Protein 1UHU (pdb70)

Sequence (105 aa):
GSSGSSGTPLSLTLDHWSEIRSRAHNLSVEIKKGPWRTFCASEWPTFDVGWPPEGTFDLTVIFEVKAIVFQDGPGSHPDQQPYITVWQDLVQNSPPWIKSGPSSGGSSGSSGTPLSLTLDHWSEIRSRAHNLSVEIKKGPWRTFCASEWPTFDVGWPPEGTFDLTVIFEVKAIVFQDGPGSHPDQQPYITVWQDLVQNSPPWIKSGPSSGGSSGSSGTPLSLTLDHWSEIRSRAHNLSVEIKKGPWRTFCASEWPTFDVGWPPEGTFDLTVIFEVKAIVFQDGPGSHPDQQPYITVWQDLVQNSPPWIKSGPSSGGSSGSSGTPLSLTLDHWSEIRSRAHNLSVEIKKGPWRTFCASEWPTFDVGWPPEGTFDLTVIFEVKAIVFQDGPGSHPDQQPYITVWQDLVQNSPPWIKSGPSSGGSSGSSGTPLSLTLDHWSEIRSRAHNLSVEIKKGPWRTFCASEWPTFDVGWPPEGTFDLTVIFEVKAIVFQDGPGSHPDQQPYITVWQDLVQNSPPWIKSGPSSGGSSGSSGTPLSLTLDHWSEIRSRAHNLSVEIKKGPWRTFCASEWPTFDVGWPPEGTFDLTVIFEVKAIVFQDGPGSHPDQQPYITVWQDLVQNSPPWIKSGPSSGGSSGSSGTPLSLTLDHWSEIRSRAHNLSVEIKKGPWRTFCASEWPTFDVGWPPEGTFDLTVIFEVKAIVFQDGPGSHPDQQPYITVWQDLVQNSPPWIKSGPSSGGSSGSSGTPLSLTLDHWSEIRSRAHNLSVEIKKGPWRTFCASEWPTFDVGWPPEGTFDLTVIFEVKAIVFQDGPGSHPDQQPYITVWQDLVQNSPPWIKSGPSSGGSSGSSGTPLSLTLDHWSEIRSRAHNLSVEIKKGPWRTFCASEWPTFDVGWPPEGTFDLTVIFEVKAIVFQDGPGSHPDQQPYITVWQDLVQNSPPWIKSGPSSGGSSGSSGTPLSLTLDHWSEIRSRAHNLSVEIKKGPWRTFCASEWPTFDVGWPPEGTFDLTVIFEVKAIVFQDGPGSHPDQQPYITVWQDLVQNSPPWIKSGPSSGGSSGSSGTPLSLTLDHWSEIRSRAHNLSVEIKKGPWRTFCASEWPTFDVGWPPEGTFDLTVIFEVKAIVFQDGPGSHPDQQPYITVWQDLVQNSPPWIKSGPSSGGSSGSSGTPLSLTLDHWSEIRSRAHNLSVEIKKGPWRTFCASEWPTFDVGWPPEGTFDLTVIFEVKAIVFQDGPGSHPDQQPYITVWQDLVQNSPPWIKSGPSSGGSSGSSGTPLSLTLDHWSEIRSRAHNLSVEIKKGPWRTFCASEWPTFDVGWPPEGTFDLTVIFEVKAIVFQDGPGSHPDQQPYITVWQDLVQNSPPWIKSGPSSGGSSGSSGTPLSLTLDHWSEIRSRAHNLSVEIKKGPWRTFCASEWPTFDVGWPPEGTFDLTVIFEVKAIVFQDGPGSHPDQQPYITVWQDLVQNSPPWIKSGPSSGGSSGSSGTPLSLTLDHWSEIRSRAHNLSVEIKKGPWRTFCASEWPTFDVGWPPEGTFDLTVIFEVKAIVFQDGPGSHPDQQPYITVWQDLVQNSPPWIKSGPSSGGSSGSSGTPLSLTLDHWSEIRSRAHNLSVEIKKGPWRTFCASEWPTFDVGWPPEGTFDLTVIFEVKAIVFQDGPGSHPDQQPYITVWQDLVQNSPPWIKSGPSSGGSSGSSGTPLSLTLDHWSEIRSRAHNLSVEIKKGPWRTFCASEWPTFDVGWPPEGTFDLTVIFEVKAIVFQDGPGSHPDQQPYITVWQDLVQNSPPWIKSGPSSGGSSGSSGTPLSLTLDHWSEIRSRAHNLSVEIKKGPWRTFCASEWPTFDVGWPPEGTFDLTVIFEVKAIVFQDGPGSHPDQQPYITVWQDLVQNSPPWIKSGPSSGGSSGSSGTPLSLTLDHWSEIRSRAHNLSVEIKKGPWRTFCASEWPTFDVGWPPEGTFDLTVIFEVKAIVFQDGPGSHPDQQPYITVWQDLVQNSPPWIKSGPSSGGSSGSSGTPLSLTLDHWSEIRSRAHNLSVEIKKGPWRTFCASEWPTFDVGWPPEGTFDLTVIFEVKAIVFQDGPGSHPDQQPYITVWQDLVQNSPPWIKSGPSSG

Foldseek 3Di:
DPPDDDAFPLVVCLVPVVLLCVLLVVVVHDADNVVLLVCLQCNLVVPPDDADRSGDLDLVSLVVSLCQCVDPDPSHNPRCNSVSVSSPVCSVVVDVSGDDDDDDD

Secondary structure (DSSP, 8-state):
--------HHHHHHHTHHHHHHHHHHHT----HHHHHHHHHHTSTTSSSS--SS----HHHHHHHHHHHT-SSTTS-TTTHHHHHHHHHHHHT--TTTS------

Nearest PDB structures (foldseek):
  1uhu-assembly1_A  TM=8.949E-01  e=1.521E-15  Mus musculus
  1mn8-assembly1_A  TM=9.460E-01  e=3.682E-09  Moloney murine leukemia virus
  6sh9-assembly1_B  TM=3.140E-01  e=6.322E+00  Bifidobacterium longum subsp. longum JCM 1217
  1uhu-assembly1_A  TM=9.032E-01  e=6.722E-16  Mus musculus
  1mn8-assembly1_A  TM=9.317E-01  e=3.708E-09  Moloney murine leukemia virus

Radius of gyration: 13.65 Å; Cα contacts (8 Å, |Δi|>4): 108; chains: 1; bounding box: 39×36×33 Å

Structure (mmCIF, N/CA/C/O backbone):
data_1UHU
#
_entry.id   1UHU
#
_cell.length_a   1.000
_cell.length_b   1.000
_cell.length_c   1.000
_cell.angle_alpha   90.00
_cell.angle_beta   90.00
_cell.angle_gamma   90.00
#
_symmetry.space_group_name_H-M   'P 1'
#
loop_
_atom_site.group_PDB
_atom_site.id
_atom_site.type_symbol
_atom_site.label_atom_id
_atom_site.label_alt_id
_atom_site.label_comp_id
_atom_site.label_asym_id
_atom_site.label_entity_id
_atom_site.label_seq_id
_atom_site.pdbx_PDB_ins_code
_atom_site.Cartn_x
_atom_site.Cartn_y
_atom_site.Cartn_z
_atom_site.occupancy
_atom_site.B_iso_or_equiv
_atom_site.auth_seq_id
_atom_site.auth_comp_id
_atom_site.auth_asym_id
_atom_site.auth_atom_id
_atom_site.pdbx_PDB_model_num
ATOM 1 N N . GLY A 1 1 ? -6.467 -18.594 -11.492 1.00 0.00 0 GLY A N 1
ATOM 2 C CA . GLY A 1 1 ? -5.388 -17.650 -11.255 1.00 0.00 0 GLY A CA 1
ATOM 3 C C . GLY A 1 1 ? -5.851 -16.214 -11.510 1.00 0.00 0 GLY A C 1
ATOM 4 O O . GLY A 1 1 ? -6.773 -15.985 -12.292 1.00 0.00 0 GLY A O 1
ATOM 8 N N . SER A 1 2 ? -5.191 -15.285 -10.835 1.00 0.00 1 SER A N 1
ATOM 9 C CA . SER A 1 2 ? -5.523 -13.877 -10.978 1.00 0.00 1 SER A CA 1
ATOM 10 C C . SER A 1 2 ? -5.005 -13.351 -12.319 1.00 0.00 1 SER A C 1
ATOM 11 O O . SER A 1 2 ? -3.814 -13.447 -12.608 1.00 0.00 1 SER A O 1
ATOM 19 N N . SER A 1 3 ? -5.927 -12.808 -13.100 1.00 0.00 2 SER A N 1
ATOM 20 C CA . SER A 1 3 ? -5.578 -12.267 -14.403 1.00 0.00 2 SER A CA 1
ATOM 21 C C . SER A 1 3 ? -6.725 -11.406 -14.936 1.00 0.00 2 SER A C 1
ATOM 22 O O . SER A 1 3 ? -7.805 -11.916 -15.227 1.00 0.00 2 SER A O 1
ATOM 30 N N . GLY A 1 4 ? -6.450 -10.114 -15.047 1.00 0.00 3 GLY A N 1
ATOM 31 C CA . GLY A 1 4 ? -7.446 -9.177 -15.540 1.00 0.00 3 GLY A CA 1
ATOM 32 C C . GLY A 1 4 ? -6.818 -7.812 -15.828 1.00 0.00 3 GLY A C 1
ATOM 33 O O . GLY A 1 4 ? -5.729 -7.510 -15.342 1.00 0.00 3 GLY A O 1
ATOM 37 N N . SER A 1 5 ? -7.532 -7.024 -16.619 1.00 0.00 4 SER A N 1
ATOM 38 C CA . SER A 1 5 ? -7.058 -5.698 -16.978 1.00 0.00 4 SER A CA 1
ATOM 39 C C . SER A 1 5 ? -8.156 -4.663 -16.722 1.00 0.00 4 SER A C 1
ATOM 40 O O . SER A 1 5 ? -8.782 -4.172 -17.659 1.00 0.00 4 SER A O 1
ATOM 48 N N . SER A 1 6 ? -8.355 -4.362 -15.447 1.00 0.00 5 SER A N 1
ATOM 49 C CA . SER A 1 6 ? -9.366 -3.395 -15.055 1.00 0.00 5 SER A CA 1
ATOM 50 C C . SER A 1 6 ? -9.235 -3.075 -13.565 1.00 0.00 5 SER A C 1
ATOM 51 O O . SER A 1 6 ? -8.838 -3.931 -12.775 1.00 0.00 5 SER A O 1
ATOM 59 N N . GLY A 1 7 ? -9.576 -1.841 -13.225 1.00 0.00 6 GLY A N 1
ATOM 60 C CA . GLY A 1 7 ? -9.501 -1.397 -11.843 1.00 0.00 6 GLY A CA 1
ATOM 61 C C . GLY A 1 7 ? -8.063 -1.461 -11.324 1.00 0.00 6 GLY A C 1
ATOM 62 O O . GLY A 1 7 ? -7.371 -2.458 -11.521 1.00 0.00 6 GLY A O 1
ATOM 66 N N . THR A 1 8 ? -7.656 -0.382 -10.670 1.00 0.00 7 THR A N 1
ATOM 67 C CA . THR A 1 8 ? -6.313 -0.303 -10.121 1.00 0.00 7 THR A CA 1
ATOM 68 C C . THR A 1 8 ? -6.358 -0.362 -8.593 1.00 0.00 7 THR A C 1
ATOM 69 O O . THR A 1 8 ? -7.401 -0.120 -7.988 1.00 0.00 7 THR A O 1
ATOM 80 N N . PRO A 1 9 ? -5.182 -0.695 -7.996 1.00 0.00 8 PRO A N 1
ATOM 81 C CA . PRO A 1 9 ? -5.076 -0.790 -6.550 1.00 0.00 8 PRO A CA 1
ATOM 82 C C . PRO A 1 9 ? -5.048 0.600 -5.910 1.00 0.00 8 PRO A C 1
ATOM 83 O O . PRO A 1 9 ? -5.747 0.850 -4.930 1.00 0.00 8 PRO A O 1
ATOM 94 N N . LEU A 1 10 ? -4.231 1.467 -6.491 1.00 0.00 9 LEU A N 1
ATOM 95 C CA . LEU A 1 10 ? -4.102 2.825 -5.990 1.00 0.00 9 LEU A CA 1
ATOM 96 C C . LEU A 1 10 ? -5.486 3.475 -5.930 1.00 0.00 9 LEU A C 1
ATOM 97 O O . LEU A 1 10 ? -5.806 4.174 -4.970 1.00 0.00 9 LEU A O 1
ATOM 113 N N . SER A 1 11 ? -6.269 3.223 -6.969 1.00 0.00 10 SER A N 1
ATOM 114 C CA . SER A 1 11 ? -7.610 3.775 -7.046 1.00 0.00 10 SER A CA 1
ATOM 115 C C . SER A 1 11 ? -8.533 3.049 -6.065 1.00 0.00 10 SER A C 1
ATOM 116 O O . SER A 1 11 ? -9.352 3.678 -5.397 1.00 0.00 10 SER A O 1
ATOM 124 N N . LEU A 1 12 ? -8.368 1.736 -6.009 1.00 0.00 11 LEU A N 1
ATOM 125 C CA . LEU A 1 12 ? -9.176 0.918 -5.120 1.00 0.00 11 LEU A CA 1
ATOM 126 C C . LEU A 1 12 ? -8.901 1.322 -3.671 1.00 0.00 11 LEU A C 1
ATOM 127 O O . LEU A 1 12 ? -9.816 1.363 -2.850 1.00 0.00 11 LEU A O 1
ATOM 143 N N . THR A 1 13 ? -7.637 1.612 -3.401 1.00 0.00 12 THR A N 1
ATOM 144 C CA . THR A 1 13 ? -7.230 2.013 -2.064 1.00 0.00 12 THR A CA 1
ATOM 145 C C . THR A 1 13 ? -7.719 3.430 -1.760 1.00 0.00 12 THR A C 1
ATOM 146 O O . THR A 1 13 ? -8.391 3.657 -0.755 1.00 0.00 12 THR A O 1
ATOM 157 N N . LEU A 1 14 ? -7.362 4.348 -2.647 1.00 0.00 13 LEU A N 1
ATOM 158 C CA . LEU A 1 14 ? -7.756 5.737 -2.486 1.00 0.00 13 LEU A CA 1
ATOM 159 C C . LEU A 1 14 ? -9.279 5.820 -2.366 1.00 0.00 13 LEU A C 1
ATOM 160 O O . LEU A 1 14 ? -9.801 6.643 -1.615 1.00 0.00 13 LEU A O 1
ATOM 176 N N . ASP A 1 15 ? -9.948 4.957 -3.115 1.00 0.00 14 ASP A N 1
ATOM 177 C CA . ASP A 1 15 ? -11.400 4.923 -3.102 1.00 0.00 14 ASP A CA 1
ATOM 178 C C . ASP A 1 15 ? -11.884 4.545 -1.700 1.00 0.00 14 ASP A C 1
ATOM 179 O O . ASP A 1 15 ? -12.881 5.081 -1.218 1.00 0.00 14 ASP A O 1
ATOM 188 N N . HIS A 1 16 ? -11.155 3.626 -1.085 1.00 0.00 15 HIS A N 1
ATOM 189 C CA . HIS A 1 16 ? -11.497 3.171 0.252 1.00 0.00 15 HIS A CA 1
ATOM 190 C C . HIS A 1 16 ? -10.494 3.736 1.259 1.00 0.00 15 HIS A C 1
ATOM 191 O O . HIS A 1 16 ? -10.095 3.047 2.197 1.00 0.00 15 HIS A O 1
ATOM 205 N N . TRP A 1 17 ? -10.114 4.984 1.031 1.00 0.00 16 TRP A N 1
ATOM 206 C CA . TRP A 1 17 ? -9.164 5.650 1.906 1.00 0.00 16 TRP A CA 1
ATOM 207 C C . TRP A 1 17 ? -9.610 5.417 3.351 1.00 0.00 16 TRP A C 1
ATOM 208 O O . TRP A 1 17 ? -8.779 5.233 4.239 1.00 0.00 16 TRP A O 1
ATOM 229 N N . SER A 1 18 ? -10.921 5.432 3.542 1.00 0.00 17 SER A N 1
ATOM 230 C CA . SER A 1 18 ? -11.488 5.225 4.864 1.00 0.00 17 SER A CA 1
ATOM 231 C C . SER A 1 18 ? -10.958 3.920 5.462 1.00 0.00 17 SER A C 1
ATOM 232 O O . SER A 1 18 ? -10.625 3.865 6.645 1.00 0.00 17 SER A O 1
ATOM 240 N N . GLU A 1 19 ? -10.897 2.902 4.617 1.00 0.00 18 GLU A N 1
ATOM 241 C CA . GLU A 1 19 ? -10.413 1.601 5.047 1.00 0.00 18 GLU A CA 1
ATOM 242 C C . GLU A 1 19 ? -8.914 1.664 5.346 1.00 0.00 18 GLU A C 1
ATOM 243 O O . GLU A 1 19 ? -8.451 1.102 6.337 1.00 0.00 18 GLU A O 1
ATOM 255 N N . ILE A 1 20 ? -8.197 2.353 4.471 1.00 0.00 19 ILE A N 1
ATOM 256 C CA . ILE A 1 20 ? -6.760 2.497 4.629 1.00 0.00 19 ILE A CA 1
ATOM 257 C C . ILE A 1 20 ? -6.466 3.236 5.936 1.00 0.00 19 ILE A C 1
ATOM 258 O O . ILE A 1 20 ? -5.495 2.926 6.624 1.00 0.00 19 ILE A O 1
ATOM 274 N N . ARG A 1 21 ? -7.323 4.200 6.239 1.00 0.00 20 ARG A N 1
ATOM 275 C CA . ARG A 1 21 ? -7.168 4.986 7.451 1.00 0.00 20 ARG A CA 1
ATOM 276 C C . ARG A 1 21 ? -7.500 4.137 8.680 1.00 0.00 20 ARG A C 1
ATOM 277 O O . ARG A 1 21 ? -6.927 4.336 9.750 1.00 0.00 20 ARG A O 1
ATOM 298 N N . SER A 1 22 ? -8.425 3.208 8.486 1.00 0.00 21 SER A N 1
ATOM 299 C CA . SER A 1 22 ? -8.841 2.328 9.565 1.00 0.00 21 SER A CA 1
ATOM 300 C C . SER A 1 22 ? -7.692 1.394 9.950 1.00 0.00 21 SER A C 1
ATOM 301 O O . SER A 1 22 ? -7.406 1.210 11.132 1.00 0.00 21 SER A O 1
ATOM 309 N N . ARG A 1 23 ? -7.064 0.828 8.929 1.00 0.00 22 ARG A N 1
ATOM 310 C CA . ARG A 1 23 ? -5.953 -0.082 9.145 1.00 0.00 22 ARG A CA 1
ATOM 311 C C . ARG A 1 23 ? -4.816 0.632 9.879 1.00 0.00 22 ARG A C 1
ATOM 312 O O . ARG A 1 23 ? -4.065 0.007 10.626 1.00 0.00 22 ARG A O 1
ATOM 333 N N . ALA A 1 24 ? -4.726 1.932 9.641 1.00 0.00 23 ALA A N 1
ATOM 334 C CA . ALA A 1 24 ? -3.694 2.738 10.270 1.00 0.00 23 ALA A CA 1
ATOM 335 C C . ALA A 1 24 ? -4.024 2.915 11.754 1.00 0.00 23 ALA A C 1
ATOM 336 O O . ALA A 1 24 ? -3.135 2.857 12.602 1.00 0.00 23 ALA A O 1
ATOM 343 N N . HIS A 1 25 ? -5.304 3.128 12.021 1.00 0.00 24 HIS A N 1
ATOM 344 C CA . HIS A 1 25 ? -5.762 3.313 13.387 1.00 0.00 24 HIS A CA 1
ATOM 345 C C . HIS A 1 25 ? -5.523 2.031 14.187 1.00 0.00 24 HIS A C 1
ATOM 346 O O . HIS A 1 25 ? -5.019 2.080 15.308 1.00 0.00 24 HIS A O 1
ATOM 360 N N . ASN A 1 26 ? -5.897 0.915 13.580 1.00 0.00 25 ASN A N 1
ATOM 361 C CA . ASN A 1 26 ? -5.729 -0.378 14.222 1.00 0.00 25 ASN A CA 1
ATOM 362 C C . ASN A 1 26 ? -4.237 -0.667 14.395 1.00 0.00 25 ASN A C 1
ATOM 363 O O . ASN A 1 26 ? -3.842 -1.386 15.312 1.00 0.00 25 ASN A O 1
ATOM 374 N N . LEU A 1 27 ? -3.448 -0.093 13.498 1.00 0.00 26 LEU A N 1
ATOM 375 C CA . LEU A 1 27 ? -2.008 -0.280 13.540 1.00 0.00 26 LEU A CA 1
ATOM 376 C C . LEU A 1 27 ? -1.383 0.797 14.429 1.00 0.00 26 LEU A C 1
ATOM 377 O O . LEU A 1 27 ? -0.213 0.702 14.796 1.00 0.00 26 LEU A O 1
ATOM 393 N N . SER A 1 28 ? -2.191 1.797 14.749 1.00 0.00 27 SER A N 1
ATOM 394 C CA . SER A 1 28 ? -1.732 2.891 15.587 1.00 0.00 27 SER A CA 1
ATOM 395 C C . SER A 1 28 ? -0.779 3.791 14.798 1.00 0.00 27 SER A C 1
ATOM 396 O O . SER A 1 28 ? 0.264 4.195 15.309 1.00 0.00 27 SER A O 1
ATOM 404 N N . VAL A 1 29 ? -1.173 4.079 13.566 1.00 0.00 28 VAL A N 1
ATOM 405 C CA . VAL A 1 29 ? -0.367 4.924 12.702 1.00 0.00 28 VAL A CA 1
ATOM 406 C C . VAL A 1 29 ? -1.278 5.903 11.959 1.00 0.00 28 VAL A C 1
ATOM 407 O O . VAL A 1 29 ? -2.481 5.674 11.848 1.00 0.00 28 VAL A O 1
ATOM 420 N N . GLU A 1 30 ? -0.669 6.974 11.470 1.00 0.00 29 GLU A N 1
ATOM 421 C CA . GLU A 1 30 ? -1.411 7.988 10.740 1.00 0.00 29 GLU A CA 1
ATOM 422 C C . GLU A 1 30 ? -0.803 8.194 9.351 1.00 0.00 29 GLU A C 1
ATOM 423 O O . GLU A 1 30 ? 0.417 8.176 9.195 1.00 0.00 29 GLU A O 1
ATOM 435 N N . ILE A 1 31 ? -1.682 8.386 8.379 1.00 0.00 30 ILE A N 1
ATOM 436 C CA . ILE A 1 31 ? -1.247 8.595 7.008 1.00 0.00 30 ILE A CA 1
ATOM 437 C C . ILE A 1 31 ? -2.184 9.596 6.328 1.00 0.00 30 ILE A C 1
ATOM 438 O O . ILE A 1 31 ? -3.288 9.844 6.809 1.00 0.00 30 ILE A O 1
ATOM 454 N N . LYS A 1 32 ? -1.708 10.144 5.219 1.00 0.00 31 LYS A N 1
ATOM 455 C CA . LYS A 1 32 ? -2.489 11.112 4.468 1.00 0.00 31 LYS A CA 1
ATOM 456 C C . LYS A 1 32 ? -2.874 10.511 3.115 1.00 0.00 31 LYS A C 1
ATOM 457 O O . LYS A 1 32 ? -2.321 9.491 2.705 1.00 0.00 31 LYS A O 1
ATOM 476 N N . LYS A 1 33 ? -3.818 11.168 2.458 1.00 0.00 32 LYS A N 1
ATOM 477 C CA . LYS A 1 33 ? -4.283 10.711 1.160 1.00 0.00 32 LYS A CA 1
ATOM 478 C C . LYS A 1 33 ? -3.480 11.408 0.061 1.00 0.00 32 LYS A C 1
ATOM 479 O O . LYS A 1 33 ? -3.530 11.006 -1.101 1.00 0.00 32 LYS A O 1
ATOM 498 N N . GLY A 1 34 ? -2.756 12.442 0.466 1.00 0.00 33 GLY A N 1
ATOM 499 C CA . GLY A 1 34 ? -1.943 13.199 -0.470 1.00 0.00 33 GLY A CA 1
ATOM 500 C C . GLY A 1 34 ? -0.616 12.487 -0.744 1.00 0.00 33 GLY A C 1
ATOM 501 O O . GLY A 1 34 ? -0.236 12.298 -1.898 1.00 0.00 33 GLY A O 1
ATOM 505 N N . PRO A 1 35 ? 0.070 12.103 0.366 1.00 0.00 34 PRO A N 1
ATOM 506 C CA . PRO A 1 35 ? 1.345 11.416 0.256 1.00 0.00 34 PRO A CA 1
ATOM 507 C C . PRO A 1 35 ? 1.150 9.960 -0.170 1.00 0.00 34 PRO A C 1
ATOM 508 O O . PRO A 1 35 ? 1.937 9.426 -0.950 1.00 0.00 34 PRO A O 1
ATOM 519 N N . TRP A 1 36 ? 0.095 9.358 0.361 1.00 0.00 35 TRP A N 1
ATOM 520 C CA . TRP A 1 36 ? -0.214 7.974 0.046 1.00 0.00 35 TRP A CA 1
ATOM 521 C C . TRP A 1 36 ? -0.171 7.814 -1.475 1.00 0.00 35 TRP A C 1
ATOM 522 O O . TRP A 1 36 ? 0.301 6.799 -1.984 1.00 0.00 35 TRP A O 1
ATOM 543 N N . ARG A 1 37 ? -0.671 8.833 -2.159 1.00 0.00 36 ARG A N 1
ATOM 544 C CA . ARG A 1 37 ? -0.696 8.819 -3.612 1.00 0.00 36 ARG A CA 1
ATOM 545 C C . ARG A 1 37 ? 0.696 9.125 -4.169 1.00 0.00 36 ARG A C 1
ATOM 546 O O . ARG A 1 37 ? 1.180 8.426 -5.059 1.00 0.00 36 ARG A O 1
ATOM 567 N N . THR A 1 38 ? 1.301 10.170 -3.624 1.00 0.00 37 THR A N 1
ATOM 568 C CA . THR A 1 38 ? 2.627 10.577 -4.056 1.00 0.00 37 THR A CA 1
ATOM 569 C C . THR A 1 38 ? 3.605 9.405 -3.949 1.00 0.00 37 THR A C 1
ATOM 570 O O . THR A 1 38 ? 4.296 9.079 -4.913 1.00 0.00 37 THR A O 1
ATOM 581 N N . PHE A 1 39 ? 3.633 8.804 -2.769 1.00 0.00 38 PHE A N 1
ATOM 582 C CA . PHE A 1 39 ? 4.515 7.676 -2.524 1.00 0.00 38 PHE A CA 1
ATOM 583 C C . PHE A 1 39 ? 4.230 6.535 -3.502 1.00 0.00 38 PHE A C 1
ATOM 584 O O . PHE A 1 39 ? 5.126 5.763 -3.839 1.00 0.00 38 PHE A O 1
ATOM 601 N N . CYS A 1 40 ? 2.978 6.464 -3.931 1.00 0.00 39 CYS A N 1
ATOM 602 C CA . CYS A 1 40 ? 2.564 5.430 -4.864 1.00 0.00 39 CYS A CA 1
ATOM 603 C C . CYS A 1 40 ? 2.448 6.056 -6.255 1.00 0.00 39 CYS A C 1
ATOM 604 O O . CYS A 1 40 ? 1.865 5.463 -7.160 1.00 0.00 39 CYS A O 1
ATOM 612 N N . ALA A 1 41 ? 3.014 7.248 -6.381 1.00 0.00 40 ALA A N 1
ATOM 613 C CA . ALA A 1 41 ? 2.982 7.961 -7.647 1.00 0.00 40 ALA A CA 1
ATOM 614 C C . ALA A 1 41 ? 4.297 7.726 -8.393 1.00 0.00 40 ALA A C 1
ATOM 615 O O . ALA A 1 41 ? 4.300 7.187 -9.498 1.00 0.00 40 ALA A O 1
ATOM 622 N N . SER A 1 42 ? 5.383 8.144 -7.759 1.00 0.00 41 SER A N 1
ATOM 623 C CA . SER A 1 42 ? 6.701 7.986 -8.349 1.00 0.00 41 SER A CA 1
ATOM 624 C C . SER A 1 42 ? 7.758 7.882 -7.248 1.00 0.00 41 SER A C 1
ATOM 625 O O . SER A 1 42 ? 8.871 8.385 -7.401 1.00 0.00 41 SER A O 1
ATOM 633 N N . GLU A 1 43 ? 7.374 7.227 -6.162 1.00 0.00 42 GLU A N 1
ATOM 634 C CA . GLU A 1 43 ? 8.275 7.051 -5.036 1.00 0.00 42 GLU A CA 1
ATOM 635 C C . GLU A 1 43 ? 8.589 5.567 -4.835 1.00 0.00 42 GLU A C 1
ATOM 636 O O . GLU A 1 43 ? 9.754 5.184 -4.733 1.00 0.00 42 GLU A O 1
ATOM 648 N N . TRP A 1 44 ? 7.530 4.772 -4.783 1.00 0.00 43 TRP A N 1
ATOM 649 C CA . TRP A 1 44 ? 7.679 3.339 -4.596 1.00 0.00 43 TRP A CA 1
ATOM 650 C C . TRP A 1 44 ? 8.143 2.734 -5.923 1.00 0.00 43 TRP A C 1
ATOM 651 O O . TRP A 1 44 ? 9.038 1.891 -5.945 1.00 0.00 43 TRP A O 1
ATOM 672 N N . PRO A 1 45 ? 7.496 3.201 -7.024 1.00 0.00 44 PRO A N 1
ATOM 673 C CA . PRO A 1 45 ? 7.833 2.715 -8.352 1.00 0.00 44 PRO A CA 1
ATOM 674 C C . PRO A 1 45 ? 9.157 3.311 -8.834 1.00 0.00 44 PRO A C 1
ATOM 675 O O . PRO A 1 45 ? 9.592 3.042 -9.953 1.00 0.00 44 PRO A O 1
ATOM 686 N N . THR A 1 46 ? 9.760 4.110 -7.966 1.00 0.00 45 THR A N 1
ATOM 687 C CA . THR A 1 46 ? 11.026 4.746 -8.290 1.00 0.00 45 THR A CA 1
ATOM 688 C C . THR A 1 46 ? 12.112 4.301 -7.309 1.00 0.00 45 THR A C 1
ATOM 689 O O . THR A 1 46 ? 13.166 4.929 -7.218 1.00 0.00 45 THR A O 1
ATOM 700 N N . PHE A 1 47 ? 11.819 3.221 -6.601 1.00 0.00 46 PHE A N 1
ATOM 701 C CA . PHE A 1 47 ? 12.758 2.684 -5.630 1.00 0.00 46 PHE A CA 1
ATOM 702 C C . PHE A 1 47 ? 13.663 1.629 -6.269 1.00 0.00 46 PHE A C 1
ATOM 703 O O . PHE A 1 47 ? 14.724 1.311 -5.735 1.00 0.00 46 PHE A O 1
ATOM 720 N N . ASP A 1 48 ? 13.210 1.115 -7.403 1.00 0.00 47 ASP A N 1
ATOM 721 C CA . ASP A 1 48 ? 13.966 0.102 -8.120 1.00 0.00 47 ASP A CA 1
ATOM 722 C C . ASP A 1 48 ? 13.770 -1.253 -7.438 1.00 0.00 47 ASP A C 1
ATOM 723 O O . ASP A 1 48 ? 14.587 -1.660 -6.613 1.00 0.00 47 ASP A O 1
ATOM 732 N N . VAL A 1 49 ? 12.683 -1.914 -7.807 1.00 0.00 48 VAL A N 1
ATOM 733 C CA . VAL A 1 49 ? 12.369 -3.215 -7.240 1.00 0.00 48 VAL A CA 1
ATOM 734 C C . VAL A 1 49 ? 11.394 -3.947 -8.164 1.00 0.00 48 VAL A C 1
ATOM 735 O O . VAL A 1 49 ? 11.571 -5.132 -8.444 1.00 0.00 48 VAL A O 1
ATOM 748 N N . GLY A 1 50 ? 10.387 -3.212 -8.612 1.00 0.00 49 GLY A N 1
ATOM 749 C CA . GLY A 1 50 ? 9.384 -3.777 -9.499 1.00 0.00 49 GLY A CA 1
ATOM 750 C C . GLY A 1 50 ? 7.976 -3.362 -9.068 1.00 0.00 49 GLY A C 1
ATOM 751 O O . GLY A 1 50 ? 7.051 -4.172 -9.096 1.00 0.00 49 GLY A O 1
ATOM 755 N N . TRP A 1 51 ? 7.858 -2.101 -8.680 1.00 0.00 50 TRP A N 1
ATOM 756 C CA . TRP A 1 51 ? 6.578 -1.569 -8.245 1.00 0.00 50 TRP A CA 1
ATOM 757 C C . TRP A 1 51 ? 6.023 -0.692 -9.369 1.00 0.00 50 TRP A C 1
ATOM 758 O O . TRP A 1 51 ? 6.694 0.229 -9.832 1.00 0.00 50 TRP A O 1
ATOM 779 N N . PRO A 1 52 ? 4.770 -1.018 -9.788 1.00 0.00 51 PRO A N 1
ATOM 780 C CA . PRO A 1 52 ? 4.118 -0.271 -10.849 1.00 0.00 51 PRO A CA 1
ATOM 781 C C . PRO A 1 52 ? 3.632 1.089 -10.344 1.00 0.00 51 PRO A C 1
ATOM 782 O O . PRO A 1 52 ? 3.529 1.306 -9.138 1.00 0.00 51 PRO A O 1
ATOM 793 N N . PRO A 1 53 ? 3.339 1.992 -11.317 1.00 0.00 52 PRO A N 1
ATOM 794 C CA . PRO A 1 53 ? 2.866 3.325 -10.983 1.00 0.00 52 PRO A CA 1
ATOM 795 C C . PRO A 1 53 ? 1.406 3.291 -10.527 1.00 0.00 52 PRO A C 1
ATOM 796 O O . PRO A 1 53 ? 0.940 4.211 -9.857 1.00 0.00 52 PRO A O 1
ATOM 807 N N . GLU A 1 54 ? 0.725 2.221 -10.908 1.00 0.00 53 GLU A N 1
ATOM 808 C CA . GLU A 1 54 ? -0.672 2.055 -10.546 1.00 0.00 53 GLU A CA 1
ATOM 809 C C . GLU A 1 54 ? -0.790 1.367 -9.185 1.00 0.00 53 GLU A C 1
ATOM 810 O O . GLU A 1 54 ? -1.785 1.539 -8.482 1.00 0.00 53 GLU A O 1
ATOM 822 N N . GLY A 1 55 ? 0.240 0.602 -8.853 1.00 0.00 54 GLY A N 1
ATOM 823 C CA . GLY A 1 55 ? 0.264 -0.113 -7.588 1.00 0.00 54 GLY A CA 1
ATOM 824 C C . GLY A 1 55 ? 0.073 -1.616 -7.803 1.00 0.00 54 GLY A C 1
ATOM 825 O O . GLY A 1 55 ? -0.208 -2.056 -8.917 1.00 0.00 54 GLY A O 1
ATOM 829 N N . THR A 1 56 ? 0.233 -2.361 -6.720 1.00 0.00 55 THR A N 1
ATOM 830 C CA . THR A 1 56 ? 0.081 -3.805 -6.776 1.00 0.00 55 THR A CA 1
ATOM 831 C C . THR A 1 56 ? -0.100 -4.378 -5.369 1.00 0.00 55 THR A C 1
ATOM 832 O O . THR A 1 56 ? 0.522 -3.906 -4.418 1.00 0.00 55 THR A O 1
ATOM 843 N N . PHE A 1 57 ? -0.956 -5.386 -5.281 1.00 0.00 56 PHE A N 1
ATOM 844 C CA . PHE A 1 57 ? -1.227 -6.027 -4.006 1.00 0.00 56 PHE A CA 1
ATOM 845 C C . PHE A 1 57 ? -0.427 -7.324 -3.863 1.00 0.00 56 PHE A C 1
ATOM 846 O O . PHE A 1 57 ? -0.930 -8.313 -3.333 1.00 0.00 56 PHE A O 1
ATOM 863 N N . ASP A 1 58 ? 0.806 -7.277 -4.345 1.00 0.00 57 ASP A N 1
ATOM 864 C CA . ASP A 1 58 ? 1.681 -8.435 -4.278 1.00 0.00 57 ASP A CA 1
ATOM 865 C C . ASP A 1 58 ? 2.643 -8.275 -3.099 1.00 0.00 57 ASP A C 1
ATOM 866 O O . ASP A 1 58 ? 3.543 -7.438 -3.137 1.00 0.00 57 ASP A O 1
ATOM 875 N N . LEU A 1 59 ? 2.419 -9.091 -2.079 1.00 0.00 58 LEU A N 1
ATOM 876 C CA . LEU A 1 59 ? 3.254 -9.050 -0.891 1.00 0.00 58 LEU A CA 1
ATOM 877 C C . LEU A 1 59 ? 4.726 -9.020 -1.309 1.00 0.00 58 LEU A C 1
ATOM 878 O O . LEU A 1 59 ? 5.540 -8.347 -0.677 1.00 0.00 58 LEU A O 1
ATOM 894 N N . THR A 1 60 ? 5.022 -9.756 -2.369 1.00 0.00 59 THR A N 1
ATOM 895 C CA . THR A 1 60 ? 6.382 -9.822 -2.878 1.00 0.00 59 THR A CA 1
ATOM 896 C C . THR A 1 60 ? 6.877 -8.425 -3.259 1.00 0.00 59 THR A C 1
ATOM 897 O O . THR A 1 60 ? 7.951 -8.005 -2.831 1.00 0.00 59 THR A O 1
ATOM 908 N N . VAL A 1 61 ? 6.070 -7.744 -4.060 1.00 0.00 60 VAL A N 1
ATOM 909 C CA . VAL A 1 61 ? 6.412 -6.404 -4.503 1.00 0.00 60 VAL A CA 1
ATOM 910 C C . VAL A 1 61 ? 6.346 -5.445 -3.313 1.00 0.00 60 VAL A C 1
ATOM 911 O O . VAL A 1 61 ? 7.114 -4.487 -3.239 1.00 0.00 60 VAL A O 1
ATOM 924 N N . ILE A 1 62 ? 5.421 -5.736 -2.410 1.00 0.00 61 ILE A N 1
ATOM 925 C CA . ILE A 1 62 ? 5.244 -4.912 -1.227 1.00 0.00 61 ILE A CA 1
ATOM 926 C C . ILE A 1 62 ? 6.482 -5.034 -0.336 1.00 0.00 61 ILE A C 1
ATOM 927 O O . ILE A 1 62 ? 7.084 -4.028 0.037 1.00 0.00 61 ILE A O 1
ATOM 943 N N . PHE A 1 63 ? 6.824 -6.274 -0.020 1.00 0.00 62 PHE A N 1
ATOM 944 C CA . PHE A 1 63 ? 7.980 -6.541 0.820 1.00 0.00 62 PHE A CA 1
ATOM 945 C C . PHE A 1 63 ? 9.242 -5.903 0.235 1.00 0.00 62 PHE A C 1
ATOM 946 O O . PHE A 1 63 ? 10.182 -5.595 0.966 1.00 0.00 62 PHE A O 1
ATOM 963 N N . GLU A 1 64 ? 9.222 -5.724 -1.077 1.00 0.00 63 GLU A N 1
ATOM 964 C CA . GLU A 1 64 ? 10.353 -5.129 -1.769 1.00 0.00 63 GLU A CA 1
ATOM 965 C C . GLU A 1 64 ? 10.507 -3.661 -1.367 1.00 0.00 63 GLU A C 1
ATOM 966 O O . GLU A 1 64 ? 11.589 -3.233 -0.967 1.00 0.00 63 GLU A O 1
ATOM 978 N N . VAL A 1 65 ? 9.409 -2.928 -1.489 1.00 0.00 64 VAL A N 1
ATOM 979 C CA . VAL A 1 65 ? 9.409 -1.517 -1.144 1.00 0.00 64 VAL A CA 1
ATOM 980 C C . VAL A 1 65 ? 9.594 -1.366 0.368 1.00 0.00 64 VAL A C 1
ATOM 981 O O . VAL A 1 65 ? 10.316 -0.480 0.823 1.00 0.00 64 VAL A O 1
ATOM 994 N N . LYS A 1 66 ? 8.930 -2.245 1.104 1.00 0.00 65 LYS A N 1
ATOM 995 C CA . LYS A 1 66 ? 9.012 -2.220 2.554 1.00 0.00 65 LYS A CA 1
ATOM 996 C C . LYS A 1 66 ? 10.459 -2.472 2.983 1.00 0.00 65 LYS A C 1
ATOM 997 O O . LYS A 1 66 ? 10.924 -1.907 3.971 1.00 0.00 65 LYS A O 1
ATOM 1016 N N . ALA A 1 67 ? 11.129 -3.322 2.219 1.00 0.00 66 ALA A N 1
ATOM 1017 C CA . ALA A 1 67 ? 12.513 -3.656 2.508 1.00 0.00 66 ALA A CA 1
ATOM 1018 C C . ALA A 1 67 ? 13.356 -2.379 2.492 1.00 0.00 66 ALA A C 1
ATOM 1019 O O . ALA A 1 67 ? 14.063 -2.086 3.454 1.00 0.00 66 ALA A O 1
ATOM 1026 N N . ILE A 1 68 ? 13.252 -1.653 1.388 1.00 0.00 67 ILE A N 1
ATOM 1027 C CA . ILE A 1 68 ? 13.995 -0.415 1.234 1.00 0.00 67 ILE A CA 1
ATOM 1028 C C . ILE A 1 68 ? 13.491 0.608 2.255 1.00 0.00 67 ILE A C 1
ATOM 1029 O O . ILE A 1 68 ? 14.284 1.325 2.863 1.00 0.00 67 ILE A O 1
ATOM 1045 N N . VAL A 1 69 ? 12.176 0.642 2.411 1.00 0.00 68 VAL A N 1
ATOM 1046 C CA . VAL A 1 69 ? 11.557 1.564 3.347 1.00 0.00 68 VAL A CA 1
ATOM 1047 C C . VAL A 1 69 ? 12.074 1.275 4.758 1.00 0.00 68 VAL A C 1
ATOM 1048 O O . VAL A 1 69 ? 12.512 2.184 5.461 1.00 0.00 68 VAL A O 1
ATOM 1061 N N . PHE A 1 70 ? 12.006 0.005 5.130 1.00 0.00 69 PHE A N 1
ATOM 1062 C CA . PHE A 1 70 ? 12.462 -0.415 6.444 1.00 0.00 69 PHE A CA 1
ATOM 1063 C C . PHE A 1 70 ? 13.941 -0.805 6.413 1.00 0.00 69 PHE A C 1
ATOM 1064 O O . PHE A 1 70 ? 14.338 -1.796 7.024 1.00 0.00 69 PHE A O 1
ATOM 1081 N N . GLN A 1 71 ? 14.716 -0.005 5.695 1.00 0.00 70 GLN A N 1
ATOM 1082 C CA . GLN A 1 71 ? 16.142 -0.254 5.576 1.00 0.00 70 GLN A CA 1
ATOM 1083 C C . GLN A 1 71 ? 16.891 0.381 6.750 1.00 0.00 70 GLN A C 1
ATOM 1084 O O . GLN A 1 71 ? 16.273 0.903 7.676 1.00 0.00 70 GLN A O 1
ATOM 1098 N N . ASP A 1 72 ? 18.212 0.316 6.672 1.00 0.00 71 ASP A N 1
ATOM 1099 C CA . ASP A 1 72 ? 19.052 0.878 7.716 1.00 0.00 71 ASP A CA 1
ATOM 1100 C C . ASP A 1 72 ? 19.677 2.181 7.216 1.00 0.00 71 ASP A C 1
ATOM 1101 O O . ASP A 1 72 ? 20.089 2.273 6.060 1.00 0.00 71 ASP A O 1
ATOM 1110 N N . GLY A 1 73 ? 19.728 3.157 8.110 1.00 0.00 72 GLY A N 1
ATOM 1111 C CA . GLY A 1 73 ? 20.296 4.452 7.774 1.00 0.00 72 GLY A CA 1
ATOM 1112 C C . GLY A 1 73 ? 19.197 5.494 7.558 1.00 0.00 72 GLY A C 1
ATOM 1113 O O . GLY A 1 73 ? 18.035 5.251 7.880 1.00 0.00 72 GLY A O 1
ATOM 1117 N N . PRO A 1 74 ? 19.613 6.662 7.000 1.00 0.00 73 PRO A N 1
ATOM 1118 C CA . PRO A 1 74 ? 18.677 7.742 6.738 1.00 0.00 73 PRO A CA 1
ATOM 1119 C C . PRO A 1 74 ? 17.807 7.429 5.518 1.00 0.00 73 PRO A C 1
ATOM 1120 O O . PRO A 1 74 ? 16.910 8.198 5.178 1.00 0.00 73 PRO A O 1
ATOM 1131 N N . GLY A 1 75 ? 18.104 6.299 4.894 1.00 0.00 74 GLY A N 1
ATOM 1132 C CA . GLY A 1 75 ? 17.361 5.875 3.719 1.00 0.00 74 GLY A CA 1
ATOM 1133 C C . GLY A 1 75 ? 15.965 5.380 4.103 1.00 0.00 74 GLY A C 1
ATOM 1134 O O . GLY A 1 75 ? 15.006 5.577 3.358 1.00 0.00 74 GLY A O 1
ATOM 1138 N N . SER A 1 76 ? 15.895 4.747 5.265 1.00 0.00 75 SER A N 1
ATOM 1139 C CA . SER A 1 76 ? 14.633 4.222 5.757 1.00 0.00 75 SER A CA 1
ATOM 1140 C C . SER A 1 76 ? 13.540 5.285 5.631 1.00 0.00 75 SER A C 1
ATOM 1141 O O . SER A 1 76 ? 13.815 6.480 5.736 1.00 0.00 75 SER A O 1
ATOM 1149 N N . HIS A 1 77 ? 12.322 4.813 5.407 1.00 0.00 76 HIS A N 1
ATOM 1150 C CA . HIS A 1 77 ? 11.186 5.708 5.266 1.00 0.00 76 HIS A CA 1
ATOM 1151 C C . HIS A 1 77 ? 10.220 5.499 6.433 1.00 0.00 76 HIS A C 1
ATOM 1152 O O . HIS A 1 77 ? 9.363 4.618 6.384 1.00 0.00 76 HIS A O 1
ATOM 1166 N N . PRO A 1 78 ? 10.395 6.346 7.483 1.00 0.00 77 PRO A N 1
ATOM 1167 C CA . PRO A 1 78 ? 9.548 6.263 8.661 1.00 0.00 77 PRO A CA 1
ATOM 1168 C C . PRO A 1 78 ? 8.160 6.842 8.380 1.00 0.00 77 PRO A C 1
ATOM 1169 O O . PRO A 1 78 ? 7.228 6.633 9.155 1.00 0.00 77 PRO A O 1
ATOM 1180 N N . ASP A 1 79 ? 8.066 7.558 7.270 1.00 0.00 78 ASP A N 1
ATOM 1181 C CA . ASP A 1 79 ? 6.807 8.169 6.877 1.00 0.00 78 ASP A CA 1
ATOM 1182 C C . ASP A 1 79 ? 6.014 7.184 6.016 1.00 0.00 78 ASP A C 1
ATOM 1183 O O . ASP A 1 79 ? 4.791 7.112 6.116 1.00 0.00 78 ASP A O 1
ATOM 1192 N N . GLN A 1 80 ? 6.744 6.450 5.188 1.00 0.00 79 GLN A N 1
ATOM 1193 C CA . GLN A 1 80 ? 6.125 5.473 4.310 1.00 0.00 79 GLN A CA 1
ATOM 1194 C C . GLN A 1 80 ? 5.999 4.124 5.021 1.00 0.00 79 GLN A C 1
ATOM 1195 O O . GLN A 1 80 ? 5.235 3.261 4.592 1.00 0.00 79 GLN A O 1
ATOM 1209 N N . GLN A 1 81 ? 6.762 3.984 6.095 1.00 0.00 80 GLN A N 1
ATOM 1210 C CA . GLN A 1 81 ? 6.746 2.755 6.870 1.00 0.00 80 GLN A CA 1
ATOM 1211 C C . GLN A 1 81 ? 5.306 2.345 7.185 1.00 0.00 80 GLN A C 1
ATOM 1212 O O . GLN A 1 81 ? 4.928 1.191 6.988 1.00 0.00 80 GLN A O 1
ATOM 1226 N N . PRO A 1 82 ? 4.521 3.338 7.682 1.00 0.00 81 PRO A N 1
ATOM 1227 C CA . PRO A 1 82 ? 3.131 3.093 8.026 1.00 0.00 81 PRO A CA 1
ATOM 1228 C C . PRO A 1 82 ? 2.265 2.990 6.769 1.00 0.00 81 PRO A C 1
ATOM 1229 O O . PRO A 1 82 ? 1.193 2.386 6.797 1.00 0.00 81 PRO A O 1
ATOM 1240 N N . TYR A 1 83 ? 2.761 3.588 5.696 1.00 0.00 82 TYR A N 1
ATOM 1241 C CA . TYR A 1 83 ? 2.046 3.572 4.431 1.00 0.00 82 TYR A CA 1
ATOM 1242 C C . TYR A 1 83 ? 2.197 2.218 3.734 1.00 0.00 82 TYR A C 1
ATOM 1243 O O . TYR A 1 83 ? 1.208 1.621 3.310 1.00 0.00 82 TYR A O 1
ATOM 1261 N N . ILE A 1 84 ? 3.441 1.774 3.637 1.00 0.00 83 ILE A N 1
ATOM 1262 C CA . ILE A 1 84 ? 3.734 0.502 2.999 1.00 0.00 83 ILE A CA 1
ATOM 1263 C C . ILE A 1 84 ? 3.189 -0.636 3.865 1.00 0.00 83 ILE A C 1
ATOM 1264 O O . ILE A 1 84 ? 2.820 -1.690 3.350 1.00 0.00 83 ILE A O 1
ATOM 1280 N N . THR A 1 85 ? 3.156 -0.384 5.165 1.00 0.00 84 THR A N 1
ATOM 1281 C CA . THR A 1 85 ? 2.662 -1.374 6.107 1.00 0.00 84 THR A CA 1
ATOM 1282 C C . THR A 1 85 ? 1.211 -1.737 5.787 1.00 0.00 84 THR A C 1
ATOM 1283 O O . THR A 1 85 ? 0.879 -2.913 5.643 1.00 0.00 84 THR A O 1
ATOM 1294 N N . VAL A 1 86 ? 0.385 -0.706 5.686 1.00 0.00 85 VAL A N 1
ATOM 1295 C CA . VAL A 1 86 ? -1.024 -0.902 5.387 1.00 0.00 85 VAL A CA 1
ATOM 1296 C C . VAL A 1 86 ? -1.158 -1.720 4.100 1.00 0.00 85 VAL A C 1
ATOM 1297 O O . VAL A 1 86 ? -1.953 -2.655 4.036 1.00 0.00 85 VAL A O 1
ATOM 1310 N N . TRP A 1 87 ? -0.367 -1.336 3.108 1.00 0.00 86 TRP A N 1
ATOM 1311 C CA . TRP A 1 87 ? -0.388 -2.022 1.828 1.00 0.00 86 TRP A CA 1
ATOM 1312 C C . TRP A 1 87 ? -0.181 -3.516 2.088 1.00 0.00 86 TRP A C 1
ATOM 1313 O O . TRP A 1 87 ? -0.789 -4.355 1.425 1.00 0.00 86 TRP A O 1
ATOM 1334 N N . GLN A 1 88 ? 0.679 -3.802 3.054 1.00 0.00 87 GLN A N 1
ATOM 1335 C CA . GLN A 1 88 ? 0.974 -5.180 3.410 1.00 0.00 87 GLN A CA 1
ATOM 1336 C C . GLN A 1 88 ? -0.237 -5.823 4.088 1.00 0.00 87 GLN A C 1
ATOM 1337 O O . GLN A 1 88 ? -0.566 -6.976 3.814 1.00 0.00 87 GLN A O 1
ATOM 1351 N N . ASP A 1 89 ? -0.868 -5.050 4.960 1.00 0.00 88 ASP A N 1
ATOM 1352 C CA . ASP A 1 89 ? -2.036 -5.531 5.679 1.00 0.00 88 ASP A CA 1
ATOM 1353 C C . ASP A 1 89 ? -3.165 -5.806 4.683 1.00 0.00 88 ASP A C 1
ATOM 1354 O O . ASP A 1 89 ? -3.919 -6.764 4.844 1.00 0.00 88 ASP A O 1
ATOM 1363 N N . LEU A 1 90 ? -3.245 -4.948 3.676 1.00 0.00 89 LEU A N 1
ATOM 1364 C CA . LEU A 1 90 ? -4.269 -5.087 2.655 1.00 0.00 89 LEU A CA 1
ATOM 1365 C C . LEU A 1 90 ? -4.166 -6.476 2.021 1.00 0.00 89 LEU A C 1
ATOM 1366 O O . LEU A 1 90 ? -5.145 -7.219 1.984 1.00 0.00 89 LEU A O 1
ATOM 1382 N N . VAL A 1 91 ? -2.971 -6.783 1.538 1.00 0.00 90 VAL A N 1
ATOM 1383 C CA . VAL A 1 91 ? -2.727 -8.069 0.907 1.00 0.00 90 VAL A CA 1
ATOM 1384 C C . VAL A 1 91 ? -3.223 -9.186 1.828 1.00 0.00 90 VAL A C 1
ATOM 1385 O O . VAL A 1 91 ? -4.161 -9.905 1.488 1.00 0.00 90 VAL A O 1
ATOM 1398 N N . GLN A 1 92 ? -2.570 -9.297 2.975 1.00 0.00 91 GLN A N 1
ATOM 1399 C CA . GLN A 1 92 ? -2.933 -10.314 3.948 1.00 0.00 91 GLN A CA 1
ATOM 1400 C C . GLN A 1 92 ? -4.454 -10.453 4.028 1.00 0.00 91 GLN A C 1
ATOM 1401 O O . GLN A 1 92 ? -5.010 -11.477 3.634 1.00 0.00 91 GLN A O 1
ATOM 1415 N N . ASN A 1 93 ? -5.085 -9.407 4.542 1.00 0.00 92 ASN A N 1
ATOM 1416 C CA . ASN A 1 93 ? -6.532 -9.399 4.680 1.00 0.00 92 ASN A CA 1
ATOM 1417 C C . ASN A 1 93 ? -7.158 -8.820 3.409 1.00 0.00 92 ASN A C 1
ATOM 1418 O O . ASN A 1 93 ? -7.672 -7.703 3.420 1.00 0.00 92 ASN A O 1
ATOM 1429 N N . SER A 1 94 ? -7.093 -9.607 2.345 1.00 0.00 93 SER A N 1
ATOM 1430 C CA . SER A 1 94 ? -7.647 -9.186 1.069 1.00 0.00 93 SER A CA 1
ATOM 1431 C C . SER A 1 94 ? -9.119 -8.804 1.238 1.00 0.00 93 SER A C 1
ATOM 1432 O O . SER A 1 94 ? -9.953 -9.654 1.548 1.00 0.00 93 SER A O 1
ATOM 1440 N N . PRO A 1 95 ? -9.401 -7.492 1.020 1.00 0.00 94 PRO A N 1
ATOM 1441 C CA . PRO A 1 95 ? -10.758 -6.987 1.145 1.00 0.00 94 PRO A CA 1
ATOM 1442 C C . PRO A 1 95 ? -11.611 -7.406 -0.055 1.00 0.00 94 PRO A C 1
ATOM 1443 O O . PRO A 1 95 ? -11.081 -7.826 -1.082 1.00 0.00 94 PRO A O 1
ATOM 1454 N N . PRO A 1 96 ? -12.953 -7.272 0.120 1.00 0.00 95 PRO A N 1
ATOM 1455 C CA . PRO A 1 96 ? -13.885 -7.631 -0.936 1.00 0.00 95 PRO A CA 1
ATOM 1456 C C . PRO A 1 96 ? -13.889 -6.577 -2.045 1.00 0.00 95 PRO A C 1
ATOM 1457 O O . PRO A 1 96 ? -14.251 -6.870 -3.183 1.00 0.00 95 PRO A O 1
ATOM 1468 N N . TRP A 1 97 ? -13.483 -5.372 -1.674 1.00 0.00 96 TRP A N 1
ATOM 1469 C CA . TRP A 1 97 ? -13.436 -4.273 -2.623 1.00 0.00 96 TRP A CA 1
ATOM 1470 C C . TRP A 1 97 ? -12.154 -4.415 -3.447 1.00 0.00 96 TRP A C 1
ATOM 1471 O O . TRP A 1 97 ? -11.975 -3.720 -4.446 1.00 0.00 96 TRP A O 1
ATOM 1492 N N . ILE A 1 98 ? -11.296 -5.319 -2.997 1.00 0.00 97 ILE A N 1
ATOM 1493 C CA . ILE A 1 98 ? -10.037 -5.561 -3.681 1.00 0.00 97 ILE A CA 1
ATOM 1494 C C . ILE A 1 98 ? -10.161 -6.822 -4.537 1.00 0.00 97 ILE A C 1
ATOM 1495 O O . ILE A 1 98 ? -10.021 -6.764 -5.758 1.00 0.00 97 ILE A O 1
ATOM 1511 N N . LYS A 1 99 ? -10.421 -7.933 -3.863 1.00 0.00 98 LYS A N 1
ATOM 1512 C CA . LYS A 1 99 ? -10.564 -9.207 -4.548 1.00 0.00 98 LYS A CA 1
ATOM 1513 C C . LYS A 1 99 ? -12.025 -9.658 -4.475 1.00 0.00 98 LYS A C 1
ATOM 1514 O O . LYS A 1 99 ? -12.553 -9.891 -3.389 1.00 0.00 98 LYS A O 1
ATOM 1533 N N . SER A 1 100 ? -12.635 -9.768 -5.646 1.00 0.00 99 SER A N 1
ATOM 1534 C CA . SER A 1 100 ? -14.024 -10.186 -5.729 1.00 0.00 99 SER A CA 1
ATOM 1535 C C . SER A 1 100 ? -14.111 -11.595 -6.319 1.00 0.00 99 SER A C 1
ATOM 1536 O O . SER A 1 100 ? -13.443 -11.901 -7.306 1.00 0.00 99 SER A O 1
ATOM 1544 N N . GLY A 1 101 ? -14.940 -12.416 -5.690 1.00 0.00 100 GLY A N 1
ATOM 1545 C CA . GLY A 1 101 ? -15.123 -13.785 -6.141 1.00 0.00 100 GLY A CA 1
ATOM 1546 C C . GLY A 1 101 ? -16.345 -14.422 -5.475 1.00 0.00 100 GLY A C 1
ATOM 1547 O O . GLY A 1 101 ? -16.827 -13.932 -4.455 1.00 0.00 100 GLY A O 1
ATOM 1551 N N . PRO A 1 102 ? -16.823 -15.534 -6.096 1.00 0.00 101 PRO A N 1
ATOM 1552 C CA . PRO A 1 102 ? -17.978 -16.244 -5.574 1.00 0.00 101 PRO A CA 1
ATOM 1553 C C . PRO A 1 102 ? -17.609 -17.055 -4.330 1.00 0.00 101 PRO A C 1
ATOM 1554 O O . PRO A 1 102 ? -18.303 -16.995 -3.317 1.00 0.00 101 PRO A O 1
ATOM 1565 N N . SER A 1 103 ? -16.515 -17.794 -4.448 1.00 0.00 102 SER A N 1
ATOM 1566 C CA . SER A 1 103 ? -16.045 -18.615 -3.346 1.00 0.00 102 SER A CA 1
ATOM 1567 C C . SER A 1 103 ? -17.080 -19.694 -3.019 1.00 0.00 102 SER A C 1
ATOM 1568 O O . SER A 1 103 ? -17.882 -19.531 -2.101 1.00 0.00 102 SER A O 1
ATOM 1576 N N . SER A 1 104 ? -17.027 -20.772 -3.787 1.00 0.00 103 SER A N 1
ATOM 1577 C CA . SER A 1 104 ? -17.949 -21.877 -3.590 1.00 0.00 103 SER A CA 1
ATOM 1578 C C . SER A 1 104 ? -17.751 -22.484 -2.200 1.00 0.00 103 SER A C 1
ATOM 1579 O O . SER A 1 104 ? -16.733 -23.123 -1.937 1.00 0.00 103 SER A O 1
ATOM 1587 N N . GLY A 1 105 ? -18.739 -22.262 -1.346 1.00 0.00 104 GLY A N 1
ATOM 1588 C CA . GLY A 1 105 ? -18.685 -22.778 0.011 1.00 0.00 104 GLY A CA 1
ATOM 1589 C C . GLY A 1 105 ? -18.233 -21.695 0.993 1.00 0.00 104 GLY A C 1
ATOM 1590 O O . GLY A 1 105 ? -19.041 -21.167 1.756 1.00 0.00 104 GLY A O 1
ATOM 1594 N N . GLY A 1 1 ? -4.656 -8.649 -7.636 1.00 0.00 0 GLY A N 2
ATOM 1595 C CA . GLY A 1 1 ? -3.733 -9.570 -6.994 1.00 0.00 0 GLY A CA 2
ATOM 1596 C C . GLY A 1 1 ? -2.878 -10.301 -8.031 1.00 0.00 0 GLY A C 2
ATOM 1597 O O . GLY A 1 1 ? -3.248 -11.377 -8.497 1.00 0.00 0 GLY A O 2
ATOM 1601 N N . SER A 1 2 ? -1.751 -9.687 -8.361 1.00 0.00 1 SER A N 2
ATOM 1602 C CA . SER A 1 2 ? -0.841 -10.266 -9.334 1.00 0.00 1 SER A CA 2
ATOM 1603 C C . SER A 1 2 ? -1.546 -10.418 -10.684 1.00 0.00 1 SER A C 2
ATOM 1604 O O . SER A 1 2 ? -2.326 -11.349 -10.880 1.00 0.00 1 SER A O 2
ATOM 1612 N N . SER A 1 3 ? -1.246 -9.490 -11.580 1.00 0.00 2 SER A N 2
ATOM 1613 C CA . SER A 1 3 ? -1.840 -9.509 -12.906 1.00 0.00 2 SER A CA 2
ATOM 1614 C C . SER A 1 3 ? -3.355 -9.319 -12.802 1.00 0.00 2 SER A C 2
ATOM 1615 O O . SER A 1 3 ? -4.055 -10.170 -12.256 1.00 0.00 2 SER A O 2
ATOM 1623 N N . GLY A 1 4 ? -3.816 -8.198 -13.336 1.00 0.00 3 GLY A N 2
ATOM 1624 C CA . GLY A 1 4 ? -5.235 -7.885 -13.311 1.00 0.00 3 GLY A CA 2
ATOM 1625 C C . GLY A 1 4 ? -5.739 -7.509 -14.706 1.00 0.00 3 GLY A C 2
ATOM 1626 O O . GLY A 1 4 ? -5.035 -7.701 -15.696 1.00 0.00 3 GLY A O 2
ATOM 1630 N N . SER A 1 5 ? -6.953 -6.981 -14.739 1.00 0.00 4 SER A N 2
ATOM 1631 C CA . SER A 1 5 ? -7.559 -6.576 -15.996 1.00 0.00 4 SER A CA 2
ATOM 1632 C C . SER A 1 5 ? -7.992 -5.111 -15.921 1.00 0.00 4 SER A C 2
ATOM 1633 O O . SER A 1 5 ? -7.523 -4.281 -16.699 1.00 0.00 4 SER A O 2
ATOM 1641 N N . SER A 1 6 ? -8.881 -4.837 -14.978 1.00 0.00 5 SER A N 2
ATOM 1642 C CA . SER A 1 6 ? -9.382 -3.485 -14.791 1.00 0.00 5 SER A CA 2
ATOM 1643 C C . SER A 1 6 ? -9.324 -3.106 -13.310 1.00 0.00 5 SER A C 2
ATOM 1644 O O . SER A 1 6 ? -9.144 -3.968 -12.452 1.00 0.00 5 SER A O 2
ATOM 1652 N N . GLY A 1 7 ? -9.481 -1.815 -13.056 1.00 0.00 6 GLY A N 2
ATOM 1653 C CA . GLY A 1 7 ? -9.450 -1.311 -11.694 1.00 0.00 6 GLY A CA 2
ATOM 1654 C C . GLY A 1 7 ? -8.021 -1.296 -11.148 1.00 0.00 6 GLY A C 2
ATOM 1655 O O . GLY A 1 7 ? -7.333 -2.316 -11.171 1.00 0.00 6 GLY A O 2
ATOM 1659 N N . THR A 1 8 ? -7.616 -0.129 -10.670 1.00 0.00 7 THR A N 2
ATOM 1660 C CA . THR A 1 8 ? -6.282 0.033 -10.118 1.00 0.00 7 THR A CA 2
ATOM 1661 C C . THR A 1 8 ? -6.316 -0.087 -8.594 1.00 0.00 7 THR A C 2
ATOM 1662 O O . THR A 1 8 ? -7.352 0.146 -7.972 1.00 0.00 7 THR A O 2
ATOM 1673 N N . PRO A 1 9 ? -5.141 -0.461 -8.020 1.00 0.00 8 PRO A N 2
ATOM 1674 C CA . PRO A 1 9 ? -5.027 -0.615 -6.579 1.00 0.00 8 PRO A CA 2
ATOM 1675 C C . PRO A 1 9 ? -4.973 0.748 -5.885 1.00 0.00 8 PRO A C 2
ATOM 1676 O O . PRO A 1 9 ? -5.665 0.971 -4.893 1.00 0.00 8 PRO A O 2
ATOM 1687 N N . LEU A 1 10 ? -4.145 1.624 -6.434 1.00 0.00 9 LEU A N 2
ATOM 1688 C CA . LEU A 1 10 ? -3.991 2.958 -5.880 1.00 0.00 9 LEU A CA 2
ATOM 1689 C C . LEU A 1 10 ? -5.367 3.616 -5.759 1.00 0.00 9 LEU A C 2
ATOM 1690 O O . LEU A 1 10 ? -5.707 4.162 -4.710 1.00 0.00 9 LEU A O 2
ATOM 1706 N N . SER A 1 11 ? -6.121 3.543 -6.846 1.00 0.00 10 SER A N 2
ATOM 1707 C CA . SER A 1 11 ? -7.452 4.124 -6.874 1.00 0.00 10 SER A CA 2
ATOM 1708 C C . SER A 1 11 ? -8.361 3.400 -5.879 1.00 0.00 10 SER A C 2
ATOM 1709 O O . SER A 1 11 ? -9.087 4.038 -5.118 1.00 0.00 10 SER A O 2
ATOM 1717 N N . LEU A 1 12 ? -8.292 2.078 -5.917 1.00 0.00 11 LEU A N 2
ATOM 1718 C CA . LEU A 1 12 ? -9.099 1.260 -5.028 1.00 0.00 11 LEU A CA 2
ATOM 1719 C C . LEU A 1 12 ? -8.829 1.670 -3.579 1.00 0.00 11 LEU A C 2
ATOM 1720 O O . LEU A 1 12 ? -9.761 1.932 -2.820 1.00 0.00 11 LEU A O 2
ATOM 1736 N N . THR A 1 13 ? -7.550 1.712 -3.238 1.00 0.00 12 THR A N 2
ATOM 1737 C CA . THR A 1 13 ? -7.145 2.086 -1.893 1.00 0.00 12 THR A CA 2
ATOM 1738 C C . THR A 1 13 ? -7.552 3.531 -1.596 1.00 0.00 12 THR A C 2
ATOM 1739 O O . THR A 1 13 ? -7.851 3.873 -0.453 1.00 0.00 12 THR A O 2
ATOM 1750 N N . LEU A 1 14 ? -7.552 4.340 -2.645 1.00 0.00 13 LEU A N 2
ATOM 1751 C CA . LEU A 1 14 ? -7.917 5.739 -2.511 1.00 0.00 13 LEU A CA 2
ATOM 1752 C C . LEU A 1 14 ? -9.431 5.851 -2.319 1.00 0.00 13 LEU A C 2
ATOM 1753 O O . LEU A 1 14 ? -9.900 6.625 -1.486 1.00 0.00 13 LEU A O 2
ATOM 1769 N N . ASP A 1 15 ? -10.154 5.065 -3.104 1.00 0.00 14 ASP A N 2
ATOM 1770 C CA . ASP A 1 15 ? -11.605 5.066 -3.030 1.00 0.00 14 ASP A CA 2
ATOM 1771 C C . ASP A 1 15 ? -12.041 4.650 -1.624 1.00 0.00 14 ASP A C 2
ATOM 1772 O O . ASP A 1 15 ? -13.028 5.163 -1.099 1.00 0.00 14 ASP A O 2
ATOM 1781 N N . HIS A 1 16 ? -11.283 3.725 -1.053 1.00 0.00 15 HIS A N 2
ATOM 1782 C CA . HIS A 1 16 ? -11.578 3.235 0.282 1.00 0.00 15 HIS A CA 2
ATOM 1783 C C . HIS A 1 16 ? -10.542 3.777 1.269 1.00 0.00 15 HIS A C 2
ATOM 1784 O O . HIS A 1 16 ? -10.142 3.080 2.200 1.00 0.00 15 HIS A O 2
ATOM 1798 N N . TRP A 1 17 ? -10.137 5.016 1.030 1.00 0.00 16 TRP A N 2
ATOM 1799 C CA . TRP A 1 17 ? -9.154 5.659 1.886 1.00 0.00 16 TRP A CA 2
ATOM 1800 C C . TRP A 1 17 ? -9.582 5.446 3.340 1.00 0.00 16 TRP A C 2
ATOM 1801 O O . TRP A 1 17 ? -8.740 5.260 4.217 1.00 0.00 16 TRP A O 2
ATOM 1822 N N . SER A 1 18 ? -10.889 5.479 3.550 1.00 0.00 17 SER A N 2
ATOM 1823 C CA . SER A 1 18 ? -11.438 5.291 4.882 1.00 0.00 17 SER A CA 2
ATOM 1824 C C . SER A 1 18 ? -10.930 3.977 5.477 1.00 0.00 17 SER A C 2
ATOM 1825 O O . SER A 1 18 ? -10.521 3.933 6.636 1.00 0.00 17 SER A O 2
ATOM 1833 N N . GLU A 1 19 ? -10.972 2.937 4.657 1.00 0.00 18 GLU A N 2
ATOM 1834 C CA . GLU A 1 19 ? -10.521 1.625 5.088 1.00 0.00 18 GLU A CA 2
ATOM 1835 C C . GLU A 1 19 ? -9.023 1.655 5.401 1.00 0.00 18 GLU A C 2
ATOM 1836 O O . GLU A 1 19 ? -8.578 1.060 6.381 1.00 0.00 18 GLU A O 2
ATOM 1848 N N . ILE A 1 20 ? -8.287 2.354 4.549 1.00 0.00 19 ILE A N 2
ATOM 1849 C CA . ILE A 1 20 ? -6.849 2.469 4.722 1.00 0.00 19 ILE A CA 2
ATOM 1850 C C . ILE A 1 20 ? -6.556 3.266 5.995 1.00 0.00 19 ILE A C 2
ATOM 1851 O O . ILE A 1 20 ? -5.590 2.980 6.702 1.00 0.00 19 ILE A O 2
ATOM 1867 N N . ARG A 1 21 ? -7.407 4.249 6.250 1.00 0.00 20 ARG A N 2
ATOM 1868 C CA . ARG A 1 21 ? -7.251 5.088 7.425 1.00 0.00 20 ARG A CA 2
ATOM 1869 C C . ARG A 1 21 ? -7.602 4.302 8.690 1.00 0.00 20 ARG A C 2
ATOM 1870 O O . ARG A 1 21 ? -7.104 4.606 9.773 1.00 0.00 20 ARG A O 2
ATOM 1891 N N . SER A 1 22 ? -8.457 3.306 8.510 1.00 0.00 21 SER A N 2
ATOM 1892 C CA . SER A 1 22 ? -8.881 2.474 9.623 1.00 0.00 21 SER A CA 2
ATOM 1893 C C . SER A 1 22 ? -7.752 1.523 10.026 1.00 0.00 21 SER A C 2
ATOM 1894 O O . SER A 1 22 ? -7.431 1.400 11.207 1.00 0.00 21 SER A O 2
ATOM 1902 N N . ARG A 1 23 ? -7.179 0.877 9.021 1.00 0.00 22 ARG A N 2
ATOM 1903 C CA . ARG A 1 23 ? -6.092 -0.059 9.256 1.00 0.00 22 ARG A CA 2
ATOM 1904 C C . ARG A 1 23 ? -4.954 0.629 10.013 1.00 0.00 22 ARG A C 2
ATOM 1905 O O . ARG A 1 23 ? -4.247 -0.009 10.791 1.00 0.00 22 ARG A O 2
ATOM 1926 N N . ALA A 1 24 ? -4.814 1.922 9.760 1.00 0.00 23 ALA A N 2
ATOM 1927 C CA . ALA A 1 24 ? -3.774 2.703 10.408 1.00 0.00 23 ALA A CA 2
ATOM 1928 C C . ALA A 1 24 ? -4.125 2.884 11.886 1.00 0.00 23 ALA A C 2
ATOM 1929 O O . ALA A 1 24 ? -3.245 2.849 12.745 1.00 0.00 23 ALA A O 2
ATOM 1936 N N . HIS A 1 25 ? -5.412 3.072 12.137 1.00 0.00 24 HIS A N 2
ATOM 1937 C CA . HIS A 1 25 ? -5.890 3.258 13.497 1.00 0.00 24 HIS A CA 2
ATOM 1938 C C . HIS A 1 25 ? -5.674 1.972 14.297 1.00 0.00 24 HIS A C 2
ATOM 1939 O O . HIS A 1 25 ? -5.255 2.019 15.453 1.00 0.00 24 HIS A O 2
ATOM 1953 N N . ASN A 1 26 ? -5.970 0.854 13.651 1.00 0.00 25 ASN A N 2
ATOM 1954 C CA . ASN A 1 26 ? -5.814 -0.442 14.288 1.00 0.00 25 ASN A CA 2
ATOM 1955 C C . ASN A 1 26 ? -4.328 -0.706 14.539 1.00 0.00 25 ASN A C 2
ATOM 1956 O O . ASN A 1 26 ? -3.962 -1.298 15.553 1.00 0.00 25 ASN A O 2
ATOM 1967 N N . LEU A 1 27 ? -3.512 -0.255 13.598 1.00 0.00 26 LEU A N 2
ATOM 1968 C CA . LEU A 1 27 ? -2.074 -0.435 13.705 1.00 0.00 26 LEU A CA 2
ATOM 1969 C C . LEU A 1 27 ? -1.492 0.663 14.596 1.00 0.00 26 LEU A C 2
ATOM 1970 O O . LEU A 1 27 ? -0.380 0.530 15.106 1.00 0.00 26 LEU A O 2
ATOM 1986 N N . SER A 1 28 ? -2.269 1.724 14.758 1.00 0.00 27 SER A N 2
ATOM 1987 C CA . SER A 1 28 ? -1.844 2.845 15.579 1.00 0.00 27 SER A CA 2
ATOM 1988 C C . SER A 1 28 ? -0.846 3.711 14.807 1.00 0.00 27 SER A C 2
ATOM 1989 O O . SER A 1 28 ? 0.231 4.022 15.312 1.00 0.00 27 SER A O 2
ATOM 1997 N N . VAL A 1 29 ? -1.241 4.075 13.596 1.00 0.00 28 VAL A N 2
ATOM 1998 C CA . VAL A 1 29 ? -0.394 4.899 12.750 1.00 0.00 28 VAL A CA 2
ATOM 1999 C C . VAL A 1 29 ? -1.266 5.884 11.968 1.00 0.00 28 VAL A C 2
ATOM 2000 O O . VAL A 1 29 ? -2.446 5.625 11.736 1.00 0.00 28 VAL A O 2
ATOM 2013 N N . GLU A 1 30 ? -0.652 6.993 11.584 1.00 0.00 29 GLU A N 2
ATOM 2014 C CA . GLU A 1 30 ? -1.358 8.018 10.834 1.00 0.00 29 GLU A CA 2
ATOM 2015 C C . GLU A 1 30 ? -0.750 8.167 9.438 1.00 0.00 29 GLU A C 2
ATOM 2016 O O . GLU A 1 30 ? 0.469 8.122 9.280 1.00 0.00 29 GLU A O 2
ATOM 2028 N N . ILE A 1 31 ? -1.627 8.341 8.460 1.00 0.00 30 ILE A N 2
ATOM 2029 C CA . ILE A 1 31 ? -1.192 8.496 7.083 1.00 0.00 30 ILE A CA 2
ATOM 2030 C C . ILE A 1 31 ? -2.098 9.508 6.378 1.00 0.00 30 ILE A C 2
ATOM 2031 O O . ILE A 1 31 ? -3.230 9.735 6.802 1.00 0.00 30 ILE A O 2
ATOM 2047 N N . LYS A 1 32 ? -1.565 10.090 5.313 1.00 0.00 31 LYS A N 2
ATOM 2048 C CA . LYS A 1 32 ? -2.311 11.072 4.545 1.00 0.00 31 LYS A CA 2
ATOM 2049 C C . LYS A 1 32 ? -2.677 10.478 3.184 1.00 0.00 31 LYS A C 2
ATOM 2050 O O . LYS A 1 32 ? -2.130 9.452 2.783 1.00 0.00 31 LYS A O 2
ATOM 2069 N N . LYS A 1 33 ? -3.601 11.148 2.511 1.00 0.00 32 LYS A N 2
ATOM 2070 C CA . LYS A 1 33 ? -4.047 10.699 1.203 1.00 0.00 32 LYS A CA 2
ATOM 2071 C C . LYS A 1 33 ? -3.216 11.391 0.120 1.00 0.00 32 LYS A C 2
ATOM 2072 O O . LYS A 1 33 ? -3.272 11.010 -1.048 1.00 0.00 32 LYS A O 2
ATOM 2091 N N . GLY A 1 34 ? -2.465 12.395 0.547 1.00 0.00 33 GLY A N 2
ATOM 2092 C CA . GLY A 1 34 ? -1.624 13.144 -0.372 1.00 0.00 33 GLY A CA 2
ATOM 2093 C C . GLY A 1 34 ? -0.318 12.397 -0.652 1.00 0.00 33 GLY A C 2
ATOM 2094 O O . GLY A 1 34 ? 0.056 12.206 -1.808 1.00 0.00 33 GLY A O 2
ATOM 2098 N N . PRO A 1 35 ? 0.357 11.985 0.455 1.00 0.00 34 PRO A N 2
ATOM 2099 C CA . PRO A 1 35 ? 1.613 11.263 0.339 1.00 0.00 34 PRO A CA 2
ATOM 2100 C C . PRO A 1 35 ? 1.376 9.816 -0.098 1.00 0.00 34 PRO A C 2
ATOM 2101 O O . PRO A 1 35 ? 2.114 9.286 -0.927 1.00 0.00 34 PRO A O 2
ATOM 2112 N N . TRP A 1 36 ? 0.344 9.219 0.479 1.00 0.00 35 TRP A N 2
ATOM 2113 C CA . TRP A 1 36 ? 0.001 7.844 0.160 1.00 0.00 35 TRP A CA 2
ATOM 2114 C C . TRP A 1 36 ? -0.050 7.711 -1.364 1.00 0.00 35 TRP A C 2
ATOM 2115 O O . TRP A 1 36 ? 0.379 6.700 -1.917 1.00 0.00 35 TRP A O 2
ATOM 2136 N N . ARG A 1 37 ? -0.580 8.746 -1.999 1.00 0.00 36 ARG A N 2
ATOM 2137 C CA . ARG A 1 37 ? -0.693 8.758 -3.447 1.00 0.00 36 ARG A CA 2
ATOM 2138 C C . ARG A 1 37 ? 0.664 9.067 -4.083 1.00 0.00 36 ARG A C 2
ATOM 2139 O O . ARG A 1 37 ? 1.105 8.362 -4.989 1.00 0.00 36 ARG A O 2
ATOM 2160 N N . THR A 1 38 ? 1.289 10.123 -3.582 1.00 0.00 37 THR A N 2
ATOM 2161 C CA . THR A 1 38 ? 2.587 10.534 -4.090 1.00 0.00 37 THR A CA 2
ATOM 2162 C C . THR A 1 38 ? 3.583 9.376 -4.009 1.00 0.00 37 THR A C 2
ATOM 2163 O O . THR A 1 38 ? 4.279 9.082 -4.979 1.00 0.00 37 THR A O 2
ATOM 2174 N N . PHE A 1 39 ? 3.620 8.749 -2.842 1.00 0.00 38 PHE A N 2
ATOM 2175 C CA . PHE A 1 39 ? 4.519 7.630 -2.621 1.00 0.00 38 PHE A CA 2
ATOM 2176 C C . PHE A 1 39 ? 4.281 6.524 -3.652 1.00 0.00 38 PHE A C 2
ATOM 2177 O O . PHE A 1 39 ? 5.230 5.924 -4.155 1.00 0.00 38 PHE A O 2
ATOM 2194 N N . CYS A 1 40 ? 3.009 6.289 -3.937 1.00 0.00 39 CYS A N 2
ATOM 2195 C CA . CYS A 1 40 ? 2.634 5.266 -4.899 1.00 0.00 39 CYS A CA 2
ATOM 2196 C C . CYS A 1 40 ? 2.592 5.906 -6.288 1.00 0.00 39 CYS A C 2
ATOM 2197 O O . CYS A 1 40 ? 2.140 5.284 -7.248 1.00 0.00 39 CYS A O 2
ATOM 2205 N N . ALA A 1 41 ? 3.068 7.140 -6.351 1.00 0.00 40 ALA A N 2
ATOM 2206 C CA . ALA A 1 41 ? 3.091 7.871 -7.607 1.00 0.00 40 ALA A CA 2
ATOM 2207 C C . ALA A 1 41 ? 4.415 7.603 -8.324 1.00 0.00 40 ALA A C 2
ATOM 2208 O O . ALA A 1 41 ? 4.433 6.998 -9.395 1.00 0.00 40 ALA A O 2
ATOM 2215 N N . SER A 1 42 ? 5.491 8.066 -7.705 1.00 0.00 41 SER A N 2
ATOM 2216 C CA . SER A 1 42 ? 6.817 7.883 -8.272 1.00 0.00 41 SER A CA 2
ATOM 2217 C C . SER A 1 42 ? 7.861 7.833 -7.154 1.00 0.00 41 SER A C 2
ATOM 2218 O O . SER A 1 42 ? 8.948 8.393 -7.290 1.00 0.00 41 SER A O 2
ATOM 2226 N N . GLU A 1 43 ? 7.495 7.157 -6.075 1.00 0.00 42 GLU A N 2
ATOM 2227 C CA . GLU A 1 43 ? 8.386 7.027 -4.936 1.00 0.00 42 GLU A CA 2
ATOM 2228 C C . GLU A 1 43 ? 8.732 5.556 -4.698 1.00 0.00 42 GLU A C 2
ATOM 2229 O O . GLU A 1 43 ? 9.903 5.205 -4.552 1.00 0.00 42 GLU A O 2
ATOM 2241 N N . TRP A 1 44 ? 7.694 4.734 -4.666 1.00 0.00 43 TRP A N 2
ATOM 2242 C CA . TRP A 1 44 ? 7.873 3.308 -4.449 1.00 0.00 43 TRP A CA 2
ATOM 2243 C C . TRP A 1 44 ? 8.404 2.695 -5.746 1.00 0.00 43 TRP A C 2
ATOM 2244 O O . TRP A 1 44 ? 9.328 1.884 -5.722 1.00 0.00 43 TRP A O 2
ATOM 2265 N N . PRO A 1 45 ? 7.780 3.118 -6.879 1.00 0.00 44 PRO A N 2
ATOM 2266 C CA . PRO A 1 45 ? 8.179 2.619 -8.184 1.00 0.00 44 PRO A CA 2
ATOM 2267 C C . PRO A 1 45 ? 9.498 3.253 -8.633 1.00 0.00 44 PRO A C 2
ATOM 2268 O O . PRO A 1 45 ? 9.984 2.973 -9.728 1.00 0.00 44 PRO A O 2
ATOM 2279 N N . THR A 1 46 ? 10.039 4.094 -7.764 1.00 0.00 45 THR A N 2
ATOM 2280 C CA . THR A 1 46 ? 11.291 4.770 -8.057 1.00 0.00 45 THR A CA 2
ATOM 2281 C C . THR A 1 46 ? 12.399 4.264 -7.131 1.00 0.00 45 THR A C 2
ATOM 2282 O O . THR A 1 46 ? 13.414 4.935 -6.949 1.00 0.00 45 THR A O 2
ATOM 2293 N N . PHE A 1 47 ? 12.167 3.086 -6.572 1.00 0.00 46 PHE A N 2
ATOM 2294 C CA . PHE A 1 47 ? 13.133 2.483 -5.669 1.00 0.00 46 PHE A CA 2
ATOM 2295 C C . PHE A 1 47 ? 13.944 1.398 -6.380 1.00 0.00 46 PHE A C 2
ATOM 2296 O O . PHE A 1 47 ? 15.008 1.001 -5.905 1.00 0.00 46 PHE A O 2
ATOM 2313 N N . ASP A 1 48 ? 13.411 0.947 -7.506 1.00 0.00 47 ASP A N 2
ATOM 2314 C CA . ASP A 1 48 ? 14.072 -0.085 -8.287 1.00 0.00 47 ASP A CA 2
ATOM 2315 C C . ASP A 1 48 ? 13.903 -1.435 -7.587 1.00 0.00 47 ASP A C 2
ATOM 2316 O O . ASP A 1 48 ? 14.739 -1.825 -6.774 1.00 0.00 47 ASP A O 2
ATOM 2325 N N . VAL A 1 49 ? 12.815 -2.110 -7.929 1.00 0.00 48 VAL A N 2
ATOM 2326 C CA . VAL A 1 49 ? 12.526 -3.408 -7.344 1.00 0.00 48 VAL A CA 2
ATOM 2327 C C . VAL A 1 49 ? 11.523 -4.150 -8.230 1.00 0.00 48 VAL A C 2
ATOM 2328 O O . VAL A 1 49 ? 11.688 -5.339 -8.498 1.00 0.00 48 VAL A O 2
ATOM 2341 N N . GLY A 1 50 ? 10.507 -3.417 -8.661 1.00 0.00 49 GLY A N 2
ATOM 2342 C CA . GLY A 1 50 ? 9.478 -3.991 -9.511 1.00 0.00 49 GLY A CA 2
ATOM 2343 C C . GLY A 1 50 ? 8.083 -3.567 -9.046 1.00 0.00 49 GLY A C 2
ATOM 2344 O O . GLY A 1 50 ? 7.156 -4.376 -9.036 1.00 0.00 49 GLY A O 2
ATOM 2348 N N . TRP A 1 51 ? 7.978 -2.300 -8.673 1.00 0.00 50 TRP A N 2
ATOM 2349 C CA . TRP A 1 51 ? 6.712 -1.760 -8.209 1.00 0.00 50 TRP A CA 2
ATOM 2350 C C . TRP A 1 51 ? 6.126 -0.899 -9.329 1.00 0.00 50 TRP A C 2
ATOM 2351 O O . TRP A 1 51 ? 6.791 0.003 -9.837 1.00 0.00 50 TRP A O 2
ATOM 2372 N N . PRO A 1 52 ? 4.854 -1.215 -9.692 1.00 0.00 51 PRO A N 2
ATOM 2373 C CA . PRO A 1 52 ? 4.171 -0.481 -10.743 1.00 0.00 51 PRO A CA 2
ATOM 2374 C C . PRO A 1 52 ? 3.724 0.896 -10.249 1.00 0.00 51 PRO A C 2
ATOM 2375 O O . PRO A 1 52 ? 3.675 1.142 -9.044 1.00 0.00 51 PRO A O 2
ATOM 2386 N N . PRO A 1 53 ? 3.400 1.782 -11.229 1.00 0.00 52 PRO A N 2
ATOM 2387 C CA . PRO A 1 53 ? 2.958 3.128 -10.905 1.00 0.00 52 PRO A CA 2
ATOM 2388 C C . PRO A 1 53 ? 1.519 3.122 -10.386 1.00 0.00 52 PRO A C 2
ATOM 2389 O O . PRO A 1 53 ? 1.170 3.907 -9.505 1.00 0.00 52 PRO A O 2
ATOM 2400 N N . GLU A 1 54 ? 0.722 2.230 -10.954 1.00 0.00 53 GLU A N 2
ATOM 2401 C CA . GLU A 1 54 ? -0.672 2.112 -10.560 1.00 0.00 53 GLU A CA 2
ATOM 2402 C C . GLU A 1 54 ? -0.783 1.396 -9.212 1.00 0.00 53 GLU A C 2
ATOM 2403 O O . GLU A 1 54 ? -1.824 1.455 -8.558 1.00 0.00 53 GLU A O 2
ATOM 2415 N N . GLY A 1 55 ? 0.303 0.737 -8.837 1.00 0.00 54 GLY A N 2
ATOM 2416 C CA . GLY A 1 55 ? 0.340 0.011 -7.579 1.00 0.00 54 GLY A CA 2
ATOM 2417 C C . GLY A 1 55 ? 0.098 -1.484 -7.801 1.00 0.00 54 GLY A C 2
ATOM 2418 O O . GLY A 1 55 ? -0.194 -1.910 -8.917 1.00 0.00 54 GLY A O 2
ATOM 2422 N N . THR A 1 56 ? 0.229 -2.239 -6.720 1.00 0.00 55 THR A N 2
ATOM 2423 C CA . THR A 1 56 ? 0.029 -3.677 -6.783 1.00 0.00 55 THR A CA 2
ATOM 2424 C C . THR A 1 56 ? -0.234 -4.240 -5.385 1.00 0.00 55 THR A C 2
ATOM 2425 O O . THR A 1 56 ? 0.203 -3.666 -4.389 1.00 0.00 55 THR A O 2
ATOM 2436 N N . PHE A 1 57 ? -0.947 -5.357 -5.357 1.00 0.00 56 PHE A N 2
ATOM 2437 C CA . PHE A 1 57 ? -1.273 -6.004 -4.097 1.00 0.00 56 PHE A CA 2
ATOM 2438 C C . PHE A 1 57 ? -0.513 -7.323 -3.946 1.00 0.00 56 PHE A C 2
ATOM 2439 O O . PHE A 1 57 ? -1.072 -8.317 -3.485 1.00 0.00 56 PHE A O 2
ATOM 2456 N N . ASP A 1 58 ? 0.751 -7.290 -4.342 1.00 0.00 57 ASP A N 2
ATOM 2457 C CA . ASP A 1 58 ? 1.594 -8.470 -4.256 1.00 0.00 57 ASP A CA 2
ATOM 2458 C C . ASP A 1 58 ? 2.555 -8.321 -3.076 1.00 0.00 57 ASP A C 2
ATOM 2459 O O . ASP A 1 58 ? 3.468 -7.496 -3.114 1.00 0.00 57 ASP A O 2
ATOM 2468 N N . LEU A 1 59 ? 2.318 -9.130 -2.054 1.00 0.00 58 LEU A N 2
ATOM 2469 C CA . LEU A 1 59 ? 3.152 -9.098 -0.865 1.00 0.00 58 LEU A CA 2
ATOM 2470 C C . LEU A 1 59 ? 4.624 -9.058 -1.280 1.00 0.00 58 LEU A C 2
ATOM 2471 O O . LEU A 1 59 ? 5.413 -8.305 -0.711 1.00 0.00 58 LEU A O 2
ATOM 2487 N N . THR A 1 60 ? 4.949 -9.879 -2.268 1.00 0.00 59 THR A N 2
ATOM 2488 C CA . THR A 1 60 ? 6.313 -9.947 -2.766 1.00 0.00 59 THR A CA 2
ATOM 2489 C C . THR A 1 60 ? 6.796 -8.558 -3.189 1.00 0.00 59 THR A C 2
ATOM 2490 O O . THR A 1 60 ? 7.875 -8.124 -2.790 1.00 0.00 59 THR A O 2
ATOM 2501 N N . VAL A 1 61 ? 5.973 -7.901 -3.993 1.00 0.00 60 VAL A N 2
ATOM 2502 C CA . VAL A 1 61 ? 6.303 -6.570 -4.476 1.00 0.00 60 VAL A CA 2
ATOM 2503 C C . VAL A 1 61 ? 6.270 -5.585 -3.305 1.00 0.00 60 VAL A C 2
ATOM 2504 O O . VAL A 1 61 ? 7.025 -4.615 -3.284 1.00 0.00 60 VAL A O 2
ATOM 2517 N N . ILE A 1 62 ? 5.386 -5.869 -2.360 1.00 0.00 61 ILE A N 2
ATOM 2518 C CA . ILE A 1 62 ? 5.244 -5.020 -1.189 1.00 0.00 61 ILE A CA 2
ATOM 2519 C C . ILE A 1 62 ? 6.494 -5.149 -0.316 1.00 0.00 61 ILE A C 2
ATOM 2520 O O . ILE A 1 62 ? 7.110 -4.148 0.044 1.00 0.00 61 ILE A O 2
ATOM 2536 N N . PHE A 1 63 ? 6.831 -6.392 -0.001 1.00 0.00 62 PHE A N 2
ATOM 2537 C CA . PHE A 1 63 ? 7.996 -6.665 0.822 1.00 0.00 62 PHE A CA 2
ATOM 2538 C C . PHE A 1 63 ? 9.247 -6.002 0.240 1.00 0.00 62 PHE A C 2
ATOM 2539 O O . PHE A 1 63 ? 10.176 -5.671 0.974 1.00 0.00 62 PHE A O 2
ATOM 2556 N N . GLU A 1 64 ? 9.229 -5.830 -1.073 1.00 0.00 63 GLU A N 2
ATOM 2557 C CA . GLU A 1 64 ? 10.350 -5.213 -1.762 1.00 0.00 63 GLU A CA 2
ATOM 2558 C C . GLU A 1 64 ? 10.515 -3.760 -1.311 1.00 0.00 63 GLU A C 2
ATOM 2559 O O . GLU A 1 64 ? 11.601 -3.354 -0.900 1.00 0.00 63 GLU A O 2
ATOM 2571 N N . VAL A 1 65 ? 9.422 -3.017 -1.404 1.00 0.00 64 VAL A N 2
ATOM 2572 C CA . VAL A 1 65 ? 9.432 -1.618 -1.011 1.00 0.00 64 VAL A CA 2
ATOM 2573 C C . VAL A 1 65 ? 9.650 -1.519 0.500 1.00 0.00 64 VAL A C 2
ATOM 2574 O O . VAL A 1 65 ? 10.364 -0.635 0.971 1.00 0.00 64 VAL A O 2
ATOM 2587 N N . LYS A 1 66 ? 9.022 -2.438 1.218 1.00 0.00 65 LYS A N 2
ATOM 2588 C CA . LYS A 1 66 ? 9.138 -2.465 2.666 1.00 0.00 65 LYS A CA 2
ATOM 2589 C C . LYS A 1 66 ? 10.611 -2.603 3.052 1.00 0.00 65 LYS A C 2
ATOM 2590 O O . LYS A 1 66 ? 11.058 -2.010 4.033 1.00 0.00 65 LYS A O 2
ATOM 2609 N N . ALA A 1 67 ? 11.326 -3.390 2.261 1.00 0.00 66 ALA A N 2
ATOM 2610 C CA . ALA A 1 67 ? 12.741 -3.613 2.509 1.00 0.00 66 ALA A CA 2
ATOM 2611 C C . ALA A 1 67 ? 13.477 -2.273 2.479 1.00 0.00 66 ALA A C 2
ATOM 2612 O O . ALA A 1 67 ? 14.185 -1.928 3.424 1.00 0.00 66 ALA A O 2
ATOM 2619 N N . ILE A 1 68 ? 13.286 -1.553 1.383 1.00 0.00 67 ILE A N 2
ATOM 2620 C CA . ILE A 1 68 ? 13.924 -0.258 1.217 1.00 0.00 67 ILE A CA 2
ATOM 2621 C C . ILE A 1 68 ? 13.363 0.718 2.253 1.00 0.00 67 ILE A C 2
ATOM 2622 O O . ILE A 1 68 ? 14.111 1.485 2.857 1.00 0.00 67 ILE A O 2
ATOM 2638 N N . VAL A 1 69 ? 12.051 0.657 2.427 1.00 0.00 68 VAL A N 2
ATOM 2639 C CA . VAL A 1 69 ? 11.381 1.526 3.380 1.00 0.00 68 VAL A CA 2
ATOM 2640 C C . VAL A 1 69 ? 11.955 1.282 4.777 1.00 0.00 68 VAL A C 2
ATOM 2641 O O . VAL A 1 69 ? 12.346 2.224 5.464 1.00 0.00 68 VAL A O 2
ATOM 2654 N N . PHE A 1 70 ? 11.986 0.013 5.155 1.00 0.00 69 PHE A N 2
ATOM 2655 C CA . PHE A 1 70 ? 12.505 -0.367 6.458 1.00 0.00 69 PHE A CA 2
ATOM 2656 C C . PHE A 1 70 ? 14.000 -0.682 6.382 1.00 0.00 69 PHE A C 2
ATOM 2657 O O . PHE A 1 70 ? 14.464 -1.656 6.973 1.00 0.00 69 PHE A O 2
ATOM 2674 N N . GLN A 1 71 ? 14.714 0.161 5.650 1.00 0.00 70 GLN A N 2
ATOM 2675 C CA . GLN A 1 71 ? 16.147 -0.015 5.489 1.00 0.00 70 GLN A CA 2
ATOM 2676 C C . GLN A 1 71 ? 16.903 0.791 6.547 1.00 0.00 70 GLN A C 2
ATOM 2677 O O . GLN A 1 71 ? 16.295 1.351 7.458 1.00 0.00 70 GLN A O 2
ATOM 2691 N N . ASP A 1 72 ? 18.218 0.824 6.392 1.00 0.00 71 ASP A N 2
ATOM 2692 C CA . ASP A 1 72 ? 19.064 1.552 7.323 1.00 0.00 71 ASP A CA 2
ATOM 2693 C C . ASP A 1 72 ? 19.556 2.840 6.658 1.00 0.00 71 ASP A C 2
ATOM 2694 O O . ASP A 1 72 ? 19.653 2.913 5.434 1.00 0.00 71 ASP A O 2
ATOM 2703 N N . GLY A 1 73 ? 19.853 3.823 7.494 1.00 0.00 72 GLY A N 2
ATOM 2704 C CA . GLY A 1 73 ? 20.332 5.104 7.003 1.00 0.00 72 GLY A CA 2
ATOM 2705 C C . GLY A 1 73 ? 19.196 6.127 6.940 1.00 0.00 72 GLY A C 2
ATOM 2706 O O . GLY A 1 73 ? 18.063 5.826 7.313 1.00 0.00 72 GLY A O 2
ATOM 2710 N N . PRO A 1 74 ? 19.548 7.347 6.453 1.00 0.00 73 PRO A N 2
ATOM 2711 C CA . PRO A 1 74 ? 18.571 8.416 6.336 1.00 0.00 73 PRO A CA 2
ATOM 2712 C C . PRO A 1 74 ? 17.633 8.175 5.151 1.00 0.00 73 PRO A C 2
ATOM 2713 O O . PRO A 1 74 ? 16.690 8.935 4.937 1.00 0.00 73 PRO A O 2
ATOM 2724 N N . GLY A 1 75 ? 17.925 7.114 4.413 1.00 0.00 74 GLY A N 2
ATOM 2725 C CA . GLY A 1 75 ? 17.119 6.763 3.256 1.00 0.00 74 GLY A CA 2
ATOM 2726 C C . GLY A 1 75 ? 15.814 6.087 3.681 1.00 0.00 74 GLY A C 2
ATOM 2727 O O . GLY A 1 75 ? 14.809 6.173 2.977 1.00 0.00 74 GLY A O 2
ATOM 2731 N N . SER A 1 76 ? 15.872 5.430 4.830 1.00 0.00 75 SER A N 2
ATOM 2732 C CA . SER A 1 76 ? 14.707 4.740 5.357 1.00 0.00 75 SER A CA 2
ATOM 2733 C C . SER A 1 76 ? 13.469 5.630 5.228 1.00 0.00 75 SER A C 2
ATOM 2734 O O . SER A 1 76 ? 13.577 6.855 5.238 1.00 0.00 75 SER A O 2
ATOM 2742 N N . HIS A 1 77 ? 12.321 4.978 5.109 1.00 0.00 76 HIS A N 2
ATOM 2743 C CA . HIS A 1 77 ? 11.064 5.695 4.977 1.00 0.00 76 HIS A CA 2
ATOM 2744 C C . HIS A 1 77 ? 10.177 5.401 6.189 1.00 0.00 76 HIS A C 2
ATOM 2745 O O . HIS A 1 77 ? 9.370 4.473 6.161 1.00 0.00 76 HIS A O 2
ATOM 2759 N N . PRO A 1 78 ? 10.361 6.231 7.250 1.00 0.00 77 PRO A N 2
ATOM 2760 C CA . PRO A 1 78 ? 9.587 6.069 8.469 1.00 0.00 77 PRO A CA 2
ATOM 2761 C C . PRO A 1 78 ? 8.154 6.573 8.280 1.00 0.00 77 PRO A C 2
ATOM 2762 O O . PRO A 1 78 ? 7.255 6.191 9.027 1.00 0.00 77 PRO A O 2
ATOM 2773 N N . ASP A 1 79 ? 7.987 7.422 7.277 1.00 0.00 78 ASP A N 2
ATOM 2774 C CA . ASP A 1 79 ? 6.680 7.982 6.980 1.00 0.00 78 ASP A CA 2
ATOM 2775 C C . ASP A 1 79 ? 5.884 6.986 6.134 1.00 0.00 78 ASP A C 2
ATOM 2776 O O . ASP A 1 79 ? 4.663 6.899 6.255 1.00 0.00 78 ASP A O 2
ATOM 2785 N N . GLN A 1 80 ? 6.608 6.259 5.295 1.00 0.00 79 GLN A N 2
ATOM 2786 C CA . GLN A 1 80 ? 5.985 5.272 4.429 1.00 0.00 79 GLN A CA 2
ATOM 2787 C C . GLN A 1 80 ? 5.886 3.924 5.146 1.00 0.00 79 GLN A C 2
ATOM 2788 O O . GLN A 1 80 ? 5.124 3.052 4.732 1.00 0.00 79 GLN A O 2
ATOM 2802 N N . GLN A 1 81 ? 6.668 3.796 6.208 1.00 0.00 80 GLN A N 2
ATOM 2803 C CA . GLN A 1 81 ? 6.678 2.568 6.985 1.00 0.00 80 GLN A CA 2
ATOM 2804 C C . GLN A 1 81 ? 5.248 2.146 7.329 1.00 0.00 80 GLN A C 2
ATOM 2805 O O . GLN A 1 81 ? 4.875 0.990 7.136 1.00 0.00 80 GLN A O 2
ATOM 2819 N N . PRO A 1 82 ? 4.466 3.131 7.846 1.00 0.00 81 PRO A N 2
ATOM 2820 C CA . PRO A 1 82 ? 3.085 2.873 8.219 1.00 0.00 81 PRO A CA 2
ATOM 2821 C C . PRO A 1 82 ? 2.194 2.769 6.980 1.00 0.00 81 PRO A C 2
ATOM 2822 O O . PRO A 1 82 ? 1.136 2.143 7.023 1.00 0.00 81 PRO A O 2
ATOM 2833 N N . TYR A 1 83 ? 2.654 3.391 5.905 1.00 0.00 82 TYR A N 2
ATOM 2834 C CA . TYR A 1 83 ? 1.911 3.376 4.656 1.00 0.00 82 TYR A CA 2
ATOM 2835 C C . TYR A 1 83 ? 2.022 2.013 3.969 1.00 0.00 82 TYR A C 2
ATOM 2836 O O . TYR A 1 83 ? 1.013 1.428 3.576 1.00 0.00 82 TYR A O 2
ATOM 2854 N N . ILE A 1 84 ? 3.256 1.548 3.844 1.00 0.00 83 ILE A N 2
ATOM 2855 C CA . ILE A 1 84 ? 3.511 0.265 3.211 1.00 0.00 83 ILE A CA 2
ATOM 2856 C C . ILE A 1 84 ? 2.910 -0.851 4.068 1.00 0.00 83 ILE A C 2
ATOM 2857 O O . ILE A 1 84 ? 2.424 -1.850 3.541 1.00 0.00 83 ILE A O 2
ATOM 2873 N N . THR A 1 85 ? 2.963 -0.642 5.376 1.00 0.00 84 THR A N 2
ATOM 2874 C CA . THR A 1 85 ? 2.429 -1.618 6.311 1.00 0.00 84 THR A CA 2
ATOM 2875 C C . THR A 1 85 ? 0.971 -1.938 5.974 1.00 0.00 84 THR A C 2
ATOM 2876 O O . THR A 1 85 ? 0.600 -3.104 5.850 1.00 0.00 84 THR A O 2
ATOM 2887 N N . VAL A 1 86 ? 0.184 -0.881 5.836 1.00 0.00 85 VAL A N 2
ATOM 2888 C CA . VAL A 1 86 ? -1.225 -1.034 5.516 1.00 0.00 85 VAL A CA 2
ATOM 2889 C C . VAL A 1 86 ? -1.365 -1.812 4.206 1.00 0.00 85 VAL A C 2
ATOM 2890 O O . VAL A 1 86 ? -2.198 -2.710 4.099 1.00 0.00 85 VAL A O 2
ATOM 2903 N N . TRP A 1 87 ? -0.536 -1.438 3.242 1.00 0.00 86 TRP A N 2
ATOM 2904 C CA . TRP A 1 87 ? -0.557 -2.090 1.943 1.00 0.00 86 TRP A CA 2
ATOM 2905 C C . TRP A 1 87 ? -0.413 -3.596 2.168 1.00 0.00 86 TRP A C 2
ATOM 2906 O O . TRP A 1 87 ? -1.134 -4.389 1.563 1.00 0.00 86 TRP A O 2
ATOM 2927 N N . GLN A 1 88 ? 0.521 -3.946 3.039 1.00 0.00 87 GLN A N 2
ATOM 2928 C CA . GLN A 1 88 ? 0.768 -5.344 3.351 1.00 0.00 87 GLN A CA 2
ATOM 2929 C C . GLN A 1 88 ? -0.476 -5.975 3.979 1.00 0.00 87 GLN A C 2
ATOM 2930 O O . GLN A 1 88 ? -0.896 -7.060 3.578 1.00 0.00 87 GLN A O 2
ATOM 2944 N N . ASP A 1 89 ? -1.032 -5.270 4.953 1.00 0.00 88 ASP A N 2
ATOM 2945 C CA . ASP A 1 89 ? -2.220 -5.748 5.640 1.00 0.00 88 ASP A CA 2
ATOM 2946 C C . ASP A 1 89 ? -3.327 -6.004 4.616 1.00 0.00 88 ASP A C 2
ATOM 2947 O O . ASP A 1 89 ? -4.055 -6.990 4.717 1.00 0.00 88 ASP A O 2
ATOM 2956 N N . LEU A 1 90 ? -3.419 -5.099 3.652 1.00 0.00 89 LEU A N 2
ATOM 2957 C CA . LEU A 1 90 ? -4.426 -5.215 2.611 1.00 0.00 89 LEU A CA 2
ATOM 2958 C C . LEU A 1 90 ? -4.295 -6.579 1.930 1.00 0.00 89 LEU A C 2
ATOM 2959 O O . LEU A 1 90 ? -5.263 -7.333 1.853 1.00 0.00 89 LEU A O 2
ATOM 2975 N N . VAL A 1 91 ? -3.089 -6.854 1.455 1.00 0.00 90 VAL A N 2
ATOM 2976 C CA . VAL A 1 91 ? -2.819 -8.114 0.783 1.00 0.00 90 VAL A CA 2
ATOM 2977 C C . VAL A 1 91 ? -3.297 -9.270 1.666 1.00 0.00 90 VAL A C 2
ATOM 2978 O O . VAL A 1 91 ? -4.170 -10.040 1.267 1.00 0.00 90 VAL A O 2
ATOM 2991 N N . GLN A 1 92 ? -2.704 -9.354 2.847 1.00 0.00 91 GLN A N 2
ATOM 2992 C CA . GLN A 1 92 ? -3.058 -10.402 3.789 1.00 0.00 91 GLN A CA 2
ATOM 2993 C C . GLN A 1 92 ? -4.577 -10.566 3.854 1.00 0.00 91 GLN A C 2
ATOM 2994 O O . GLN A 1 92 ? -5.113 -11.592 3.437 1.00 0.00 91 GLN A O 2
ATOM 3008 N N . ASN A 1 93 ? -5.229 -9.540 4.382 1.00 0.00 92 ASN A N 2
ATOM 3009 C CA . ASN A 1 93 ? -6.677 -9.558 4.507 1.00 0.00 92 ASN A CA 2
ATOM 3010 C C . ASN A 1 93 ? -7.299 -8.911 3.268 1.00 0.00 92 ASN A C 2
ATOM 3011 O O . ASN A 1 93 ? -7.924 -7.855 3.362 1.00 0.00 92 ASN A O 2
ATOM 3022 N N . SER A 1 94 ? -7.108 -9.572 2.136 1.00 0.00 93 SER A N 2
ATOM 3023 C CA . SER A 1 94 ? -7.643 -9.075 0.880 1.00 0.00 93 SER A CA 2
ATOM 3024 C C . SER A 1 94 ? -9.120 -8.711 1.047 1.00 0.00 93 SER A C 2
ATOM 3025 O O . SER A 1 94 ? -9.945 -9.572 1.345 1.00 0.00 93 SER A O 2
ATOM 3033 N N . PRO A 1 95 ? -9.415 -7.399 0.844 1.00 0.00 94 PRO A N 2
ATOM 3034 C CA . PRO A 1 95 ? -10.777 -6.910 0.969 1.00 0.00 94 PRO A CA 2
ATOM 3035 C C . PRO A 1 95 ? -11.622 -7.323 -0.238 1.00 0.00 94 PRO A C 2
ATOM 3036 O O . PRO A 1 95 ? -11.084 -7.736 -1.264 1.00 0.00 94 PRO A O 2
ATOM 3047 N N . PRO A 1 96 ? -12.965 -7.194 -0.071 1.00 0.00 95 PRO A N 2
ATOM 3048 C CA . PRO A 1 96 ? -13.889 -7.549 -1.135 1.00 0.00 95 PRO A CA 2
ATOM 3049 C C . PRO A 1 96 ? -13.889 -6.488 -2.238 1.00 0.00 95 PRO A C 2
ATOM 3050 O O . PRO A 1 96 ? -14.241 -6.776 -3.381 1.00 0.00 95 PRO A O 2
ATOM 3061 N N . TRP A 1 97 ? -13.490 -5.284 -1.856 1.00 0.00 96 TRP A N 2
ATOM 3062 C CA . TRP A 1 97 ? -13.440 -4.179 -2.798 1.00 0.00 96 TRP A CA 2
ATOM 3063 C C . TRP A 1 97 ? -12.149 -4.308 -3.610 1.00 0.00 96 TRP A C 2
ATOM 3064 O O . TRP A 1 97 ? -11.954 -3.592 -4.591 1.00 0.00 96 TRP A O 2
ATOM 3085 N N . ILE A 1 98 ? -11.301 -5.226 -3.171 1.00 0.00 97 ILE A N 2
ATOM 3086 C CA . ILE A 1 98 ? -10.035 -5.459 -3.844 1.00 0.00 97 ILE A CA 2
ATOM 3087 C C . ILE A 1 98 ? -10.141 -6.723 -4.699 1.00 0.00 97 ILE A C 2
ATOM 3088 O O . ILE A 1 98 ? -9.971 -6.669 -5.917 1.00 0.00 97 ILE A O 2
ATOM 3104 N N . LYS A 1 99 ? -10.422 -7.830 -4.029 1.00 0.00 98 LYS A N 2
ATOM 3105 C CA . LYS A 1 99 ? -10.552 -9.106 -4.712 1.00 0.00 98 LYS A CA 2
ATOM 3106 C C . LYS A 1 99 ? -11.666 -9.921 -4.053 1.00 0.00 98 LYS A C 2
ATOM 3107 O O . LYS A 1 99 ? -11.565 -10.284 -2.882 1.00 0.00 98 LYS A O 2
ATOM 3126 N N . SER A 1 100 ? -12.704 -10.185 -4.833 1.00 0.00 99 SER A N 2
ATOM 3127 C CA . SER A 1 100 ? -13.836 -10.951 -4.339 1.00 0.00 99 SER A CA 2
ATOM 3128 C C . SER A 1 100 ? -13.785 -12.376 -4.892 1.00 0.00 99 SER A C 2
ATOM 3129 O O . SER A 1 100 ? -13.547 -12.576 -6.083 1.00 0.00 99 SER A O 2
ATOM 3137 N N . GLY A 1 101 ? -14.013 -13.331 -4.002 1.00 0.00 100 GLY A N 2
ATOM 3138 C CA . GLY A 1 101 ? -13.996 -14.732 -4.387 1.00 0.00 100 GLY A CA 2
ATOM 3139 C C . GLY A 1 101 ? -15.162 -15.058 -5.323 1.00 0.00 100 GLY A C 2
ATOM 3140 O O . GLY A 1 101 ? -16.125 -14.298 -5.408 1.00 0.00 100 GLY A O 2
ATOM 3144 N N . PRO A 1 102 ? -15.034 -16.219 -6.018 1.00 0.00 101 PRO A N 2
ATOM 3145 C CA . PRO A 1 102 ? -16.065 -16.655 -6.945 1.00 0.00 101 PRO A CA 2
ATOM 3146 C C . PRO A 1 102 ? -17.282 -17.200 -6.194 1.00 0.00 101 PRO A C 2
ATOM 3147 O O . PRO A 1 102 ? -17.150 -18.086 -5.351 1.00 0.00 101 PRO A O 2
ATOM 3158 N N . SER A 1 103 ? -18.439 -16.646 -6.526 1.00 0.00 102 SER A N 2
ATOM 3159 C CA . SER A 1 103 ? -19.678 -17.064 -5.893 1.00 0.00 102 SER A CA 2
ATOM 3160 C C . SER A 1 103 ? -20.420 -18.051 -6.797 1.00 0.00 102 SER A C 2
ATOM 3161 O O . SER A 1 103 ? -20.916 -17.673 -7.858 1.00 0.00 102 SER A O 2
ATOM 3169 N N . SER A 1 104 ? -20.472 -19.295 -6.345 1.00 0.00 103 SER A N 2
ATOM 3170 C CA . SER A 1 104 ? -21.145 -20.338 -7.100 1.00 0.00 103 SER A CA 2
ATOM 3171 C C . SER A 1 104 ? -20.444 -20.546 -8.444 1.00 0.00 103 SER A C 2
ATOM 3172 O O . SER A 1 104 ? -20.488 -19.677 -9.313 1.00 0.00 103 SER A O 2
ATOM 3180 N N . GLY A 1 105 ? -19.813 -21.704 -8.573 1.00 0.00 104 GLY A N 2
ATOM 3181 C CA . GLY A 1 105 ? -19.104 -22.038 -9.797 1.00 0.00 104 GLY A CA 2
ATOM 3182 C C . GLY A 1 105 ? -17.677 -21.485 -9.772 1.00 0.00 104 GLY A C 2
ATOM 3183 O O . GLY A 1 105 ? -16.897 -21.728 -10.691 1.00 0.00 104 GLY A O 2
ATOM 3187 N N . GLY A 1 1 ? -12.706 -1.501 -25.430 1.00 0.00 0 GLY A N 3
ATOM 3188 C CA . GLY A 1 1 ? -14.159 -1.508 -25.395 1.00 0.00 0 GLY A CA 3
ATOM 3189 C C . GLY A 1 1 ? -14.685 -0.611 -24.272 1.00 0.00 0 GLY A C 3
ATOM 3190 O O . GLY A 1 1 ? -14.100 0.430 -23.979 1.00 0.00 0 GLY A O 3
ATOM 3194 N N . SER A 1 2 ? -15.783 -1.049 -23.674 1.00 0.00 1 SER A N 3
ATOM 3195 C CA . SER A 1 2 ? -16.394 -0.300 -22.590 1.00 0.00 1 SER A CA 3
ATOM 3196 C C . SER A 1 2 ? -15.811 -0.750 -21.249 1.00 0.00 1 SER A C 3
ATOM 3197 O O . SER A 1 2 ? -16.429 -1.534 -20.531 1.00 0.00 1 SER A O 3
ATOM 3205 N N . SER A 1 3 ? -14.627 -0.234 -20.952 1.00 0.00 2 SER A N 3
ATOM 3206 C CA . SER A 1 3 ? -13.954 -0.573 -19.710 1.00 0.00 2 SER A CA 3
ATOM 3207 C C . SER A 1 3 ? -14.016 -2.084 -19.476 1.00 0.00 2 SER A C 3
ATOM 3208 O O . SER A 1 3 ? -14.839 -2.561 -18.696 1.00 0.00 2 SER A O 3
ATOM 3216 N N . GLY A 1 4 ? -13.135 -2.794 -20.166 1.00 0.00 3 GLY A N 3
ATOM 3217 C CA . GLY A 1 4 ? -13.080 -4.241 -20.043 1.00 0.00 3 GLY A CA 3
ATOM 3218 C C . GLY A 1 4 ? -12.147 -4.659 -18.905 1.00 0.00 3 GLY A C 3
ATOM 3219 O O . GLY A 1 4 ? -10.975 -4.953 -19.134 1.00 0.00 3 GLY A O 3
ATOM 3223 N N . SER A 1 5 ? -12.702 -4.673 -17.702 1.00 0.00 4 SER A N 3
ATOM 3224 C CA . SER A 1 5 ? -11.935 -5.050 -16.528 1.00 0.00 4 SER A CA 3
ATOM 3225 C C . SER A 1 5 ? -10.731 -4.120 -16.368 1.00 0.00 4 SER A C 3
ATOM 3226 O O . SER A 1 5 ? -9.608 -4.487 -16.711 1.00 0.00 4 SER A O 3
ATOM 3234 N N . SER A 1 6 ? -11.005 -2.933 -15.848 1.00 0.00 5 SER A N 3
ATOM 3235 C CA . SER A 1 6 ? -9.959 -1.947 -15.639 1.00 0.00 5 SER A CA 3
ATOM 3236 C C . SER A 1 6 ? -10.079 -1.344 -14.237 1.00 0.00 5 SER A C 3
ATOM 3237 O O . SER A 1 6 ? -10.914 -0.472 -14.002 1.00 0.00 5 SER A O 3
ATOM 3245 N N . GLY A 1 7 ? -9.233 -1.834 -13.343 1.00 0.00 6 GLY A N 3
ATOM 3246 C CA . GLY A 1 7 ? -9.234 -1.355 -11.971 1.00 0.00 6 GLY A CA 3
ATOM 3247 C C . GLY A 1 7 ? -7.827 -1.404 -11.372 1.00 0.00 6 GLY A C 3
ATOM 3248 O O . GLY A 1 7 ? -7.168 -2.441 -11.412 1.00 0.00 6 GLY A O 3
ATOM 3252 N N . THR A 1 8 ? -7.410 -0.269 -10.830 1.00 0.00 7 THR A N 3
ATOM 3253 C CA . THR A 1 8 ? -6.093 -0.170 -10.224 1.00 0.00 7 THR A CA 3
ATOM 3254 C C . THR A 1 8 ? -6.198 -0.280 -8.701 1.00 0.00 7 THR A C 3
ATOM 3255 O O . THR A 1 8 ? -7.268 -0.072 -8.132 1.00 0.00 7 THR A O 3
ATOM 3266 N N . PRO A 1 9 ? -5.041 -0.616 -8.069 1.00 0.00 8 PRO A N 3
ATOM 3267 C CA . PRO A 1 9 ? -4.993 -0.756 -6.623 1.00 0.00 8 PRO A CA 3
ATOM 3268 C C . PRO A 1 9 ? -5.011 0.612 -5.939 1.00 0.00 8 PRO A C 3
ATOM 3269 O O . PRO A 1 9 ? -5.756 0.822 -4.983 1.00 0.00 8 PRO A O 3
ATOM 3280 N N . LEU A 1 10 ? -4.182 1.507 -6.454 1.00 0.00 9 LEU A N 3
ATOM 3281 C CA . LEU A 1 10 ? -4.093 2.849 -5.905 1.00 0.00 9 LEU A CA 3
ATOM 3282 C C . LEU A 1 10 ? -5.492 3.466 -5.847 1.00 0.00 9 LEU A C 3
ATOM 3283 O O . LEU A 1 10 ? -5.878 4.045 -4.832 1.00 0.00 9 LEU A O 3
ATOM 3299 N N . SER A 1 11 ? -6.214 3.320 -6.948 1.00 0.00 10 SER A N 3
ATOM 3300 C CA . SER A 1 11 ? -7.563 3.855 -7.035 1.00 0.00 10 SER A CA 3
ATOM 3301 C C . SER A 1 11 ? -8.479 3.127 -6.049 1.00 0.00 10 SER A C 3
ATOM 3302 O O . SER A 1 11 ? -9.252 3.761 -5.332 1.00 0.00 10 SER A O 3
ATOM 3310 N N . LEU A 1 12 ? -8.363 1.808 -6.046 1.00 0.00 11 LEU A N 3
ATOM 3311 C CA . LEU A 1 12 ? -9.171 0.987 -5.159 1.00 0.00 11 LEU A CA 3
ATOM 3312 C C . LEU A 1 12 ? -8.892 1.384 -3.708 1.00 0.00 11 LEU A C 3
ATOM 3313 O O . LEU A 1 12 ? -9.818 1.537 -2.914 1.00 0.00 11 LEU A O 3
ATOM 3329 N N . THR A 1 13 ? -7.611 1.538 -3.407 1.00 0.00 12 THR A N 3
ATOM 3330 C CA . THR A 1 13 ? -7.198 1.914 -2.065 1.00 0.00 12 THR A CA 3
ATOM 3331 C C . THR A 1 13 ? -7.734 3.302 -1.711 1.00 0.00 12 THR A C 3
ATOM 3332 O O . THR A 1 13 ? -8.331 3.490 -0.652 1.00 0.00 12 THR A O 3
ATOM 3343 N N . LEU A 1 14 ? -7.502 4.240 -2.618 1.00 0.00 13 LEU A N 3
ATOM 3344 C CA . LEU A 1 14 ? -7.954 5.606 -2.415 1.00 0.00 13 LEU A CA 3
ATOM 3345 C C . LEU A 1 14 ? -9.475 5.617 -2.256 1.00 0.00 13 LEU A C 3
ATOM 3346 O O . LEU A 1 14 ? -10.004 6.255 -1.347 1.00 0.00 13 LEU A O 3
ATOM 3362 N N . ASP A 1 15 ? -10.137 4.902 -3.154 1.00 0.00 14 ASP A N 3
ATOM 3363 C CA . ASP A 1 15 ? -11.588 4.821 -3.124 1.00 0.00 14 ASP A CA 3
ATOM 3364 C C . ASP A 1 15 ? -12.040 4.344 -1.743 1.00 0.00 14 ASP A C 3
ATOM 3365 O O . ASP A 1 15 ? -13.178 4.581 -1.342 1.00 0.00 14 ASP A O 3
ATOM 3374 N N . HIS A 1 16 ? -11.124 3.681 -1.052 1.00 0.00 15 HIS A N 3
ATOM 3375 C CA . HIS A 1 16 ? -11.414 3.168 0.276 1.00 0.00 15 HIS A CA 3
ATOM 3376 C C . HIS A 1 16 ? -10.404 3.734 1.276 1.00 0.00 15 HIS A C 3
ATOM 3377 O O . HIS A 1 16 ? -9.919 3.015 2.148 1.00 0.00 15 HIS A O 3
ATOM 3391 N N . TRP A 1 17 ? -10.117 5.018 1.117 1.00 0.00 16 TRP A N 3
ATOM 3392 C CA . TRP A 1 17 ? -9.174 5.688 1.995 1.00 0.00 16 TRP A CA 3
ATOM 3393 C C . TRP A 1 17 ? -9.591 5.407 3.440 1.00 0.00 16 TRP A C 3
ATOM 3394 O O . TRP A 1 17 ? -8.741 5.244 4.314 1.00 0.00 16 TRP A O 3
ATOM 3415 N N . SER A 1 18 ? -10.899 5.359 3.646 1.00 0.00 17 SER A N 3
ATOM 3416 C CA . SER A 1 18 ? -11.438 5.100 4.970 1.00 0.00 17 SER A CA 3
ATOM 3417 C C . SER A 1 18 ? -10.846 3.807 5.533 1.00 0.00 17 SER A C 3
ATOM 3418 O O . SER A 1 18 ? -10.422 3.765 6.687 1.00 0.00 17 SER A O 3
ATOM 3426 N N . GLU A 1 19 ? -10.835 2.783 4.692 1.00 0.00 18 GLU A N 3
ATOM 3427 C CA . GLU A 1 19 ? -10.302 1.492 5.091 1.00 0.00 18 GLU A CA 3
ATOM 3428 C C . GLU A 1 19 ? -8.803 1.603 5.380 1.00 0.00 18 GLU A C 3
ATOM 3429 O O . GLU A 1 19 ? -8.308 1.020 6.343 1.00 0.00 18 GLU A O 3
ATOM 3441 N N . ILE A 1 20 ? -8.123 2.356 4.528 1.00 0.00 19 ILE A N 3
ATOM 3442 C CA . ILE A 1 20 ? -6.691 2.551 4.680 1.00 0.00 19 ILE A CA 3
ATOM 3443 C C . ILE A 1 20 ? -6.422 3.354 5.955 1.00 0.00 19 ILE A C 3
ATOM 3444 O O . ILE A 1 20 ? -5.439 3.108 6.651 1.00 0.00 19 ILE A O 3
ATOM 3460 N N . ARG A 1 21 ? -7.314 4.296 6.222 1.00 0.00 20 ARG A N 3
ATOM 3461 C CA . ARG A 1 21 ? -7.186 5.136 7.400 1.00 0.00 20 ARG A CA 3
ATOM 3462 C C . ARG A 1 21 ? -7.489 4.328 8.664 1.00 0.00 20 ARG A C 3
ATOM 3463 O O . ARG A 1 21 ? -6.975 4.633 9.739 1.00 0.00 20 ARG A O 3
ATOM 3484 N N . SER A 1 22 ? -8.323 3.313 8.492 1.00 0.00 21 SER A N 3
ATOM 3485 C CA . SER A 1 22 ? -8.701 2.458 9.605 1.00 0.00 21 SER A CA 3
ATOM 3486 C C . SER A 1 22 ? -7.540 1.531 9.971 1.00 0.00 21 SER A C 3
ATOM 3487 O O . SER A 1 22 ? -7.178 1.416 11.141 1.00 0.00 21 SER A O 3
ATOM 3495 N N . ARG A 1 23 ? -6.987 0.895 8.949 1.00 0.00 22 ARG A N 3
ATOM 3496 C CA . ARG A 1 23 ? -5.874 -0.018 9.148 1.00 0.00 22 ARG A CA 3
ATOM 3497 C C . ARG A 1 23 ? -4.744 0.681 9.906 1.00 0.00 22 ARG A C 3
ATOM 3498 O O . ARG A 1 23 ? -4.035 0.052 10.690 1.00 0.00 22 ARG A O 3
ATOM 3519 N N . ALA A 1 24 ? -4.611 1.973 9.646 1.00 0.00 23 ALA A N 3
ATOM 3520 C CA . ALA A 1 24 ? -3.578 2.765 10.294 1.00 0.00 23 ALA A CA 3
ATOM 3521 C C . ALA A 1 24 ? -3.939 2.956 11.769 1.00 0.00 23 ALA A C 3
ATOM 3522 O O . ALA A 1 24 ? -3.057 3.013 12.625 1.00 0.00 23 ALA A O 3
ATOM 3529 N N . HIS A 1 25 ? -5.236 3.050 12.020 1.00 0.00 24 HIS A N 3
ATOM 3530 C CA . HIS A 1 25 ? -5.724 3.234 13.376 1.00 0.00 24 HIS A CA 3
ATOM 3531 C C . HIS A 1 25 ? -5.442 1.975 14.198 1.00 0.00 24 HIS A C 3
ATOM 3532 O O . HIS A 1 25 ? -5.046 2.064 15.360 1.00 0.00 24 HIS A O 3
ATOM 3546 N N . ASN A 1 26 ? -5.657 0.832 13.564 1.00 0.00 25 ASN A N 3
ATOM 3547 C CA . ASN A 1 26 ? -5.430 -0.443 14.222 1.00 0.00 25 ASN A CA 3
ATOM 3548 C C . ASN A 1 26 ? -3.925 -0.679 14.364 1.00 0.00 25 ASN A C 3
ATOM 3549 O O . ASN A 1 26 ? -3.485 -1.365 15.285 1.00 0.00 25 ASN A O 3
ATOM 3560 N N . LEU A 1 27 ? -3.178 -0.096 13.438 1.00 0.00 26 LEU A N 3
ATOM 3561 C CA . LEU A 1 27 ? -1.731 -0.234 13.448 1.00 0.00 26 LEU A CA 3
ATOM 3562 C C . LEU A 1 27 ? -1.124 0.873 14.311 1.00 0.00 26 LEU A C 3
ATOM 3563 O O . LEU A 1 27 ? 0.073 0.859 14.594 1.00 0.00 26 LEU A O 3
ATOM 3579 N N . SER A 1 28 ? -1.977 1.807 14.705 1.00 0.00 27 SER A N 3
ATOM 3580 C CA . SER A 1 28 ? -1.539 2.921 15.530 1.00 0.00 27 SER A CA 3
ATOM 3581 C C . SER A 1 28 ? -0.565 3.802 14.746 1.00 0.00 27 SER A C 3
ATOM 3582 O O . SER A 1 28 ? 0.528 4.103 15.224 1.00 0.00 27 SER A O 3
ATOM 3590 N N . VAL A 1 29 ? -0.996 4.190 13.555 1.00 0.00 28 VAL A N 3
ATOM 3591 C CA . VAL A 1 29 ? -0.175 5.031 12.699 1.00 0.00 28 VAL A CA 3
ATOM 3592 C C . VAL A 1 29 ? -1.075 5.999 11.929 1.00 0.00 28 VAL A C 3
ATOM 3593 O O . VAL A 1 29 ? -2.234 5.691 11.655 1.00 0.00 28 VAL A O 3
ATOM 3606 N N . GLU A 1 30 ? -0.508 7.150 11.600 1.00 0.00 29 GLU A N 3
ATOM 3607 C CA . GLU A 1 30 ? -1.244 8.165 10.866 1.00 0.00 29 GLU A CA 3
ATOM 3608 C C . GLU A 1 30 ? -0.641 8.354 9.472 1.00 0.00 29 GLU A C 3
ATOM 3609 O O . GLU A 1 30 ? 0.574 8.278 9.302 1.00 0.00 29 GLU A O 3
ATOM 3621 N N . ILE A 1 31 ? -1.520 8.598 8.511 1.00 0.00 30 ILE A N 3
ATOM 3622 C CA . ILE A 1 31 ? -1.090 8.799 7.138 1.00 0.00 30 ILE A CA 3
ATOM 3623 C C . ILE A 1 31 ? -1.980 9.854 6.478 1.00 0.00 30 ILE A C 3
ATOM 3624 O O . ILE A 1 31 ? -3.016 10.228 7.026 1.00 0.00 30 ILE A O 3
ATOM 3640 N N . LYS A 1 32 ? -1.545 10.303 5.310 1.00 0.00 31 LYS A N 3
ATOM 3641 C CA . LYS A 1 32 ? -2.290 11.307 4.570 1.00 0.00 31 LYS A CA 3
ATOM 3642 C C . LYS A 1 32 ? -2.735 10.720 3.228 1.00 0.00 31 LYS A C 3
ATOM 3643 O O . LYS A 1 32 ? -2.245 9.671 2.813 1.00 0.00 31 LYS A O 3
ATOM 3662 N N . LYS A 1 33 ? -3.657 11.423 2.588 1.00 0.00 32 LYS A N 3
ATOM 3663 C CA . LYS A 1 33 ? -4.173 10.985 1.302 1.00 0.00 32 LYS A CA 3
ATOM 3664 C C . LYS A 1 33 ? -3.371 11.650 0.182 1.00 0.00 32 LYS A C 3
ATOM 3665 O O . LYS A 1 33 ? -3.475 11.257 -0.979 1.00 0.00 32 LYS A O 3
ATOM 3684 N N . GLY A 1 34 ? -2.588 12.646 0.569 1.00 0.00 33 GLY A N 3
ATOM 3685 C CA . GLY A 1 34 ? -1.768 13.370 -0.388 1.00 0.00 33 GLY A CA 3
ATOM 3686 C C . GLY A 1 34 ? -0.478 12.605 -0.693 1.00 0.00 33 GLY A C 3
ATOM 3687 O O . GLY A 1 34 ? -0.133 12.401 -1.856 1.00 0.00 33 GLY A O 3
ATOM 3691 N N . PRO A 1 35 ? 0.218 12.193 0.401 1.00 0.00 34 PRO A N 3
ATOM 3692 C CA . PRO A 1 35 ? 1.462 11.456 0.262 1.00 0.00 34 PRO A CA 3
ATOM 3693 C C . PRO A 1 35 ? 1.198 10.009 -0.159 1.00 0.00 34 PRO A C 3
ATOM 3694 O O . PRO A 1 35 ? 1.961 9.435 -0.935 1.00 0.00 34 PRO A O 3
ATOM 3705 N N . TRP A 1 36 ? 0.115 9.460 0.372 1.00 0.00 35 TRP A N 3
ATOM 3706 C CA . TRP A 1 36 ? -0.259 8.091 0.062 1.00 0.00 35 TRP A CA 3
ATOM 3707 C C . TRP A 1 36 ? -0.232 7.927 -1.459 1.00 0.00 35 TRP A C 3
ATOM 3708 O O . TRP A 1 36 ? 0.198 6.893 -1.968 1.00 0.00 35 TRP A O 3
ATOM 3729 N N . ARG A 1 37 ? -0.697 8.962 -2.143 1.00 0.00 36 ARG A N 3
ATOM 3730 C CA . ARG A 1 37 ? -0.731 8.946 -3.595 1.00 0.00 36 ARG A CA 3
ATOM 3731 C C . ARG A 1 37 ? 0.665 9.209 -4.162 1.00 0.00 36 ARG A C 3
ATOM 3732 O O . ARG A 1 37 ? 1.139 8.469 -5.024 1.00 0.00 36 ARG A O 3
ATOM 3753 N N . THR A 1 38 ? 1.285 10.265 -3.656 1.00 0.00 37 THR A N 3
ATOM 3754 C CA . THR A 1 38 ? 2.618 10.635 -4.102 1.00 0.00 37 THR A CA 3
ATOM 3755 C C . THR A 1 38 ? 3.576 9.451 -3.957 1.00 0.00 37 THR A C 3
ATOM 3756 O O . THR A 1 38 ? 4.282 9.100 -4.902 1.00 0.00 37 THR A O 3
ATOM 3767 N N . PHE A 1 39 ? 3.571 8.868 -2.767 1.00 0.00 38 PHE A N 3
ATOM 3768 C CA . PHE A 1 39 ? 4.431 7.732 -2.487 1.00 0.00 38 PHE A CA 3
ATOM 3769 C C . PHE A 1 39 ? 4.196 6.604 -3.494 1.00 0.00 38 PHE A C 3
ATOM 3770 O O . PHE A 1 39 ? 5.126 5.884 -3.853 1.00 0.00 38 PHE A O 3
ATOM 3787 N N . CYS A 1 40 ? 2.947 6.487 -3.922 1.00 0.00 39 CYS A N 3
ATOM 3788 C CA . CYS A 1 40 ? 2.578 5.460 -4.881 1.00 0.00 39 CYS A CA 3
ATOM 3789 C C . CYS A 1 40 ? 2.500 6.102 -6.267 1.00 0.00 39 CYS A C 3
ATOM 3790 O O . CYS A 1 40 ? 1.981 5.500 -7.206 1.00 0.00 39 CYS A O 3
ATOM 3798 N N . ALA A 1 41 ? 3.022 7.317 -6.351 1.00 0.00 40 ALA A N 3
ATOM 3799 C CA . ALA A 1 41 ? 3.018 8.048 -7.607 1.00 0.00 40 ALA A CA 3
ATOM 3800 C C . ALA A 1 41 ? 4.347 7.819 -8.330 1.00 0.00 40 ALA A C 3
ATOM 3801 O O . ALA A 1 41 ? 4.366 7.380 -9.478 1.00 0.00 40 ALA A O 3
ATOM 3808 N N . SER A 1 42 ? 5.427 8.128 -7.627 1.00 0.00 41 SER A N 3
ATOM 3809 C CA . SER A 1 42 ? 6.757 7.963 -8.186 1.00 0.00 41 SER A CA 3
ATOM 3810 C C . SER A 1 42 ? 7.791 7.880 -7.062 1.00 0.00 41 SER A C 3
ATOM 3811 O O . SER A 1 42 ? 8.891 8.419 -7.185 1.00 0.00 41 SER A O 3
ATOM 3819 N N . GLU A 1 43 ? 7.403 7.203 -5.992 1.00 0.00 42 GLU A N 3
ATOM 3820 C CA . GLU A 1 43 ? 8.283 7.043 -4.847 1.00 0.00 42 GLU A CA 3
ATOM 3821 C C . GLU A 1 43 ? 8.625 5.566 -4.642 1.00 0.00 42 GLU A C 3
ATOM 3822 O O . GLU A 1 43 ? 9.794 5.209 -4.505 1.00 0.00 42 GLU A O 3
ATOM 3834 N N . TRP A 1 44 ? 7.584 4.747 -4.628 1.00 0.00 43 TRP A N 3
ATOM 3835 C CA . TRP A 1 44 ? 7.760 3.317 -4.442 1.00 0.00 43 TRP A CA 3
ATOM 3836 C C . TRP A 1 44 ? 8.275 2.729 -5.757 1.00 0.00 43 TRP A C 3
ATOM 3837 O O . TRP A 1 44 ? 9.198 1.916 -5.758 1.00 0.00 43 TRP A O 3
ATOM 3858 N N . PRO A 1 45 ? 7.639 3.174 -6.874 1.00 0.00 44 PRO A N 3
ATOM 3859 C CA . PRO A 1 45 ? 8.024 2.701 -8.193 1.00 0.00 44 PRO A CA 3
ATOM 3860 C C . PRO A 1 45 ? 9.338 3.342 -8.644 1.00 0.00 44 PRO A C 3
ATOM 3861 O O . PRO A 1 45 ? 9.813 3.081 -9.748 1.00 0.00 44 PRO A O 3
ATOM 3872 N N . THR A 1 46 ? 9.888 4.168 -7.766 1.00 0.00 45 THR A N 3
ATOM 3873 C CA . THR A 1 46 ? 11.138 4.848 -8.060 1.00 0.00 45 THR A CA 3
ATOM 3874 C C . THR A 1 46 ? 12.264 4.297 -7.182 1.00 0.00 45 THR A C 3
ATOM 3875 O O . THR A 1 46 ? 13.292 4.949 -7.003 1.00 0.00 45 THR A O 3
ATOM 3886 N N . PHE A 1 47 ? 12.032 3.103 -6.657 1.00 0.00 46 PHE A N 3
ATOM 3887 C CA . PHE A 1 47 ? 13.013 2.457 -5.802 1.00 0.00 46 PHE A CA 3
ATOM 3888 C C . PHE A 1 47 ? 13.768 1.365 -6.563 1.00 0.00 46 PHE A C 3
ATOM 3889 O O . PHE A 1 47 ? 14.560 0.629 -5.975 1.00 0.00 46 PHE A O 3
ATOM 3906 N N . ASP A 1 48 ? 13.496 1.293 -7.857 1.00 0.00 47 ASP A N 3
ATOM 3907 C CA . ASP A 1 48 ? 14.140 0.303 -8.704 1.00 0.00 47 ASP A CA 3
ATOM 3908 C C . ASP A 1 48 ? 14.067 -1.066 -8.025 1.00 0.00 47 ASP A C 3
ATOM 3909 O O . ASP A 1 48 ? 15.024 -1.495 -7.382 1.00 0.00 47 ASP A O 3
ATOM 3918 N N . VAL A 1 49 ? 12.924 -1.714 -8.191 1.00 0.00 48 VAL A N 3
ATOM 3919 C CA . VAL A 1 49 ? 12.714 -3.026 -7.603 1.00 0.00 48 VAL A CA 3
ATOM 3920 C C . VAL A 1 49 ? 11.720 -3.812 -8.460 1.00 0.00 48 VAL A C 3
ATOM 3921 O O . VAL A 1 49 ? 12.046 -4.884 -8.968 1.00 0.00 48 VAL A O 3
ATOM 3934 N N . GLY A 1 50 ? 10.529 -3.249 -8.594 1.00 0.00 49 GLY A N 3
ATOM 3935 C CA . GLY A 1 50 ? 9.485 -3.883 -9.382 1.00 0.00 49 GLY A CA 3
ATOM 3936 C C . GLY A 1 50 ? 8.098 -3.452 -8.903 1.00 0.00 49 GLY A C 3
ATOM 3937 O O . GLY A 1 50 ? 7.178 -4.266 -8.839 1.00 0.00 49 GLY A O 3
ATOM 3941 N N . TRP A 1 51 ? 7.990 -2.172 -8.579 1.00 0.00 50 TRP A N 3
ATOM 3942 C CA . TRP A 1 51 ? 6.730 -1.622 -8.108 1.00 0.00 50 TRP A CA 3
ATOM 3943 C C . TRP A 1 51 ? 6.126 -0.788 -9.239 1.00 0.00 50 TRP A C 3
ATOM 3944 O O . TRP A 1 51 ? 6.775 0.113 -9.766 1.00 0.00 50 TRP A O 3
ATOM 3965 N N . PRO A 1 52 ? 4.856 -1.128 -9.588 1.00 0.00 51 PRO A N 3
ATOM 3966 C CA . PRO A 1 52 ? 4.157 -0.421 -10.648 1.00 0.00 51 PRO A CA 3
ATOM 3967 C C . PRO A 1 52 ? 3.694 0.958 -10.173 1.00 0.00 51 PRO A C 3
ATOM 3968 O O . PRO A 1 52 ? 3.678 1.234 -8.975 1.00 0.00 51 PRO A O 3
ATOM 3979 N N . PRO A 1 53 ? 3.319 1.811 -11.165 1.00 0.00 52 PRO A N 3
ATOM 3980 C CA . PRO A 1 53 ? 2.858 3.155 -10.861 1.00 0.00 52 PRO A CA 3
ATOM 3981 C C . PRO A 1 53 ? 1.436 3.132 -10.296 1.00 0.00 52 PRO A C 3
ATOM 3982 O O . PRO A 1 53 ? 1.100 3.925 -9.418 1.00 0.00 52 PRO A O 3
ATOM 3993 N N . GLU A 1 54 ? 0.639 2.214 -10.824 1.00 0.00 53 GLU A N 3
ATOM 3994 C CA . GLU A 1 54 ? -0.739 2.078 -10.384 1.00 0.00 53 GLU A CA 3
ATOM 3995 C C . GLU A 1 54 ? -0.796 1.363 -9.032 1.00 0.00 53 GLU A C 3
ATOM 3996 O O . GLU A 1 54 ? -1.774 1.492 -8.298 1.00 0.00 53 GLU A O 3
ATOM 4008 N N . GLY A 1 55 ? 0.266 0.624 -8.744 1.00 0.00 54 GLY A N 3
ATOM 4009 C CA . GLY A 1 55 ? 0.349 -0.111 -7.494 1.00 0.00 54 GLY A CA 3
ATOM 4010 C C . GLY A 1 55 ? 0.122 -1.607 -7.721 1.00 0.00 54 GLY A C 3
ATOM 4011 O O . GLY A 1 55 ? -0.192 -2.029 -8.833 1.00 0.00 54 GLY A O 3
ATOM 4015 N N . THR A 1 56 ? 0.289 -2.368 -6.649 1.00 0.00 55 THR A N 3
ATOM 4016 C CA . THR A 1 56 ? 0.106 -3.808 -6.718 1.00 0.00 55 THR A CA 3
ATOM 4017 C C . THR A 1 56 ? -0.197 -4.374 -5.329 1.00 0.00 55 THR A C 3
ATOM 4018 O O . THR A 1 56 ? 0.385 -3.938 -4.337 1.00 0.00 55 THR A O 3
ATOM 4029 N N . PHE A 1 57 ? -1.108 -5.335 -5.303 1.00 0.00 56 PHE A N 3
ATOM 4030 C CA . PHE A 1 57 ? -1.496 -5.965 -4.053 1.00 0.00 56 PHE A CA 3
ATOM 4031 C C . PHE A 1 57 ? -0.741 -7.280 -3.844 1.00 0.00 56 PHE A C 3
ATOM 4032 O O . PHE A 1 57 ? -1.327 -8.277 -3.428 1.00 0.00 56 PHE A O 3
ATOM 4049 N N . ASP A 1 58 ? 0.550 -7.237 -4.142 1.00 0.00 57 ASP A N 3
ATOM 4050 C CA . ASP A 1 58 ? 1.391 -8.412 -3.992 1.00 0.00 57 ASP A CA 3
ATOM 4051 C C . ASP A 1 58 ? 2.215 -8.284 -2.709 1.00 0.00 57 ASP A C 3
ATOM 4052 O O . ASP A 1 58 ? 2.815 -7.242 -2.454 1.00 0.00 57 ASP A O 3
ATOM 4061 N N . LEU A 1 59 ? 2.216 -9.360 -1.935 1.00 0.00 58 LEU A N 3
ATOM 4062 C CA . LEU A 1 59 ? 2.956 -9.381 -0.684 1.00 0.00 58 LEU A CA 3
ATOM 4063 C C . LEU A 1 59 ? 4.455 -9.428 -0.984 1.00 0.00 58 LEU A C 3
ATOM 4064 O O . LEU A 1 59 ? 5.269 -8.997 -0.169 1.00 0.00 58 LEU A O 3
ATOM 4080 N N . THR A 1 60 ? 4.775 -9.954 -2.157 1.00 0.00 59 THR A N 3
ATOM 4081 C CA . THR A 1 60 ? 6.163 -10.063 -2.575 1.00 0.00 59 THR A CA 3
ATOM 4082 C C . THR A 1 60 ? 6.707 -8.691 -2.978 1.00 0.00 59 THR A C 3
ATOM 4083 O O . THR A 1 60 ? 7.750 -8.264 -2.484 1.00 0.00 59 THR A O 3
ATOM 4094 N N . VAL A 1 61 ? 5.977 -8.039 -3.871 1.00 0.00 60 VAL A N 3
ATOM 4095 C CA . VAL A 1 61 ? 6.374 -6.724 -4.345 1.00 0.00 60 VAL A CA 3
ATOM 4096 C C . VAL A 1 61 ? 6.282 -5.721 -3.193 1.00 0.00 60 VAL A C 3
ATOM 4097 O O . VAL A 1 61 ? 7.103 -4.812 -3.089 1.00 0.00 60 VAL A O 3
ATOM 4110 N N . ILE A 1 62 ? 5.274 -5.921 -2.357 1.00 0.00 61 ILE A N 3
ATOM 4111 C CA . ILE A 1 62 ? 5.063 -5.046 -1.216 1.00 0.00 61 ILE A CA 3
ATOM 4112 C C . ILE A 1 62 ? 6.276 -5.124 -0.287 1.00 0.00 61 ILE A C 3
ATOM 4113 O O . ILE A 1 62 ? 6.773 -4.100 0.178 1.00 0.00 61 ILE A O 3
ATOM 4129 N N . PHE A 1 63 ? 6.718 -6.350 -0.046 1.00 0.00 62 PHE A N 3
ATOM 4130 C CA . PHE A 1 63 ? 7.864 -6.575 0.819 1.00 0.00 62 PHE A CA 3
ATOM 4131 C C . PHE A 1 63 ? 9.115 -5.896 0.260 1.00 0.00 62 PHE A C 3
ATOM 4132 O O . PHE A 1 63 ? 9.966 -5.433 1.018 1.00 0.00 62 PHE A O 3
ATOM 4149 N N . GLU A 1 64 ? 9.187 -5.858 -1.063 1.00 0.00 63 GLU A N 3
ATOM 4150 C CA . GLU A 1 64 ? 10.321 -5.243 -1.733 1.00 0.00 63 GLU A CA 3
ATOM 4151 C C . GLU A 1 64 ? 10.456 -3.778 -1.310 1.00 0.00 63 GLU A C 3
ATOM 4152 O O . GLU A 1 64 ? 11.529 -3.346 -0.892 1.00 0.00 63 GLU A O 3
ATOM 4164 N N . VAL A 1 65 ? 9.353 -3.055 -1.435 1.00 0.00 64 VAL A N 3
ATOM 4165 C CA . VAL A 1 65 ? 9.335 -1.648 -1.072 1.00 0.00 64 VAL A CA 3
ATOM 4166 C C . VAL A 1 65 ? 9.491 -1.516 0.444 1.00 0.00 64 VAL A C 3
ATOM 4167 O O . VAL A 1 65 ? 10.116 -0.573 0.928 1.00 0.00 64 VAL A O 3
ATOM 4180 N N . LYS A 1 66 ? 8.913 -2.474 1.153 1.00 0.00 65 LYS A N 3
ATOM 4181 C CA . LYS A 1 66 ? 8.980 -2.477 2.604 1.00 0.00 65 LYS A CA 3
ATOM 4182 C C . LYS A 1 66 ? 10.436 -2.647 3.043 1.00 0.00 65 LYS A C 3
ATOM 4183 O O . LYS A 1 66 ? 10.863 -2.053 4.032 1.00 0.00 65 LYS A O 3
ATOM 4202 N N . ALA A 1 67 ? 11.157 -3.460 2.286 1.00 0.00 66 ALA A N 3
ATOM 4203 C CA . ALA A 1 67 ? 12.556 -3.716 2.584 1.00 0.00 66 ALA A CA 3
ATOM 4204 C C . ALA A 1 67 ? 13.329 -2.396 2.554 1.00 0.00 66 ALA A C 3
ATOM 4205 O O . ALA A 1 67 ? 14.016 -2.053 3.515 1.00 0.00 66 ALA A O 3
ATOM 4212 N N . ILE A 1 68 ? 13.190 -1.691 1.441 1.00 0.00 67 ILE A N 3
ATOM 4213 C CA . ILE A 1 68 ? 13.867 -0.416 1.273 1.00 0.00 67 ILE A CA 3
ATOM 4214 C C . ILE A 1 68 ? 13.299 0.593 2.272 1.00 0.00 67 ILE A C 3
ATOM 4215 O O . ILE A 1 68 ? 14.044 1.372 2.865 1.00 0.00 67 ILE A O 3
ATOM 4231 N N . VAL A 1 69 ? 11.984 0.548 2.428 1.00 0.00 68 VAL A N 3
ATOM 4232 C CA . VAL A 1 69 ? 11.308 1.449 3.345 1.00 0.00 68 VAL A CA 3
ATOM 4233 C C . VAL A 1 69 ? 11.828 1.210 4.764 1.00 0.00 68 VAL A C 3
ATOM 4234 O O . VAL A 1 69 ? 12.153 2.157 5.478 1.00 0.00 68 VAL A O 3
ATOM 4247 N N . PHE A 1 70 ? 11.890 -0.062 5.131 1.00 0.00 69 PHE A N 3
ATOM 4248 C CA . PHE A 1 70 ? 12.365 -0.437 6.452 1.00 0.00 69 PHE A CA 3
ATOM 4249 C C . PHE A 1 70 ? 13.850 -0.803 6.417 1.00 0.00 69 PHE A C 3
ATOM 4250 O O . PHE A 1 70 ? 14.252 -1.835 6.953 1.00 0.00 69 PHE A O 3
ATOM 4267 N N . GLN A 1 71 ? 14.625 0.062 5.780 1.00 0.00 70 GLN A N 3
ATOM 4268 C CA . GLN A 1 71 ? 16.057 -0.157 5.669 1.00 0.00 70 GLN A CA 3
ATOM 4269 C C . GLN A 1 71 ? 16.799 0.609 6.766 1.00 0.00 70 GLN A C 3
ATOM 4270 O O . GLN A 1 71 ? 16.186 1.346 7.536 1.00 0.00 70 GLN A O 3
ATOM 4284 N N . ASP A 1 72 ? 18.108 0.408 6.803 1.00 0.00 71 ASP A N 3
ATOM 4285 C CA . ASP A 1 72 ? 18.940 1.070 7.793 1.00 0.00 71 ASP A CA 3
ATOM 4286 C C . ASP A 1 72 ? 19.561 2.324 7.175 1.00 0.00 71 ASP A C 3
ATOM 4287 O O . ASP A 1 72 ? 19.986 2.306 6.020 1.00 0.00 71 ASP A O 3
ATOM 4296 N N . GLY A 1 73 ? 19.594 3.384 7.970 1.00 0.00 72 GLY A N 3
ATOM 4297 C CA . GLY A 1 73 ? 20.156 4.644 7.515 1.00 0.00 72 GLY A CA 3
ATOM 4298 C C . GLY A 1 73 ? 19.058 5.687 7.298 1.00 0.00 72 GLY A C 3
ATOM 4299 O O . GLY A 1 73 ? 17.903 5.462 7.655 1.00 0.00 72 GLY A O 3
ATOM 4303 N N . PRO A 1 74 ? 19.469 6.837 6.700 1.00 0.00 73 PRO A N 3
ATOM 4304 C CA . PRO A 1 74 ? 18.534 7.916 6.431 1.00 0.00 73 PRO A CA 3
ATOM 4305 C C . PRO A 1 74 ? 17.633 7.578 5.242 1.00 0.00 73 PRO A C 3
ATOM 4306 O O . PRO A 1 74 ? 16.725 8.338 4.910 1.00 0.00 73 PRO A O 3
ATOM 4317 N N . GLY A 1 75 ? 17.916 6.436 4.632 1.00 0.00 74 GLY A N 3
ATOM 4318 C CA . GLY A 1 75 ? 17.142 5.988 3.487 1.00 0.00 74 GLY A CA 3
ATOM 4319 C C . GLY A 1 75 ? 15.774 5.459 3.922 1.00 0.00 74 GLY A C 3
ATOM 4320 O O . GLY A 1 75 ? 14.784 5.633 3.213 1.00 0.00 74 GLY A O 3
ATOM 4324 N N . SER A 1 76 ? 15.763 4.826 5.085 1.00 0.00 75 SER A N 3
ATOM 4325 C CA . SER A 1 76 ? 14.532 4.271 5.623 1.00 0.00 75 SER A CA 3
ATOM 4326 C C . SER A 1 76 ? 13.392 5.280 5.469 1.00 0.00 75 SER A C 3
ATOM 4327 O O . SER A 1 76 ? 13.622 6.488 5.479 1.00 0.00 75 SER A O 3
ATOM 4335 N N . HIS A 1 77 ? 12.187 4.746 5.330 1.00 0.00 76 HIS A N 3
ATOM 4336 C CA . HIS A 1 77 ? 11.011 5.584 5.173 1.00 0.00 76 HIS A CA 3
ATOM 4337 C C . HIS A 1 77 ? 10.080 5.392 6.372 1.00 0.00 76 HIS A C 3
ATOM 4338 O O . HIS A 1 77 ? 9.219 4.514 6.359 1.00 0.00 76 HIS A O 3
ATOM 4352 N N . PRO A 1 78 ? 10.291 6.249 7.407 1.00 0.00 77 PRO A N 3
ATOM 4353 C CA . PRO A 1 78 ? 9.481 6.181 8.612 1.00 0.00 77 PRO A CA 3
ATOM 4354 C C . PRO A 1 78 ? 8.087 6.763 8.368 1.00 0.00 77 PRO A C 3
ATOM 4355 O O . PRO A 1 78 ? 7.165 6.520 9.145 1.00 0.00 77 PRO A O 3
ATOM 4366 N N . ASP A 1 79 ? 7.977 7.520 7.286 1.00 0.00 78 ASP A N 3
ATOM 4367 C CA . ASP A 1 79 ? 6.712 8.139 6.931 1.00 0.00 78 ASP A CA 3
ATOM 4368 C C . ASP A 1 79 ? 5.902 7.172 6.064 1.00 0.00 78 ASP A C 3
ATOM 4369 O O . ASP A 1 79 ? 4.678 7.114 6.170 1.00 0.00 78 ASP A O 3
ATOM 4378 N N . GLN A 1 80 ? 6.619 6.437 5.227 1.00 0.00 79 GLN A N 3
ATOM 4379 C CA . GLN A 1 80 ? 5.982 5.476 4.342 1.00 0.00 79 GLN A CA 3
ATOM 4380 C C . GLN A 1 80 ? 5.845 4.121 5.041 1.00 0.00 79 GLN A C 3
ATOM 4381 O O . GLN A 1 80 ? 5.066 3.273 4.610 1.00 0.00 79 GLN A O 3
ATOM 4395 N N . GLN A 1 81 ? 6.615 3.961 6.107 1.00 0.00 80 GLN A N 3
ATOM 4396 C CA . GLN A 1 81 ? 6.589 2.724 6.869 1.00 0.00 80 GLN A CA 3
ATOM 4397 C C . GLN A 1 81 ? 5.147 2.330 7.193 1.00 0.00 80 GLN A C 3
ATOM 4398 O O . GLN A 1 81 ? 4.752 1.183 6.991 1.00 0.00 80 GLN A O 3
ATOM 4412 N N . PRO A 1 82 ? 4.379 3.330 7.704 1.00 0.00 81 PRO A N 3
ATOM 4413 C CA . PRO A 1 82 ? 2.988 3.099 8.058 1.00 0.00 81 PRO A CA 3
ATOM 4414 C C . PRO A 1 82 ? 2.111 3.017 6.807 1.00 0.00 81 PRO A C 3
ATOM 4415 O O . PRO A 1 82 ? 1.033 2.425 6.839 1.00 0.00 81 PRO A O 3
ATOM 4426 N N . TYR A 1 83 ? 2.605 3.619 5.736 1.00 0.00 82 TYR A N 3
ATOM 4427 C CA . TYR A 1 83 ? 1.879 3.621 4.477 1.00 0.00 82 TYR A CA 3
ATOM 4428 C C . TYR A 1 83 ? 2.002 2.269 3.771 1.00 0.00 82 TYR A C 3
ATOM 4429 O O . TYR A 1 83 ? 1.003 1.697 3.339 1.00 0.00 82 TYR A O 3
ATOM 4447 N N . ILE A 1 84 ? 3.237 1.798 3.675 1.00 0.00 83 ILE A N 3
ATOM 4448 C CA . ILE A 1 84 ? 3.504 0.525 3.028 1.00 0.00 83 ILE A CA 3
ATOM 4449 C C . ILE A 1 84 ? 2.919 -0.606 3.877 1.00 0.00 83 ILE A C 3
ATOM 4450 O O . ILE A 1 84 ? 2.399 -1.584 3.342 1.00 0.00 83 ILE A O 3
ATOM 4466 N N . THR A 1 85 ? 3.023 -0.434 5.187 1.00 0.00 84 THR A N 3
ATOM 4467 C CA . THR A 1 85 ? 2.510 -1.428 6.115 1.00 0.00 84 THR A CA 3
ATOM 4468 C C . THR A 1 85 ? 1.045 -1.740 5.807 1.00 0.00 84 THR A C 3
ATOM 4469 O O . THR A 1 85 ? 0.668 -2.903 5.675 1.00 0.00 84 THR A O 3
ATOM 4480 N N . VAL A 1 86 ? 0.257 -0.680 5.701 1.00 0.00 85 VAL A N 3
ATOM 4481 C CA . VAL A 1 86 ? -1.159 -0.826 5.410 1.00 0.00 85 VAL A CA 3
ATOM 4482 C C . VAL A 1 86 ? -1.331 -1.654 4.135 1.00 0.00 85 VAL A C 3
ATOM 4483 O O . VAL A 1 86 ? -2.155 -2.566 4.090 1.00 0.00 85 VAL A O 3
ATOM 4496 N N . TRP A 1 87 ? -0.540 -1.307 3.131 1.00 0.00 86 TRP A N 3
ATOM 4497 C CA . TRP A 1 87 ? -0.594 -2.007 1.859 1.00 0.00 86 TRP A CA 3
ATOM 4498 C C . TRP A 1 87 ? -0.444 -3.504 2.136 1.00 0.00 86 TRP A C 3
ATOM 4499 O O . TRP A 1 87 ? -1.168 -4.320 1.569 1.00 0.00 86 TRP A O 3
ATOM 4520 N N . GLN A 1 88 ? 0.502 -3.820 3.009 1.00 0.00 87 GLN A N 3
ATOM 4521 C CA . GLN A 1 88 ? 0.757 -5.205 3.369 1.00 0.00 87 GLN A CA 3
ATOM 4522 C C . GLN A 1 88 ? -0.498 -5.834 3.978 1.00 0.00 87 GLN A C 3
ATOM 4523 O O . GLN A 1 88 ? -0.856 -6.962 3.642 1.00 0.00 87 GLN A O 3
ATOM 4537 N N . ASP A 1 89 ? -1.130 -5.078 4.863 1.00 0.00 88 ASP A N 3
ATOM 4538 C CA . ASP A 1 89 ? -2.337 -5.548 5.522 1.00 0.00 88 ASP A CA 3
ATOM 4539 C C . ASP A 1 89 ? -3.428 -5.778 4.475 1.00 0.00 88 ASP A C 3
ATOM 4540 O O . ASP A 1 89 ? -4.195 -6.735 4.572 1.00 0.00 88 ASP A O 3
ATOM 4549 N N . LEU A 1 90 ? -3.464 -4.884 3.498 1.00 0.00 89 LEU A N 3
ATOM 4550 C CA . LEU A 1 90 ? -4.449 -4.977 2.434 1.00 0.00 89 LEU A CA 3
ATOM 4551 C C . LEU A 1 90 ? -4.324 -6.339 1.748 1.00 0.00 89 LEU A C 3
ATOM 4552 O O . LEU A 1 90 ? -5.312 -7.059 1.606 1.00 0.00 89 LEU A O 3
ATOM 4568 N N . VAL A 1 91 ? -3.103 -6.651 1.340 1.00 0.00 90 VAL A N 3
ATOM 4569 C CA . VAL A 1 91 ? -2.837 -7.914 0.672 1.00 0.00 90 VAL A CA 3
ATOM 4570 C C . VAL A 1 91 ? -3.097 -9.065 1.646 1.00 0.00 90 VAL A C 3
ATOM 4571 O O . VAL A 1 91 ? -3.916 -9.942 1.372 1.00 0.00 90 VAL A O 3
ATOM 4584 N N . GLN A 1 92 ? -2.385 -9.027 2.762 1.00 0.00 91 GLN A N 3
ATOM 4585 C CA . GLN A 1 92 ? -2.529 -10.056 3.778 1.00 0.00 91 GLN A CA 3
ATOM 4586 C C . GLN A 1 92 ? -3.994 -10.480 3.900 1.00 0.00 91 GLN A C 3
ATOM 4587 O O . GLN A 1 92 ? -4.313 -11.663 3.794 1.00 0.00 91 GLN A O 3
ATOM 4601 N N . ASN A 1 93 ? -4.847 -9.490 4.122 1.00 0.00 92 ASN A N 3
ATOM 4602 C CA . ASN A 1 93 ? -6.271 -9.746 4.260 1.00 0.00 92 ASN A CA 3
ATOM 4603 C C . ASN A 1 93 ? -7.012 -9.135 3.068 1.00 0.00 92 ASN A C 3
ATOM 4604 O O . ASN A 1 93 ? -7.820 -8.223 3.237 1.00 0.00 92 ASN A O 3
ATOM 4615 N N . SER A 1 94 ? -6.710 -9.662 1.891 1.00 0.00 93 SER A N 3
ATOM 4616 C CA . SER A 1 94 ? -7.337 -9.180 0.672 1.00 0.00 93 SER A CA 3
ATOM 4617 C C . SER A 1 94 ? -8.810 -8.859 0.933 1.00 0.00 93 SER A C 3
ATOM 4618 O O . SER A 1 94 ? -9.592 -9.746 1.270 1.00 0.00 93 SER A O 3
ATOM 4626 N N . PRO A 1 95 ? -9.152 -7.554 0.765 1.00 0.00 94 PRO A N 3
ATOM 4627 C CA . PRO A 1 95 ? -10.517 -7.104 0.978 1.00 0.00 94 PRO A CA 3
ATOM 4628 C C . PRO A 1 95 ? -11.422 -7.527 -0.181 1.00 0.00 94 PRO A C 3
ATOM 4629 O O . PRO A 1 95 ? -10.937 -7.939 -1.234 1.00 0.00 94 PRO A O 3
ATOM 4640 N N . PRO A 1 96 ? -12.755 -7.409 0.058 1.00 0.00 95 PRO A N 3
ATOM 4641 C CA . PRO A 1 96 ? -13.732 -7.774 -0.954 1.00 0.00 95 PRO A CA 3
ATOM 4642 C C . PRO A 1 96 ? -13.801 -6.716 -2.057 1.00 0.00 95 PRO A C 3
ATOM 4643 O O . PRO A 1 96 ? -14.195 -7.014 -3.183 1.00 0.00 95 PRO A O 3
ATOM 4654 N N . TRP A 1 97 ? -13.411 -5.503 -1.695 1.00 0.00 96 TRP A N 3
ATOM 4655 C CA . TRP A 1 97 ? -13.423 -4.400 -2.640 1.00 0.00 96 TRP A CA 3
ATOM 4656 C C . TRP A 1 97 ? -12.169 -4.509 -3.511 1.00 0.00 96 TRP A C 3
ATOM 4657 O O . TRP A 1 97 ? -12.019 -3.772 -4.484 1.00 0.00 96 TRP A O 3
ATOM 4678 N N . ILE A 1 98 ? -11.302 -5.435 -3.129 1.00 0.00 97 ILE A N 3
ATOM 4679 C CA . ILE A 1 98 ? -10.066 -5.650 -3.863 1.00 0.00 97 ILE A CA 3
ATOM 4680 C C . ILE A 1 98 ? -10.180 -6.940 -4.679 1.00 0.00 97 ILE A C 3
ATOM 4681 O O . ILE A 1 98 ? -9.977 -6.931 -5.892 1.00 0.00 97 ILE A O 3
ATOM 4697 N N . LYS A 1 99 ? -10.505 -8.017 -3.980 1.00 0.00 98 LYS A N 3
ATOM 4698 C CA . LYS A 1 99 ? -10.649 -9.312 -4.624 1.00 0.00 98 LYS A CA 3
ATOM 4699 C C . LYS A 1 99 ? -11.939 -9.978 -4.139 1.00 0.00 98 LYS A C 3
ATOM 4700 O O . LYS A 1 99 ? -12.766 -9.338 -3.491 1.00 0.00 98 LYS A O 3
ATOM 4719 N N . SER A 1 100 ? -12.070 -11.253 -4.472 1.00 0.00 99 SER A N 3
ATOM 4720 C CA . SER A 1 100 ? -13.245 -12.012 -4.079 1.00 0.00 99 SER A CA 3
ATOM 4721 C C . SER A 1 100 ? -12.848 -13.449 -3.734 1.00 0.00 99 SER A C 3
ATOM 4722 O O . SER A 1 100 ? -12.382 -14.193 -4.596 1.00 0.00 99 SER A O 3
ATOM 4730 N N . GLY A 1 101 ? -13.046 -13.797 -2.471 1.00 0.00 100 GLY A N 3
ATOM 4731 C CA . GLY A 1 101 ? -12.714 -15.131 -2.001 1.00 0.00 100 GLY A CA 3
ATOM 4732 C C . GLY A 1 101 ? -11.384 -15.132 -1.246 1.00 0.00 100 GLY A C 3
ATOM 4733 O O . GLY A 1 101 ? -10.477 -14.369 -1.578 1.00 0.00 100 GLY A O 3
ATOM 4737 N N . PRO A 1 102 ? -11.306 -16.019 -0.218 1.00 0.00 101 PRO A N 3
ATOM 4738 C CA . PRO A 1 102 ? -10.102 -16.128 0.587 1.00 0.00 101 PRO A CA 3
ATOM 4739 C C . PRO A 1 102 ? -8.998 -16.864 -0.176 1.00 0.00 101 PRO A C 3
ATOM 4740 O O . PRO A 1 102 ? -9.134 -17.128 -1.369 1.00 0.00 101 PRO A O 3
ATOM 4751 N N . SER A 1 103 ? -7.930 -17.173 0.545 1.00 0.00 102 SER A N 3
ATOM 4752 C CA . SER A 1 103 ? -6.803 -17.873 -0.049 1.00 0.00 102 SER A CA 3
ATOM 4753 C C . SER A 1 103 ? -6.645 -19.251 0.595 1.00 0.00 102 SER A C 3
ATOM 4754 O O . SER A 1 103 ? -6.318 -19.354 1.777 1.00 0.00 102 SER A O 3
ATOM 4762 N N . SER A 1 104 ? -6.883 -20.276 -0.210 1.00 0.00 103 SER A N 3
ATOM 4763 C CA . SER A 1 104 ? -6.771 -21.644 0.267 1.00 0.00 103 SER A CA 3
ATOM 4764 C C . SER A 1 104 ? -5.506 -22.293 -0.298 1.00 0.00 103 SER A C 3
ATOM 4765 O O . SER A 1 104 ? -5.099 -21.995 -1.420 1.00 0.00 103 SER A O 3
ATOM 4773 N N . GLY A 1 105 ? -4.919 -23.169 0.505 1.00 0.00 104 GLY A N 3
ATOM 4774 C CA . GLY A 1 105 ? -3.708 -23.862 0.099 1.00 0.00 104 GLY A CA 3
ATOM 4775 C C . GLY A 1 105 ? -3.219 -24.803 1.202 1.00 0.00 104 GLY A C 3
ATOM 4776 O O . GLY A 1 105 ? -3.771 -24.817 2.301 1.00 0.00 104 GLY A O 3
ATOM 4780 N N . GLY A 1 1 ? -6.449 -11.697 -4.473 1.00 0.00 0 GLY A N 4
ATOM 4781 C CA . GLY A 1 1 ? -5.295 -10.864 -4.765 1.00 0.00 0 GLY A CA 4
ATOM 4782 C C . GLY A 1 1 ? -4.176 -11.685 -5.410 1.00 0.00 0 GLY A C 4
ATOM 4783 O O . GLY A 1 1 ? -3.246 -12.115 -4.729 1.00 0.00 0 GLY A O 4
ATOM 4787 N N . SER A 1 2 ? -4.302 -11.877 -6.715 1.00 0.00 1 SER A N 4
ATOM 4788 C CA . SER A 1 2 ? -3.313 -12.638 -7.458 1.00 0.00 1 SER A CA 4
ATOM 4789 C C . SER A 1 2 ? -3.191 -12.088 -8.881 1.00 0.00 1 SER A C 4
ATOM 4790 O O . SER A 1 2 ? -2.112 -11.667 -9.296 1.00 0.00 1 SER A O 4
ATOM 4798 N N . SER A 1 3 ? -4.311 -12.109 -9.588 1.00 0.00 2 SER A N 4
ATOM 4799 C CA . SER A 1 3 ? -4.342 -11.617 -10.955 1.00 0.00 2 SER A CA 4
ATOM 4800 C C . SER A 1 3 ? -5.455 -10.579 -11.112 1.00 0.00 2 SER A C 4
ATOM 4801 O O . SER A 1 3 ? -6.272 -10.398 -10.210 1.00 0.00 2 SER A O 4
ATOM 4809 N N . GLY A 1 4 ? -5.451 -9.924 -12.263 1.00 0.00 3 GLY A N 4
ATOM 4810 C CA . GLY A 1 4 ? -6.450 -8.908 -12.550 1.00 0.00 3 GLY A CA 4
ATOM 4811 C C . GLY A 1 4 ? -6.254 -8.326 -13.951 1.00 0.00 3 GLY A C 4
ATOM 4812 O O . GLY A 1 4 ? -5.315 -8.696 -14.655 1.00 0.00 3 GLY A O 4
ATOM 4816 N N . SER A 1 5 ? -7.154 -7.425 -14.314 1.00 0.00 4 SER A N 4
ATOM 4817 C CA . SER A 1 5 ? -7.092 -6.788 -15.619 1.00 0.00 4 SER A CA 4
ATOM 4818 C C . SER A 1 5 ? -7.494 -5.316 -15.502 1.00 0.00 4 SER A C 4
ATOM 4819 O O . SER A 1 5 ? -6.713 -4.427 -15.839 1.00 0.00 4 SER A O 4
ATOM 4827 N N . SER A 1 6 ? -8.711 -5.104 -15.025 1.00 0.00 5 SER A N 4
ATOM 4828 C CA . SER A 1 6 ? -9.226 -3.755 -14.860 1.00 0.00 5 SER A CA 4
ATOM 4829 C C . SER A 1 6 ? -9.197 -3.361 -13.382 1.00 0.00 5 SER A C 4
ATOM 4830 O O . SER A 1 6 ? -8.974 -4.205 -12.515 1.00 0.00 5 SER A O 4
ATOM 4838 N N . GLY A 1 7 ? -9.426 -2.079 -13.140 1.00 0.00 6 GLY A N 4
ATOM 4839 C CA . GLY A 1 7 ? -9.429 -1.563 -11.781 1.00 0.00 6 GLY A CA 4
ATOM 4840 C C . GLY A 1 7 ? -8.016 -1.557 -11.194 1.00 0.00 6 GLY A C 4
ATOM 4841 O O . GLY A 1 7 ? -7.347 -2.588 -11.166 1.00 0.00 6 GLY A O 4
ATOM 4845 N N . THR A 1 8 ? -7.604 -0.382 -10.740 1.00 0.00 7 THR A N 4
ATOM 4846 C CA . THR A 1 8 ? -6.283 -0.228 -10.155 1.00 0.00 7 THR A CA 4
ATOM 4847 C C . THR A 1 8 ? -6.365 -0.287 -8.629 1.00 0.00 7 THR A C 4
ATOM 4848 O O . THR A 1 8 ? -7.427 -0.062 -8.052 1.00 0.00 7 THR A O 4
ATOM 4859 N N . PRO A 1 9 ? -5.199 -0.599 -8.002 1.00 0.00 8 PRO A N 4
ATOM 4860 C CA . PRO A 1 9 ? -5.129 -0.690 -6.554 1.00 0.00 8 PRO A CA 4
ATOM 4861 C C . PRO A 1 9 ? -5.140 0.700 -5.915 1.00 0.00 8 PRO A C 4
ATOM 4862 O O . PRO A 1 9 ? -5.870 0.941 -4.955 1.00 0.00 8 PRO A O 4
ATOM 4873 N N . LEU A 1 10 ? -4.322 1.580 -6.475 1.00 0.00 9 LEU A N 4
ATOM 4874 C CA . LEU A 1 10 ? -4.229 2.940 -5.972 1.00 0.00 9 LEU A CA 4
ATOM 4875 C C . LEU A 1 10 ? -5.628 3.556 -5.918 1.00 0.00 9 LEU A C 4
ATOM 4876 O O . LEU A 1 10 ? -6.009 4.153 -4.911 1.00 0.00 9 LEU A O 4
ATOM 4892 N N . SER A 1 11 ? -6.356 3.391 -7.012 1.00 0.00 10 SER A N 4
ATOM 4893 C CA . SER A 1 11 ? -7.705 3.923 -7.102 1.00 0.00 10 SER A CA 4
ATOM 4894 C C . SER A 1 11 ? -8.615 3.215 -6.096 1.00 0.00 10 SER A C 4
ATOM 4895 O O . SER A 1 11 ? -9.427 3.855 -5.430 1.00 0.00 10 SER A O 4
ATOM 4903 N N . LEU A 1 12 ? -8.448 1.903 -6.017 1.00 0.00 11 LEU A N 4
ATOM 4904 C CA . LEU A 1 12 ? -9.244 1.101 -5.104 1.00 0.00 11 LEU A CA 4
ATOM 4905 C C . LEU A 1 12 ? -8.999 1.574 -3.670 1.00 0.00 11 LEU A C 4
ATOM 4906 O O . LEU A 1 12 ? -9.944 1.805 -2.918 1.00 0.00 11 LEU A O 4
ATOM 4922 N N . THR A 1 13 ? -7.724 1.704 -3.334 1.00 0.00 12 THR A N 4
ATOM 4923 C CA . THR A 1 13 ? -7.342 2.145 -2.003 1.00 0.00 12 THR A CA 4
ATOM 4924 C C . THR A 1 13 ? -7.806 3.584 -1.765 1.00 0.00 12 THR A C 4
ATOM 4925 O O . THR A 1 13 ? -8.503 3.861 -0.790 1.00 0.00 12 THR A O 4
ATOM 4936 N N . LEU A 1 14 ? -7.400 4.460 -2.671 1.00 0.00 13 LEU A N 4
ATOM 4937 C CA . LEU A 1 14 ? -7.765 5.863 -2.572 1.00 0.00 13 LEU A CA 4
ATOM 4938 C C . LEU A 1 14 ? -9.287 5.983 -2.464 1.00 0.00 13 LEU A C 4
ATOM 4939 O O . LEU A 1 14 ? -9.798 6.930 -1.868 1.00 0.00 13 LEU A O 4
ATOM 4955 N N . ASP A 1 15 ? -9.968 5.009 -3.050 1.00 0.00 14 ASP A N 4
ATOM 4956 C CA . ASP A 1 15 ? -11.421 4.994 -3.027 1.00 0.00 14 ASP A CA 4
ATOM 4957 C C . ASP A 1 15 ? -11.900 4.545 -1.645 1.00 0.00 14 ASP A C 4
ATOM 4958 O O . ASP A 1 15 ? -12.994 4.907 -1.216 1.00 0.00 14 ASP A O 4
ATOM 4967 N N . HIS A 1 16 ? -11.057 3.763 -0.986 1.00 0.00 15 HIS A N 4
ATOM 4968 C CA . HIS A 1 16 ? -11.381 3.261 0.338 1.00 0.00 15 HIS A CA 4
ATOM 4969 C C . HIS A 1 16 ? -10.362 3.788 1.350 1.00 0.00 15 HIS A C 4
ATOM 4970 O O . HIS A 1 16 ? -9.906 3.048 2.220 1.00 0.00 15 HIS A O 4
ATOM 4984 N N . TRP A 1 17 ? -10.033 5.063 1.202 1.00 0.00 16 TRP A N 4
ATOM 4985 C CA . TRP A 1 17 ? -9.076 5.698 2.092 1.00 0.00 16 TRP A CA 4
ATOM 4986 C C . TRP A 1 17 ? -9.493 5.391 3.532 1.00 0.00 16 TRP A C 4
ATOM 4987 O O . TRP A 1 17 ? -8.644 5.225 4.406 1.00 0.00 16 TRP A O 4
ATOM 5008 N N . SER A 1 18 ? -10.801 5.323 3.733 1.00 0.00 17 SER A N 4
ATOM 5009 C CA . SER A 1 18 ? -11.341 5.039 5.052 1.00 0.00 17 SER A CA 4
ATOM 5010 C C . SER A 1 18 ? -10.751 3.734 5.589 1.00 0.00 17 SER A C 4
ATOM 5011 O O . SER A 1 18 ? -10.331 3.667 6.743 1.00 0.00 17 SER A O 4
ATOM 5019 N N . GLU A 1 19 ? -10.737 2.728 4.726 1.00 0.00 18 GLU A N 4
ATOM 5020 C CA . GLU A 1 19 ? -10.205 1.429 5.099 1.00 0.00 18 GLU A CA 4
ATOM 5021 C C . GLU A 1 19 ? -8.711 1.536 5.410 1.00 0.00 18 GLU A C 4
ATOM 5022 O O . GLU A 1 19 ? -8.232 0.957 6.383 1.00 0.00 18 GLU A O 4
ATOM 5034 N N . ILE A 1 20 ? -8.015 2.282 4.564 1.00 0.00 19 ILE A N 4
ATOM 5035 C CA . ILE A 1 20 ? -6.585 2.473 4.736 1.00 0.00 19 ILE A CA 4
ATOM 5036 C C . ILE A 1 20 ? -6.326 3.182 6.066 1.00 0.00 19 ILE A C 4
ATOM 5037 O O . ILE A 1 20 ? -5.419 2.806 6.808 1.00 0.00 19 ILE A O 4
ATOM 5053 N N . ARG A 1 21 ? -7.139 4.195 6.328 1.00 0.00 20 ARG A N 4
ATOM 5054 C CA . ARG A 1 21 ? -7.009 4.960 7.557 1.00 0.00 20 ARG A CA 4
ATOM 5055 C C . ARG A 1 21 ? -7.397 4.101 8.761 1.00 0.00 20 ARG A C 4
ATOM 5056 O O . ARG A 1 21 ? -6.932 4.340 9.875 1.00 0.00 20 ARG A O 4
ATOM 5077 N N . SER A 1 22 ? -8.246 3.118 8.498 1.00 0.00 21 SER A N 4
ATOM 5078 C CA . SER A 1 22 ? -8.702 2.222 9.546 1.00 0.00 21 SER A CA 4
ATOM 5079 C C . SER A 1 22 ? -7.569 1.282 9.961 1.00 0.00 21 SER A C 4
ATOM 5080 O O . SER A 1 22 ? -7.289 1.127 11.149 1.00 0.00 21 SER A O 4
ATOM 5088 N N . ARG A 1 23 ? -6.947 0.678 8.959 1.00 0.00 22 ARG A N 4
ATOM 5089 C CA . ARG A 1 23 ? -5.851 -0.243 9.204 1.00 0.00 22 ARG A CA 4
ATOM 5090 C C . ARG A 1 23 ? -4.707 0.473 9.925 1.00 0.00 22 ARG A C 4
ATOM 5091 O O . ARG A 1 23 ? -4.052 -0.108 10.789 1.00 0.00 22 ARG A O 4
ATOM 5112 N N . ALA A 1 24 ? -4.502 1.725 9.543 1.00 0.00 23 ALA A N 4
ATOM 5113 C CA . ALA A 1 24 ? -3.449 2.527 10.142 1.00 0.00 23 ALA A CA 4
ATOM 5114 C C . ALA A 1 24 ? -3.804 2.820 11.601 1.00 0.00 23 ALA A C 4
ATOM 5115 O O . ALA A 1 24 ? -2.926 2.852 12.463 1.00 0.00 23 ALA A O 4
ATOM 5122 N N . HIS A 1 25 ? -5.092 3.026 11.834 1.00 0.00 24 HIS A N 4
ATOM 5123 C CA . HIS A 1 25 ? -5.573 3.314 13.174 1.00 0.00 24 HIS A CA 4
ATOM 5124 C C . HIS A 1 25 ? -5.344 2.099 14.074 1.00 0.00 24 HIS A C 4
ATOM 5125 O O . HIS A 1 25 ? -4.863 2.236 15.198 1.00 0.00 24 HIS A O 4
ATOM 5139 N N . ASN A 1 26 ? -5.699 0.936 13.547 1.00 0.00 25 ASN A N 4
ATOM 5140 C CA . ASN A 1 26 ? -5.539 -0.302 14.289 1.00 0.00 25 ASN A CA 4
ATOM 5141 C C . ASN A 1 26 ? -4.048 -0.586 14.482 1.00 0.00 25 ASN A C 4
ATOM 5142 O O . ASN A 1 26 ? -3.656 -1.237 15.450 1.00 0.00 25 ASN A O 4
ATOM 5153 N N . LEU A 1 27 ? -3.256 -0.084 13.546 1.00 0.00 26 LEU A N 4
ATOM 5154 C CA . LEU A 1 27 ? -1.817 -0.275 13.601 1.00 0.00 26 LEU A CA 4
ATOM 5155 C C . LEU A 1 27 ? -1.188 0.851 14.424 1.00 0.00 26 LEU A C 4
ATOM 5156 O O . LEU A 1 27 ? -0.007 0.791 14.763 1.00 0.00 26 LEU A O 4
ATOM 5172 N N . SER A 1 28 ? -2.005 1.851 14.720 1.00 0.00 27 SER A N 4
ATOM 5173 C CA . SER A 1 28 ? -1.543 2.989 15.497 1.00 0.00 27 SER A CA 4
ATOM 5174 C C . SER A 1 28 ? -0.568 3.827 14.668 1.00 0.00 27 SER A C 4
ATOM 5175 O O . SER A 1 28 ? 0.513 4.177 15.140 1.00 0.00 27 SER A O 4
ATOM 5183 N N . VAL A 1 29 ? -0.985 4.126 13.447 1.00 0.00 28 VAL A N 4
ATOM 5184 C CA . VAL A 1 29 ? -0.162 4.917 12.547 1.00 0.00 28 VAL A CA 4
ATOM 5185 C C . VAL A 1 29 ? -1.049 5.909 11.791 1.00 0.00 28 VAL A C 4
ATOM 5186 O O . VAL A 1 29 ? -2.229 5.645 11.564 1.00 0.00 28 VAL A O 4
ATOM 5199 N N . GLU A 1 30 ? -0.447 7.030 11.422 1.00 0.00 29 GLU A N 4
ATOM 5200 C CA . GLU A 1 30 ? -1.167 8.063 10.697 1.00 0.00 29 GLU A CA 4
ATOM 5201 C C . GLU A 1 30 ? -0.615 8.196 9.276 1.00 0.00 29 GLU A C 4
ATOM 5202 O O . GLU A 1 30 ? 0.597 8.276 9.082 1.00 0.00 29 GLU A O 4
ATOM 5214 N N . ILE A 1 31 ? -1.531 8.216 8.319 1.00 0.00 30 ILE A N 4
ATOM 5215 C CA . ILE A 1 31 ? -1.151 8.338 6.922 1.00 0.00 30 ILE A CA 4
ATOM 5216 C C . ILE A 1 31 ? -2.087 9.329 6.228 1.00 0.00 30 ILE A C 4
ATOM 5217 O O . ILE A 1 31 ? -3.206 9.557 6.686 1.00 0.00 30 ILE A O 4
ATOM 5233 N N . LYS A 1 32 ? -1.595 9.892 5.134 1.00 0.00 31 LYS A N 4
ATOM 5234 C CA . LYS A 1 32 ? -2.374 10.854 4.373 1.00 0.00 31 LYS A CA 4
ATOM 5235 C C . LYS A 1 32 ? -2.676 10.278 2.988 1.00 0.00 31 LYS A C 4
ATOM 5236 O O . LYS A 1 32 ? -2.080 9.280 2.584 1.00 0.00 31 LYS A O 4
ATOM 5255 N N . LYS A 1 33 ? -3.600 10.930 2.299 1.00 0.00 32 LYS A N 4
ATOM 5256 C CA . LYS A 1 33 ? -3.988 10.495 0.968 1.00 0.00 32 LYS A CA 4
ATOM 5257 C C . LYS A 1 33 ? -3.087 11.170 -0.068 1.00 0.00 32 LYS A C 4
ATOM 5258 O O . LYS A 1 33 ? -2.788 10.588 -1.109 1.00 0.00 32 LYS A O 4
ATOM 5277 N N . GLY A 1 34 ? -2.678 12.389 0.255 1.00 0.00 33 GLY A N 4
ATOM 5278 C CA . GLY A 1 34 ? -1.817 13.149 -0.635 1.00 0.00 33 GLY A CA 4
ATOM 5279 C C . GLY A 1 34 ? -0.486 12.429 -0.857 1.00 0.00 33 GLY A C 4
ATOM 5280 O O . GLY A 1 34 ? -0.062 12.237 -1.996 1.00 0.00 33 GLY A O 4
ATOM 5284 N N . PRO A 1 35 ? 0.154 12.039 0.278 1.00 0.00 34 PRO A N 4
ATOM 5285 C CA . PRO A 1 35 ? 1.428 11.343 0.218 1.00 0.00 34 PRO A CA 4
ATOM 5286 C C . PRO A 1 35 ? 1.239 9.889 -0.216 1.00 0.00 34 PRO A C 4
ATOM 5287 O O . PRO A 1 35 ? 2.035 9.360 -0.991 1.00 0.00 34 PRO A O 4
ATOM 5298 N N . TRP A 1 36 ? 0.181 9.283 0.301 1.00 0.00 35 TRP A N 4
ATOM 5299 C CA . TRP A 1 36 ? -0.123 7.899 -0.023 1.00 0.00 35 TRP A CA 4
ATOM 5300 C C . TRP A 1 36 ? -0.058 7.746 -1.544 1.00 0.00 35 TRP A C 4
ATOM 5301 O O . TRP A 1 36 ? 0.474 6.758 -2.050 1.00 0.00 35 TRP A O 4
ATOM 5322 N N . ARG A 1 37 ? -0.608 8.737 -2.231 1.00 0.00 36 ARG A N 4
ATOM 5323 C CA . ARG A 1 37 ? -0.619 8.724 -3.684 1.00 0.00 36 ARG A CA 4
ATOM 5324 C C . ARG A 1 37 ? 0.782 9.011 -4.228 1.00 0.00 36 ARG A C 4
ATOM 5325 O O . ARG A 1 37 ? 1.275 8.291 -5.095 1.00 0.00 36 ARG A O 4
ATOM 5346 N N . THR A 1 38 ? 1.383 10.065 -3.697 1.00 0.00 37 THR A N 4
ATOM 5347 C CA . THR A 1 38 ? 2.718 10.457 -4.119 1.00 0.00 37 THR A CA 4
ATOM 5348 C C . THR A 1 38 ? 3.688 9.283 -3.975 1.00 0.00 37 THR A C 4
ATOM 5349 O O . THR A 1 38 ? 4.387 8.931 -4.924 1.00 0.00 37 THR A O 4
ATOM 5360 N N . PHE A 1 39 ? 3.701 8.710 -2.781 1.00 0.00 38 PHE A N 4
ATOM 5361 C CA . PHE A 1 39 ? 4.574 7.583 -2.500 1.00 0.00 38 PHE A CA 4
ATOM 5362 C C . PHE A 1 39 ? 4.304 6.427 -3.465 1.00 0.00 38 PHE A C 4
ATOM 5363 O O . PHE A 1 39 ? 5.202 5.641 -3.765 1.00 0.00 38 PHE A O 4
ATOM 5380 N N . CYS A 1 40 ? 3.063 6.359 -3.924 1.00 0.00 39 CYS A N 4
ATOM 5381 C CA . CYS A 1 40 ? 2.664 5.312 -4.849 1.00 0.00 39 CYS A CA 4
ATOM 5382 C C . CYS A 1 40 ? 2.605 5.910 -6.256 1.00 0.00 39 CYS A C 4
ATOM 5383 O O . CYS A 1 40 ? 2.084 5.286 -7.179 1.00 0.00 39 CYS A O 4
ATOM 5391 N N . ALA A 1 41 ? 3.149 7.112 -6.376 1.00 0.00 40 ALA A N 4
ATOM 5392 C CA . ALA A 1 41 ? 3.165 7.802 -7.655 1.00 0.00 40 ALA A CA 4
ATOM 5393 C C . ALA A 1 41 ? 4.500 7.538 -8.354 1.00 0.00 40 ALA A C 4
ATOM 5394 O O . ALA A 1 41 ? 4.547 6.850 -9.373 1.00 0.00 40 ALA A O 4
ATOM 5401 N N . SER A 1 42 ? 5.554 8.100 -7.779 1.00 0.00 41 SER A N 4
ATOM 5402 C CA . SER A 1 42 ? 6.886 7.935 -8.335 1.00 0.00 41 SER A CA 4
ATOM 5403 C C . SER A 1 42 ? 7.914 7.832 -7.206 1.00 0.00 41 SER A C 4
ATOM 5404 O O . SER A 1 42 ? 9.027 8.342 -7.327 1.00 0.00 41 SER A O 4
ATOM 5412 N N . GLU A 1 43 ? 7.505 7.169 -6.135 1.00 0.00 42 GLU A N 4
ATOM 5413 C CA . GLU A 1 43 ? 8.376 6.993 -4.985 1.00 0.00 42 GLU A CA 4
ATOM 5414 C C . GLU A 1 43 ? 8.706 5.512 -4.792 1.00 0.00 42 GLU A C 4
ATOM 5415 O O . GLU A 1 43 ? 9.874 5.142 -4.679 1.00 0.00 42 GLU A O 4
ATOM 5427 N N . TRP A 1 44 ? 7.657 4.704 -4.758 1.00 0.00 43 TRP A N 4
ATOM 5428 C CA . TRP A 1 44 ? 7.820 3.271 -4.580 1.00 0.00 43 TRP A CA 4
ATOM 5429 C C . TRP A 1 44 ? 8.269 2.677 -5.916 1.00 0.00 43 TRP A C 4
ATOM 5430 O O . TRP A 1 44 ? 9.165 1.834 -5.955 1.00 0.00 43 TRP A O 4
ATOM 5451 N N . PRO A 1 45 ? 7.610 3.151 -7.007 1.00 0.00 44 PRO A N 4
ATOM 5452 C CA . PRO A 1 45 ? 7.932 2.675 -8.341 1.00 0.00 44 PRO A CA 4
ATOM 5453 C C . PRO A 1 45 ? 9.250 3.276 -8.834 1.00 0.00 44 PRO A C 4
ATOM 5454 O O . PRO A 1 45 ? 9.669 3.021 -9.962 1.00 0.00 44 PRO A O 4
ATOM 5465 N N . THR A 1 46 ? 9.866 4.063 -7.965 1.00 0.00 45 THR A N 4
ATOM 5466 C CA . THR A 1 46 ? 11.128 4.702 -8.297 1.00 0.00 45 THR A CA 4
ATOM 5467 C C . THR A 1 46 ? 12.239 4.205 -7.370 1.00 0.00 45 THR A C 4
ATOM 5468 O O . THR A 1 46 ? 13.258 4.872 -7.203 1.00 0.00 45 THR A O 4
ATOM 5479 N N . PHE A 1 47 ? 12.004 3.036 -6.791 1.00 0.00 46 PHE A N 4
ATOM 5480 C CA . PHE A 1 47 ? 12.971 2.442 -5.885 1.00 0.00 46 PHE A CA 4
ATOM 5481 C C . PHE A 1 47 ? 13.763 1.332 -6.579 1.00 0.00 46 PHE A C 4
ATOM 5482 O O . PHE A 1 47 ? 14.606 0.685 -5.960 1.00 0.00 46 PHE A O 4
ATOM 5499 N N . ASP A 1 48 ? 13.462 1.144 -7.856 1.00 0.00 47 ASP A N 4
ATOM 5500 C CA . ASP A 1 48 ? 14.135 0.123 -8.641 1.00 0.00 47 ASP A CA 4
ATOM 5501 C C . ASP A 1 48 ? 13.979 -1.232 -7.948 1.00 0.00 47 ASP A C 4
ATOM 5502 O O . ASP A 1 48 ? 14.856 -1.651 -7.194 1.00 0.00 47 ASP A O 4
ATOM 5511 N N . VAL A 1 49 ? 12.857 -1.879 -8.228 1.00 0.00 48 VAL A N 4
ATOM 5512 C CA . VAL A 1 49 ? 12.576 -3.178 -7.641 1.00 0.00 48 VAL A CA 4
ATOM 5513 C C . VAL A 1 49 ? 11.560 -3.917 -8.513 1.00 0.00 48 VAL A C 4
ATOM 5514 O O . VAL A 1 49 ? 11.788 -5.061 -8.905 1.00 0.00 48 VAL A O 4
ATOM 5527 N N . GLY A 1 50 ? 10.459 -3.234 -8.793 1.00 0.00 49 GLY A N 4
ATOM 5528 C CA . GLY A 1 50 ? 9.407 -3.812 -9.612 1.00 0.00 49 GLY A CA 4
ATOM 5529 C C . GLY A 1 50 ? 8.025 -3.414 -9.090 1.00 0.00 49 GLY A C 4
ATOM 5530 O O . GLY A 1 50 ? 7.115 -4.240 -9.038 1.00 0.00 49 GLY A O 4
ATOM 5534 N N . TRP A 1 51 ? 7.911 -2.148 -8.717 1.00 0.00 50 TRP A N 4
ATOM 5535 C CA . TRP A 1 51 ? 6.655 -1.630 -8.201 1.00 0.00 50 TRP A CA 4
ATOM 5536 C C . TRP A 1 51 ? 6.015 -0.769 -9.292 1.00 0.00 50 TRP A C 4
ATOM 5537 O O . TRP A 1 51 ? 6.642 0.158 -9.804 1.00 0.00 50 TRP A O 4
ATOM 5558 N N . PRO A 1 52 ? 4.742 -1.113 -9.624 1.00 0.00 51 PRO A N 4
ATOM 5559 C CA . PRO A 1 52 ? 4.011 -0.382 -10.644 1.00 0.00 51 PRO A CA 4
ATOM 5560 C C . PRO A 1 52 ? 3.542 0.975 -10.117 1.00 0.00 51 PRO A C 4
ATOM 5561 O O . PRO A 1 52 ? 3.520 1.201 -8.908 1.00 0.00 51 PRO A O 4
ATOM 5572 N N . PRO A 1 53 ? 3.170 1.867 -11.074 1.00 0.00 52 PRO A N 4
ATOM 5573 C CA . PRO A 1 53 ? 2.703 3.196 -10.718 1.00 0.00 52 PRO A CA 4
ATOM 5574 C C . PRO A 1 53 ? 1.279 3.146 -10.161 1.00 0.00 52 PRO A C 4
ATOM 5575 O O . PRO A 1 53 ? 0.943 3.887 -9.238 1.00 0.00 52 PRO A O 4
ATOM 5586 N N . GLU A 1 54 ? 0.480 2.265 -10.745 1.00 0.00 53 GLU A N 4
ATOM 5587 C CA . GLU A 1 54 ? -0.900 2.109 -10.319 1.00 0.00 53 GLU A CA 4
ATOM 5588 C C . GLU A 1 54 ? -0.963 1.357 -8.988 1.00 0.00 53 GLU A C 4
ATOM 5589 O O . GLU A 1 54 ? -2.007 1.323 -8.338 1.00 0.00 53 GLU A O 4
ATOM 5601 N N . GLY A 1 55 ? 0.168 0.773 -8.621 1.00 0.00 54 GLY A N 4
ATOM 5602 C CA . GLY A 1 55 ? 0.255 0.024 -7.379 1.00 0.00 54 GLY A CA 4
ATOM 5603 C C . GLY A 1 55 ? 0.040 -1.471 -7.624 1.00 0.00 54 GLY A C 4
ATOM 5604 O O . GLY A 1 55 ? -0.246 -1.885 -8.746 1.00 0.00 54 GLY A O 4
ATOM 5608 N N . THR A 1 56 ? 0.184 -2.240 -6.554 1.00 0.00 55 THR A N 4
ATOM 5609 C CA . THR A 1 56 ? 0.009 -3.680 -6.639 1.00 0.00 55 THR A CA 4
ATOM 5610 C C . THR A 1 56 ? -0.275 -4.265 -5.254 1.00 0.00 55 THR A C 4
ATOM 5611 O O . THR A 1 56 ? 0.152 -3.710 -4.243 1.00 0.00 55 THR A O 4
ATOM 5622 N N . PHE A 1 57 ? -0.993 -5.378 -5.253 1.00 0.00 56 PHE A N 4
ATOM 5623 C CA . PHE A 1 57 ? -1.339 -6.044 -4.009 1.00 0.00 56 PHE A CA 4
ATOM 5624 C C . PHE A 1 57 ? -0.569 -7.358 -3.858 1.00 0.00 56 PHE A C 4
ATOM 5625 O O . PHE A 1 57 ? -1.120 -8.355 -3.395 1.00 0.00 56 PHE A O 4
ATOM 5642 N N . ASP A 1 58 ? 0.694 -7.316 -4.258 1.00 0.00 57 ASP A N 4
ATOM 5643 C CA . ASP A 1 58 ? 1.545 -8.490 -4.173 1.00 0.00 57 ASP A CA 4
ATOM 5644 C C . ASP A 1 58 ? 2.525 -8.321 -3.010 1.00 0.00 57 ASP A C 4
ATOM 5645 O O . ASP A 1 58 ? 3.438 -7.500 -3.078 1.00 0.00 57 ASP A O 4
ATOM 5654 N N . LEU A 1 59 ? 2.302 -9.111 -1.970 1.00 0.00 58 LEU A N 4
ATOM 5655 C CA . LEU A 1 59 ? 3.154 -9.059 -0.795 1.00 0.00 58 LEU A CA 4
ATOM 5656 C C . LEU A 1 59 ? 4.620 -9.035 -1.233 1.00 0.00 58 LEU A C 4
ATOM 5657 O O . LEU A 1 59 ? 5.435 -8.321 -0.650 1.00 0.00 58 LEU A O 4
ATOM 5673 N N . THR A 1 60 ? 4.911 -9.824 -2.257 1.00 0.00 59 THR A N 4
ATOM 5674 C CA . THR A 1 60 ? 6.264 -9.903 -2.780 1.00 0.00 59 THR A CA 4
ATOM 5675 C C . THR A 1 60 ? 6.755 -8.516 -3.200 1.00 0.00 59 THR A C 4
ATOM 5676 O O . THR A 1 60 ? 7.835 -8.087 -2.798 1.00 0.00 59 THR A O 4
ATOM 5687 N N . VAL A 1 61 ? 5.937 -7.853 -4.005 1.00 0.00 60 VAL A N 4
ATOM 5688 C CA . VAL A 1 61 ? 6.274 -6.523 -4.484 1.00 0.00 60 VAL A CA 4
ATOM 5689 C C . VAL A 1 61 ? 6.248 -5.541 -3.311 1.00 0.00 60 VAL A C 4
ATOM 5690 O O . VAL A 1 61 ? 6.987 -4.557 -3.304 1.00 0.00 60 VAL A O 4
ATOM 5703 N N . ILE A 1 62 ? 5.391 -5.842 -2.347 1.00 0.00 61 ILE A N 4
ATOM 5704 C CA . ILE A 1 62 ? 5.260 -4.999 -1.171 1.00 0.00 61 ILE A CA 4
ATOM 5705 C C . ILE A 1 62 ? 6.520 -5.127 -0.313 1.00 0.00 61 ILE A C 4
ATOM 5706 O O . ILE A 1 62 ? 7.148 -4.126 0.028 1.00 0.00 61 ILE A O 4
ATOM 5722 N N . PHE A 1 63 ? 6.853 -6.368 0.011 1.00 0.00 62 PHE A N 4
ATOM 5723 C CA . PHE A 1 63 ? 8.027 -6.641 0.823 1.00 0.00 62 PHE A CA 4
ATOM 5724 C C . PHE A 1 63 ? 9.274 -5.994 0.217 1.00 0.00 62 PHE A C 4
ATOM 5725 O O . PHE A 1 63 ? 10.236 -5.706 0.928 1.00 0.00 62 PHE A O 4
ATOM 5742 N N . GLU A 1 64 ? 9.218 -5.786 -1.090 1.00 0.00 63 GLU A N 4
ATOM 5743 C CA . GLU A 1 64 ? 10.331 -5.179 -1.800 1.00 0.00 63 GLU A CA 4
ATOM 5744 C C . GLU A 1 64 ? 10.518 -3.728 -1.352 1.00 0.00 63 GLU A C 4
ATOM 5745 O O . GLU A 1 64 ? 11.617 -3.329 -0.969 1.00 0.00 63 GLU A O 4
ATOM 5757 N N . VAL A 1 65 ? 9.428 -2.977 -1.414 1.00 0.00 64 VAL A N 4
ATOM 5758 C CA . VAL A 1 65 ? 9.458 -1.579 -1.020 1.00 0.00 64 VAL A CA 4
ATOM 5759 C C . VAL A 1 65 ? 9.672 -1.485 0.492 1.00 0.00 64 VAL A C 4
ATOM 5760 O O . VAL A 1 65 ? 10.471 -0.675 0.960 1.00 0.00 64 VAL A O 4
ATOM 5773 N N . LYS A 1 66 ? 8.944 -2.323 1.214 1.00 0.00 65 LYS A N 4
ATOM 5774 C CA . LYS A 1 66 ? 9.044 -2.344 2.663 1.00 0.00 65 LYS A CA 4
ATOM 5775 C C . LYS A 1 66 ? 10.507 -2.534 3.067 1.00 0.00 65 LYS A C 4
ATOM 5776 O O . LYS A 1 66 ? 10.963 -1.954 4.051 1.00 0.00 65 LYS A O 4
ATOM 5795 N N . ALA A 1 67 ? 11.203 -3.347 2.285 1.00 0.00 66 ALA A N 4
ATOM 5796 C CA . ALA A 1 67 ? 12.605 -3.619 2.549 1.00 0.00 66 ALA A CA 4
ATOM 5797 C C . ALA A 1 67 ? 13.387 -2.304 2.537 1.00 0.00 66 ALA A C 4
ATOM 5798 O O . ALA A 1 67 ? 14.096 -1.991 3.492 1.00 0.00 66 ALA A O 4
ATOM 5805 N N . ILE A 1 68 ? 13.231 -1.570 1.445 1.00 0.00 67 ILE A N 4
ATOM 5806 C CA . ILE A 1 68 ? 13.914 -0.296 1.296 1.00 0.00 67 ILE A CA 4
ATOM 5807 C C . ILE A 1 68 ? 13.365 0.695 2.325 1.00 0.00 67 ILE A C 4
ATOM 5808 O O . ILE A 1 68 ? 14.127 1.420 2.963 1.00 0.00 67 ILE A O 4
ATOM 5824 N N . VAL A 1 69 ? 12.046 0.695 2.454 1.00 0.00 68 VAL A N 4
ATOM 5825 C CA . VAL A 1 69 ? 11.386 1.585 3.394 1.00 0.00 68 VAL A CA 4
ATOM 5826 C C . VAL A 1 69 ? 11.930 1.327 4.801 1.00 0.00 68 VAL A C 4
ATOM 5827 O O . VAL A 1 69 ? 12.362 2.255 5.483 1.00 0.00 68 VAL A O 4
ATOM 5840 N N . PHE A 1 70 ? 11.890 0.063 5.194 1.00 0.00 69 PHE A N 4
ATOM 5841 C CA . PHE A 1 70 ? 12.373 -0.329 6.507 1.00 0.00 69 PHE A CA 4
ATOM 5842 C C . PHE A 1 70 ? 13.872 -0.636 6.471 1.00 0.00 69 PHE A C 4
ATOM 5843 O O . PHE A 1 70 ? 14.325 -1.605 7.078 1.00 0.00 69 PHE A O 4
ATOM 5860 N N . GLN A 1 71 ? 14.599 0.207 5.753 1.00 0.00 70 GLN A N 4
ATOM 5861 C CA . GLN A 1 71 ? 16.037 0.038 5.630 1.00 0.00 70 GLN A CA 4
ATOM 5862 C C . GLN A 1 71 ? 16.757 0.775 6.760 1.00 0.00 70 GLN A C 4
ATOM 5863 O O . GLN A 1 71 ? 16.118 1.291 7.676 1.00 0.00 70 GLN A O 4
ATOM 5877 N N . ASP A 1 72 ? 18.078 0.802 6.659 1.00 0.00 71 ASP A N 4
ATOM 5878 C CA . ASP A 1 72 ? 18.892 1.468 7.662 1.00 0.00 71 ASP A CA 4
ATOM 5879 C C . ASP A 1 72 ? 19.385 2.805 7.106 1.00 0.00 71 ASP A C 4
ATOM 5880 O O . ASP A 1 72 ? 19.401 3.010 5.893 1.00 0.00 71 ASP A O 4
ATOM 5889 N N . GLY A 1 73 ? 19.776 3.681 8.020 1.00 0.00 72 GLY A N 4
ATOM 5890 C CA . GLY A 1 73 ? 20.268 4.994 7.637 1.00 0.00 72 GLY A CA 4
ATOM 5891 C C . GLY A 1 73 ? 19.117 5.992 7.496 1.00 0.00 72 GLY A C 4
ATOM 5892 O O . GLY A 1 73 ? 17.983 5.693 7.867 1.00 0.00 72 GLY A O 4
ATOM 5896 N N . PRO A 1 74 ? 19.457 7.188 6.946 1.00 0.00 73 PRO A N 4
ATOM 5897 C CA . PRO A 1 74 ? 18.466 8.232 6.751 1.00 0.00 73 PRO A CA 4
ATOM 5898 C C . PRO A 1 74 ? 17.553 7.907 5.567 1.00 0.00 73 PRO A C 4
ATOM 5899 O O . PRO A 1 74 ? 16.605 8.641 5.290 1.00 0.00 73 PRO A O 4
ATOM 5910 N N . GLY A 1 75 ? 17.870 6.807 4.901 1.00 0.00 74 GLY A N 4
ATOM 5911 C CA . GLY A 1 75 ? 17.090 6.376 3.753 1.00 0.00 74 GLY A CA 4
ATOM 5912 C C . GLY A 1 75 ? 15.743 5.798 4.191 1.00 0.00 74 GLY A C 4
ATOM 5913 O O . GLY A 1 75 ? 14.746 5.931 3.483 1.00 0.00 74 GLY A O 4
ATOM 5917 N N . SER A 1 76 ? 15.756 5.167 5.357 1.00 0.00 75 SER A N 4
ATOM 5918 C CA . SER A 1 76 ? 14.548 4.568 5.898 1.00 0.00 75 SER A CA 4
ATOM 5919 C C . SER A 1 76 ? 13.367 5.525 5.724 1.00 0.00 75 SER A C 4
ATOM 5920 O O . SER A 1 76 ? 13.540 6.742 5.747 1.00 0.00 75 SER A O 4
ATOM 5928 N N . HIS A 1 77 ? 12.191 4.938 5.553 1.00 0.00 76 HIS A N 4
ATOM 5929 C CA . HIS A 1 77 ? 10.981 5.723 5.376 1.00 0.00 76 HIS A CA 4
ATOM 5930 C C . HIS A 1 77 ? 10.022 5.458 6.538 1.00 0.00 76 HIS A C 4
ATOM 5931 O O . HIS A 1 77 ? 9.209 4.537 6.479 1.00 0.00 76 HIS A O 4
ATOM 5945 N N . PRO A 1 78 ? 10.153 6.303 7.596 1.00 0.00 77 PRO A N 4
ATOM 5946 C CA . PRO A 1 78 ? 9.308 6.169 8.770 1.00 0.00 77 PRO A CA 4
ATOM 5947 C C . PRO A 1 78 ? 7.894 6.683 8.490 1.00 0.00 77 PRO A C 4
ATOM 5948 O O . PRO A 1 78 ? 6.948 6.319 9.186 1.00 0.00 77 PRO A O 4
ATOM 5959 N N . ASP A 1 79 ? 7.796 7.521 7.468 1.00 0.00 78 ASP A N 4
ATOM 5960 C CA . ASP A 1 79 ? 6.514 8.089 7.087 1.00 0.00 78 ASP A CA 4
ATOM 5961 C C . ASP A 1 79 ? 5.775 7.105 6.179 1.00 0.00 78 ASP A C 4
ATOM 5962 O O . ASP A 1 79 ? 4.553 6.981 6.255 1.00 0.00 78 ASP A O 4
ATOM 5971 N N . GLN A 1 80 ? 6.546 6.429 5.340 1.00 0.00 79 GLN A N 4
ATOM 5972 C CA . GLN A 1 80 ? 5.980 5.459 4.418 1.00 0.00 79 GLN A CA 4
ATOM 5973 C C . GLN A 1 80 ? 5.896 4.083 5.081 1.00 0.00 79 GLN A C 4
ATOM 5974 O O . GLN A 1 80 ? 5.170 3.208 4.613 1.00 0.00 79 GLN A O 4
ATOM 5988 N N . GLN A 1 81 ? 6.651 3.934 6.159 1.00 0.00 80 GLN A N 4
ATOM 5989 C CA . GLN A 1 81 ? 6.672 2.679 6.891 1.00 0.00 80 GLN A CA 4
ATOM 5990 C C . GLN A 1 81 ? 5.244 2.207 7.176 1.00 0.00 80 GLN A C 4
ATOM 5991 O O . GLN A 1 81 ? 4.909 1.049 6.930 1.00 0.00 80 GLN A O 4
ATOM 6005 N N . PRO A 1 82 ? 4.421 3.152 7.703 1.00 0.00 81 PRO A N 4
ATOM 6006 C CA . PRO A 1 82 ? 3.038 2.845 8.024 1.00 0.00 81 PRO A CA 4
ATOM 6007 C C . PRO A 1 82 ? 2.186 2.762 6.756 1.00 0.00 81 PRO A C 4
ATOM 6008 O O . PRO A 1 82 ? 1.174 2.064 6.728 1.00 0.00 81 PRO A O 4
ATOM 6019 N N . TYR A 1 83 ? 2.628 3.484 5.736 1.00 0.00 82 TYR A N 4
ATOM 6020 C CA . TYR A 1 83 ? 1.919 3.500 4.468 1.00 0.00 82 TYR A CA 4
ATOM 6021 C C . TYR A 1 83 ? 2.047 2.155 3.751 1.00 0.00 82 TYR A C 4
ATOM 6022 O O . TYR A 1 83 ? 1.049 1.580 3.319 1.00 0.00 82 TYR A O 4
ATOM 6040 N N . ILE A 1 84 ? 3.284 1.692 3.646 1.00 0.00 83 ILE A N 4
ATOM 6041 C CA . ILE A 1 84 ? 3.556 0.425 2.989 1.00 0.00 83 ILE A CA 4
ATOM 6042 C C . ILE A 1 84 ? 3.001 -0.717 3.842 1.00 0.00 83 ILE A C 4
ATOM 6043 O O . ILE A 1 84 ? 2.546 -1.730 3.311 1.00 0.00 83 ILE A O 4
ATOM 6059 N N . THR A 1 85 ? 3.056 -0.516 5.151 1.00 0.00 84 THR A N 4
ATOM 6060 C CA . THR A 1 85 ? 2.565 -1.517 6.083 1.00 0.00 84 THR A CA 4
ATOM 6061 C C . THR A 1 85 ? 1.101 -1.848 5.787 1.00 0.00 84 THR A C 4
ATOM 6062 O O . THR A 1 85 ? 0.724 -3.017 5.732 1.00 0.00 84 THR A O 4
ATOM 6073 N N . VAL A 1 86 ? 0.315 -0.797 5.604 1.00 0.00 85 VAL A N 4
ATOM 6074 C CA . VAL A 1 86 ? -1.100 -0.961 5.315 1.00 0.00 85 VAL A CA 4
ATOM 6075 C C . VAL A 1 86 ? -1.264 -1.864 4.091 1.00 0.00 85 VAL A C 4
ATOM 6076 O O . VAL A 1 86 ? -2.084 -2.781 4.097 1.00 0.00 85 VAL A O 4
ATOM 6089 N N . TRP A 1 87 ? -0.471 -1.574 3.070 1.00 0.00 86 TRP A N 4
ATOM 6090 C CA . TRP A 1 87 ? -0.518 -2.348 1.841 1.00 0.00 86 TRP A CA 4
ATOM 6091 C C . TRP A 1 87 ? -0.379 -3.826 2.209 1.00 0.00 86 TRP A C 4
ATOM 6092 O O . TRP A 1 87 ? -1.171 -4.657 1.765 1.00 0.00 86 TRP A O 4
ATOM 6113 N N . GLN A 1 88 ? 0.633 -4.110 3.015 1.00 0.00 87 GLN A N 4
ATOM 6114 C CA . GLN A 1 88 ? 0.886 -5.474 3.447 1.00 0.00 87 GLN A CA 4
ATOM 6115 C C . GLN A 1 88 ? -0.365 -6.064 4.102 1.00 0.00 87 GLN A C 4
ATOM 6116 O O . GLN A 1 88 ? -0.814 -7.146 3.727 1.00 0.00 87 GLN A O 4
ATOM 6130 N N . ASP A 1 89 ? -0.891 -5.327 5.069 1.00 0.00 88 ASP A N 4
ATOM 6131 C CA . ASP A 1 89 ? -2.081 -5.764 5.779 1.00 0.00 88 ASP A CA 4
ATOM 6132 C C . ASP A 1 89 ? -3.210 -6.004 4.775 1.00 0.00 88 ASP A C 4
ATOM 6133 O O . ASP A 1 89 ? -3.944 -6.986 4.883 1.00 0.00 88 ASP A O 4
ATOM 6142 N N . LEU A 1 90 ? -3.314 -5.092 3.819 1.00 0.00 89 LEU A N 4
ATOM 6143 C CA . LEU A 1 90 ? -4.341 -5.193 2.797 1.00 0.00 89 LEU A CA 4
ATOM 6144 C C . LEU A 1 90 ? -4.240 -6.557 2.111 1.00 0.00 89 LEU A C 4
ATOM 6145 O O . LEU A 1 90 ? -5.220 -7.297 2.047 1.00 0.00 89 LEU A O 4
ATOM 6161 N N . VAL A 1 91 ? -3.045 -6.848 1.617 1.00 0.00 90 VAL A N 4
ATOM 6162 C CA . VAL A 1 91 ? -2.804 -8.110 0.939 1.00 0.00 90 VAL A CA 4
ATOM 6163 C C . VAL A 1 91 ? -3.312 -9.259 1.812 1.00 0.00 90 VAL A C 4
ATOM 6164 O O . VAL A 1 91 ? -4.131 -10.064 1.371 1.00 0.00 90 VAL A O 4
ATOM 6177 N N . GLN A 1 92 ? -2.804 -9.299 3.035 1.00 0.00 91 GLN A N 4
ATOM 6178 C CA . GLN A 1 92 ? -3.197 -10.336 3.974 1.00 0.00 91 GLN A CA 4
ATOM 6179 C C . GLN A 1 92 ? -4.720 -10.479 4.002 1.00 0.00 91 GLN A C 4
ATOM 6180 O O . GLN A 1 92 ? -5.258 -11.508 3.596 1.00 0.00 91 GLN A O 4
ATOM 6194 N N . ASN A 1 93 ? -5.372 -9.431 4.485 1.00 0.00 92 ASN A N 4
ATOM 6195 C CA . ASN A 1 93 ? -6.822 -9.427 4.571 1.00 0.00 92 ASN A CA 4
ATOM 6196 C C . ASN A 1 93 ? -7.403 -8.829 3.288 1.00 0.00 92 ASN A C 4
ATOM 6197 O O . ASN A 1 93 ? -7.921 -7.714 3.297 1.00 0.00 92 ASN A O 4
ATOM 6208 N N . SER A 1 94 ? -7.297 -9.598 2.214 1.00 0.00 93 SER A N 4
ATOM 6209 C CA . SER A 1 94 ? -7.805 -9.159 0.926 1.00 0.00 93 SER A CA 4
ATOM 6210 C C . SER A 1 94 ? -9.297 -8.838 1.034 1.00 0.00 93 SER A C 4
ATOM 6211 O O . SER A 1 94 ? -10.119 -9.740 1.190 1.00 0.00 93 SER A O 4
ATOM 6219 N N . PRO A 1 95 ? -9.609 -7.518 0.943 1.00 0.00 94 PRO A N 4
ATOM 6220 C CA . PRO A 1 95 ? -10.988 -7.067 1.029 1.00 0.00 94 PRO A CA 4
ATOM 6221 C C . PRO A 1 95 ? -11.745 -7.370 -0.265 1.00 0.00 94 PRO A C 4
ATOM 6222 O O . PRO A 1 95 ? -11.135 -7.684 -1.287 1.00 0.00 94 PRO A O 4
ATOM 6233 N N . PRO A 1 96 ? -13.098 -7.262 -0.179 1.00 0.00 95 PRO A N 4
ATOM 6234 C CA . PRO A 1 96 ? -13.945 -7.521 -1.330 1.00 0.00 95 PRO A CA 4
ATOM 6235 C C . PRO A 1 96 ? -13.882 -6.363 -2.328 1.00 0.00 95 PRO A C 4
ATOM 6236 O O . PRO A 1 96 ? -14.161 -6.543 -3.513 1.00 0.00 95 PRO A O 4
ATOM 6247 N N . TRP A 1 97 ? -13.515 -5.199 -1.813 1.00 0.00 96 TRP A N 4
ATOM 6248 C CA . TRP A 1 97 ? -13.412 -4.011 -2.644 1.00 0.00 96 TRP A CA 4
ATOM 6249 C C . TRP A 1 97 ? -12.078 -4.071 -3.390 1.00 0.00 96 TRP A C 4
ATOM 6250 O O . TRP A 1 97 ? -11.830 -3.270 -4.290 1.00 0.00 96 TRP A O 4
ATOM 6271 N N . ILE A 1 98 ? -11.253 -5.027 -2.988 1.00 0.00 97 ILE A N 4
ATOM 6272 C CA . ILE A 1 98 ? -9.951 -5.201 -3.608 1.00 0.00 97 ILE A CA 4
ATOM 6273 C C . ILE A 1 98 ? -9.987 -6.424 -4.527 1.00 0.00 97 ILE A C 4
ATOM 6274 O O . ILE A 1 98 ? -9.769 -6.307 -5.731 1.00 0.00 97 ILE A O 4
ATOM 6290 N N . LYS A 1 99 ? -10.264 -7.570 -3.922 1.00 0.00 98 LYS A N 4
ATOM 6291 C CA . LYS A 1 99 ? -10.332 -8.814 -4.671 1.00 0.00 98 LYS A CA 4
ATOM 6292 C C . LYS A 1 99 ? -11.758 -9.017 -5.186 1.00 0.00 98 LYS A C 4
ATOM 6293 O O . LYS A 1 99 ? -12.704 -9.066 -4.401 1.00 0.00 98 LYS A O 4
ATOM 6312 N N . SER A 1 100 ? -11.868 -9.131 -6.501 1.00 0.00 99 SER A N 4
ATOM 6313 C CA . SER A 1 100 ? -13.163 -9.328 -7.130 1.00 0.00 99 SER A CA 4
ATOM 6314 C C . SER A 1 100 ? -13.210 -10.697 -7.812 1.00 0.00 99 SER A C 4
ATOM 6315 O O . SER A 1 100 ? -12.307 -11.048 -8.570 1.00 0.00 99 SER A O 4
ATOM 6323 N N . GLY A 1 101 ? -14.273 -11.432 -7.519 1.00 0.00 100 GLY A N 4
ATOM 6324 C CA . GLY A 1 101 ? -14.450 -12.754 -8.095 1.00 0.00 100 GLY A CA 4
ATOM 6325 C C . GLY A 1 101 ? -14.750 -12.664 -9.593 1.00 0.00 100 GLY A C 4
ATOM 6326 O O . GLY A 1 101 ? -15.724 -12.032 -9.998 1.00 0.00 100 GLY A O 4
ATOM 6330 N N . PRO A 1 102 ? -13.871 -13.323 -10.395 1.00 0.00 101 PRO A N 4
ATOM 6331 C CA . PRO A 1 102 ? -14.032 -13.324 -11.839 1.00 0.00 101 PRO A CA 4
ATOM 6332 C C . PRO A 1 102 ? -15.170 -14.254 -12.264 1.00 0.00 101 PRO A C 4
ATOM 6333 O O . PRO A 1 102 ? -14.950 -15.217 -12.996 1.00 0.00 101 PRO A O 4
ATOM 6344 N N . SER A 1 103 ? -16.363 -13.932 -11.786 1.00 0.00 102 SER A N 4
ATOM 6345 C CA . SER A 1 103 ? -17.537 -14.726 -12.107 1.00 0.00 102 SER A CA 4
ATOM 6346 C C . SER A 1 103 ? -18.374 -14.016 -13.173 1.00 0.00 102 SER A C 4
ATOM 6347 O O . SER A 1 103 ? -18.365 -14.411 -14.338 1.00 0.00 102 SER A O 4
ATOM 6355 N N . SER A 1 104 ? -19.077 -12.982 -12.737 1.00 0.00 103 SER A N 4
ATOM 6356 C CA . SER A 1 104 ? -19.917 -12.214 -13.639 1.00 0.00 103 SER A CA 4
ATOM 6357 C C . SER A 1 104 ? -20.060 -10.779 -13.128 1.00 0.00 103 SER A C 4
ATOM 6358 O O . SER A 1 104 ? -19.889 -10.521 -11.937 1.00 0.00 103 SER A O 4
ATOM 6366 N N . GLY A 1 105 ? -20.372 -9.883 -14.053 1.00 0.00 104 GLY A N 4
ATOM 6367 C CA . GLY A 1 105 ? -20.539 -8.481 -13.710 1.00 0.00 104 GLY A CA 4
ATOM 6368 C C . GLY A 1 105 ? -19.186 -7.812 -13.458 1.00 0.00 104 GLY A C 4
ATOM 6369 O O . GLY A 1 105 ? -18.162 -8.265 -13.967 1.00 0.00 104 GLY A O 4
ATOM 6373 N N . GLY A 1 1 ? -11.349 -16.504 -10.559 1.00 0.00 0 GLY A N 5
ATOM 6374 C CA . GLY A 1 1 ? -11.468 -17.184 -11.838 1.00 0.00 0 GLY A CA 5
ATOM 6375 C C . GLY A 1 1 ? -10.612 -16.498 -12.905 1.00 0.00 0 GLY A C 5
ATOM 6376 O O . GLY A 1 1 ? -9.562 -17.011 -13.287 1.00 0.00 0 GLY A O 5
ATOM 6380 N N . SER A 1 2 ? -11.094 -15.349 -13.355 1.00 0.00 1 SER A N 5
ATOM 6381 C CA . SER A 1 2 ? -10.387 -14.587 -14.370 1.00 0.00 1 SER A CA 5
ATOM 6382 C C . SER A 1 2 ? -10.055 -13.191 -13.840 1.00 0.00 1 SER A C 5
ATOM 6383 O O . SER A 1 2 ? -10.671 -12.723 -12.884 1.00 0.00 1 SER A O 5
ATOM 6391 N N . SER A 1 3 ? -9.081 -12.565 -14.485 1.00 0.00 2 SER A N 5
ATOM 6392 C CA . SER A 1 3 ? -8.659 -11.232 -14.090 1.00 0.00 2 SER A CA 5
ATOM 6393 C C . SER A 1 3 ? -9.037 -10.221 -15.175 1.00 0.00 2 SER A C 5
ATOM 6394 O O . SER A 1 3 ? -9.422 -10.604 -16.278 1.00 0.00 2 SER A O 5
ATOM 6402 N N . GLY A 1 4 ? -8.914 -8.949 -14.822 1.00 0.00 3 GLY A N 5
ATOM 6403 C CA . GLY A 1 4 ? -9.237 -7.881 -15.752 1.00 0.00 3 GLY A CA 5
ATOM 6404 C C . GLY A 1 4 ? -8.309 -6.681 -15.553 1.00 0.00 3 GLY A C 5
ATOM 6405 O O . GLY A 1 4 ? -7.837 -6.434 -14.445 1.00 0.00 3 GLY A O 5
ATOM 6409 N N . SER A 1 5 ? -8.075 -5.967 -16.645 1.00 0.00 4 SER A N 5
ATOM 6410 C CA . SER A 1 5 ? -7.211 -4.800 -16.604 1.00 0.00 4 SER A CA 5
ATOM 6411 C C . SER A 1 5 ? -8.053 -3.524 -16.659 1.00 0.00 4 SER A C 5
ATOM 6412 O O . SER A 1 5 ? -8.443 -3.079 -17.737 1.00 0.00 4 SER A O 5
ATOM 6420 N N . SER A 1 6 ? -8.309 -2.970 -15.483 1.00 0.00 5 SER A N 5
ATOM 6421 C CA . SER A 1 6 ? -9.098 -1.754 -15.383 1.00 0.00 5 SER A CA 5
ATOM 6422 C C . SER A 1 6 ? -8.975 -1.165 -13.977 1.00 0.00 5 SER A C 5
ATOM 6423 O O . SER A 1 6 ? -8.472 -0.055 -13.807 1.00 0.00 5 SER A O 5
ATOM 6431 N N . GLY A 1 7 ? -9.443 -1.933 -13.004 1.00 0.00 6 GLY A N 5
ATOM 6432 C CA . GLY A 1 7 ? -9.392 -1.501 -11.618 1.00 0.00 6 GLY A CA 5
ATOM 6433 C C . GLY A 1 7 ? -7.960 -1.550 -11.081 1.00 0.00 6 GLY A C 5
ATOM 6434 O O . GLY A 1 7 ? -7.305 -2.589 -11.142 1.00 0.00 6 GLY A O 5
ATOM 6438 N N . THR A 1 8 ? -7.516 -0.412 -10.566 1.00 0.00 7 THR A N 5
ATOM 6439 C CA . THR A 1 8 ? -6.174 -0.312 -10.019 1.00 0.00 7 THR A CA 5
ATOM 6440 C C . THR A 1 8 ? -6.211 -0.422 -8.493 1.00 0.00 7 THR A C 5
ATOM 6441 O O . THR A 1 8 ? -7.254 -0.213 -7.877 1.00 0.00 7 THR A O 5
ATOM 6452 N N . PRO A 1 9 ? -5.028 -0.758 -7.913 1.00 0.00 8 PRO A N 5
ATOM 6453 C CA . PRO A 1 9 ? -4.915 -0.898 -6.471 1.00 0.00 8 PRO A CA 5
ATOM 6454 C C . PRO A 1 9 ? -4.901 0.470 -5.786 1.00 0.00 8 PRO A C 5
ATOM 6455 O O . PRO A 1 9 ? -5.597 0.678 -4.794 1.00 0.00 8 PRO A O 5
ATOM 6466 N N . LEU A 1 10 ? -4.102 1.367 -6.344 1.00 0.00 9 LEU A N 5
ATOM 6467 C CA . LEU A 1 10 ? -3.988 2.710 -5.800 1.00 0.00 9 LEU A CA 5
ATOM 6468 C C . LEU A 1 10 ? -5.383 3.327 -5.682 1.00 0.00 9 LEU A C 5
ATOM 6469 O O . LEU A 1 10 ? -5.724 3.909 -4.653 1.00 0.00 9 LEU A O 5
ATOM 6485 N N . SER A 1 11 ? -6.153 3.179 -6.750 1.00 0.00 10 SER A N 5
ATOM 6486 C CA . SER A 1 11 ? -7.503 3.715 -6.780 1.00 0.00 10 SER A CA 5
ATOM 6487 C C . SER A 1 11 ? -8.384 2.969 -5.776 1.00 0.00 10 SER A C 5
ATOM 6488 O O . SER A 1 11 ? -9.175 3.584 -5.062 1.00 0.00 10 SER A O 5
ATOM 6496 N N . LEU A 1 12 ? -8.218 1.655 -5.753 1.00 0.00 11 LEU A N 5
ATOM 6497 C CA . LEU A 1 12 ? -8.988 0.819 -4.848 1.00 0.00 11 LEU A CA 5
ATOM 6498 C C . LEU A 1 12 ? -8.698 1.235 -3.405 1.00 0.00 11 LEU A C 5
ATOM 6499 O O . LEU A 1 12 ? -9.598 1.248 -2.566 1.00 0.00 11 LEU A O 5
ATOM 6515 N N . THR A 1 13 ? -7.439 1.564 -3.159 1.00 0.00 12 THR A N 5
ATOM 6516 C CA . THR A 1 13 ? -7.019 1.980 -1.831 1.00 0.00 12 THR A CA 5
ATOM 6517 C C . THR A 1 13 ? -7.510 3.398 -1.536 1.00 0.00 12 THR A C 5
ATOM 6518 O O . THR A 1 13 ? -8.083 3.653 -0.478 1.00 0.00 12 THR A O 5
ATOM 6529 N N . LEU A 1 14 ? -7.268 4.285 -2.491 1.00 0.00 13 LEU A N 5
ATOM 6530 C CA . LEU A 1 14 ? -7.679 5.671 -2.347 1.00 0.00 13 LEU A CA 5
ATOM 6531 C C . LEU A 1 14 ? -9.202 5.737 -2.223 1.00 0.00 13 LEU A C 5
ATOM 6532 O O . LEU A 1 14 ? -9.729 6.446 -1.368 1.00 0.00 13 LEU A O 5
ATOM 6548 N N . ASP A 1 15 ? -9.867 4.987 -3.091 1.00 0.00 14 ASP A N 5
ATOM 6549 C CA . ASP A 1 15 ? -11.320 4.952 -3.090 1.00 0.00 14 ASP A CA 5
ATOM 6550 C C . ASP A 1 15 ? -11.817 4.621 -1.681 1.00 0.00 14 ASP A C 5
ATOM 6551 O O . ASP A 1 15 ? -12.767 5.231 -1.194 1.00 0.00 14 ASP A O 5
ATOM 6560 N N . HIS A 1 16 ? -11.151 3.655 -1.065 1.00 0.00 15 HIS A N 5
ATOM 6561 C CA . HIS A 1 16 ? -11.513 3.235 0.278 1.00 0.00 15 HIS A CA 5
ATOM 6562 C C . HIS A 1 16 ? -10.523 3.825 1.284 1.00 0.00 15 HIS A C 5
ATOM 6563 O O . HIS A 1 16 ? -10.144 3.162 2.249 1.00 0.00 15 HIS A O 5
ATOM 6577 N N . TRP A 1 17 ? -10.132 5.064 1.025 1.00 0.00 16 TRP A N 5
ATOM 6578 C CA . TRP A 1 17 ? -9.193 5.750 1.896 1.00 0.00 16 TRP A CA 5
ATOM 6579 C C . TRP A 1 17 ? -9.665 5.565 3.339 1.00 0.00 16 TRP A C 5
ATOM 6580 O O . TRP A 1 17 ? -8.850 5.392 4.245 1.00 0.00 16 TRP A O 5
ATOM 6601 N N . SER A 1 18 ? -10.978 5.607 3.509 1.00 0.00 17 SER A N 5
ATOM 6602 C CA . SER A 1 18 ? -11.568 5.446 4.827 1.00 0.00 17 SER A CA 5
ATOM 6603 C C . SER A 1 18 ? -11.057 4.157 5.475 1.00 0.00 17 SER A C 5
ATOM 6604 O O . SER A 1 18 ? -10.755 4.135 6.667 1.00 0.00 17 SER A O 5
ATOM 6612 N N . GLU A 1 19 ? -10.974 3.115 4.661 1.00 0.00 18 GLU A N 5
ATOM 6613 C CA . GLU A 1 19 ? -10.505 1.827 5.140 1.00 0.00 18 GLU A CA 5
ATOM 6614 C C . GLU A 1 19 ? -9.003 1.882 5.425 1.00 0.00 18 GLU A C 5
ATOM 6615 O O . GLU A 1 19 ? -8.556 1.479 6.498 1.00 0.00 18 GLU A O 5
ATOM 6627 N N . ILE A 1 20 ? -8.265 2.383 4.445 1.00 0.00 19 ILE A N 5
ATOM 6628 C CA . ILE A 1 20 ? -6.822 2.496 4.577 1.00 0.00 19 ILE A CA 5
ATOM 6629 C C . ILE A 1 20 ? -6.491 3.311 5.829 1.00 0.00 19 ILE A C 5
ATOM 6630 O O . ILE A 1 20 ? -5.515 3.025 6.520 1.00 0.00 19 ILE A O 5
ATOM 6646 N N . ARG A 1 21 ? -7.324 4.310 6.083 1.00 0.00 20 ARG A N 5
ATOM 6647 C CA . ARG A 1 21 ? -7.132 5.169 7.239 1.00 0.00 20 ARG A CA 5
ATOM 6648 C C . ARG A 1 21 ? -7.356 4.379 8.530 1.00 0.00 20 ARG A C 5
ATOM 6649 O O . ARG A 1 21 ? -6.702 4.634 9.540 1.00 0.00 20 ARG A O 5
ATOM 6670 N N . SER A 1 22 ? -8.282 3.434 8.455 1.00 0.00 21 SER A N 5
ATOM 6671 C CA . SER A 1 22 ? -8.601 2.605 9.605 1.00 0.00 21 SER A CA 5
ATOM 6672 C C . SER A 1 22 ? -7.435 1.661 9.908 1.00 0.00 21 SER A C 5
ATOM 6673 O O . SER A 1 22 ? -7.112 1.422 11.071 1.00 0.00 21 SER A O 5
ATOM 6681 N N . ARG A 1 23 ? -6.836 1.151 8.843 1.00 0.00 22 ARG A N 5
ATOM 6682 C CA . ARG A 1 23 ? -5.714 0.238 8.980 1.00 0.00 22 ARG A CA 5
ATOM 6683 C C . ARG A 1 23 ? -4.581 0.905 9.764 1.00 0.00 22 ARG A C 5
ATOM 6684 O O . ARG A 1 23 ? -3.852 0.238 10.496 1.00 0.00 22 ARG A O 5
ATOM 6705 N N . ALA A 1 24 ? -4.469 2.213 9.582 1.00 0.00 23 ALA A N 5
ATOM 6706 C CA . ALA A 1 24 ? -3.437 2.977 10.263 1.00 0.00 23 ALA A CA 5
ATOM 6707 C C . ALA A 1 24 ? -3.810 3.128 11.739 1.00 0.00 23 ALA A C 5
ATOM 6708 O O . ALA A 1 24 ? -2.937 3.152 12.604 1.00 0.00 23 ALA A O 5
ATOM 6715 N N . HIS A 1 25 ? -5.109 3.226 11.980 1.00 0.00 24 HIS A N 5
ATOM 6716 C CA . HIS A 1 25 ? -5.609 3.375 13.336 1.00 0.00 24 HIS A CA 5
ATOM 6717 C C . HIS A 1 25 ? -5.299 2.110 14.139 1.00 0.00 24 HIS A C 5
ATOM 6718 O O . HIS A 1 25 ? -4.850 2.190 15.282 1.00 0.00 24 HIS A O 5
ATOM 6732 N N . ASN A 1 26 ? -5.550 0.972 13.509 1.00 0.00 25 ASN A N 5
ATOM 6733 C CA . ASN A 1 26 ? -5.303 -0.309 14.151 1.00 0.00 25 ASN A CA 5
ATOM 6734 C C . ASN A 1 26 ? -3.794 -0.535 14.263 1.00 0.00 25 ASN A C 5
ATOM 6735 O O . ASN A 1 26 ? -3.334 -1.243 15.158 1.00 0.00 25 ASN A O 5
ATOM 6746 N N . LEU A 1 27 ? -3.065 0.079 13.343 1.00 0.00 26 LEU A N 5
ATOM 6747 C CA . LEU A 1 27 ? -1.618 -0.046 13.328 1.00 0.00 26 LEU A CA 5
ATOM 6748 C C . LEU A 1 27 ? -1.001 1.113 14.113 1.00 0.00 26 LEU A C 5
ATOM 6749 O O . LEU A 1 27 ? 0.199 1.366 14.015 1.00 0.00 26 LEU A O 5
ATOM 6765 N N . SER A 1 28 ? -1.850 1.788 14.874 1.00 0.00 27 SER A N 5
ATOM 6766 C CA . SER A 1 28 ? -1.404 2.915 15.676 1.00 0.00 27 SER A CA 5
ATOM 6767 C C . SER A 1 28 ? -0.430 3.777 14.870 1.00 0.00 27 SER A C 5
ATOM 6768 O O . SER A 1 28 ? 0.658 4.100 15.346 1.00 0.00 27 SER A O 5
ATOM 6776 N N . VAL A 1 29 ? -0.854 4.124 13.664 1.00 0.00 28 VAL A N 5
ATOM 6777 C CA . VAL A 1 29 ? -0.033 4.942 12.788 1.00 0.00 28 VAL A CA 5
ATOM 6778 C C . VAL A 1 29 ? -0.911 5.993 12.108 1.00 0.00 28 VAL A C 5
ATOM 6779 O O . VAL A 1 29 ? -2.134 5.869 12.091 1.00 0.00 28 VAL A O 5
ATOM 6792 N N . GLU A 1 30 ? -0.252 7.006 11.563 1.00 0.00 29 GLU A N 5
ATOM 6793 C CA . GLU A 1 30 ? -0.958 8.078 10.883 1.00 0.00 29 GLU A CA 5
ATOM 6794 C C . GLU A 1 30 ? -0.441 8.229 9.451 1.00 0.00 29 GLU A C 5
ATOM 6795 O O . GLU A 1 30 ? 0.765 8.189 9.214 1.00 0.00 29 GLU A O 5
ATOM 6807 N N . ILE A 1 31 ? -1.381 8.398 8.532 1.00 0.00 30 ILE A N 5
ATOM 6808 C CA . ILE A 1 31 ? -1.036 8.554 7.129 1.00 0.00 30 ILE A CA 5
ATOM 6809 C C . ILE A 1 31 ? -1.948 9.609 6.498 1.00 0.00 30 ILE A C 5
ATOM 6810 O O . ILE A 1 31 ? -2.888 10.082 7.135 1.00 0.00 30 ILE A O 5
ATOM 6826 N N . LYS A 1 32 ? -1.639 9.945 5.255 1.00 0.00 31 LYS A N 5
ATOM 6827 C CA . LYS A 1 32 ? -2.419 10.935 4.531 1.00 0.00 31 LYS A CA 5
ATOM 6828 C C . LYS A 1 32 ? -2.810 10.370 3.164 1.00 0.00 31 LYS A C 5
ATOM 6829 O O . LYS A 1 32 ? -2.273 9.350 2.733 1.00 0.00 31 LYS A O 5
ATOM 6848 N N . LYS A 1 33 ? -3.741 11.057 2.519 1.00 0.00 32 LYS A N 5
ATOM 6849 C CA . LYS A 1 33 ? -4.209 10.636 1.210 1.00 0.00 32 LYS A CA 5
ATOM 6850 C C . LYS A 1 33 ? -3.372 11.322 0.129 1.00 0.00 32 LYS A C 5
ATOM 6851 O O . LYS A 1 33 ? -3.305 10.848 -1.004 1.00 0.00 32 LYS A O 5
ATOM 6870 N N . GLY A 1 34 ? -2.753 12.427 0.517 1.00 0.00 33 GLY A N 5
ATOM 6871 C CA . GLY A 1 34 ? -1.922 13.183 -0.405 1.00 0.00 33 GLY A CA 5
ATOM 6872 C C . GLY A 1 34 ? -0.615 12.443 -0.698 1.00 0.00 33 GLY A C 5
ATOM 6873 O O . GLY A 1 34 ? -0.247 12.262 -1.858 1.00 0.00 33 GLY A O 5
ATOM 6877 N N . PRO A 1 35 ? 0.067 12.023 0.401 1.00 0.00 34 PRO A N 5
ATOM 6878 C CA . PRO A 1 35 ? 1.325 11.307 0.273 1.00 0.00 34 PRO A CA 5
ATOM 6879 C C . PRO A 1 35 ? 1.090 9.863 -0.175 1.00 0.00 34 PRO A C 5
ATOM 6880 O O . PRO A 1 35 ? 1.860 9.322 -0.967 1.00 0.00 34 PRO A O 5
ATOM 6891 N N . TRP A 1 36 ? 0.023 9.280 0.351 1.00 0.00 35 TRP A N 5
ATOM 6892 C CA . TRP A 1 36 ? -0.323 7.909 0.015 1.00 0.00 35 TRP A CA 5
ATOM 6893 C C . TRP A 1 36 ? -0.288 7.772 -1.508 1.00 0.00 35 TRP A C 5
ATOM 6894 O O . TRP A 1 36 ? 0.164 6.756 -2.033 1.00 0.00 35 TRP A O 5
ATOM 6915 N N . ARG A 1 37 ? -0.770 8.811 -2.175 1.00 0.00 36 ARG A N 5
ATOM 6916 C CA . ARG A 1 37 ? -0.799 8.819 -3.628 1.00 0.00 36 ARG A CA 5
ATOM 6917 C C . ARG A 1 37 ? 0.594 9.117 -4.185 1.00 0.00 36 ARG A C 5
ATOM 6918 O O . ARG A 1 37 ? 1.081 8.405 -5.062 1.00 0.00 36 ARG A O 5
ATOM 6939 N N . THR A 1 38 ? 1.197 10.170 -3.653 1.00 0.00 37 THR A N 5
ATOM 6940 C CA . THR A 1 38 ? 2.524 10.571 -4.086 1.00 0.00 37 THR A CA 5
ATOM 6941 C C . THR A 1 38 ? 3.502 9.400 -3.962 1.00 0.00 37 THR A C 5
ATOM 6942 O O . THR A 1 38 ? 4.189 9.056 -4.922 1.00 0.00 37 THR A O 5
ATOM 6953 N N . PHE A 1 39 ? 3.533 8.821 -2.770 1.00 0.00 38 PHE A N 5
ATOM 6954 C CA . PHE A 1 39 ? 4.415 7.697 -2.508 1.00 0.00 38 PHE A CA 5
ATOM 6955 C C . PHE A 1 39 ? 4.153 6.554 -3.491 1.00 0.00 38 PHE A C 5
ATOM 6956 O O . PHE A 1 39 ? 5.065 5.799 -3.828 1.00 0.00 38 PHE A O 5
ATOM 6973 N N . CYS A 1 40 ? 2.904 6.462 -3.923 1.00 0.00 39 CYS A N 5
ATOM 6974 C CA . CYS A 1 40 ? 2.511 5.423 -4.860 1.00 0.00 39 CYS A CA 5
ATOM 6975 C C . CYS A 1 40 ? 2.401 6.049 -6.252 1.00 0.00 39 CYS A C 5
ATOM 6976 O O . CYS A 1 40 ? 1.845 5.443 -7.167 1.00 0.00 39 CYS A O 5
ATOM 6984 N N . ALA A 1 41 ? 2.938 7.255 -6.368 1.00 0.00 40 ALA A N 5
ATOM 6985 C CA . ALA A 1 41 ? 2.907 7.969 -7.633 1.00 0.00 40 ALA A CA 5
ATOM 6986 C C . ALA A 1 41 ? 4.221 7.733 -8.380 1.00 0.00 40 ALA A C 5
ATOM 6987 O O . ALA A 1 41 ? 4.219 7.231 -9.503 1.00 0.00 40 ALA A O 5
ATOM 6994 N N . SER A 1 42 ? 5.312 8.106 -7.726 1.00 0.00 41 SER A N 5
ATOM 6995 C CA . SER A 1 42 ? 6.630 7.941 -8.314 1.00 0.00 41 SER A CA 5
ATOM 6996 C C . SER A 1 42 ? 7.684 7.822 -7.212 1.00 0.00 41 SER A C 5
ATOM 6997 O O . SER A 1 42 ? 8.801 8.314 -7.360 1.00 0.00 41 SER A O 5
ATOM 7005 N N . GLU A 1 43 ? 7.291 7.164 -6.130 1.00 0.00 42 GLU A N 5
ATOM 7006 C CA . GLU A 1 43 ? 8.188 6.974 -5.003 1.00 0.00 42 GLU A CA 5
ATOM 7007 C C . GLU A 1 43 ? 8.478 5.485 -4.801 1.00 0.00 42 GLU A C 5
ATOM 7008 O O . GLU A 1 43 ? 9.633 5.089 -4.655 1.00 0.00 42 GLU A O 5
ATOM 7020 N N . TRP A 1 44 ? 7.410 4.702 -4.800 1.00 0.00 43 TRP A N 5
ATOM 7021 C CA . TRP A 1 44 ? 7.535 3.266 -4.618 1.00 0.00 43 TRP A CA 5
ATOM 7022 C C . TRP A 1 44 ? 7.989 2.659 -5.948 1.00 0.00 43 TRP A C 5
ATOM 7023 O O . TRP A 1 44 ? 8.870 1.802 -5.974 1.00 0.00 43 TRP A O 5
ATOM 7044 N N . PRO A 1 45 ? 7.350 3.140 -7.047 1.00 0.00 44 PRO A N 5
ATOM 7045 C CA . PRO A 1 45 ? 7.678 2.655 -8.377 1.00 0.00 44 PRO A CA 5
ATOM 7046 C C . PRO A 1 45 ? 9.012 3.232 -8.857 1.00 0.00 44 PRO A C 5
ATOM 7047 O O . PRO A 1 45 ? 9.439 2.966 -9.979 1.00 0.00 44 PRO A O 5
ATOM 7058 N N . THR A 1 46 ? 9.632 4.010 -7.983 1.00 0.00 45 THR A N 5
ATOM 7059 C CA . THR A 1 46 ? 10.908 4.627 -8.303 1.00 0.00 45 THR A CA 5
ATOM 7060 C C . THR A 1 46 ? 11.983 4.176 -7.312 1.00 0.00 45 THR A C 5
ATOM 7061 O O . THR A 1 46 ? 13.039 4.798 -7.210 1.00 0.00 45 THR A O 5
ATOM 7072 N N . PHE A 1 47 ? 11.676 3.097 -6.606 1.00 0.00 46 PHE A N 5
ATOM 7073 C CA . PHE A 1 47 ? 12.602 2.556 -5.626 1.00 0.00 46 PHE A CA 5
ATOM 7074 C C . PHE A 1 47 ? 13.532 1.522 -6.263 1.00 0.00 46 PHE A C 5
ATOM 7075 O O . PHE A 1 47 ? 14.429 0.998 -5.604 1.00 0.00 46 PHE A O 5
ATOM 7092 N N . ASP A 1 48 ? 13.287 1.259 -7.538 1.00 0.00 47 ASP A N 5
ATOM 7093 C CA . ASP A 1 48 ? 14.091 0.297 -8.272 1.00 0.00 47 ASP A CA 5
ATOM 7094 C C . ASP A 1 48 ? 13.947 -1.082 -7.624 1.00 0.00 47 ASP A C 5
ATOM 7095 O O . ASP A 1 48 ? 14.793 -1.490 -6.831 1.00 0.00 47 ASP A O 5
ATOM 7104 N N . VAL A 1 49 ? 12.868 -1.761 -7.986 1.00 0.00 48 VAL A N 5
ATOM 7105 C CA . VAL A 1 49 ? 12.602 -3.085 -7.450 1.00 0.00 48 VAL A CA 5
ATOM 7106 C C . VAL A 1 49 ? 11.627 -3.818 -8.373 1.00 0.00 48 VAL A C 5
ATOM 7107 O O . VAL A 1 49 ? 11.945 -4.884 -8.898 1.00 0.00 48 VAL A O 5
ATOM 7120 N N . GLY A 1 50 ? 10.459 -3.217 -8.544 1.00 0.00 49 GLY A N 5
ATOM 7121 C CA . GLY A 1 50 ? 9.435 -3.799 -9.395 1.00 0.00 49 GLY A CA 5
ATOM 7122 C C . GLY A 1 50 ? 8.037 -3.369 -8.944 1.00 0.00 49 GLY A C 5
ATOM 7123 O O . GLY A 1 50 ? 7.111 -4.179 -8.924 1.00 0.00 49 GLY A O 5
ATOM 7127 N N . TRP A 1 51 ? 7.929 -2.096 -8.593 1.00 0.00 50 TRP A N 5
ATOM 7128 C CA . TRP A 1 51 ? 6.660 -1.549 -8.144 1.00 0.00 50 TRP A CA 5
ATOM 7129 C C . TRP A 1 51 ? 6.091 -0.687 -9.272 1.00 0.00 50 TRP A C 5
ATOM 7130 O O . TRP A 1 51 ? 6.745 0.244 -9.738 1.00 0.00 50 TRP A O 5
ATOM 7151 N N . PRO A 1 52 ? 4.844 -1.037 -9.690 1.00 0.00 51 PRO A N 5
ATOM 7152 C CA . PRO A 1 52 ? 4.179 -0.306 -10.755 1.00 0.00 51 PRO A CA 5
ATOM 7153 C C . PRO A 1 52 ? 3.669 1.047 -10.255 1.00 0.00 51 PRO A C 5
ATOM 7154 O O . PRO A 1 52 ? 3.594 1.280 -9.050 1.00 0.00 51 PRO A O 5
ATOM 7165 N N . PRO A 1 53 ? 3.323 1.927 -11.233 1.00 0.00 52 PRO A N 5
ATOM 7166 C CA . PRO A 1 53 ? 2.822 3.251 -10.905 1.00 0.00 52 PRO A CA 5
ATOM 7167 C C . PRO A 1 53 ? 1.377 3.183 -10.406 1.00 0.00 52 PRO A C 5
ATOM 7168 O O . PRO A 1 53 ? 0.931 4.057 -9.666 1.00 0.00 52 PRO A O 5
ATOM 7179 N N . GLU A 1 54 ? 0.687 2.136 -10.833 1.00 0.00 53 GLU A N 5
ATOM 7180 C CA . GLU A 1 54 ? -0.698 1.942 -10.439 1.00 0.00 53 GLU A CA 5
ATOM 7181 C C . GLU A 1 54 ? -0.771 1.213 -9.095 1.00 0.00 53 GLU A C 5
ATOM 7182 O O . GLU A 1 54 ? -1.785 1.282 -8.402 1.00 0.00 53 GLU A O 5
ATOM 7194 N N . GLY A 1 55 ? 0.317 0.531 -8.769 1.00 0.00 54 GLY A N 5
ATOM 7195 C CA . GLY A 1 55 ? 0.389 -0.210 -7.521 1.00 0.00 54 GLY A CA 5
ATOM 7196 C C . GLY A 1 55 ? 0.179 -1.707 -7.759 1.00 0.00 54 GLY A C 5
ATOM 7197 O O . GLY A 1 55 ? -0.130 -2.124 -8.874 1.00 0.00 54 GLY A O 5
ATOM 7201 N N . THR A 1 56 ? 0.354 -2.474 -6.693 1.00 0.00 55 THR A N 5
ATOM 7202 C CA . THR A 1 56 ? 0.188 -3.915 -6.772 1.00 0.00 55 THR A CA 5
ATOM 7203 C C . THR A 1 56 ? -0.027 -4.504 -5.377 1.00 0.00 55 THR A C 5
ATOM 7204 O O . THR A 1 56 ? 0.610 -4.079 -4.414 1.00 0.00 55 THR A O 5
ATOM 7215 N N . PHE A 1 57 ? -0.927 -5.475 -5.312 1.00 0.00 56 PHE A N 5
ATOM 7216 C CA . PHE A 1 57 ? -1.234 -6.127 -4.050 1.00 0.00 56 PHE A CA 5
ATOM 7217 C C . PHE A 1 57 ? -0.403 -7.400 -3.874 1.00 0.00 56 PHE A C 5
ATOM 7218 O O . PHE A 1 57 ? -0.847 -8.352 -3.235 1.00 0.00 56 PHE A O 5
ATOM 7235 N N . ASP A 1 58 ? 0.789 -7.375 -4.452 1.00 0.00 57 ASP A N 5
ATOM 7236 C CA . ASP A 1 58 ? 1.686 -8.514 -4.368 1.00 0.00 57 ASP A CA 5
ATOM 7237 C C . ASP A 1 58 ? 2.637 -8.323 -3.184 1.00 0.00 57 ASP A C 5
ATOM 7238 O O . ASP A 1 58 ? 3.523 -7.471 -3.227 1.00 0.00 57 ASP A O 5
ATOM 7247 N N . LEU A 1 59 ? 2.420 -9.129 -2.156 1.00 0.00 58 LEU A N 5
ATOM 7248 C CA . LEU A 1 59 ? 3.246 -9.059 -0.963 1.00 0.00 58 LEU A CA 5
ATOM 7249 C C . LEU A 1 59 ? 4.720 -9.003 -1.371 1.00 0.00 58 LEU A C 5
ATOM 7250 O O . LEU A 1 59 ? 5.503 -8.260 -0.782 1.00 0.00 58 LEU A O 5
ATOM 7266 N N . THR A 1 60 ? 5.053 -9.799 -2.377 1.00 0.00 59 THR A N 5
ATOM 7267 C CA . THR A 1 60 ? 6.418 -9.850 -2.870 1.00 0.00 59 THR A CA 5
ATOM 7268 C C . THR A 1 60 ? 6.885 -8.455 -3.292 1.00 0.00 59 THR A C 5
ATOM 7269 O O . THR A 1 60 ? 7.932 -7.986 -2.848 1.00 0.00 59 THR A O 5
ATOM 7280 N N . VAL A 1 61 ? 6.085 -7.831 -4.145 1.00 0.00 60 VAL A N 5
ATOM 7281 C CA . VAL A 1 61 ? 6.403 -6.500 -4.632 1.00 0.00 60 VAL A CA 5
ATOM 7282 C C . VAL A 1 61 ? 6.311 -5.503 -3.475 1.00 0.00 60 VAL A C 5
ATOM 7283 O O . VAL A 1 61 ? 7.021 -4.499 -3.458 1.00 0.00 60 VAL A O 5
ATOM 7296 N N . ILE A 1 62 ? 5.431 -5.815 -2.535 1.00 0.00 61 ILE A N 5
ATOM 7297 C CA . ILE A 1 62 ? 5.237 -4.959 -1.377 1.00 0.00 61 ILE A CA 5
ATOM 7298 C C . ILE A 1 62 ? 6.475 -5.034 -0.480 1.00 0.00 61 ILE A C 5
ATOM 7299 O O . ILE A 1 62 ? 7.059 -4.008 -0.136 1.00 0.00 61 ILE A O 5
ATOM 7315 N N . PHE A 1 63 ? 6.837 -6.259 -0.128 1.00 0.00 62 PHE A N 5
ATOM 7316 C CA . PHE A 1 63 ? 7.994 -6.481 0.722 1.00 0.00 62 PHE A CA 5
ATOM 7317 C C . PHE A 1 63 ? 9.244 -5.827 0.129 1.00 0.00 62 PHE A C 5
ATOM 7318 O O . PHE A 1 63 ? 10.170 -5.475 0.858 1.00 0.00 62 PHE A O 5
ATOM 7335 N N . GLU A 1 64 ? 9.230 -5.685 -1.188 1.00 0.00 63 GLU A N 5
ATOM 7336 C CA . GLU A 1 64 ? 10.351 -5.079 -1.887 1.00 0.00 63 GLU A CA 5
ATOM 7337 C C . GLU A 1 64 ? 10.533 -3.627 -1.440 1.00 0.00 63 GLU A C 5
ATOM 7338 O O . GLU A 1 64 ? 11.629 -3.228 -1.049 1.00 0.00 63 GLU A O 5
ATOM 7350 N N . VAL A 1 65 ? 9.443 -2.878 -1.513 1.00 0.00 64 VAL A N 5
ATOM 7351 C CA . VAL A 1 65 ? 9.469 -1.479 -1.121 1.00 0.00 64 VAL A CA 5
ATOM 7352 C C . VAL A 1 65 ? 9.646 -1.382 0.396 1.00 0.00 64 VAL A C 5
ATOM 7353 O O . VAL A 1 65 ? 10.381 -0.526 0.885 1.00 0.00 64 VAL A O 5
ATOM 7366 N N . LYS A 1 66 ? 8.960 -2.272 1.097 1.00 0.00 65 LYS A N 5
ATOM 7367 C CA . LYS A 1 66 ? 9.032 -2.298 2.548 1.00 0.00 65 LYS A CA 5
ATOM 7368 C C . LYS A 1 66 ? 10.482 -2.521 2.979 1.00 0.00 65 LYS A C 5
ATOM 7369 O O . LYS A 1 66 ? 10.936 -1.946 3.967 1.00 0.00 65 LYS A O 5
ATOM 7388 N N . ALA A 1 67 ? 11.170 -3.359 2.216 1.00 0.00 66 ALA A N 5
ATOM 7389 C CA . ALA A 1 67 ? 12.560 -3.665 2.506 1.00 0.00 66 ALA A CA 5
ATOM 7390 C C . ALA A 1 67 ? 13.372 -2.369 2.523 1.00 0.00 66 ALA A C 5
ATOM 7391 O O . ALA A 1 67 ? 14.074 -2.083 3.492 1.00 0.00 66 ALA A O 5
ATOM 7398 N N . ILE A 1 68 ? 13.249 -1.617 1.438 1.00 0.00 67 ILE A N 5
ATOM 7399 C CA . ILE A 1 68 ? 13.962 -0.358 1.315 1.00 0.00 67 ILE A CA 5
ATOM 7400 C C . ILE A 1 68 ? 13.419 0.634 2.346 1.00 0.00 67 ILE A C 5
ATOM 7401 O O . ILE A 1 68 ? 14.187 1.312 3.025 1.00 0.00 67 ILE A O 5
ATOM 7417 N N . VAL A 1 69 ? 12.097 0.686 2.431 1.00 0.00 68 VAL A N 5
ATOM 7418 C CA . VAL A 1 69 ? 11.442 1.583 3.367 1.00 0.00 68 VAL A CA 5
ATOM 7419 C C . VAL A 1 69 ? 11.953 1.299 4.781 1.00 0.00 68 VAL A C 5
ATOM 7420 O O . VAL A 1 69 ? 12.374 2.214 5.488 1.00 0.00 68 VAL A O 5
ATOM 7433 N N . PHE A 1 70 ? 11.900 0.028 5.151 1.00 0.00 69 PHE A N 5
ATOM 7434 C CA . PHE A 1 70 ? 12.353 -0.387 6.468 1.00 0.00 69 PHE A CA 5
ATOM 7435 C C . PHE A 1 70 ? 13.841 -0.744 6.449 1.00 0.00 69 PHE A C 5
ATOM 7436 O O . PHE A 1 70 ? 14.252 -1.738 7.046 1.00 0.00 69 PHE A O 5
ATOM 7453 N N . GLN A 1 71 ? 14.607 0.086 5.757 1.00 0.00 70 GLN A N 5
ATOM 7454 C CA . GLN A 1 71 ? 16.040 -0.129 5.652 1.00 0.00 70 GLN A CA 5
ATOM 7455 C C . GLN A 1 71 ? 16.762 0.517 6.836 1.00 0.00 70 GLN A C 5
ATOM 7456 O O . GLN A 1 71 ? 16.123 1.051 7.741 1.00 0.00 70 GLN A O 5
ATOM 7470 N N . ASP A 1 72 ? 18.084 0.447 6.792 1.00 0.00 71 ASP A N 5
ATOM 7471 C CA . ASP A 1 72 ? 18.900 1.018 7.850 1.00 0.00 71 ASP A CA 5
ATOM 7472 C C . ASP A 1 72 ? 19.574 2.292 7.337 1.00 0.00 71 ASP A C 5
ATOM 7473 O O . ASP A 1 72 ? 19.991 2.355 6.181 1.00 0.00 71 ASP A O 5
ATOM 7482 N N . GLY A 1 73 ? 19.660 3.275 8.221 1.00 0.00 72 GLY A N 5
ATOM 7483 C CA . GLY A 1 73 ? 20.277 4.544 7.871 1.00 0.00 72 GLY A CA 5
ATOM 7484 C C . GLY A 1 73 ? 19.221 5.636 7.694 1.00 0.00 72 GLY A C 5
ATOM 7485 O O . GLY A 1 73 ? 18.065 5.454 8.071 1.00 0.00 72 GLY A O 5
ATOM 7489 N N . PRO A 1 74 ? 19.668 6.777 7.103 1.00 0.00 73 PRO A N 5
ATOM 7490 C CA . PRO A 1 74 ? 18.774 7.899 6.871 1.00 0.00 73 PRO A CA 5
ATOM 7491 C C . PRO A 1 74 ? 17.835 7.618 5.696 1.00 0.00 73 PRO A C 5
ATOM 7492 O O . PRO A 1 74 ? 16.960 8.426 5.388 1.00 0.00 73 PRO A O 5
ATOM 7503 N N . GLY A 1 75 ? 18.049 6.469 5.071 1.00 0.00 74 GLY A N 5
ATOM 7504 C CA . GLY A 1 75 ? 17.232 6.071 3.937 1.00 0.00 74 GLY A CA 5
ATOM 7505 C C . GLY A 1 75 ? 15.864 5.565 4.397 1.00 0.00 74 GLY A C 5
ATOM 7506 O O . GLY A 1 75 ? 14.866 5.740 3.699 1.00 0.00 74 GLY A O 5
ATOM 7510 N N . SER A 1 76 ? 15.860 4.947 5.569 1.00 0.00 75 SER A N 5
ATOM 7511 C CA . SER A 1 76 ? 14.630 4.415 6.131 1.00 0.00 75 SER A CA 5
ATOM 7512 C C . SER A 1 76 ? 13.481 5.398 5.901 1.00 0.00 75 SER A C 5
ATOM 7513 O O . SER A 1 76 ? 13.682 6.611 5.934 1.00 0.00 75 SER A O 5
ATOM 7521 N N . HIS A 1 77 ? 12.302 4.838 5.673 1.00 0.00 76 HIS A N 5
ATOM 7522 C CA . HIS A 1 77 ? 11.121 5.651 5.438 1.00 0.00 76 HIS A CA 5
ATOM 7523 C C . HIS A 1 77 ? 10.103 5.413 6.556 1.00 0.00 76 HIS A C 5
ATOM 7524 O O . HIS A 1 77 ? 9.233 4.553 6.435 1.00 0.00 76 HIS A O 5
ATOM 7538 N N . PRO A 1 78 ? 10.251 6.212 7.646 1.00 0.00 77 PRO A N 5
ATOM 7539 C CA . PRO A 1 78 ? 9.356 6.097 8.785 1.00 0.00 77 PRO A CA 5
ATOM 7540 C C . PRO A 1 78 ? 7.991 6.715 8.474 1.00 0.00 77 PRO A C 5
ATOM 7541 O O . PRO A 1 78 ? 7.031 6.515 9.216 1.00 0.00 77 PRO A O 5
ATOM 7552 N N . ASP A 1 79 ? 7.949 7.455 7.375 1.00 0.00 78 ASP A N 5
ATOM 7553 C CA . ASP A 1 79 ? 6.718 8.104 6.957 1.00 0.00 78 ASP A CA 5
ATOM 7554 C C . ASP A 1 79 ? 5.913 7.144 6.080 1.00 0.00 78 ASP A C 5
ATOM 7555 O O . ASP A 1 79 ? 4.690 7.074 6.190 1.00 0.00 78 ASP A O 5
ATOM 7564 N N . GLN A 1 80 ? 6.632 6.428 5.227 1.00 0.00 79 GLN A N 5
ATOM 7565 C CA . GLN A 1 80 ? 6.000 5.474 4.332 1.00 0.00 79 GLN A CA 5
ATOM 7566 C C . GLN A 1 80 ? 5.874 4.110 5.012 1.00 0.00 79 GLN A C 5
ATOM 7567 O O . GLN A 1 80 ? 5.102 3.260 4.568 1.00 0.00 79 GLN A O 5
ATOM 7581 N N . GLN A 1 81 ? 6.643 3.942 6.077 1.00 0.00 80 GLN A N 5
ATOM 7582 C CA . GLN A 1 81 ? 6.627 2.695 6.823 1.00 0.00 80 GLN A CA 5
ATOM 7583 C C . GLN A 1 81 ? 5.187 2.275 7.125 1.00 0.00 80 GLN A C 5
ATOM 7584 O O . GLN A 1 81 ? 4.811 1.127 6.898 1.00 0.00 80 GLN A O 5
ATOM 7598 N N . PRO A 1 82 ? 4.401 3.255 7.647 1.00 0.00 81 PRO A N 5
ATOM 7599 C CA . PRO A 1 82 ? 3.011 2.999 7.983 1.00 0.00 81 PRO A CA 5
ATOM 7600 C C . PRO A 1 82 ? 2.146 2.928 6.723 1.00 0.00 81 PRO A C 5
ATOM 7601 O O . PRO A 1 82 ? 1.085 2.307 6.728 1.00 0.00 81 PRO A O 5
ATOM 7612 N N . TYR A 1 83 ? 2.632 3.575 5.673 1.00 0.00 82 TYR A N 5
ATOM 7613 C CA . TYR A 1 83 ? 1.917 3.593 4.409 1.00 0.00 82 TYR A CA 5
ATOM 7614 C C . TYR A 1 83 ? 2.054 2.254 3.682 1.00 0.00 82 TYR A C 5
ATOM 7615 O O . TYR A 1 83 ? 1.061 1.682 3.234 1.00 0.00 82 TYR A O 5
ATOM 7633 N N . ILE A 1 84 ? 3.292 1.792 3.587 1.00 0.00 83 ILE A N 5
ATOM 7634 C CA . ILE A 1 84 ? 3.572 0.531 2.922 1.00 0.00 83 ILE A CA 5
ATOM 7635 C C . ILE A 1 84 ? 3.056 -0.622 3.786 1.00 0.00 83 ILE A C 5
ATOM 7636 O O . ILE A 1 84 ? 2.652 -1.660 3.266 1.00 0.00 83 ILE A O 5
ATOM 7652 N N . THR A 1 85 ? 3.088 -0.400 5.092 1.00 0.00 84 THR A N 5
ATOM 7653 C CA . THR A 1 85 ? 2.629 -1.407 6.034 1.00 0.00 84 THR A CA 5
ATOM 7654 C C . THR A 1 85 ? 1.161 -1.749 5.774 1.00 0.00 84 THR A C 5
ATOM 7655 O O . THR A 1 85 ? 0.807 -2.919 5.636 1.00 0.00 84 THR A O 5
ATOM 7666 N N . VAL A 1 86 ? 0.344 -0.707 5.716 1.00 0.00 85 VAL A N 5
ATOM 7667 C CA . VAL A 1 86 ? -1.078 -0.883 5.476 1.00 0.00 85 VAL A CA 5
ATOM 7668 C C . VAL A 1 86 ? -1.278 -1.686 4.189 1.00 0.00 85 VAL A C 5
ATOM 7669 O O . VAL A 1 86 ? -2.104 -2.596 4.144 1.00 0.00 85 VAL A O 5
ATOM 7682 N N . TRP A 1 87 ? -0.508 -1.319 3.175 1.00 0.00 86 TRP A N 5
ATOM 7683 C CA . TRP A 1 87 ? -0.591 -1.994 1.891 1.00 0.00 86 TRP A CA 5
ATOM 7684 C C . TRP A 1 87 ? -0.464 -3.498 2.139 1.00 0.00 86 TRP A C 5
ATOM 7685 O O . TRP A 1 87 ? -1.265 -4.284 1.634 1.00 0.00 86 TRP A O 5
ATOM 7706 N N . GLN A 1 88 ? 0.548 -3.855 2.916 1.00 0.00 87 GLN A N 5
ATOM 7707 C CA . GLN A 1 88 ? 0.789 -5.252 3.236 1.00 0.00 87 GLN A CA 5
ATOM 7708 C C . GLN A 1 88 ? -0.465 -5.881 3.847 1.00 0.00 87 GLN A C 5
ATOM 7709 O O . GLN A 1 88 ? -0.720 -7.070 3.663 1.00 0.00 87 GLN A O 5
ATOM 7723 N N . ASP A 1 89 ? -1.216 -5.054 4.560 1.00 0.00 88 ASP A N 5
ATOM 7724 C CA . ASP A 1 89 ? -2.437 -5.515 5.198 1.00 0.00 88 ASP A CA 5
ATOM 7725 C C . ASP A 1 89 ? -3.488 -5.808 4.126 1.00 0.00 88 ASP A C 5
ATOM 7726 O O . ASP A 1 89 ? -4.217 -6.794 4.220 1.00 0.00 88 ASP A O 5
ATOM 7735 N N . LEU A 1 90 ? -3.533 -4.934 3.132 1.00 0.00 89 LEU A N 5
ATOM 7736 C CA . LEU A 1 90 ? -4.483 -5.087 2.043 1.00 0.00 89 LEU A CA 5
ATOM 7737 C C . LEU A 1 90 ? -4.319 -6.475 1.420 1.00 0.00 89 LEU A C 5
ATOM 7738 O O . LEU A 1 90 ? -5.306 -7.141 1.110 1.00 0.00 89 LEU A O 5
ATOM 7754 N N . VAL A 1 91 ? -3.065 -6.870 1.255 1.00 0.00 90 VAL A N 5
ATOM 7755 C CA . VAL A 1 91 ? -2.759 -8.166 0.675 1.00 0.00 90 VAL A CA 5
ATOM 7756 C C . VAL A 1 91 ? -3.181 -9.268 1.648 1.00 0.00 90 VAL A C 5
ATOM 7757 O O . VAL A 1 91 ? -3.945 -10.162 1.286 1.00 0.00 90 VAL A O 5
ATOM 7770 N N . GLN A 1 92 ? -2.666 -9.168 2.865 1.00 0.00 91 GLN A N 5
ATOM 7771 C CA . GLN A 1 92 ? -2.981 -10.146 3.893 1.00 0.00 91 GLN A CA 5
ATOM 7772 C C . GLN A 1 92 ? -4.491 -10.382 3.956 1.00 0.00 91 GLN A C 5
ATOM 7773 O O . GLN A 1 92 ? -4.971 -11.453 3.588 1.00 0.00 91 GLN A O 5
ATOM 7787 N N . ASN A 1 93 ? -5.198 -9.365 4.426 1.00 0.00 92 ASN A N 5
ATOM 7788 C CA . ASN A 1 93 ? -6.644 -9.449 4.542 1.00 0.00 92 ASN A CA 5
ATOM 7789 C C . ASN A 1 93 ? -7.287 -8.905 3.265 1.00 0.00 92 ASN A C 5
ATOM 7790 O O . ASN A 1 93 ? -7.790 -7.783 3.248 1.00 0.00 92 ASN A O 5
ATOM 7801 N N . SER A 1 94 ? -7.248 -9.727 2.225 1.00 0.00 93 SER A N 5
ATOM 7802 C CA . SER A 1 94 ? -7.820 -9.342 0.946 1.00 0.00 93 SER A CA 5
ATOM 7803 C C . SER A 1 94 ? -9.272 -8.898 1.135 1.00 0.00 93 SER A C 5
ATOM 7804 O O . SER A 1 94 ? -10.129 -9.703 1.497 1.00 0.00 93 SER A O 5
ATOM 7812 N N . PRO A 1 95 ? -9.510 -7.585 0.875 1.00 0.00 94 PRO A N 5
ATOM 7813 C CA . PRO A 1 95 ? -10.844 -7.024 1.012 1.00 0.00 94 PRO A CA 5
ATOM 7814 C C . PRO A 1 95 ? -11.741 -7.453 -0.151 1.00 0.00 94 PRO A C 5
ATOM 7815 O O . PRO A 1 95 ? -11.253 -7.944 -1.168 1.00 0.00 94 PRO A O 5
ATOM 7826 N N . PRO A 1 96 ? -13.071 -7.246 0.043 1.00 0.00 95 PRO A N 5
ATOM 7827 C CA . PRO A 1 96 ? -14.041 -7.606 -0.977 1.00 0.00 95 PRO A CA 5
ATOM 7828 C C . PRO A 1 96 ? -14.018 -6.603 -2.133 1.00 0.00 95 PRO A C 5
ATOM 7829 O O . PRO A 1 96 ? -14.413 -6.930 -3.251 1.00 0.00 95 PRO A O 5
ATOM 7840 N N . TRP A 1 97 ? -13.552 -5.402 -1.823 1.00 0.00 96 TRP A N 5
ATOM 7841 C CA . TRP A 1 97 ? -13.473 -4.349 -2.821 1.00 0.00 96 TRP A CA 5
ATOM 7842 C C . TRP A 1 97 ? -12.210 -4.580 -3.652 1.00 0.00 96 TRP A C 5
ATOM 7843 O O . TRP A 1 97 ? -12.000 -3.918 -4.667 1.00 0.00 96 TRP A O 5
ATOM 7864 N N . ILE A 1 98 ? -11.400 -5.522 -3.191 1.00 0.00 97 ILE A N 5
ATOM 7865 C CA . ILE A 1 98 ? -10.163 -5.849 -3.879 1.00 0.00 97 ILE A CA 5
ATOM 7866 C C . ILE A 1 98 ? -10.342 -7.159 -4.648 1.00 0.00 97 ILE A C 5
ATOM 7867 O O . ILE A 1 98 ? -10.252 -7.180 -5.875 1.00 0.00 97 ILE A O 5
ATOM 7883 N N . LYS A 1 99 ? -10.593 -8.220 -3.896 1.00 0.00 98 LYS A N 5
ATOM 7884 C CA . LYS A 1 99 ? -10.787 -9.531 -4.492 1.00 0.00 98 LYS A CA 5
ATOM 7885 C C . LYS A 1 99 ? -12.122 -10.110 -4.019 1.00 0.00 98 LYS A C 5
ATOM 7886 O O . LYS A 1 99 ? -12.316 -10.337 -2.826 1.00 0.00 98 LYS A O 5
ATOM 7905 N N . SER A 1 100 ? -13.007 -10.331 -4.980 1.00 0.00 99 SER A N 5
ATOM 7906 C CA . SER A 1 100 ? -14.319 -10.879 -4.677 1.00 0.00 99 SER A CA 5
ATOM 7907 C C . SER A 1 100 ? -14.738 -11.867 -5.767 1.00 0.00 99 SER A C 5
ATOM 7908 O O . SER A 1 100 ? -14.471 -11.645 -6.947 1.00 0.00 99 SER A O 5
ATOM 7916 N N . GLY A 1 101 ? -15.387 -12.938 -5.333 1.00 0.00 100 GLY A N 5
ATOM 7917 C CA . GLY A 1 101 ? -15.845 -13.961 -6.257 1.00 0.00 100 GLY A CA 5
ATOM 7918 C C . GLY A 1 101 ? -15.643 -15.360 -5.672 1.00 0.00 100 GLY A C 5
ATOM 7919 O O . GLY A 1 101 ? -16.549 -15.914 -5.052 1.00 0.00 100 GLY A O 5
ATOM 7923 N N . PRO A 1 102 ? -14.417 -15.904 -5.894 1.00 0.00 101 PRO A N 5
ATOM 7924 C CA . PRO A 1 102 ? -14.084 -17.228 -5.395 1.00 0.00 101 PRO A CA 5
ATOM 7925 C C . PRO A 1 102 ? -13.835 -17.198 -3.886 1.00 0.00 101 PRO A C 5
ATOM 7926 O O . PRO A 1 102 ? -12.799 -16.714 -3.433 1.00 0.00 101 PRO A O 5
ATOM 7937 N N . SER A 1 103 ? -14.803 -17.723 -3.149 1.00 0.00 102 SER A N 5
ATOM 7938 C CA . SER A 1 103 ? -14.702 -17.763 -1.700 1.00 0.00 102 SER A CA 5
ATOM 7939 C C . SER A 1 103 ? -15.918 -18.481 -1.110 1.00 0.00 102 SER A C 5
ATOM 7940 O O . SER A 1 103 ? -17.041 -17.989 -1.208 1.00 0.00 102 SER A O 5
ATOM 7948 N N . SER A 1 104 ? -15.652 -19.632 -0.511 1.00 0.00 103 SER A N 5
ATOM 7949 C CA . SER A 1 104 ? -16.710 -20.423 0.094 1.00 0.00 103 SER A CA 5
ATOM 7950 C C . SER A 1 104 ? -16.284 -20.887 1.489 1.00 0.00 103 SER A C 5
ATOM 7951 O O . SER A 1 104 ? -15.474 -21.803 1.622 1.00 0.00 103 SER A O 5
ATOM 7959 N N . GLY A 1 105 ? -16.849 -20.233 2.493 1.00 0.00 104 GLY A N 5
ATOM 7960 C CA . GLY A 1 105 ? -16.538 -20.567 3.873 1.00 0.00 104 GLY A CA 5
ATOM 7961 C C . GLY A 1 105 ? -16.421 -22.081 4.057 1.00 0.00 104 GLY A C 5
ATOM 7962 O O . GLY A 1 105 ? -15.318 -22.626 4.067 1.00 0.00 104 GLY A O 5
ATOM 7966 N N . GLY A 1 1 ? -4.790 -11.577 -10.749 1.00 0.00 0 GLY A N 6
ATOM 7967 C CA . GLY A 1 1 ? -5.148 -11.456 -12.152 1.00 0.00 0 GLY A CA 6
ATOM 7968 C C . GLY A 1 1 ? -6.315 -12.382 -12.501 1.00 0.00 0 GLY A C 6
ATOM 7969 O O . GLY A 1 1 ? -6.470 -13.445 -11.902 1.00 0.00 0 GLY A O 6
ATOM 7973 N N . SER A 1 2 ? -7.107 -11.945 -13.470 1.00 0.00 1 SER A N 6
ATOM 7974 C CA . SER A 1 2 ? -8.255 -12.721 -13.906 1.00 0.00 1 SER A CA 6
ATOM 7975 C C . SER A 1 2 ? -8.824 -12.132 -15.198 1.00 0.00 1 SER A C 6
ATOM 7976 O O . SER A 1 2 ? -9.768 -11.345 -15.162 1.00 0.00 1 SER A O 6
ATOM 7984 N N . SER A 1 3 ? -8.227 -12.537 -16.309 1.00 0.00 2 SER A N 6
ATOM 7985 C CA . SER A 1 3 ? -8.663 -12.059 -17.610 1.00 0.00 2 SER A CA 6
ATOM 7986 C C . SER A 1 3 ? -8.803 -10.535 -17.588 1.00 0.00 2 SER A C 6
ATOM 7987 O O . SER A 1 3 ? -9.907 -10.012 -17.453 1.00 0.00 2 SER A O 6
ATOM 7995 N N . GLY A 1 4 ? -7.667 -9.867 -17.723 1.00 0.00 3 GLY A N 6
ATOM 7996 C CA . GLY A 1 4 ? -7.648 -8.414 -17.721 1.00 0.00 3 GLY A CA 6
ATOM 7997 C C . GLY A 1 4 ? -8.141 -7.862 -16.381 1.00 0.00 3 GLY A C 6
ATOM 7998 O O . GLY A 1 4 ? -8.699 -8.599 -15.570 1.00 0.00 3 GLY A O 6
ATOM 8002 N N . SER A 1 5 ? -7.915 -6.570 -16.191 1.00 0.00 4 SER A N 6
ATOM 8003 C CA . SER A 1 5 ? -8.328 -5.911 -14.964 1.00 0.00 4 SER A CA 6
ATOM 8004 C C . SER A 1 5 ? -8.166 -4.396 -15.104 1.00 0.00 4 SER A C 6
ATOM 8005 O O . SER A 1 5 ? -7.048 -3.883 -15.076 1.00 0.00 4 SER A O 6
ATOM 8013 N N . SER A 1 6 ? -9.297 -3.723 -15.250 1.00 0.00 5 SER A N 6
ATOM 8014 C CA . SER A 1 6 ? -9.294 -2.277 -15.394 1.00 0.00 5 SER A CA 6
ATOM 8015 C C . SER A 1 6 ? -9.148 -1.615 -14.022 1.00 0.00 5 SER A C 6
ATOM 8016 O O . SER A 1 6 ? -8.803 -0.438 -13.931 1.00 0.00 5 SER A O 6
ATOM 8024 N N . GLY A 1 7 ? -9.417 -2.400 -12.990 1.00 0.00 6 GLY A N 6
ATOM 8025 C CA . GLY A 1 7 ? -9.320 -1.905 -11.627 1.00 0.00 6 GLY A CA 6
ATOM 8026 C C . GLY A 1 7 ? -7.858 -1.725 -11.212 1.00 0.00 6 GLY A C 6
ATOM 8027 O O . GLY A 1 7 ? -6.973 -2.400 -11.735 1.00 0.00 6 GLY A O 6
ATOM 8031 N N . THR A 1 8 ? -7.651 -0.811 -10.276 1.00 0.00 7 THR A N 6
ATOM 8032 C CA . THR A 1 8 ? -6.311 -0.533 -9.785 1.00 0.00 7 THR A CA 6
ATOM 8033 C C . THR A 1 8 ? -6.285 -0.576 -8.256 1.00 0.00 7 THR A C 6
ATOM 8034 O O . THR A 1 8 ? -7.313 -0.390 -7.608 1.00 0.00 7 THR A O 6
ATOM 8045 N N . PRO A 1 9 ? -5.065 -0.829 -7.710 1.00 0.00 8 PRO A N 6
ATOM 8046 C CA . PRO A 1 9 ? -4.891 -0.898 -6.269 1.00 0.00 8 PRO A CA 6
ATOM 8047 C C . PRO A 1 9 ? -4.919 0.499 -5.645 1.00 0.00 8 PRO A C 6
ATOM 8048 O O . PRO A 1 9 ? -5.641 0.736 -4.677 1.00 0.00 8 PRO A O 6
ATOM 8059 N N . LEU A 1 10 ? -4.125 1.387 -6.225 1.00 0.00 9 LEU A N 6
ATOM 8060 C CA . LEU A 1 10 ? -4.051 2.754 -5.738 1.00 0.00 9 LEU A CA 6
ATOM 8061 C C . LEU A 1 10 ? -5.459 3.350 -5.686 1.00 0.00 9 LEU A C 6
ATOM 8062 O O . LEU A 1 10 ? -5.844 3.955 -4.686 1.00 0.00 9 LEU A O 6
ATOM 8078 N N . SER A 1 11 ? -6.189 3.158 -6.775 1.00 0.00 10 SER A N 6
ATOM 8079 C CA . SER A 1 11 ? -7.546 3.669 -6.866 1.00 0.00 10 SER A CA 6
ATOM 8080 C C . SER A 1 11 ? -8.464 2.887 -5.925 1.00 0.00 10 SER A C 6
ATOM 8081 O O . SER A 1 11 ? -9.388 3.451 -5.341 1.00 0.00 10 SER A O 6
ATOM 8089 N N . LEU A 1 12 ? -8.178 1.598 -5.807 1.00 0.00 11 LEU A N 6
ATOM 8090 C CA . LEU A 1 12 ? -8.966 0.732 -4.947 1.00 0.00 11 LEU A CA 6
ATOM 8091 C C . LEU A 1 12 ? -8.804 1.180 -3.493 1.00 0.00 11 LEU A C 6
ATOM 8092 O O . LEU A 1 12 ? -9.780 1.243 -2.746 1.00 0.00 11 LEU A O 6
ATOM 8108 N N . THR A 1 13 ? -7.564 1.480 -3.134 1.00 0.00 12 THR A N 6
ATOM 8109 C CA . THR A 1 13 ? -7.261 1.920 -1.783 1.00 0.00 12 THR A CA 6
ATOM 8110 C C . THR A 1 13 ? -7.860 3.304 -1.526 1.00 0.00 12 THR A C 6
ATOM 8111 O O . THR A 1 13 ? -8.574 3.503 -0.544 1.00 0.00 12 THR A O 6
ATOM 8122 N N . LEU A 1 14 ? -7.548 4.225 -2.426 1.00 0.00 13 LEU A N 6
ATOM 8123 C CA . LEU A 1 14 ? -8.046 5.585 -2.309 1.00 0.00 13 LEU A CA 6
ATOM 8124 C C . LEU A 1 14 ? -9.573 5.558 -2.220 1.00 0.00 13 LEU A C 6
ATOM 8125 O O . LEU A 1 14 ? -10.160 6.215 -1.362 1.00 0.00 13 LEU A O 6
ATOM 8141 N N . ASP A 1 15 ? -10.173 4.791 -3.119 1.00 0.00 14 ASP A N 6
ATOM 8142 C CA . ASP A 1 15 ? -11.620 4.670 -3.153 1.00 0.00 14 ASP A CA 6
ATOM 8143 C C . ASP A 1 15 ? -12.126 4.264 -1.767 1.00 0.00 14 ASP A C 6
ATOM 8144 O O . ASP A 1 15 ? -13.289 4.491 -1.436 1.00 0.00 14 ASP A O 6
ATOM 8153 N N . HIS A 1 16 ? -11.228 3.672 -0.994 1.00 0.00 15 HIS A N 6
ATOM 8154 C CA . HIS A 1 16 ? -11.569 3.233 0.348 1.00 0.00 15 HIS A CA 6
ATOM 8155 C C . HIS A 1 16 ? -10.542 3.777 1.343 1.00 0.00 15 HIS A C 6
ATOM 8156 O O . HIS A 1 16 ? -10.110 3.064 2.248 1.00 0.00 15 HIS A O 6
ATOM 8170 N N . TRP A 1 17 ? -10.179 5.035 1.141 1.00 0.00 16 TRP A N 6
ATOM 8171 C CA . TRP A 1 17 ? -9.210 5.683 2.009 1.00 0.00 16 TRP A CA 6
ATOM 8172 C C . TRP A 1 17 ? -9.633 5.435 3.458 1.00 0.00 16 TRP A C 6
ATOM 8173 O O . TRP A 1 17 ? -8.787 5.269 4.335 1.00 0.00 16 TRP A O 6
ATOM 8194 N N . SER A 1 18 ? -10.942 5.418 3.664 1.00 0.00 17 SER A N 6
ATOM 8195 C CA . SER A 1 18 ? -11.487 5.193 4.992 1.00 0.00 17 SER A CA 6
ATOM 8196 C C . SER A 1 18 ? -10.915 3.902 5.581 1.00 0.00 17 SER A C 6
ATOM 8197 O O . SER A 1 18 ? -10.504 3.873 6.740 1.00 0.00 17 SER A O 6
ATOM 8205 N N . GLU A 1 19 ? -10.906 2.866 4.756 1.00 0.00 18 GLU A N 6
ATOM 8206 C CA . GLU A 1 19 ? -10.391 1.575 5.180 1.00 0.00 18 GLU A CA 6
ATOM 8207 C C . GLU A 1 19 ? -8.886 1.665 5.441 1.00 0.00 18 GLU A C 6
ATOM 8208 O O . GLU A 1 19 ? -8.397 1.170 6.456 1.00 0.00 18 GLU A O 6
ATOM 8220 N N . ILE A 1 20 ? -8.192 2.298 4.507 1.00 0.00 19 ILE A N 6
ATOM 8221 C CA . ILE A 1 20 ? -6.753 2.459 4.623 1.00 0.00 19 ILE A CA 6
ATOM 8222 C C . ILE A 1 20 ? -6.434 3.270 5.880 1.00 0.00 19 ILE A C 6
ATOM 8223 O O . ILE A 1 20 ? -5.449 2.999 6.565 1.00 0.00 19 ILE A O 6
ATOM 8239 N N . ARG A 1 21 ? -7.285 4.250 6.145 1.00 0.00 20 ARG A N 6
ATOM 8240 C CA . ARG A 1 21 ? -7.107 5.103 7.307 1.00 0.00 20 ARG A CA 6
ATOM 8241 C C . ARG A 1 21 ? -7.420 4.327 8.588 1.00 0.00 20 ARG A C 6
ATOM 8242 O O . ARG A 1 21 ? -6.838 4.594 9.638 1.00 0.00 20 ARG A O 6
ATOM 8263 N N . SER A 1 22 ? -8.339 3.382 8.459 1.00 0.00 21 SER A N 6
ATOM 8264 C CA . SER A 1 22 ? -8.737 2.566 9.594 1.00 0.00 21 SER A CA 6
ATOM 8265 C C . SER A 1 22 ? -7.572 1.678 10.034 1.00 0.00 21 SER A C 6
ATOM 8266 O O . SER A 1 22 ? -7.298 1.552 11.226 1.00 0.00 21 SER A O 6
ATOM 8274 N N . ARG A 1 23 ? -6.916 1.084 9.047 1.00 0.00 22 ARG A N 6
ATOM 8275 C CA . ARG A 1 23 ? -5.786 0.212 9.317 1.00 0.00 22 ARG A CA 6
ATOM 8276 C C . ARG A 1 23 ? -4.683 0.982 10.047 1.00 0.00 22 ARG A C 6
ATOM 8277 O O . ARG A 1 23 ? -3.965 0.415 10.869 1.00 0.00 22 ARG A O 6
ATOM 8298 N N . ALA A 1 24 ? -4.584 2.262 9.720 1.00 0.00 23 ALA A N 6
ATOM 8299 C CA . ALA A 1 24 ? -3.581 3.115 10.334 1.00 0.00 23 ALA A CA 6
ATOM 8300 C C . ALA A 1 24 ? -3.863 3.229 11.833 1.00 0.00 23 ALA A C 6
ATOM 8301 O O . ALA A 1 24 ? -2.942 3.180 12.647 1.00 0.00 23 ALA A O 6
ATOM 8308 N N . HIS A 1 25 ? -5.140 3.379 12.153 1.00 0.00 24 HIS A N 6
ATOM 8309 C CA . HIS A 1 25 ? -5.555 3.501 13.540 1.00 0.00 24 HIS A CA 6
ATOM 8310 C C . HIS A 1 25 ? -5.269 2.191 14.278 1.00 0.00 24 HIS A C 6
ATOM 8311 O O . HIS A 1 25 ? -4.820 2.206 15.423 1.00 0.00 24 HIS A O 6
ATOM 8325 N N . ASN A 1 26 ? -5.538 1.091 13.591 1.00 0.00 25 ASN A N 6
ATOM 8326 C CA . ASN A 1 26 ? -5.315 -0.224 14.167 1.00 0.00 25 ASN A CA 6
ATOM 8327 C C . ASN A 1 26 ? -3.810 -0.487 14.258 1.00 0.00 25 ASN A C 6
ATOM 8328 O O . ASN A 1 26 ? -3.346 -1.140 15.192 1.00 0.00 25 ASN A O 6
ATOM 8339 N N . LEU A 1 27 ? -3.090 0.035 13.276 1.00 0.00 26 LEU A N 6
ATOM 8340 C CA . LEU A 1 27 ? -1.648 -0.136 13.234 1.00 0.00 26 LEU A CA 6
ATOM 8341 C C . LEU A 1 27 ? -0.988 0.912 14.134 1.00 0.00 26 LEU A C 6
ATOM 8342 O O . LEU A 1 27 ? 0.211 0.842 14.398 1.00 0.00 26 LEU A O 6
ATOM 8358 N N . SER A 1 28 ? -1.801 1.859 14.579 1.00 0.00 27 SER A N 6
ATOM 8359 C CA . SER A 1 28 ? -1.312 2.920 15.443 1.00 0.00 27 SER A CA 6
ATOM 8360 C C . SER A 1 28 ? -0.374 3.841 14.660 1.00 0.00 27 SER A C 6
ATOM 8361 O O . SER A 1 28 ? 0.663 4.259 15.174 1.00 0.00 27 SER A O 6
ATOM 8369 N N . VAL A 1 29 ? -0.771 4.132 13.430 1.00 0.00 28 VAL A N 6
ATOM 8370 C CA . VAL A 1 29 ? 0.021 4.996 12.572 1.00 0.00 28 VAL A CA 6
ATOM 8371 C C . VAL A 1 29 ? -0.910 5.933 11.800 1.00 0.00 28 VAL A C 6
ATOM 8372 O O . VAL A 1 29 ? -2.059 5.588 11.529 1.00 0.00 28 VAL A O 6
ATOM 8385 N N . GLU A 1 30 ? -0.379 7.101 11.468 1.00 0.00 29 GLU A N 6
ATOM 8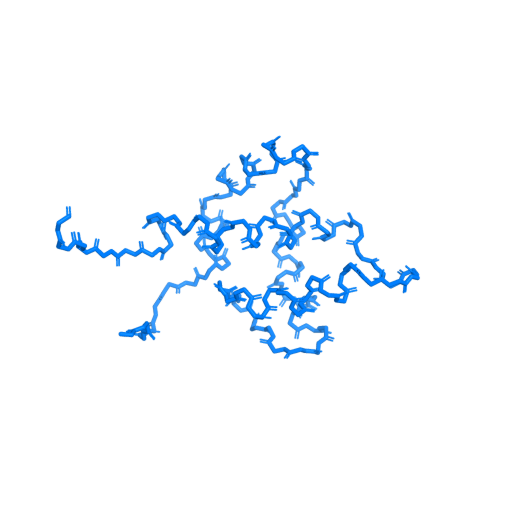386 C CA . GLU A 1 30 ? -1.148 8.091 10.733 1.00 0.00 29 GLU A CA 6
ATOM 8387 C C . GLU A 1 30 ? -0.581 8.263 9.323 1.00 0.00 29 GLU A C 6
ATOM 8388 O O . GLU A 1 30 ? 0.634 8.242 9.131 1.00 0.00 29 GLU A O 6
ATOM 8400 N N . ILE A 1 31 ? -1.488 8.428 8.371 1.00 0.00 30 ILE A N 6
ATOM 8401 C CA . ILE A 1 31 ? -1.094 8.603 6.984 1.00 0.00 30 ILE A CA 6
ATOM 8402 C C . ILE A 1 31 ? -2.031 9.611 6.315 1.00 0.00 30 ILE A C 6
ATOM 8403 O O . ILE A 1 31 ? -3.060 9.977 6.881 1.00 0.00 30 ILE A O 6
ATOM 8419 N N . LYS A 1 32 ? -1.643 10.029 5.119 1.00 0.00 31 LYS A N 6
ATOM 8420 C CA . LYS A 1 32 ? -2.436 10.987 4.367 1.00 0.00 31 LYS A CA 6
ATOM 8421 C C . LYS A 1 32 ? -2.785 10.392 3.001 1.00 0.00 31 LYS A C 6
ATOM 8422 O O . LYS A 1 32 ? -2.207 9.387 2.592 1.00 0.00 31 LYS A O 6
ATOM 8441 N N . LYS A 1 33 ? -3.730 11.039 2.334 1.00 0.00 32 LYS A N 6
ATOM 8442 C CA . LYS A 1 33 ? -4.163 10.587 1.023 1.00 0.00 32 LYS A CA 6
ATOM 8443 C C . LYS A 1 33 ? -3.310 11.263 -0.052 1.00 0.00 32 LYS A C 6
ATOM 8444 O O . LYS A 1 33 ? -3.194 10.756 -1.167 1.00 0.00 32 LYS A O 6
ATOM 8463 N N . GLY A 1 34 ? -2.735 12.397 0.320 1.00 0.00 33 GLY A N 6
ATOM 8464 C CA . GLY A 1 34 ? -1.897 13.148 -0.599 1.00 0.00 33 GLY A CA 6
ATOM 8465 C C . GLY A 1 34 ? -0.576 12.419 -0.857 1.00 0.00 33 GLY A C 6
ATOM 8466 O O . GLY A 1 34 ? -0.185 12.224 -2.006 1.00 0.00 33 GLY A O 6
ATOM 8470 N N . PRO A 1 35 ? 0.091 12.026 0.262 1.00 0.00 34 PRO A N 6
ATOM 8471 C CA . PRO A 1 35 ? 1.359 11.323 0.168 1.00 0.00 34 PRO A CA 6
ATOM 8472 C C . PRO A 1 35 ? 1.149 9.869 -0.260 1.00 0.00 34 PRO A C 6
ATOM 8473 O O . PRO A 1 35 ? 1.942 9.323 -1.025 1.00 0.00 34 PRO A O 6
ATOM 8484 N N . TRP A 1 36 ? 0.078 9.283 0.254 1.00 0.00 35 TRP A N 6
ATOM 8485 C CA . TRP A 1 36 ? -0.246 7.903 -0.065 1.00 0.00 35 TRP A CA 6
ATOM 8486 C C . TRP A 1 36 ? -0.186 7.743 -1.586 1.00 0.00 35 TRP A C 6
ATOM 8487 O O . TRP A 1 36 ? 0.278 6.720 -2.088 1.00 0.00 35 TRP A O 6
ATOM 8508 N N . ARG A 1 37 ? -0.662 8.769 -2.276 1.00 0.00 36 ARG A N 6
ATOM 8509 C CA . ARG A 1 37 ? -0.669 8.754 -3.729 1.00 0.00 36 ARG A CA 6
ATOM 8510 C C . ARG A 1 37 ? 0.730 9.062 -4.269 1.00 0.00 36 ARG A C 6
ATOM 8511 O O . ARG A 1 37 ? 1.230 8.357 -5.144 1.00 0.00 36 ARG A O 6
ATOM 8532 N N . THR A 1 38 ? 1.321 10.116 -3.725 1.00 0.00 37 THR A N 6
ATOM 8533 C CA . THR A 1 38 ? 2.651 10.526 -4.141 1.00 0.00 37 THR A CA 6
ATOM 8534 C C . THR A 1 38 ? 3.633 9.360 -4.009 1.00 0.00 37 THR A C 6
ATOM 8535 O O . THR A 1 38 ? 4.332 9.022 -4.964 1.00 0.00 37 THR A O 6
ATOM 8546 N N . PHE A 1 39 ? 3.656 8.778 -2.819 1.00 0.00 38 PHE A N 6
ATOM 8547 C CA . PHE A 1 39 ? 4.541 7.657 -2.551 1.00 0.00 38 PHE A CA 6
ATOM 8548 C C . PHE A 1 39 ? 4.288 6.511 -3.533 1.00 0.00 38 PHE A C 6
ATOM 8549 O O . PHE A 1 39 ? 5.185 5.717 -3.810 1.00 0.00 38 PHE A O 6
ATOM 8566 N N . CYS A 1 40 ? 3.062 6.462 -4.032 1.00 0.00 39 CYS A N 6
ATOM 8567 C CA . CYS A 1 40 ? 2.679 5.427 -4.977 1.00 0.00 39 CYS A CA 6
ATOM 8568 C C . CYS A 1 40 ? 2.541 6.066 -6.360 1.00 0.00 39 CYS A C 6
ATOM 8569 O O . CYS A 1 40 ? 1.978 5.463 -7.273 1.00 0.00 39 CYS A O 6
ATOM 8577 N N . ALA A 1 41 ? 3.065 7.278 -6.472 1.00 0.00 40 ALA A N 6
ATOM 8578 C CA . ALA A 1 41 ? 3.007 8.005 -7.728 1.00 0.00 40 ALA A CA 6
ATOM 8579 C C . ALA A 1 41 ? 4.322 7.811 -8.486 1.00 0.00 40 ALA A C 6
ATOM 8580 O O . ALA A 1 41 ? 4.320 7.399 -9.645 1.00 0.00 40 ALA A O 6
ATOM 8587 N N . SER A 1 42 ? 5.413 8.118 -7.801 1.00 0.00 41 SER A N 6
ATOM 8588 C CA . SER A 1 42 ? 6.733 7.983 -8.394 1.00 0.00 41 SER A CA 6
ATOM 8589 C C . SER A 1 42 ? 7.790 7.851 -7.296 1.00 0.00 41 SER A C 6
ATOM 8590 O O . SER A 1 42 ? 8.911 8.334 -7.448 1.00 0.00 41 SER A O 6
ATOM 8598 N N . GLU A 1 43 ? 7.395 7.194 -6.215 1.00 0.00 42 GLU A N 6
ATOM 8599 C CA . GLU A 1 43 ? 8.295 6.993 -5.092 1.00 0.00 42 GLU A CA 6
ATOM 8600 C C . GLU A 1 43 ? 8.572 5.501 -4.895 1.00 0.00 42 GLU A C 6
ATOM 8601 O O . GLU A 1 43 ? 9.726 5.090 -4.779 1.00 0.00 42 GLU A O 6
ATOM 8613 N N . TRP A 1 44 ? 7.494 4.731 -4.863 1.00 0.00 43 TRP A N 6
ATOM 8614 C CA . TRP A 1 44 ? 7.607 3.293 -4.682 1.00 0.00 43 TRP A CA 6
ATOM 8615 C C . TRP A 1 44 ? 8.078 2.686 -6.005 1.00 0.00 43 TRP A C 6
ATOM 8616 O O . TRP A 1 44 ? 8.966 1.835 -6.020 1.00 0.00 43 TRP A O 6
ATOM 8637 N N . PRO A 1 45 ? 7.445 3.158 -7.112 1.00 0.00 44 PRO A N 6
ATOM 8638 C CA . PRO A 1 45 ? 7.790 2.671 -8.437 1.00 0.00 44 PRO A CA 6
ATOM 8639 C C . PRO A 1 45 ? 9.123 3.256 -8.906 1.00 0.00 44 PRO A C 6
ATOM 8640 O O . PRO A 1 45 ? 9.567 2.983 -10.021 1.00 0.00 44 PRO A O 6
ATOM 8651 N N . THR A 1 46 ? 9.725 4.050 -8.033 1.00 0.00 45 THR A N 6
ATOM 8652 C CA . THR A 1 46 ? 10.999 4.676 -8.345 1.00 0.00 45 THR A CA 6
ATOM 8653 C C . THR A 1 46 ? 12.089 4.166 -7.400 1.00 0.00 45 THR A C 6
ATOM 8654 O O . THR A 1 46 ? 13.114 4.821 -7.218 1.00 0.00 45 THR A O 6
ATOM 8665 N N . PHE A 1 47 ? 11.830 3.002 -6.823 1.00 0.00 46 PHE A N 6
ATOM 8666 C CA . PHE A 1 47 ? 12.776 2.396 -5.902 1.00 0.00 46 PHE A CA 6
ATOM 8667 C C . PHE A 1 47 ? 13.629 1.340 -6.607 1.00 0.00 46 PHE A C 6
ATOM 8668 O O . PHE A 1 47 ? 14.579 0.815 -6.027 1.00 0.00 46 PHE A O 6
ATOM 8685 N N . ASP A 1 48 ? 13.260 1.060 -7.848 1.00 0.00 47 ASP A N 6
ATOM 8686 C CA . ASP A 1 48 ? 13.979 0.075 -8.639 1.00 0.00 47 ASP A CA 6
ATOM 8687 C C . ASP A 1 48 ? 13.852 -1.297 -7.975 1.00 0.00 47 ASP A C 6
ATOM 8688 O O . ASP A 1 48 ? 14.697 -1.681 -7.168 1.00 0.00 47 ASP A O 6
ATOM 8697 N N . VAL A 1 49 ? 12.790 -2.000 -8.340 1.00 0.00 48 VAL A N 6
ATOM 8698 C CA . VAL A 1 49 ? 12.542 -3.321 -7.790 1.00 0.00 48 VAL A CA 6
ATOM 8699 C C . VAL A 1 49 ? 11.504 -4.042 -8.653 1.00 0.00 48 VAL A C 6
ATOM 8700 O O . VAL A 1 49 ? 11.656 -5.224 -8.956 1.00 0.00 48 VAL A O 6
ATOM 8713 N N . GLY A 1 50 ? 10.472 -3.299 -9.026 1.00 0.00 49 GLY A N 6
ATOM 8714 C CA . GLY A 1 50 ? 9.410 -3.852 -9.848 1.00 0.00 49 GLY A CA 6
ATOM 8715 C C . GLY A 1 50 ? 8.035 -3.434 -9.322 1.00 0.00 49 GLY A C 6
ATOM 8716 O O . GLY A 1 50 ? 7.104 -4.237 -9.302 1.00 0.00 49 GLY A O 6
ATOM 8720 N N . TRP A 1 51 ? 7.952 -2.178 -8.910 1.00 0.00 50 TRP A N 6
ATOM 8721 C CA . TRP A 1 51 ? 6.707 -1.643 -8.385 1.00 0.00 50 TRP A CA 6
ATOM 8722 C C . TRP A 1 51 ? 6.095 -0.734 -9.453 1.00 0.00 50 TRP A C 6
ATOM 8723 O O . TRP A 1 51 ? 6.732 0.216 -9.903 1.00 0.00 50 TRP A O 6
ATOM 8744 N N . PRO A 1 52 ? 4.834 -1.067 -9.837 1.00 0.00 51 PRO A N 6
ATOM 8745 C CA . PRO A 1 52 ? 4.129 -0.292 -10.844 1.00 0.00 51 PRO A CA 6
ATOM 8746 C C . PRO A 1 52 ? 3.640 1.039 -10.268 1.00 0.00 51 PRO A C 6
ATOM 8747 O O . PRO A 1 52 ? 3.632 1.228 -9.052 1.00 0.00 51 PRO A O 6
ATOM 8758 N N . PRO A 1 53 ? 3.232 1.950 -11.192 1.00 0.00 52 PRO A N 6
ATOM 8759 C CA . PRO A 1 53 ? 2.743 3.257 -10.788 1.00 0.00 52 PRO A CA 6
ATOM 8760 C C . PRO A 1 53 ? 1.329 3.159 -10.211 1.00 0.00 52 PRO A C 6
ATOM 8761 O O . PRO A 1 53 ? 0.983 3.884 -9.280 1.00 0.00 52 PRO A O 6
ATOM 8772 N N . GLU A 1 54 ? 0.550 2.256 -10.788 1.00 0.00 53 GLU A N 6
ATOM 8773 C CA . GLU A 1 54 ? -0.818 2.053 -10.343 1.00 0.00 53 GLU A CA 6
ATOM 8774 C C . GLU A 1 54 ? -0.838 1.273 -9.027 1.00 0.00 53 GLU A C 6
ATOM 8775 O O . GLU A 1 54 ? -1.876 1.177 -8.374 1.00 0.00 53 GLU A O 6
ATOM 8787 N N . GLY A 1 55 ? 0.322 0.736 -8.676 1.00 0.00 54 GLY A N 6
ATOM 8788 C CA . GLY A 1 55 ? 0.450 -0.033 -7.450 1.00 0.00 54 GLY A CA 6
ATOM 8789 C C . GLY A 1 55 ? 0.210 -1.521 -7.708 1.00 0.00 54 GLY A C 6
ATOM 8790 O O . GLY A 1 55 ? -0.096 -1.919 -8.832 1.00 0.00 54 GLY A O 6
ATOM 8794 N N . THR A 1 56 ? 0.358 -2.304 -6.650 1.00 0.00 55 THR A N 6
ATOM 8795 C CA . THR A 1 56 ? 0.160 -3.740 -6.748 1.00 0.00 55 THR A CA 6
ATOM 8796 C C . THR A 1 56 ? -0.090 -4.340 -5.363 1.00 0.00 55 THR A C 6
ATOM 8797 O O . THR A 1 56 ? 0.410 -3.830 -4.362 1.00 0.00 55 THR A O 6
ATOM 8808 N N . PHE A 1 57 ? -0.864 -5.415 -5.350 1.00 0.00 56 PHE A N 6
ATOM 8809 C CA . PHE A 1 57 ? -1.187 -6.090 -4.104 1.00 0.00 56 PHE A CA 6
ATOM 8810 C C . PHE A 1 57 ? -0.358 -7.366 -3.941 1.00 0.00 56 PHE A C 6
ATOM 8811 O O . PHE A 1 57 ? -0.810 -8.329 -3.324 1.00 0.00 56 PHE A O 6
ATOM 8828 N N . ASP A 1 58 ? 0.840 -7.332 -4.505 1.00 0.00 57 ASP A N 6
ATOM 8829 C CA . ASP A 1 58 ? 1.736 -8.473 -4.430 1.00 0.00 57 ASP A CA 6
ATOM 8830 C C . ASP A 1 58 ? 2.733 -8.260 -3.290 1.00 0.00 57 ASP A C 6
ATOM 8831 O O . ASP A 1 58 ? 3.619 -7.412 -3.386 1.00 0.00 57 ASP A O 6
ATOM 8840 N N . LEU A 1 59 ? 2.555 -9.043 -2.236 1.00 0.00 58 LEU A N 6
ATOM 8841 C CA . LEU A 1 59 ? 3.428 -8.950 -1.079 1.00 0.00 58 LEU A CA 6
ATOM 8842 C C . LEU A 1 59 ? 4.884 -8.895 -1.547 1.00 0.00 58 LEU A C 6
ATOM 8843 O O . LEU A 1 59 ? 5.695 -8.165 -0.979 1.00 0.00 58 LEU A O 6
ATOM 8859 N N . THR A 1 60 ? 5.171 -9.677 -2.577 1.00 0.00 59 THR A N 6
ATOM 8860 C CA . THR A 1 60 ? 6.515 -9.726 -3.128 1.00 0.00 59 THR A CA 6
ATOM 8861 C C . THR A 1 60 ? 6.971 -8.327 -3.547 1.00 0.00 59 THR A C 6
ATOM 8862 O O . THR A 1 60 ? 8.102 -7.930 -3.271 1.00 0.00 59 THR A O 6
ATOM 8873 N N . VAL A 1 61 ? 6.067 -7.618 -4.207 1.00 0.00 60 VAL A N 6
ATOM 8874 C CA . VAL A 1 61 ? 6.363 -6.272 -4.667 1.00 0.00 60 VAL A CA 6
ATOM 8875 C C . VAL A 1 61 ? 6.334 -5.312 -3.476 1.00 0.00 60 VAL A C 6
ATOM 8876 O O . VAL A 1 61 ? 7.088 -4.341 -3.438 1.00 0.00 60 VAL A O 6
ATOM 8889 N N . ILE A 1 62 ? 5.457 -5.618 -2.531 1.00 0.00 61 ILE A N 6
ATOM 8890 C CA . ILE A 1 62 ? 5.320 -4.795 -1.342 1.00 0.00 61 ILE A CA 6
ATOM 8891 C C . ILE A 1 62 ? 6.592 -4.910 -0.499 1.00 0.00 61 ILE A C 6
ATOM 8892 O O . ILE A 1 62 ? 7.200 -3.901 -0.146 1.00 0.00 61 ILE A O 6
ATOM 8908 N N . PHE A 1 63 ? 6.956 -6.148 -0.201 1.00 0.00 62 PHE A N 6
ATOM 8909 C CA . PHE A 1 63 ? 8.145 -6.408 0.594 1.00 0.00 62 PHE A CA 6
ATOM 8910 C C . PHE A 1 63 ? 9.370 -5.721 -0.012 1.00 0.00 62 PHE A C 6
ATOM 8911 O O . PHE A 1 63 ? 10.311 -5.378 0.702 1.00 0.00 62 PHE A O 6
ATOM 8928 N N . GLU A 1 64 ? 9.320 -5.541 -1.324 1.00 0.00 63 GLU A N 6
ATOM 8929 C CA . GLU A 1 64 ? 10.414 -4.901 -2.034 1.00 0.00 63 GLU A CA 6
ATOM 8930 C C . GLU A 1 64 ? 10.543 -3.439 -1.604 1.00 0.00 63 GLU A C 6
ATOM 8931 O O . GLU A 1 64 ? 11.622 -2.995 -1.214 1.00 0.00 63 GLU A O 6
ATOM 8943 N N . VAL A 1 65 ? 9.427 -2.729 -1.691 1.00 0.00 64 VAL A N 6
ATOM 8944 C CA . VAL A 1 65 ? 9.402 -1.326 -1.316 1.00 0.00 64 VAL A CA 6
ATOM 8945 C C . VAL A 1 65 ? 9.622 -1.201 0.193 1.00 0.00 64 VAL A C 6
ATOM 8946 O O . VAL A 1 65 ? 10.297 -0.281 0.652 1.00 0.00 64 VAL A O 6
ATOM 8959 N N . LYS A 1 66 ? 9.039 -2.141 0.923 1.00 0.00 65 LYS A N 6
ATOM 8960 C CA . LYS A 1 66 ? 9.163 -2.148 2.371 1.00 0.00 65 LYS A CA 6
ATOM 8961 C C . LYS A 1 66 ? 10.631 -2.347 2.752 1.00 0.00 65 LYS A C 6
ATOM 8962 O O . LYS A 1 66 ? 11.104 -1.779 3.735 1.00 0.00 65 LYS A O 6
ATOM 8981 N N . ALA A 1 67 ? 11.312 -3.157 1.954 1.00 0.00 66 ALA A N 6
ATOM 8982 C CA . ALA A 1 67 ? 12.717 -3.439 2.195 1.00 0.00 66 ALA A CA 6
ATOM 8983 C C . ALA A 1 67 ? 13.504 -2.127 2.186 1.00 0.00 66 ALA A C 6
ATOM 8984 O O . ALA A 1 67 ? 14.229 -1.827 3.134 1.00 0.00 66 ALA A O 6
ATOM 8991 N N . ILE A 1 68 ? 13.335 -1.380 1.106 1.00 0.00 67 ILE A N 6
ATOM 8992 C CA . ILE A 1 68 ? 14.020 -0.107 0.961 1.00 0.00 67 ILE A CA 6
ATOM 8993 C C . ILE A 1 68 ? 13.495 0.873 2.012 1.00 0.00 67 ILE A C 6
ATOM 8994 O O . ILE A 1 68 ? 14.269 1.611 2.619 1.00 0.00 67 ILE A O 6
ATOM 9010 N N . VAL A 1 69 ? 12.183 0.848 2.195 1.00 0.00 68 VAL A N 6
ATOM 9011 C CA . VAL A 1 69 ? 11.546 1.725 3.162 1.00 0.00 68 VAL A CA 6
ATOM 9012 C C . VAL A 1 69 ? 12.112 1.439 4.554 1.00 0.00 68 VAL A C 6
ATOM 9013 O O . VAL A 1 69 ? 12.578 2.350 5.238 1.00 0.00 68 VAL A O 6
ATOM 9026 N N . PHE A 1 70 ? 12.054 0.171 4.933 1.00 0.00 69 PHE A N 6
ATOM 9027 C CA . PHE A 1 70 ? 12.555 -0.246 6.231 1.00 0.00 69 PHE A CA 6
ATOM 9028 C C . PHE A 1 70 ? 14.052 -0.556 6.167 1.00 0.00 69 PHE A C 6
ATOM 9029 O O . PHE A 1 70 ? 14.509 -1.549 6.730 1.00 0.00 69 PHE A O 6
ATOM 9046 N N . GLN A 1 71 ? 14.775 0.314 5.476 1.00 0.00 70 GLN A N 6
ATOM 9047 C CA . GLN A 1 71 ? 16.211 0.146 5.331 1.00 0.00 70 GLN A CA 6
ATOM 9048 C C . GLN A 1 71 ? 16.953 1.053 6.315 1.00 0.00 70 GLN A C 6
ATOM 9049 O O . GLN A 1 71 ? 16.611 2.225 6.464 1.00 0.00 70 GLN A O 6
ATOM 9063 N N . ASP A 1 72 ? 17.956 0.476 6.961 1.00 0.00 71 ASP A N 6
ATOM 9064 C CA . ASP A 1 72 ? 18.749 1.217 7.926 1.00 0.00 71 ASP A CA 6
ATOM 9065 C C . ASP A 1 72 ? 17.831 2.130 8.741 1.00 0.00 71 ASP A C 6
ATOM 9066 O O . ASP A 1 72 ? 16.645 1.842 8.900 1.00 0.00 71 ASP A O 6
ATOM 9075 N N . GLY A 1 73 ? 18.413 3.212 9.237 1.00 0.00 72 GLY A N 6
ATOM 9076 C CA . GLY A 1 73 ? 17.662 4.168 10.032 1.00 0.00 72 GLY A CA 6
ATOM 9077 C C . GLY A 1 73 ? 17.313 5.410 9.209 1.00 0.00 72 GLY A C 6
ATOM 9078 O O . GLY A 1 73 ? 16.156 5.612 8.842 1.00 0.00 72 GLY A O 6
ATOM 9082 N N . PRO A 1 74 ? 18.361 6.233 8.937 1.00 0.00 73 PRO A N 6
ATOM 9083 C CA . PRO A 1 74 ? 18.177 7.450 8.165 1.00 0.00 73 PRO A CA 6
ATOM 9084 C C . PRO A 1 74 ? 17.994 7.134 6.679 1.00 0.00 73 PRO A C 6
ATOM 9085 O O . PRO A 1 74 ? 17.698 8.024 5.883 1.00 0.00 73 PRO A O 6
ATOM 9096 N N . GLY A 1 75 ? 18.178 5.863 6.350 1.00 0.00 74 GLY A N 6
ATOM 9097 C CA . GLY A 1 75 ? 18.037 5.419 4.973 1.00 0.00 74 GLY A CA 6
ATOM 9098 C C . GLY A 1 75 ? 16.641 4.847 4.722 1.00 0.00 74 GLY A C 6
ATOM 9099 O O . GLY A 1 75 ? 16.232 4.679 3.575 1.00 0.00 74 GLY A O 6
ATOM 9103 N N . SER A 1 76 ? 15.947 4.564 5.815 1.00 0.00 75 SER A N 6
ATOM 9104 C CA . SER A 1 76 ? 14.605 4.014 5.728 1.00 0.00 75 SER A CA 6
ATOM 9105 C C . SER A 1 76 ? 13.590 5.141 5.528 1.00 0.00 75 SER A C 6
ATOM 9106 O O . SER A 1 76 ? 13.969 6.293 5.321 1.00 0.00 75 SER A O 6
ATOM 9114 N N . HIS A 1 77 ? 12.320 4.770 5.598 1.00 0.00 76 HIS A N 6
ATOM 9115 C CA . HIS A 1 77 ? 11.247 5.736 5.427 1.00 0.00 76 HIS A CA 6
ATOM 9116 C C . HIS A 1 77 ? 10.185 5.519 6.507 1.00 0.00 76 HIS A C 6
ATOM 9117 O O . HIS A 1 77 ? 9.319 4.657 6.366 1.00 0.00 76 HIS A O 6
ATOM 9131 N N . PRO A 1 78 ? 10.289 6.337 7.588 1.00 0.00 77 PRO A N 6
ATOM 9132 C CA . PRO A 1 78 ? 9.347 6.243 8.691 1.00 0.00 77 PRO A CA 6
ATOM 9133 C C . PRO A 1 78 ? 7.997 6.856 8.313 1.00 0.00 77 PRO A C 6
ATOM 9134 O O . PRO A 1 78 ? 7.026 6.733 9.057 1.00 0.00 77 PRO A O 6
ATOM 9145 N N . ASP A 1 79 ? 7.981 7.504 7.157 1.00 0.00 78 ASP A N 6
ATOM 9146 C CA . ASP A 1 79 ? 6.766 8.137 6.672 1.00 0.00 78 ASP A CA 6
ATOM 9147 C C . ASP A 1 79 ? 5.977 7.135 5.826 1.00 0.00 78 ASP A C 6
ATOM 9148 O O . ASP A 1 79 ? 4.754 7.054 5.934 1.00 0.00 78 ASP A O 6
ATOM 9157 N N . GLN A 1 80 ? 6.709 6.397 5.005 1.00 0.00 79 GLN A N 6
ATOM 9158 C CA . GLN A 1 80 ? 6.093 5.404 4.142 1.00 0.00 79 GLN A CA 6
ATOM 9159 C C . GLN A 1 80 ? 5.988 4.061 4.868 1.00 0.00 79 GLN A C 6
ATOM 9160 O O . GLN A 1 80 ? 5.224 3.188 4.459 1.00 0.00 79 GLN A O 6
ATOM 9174 N N . GLN A 1 81 ? 6.767 3.938 5.932 1.00 0.00 80 GLN A N 6
ATOM 9175 C CA . GLN A 1 81 ? 6.772 2.716 6.719 1.00 0.00 80 GLN A CA 6
ATOM 9176 C C . GLN A 1 81 ? 5.340 2.301 7.063 1.00 0.00 80 GLN A C 6
ATOM 9177 O O . GLN A 1 81 ? 4.966 1.143 6.885 1.00 0.00 80 GLN A O 6
ATOM 9191 N N . PRO A 1 82 ? 4.557 3.295 7.562 1.00 0.00 81 PRO A N 6
ATOM 9192 C CA . PRO A 1 82 ? 3.174 3.044 7.932 1.00 0.00 81 PRO A CA 6
ATOM 9193 C C . PRO A 1 82 ? 2.288 2.923 6.691 1.00 0.00 81 PRO A C 6
ATOM 9194 O O . PRO A 1 82 ? 1.217 2.320 6.745 1.00 0.00 81 PRO A O 6
ATOM 9205 N N . TYR A 1 83 ? 2.767 3.505 5.601 1.00 0.00 82 TYR A N 6
ATOM 9206 C CA . TYR A 1 83 ? 2.031 3.469 4.349 1.00 0.00 82 TYR A CA 6
ATOM 9207 C C . TYR A 1 83 ? 2.194 2.115 3.656 1.00 0.00 82 TYR A C 6
ATOM 9208 O O . TYR A 1 83 ? 1.210 1.499 3.251 1.00 0.00 82 TYR A O 6
ATOM 9226 N N . ILE A 1 84 ? 3.444 1.692 3.541 1.00 0.00 83 ILE A N 6
ATOM 9227 C CA . ILE A 1 84 ? 3.749 0.422 2.904 1.00 0.00 83 ILE A CA 6
ATOM 9228 C C . ILE A 1 84 ? 3.173 -0.718 3.747 1.00 0.00 83 ILE A C 6
ATOM 9229 O O . ILE A 1 84 ? 2.745 -1.738 3.209 1.00 0.00 83 ILE A O 6
ATOM 9245 N N . THR A 1 85 ? 3.181 -0.506 5.055 1.00 0.00 84 THR A N 6
ATOM 9246 C CA . THR A 1 85 ? 2.665 -1.502 5.978 1.00 0.00 84 THR A CA 6
ATOM 9247 C C . THR A 1 85 ? 1.196 -1.802 5.672 1.00 0.00 84 THR A C 6
ATOM 9248 O O . THR A 1 85 ? 0.806 -2.963 5.558 1.00 0.00 84 THR A O 6
ATOM 9259 N N . VAL A 1 86 ? 0.420 -0.734 5.550 1.00 0.00 85 VAL A N 6
ATOM 9260 C CA . VAL A 1 86 ? -0.997 -0.868 5.260 1.00 0.00 85 VAL A CA 6
ATOM 9261 C C . VAL A 1 86 ? -1.178 -1.712 3.997 1.00 0.00 85 VAL A C 6
ATOM 9262 O O . VAL A 1 86 ? -1.999 -2.628 3.971 1.00 0.00 85 VAL A O 6
ATOM 9275 N N . TRP A 1 87 ? -0.398 -1.374 2.981 1.00 0.00 86 TRP A N 6
ATOM 9276 C CA . TRP A 1 87 ? -0.462 -2.090 1.718 1.00 0.00 86 TRP A CA 6
ATOM 9277 C C . TRP A 1 87 ? -0.290 -3.582 2.011 1.00 0.00 86 TRP A C 6
ATOM 9278 O O . TRP A 1 87 ? -1.066 -4.405 1.529 1.00 0.00 86 TRP A O 6
ATOM 9299 N N . GLN A 1 88 ? 0.731 -3.884 2.800 1.00 0.00 87 GLN A N 6
ATOM 9300 C CA . GLN A 1 88 ? 1.014 -5.262 3.162 1.00 0.00 87 GLN A CA 6
ATOM 9301 C C . GLN A 1 88 ? -0.225 -5.913 3.780 1.00 0.00 87 GLN A C 6
ATOM 9302 O O . GLN A 1 88 ? -0.461 -7.106 3.595 1.00 0.00 87 GLN A O 6
ATOM 9316 N N . ASP A 1 89 ? -0.984 -5.102 4.502 1.00 0.00 88 ASP A N 6
ATOM 9317 C CA . ASP A 1 89 ? -2.192 -5.584 5.148 1.00 0.00 88 ASP A CA 6
ATOM 9318 C C . ASP A 1 89 ? -3.258 -5.862 4.085 1.00 0.00 88 ASP A C 6
ATOM 9319 O O . ASP A 1 89 ? -4.016 -6.824 4.198 1.00 0.00 88 ASP A O 6
ATOM 9328 N N . LEU A 1 90 ? -3.281 -5.002 3.077 1.00 0.00 89 LEU A N 6
ATOM 9329 C CA . LEU A 1 90 ? -4.240 -5.143 1.995 1.00 0.00 89 LEU A CA 6
ATOM 9330 C C . LEU A 1 90 ? -4.077 -6.521 1.351 1.00 0.00 89 LEU A C 6
ATOM 9331 O O . LEU A 1 90 ? -5.063 -7.160 0.988 1.00 0.00 89 LEU A O 6
ATOM 9347 N N . VAL A 1 91 ? -2.826 -6.938 1.229 1.00 0.00 90 VAL A N 6
ATOM 9348 C CA . VAL A 1 91 ? -2.521 -8.228 0.635 1.00 0.00 90 VAL A CA 6
ATOM 9349 C C . VAL A 1 91 ? -2.921 -9.340 1.608 1.00 0.00 90 VAL A C 6
ATOM 9350 O O . VAL A 1 91 ? -3.572 -10.307 1.216 1.00 0.00 90 VAL A O 6
ATOM 9363 N N . GLN A 1 92 ? -2.514 -9.164 2.856 1.00 0.00 91 GLN A N 6
ATOM 9364 C CA . GLN A 1 92 ? -2.822 -10.140 3.888 1.00 0.00 91 GLN A CA 6
ATOM 9365 C C . GLN A 1 92 ? -4.337 -10.304 4.028 1.00 0.00 91 GLN A C 6
ATOM 9366 O O . GLN A 1 92 ? -4.880 -11.367 3.729 1.00 0.00 91 GLN A O 6
ATOM 9380 N N . ASN A 1 93 ? -4.976 -9.237 4.482 1.00 0.00 92 ASN A N 6
ATOM 9381 C CA . ASN A 1 93 ? -6.418 -9.249 4.666 1.00 0.00 92 ASN A CA 6
ATOM 9382 C C . ASN A 1 93 ? -7.092 -8.699 3.408 1.00 0.00 92 ASN A C 6
ATOM 9383 O O . ASN A 1 93 ? -7.457 -7.525 3.357 1.00 0.00 92 ASN A O 6
ATOM 9394 N N . SER A 1 94 ? -7.238 -9.572 2.422 1.00 0.00 93 SER A N 6
ATOM 9395 C CA . SER A 1 94 ? -7.862 -9.188 1.168 1.00 0.00 93 SER A CA 6
ATOM 9396 C C . SER A 1 94 ? -9.286 -8.691 1.423 1.00 0.00 93 SER A C 6
ATOM 9397 O O . SER A 1 94 ? -10.144 -9.452 1.868 1.00 0.00 93 SER A O 6
ATOM 9405 N N . PRO A 1 95 ? -9.501 -7.382 1.121 1.00 0.00 94 PRO A N 6
ATOM 9406 C CA . PRO A 1 95 ? -10.806 -6.774 1.313 1.00 0.00 94 PRO A CA 6
ATOM 9407 C C . PRO A 1 95 ? -11.784 -7.220 0.225 1.00 0.00 94 PRO A C 6
ATOM 9408 O O . PRO A 1 95 ? -11.373 -7.763 -0.800 1.00 0.00 94 PRO A O 6
ATOM 9419 N N . PRO A 1 96 ? -13.094 -6.969 0.491 1.00 0.00 95 PRO A N 6
ATOM 9420 C CA . PRO A 1 96 ? -14.134 -7.339 -0.454 1.00 0.00 95 PRO A CA 6
ATOM 9421 C C . PRO A 1 96 ? -14.157 -6.381 -1.647 1.00 0.00 95 PRO A C 6
ATOM 9422 O O . PRO A 1 96 ? -14.629 -6.738 -2.725 1.00 0.00 95 PRO A O 6
ATOM 9433 N N . TRP A 1 97 ? -13.641 -5.183 -1.413 1.00 0.00 96 TRP A N 6
ATOM 9434 C CA . TRP A 1 97 ? -13.597 -4.171 -2.455 1.00 0.00 96 TRP A CA 6
ATOM 9435 C C . TRP A 1 97 ? -12.397 -4.473 -3.356 1.00 0.00 96 TRP A C 6
ATOM 9436 O O . TRP A 1 97 ? -12.241 -3.863 -4.413 1.00 0.00 96 TRP A O 6
ATOM 9457 N N . ILE A 1 98 ? -11.580 -5.413 -2.904 1.00 0.00 97 ILE A N 6
ATOM 9458 C CA . ILE A 1 98 ? -10.399 -5.803 -3.656 1.00 0.00 97 ILE A CA 6
ATOM 9459 C C . ILE A 1 98 ? -10.661 -7.140 -4.352 1.00 0.00 97 ILE A C 6
ATOM 9460 O O . ILE A 1 98 ? -10.486 -7.257 -5.563 1.00 0.00 97 ILE A O 6
ATOM 9476 N N . LYS A 1 99 ? -11.076 -8.114 -3.555 1.00 0.00 98 LYS A N 6
ATOM 9477 C CA . LYS A 1 99 ? -11.363 -9.438 -4.079 1.00 0.00 98 LYS A CA 6
ATOM 9478 C C . LYS A 1 99 ? -12.614 -9.992 -3.394 1.00 0.00 98 LYS A C 6
ATOM 9479 O O . LYS A 1 99 ? -12.862 -9.708 -2.224 1.00 0.00 98 LYS A O 6
ATOM 9498 N N . SER A 1 100 ? -13.368 -10.774 -4.153 1.00 0.00 99 SER A N 6
ATOM 9499 C CA . SER A 1 100 ? -14.587 -11.371 -3.634 1.00 0.00 99 SER A CA 6
ATOM 9500 C C . SER A 1 100 ? -14.673 -12.838 -4.059 1.00 0.00 99 SER A C 6
ATOM 9501 O O . SER A 1 100 ? -15.270 -13.156 -5.086 1.00 0.00 99 SER A O 6
ATOM 9509 N N . GLY A 1 101 ? -14.068 -13.693 -3.247 1.00 0.00 100 GLY A N 6
ATOM 9510 C CA . GLY A 1 101 ? -14.069 -15.119 -3.527 1.00 0.00 100 GLY A CA 6
ATOM 9511 C C . GLY A 1 101 ? -12.778 -15.775 -3.034 1.00 0.00 100 GLY A C 6
ATOM 9512 O O . GLY A 1 101 ? -11.777 -15.095 -2.811 1.00 0.00 100 GLY A O 6
ATOM 9516 N N . PRO A 1 102 ? -12.844 -17.124 -2.874 1.00 0.00 101 PRO A N 6
ATOM 9517 C CA . PRO A 1 102 ? -11.692 -17.880 -2.412 1.00 0.00 101 PRO A CA 6
ATOM 9518 C C . PRO A 1 102 ? -10.651 -18.027 -3.523 1.00 0.00 101 PRO A C 6
ATOM 9519 O O . PRO A 1 102 ? -10.852 -18.787 -4.470 1.00 0.00 101 PRO A O 6
ATOM 9530 N N . SER A 1 103 ? -9.561 -17.289 -3.372 1.00 0.00 102 SER A N 6
ATOM 9531 C CA . SER A 1 103 ? -8.488 -17.328 -4.351 1.00 0.00 102 SER A CA 6
ATOM 9532 C C . SER A 1 103 ? -7.479 -18.415 -3.978 1.00 0.00 102 SER A C 6
ATOM 9533 O O . SER A 1 103 ? -7.253 -18.679 -2.798 1.00 0.00 102 SER A O 6
ATOM 9541 N N . SER A 1 104 ? -6.898 -19.017 -5.005 1.00 0.00 103 SER A N 6
ATOM 9542 C CA . SER A 1 104 ? -5.918 -20.070 -4.800 1.00 0.00 103 SER A CA 6
ATOM 9543 C C . SER A 1 104 ? -5.372 -20.547 -6.147 1.00 0.00 103 SER A C 6
ATOM 9544 O O . SER A 1 104 ? -5.922 -20.215 -7.197 1.00 0.00 103 SER A O 6
ATOM 9552 N N . GLY A 1 105 ? -4.297 -21.318 -6.075 1.00 0.00 104 GLY A N 6
ATOM 9553 C CA . GLY A 1 105 ? -3.671 -21.843 -7.276 1.00 0.00 104 GLY A CA 6
ATOM 9554 C C . GLY A 1 105 ? -2.372 -21.098 -7.588 1.00 0.00 104 GLY A C 6
ATOM 9555 O O . GLY A 1 105 ? -1.319 -21.716 -7.741 1.00 0.00 104 GLY A O 6
ATOM 9559 N N . GLY A 1 1 ? -0.353 -13.931 -12.853 1.00 0.00 0 GLY A N 7
ATOM 9560 C CA . GLY A 1 1 ? -0.855 -12.845 -13.677 1.00 0.00 0 GLY A CA 7
ATOM 9561 C C . GLY A 1 1 ? -2.372 -12.705 -13.535 1.00 0.00 0 GLY A C 7
ATOM 9562 O O . GLY A 1 1 ? -3.000 -13.449 -12.783 1.00 0.00 0 GLY A O 7
ATOM 9566 N N . SER A 1 2 ? -2.917 -11.747 -14.270 1.00 0.00 1 SER A N 7
ATOM 9567 C CA . SER A 1 2 ? -4.348 -11.500 -14.237 1.00 0.00 1 SER A CA 7
ATOM 9568 C C . SER A 1 2 ? -4.812 -10.925 -15.576 1.00 0.00 1 SER A C 7
ATOM 9569 O O . SER A 1 2 ? -4.071 -10.193 -16.231 1.00 0.00 1 SER A O 7
ATOM 9577 N N . SER A 1 3 ? -6.035 -11.277 -15.944 1.00 0.00 2 SER A N 7
ATOM 9578 C CA . SER A 1 3 ? -6.606 -10.805 -17.194 1.00 0.00 2 SER A CA 7
ATOM 9579 C C . SER A 1 3 ? -7.488 -9.581 -16.936 1.00 0.00 2 SER A C 7
ATOM 9580 O O . SER A 1 3 ? -7.940 -9.363 -15.813 1.00 0.00 2 SER A O 7
ATOM 9588 N N . GLY A 1 4 ? -7.708 -8.816 -17.996 1.00 0.00 3 GLY A N 7
ATOM 9589 C CA . GLY A 1 4 ? -8.528 -7.621 -17.899 1.00 0.00 3 GLY A CA 7
ATOM 9590 C C . GLY A 1 4 ? -7.788 -6.507 -17.155 1.00 0.00 3 GLY A C 7
ATOM 9591 O O . GLY A 1 4 ? -7.047 -6.773 -16.210 1.00 0.00 3 GLY A O 7
ATOM 9595 N N . SER A 1 5 ? -8.014 -5.284 -17.610 1.00 0.00 4 SER A N 7
ATOM 9596 C CA . SER A 1 5 ? -7.378 -4.129 -16.999 1.00 0.00 4 SER A CA 7
ATOM 9597 C C . SER A 1 5 ? -8.361 -2.957 -16.946 1.00 0.00 4 SER A C 7
ATOM 9598 O O . SER A 1 5 ? -8.967 -2.605 -17.957 1.00 0.00 4 SER A O 7
ATOM 9606 N N . SER A 1 6 ? -8.488 -2.386 -15.757 1.00 0.00 5 SER A N 7
ATOM 9607 C CA . SER A 1 6 ? -9.387 -1.262 -15.560 1.00 0.00 5 SER A CA 7
ATOM 9608 C C . SER A 1 6 ? -9.256 -0.732 -14.130 1.00 0.00 5 SER A C 7
ATOM 9609 O O . SER A 1 6 ? -8.866 0.416 -13.923 1.00 0.00 5 SER A O 7
ATOM 9617 N N . GLY A 1 7 ? -9.589 -1.594 -13.181 1.00 0.00 6 GLY A N 7
ATOM 9618 C CA . GLY A 1 7 ? -9.514 -1.228 -11.777 1.00 0.00 6 GLY A CA 7
ATOM 9619 C C . GLY A 1 7 ? -8.072 -1.298 -11.269 1.00 0.00 6 GLY A C 7
ATOM 9620 O O . GLY A 1 7 ? -7.362 -2.266 -11.536 1.00 0.00 6 GLY A O 7
ATOM 9624 N N . THR A 1 8 ? -7.682 -0.259 -10.545 1.00 0.00 7 THR A N 7
ATOM 9625 C CA . THR A 1 8 ? -6.338 -0.191 -9.997 1.00 0.00 7 THR A CA 7
ATOM 9626 C C . THR A 1 8 ? -6.381 -0.269 -8.469 1.00 0.00 7 THR A C 7
ATOM 9627 O O . THR A 1 8 ? -7.426 -0.045 -7.861 1.00 0.00 7 THR A O 7
ATOM 9638 N N . PRO A 1 9 ? -5.201 -0.595 -7.877 1.00 0.00 8 PRO A N 7
ATOM 9639 C CA . PRO A 1 9 ? -5.093 -0.705 -6.432 1.00 0.00 8 PRO A CA 7
ATOM 9640 C C . PRO A 1 9 ? -5.079 0.678 -5.777 1.00 0.00 8 PRO A C 7
ATOM 9641 O O . PRO A 1 9 ? -5.803 0.919 -4.812 1.00 0.00 8 PRO A O 7
ATOM 9652 N N . LEU A 1 10 ? -4.247 1.550 -6.327 1.00 0.00 9 LEU A N 7
ATOM 9653 C CA . LEU A 1 10 ? -4.129 2.902 -5.808 1.00 0.00 9 LEU A CA 7
ATOM 9654 C C . LEU A 1 10 ? -5.506 3.569 -5.819 1.00 0.00 9 LEU A C 7
ATOM 9655 O O . LEU A 1 10 ? -5.852 4.302 -4.893 1.00 0.00 9 LEU A O 7
ATOM 9671 N N . SER A 1 11 ? -6.254 3.292 -6.877 1.00 0.00 10 SER A N 7
ATOM 9672 C CA . SER A 1 11 ? -7.585 3.857 -7.020 1.00 0.00 10 SER A CA 7
ATOM 9673 C C . SER A 1 11 ? -8.530 3.239 -5.988 1.00 0.00 10 SER A C 7
ATOM 9674 O O . SER A 1 11 ? -9.216 3.956 -5.262 1.00 0.00 10 SER A O 7
ATOM 9682 N N . LEU A 1 12 ? -8.535 1.914 -5.956 1.00 0.00 11 LEU A N 7
ATOM 9683 C CA . LEU A 1 12 ? -9.385 1.192 -5.025 1.00 0.00 11 LEU A CA 7
ATOM 9684 C C . LEU A 1 12 ? -9.085 1.660 -3.599 1.00 0.00 11 LEU A C 7
ATOM 9685 O O . LEU A 1 12 ? -9.993 2.050 -2.866 1.00 0.00 11 LEU A O 7
ATOM 9701 N N . THR A 1 13 ? -7.808 1.606 -3.249 1.00 0.00 12 THR A N 7
ATOM 9702 C CA . THR A 1 13 ? -7.377 2.019 -1.924 1.00 0.00 12 THR A CA 7
ATOM 9703 C C . THR A 1 13 ? -7.894 3.424 -1.610 1.00 0.00 12 THR A C 7
ATOM 9704 O O . THR A 1 13 ? -8.544 3.636 -0.587 1.00 0.00 12 THR A O 7
ATOM 9715 N N . LEU A 1 14 ? -7.587 4.348 -2.509 1.00 0.00 13 LEU A N 7
ATOM 9716 C CA . LEU A 1 14 ? -8.012 5.727 -2.340 1.00 0.00 13 LEU A CA 7
ATOM 9717 C C . LEU A 1 14 ? -9.536 5.774 -2.206 1.00 0.00 13 LEU A C 7
ATOM 9718 O O . LEU A 1 14 ? -10.067 6.493 -1.362 1.00 0.00 13 LEU A O 7
ATOM 9734 N N . ASP A 1 15 ? -10.196 4.997 -3.053 1.00 0.00 14 ASP A N 7
ATOM 9735 C CA . ASP A 1 15 ? -11.648 4.941 -3.040 1.00 0.00 14 ASP A CA 7
ATOM 9736 C C . ASP A 1 15 ? -12.123 4.455 -1.669 1.00 0.00 14 ASP A C 7
ATOM 9737 O O . ASP A 1 15 ? -13.256 4.720 -1.271 1.00 0.00 14 ASP A O 7
ATOM 9746 N N . HIS A 1 16 ? -11.232 3.753 -0.984 1.00 0.00 15 HIS A N 7
ATOM 9747 C CA . HIS A 1 16 ? -11.546 3.228 0.334 1.00 0.00 15 HIS A CA 7
ATOM 9748 C C . HIS A 1 16 ? -10.541 3.767 1.354 1.00 0.00 15 HIS A C 7
ATOM 9749 O O . HIS A 1 16 ? -10.127 3.048 2.262 1.00 0.00 15 HIS A O 7
ATOM 9763 N N . TRP A 1 17 ? -10.178 5.027 1.170 1.00 0.00 16 TRP A N 7
ATOM 9764 C CA . TRP A 1 17 ? -9.229 5.671 2.062 1.00 0.00 16 TRP A CA 7
ATOM 9765 C C . TRP A 1 17 ? -9.676 5.402 3.501 1.00 0.00 16 TRP A C 7
ATOM 9766 O O . TRP A 1 17 ? -8.845 5.192 4.383 1.00 0.00 16 TRP A O 7
ATOM 9787 N N . SER A 1 18 ? -10.987 5.417 3.692 1.00 0.00 17 SER A N 7
ATOM 9788 C CA . SER A 1 18 ? -11.553 5.177 5.008 1.00 0.00 17 SER A CA 7
ATOM 9789 C C . SER A 1 18 ? -11.020 3.860 5.576 1.00 0.00 17 SER A C 7
ATOM 9790 O O . SER A 1 18 ? -10.651 3.789 6.747 1.00 0.00 17 SER A O 7
ATOM 9798 N N . GLU A 1 19 ? -10.995 2.850 4.719 1.00 0.00 18 GLU A N 7
ATOM 9799 C CA . GLU A 1 19 ? -10.512 1.540 5.120 1.00 0.00 18 GLU A CA 7
ATOM 9800 C C . GLU A 1 19 ? -9.007 1.589 5.392 1.00 0.00 18 GLU A C 7
ATOM 9801 O O . GLU A 1 19 ? -8.532 1.026 6.377 1.00 0.00 18 GLU A O 7
ATOM 9813 N N . ILE A 1 20 ? -8.299 2.266 4.500 1.00 0.00 19 ILE A N 7
ATOM 9814 C CA . ILE A 1 20 ? -6.858 2.396 4.631 1.00 0.00 19 ILE A CA 7
ATOM 9815 C C . ILE A 1 20 ? -6.534 3.167 5.912 1.00 0.00 19 ILE A C 7
ATOM 9816 O O . ILE A 1 20 ? -5.528 2.897 6.566 1.00 0.00 19 ILE A O 7
ATOM 9832 N N . ARG A 1 21 ? -7.405 4.113 6.232 1.00 0.00 20 ARG A N 7
ATOM 9833 C CA . ARG A 1 21 ? -7.224 4.926 7.423 1.00 0.00 20 ARG A CA 7
ATOM 9834 C C . ARG A 1 21 ? -7.483 4.091 8.679 1.00 0.00 20 ARG A C 7
ATOM 9835 O O . ARG A 1 21 ? -6.917 4.363 9.736 1.00 0.00 20 ARG A O 7
ATOM 9856 N N . SER A 1 22 ? -8.340 3.093 8.521 1.00 0.00 21 SER A N 7
ATOM 9857 C CA . SER A 1 22 ? -8.681 2.218 9.630 1.00 0.00 21 SER A CA 7
ATOM 9858 C C . SER A 1 22 ? -7.477 1.350 10.001 1.00 0.00 21 SER A C 7
ATOM 9859 O O . SER A 1 22 ? -7.121 1.245 11.173 1.00 0.00 21 SER A O 7
ATOM 9867 N N . ARG A 1 23 ? -6.883 0.750 8.980 1.00 0.00 22 ARG A N 7
ATOM 9868 C CA . ARG A 1 23 ? -5.726 -0.105 9.184 1.00 0.00 22 ARG A CA 7
ATOM 9869 C C . ARG A 1 23 ? -4.626 0.658 9.923 1.00 0.00 22 ARG A C 7
ATOM 9870 O O . ARG A 1 23 ? -3.889 0.077 10.719 1.00 0.00 22 ARG A O 7
ATOM 9891 N N . ALA A 1 24 ? -4.549 1.949 9.635 1.00 0.00 23 ALA A N 7
ATOM 9892 C CA . ALA A 1 24 ? -3.550 2.798 10.263 1.00 0.00 23 ALA A CA 7
ATOM 9893 C C . ALA A 1 24 ? -3.867 2.933 11.754 1.00 0.00 23 ALA A C 7
ATOM 9894 O O . ALA A 1 24 ? -2.965 2.895 12.589 1.00 0.00 23 ALA A O 7
ATOM 9901 N N . HIS A 1 25 ? -5.151 3.088 12.042 1.00 0.00 24 HIS A N 7
ATOM 9902 C CA . HIS A 1 25 ? -5.597 3.229 13.417 1.00 0.00 24 HIS A CA 7
ATOM 9903 C C . HIS A 1 25 ? -5.265 1.956 14.198 1.00 0.00 24 HIS A C 7
ATOM 9904 O O . HIS A 1 25 ? -4.737 2.023 15.307 1.00 0.00 24 HIS A O 7
ATOM 9918 N N . ASN A 1 26 ? -5.588 0.825 13.587 1.00 0.00 25 ASN A N 7
ATOM 9919 C CA . ASN A 1 26 ? -5.331 -0.462 14.211 1.00 0.00 25 ASN A CA 7
ATOM 9920 C C . ASN A 1 26 ? -3.820 -0.668 14.340 1.00 0.00 25 ASN A C 7
ATOM 9921 O O . ASN A 1 26 ? -3.357 -1.329 15.269 1.00 0.00 25 ASN A O 7
ATOM 9932 N N . LEU A 1 27 ? -3.093 -0.090 13.395 1.00 0.00 26 LEU A N 7
ATOM 9933 C CA . LEU A 1 27 ? -1.644 -0.202 13.392 1.00 0.00 26 LEU A CA 7
ATOM 9934 C C . LEU A 1 27 ? -1.046 0.950 14.201 1.00 0.00 26 LEU A C 7
ATOM 9935 O O . LEU A 1 27 ? 0.172 1.048 14.341 1.00 0.00 26 LEU A O 7
ATOM 9951 N N . SER A 1 28 ? -1.931 1.793 14.712 1.00 0.00 27 SER A N 7
ATOM 9952 C CA . SER A 1 28 ? -1.505 2.935 15.504 1.00 0.00 27 SER A CA 7
ATOM 9953 C C . SER A 1 28 ? -0.536 3.800 14.696 1.00 0.00 27 SER A C 7
ATOM 9954 O O . SER A 1 28 ? 0.536 4.158 15.182 1.00 0.00 27 SER A O 7
ATOM 9962 N N . VAL A 1 29 ? -0.947 4.111 13.475 1.00 0.00 28 VAL A N 7
ATOM 9963 C CA . VAL A 1 29 ? -0.128 4.927 12.595 1.00 0.00 28 VAL A CA 7
ATOM 9964 C C . VAL A 1 29 ? -1.018 5.937 11.868 1.00 0.00 28 VAL A C 7
ATOM 9965 O O . VAL A 1 29 ? -2.201 5.680 11.646 1.00 0.00 28 VAL A O 7
ATOM 9978 N N . GLU A 1 30 ? -0.416 7.063 11.516 1.00 0.00 29 GLU A N 7
ATOM 9979 C CA . GLU A 1 30 ? -1.139 8.112 10.818 1.00 0.00 29 GLU A CA 7
ATOM 9980 C C . GLU A 1 30 ? -0.599 8.274 9.396 1.00 0.00 29 GLU A C 7
ATOM 9981 O O . GLU A 1 30 ? 0.607 8.412 9.199 1.00 0.00 29 GLU A O 7
ATOM 9993 N N . ILE A 1 31 ? -1.518 8.252 8.442 1.00 0.00 30 ILE A N 7
ATOM 9994 C CA . ILE A 1 31 ? -1.149 8.395 7.044 1.00 0.00 30 ILE A CA 7
ATOM 9995 C C . ILE A 1 31 ? -2.069 9.421 6.380 1.00 0.00 30 ILE A C 7
ATOM 9996 O O . ILE A 1 31 ? -3.111 9.774 6.931 1.00 0.00 30 ILE A O 7
ATOM 10012 N N . LYS A 1 32 ? -1.652 9.870 5.205 1.00 0.00 31 LYS A N 7
ATOM 10013 C CA . LYS A 1 32 ? -2.426 10.848 4.460 1.00 0.00 31 LYS A CA 7
ATOM 10014 C C . LYS A 1 32 ? -2.754 10.286 3.076 1.00 0.00 31 LYS A C 7
ATOM 10015 O O . LYS A 1 32 ? -2.183 9.278 2.660 1.00 0.00 31 LYS A O 7
ATOM 10034 N N . LYS A 1 33 ? -3.672 10.961 2.400 1.00 0.00 32 LYS A N 7
ATOM 10035 C CA . LYS A 1 33 ? -4.083 10.541 1.071 1.00 0.00 32 LYS A CA 7
ATOM 10036 C C . LYS A 1 33 ? -3.165 11.185 0.031 1.00 0.00 32 LYS A C 7
ATOM 10037 O O . LYS A 1 33 ? -2.824 10.561 -0.973 1.00 0.00 32 LYS A O 7
ATOM 10056 N N . GLY A 1 34 ? -2.790 12.426 0.306 1.00 0.00 33 GLY A N 7
ATOM 10057 C CA . GLY A 1 34 ? -1.918 13.162 -0.593 1.00 0.00 33 GLY A CA 7
ATOM 10058 C C . GLY A 1 34 ? -0.608 12.407 -0.826 1.00 0.00 33 GLY A C 7
ATOM 10059 O O . GLY A 1 34 ? -0.193 12.213 -1.967 1.00 0.00 33 GLY A O 7
ATOM 10063 N N . PRO A 1 35 ? 0.025 11.992 0.305 1.00 0.00 34 PRO A N 7
ATOM 10064 C CA . PRO A 1 35 ? 1.280 11.263 0.235 1.00 0.00 34 PRO A CA 7
ATOM 10065 C C . PRO A 1 35 ? 1.050 9.817 -0.209 1.00 0.00 34 PRO A C 7
ATOM 10066 O O . PRO A 1 35 ? 1.825 9.276 -0.996 1.00 0.00 34 PRO A O 7
ATOM 10077 N N . TRP A 1 36 ? -0.017 9.233 0.316 1.00 0.00 35 TRP A N 7
ATOM 10078 C CA . TRP A 1 36 ? -0.359 7.861 -0.017 1.00 0.00 35 TRP A CA 7
ATOM 10079 C C . TRP A 1 36 ? -0.331 7.723 -1.540 1.00 0.00 35 TRP A C 7
ATOM 10080 O O . TRP A 1 36 ? 0.125 6.708 -2.067 1.00 0.00 35 TRP A O 7
ATOM 10101 N N . ARG A 1 37 ? -0.824 8.757 -2.206 1.00 0.00 36 ARG A N 7
ATOM 10102 C CA . ARG A 1 37 ? -0.861 8.763 -3.658 1.00 0.00 36 ARG A CA 7
ATOM 10103 C C . ARG A 1 37 ? 0.526 9.073 -4.224 1.00 0.00 36 ARG A C 7
ATOM 10104 O O . ARG A 1 37 ? 1.021 8.356 -5.092 1.00 0.00 36 ARG A O 7
ATOM 10125 N N . THR A 1 38 ? 1.115 10.143 -3.708 1.00 0.00 37 THR A N 7
ATOM 10126 C CA . THR A 1 38 ? 2.435 10.556 -4.151 1.00 0.00 37 THR A CA 7
ATOM 10127 C C . THR A 1 38 ? 3.430 9.403 -4.011 1.00 0.00 37 THR A C 7
ATOM 10128 O O . THR A 1 38 ? 4.129 9.061 -4.964 1.00 0.00 37 THR A O 7
ATOM 10139 N N . PHE A 1 39 ? 3.463 8.834 -2.815 1.00 0.00 38 PHE A N 7
ATOM 10140 C CA . PHE A 1 39 ? 4.361 7.726 -2.538 1.00 0.00 38 PHE A CA 7
ATOM 10141 C C . PHE A 1 39 ? 4.152 6.587 -3.538 1.00 0.00 38 PHE A C 7
ATOM 10142 O O . PHE A 1 39 ? 5.107 5.920 -3.934 1.00 0.00 38 PHE A O 7
ATOM 10159 N N . CYS A 1 40 ? 2.897 6.400 -3.918 1.00 0.00 39 CYS A N 7
ATOM 10160 C CA . CYS A 1 40 ? 2.550 5.353 -4.865 1.00 0.00 39 CYS A CA 7
ATOM 10161 C C . CYS A 1 40 ? 2.498 5.969 -6.265 1.00 0.00 39 CYS A C 7
ATOM 10162 O O . CYS A 1 40 ? 2.021 5.339 -7.207 1.00 0.00 39 CYS A O 7
ATOM 10170 N N . ALA A 1 41 ? 2.996 7.194 -6.356 1.00 0.00 40 ALA A N 7
ATOM 10171 C CA . ALA A 1 41 ? 3.013 7.902 -7.624 1.00 0.00 40 ALA A CA 7
ATOM 10172 C C . ALA A 1 41 ? 4.348 7.648 -8.328 1.00 0.00 40 ALA A C 7
ATOM 10173 O O . ALA A 1 41 ? 4.379 7.100 -9.428 1.00 0.00 40 ALA A O 7
ATOM 10180 N N . SER A 1 42 ? 5.418 8.060 -7.664 1.00 0.00 41 SER A N 7
ATOM 10181 C CA . SER A 1 42 ? 6.752 7.884 -8.212 1.00 0.00 41 SER A CA 7
ATOM 10182 C C . SER A 1 42 ? 7.778 7.817 -7.079 1.00 0.00 41 SER A C 7
ATOM 10183 O O . SER A 1 42 ? 8.883 8.343 -7.205 1.00 0.00 41 SER A O 7
ATOM 10191 N N . GLU A 1 43 ? 7.377 7.164 -5.998 1.00 0.00 42 GLU A N 7
ATOM 10192 C CA . GLU A 1 43 ? 8.248 7.021 -4.844 1.00 0.00 42 GLU A CA 7
ATOM 10193 C C . GLU A 1 43 ? 8.523 5.542 -4.566 1.00 0.00 42 GLU A C 7
ATOM 10194 O O . GLU A 1 43 ? 9.665 5.155 -4.322 1.00 0.00 42 GLU A O 7
ATOM 10206 N N . TRP A 1 44 ? 7.458 4.756 -4.614 1.00 0.00 43 TRP A N 7
ATOM 10207 C CA . TRP A 1 44 ? 7.571 3.328 -4.370 1.00 0.00 43 TRP A CA 7
ATOM 10208 C C . TRP A 1 44 ? 8.123 2.674 -5.639 1.00 0.00 43 TRP A C 7
ATOM 10209 O O . TRP A 1 44 ? 9.006 1.821 -5.568 1.00 0.00 43 TRP A O 7
ATOM 10230 N N . PRO A 1 45 ? 7.566 3.111 -6.800 1.00 0.00 44 PRO A N 7
ATOM 10231 C CA . PRO A 1 45 ? 7.994 2.578 -8.082 1.00 0.00 44 PRO A CA 7
ATOM 10232 C C . PRO A 1 45 ? 9.358 3.143 -8.484 1.00 0.00 44 PRO A C 7
ATOM 10233 O O . PRO A 1 45 ? 9.856 2.858 -9.572 1.00 0.00 44 PRO A O 7
ATOM 10244 N N . THR A 1 46 ? 9.923 3.934 -7.583 1.00 0.00 45 THR A N 7
ATOM 10245 C CA . THR A 1 46 ? 11.220 4.542 -7.830 1.00 0.00 45 THR A CA 7
ATOM 10246 C C . THR A 1 46 ? 12.284 3.910 -6.931 1.00 0.00 45 THR A C 7
ATOM 10247 O O . THR A 1 46 ? 13.333 4.507 -6.691 1.00 0.00 45 THR A O 7
ATOM 10258 N N . PHE A 1 47 ? 11.979 2.710 -6.459 1.00 0.00 46 PHE A N 7
ATOM 10259 C CA . PHE A 1 47 ? 12.896 1.991 -5.592 1.00 0.00 46 PHE A CA 7
ATOM 10260 C C . PHE A 1 47 ? 13.782 1.040 -6.399 1.00 0.00 46 PHE A C 7
ATOM 10261 O O . PHE A 1 47 ? 14.796 0.555 -5.899 1.00 0.00 46 PHE A O 7
ATOM 10278 N N . ASP A 1 48 ? 13.367 0.802 -7.635 1.00 0.00 47 ASP A N 7
ATOM 10279 C CA . ASP A 1 48 ? 14.110 -0.082 -8.517 1.00 0.00 47 ASP A CA 7
ATOM 10280 C C . ASP A 1 48 ? 13.999 -1.519 -8.003 1.00 0.00 47 ASP A C 7
ATOM 10281 O O . ASP A 1 48 ? 14.998 -2.123 -7.617 1.00 0.00 47 ASP A O 7
ATOM 10290 N N . VAL A 1 49 ? 12.774 -2.025 -8.014 1.00 0.00 48 VAL A N 7
ATOM 10291 C CA . VAL A 1 49 ? 12.519 -3.379 -7.554 1.00 0.00 48 VAL A CA 7
ATOM 10292 C C . VAL A 1 49 ? 11.540 -4.062 -8.510 1.00 0.00 48 VAL A C 7
ATOM 10293 O O . VAL A 1 49 ? 11.873 -5.073 -9.128 1.00 0.00 48 VAL A O 7
ATOM 10306 N N . GLY A 1 50 ? 10.352 -3.484 -8.603 1.00 0.00 49 GLY A N 7
ATOM 10307 C CA . GLY A 1 50 ? 9.322 -4.024 -9.475 1.00 0.00 49 GLY A CA 7
ATOM 10308 C C . GLY A 1 50 ? 7.930 -3.586 -9.016 1.00 0.00 49 GLY A C 7
ATOM 10309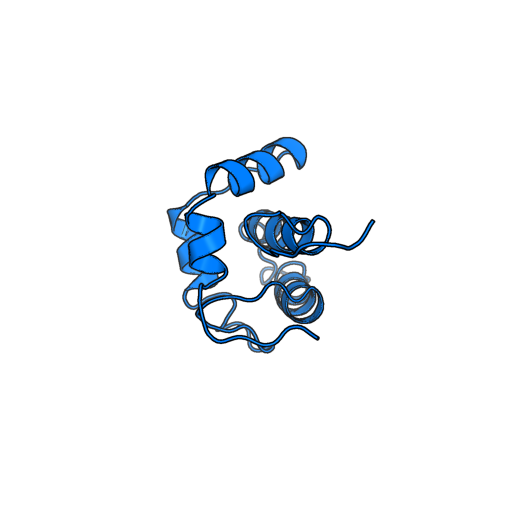 O O . GLY A 1 50 ? 6.992 -4.382 -9.019 1.00 0.00 49 GLY A O 7
ATOM 10313 N N . TRP A 1 51 ? 7.839 -2.322 -8.631 1.00 0.00 50 TRP A N 7
ATOM 10314 C CA . TRP A 1 51 ? 6.577 -1.768 -8.170 1.00 0.00 50 TRP A CA 7
ATOM 10315 C C . TRP A 1 51 ? 6.017 -0.879 -9.282 1.00 0.00 50 TRP A C 7
ATOM 10316 O O . TRP A 1 51 ? 6.701 0.020 -9.767 1.00 0.00 50 TRP A O 7
ATOM 10337 N N . PRO A 1 52 ? 4.744 -1.169 -9.663 1.00 0.00 51 PRO A N 7
ATOM 10338 C CA . PRO A 1 52 ? 4.084 -0.407 -10.709 1.00 0.00 51 PRO A CA 7
ATOM 10339 C C . PRO A 1 52 ? 3.653 0.969 -10.195 1.00 0.00 51 PRO A C 7
ATOM 10340 O O . PRO A 1 52 ? 3.612 1.200 -8.988 1.00 0.00 51 PRO A O 7
ATOM 10351 N N . PRO A 1 53 ? 3.334 1.869 -11.163 1.00 0.00 52 PRO A N 7
ATOM 10352 C CA . PRO A 1 53 ? 2.908 3.216 -10.822 1.00 0.00 52 PRO A CA 7
ATOM 10353 C C . PRO A 1 53 ? 1.471 3.220 -10.296 1.00 0.00 52 PRO A C 7
ATOM 10354 O O . PRO A 1 53 ? 1.116 4.043 -9.454 1.00 0.00 52 PRO A O 7
ATOM 10365 N N . GLU A 1 54 ? 0.683 2.290 -10.816 1.00 0.00 53 GLU A N 7
ATOM 10366 C CA . GLU A 1 54 ? -0.708 2.175 -10.410 1.00 0.00 53 GLU A CA 7
ATOM 10367 C C . GLU A 1 54 ? -0.808 1.483 -9.049 1.00 0.00 53 GLU A C 7
ATOM 10368 O O . GLU A 1 54 ? -1.784 1.669 -8.324 1.00 0.00 53 GLU A O 7
ATOM 10380 N N . GLY A 1 55 ? 0.215 0.698 -8.743 1.00 0.00 54 GLY A N 7
ATOM 10381 C CA . GLY A 1 55 ? 0.254 -0.024 -7.483 1.00 0.00 54 GLY A CA 7
ATOM 10382 C C . GLY A 1 55 ? 0.021 -1.520 -7.700 1.00 0.00 54 GLY A C 7
ATOM 10383 O O . GLY A 1 55 ? -0.299 -1.948 -8.808 1.00 0.00 54 GLY A O 7
ATOM 10387 N N . THR A 1 56 ? 0.192 -2.275 -6.625 1.00 0.00 55 THR A N 7
ATOM 10388 C CA . THR A 1 56 ? 0.004 -3.715 -6.684 1.00 0.00 55 THR A CA 7
ATOM 10389 C C . THR A 1 56 ? -0.268 -4.275 -5.287 1.00 0.00 55 THR A C 7
ATOM 10390 O O . THR A 1 56 ? 0.264 -3.772 -4.298 1.00 0.00 55 THR A O 7
ATOM 10401 N N . PHE A 1 57 ? -1.096 -5.309 -5.249 1.00 0.00 56 PHE A N 7
ATOM 10402 C CA . PHE A 1 57 ? -1.445 -5.943 -3.989 1.00 0.00 56 PHE A CA 7
ATOM 10403 C C . PHE A 1 57 ? -0.660 -7.241 -3.793 1.00 0.00 56 PHE A C 7
ATOM 10404 O O . PHE A 1 57 ? -1.184 -8.210 -3.245 1.00 0.00 56 PHE A O 7
ATOM 10421 N N . ASP A 1 58 ? 0.583 -7.218 -4.249 1.00 0.00 57 ASP A N 7
ATOM 10422 C CA . ASP A 1 58 ? 1.446 -8.381 -4.130 1.00 0.00 57 ASP A CA 7
ATOM 10423 C C . ASP A 1 58 ? 2.422 -8.170 -2.972 1.00 0.00 57 ASP A C 7
ATOM 10424 O O . ASP A 1 58 ? 3.396 -7.430 -3.103 1.00 0.00 57 ASP A O 7
ATOM 10433 N N . LEU A 1 59 ? 2.128 -8.834 -1.863 1.00 0.00 58 LEU A N 7
ATOM 10434 C CA . LEU A 1 59 ? 2.968 -8.728 -0.682 1.00 0.00 58 LEU A CA 7
ATOM 10435 C C . LEU A 1 59 ? 4.436 -8.849 -1.094 1.00 0.00 58 LEU A C 7
ATOM 10436 O O . LEU A 1 59 ? 5.314 -8.272 -0.453 1.00 0.00 58 LEU A O 7
ATOM 10452 N N . THR A 1 60 ? 4.659 -9.604 -2.160 1.00 0.00 59 THR A N 7
ATOM 10453 C CA . THR A 1 60 ? 6.006 -9.808 -2.664 1.00 0.00 59 THR A CA 7
ATOM 10454 C C . THR A 1 60 ? 6.629 -8.473 -3.077 1.00 0.00 59 THR A C 7
ATOM 10455 O O . THR A 1 60 ? 7.752 -8.161 -2.686 1.00 0.00 59 THR A O 7
ATOM 10466 N N . VAL A 1 61 ? 5.872 -7.722 -3.863 1.00 0.00 60 VAL A N 7
ATOM 10467 C CA . VAL A 1 61 ? 6.335 -6.428 -4.334 1.00 0.00 60 VAL A CA 7
ATOM 10468 C C . VAL A 1 61 ? 6.378 -5.448 -3.160 1.00 0.00 60 VAL A C 7
ATOM 10469 O O . VAL A 1 61 ? 7.228 -4.560 -3.118 1.00 0.00 60 VAL A O 7
ATOM 10482 N N . ILE A 1 62 ? 5.450 -5.643 -2.234 1.00 0.00 61 ILE A N 7
ATOM 10483 C CA . ILE A 1 62 ? 5.372 -4.787 -1.062 1.00 0.00 61 ILE A CA 7
ATOM 10484 C C . ILE A 1 62 ? 6.634 -4.969 -0.217 1.00 0.00 61 ILE A C 7
ATOM 10485 O O . ILE A 1 62 ? 7.309 -3.996 0.114 1.00 0.00 61 ILE A O 7
ATOM 10501 N N . PHE A 1 63 ? 6.916 -6.223 0.106 1.00 0.00 62 PHE A N 7
ATOM 10502 C CA . PHE A 1 63 ? 8.086 -6.545 0.905 1.00 0.00 62 PHE A CA 7
ATOM 10503 C C . PHE A 1 63 ? 9.354 -5.958 0.282 1.00 0.00 62 PHE A C 7
ATOM 10504 O O . PHE A 1 63 ? 10.329 -5.693 0.984 1.00 0.00 62 PHE A O 7
ATOM 10521 N N . GLU A 1 64 ? 9.300 -5.771 -1.028 1.00 0.00 63 GLU A N 7
ATOM 10522 C CA . GLU A 1 64 ? 10.432 -5.221 -1.754 1.00 0.00 63 GLU A CA 7
ATOM 10523 C C . GLU A 1 64 ? 10.637 -3.751 -1.381 1.00 0.00 63 GLU A C 7
ATOM 10524 O O . GLU A 1 64 ? 11.738 -3.349 -1.008 1.00 0.00 63 GLU A O 7
ATOM 10536 N N . VAL A 1 65 ? 9.559 -2.989 -1.496 1.00 0.00 64 VAL A N 7
ATOM 10537 C CA . VAL A 1 65 ? 9.607 -1.572 -1.176 1.00 0.00 64 VAL A CA 7
ATOM 10538 C C . VAL A 1 65 ? 9.746 -1.400 0.338 1.00 0.00 64 VAL A C 7
ATOM 10539 O O . VAL A 1 65 ? 10.402 -0.469 0.802 1.00 0.00 64 VAL A O 7
ATOM 10552 N N . LYS A 1 66 ? 9.119 -2.313 1.066 1.00 0.00 65 LYS A N 7
ATOM 10553 C CA . LYS A 1 66 ? 9.166 -2.274 2.517 1.00 0.00 65 LYS A CA 7
ATOM 10554 C C . LYS A 1 66 ? 10.600 -2.531 2.985 1.00 0.00 65 LYS A C 7
ATOM 10555 O O . LYS A 1 66 ? 11.085 -1.871 3.903 1.00 0.00 65 LYS A O 7
ATOM 10574 N N . ALA A 1 67 ? 11.238 -3.490 2.331 1.00 0.00 66 ALA A N 7
ATOM 10575 C CA . ALA A 1 67 ? 12.607 -3.842 2.669 1.00 0.00 66 ALA A CA 7
ATOM 10576 C C . ALA A 1 67 ? 13.471 -2.579 2.660 1.00 0.00 66 ALA A C 7
ATOM 10577 O O . ALA A 1 67 ? 14.188 -2.307 3.622 1.00 0.00 66 ALA A O 7
ATOM 10584 N N . ILE A 1 68 ? 13.374 -1.842 1.564 1.00 0.00 67 ILE A N 7
ATOM 10585 C CA . ILE A 1 68 ? 14.137 -0.614 1.417 1.00 0.00 67 ILE A CA 7
ATOM 10586 C C . ILE A 1 68 ? 13.587 0.441 2.379 1.00 0.00 67 ILE A C 7
ATOM 10587 O O . ILE A 1 68 ? 14.347 1.082 3.103 1.00 0.00 67 ILE A O 7
ATOM 10603 N N . VAL A 1 69 ? 12.270 0.588 2.355 1.00 0.00 68 VAL A N 7
ATOM 10604 C CA . VAL A 1 69 ? 11.610 1.555 3.215 1.00 0.00 68 VAL A CA 7
ATOM 10605 C C . VAL A 1 69 ? 12.055 1.331 4.662 1.00 0.00 68 VAL A C 7
ATOM 10606 O O . VAL A 1 69 ? 12.360 2.286 5.375 1.00 0.00 68 VAL A O 7
ATOM 10619 N N . PHE A 1 70 ? 12.078 0.065 5.052 1.00 0.00 69 PHE A N 7
ATOM 10620 C CA . PHE A 1 70 ? 12.481 -0.295 6.400 1.00 0.00 69 PHE A CA 7
ATOM 10621 C C . PHE A 1 70 ? 13.973 -0.631 6.455 1.00 0.00 69 PHE A C 7
ATOM 10622 O O . PHE A 1 70 ? 14.384 -1.529 7.189 1.00 0.00 69 PHE A O 7
ATOM 10639 N N . GLN A 1 71 ? 14.743 0.107 5.670 1.00 0.00 70 GLN A N 7
ATOM 10640 C CA . GLN A 1 71 ? 16.180 -0.101 5.620 1.00 0.00 70 GLN A CA 7
ATOM 10641 C C . GLN A 1 71 ? 16.859 0.595 6.801 1.00 0.00 70 GLN A C 7
ATOM 10642 O O . GLN A 1 71 ? 16.190 1.025 7.740 1.00 0.00 70 GLN A O 7
ATOM 10656 N N . ASP A 1 72 ? 18.178 0.685 6.716 1.00 0.00 71 ASP A N 7
ATOM 10657 C CA . ASP A 1 72 ? 18.954 1.322 7.766 1.00 0.00 71 ASP A CA 7
ATOM 10658 C C . ASP A 1 72 ? 19.474 2.670 7.264 1.00 0.00 71 ASP A C 7
ATOM 10659 O O . ASP A 1 72 ? 19.711 2.842 6.069 1.00 0.00 71 ASP A O 7
ATOM 10668 N N . GLY A 1 73 ? 19.636 3.592 8.202 1.00 0.00 72 GLY A N 7
ATOM 10669 C CA . GLY A 1 73 ? 20.124 4.919 7.869 1.00 0.00 72 GLY A CA 7
ATOM 10670 C C . GLY A 1 73 ? 18.963 5.874 7.580 1.00 0.00 72 GLY A C 7
ATOM 10671 O O . GLY A 1 73 ? 17.811 5.562 7.876 1.00 0.00 72 GLY A O 7
ATOM 10675 N N . PRO A 1 74 ? 19.317 7.047 6.990 1.00 0.00 73 PRO A N 7
ATOM 10676 C CA . PRO A 1 74 ? 18.318 8.048 6.658 1.00 0.00 73 PRO A CA 7
ATOM 10677 C C . PRO A 1 74 ? 17.513 7.632 5.425 1.00 0.00 73 PRO A C 7
ATOM 10678 O O . PRO A 1 74 ? 16.571 8.319 5.034 1.00 0.00 73 PRO A O 7
ATOM 10689 N N . GLY A 1 75 ? 17.914 6.509 4.848 1.00 0.00 74 GLY A N 7
ATOM 10690 C CA . GLY A 1 75 ? 17.242 5.992 3.668 1.00 0.00 74 GLY A CA 7
ATOM 10691 C C . GLY A 1 75 ? 15.847 5.470 4.016 1.00 0.00 74 GLY A C 7
ATOM 10692 O O . GLY A 1 75 ? 14.905 5.639 3.243 1.00 0.00 74 GLY A O 7
ATOM 10696 N N . SER A 1 76 ? 15.758 4.845 5.181 1.00 0.00 75 SER A N 7
ATOM 10697 C CA . SER A 1 76 ? 14.493 4.297 5.642 1.00 0.00 75 SER A CA 7
ATOM 10698 C C . SER A 1 76 ? 13.391 5.351 5.522 1.00 0.00 75 SER A C 7
ATOM 10699 O O . SER A 1 76 ? 13.657 6.548 5.627 1.00 0.00 75 SER A O 7
ATOM 10707 N N . HIS A 1 77 ? 12.176 4.869 5.304 1.00 0.00 76 HIS A N 7
ATOM 10708 C CA . HIS A 1 77 ? 11.033 5.756 5.168 1.00 0.00 76 HIS A CA 7
ATOM 10709 C C . HIS A 1 77 ? 10.074 5.539 6.341 1.00 0.00 76 HIS A C 7
ATOM 10710 O O . HIS A 1 77 ? 9.221 4.654 6.295 1.00 0.00 76 HIS A O 7
ATOM 10724 N N . PRO A 1 78 ? 10.252 6.384 7.392 1.00 0.00 77 PRO A N 7
ATOM 10725 C CA . PRO A 1 78 ? 9.413 6.294 8.575 1.00 0.00 77 PRO A CA 7
ATOM 10726 C C . PRO A 1 78 ? 8.020 6.867 8.304 1.00 0.00 77 PRO A C 7
ATOM 10727 O O . PRO A 1 78 ? 7.094 6.651 9.084 1.00 0.00 77 PRO A O 7
ATOM 10738 N N . ASP A 1 79 ? 7.917 7.588 7.197 1.00 0.00 78 ASP A N 7
ATOM 10739 C CA . ASP A 1 79 ? 6.653 8.194 6.814 1.00 0.00 78 ASP A CA 7
ATOM 10740 C C . ASP A 1 79 ? 5.852 7.202 5.969 1.00 0.00 78 ASP A C 7
ATOM 10741 O O . ASP A 1 79 ? 4.634 7.105 6.106 1.00 0.00 78 ASP A O 7
ATOM 10750 N N . GLN A 1 80 ? 6.569 6.489 5.112 1.00 0.00 79 GLN A N 7
ATOM 10751 C CA . GLN A 1 80 ? 5.941 5.508 4.245 1.00 0.00 79 GLN A CA 7
ATOM 10752 C C . GLN A 1 80 ? 5.863 4.150 4.947 1.00 0.00 79 GLN A C 7
ATOM 10753 O O . GLN A 1 80 ? 5.103 3.276 4.534 1.00 0.00 79 GLN A O 7
ATOM 10767 N N . GLN A 1 81 ? 6.660 4.017 5.996 1.00 0.00 80 GLN A N 7
ATOM 10768 C CA . GLN A 1 81 ? 6.691 2.781 6.760 1.00 0.00 80 GLN A CA 7
ATOM 10769 C C . GLN A 1 81 ? 5.269 2.330 7.099 1.00 0.00 80 GLN A C 7
ATOM 10770 O O . GLN A 1 81 ? 4.916 1.170 6.894 1.00 0.00 80 GLN A O 7
ATOM 10784 N N . PRO A 1 82 ? 4.470 3.297 7.625 1.00 0.00 81 PRO A N 7
ATOM 10785 C CA . PRO A 1 82 ? 3.094 3.012 7.994 1.00 0.00 81 PRO A CA 7
ATOM 10786 C C . PRO A 1 82 ? 2.205 2.903 6.754 1.00 0.00 81 PRO A C 7
ATOM 10787 O O . PRO A 1 82 ? 1.154 2.265 6.793 1.00 0.00 81 PRO A O 7
ATOM 10798 N N . TYR A 1 83 ? 2.659 3.536 5.682 1.00 0.00 82 TYR A N 7
ATOM 10799 C CA . TYR A 1 83 ? 1.918 3.518 4.433 1.00 0.00 82 TYR A CA 7
ATOM 10800 C C . TYR A 1 83 ? 2.092 2.181 3.710 1.00 0.00 82 TYR A C 7
ATOM 10801 O O . TYR A 1 83 ? 1.112 1.562 3.297 1.00 0.00 82 TYR A O 7
ATOM 10819 N N . ILE A 1 84 ? 3.346 1.774 3.580 1.00 0.00 83 ILE A N 7
ATOM 10820 C CA . ILE A 1 84 ? 3.661 0.521 2.915 1.00 0.00 83 ILE A CA 7
ATOM 10821 C C . ILE A 1 84 ? 3.146 -0.644 3.762 1.00 0.00 83 ILE A C 7
ATOM 10822 O O . ILE A 1 84 ? 2.714 -1.663 3.224 1.00 0.00 83 ILE A O 7
ATOM 10838 N N . THR A 1 85 ? 3.209 -0.456 5.072 1.00 0.00 84 THR A N 7
ATOM 10839 C CA . THR A 1 85 ? 2.755 -1.479 5.998 1.00 0.00 84 THR A CA 7
ATOM 10840 C C . THR A 1 85 ? 1.283 -1.813 5.744 1.00 0.00 84 THR A C 7
ATOM 10841 O O . THR A 1 85 ? 0.907 -2.983 5.699 1.00 0.00 84 THR A O 7
ATOM 10852 N N . VAL A 1 86 ? 0.491 -0.763 5.583 1.00 0.00 85 VAL A N 7
ATOM 10853 C CA . VAL A 1 86 ? -0.931 -0.929 5.335 1.00 0.00 85 VAL A CA 7
ATOM 10854 C C . VAL A 1 86 ? -1.129 -1.836 4.118 1.00 0.00 85 VAL A C 7
ATOM 10855 O O . VAL A 1 86 ? -1.922 -2.775 4.162 1.00 0.00 85 VAL A O 7
ATOM 10868 N N . TRP A 1 87 ? -0.394 -1.523 3.061 1.00 0.00 86 TRP A N 7
ATOM 10869 C CA . TRP A 1 87 ? -0.479 -2.298 1.835 1.00 0.00 86 TRP A CA 7
ATOM 10870 C C . TRP A 1 87 ? -0.280 -3.772 2.193 1.00 0.00 86 TRP A C 7
ATOM 10871 O O . TRP A 1 87 ? -1.045 -4.630 1.755 1.00 0.00 86 TRP A O 7
ATOM 10892 N N . GLN A 1 88 ? 0.752 -4.022 2.985 1.00 0.00 87 GLN A N 7
ATOM 10893 C CA . GLN A 1 88 ? 1.062 -5.377 3.406 1.00 0.00 87 GLN A CA 7
ATOM 10894 C C . GLN A 1 88 ? -0.142 -6.001 4.115 1.00 0.00 87 GLN A C 7
ATOM 10895 O O . GLN A 1 88 ? -0.406 -7.193 3.965 1.00 0.00 87 GLN A O 7
ATOM 10909 N N . ASP A 1 89 ? -0.841 -5.167 4.871 1.00 0.00 88 ASP A N 7
ATOM 10910 C CA . ASP A 1 89 ? -2.011 -5.622 5.603 1.00 0.00 88 ASP A CA 7
ATOM 10911 C C . ASP A 1 89 ? -3.175 -5.811 4.628 1.00 0.00 88 ASP A C 7
ATOM 10912 O O . ASP A 1 89 ? -4.000 -6.706 4.807 1.00 0.00 88 ASP A O 7
ATOM 10921 N N . LEU A 1 90 ? -3.204 -4.954 3.618 1.00 0.00 89 LEU A N 7
ATOM 10922 C CA . LEU A 1 90 ? -4.254 -5.016 2.614 1.00 0.00 89 LEU A CA 7
ATOM 10923 C C . LEU A 1 90 ? -4.184 -6.363 1.892 1.00 0.00 89 LEU A C 7
ATOM 10924 O O . LEU A 1 90 ? -5.173 -7.092 1.835 1.00 0.00 89 LEU A O 7
ATOM 10940 N N . VAL A 1 91 ? -3.007 -6.652 1.358 1.00 0.00 90 VAL A N 7
ATOM 10941 C CA . VAL A 1 91 ? -2.796 -7.898 0.642 1.00 0.00 90 VAL A CA 7
ATOM 10942 C C . VAL A 1 91 ? -3.154 -9.073 1.554 1.00 0.00 90 VAL A C 7
ATOM 10943 O O . VAL A 1 91 ? -3.780 -10.036 1.115 1.00 0.00 90 VAL A O 7
ATOM 10956 N N . GLN A 1 92 ? -2.742 -8.954 2.808 1.00 0.00 91 GLN A N 7
ATOM 10957 C CA . GLN A 1 92 ? -3.012 -9.994 3.786 1.00 0.00 91 GLN A CA 7
ATOM 10958 C C . GLN A 1 92 ? -4.520 -10.215 3.924 1.00 0.00 91 GLN A C 7
ATOM 10959 O O . GLN A 1 92 ? -5.011 -11.322 3.709 1.00 0.00 91 GLN A O 7
ATOM 10973 N N . ASN A 1 93 ? -5.212 -9.143 4.281 1.00 0.00 92 ASN A N 7
ATOM 10974 C CA . ASN A 1 93 ? -6.654 -9.205 4.450 1.00 0.00 92 ASN A CA 7
ATOM 10975 C C . ASN A 1 93 ? -7.335 -8.697 3.178 1.00 0.00 92 ASN A C 7
ATOM 10976 O O . ASN A 1 93 ? -8.208 -7.833 3.239 1.00 0.00 92 ASN A O 7
ATOM 10987 N N . SER A 1 94 ? -6.909 -9.255 2.054 1.00 0.00 93 SER A N 7
ATOM 10988 C CA . SER A 1 94 ? -7.467 -8.869 0.769 1.00 0.00 93 SER A CA 7
ATOM 10989 C C . SER A 1 94 ? -8.983 -8.698 0.886 1.00 0.00 93 SER A C 7
ATOM 10990 O O . SER A 1 94 ? -9.712 -9.679 1.027 1.00 0.00 93 SER A O 7
ATOM 10998 N N . PRO A 1 95 ? -9.424 -7.413 0.821 1.00 0.00 94 PRO A N 7
ATOM 10999 C CA . PRO A 1 95 ? -10.840 -7.102 0.918 1.00 0.00 94 PRO A CA 7
ATOM 11000 C C . PRO A 1 95 ? -11.569 -7.454 -0.380 1.00 0.00 94 PRO A C 7
ATOM 11001 O O . PRO A 1 95 ? -10.935 -7.740 -1.394 1.00 0.00 94 PRO A O 7
ATOM 11012 N N . PRO A 1 96 ? -12.926 -7.422 -0.303 1.00 0.00 95 PRO A N 7
ATOM 11013 C CA . PRO A 1 96 ? -13.749 -7.735 -1.460 1.00 0.00 95 PRO A CA 7
ATOM 11014 C C . PRO A 1 96 ? -13.743 -6.580 -2.464 1.00 0.00 95 PRO A C 7
ATOM 11015 O O . PRO A 1 96 ? -14.001 -6.783 -3.649 1.00 0.00 95 PRO A O 7
ATOM 11026 N N . TRP A 1 97 ? -13.447 -5.395 -1.953 1.00 0.00 96 TRP A N 7
ATOM 11027 C CA . TRP A 1 97 ? -13.405 -4.208 -2.790 1.00 0.00 96 TRP A CA 7
ATOM 11028 C C . TRP A 1 97 ? -12.060 -4.191 -3.519 1.00 0.00 96 TRP A C 7
ATOM 11029 O O . TRP A 1 97 ? -11.820 -3.334 -4.368 1.00 0.00 96 TRP A O 7
ATOM 11050 N N . ILE A 1 98 ? -11.217 -5.149 -3.161 1.00 0.00 97 ILE A N 7
ATOM 11051 C CA . ILE A 1 98 ? -9.902 -5.255 -3.770 1.00 0.00 97 ILE A CA 7
ATOM 11052 C C . ILE A 1 98 ? -9.864 -6.483 -4.681 1.00 0.00 97 ILE A C 7
ATOM 11053 O O . ILE A 1 98 ? -9.649 -6.361 -5.886 1.00 0.00 97 ILE A O 7
ATOM 11069 N N . LYS A 1 99 ? -10.077 -7.640 -4.071 1.00 0.00 98 LYS A N 7
ATOM 11070 C CA . LYS A 1 99 ? -10.070 -8.890 -4.812 1.00 0.00 98 LYS A CA 7
ATOM 11071 C C . LYS A 1 99 ? -11.505 -9.264 -5.185 1.00 0.00 98 LYS A C 7
ATOM 11072 O O . LYS A 1 99 ? -12.234 -9.830 -4.372 1.00 0.00 98 LYS A O 7
ATOM 11091 N N . SER A 1 100 ? -11.869 -8.934 -6.415 1.00 0.00 99 SER A N 7
ATOM 11092 C CA . SER A 1 100 ? -13.204 -9.228 -6.906 1.00 0.00 99 SER A CA 7
ATOM 11093 C C . SER A 1 100 ? -13.119 -10.052 -8.193 1.00 0.00 99 SER A C 7
ATOM 11094 O O . SER A 1 100 ? -12.747 -9.531 -9.244 1.00 0.00 99 SER A O 7
ATOM 11102 N N . GLY A 1 101 ? -13.469 -11.323 -8.069 1.00 0.00 100 GLY A N 7
ATOM 11103 C CA . GLY A 1 101 ? -13.437 -12.223 -9.209 1.00 0.00 100 GLY A CA 7
ATOM 11104 C C . GLY A 1 101 ? -14.799 -12.276 -9.905 1.00 0.00 100 GLY A C 7
ATOM 11105 O O . GLY A 1 101 ? -15.823 -11.974 -9.295 1.00 0.00 100 GLY A O 7
ATOM 11109 N N . PRO A 1 102 ? -14.764 -12.670 -11.206 1.00 0.00 101 PRO A N 7
ATOM 11110 C CA . PRO A 1 102 ? -15.983 -12.766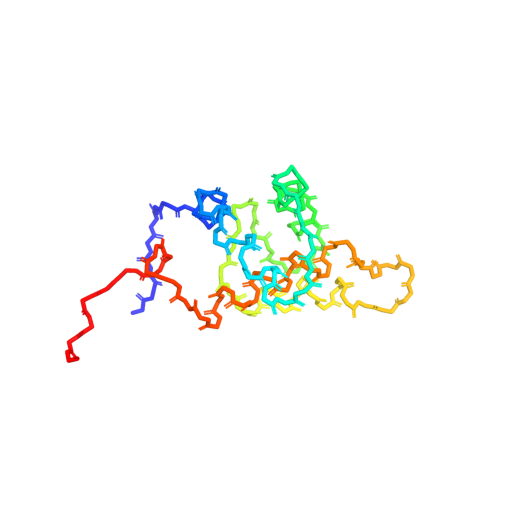 -11.991 1.00 0.00 101 PRO A CA 7
ATOM 11111 C C . PRO A 1 102 ? -16.791 -14.005 -11.601 1.00 0.00 101 PRO A C 7
ATOM 11112 O O . PRO A 1 102 ? -16.239 -14.971 -11.078 1.00 0.00 101 PRO A O 7
ATOM 11123 N N . SER A 1 103 ? -18.087 -13.936 -11.870 1.00 0.00 102 SER A N 7
ATOM 11124 C CA . SER A 1 103 ? -18.977 -15.040 -11.553 1.00 0.00 102 SER A CA 7
ATOM 11125 C C . SER A 1 103 ? -19.036 -15.246 -10.038 1.00 0.00 102 SER A C 7
ATOM 11126 O O . SER A 1 103 ? -18.034 -15.597 -9.417 1.00 0.00 102 SER A O 7
ATOM 11134 N N . SER A 1 104 ? -20.219 -15.020 -9.488 1.00 0.00 103 SER A N 7
ATOM 11135 C CA . SER A 1 104 ? -20.422 -15.177 -8.058 1.00 0.00 103 SER A CA 7
ATOM 11136 C C . SER A 1 104 ? -21.787 -15.814 -7.789 1.00 0.00 103 SER A C 7
ATOM 11137 O O . SER A 1 104 ? -22.779 -15.110 -7.605 1.00 0.00 103 SER A O 7
ATOM 11145 N N . GLY A 1 105 ? -21.794 -17.138 -7.777 1.00 0.00 104 GLY A N 7
ATOM 11146 C CA . GLY A 1 105 ? -23.021 -17.878 -7.534 1.00 0.00 104 GLY A CA 7
ATOM 11147 C C . GLY A 1 105 ? -22.776 -19.049 -6.580 1.00 0.00 104 GLY A C 7
ATOM 11148 O O . GLY A 1 105 ? -23.422 -20.090 -6.691 1.00 0.00 104 GLY A O 7
ATOM 11152 N N . GLY A 1 1 ? -3.893 -17.851 -11.631 1.00 0.00 0 GLY A N 8
ATOM 11153 C CA . GLY A 1 1 ? -3.824 -17.133 -12.892 1.00 0.00 0 GLY A CA 8
ATOM 11154 C C . GLY A 1 1 ? -4.363 -15.708 -12.742 1.00 0.00 0 GLY A C 8
ATOM 11155 O O . GLY A 1 1 ? -3.611 -14.741 -12.855 1.00 0.00 0 GLY A O 8
ATOM 11159 N N . SER A 1 2 ? -5.661 -15.624 -12.489 1.00 0.00 1 SER A N 8
ATOM 11160 C CA . SER A 1 2 ? -6.309 -14.334 -12.322 1.00 0.00 1 SER A CA 8
ATOM 11161 C C . SER A 1 2 ? -6.208 -13.527 -13.617 1.00 0.00 1 SER A C 8
ATOM 11162 O O . SER A 1 2 ? -5.234 -13.653 -14.357 1.00 0.00 1 SER A O 8
ATOM 11170 N N . SER A 1 3 ? -7.228 -12.715 -13.851 1.00 0.00 2 SER A N 8
ATOM 11171 C CA . SER A 1 3 ? -7.267 -11.886 -15.045 1.00 0.00 2 SER A CA 8
ATOM 11172 C C . SER A 1 3 ? -8.450 -10.919 -14.972 1.00 0.00 2 SER A C 8
ATOM 11173 O O . SER A 1 3 ? -9.112 -10.818 -13.940 1.00 0.00 2 SER A O 8
ATOM 11181 N N . GLY A 1 4 ? -8.681 -10.233 -16.082 1.00 0.00 3 GLY A N 8
ATOM 11182 C CA . GLY A 1 4 ? -9.774 -9.277 -16.157 1.00 0.00 3 GLY A CA 8
ATOM 11183 C C . GLY A 1 4 ? -9.300 -7.950 -16.752 1.00 0.00 3 GLY A C 8
ATOM 11184 O O . GLY A 1 4 ? -9.912 -7.431 -17.685 1.00 0.00 3 GLY A O 8
ATOM 11188 N N . SER A 1 5 ? -8.216 -7.438 -16.189 1.00 0.00 4 SER A N 8
ATOM 11189 C CA . SER A 1 5 ? -7.654 -6.181 -16.652 1.00 0.00 4 SER A CA 8
ATOM 11190 C C . SER A 1 5 ? -8.714 -5.080 -16.592 1.00 0.00 4 SER A C 8
ATOM 11191 O O . SER A 1 5 ? -9.265 -4.687 -17.619 1.00 0.00 4 SER A O 8
ATOM 11199 N N . SER A 1 6 ? -8.968 -4.613 -15.378 1.00 0.00 5 SER A N 8
ATOM 11200 C CA . SER A 1 6 ? -9.953 -3.565 -15.171 1.00 0.00 5 SER A CA 8
ATOM 11201 C C . SER A 1 6 ? -10.010 -3.187 -13.689 1.00 0.00 5 SER A C 8
ATOM 11202 O O . SER A 1 6 ? -10.564 -3.926 -12.877 1.00 0.00 5 SER A O 8
ATOM 11210 N N . GLY A 1 7 ? -9.429 -2.036 -13.382 1.00 0.00 6 GLY A N 8
ATOM 11211 C CA . GLY A 1 7 ? -9.407 -1.551 -12.013 1.00 0.00 6 GLY A CA 8
ATOM 11212 C C . GLY A 1 7 ? -7.980 -1.529 -11.462 1.00 0.00 6 GLY A C 8
ATOM 11213 O O . GLY A 1 7 ? -7.268 -2.529 -11.534 1.00 0.00 6 GLY A O 8
ATOM 11217 N N . THR A 1 8 ? -7.605 -0.378 -10.923 1.00 0.00 7 THR A N 8
ATOM 11218 C CA . THR A 1 8 ? -6.276 -0.213 -10.360 1.00 0.00 7 THR A CA 8
ATOM 11219 C C . THR A 1 8 ? -6.331 -0.291 -8.833 1.00 0.00 7 THR A C 8
ATOM 11220 O O . THR A 1 8 ? -7.382 -0.072 -8.233 1.00 0.00 7 THR A O 8
ATOM 11231 N N . PRO A 1 9 ? -5.154 -0.613 -8.231 1.00 0.00 8 PRO A N 8
ATOM 11232 C CA . PRO A 1 9 ? -5.058 -0.723 -6.786 1.00 0.00 8 PRO A CA 8
ATOM 11233 C C . PRO A 1 9 ? -5.055 0.659 -6.130 1.00 0.00 8 PRO A C 8
ATOM 11234 O O . PRO A 1 9 ? -5.755 0.884 -5.144 1.00 0.00 8 PRO A O 8
ATOM 11245 N N . LEU A 1 10 ? -4.258 1.549 -6.703 1.00 0.00 9 LEU A N 8
ATOM 11246 C CA . LEU A 1 10 ? -4.155 2.904 -6.186 1.00 0.00 9 LEU A CA 8
ATOM 11247 C C . LEU A 1 10 ? -5.555 3.509 -6.069 1.00 0.00 9 LEU A C 8
ATOM 11248 O O . LEU A 1 10 ? -5.903 4.082 -5.039 1.00 0.00 9 LEU A O 8
ATOM 11264 N N . SER A 1 11 ? -6.320 3.360 -7.141 1.00 0.00 10 SER A N 8
ATOM 11265 C CA . SER A 1 11 ? -7.675 3.884 -7.171 1.00 0.00 10 SER A CA 8
ATOM 11266 C C . SER A 1 11 ? -8.558 3.111 -6.189 1.00 0.00 10 SER A C 8
ATOM 11267 O O . SER A 1 11 ? -9.392 3.700 -5.503 1.00 0.00 10 SER A O 8
ATOM 11275 N N . LEU A 1 12 ? -8.344 1.804 -6.153 1.00 0.00 11 LEU A N 8
ATOM 11276 C CA . LEU A 1 12 ? -9.110 0.945 -5.267 1.00 0.00 11 LEU A CA 8
ATOM 11277 C C . LEU A 1 12 ? -8.846 1.351 -3.816 1.00 0.00 11 LEU A C 8
ATOM 11278 O O . LEU A 1 12 ? -9.757 1.344 -2.989 1.00 0.00 11 LEU A O 8
ATOM 11294 N N . THR A 1 13 ? -7.595 1.697 -3.550 1.00 0.00 12 THR A N 8
ATOM 11295 C CA . THR A 1 13 ? -7.199 2.106 -2.213 1.00 0.00 12 THR A CA 8
ATOM 11296 C C . THR A 1 13 ? -7.720 3.512 -1.909 1.00 0.00 12 THR A C 8
ATOM 11297 O O . THR A 1 13 ? -8.388 3.725 -0.899 1.00 0.00 12 THR A O 8
ATOM 11308 N N . LEU A 1 14 ? -7.394 4.435 -2.802 1.00 0.00 13 LEU A N 8
ATOM 11309 C CA . LEU A 1 14 ? -7.820 5.815 -2.642 1.00 0.00 13 LEU A CA 8
ATOM 11310 C C . LEU A 1 14 ? -9.344 5.862 -2.519 1.00 0.00 13 LEU A C 8
ATOM 11311 O O . LEU A 1 14 ? -9.887 6.700 -1.801 1.00 0.00 13 LEU A O 8
ATOM 11327 N N . ASP A 1 15 ? -9.992 4.951 -3.231 1.00 0.00 14 ASP A N 8
ATOM 11328 C CA . ASP A 1 15 ? -11.443 4.878 -3.210 1.00 0.00 14 ASP A CA 8
ATOM 11329 C C . ASP A 1 15 ? -11.908 4.438 -1.820 1.00 0.00 14 ASP A C 8
ATOM 11330 O O . ASP A 1 15 ? -13.001 4.797 -1.385 1.00 0.00 14 ASP A O 8
ATOM 11339 N N . HIS A 1 16 ? -11.054 3.668 -1.162 1.00 0.00 15 HIS A N 8
ATOM 11340 C CA . HIS A 1 16 ? -11.363 3.176 0.170 1.00 0.00 15 HIS A CA 8
ATOM 11341 C C . HIS A 1 16 ? -10.348 3.732 1.171 1.00 0.00 15 HIS A C 8
ATOM 11342 O O . HIS A 1 16 ? -9.815 2.992 1.996 1.00 0.00 15 HIS A O 8
ATOM 11356 N N . TRP A 1 17 ? -10.112 5.032 1.066 1.00 0.00 16 TRP A N 8
ATOM 11357 C CA . TRP A 1 17 ? -9.171 5.695 1.951 1.00 0.00 16 TRP A CA 8
ATOM 11358 C C . TRP A 1 17 ? -9.598 5.412 3.393 1.00 0.00 16 TRP A C 8
ATOM 11359 O O . TRP A 1 17 ? -8.754 5.216 4.267 1.00 0.00 16 TRP A O 8
ATOM 11380 N N . SER A 1 18 ? -10.907 5.399 3.597 1.00 0.00 17 SER A N 8
ATOM 11381 C CA . SER A 1 18 ? -11.456 5.143 4.918 1.00 0.00 17 SER A CA 8
ATOM 11382 C C . SER A 1 18 ? -10.883 3.840 5.479 1.00 0.00 17 SER A C 8
ATOM 11383 O O . SER A 1 18 ? -10.578 3.752 6.667 1.00 0.00 17 SER A O 8
ATOM 11391 N N . GLU A 1 19 ? -10.754 2.859 4.597 1.00 0.00 18 GLU A N 8
ATOM 11392 C CA . GLU A 1 19 ? -10.223 1.565 4.989 1.00 0.00 18 GLU A CA 8
ATOM 11393 C C . GLU A 1 19 ? -8.721 1.668 5.261 1.00 0.00 18 GLU A C 8
ATOM 11394 O O . GLU A 1 19 ? -8.221 1.094 6.227 1.00 0.00 18 GLU A O 8
ATOM 11406 N N . ILE A 1 20 ? -8.043 2.403 4.392 1.00 0.00 19 ILE A N 8
ATOM 11407 C CA . ILE A 1 20 ? -6.608 2.588 4.526 1.00 0.00 19 ILE A CA 8
ATOM 11408 C C . ILE A 1 20 ? -6.317 3.375 5.806 1.00 0.00 19 ILE A C 8
ATOM 11409 O O . ILE A 1 20 ? -5.287 3.168 6.445 1.00 0.00 19 ILE A O 8
ATOM 11425 N N . ARG A 1 21 ? -7.244 4.260 6.141 1.00 0.00 20 ARG A N 8
ATOM 11426 C CA . ARG A 1 21 ? -7.100 5.079 7.333 1.00 0.00 20 ARG A CA 8
ATOM 11427 C C . ARG A 1 21 ? -7.298 4.228 8.589 1.00 0.00 20 ARG A C 8
ATOM 11428 O O . ARG A 1 21 ? -6.781 4.558 9.655 1.00 0.00 20 ARG A O 8
ATOM 11449 N N . SER A 1 22 ? -8.048 3.148 8.421 1.00 0.00 21 SER A N 8
ATOM 11450 C CA . SER A 1 22 ? -8.320 2.247 9.528 1.00 0.00 21 SER A CA 8
ATOM 11451 C C . SER A 1 22 ? -7.128 1.314 9.748 1.00 0.00 21 SER A C 8
ATOM 11452 O O . SER A 1 22 ? -6.672 1.139 10.877 1.00 0.00 21 SER A O 8
ATOM 11460 N N . ARG A 1 23 ? -6.657 0.738 8.652 1.00 0.00 22 ARG A N 8
ATOM 11461 C CA . ARG A 1 23 ? -5.527 -0.173 8.711 1.00 0.00 22 ARG A CA 8
ATOM 11462 C C . ARG A 1 23 ? -4.396 0.438 9.540 1.00 0.00 22 ARG A C 8
ATOM 11463 O O . ARG A 1 23 ? -3.719 -0.267 10.287 1.00 0.00 22 ARG A O 8
ATOM 11484 N N . ALA A 1 24 ? -4.225 1.742 9.380 1.00 0.00 23 ALA A N 8
ATOM 11485 C CA . ALA A 1 24 ? -3.188 2.455 10.105 1.00 0.00 23 ALA A CA 8
ATOM 11486 C C . ALA A 1 24 ? -3.633 2.661 11.554 1.00 0.00 23 ALA A C 8
ATOM 11487 O O . ALA A 1 24 ? -2.875 2.389 12.484 1.00 0.00 23 ALA A O 8
ATOM 11494 N N . HIS A 1 25 ? -4.859 3.140 11.701 1.00 0.00 24 HIS A N 8
ATOM 11495 C CA . HIS A 1 25 ? -5.414 3.385 13.021 1.00 0.00 24 HIS A CA 8
ATOM 11496 C C . HIS A 1 25 ? -5.265 2.129 13.882 1.00 0.00 24 HIS A C 8
ATOM 11497 O O . HIS A 1 25 ? -4.838 2.208 15.033 1.00 0.00 24 HIS A O 8
ATOM 11511 N N . ASN A 1 26 ? -5.625 0.999 13.291 1.00 0.00 25 ASN A N 8
ATOM 11512 C CA . ASN A 1 26 ? -5.536 -0.272 13.989 1.00 0.00 25 ASN A CA 8
ATOM 11513 C C . ASN A 1 26 ? -4.064 -0.630 14.203 1.00 0.00 25 ASN A C 8
ATOM 11514 O O . ASN A 1 26 ? -3.718 -1.293 15.180 1.00 0.00 25 ASN A O 8
ATOM 11525 N N . LEU A 1 27 ? -3.236 -0.175 13.274 1.00 0.00 26 LEU A N 8
ATOM 11526 C CA . LEU A 1 27 ? -1.809 -0.439 13.348 1.00 0.00 26 LEU A CA 8
ATOM 11527 C C . LEU A 1 27 ? -1.148 0.607 14.248 1.00 0.00 26 LEU A C 8
ATOM 11528 O O . LEU A 1 27 ? 0.043 0.516 14.540 1.00 0.00 26 LEU A O 8
ATOM 11544 N N . SER A 1 28 ? -1.950 1.577 14.663 1.00 0.00 27 SER A N 8
ATOM 11545 C CA . SER A 1 28 ? -1.458 2.639 15.524 1.00 0.00 27 SER A CA 8
ATOM 11546 C C . SER A 1 28 ? -0.490 3.535 14.748 1.00 0.00 27 SER A C 8
ATOM 11547 O O . SER A 1 28 ? 0.614 3.812 15.215 1.00 0.00 27 SER A O 8
ATOM 11555 N N . VAL A 1 29 ? -0.939 3.962 13.577 1.00 0.00 28 VAL A N 8
ATOM 11556 C CA . VAL A 1 29 ? -0.127 4.821 12.733 1.00 0.00 28 VAL A CA 8
ATOM 11557 C C . VAL A 1 29 ? -1.035 5.795 11.980 1.00 0.00 28 VAL A C 8
ATOM 11558 O O . VAL A 1 29 ? -2.209 5.507 11.755 1.00 0.00 28 VAL A O 8
ATOM 11571 N N . GLU A 1 30 ? -0.457 6.929 11.611 1.00 0.00 29 GLU A N 8
ATOM 11572 C CA . GLU A 1 30 ? -1.199 7.947 10.888 1.00 0.00 29 GLU A CA 8
ATOM 11573 C C . GLU A 1 30 ? -0.623 8.126 9.482 1.00 0.00 29 GLU A C 8
ATOM 11574 O O . GLU A 1 30 ? 0.590 8.063 9.292 1.00 0.00 29 GLU A O 8
ATOM 11586 N N . ILE A 1 31 ? -1.521 8.347 8.533 1.00 0.00 30 ILE A N 8
ATOM 11587 C CA . ILE A 1 31 ? -1.117 8.536 7.150 1.00 0.00 30 ILE A CA 8
ATOM 11588 C C . ILE A 1 31 ? -2.015 9.590 6.501 1.00 0.00 30 ILE A C 8
ATOM 11589 O O . ILE A 1 31 ? -3.088 9.901 7.016 1.00 0.00 30 ILE A O 8
ATOM 11605 N N . LYS A 1 32 ? -1.543 10.113 5.378 1.00 0.00 31 LYS A N 8
ATOM 11606 C CA . LYS A 1 32 ? -2.290 11.127 4.653 1.00 0.00 31 LYS A CA 8
ATOM 11607 C C . LYS A 1 32 ? -2.728 10.561 3.301 1.00 0.00 31 LYS A C 8
ATOM 11608 O O . LYS A 1 32 ? -2.234 9.521 2.869 1.00 0.00 31 LYS A O 8
ATOM 11627 N N . LYS A 1 33 ? -3.652 11.271 2.669 1.00 0.00 32 LYS A N 8
ATOM 11628 C CA . LYS A 1 33 ? -4.162 10.853 1.375 1.00 0.00 32 LYS A CA 8
ATOM 11629 C C . LYS A 1 33 ? -3.356 11.537 0.269 1.00 0.00 32 LYS A C 8
ATOM 11630 O O . LYS A 1 33 ? -3.449 11.156 -0.897 1.00 0.00 32 LYS A O 8
ATOM 11649 N N . GLY A 1 34 ? -2.584 12.534 0.673 1.00 0.00 33 GLY A N 8
ATOM 11650 C CA . GLY A 1 34 ? -1.762 13.274 -0.269 1.00 0.00 33 GLY A CA 8
ATOM 11651 C C . GLY A 1 34 ? -0.470 12.517 -0.582 1.00 0.00 33 GLY A C 8
ATOM 11652 O O . GLY A 1 34 ? -0.120 12.333 -1.747 1.00 0.00 33 GLY A O 8
ATOM 11656 N N . PRO A 1 35 ? 0.223 12.088 0.507 1.00 0.00 34 PRO A N 8
ATOM 11657 C CA . PRO A 1 35 ? 1.469 11.355 0.360 1.00 0.00 34 PRO A CA 8
ATOM 11658 C C . PRO A 1 35 ? 1.209 9.915 -0.085 1.00 0.00 34 PRO A C 8
ATOM 11659 O O . PRO A 1 35 ? 1.961 9.364 -0.888 1.00 0.00 34 PRO A O 8
ATOM 11670 N N . TRP A 1 36 ? 0.142 9.346 0.456 1.00 0.00 35 TRP A N 8
ATOM 11671 C CA . TRP A 1 36 ? -0.226 7.980 0.124 1.00 0.00 35 TRP A CA 8
ATOM 11672 C C . TRP A 1 36 ? -0.219 7.845 -1.399 1.00 0.00 35 TRP A C 8
ATOM 11673 O O . TRP A 1 36 ? 0.228 6.831 -1.934 1.00 0.00 35 TRP A O 8
ATOM 11694 N N . ARG A 1 37 ? -0.719 8.881 -2.056 1.00 0.00 36 ARG A N 8
ATOM 11695 C CA . ARG A 1 37 ? -0.775 8.891 -3.508 1.00 0.00 36 ARG A CA 8
ATOM 11696 C C . ARG A 1 37 ? 0.611 9.178 -4.091 1.00 0.00 36 ARG A C 8
ATOM 11697 O O . ARG A 1 37 ? 1.077 8.460 -4.974 1.00 0.00 36 ARG A O 8
ATOM 11718 N N . THR A 1 38 ? 1.229 10.229 -3.573 1.00 0.00 37 THR A N 8
ATOM 11719 C CA . THR A 1 38 ? 2.551 10.620 -4.032 1.00 0.00 37 THR A CA 8
ATOM 11720 C C . THR A 1 38 ? 3.522 9.441 -3.928 1.00 0.00 37 THR A C 8
ATOM 11721 O O . THR A 1 38 ? 4.200 9.103 -4.897 1.00 0.00 37 THR A O 8
ATOM 11732 N N . PHE A 1 39 ? 3.556 8.847 -2.744 1.00 0.00 38 PHE A N 8
ATOM 11733 C CA . PHE A 1 39 ? 4.432 7.714 -2.501 1.00 0.00 38 PHE A CA 8
ATOM 11734 C C . PHE A 1 39 ? 4.173 6.594 -3.511 1.00 0.00 38 PHE A C 8
ATOM 11735 O O . PHE A 1 39 ? 5.090 5.860 -3.878 1.00 0.00 38 PHE A O 8
ATOM 11752 N N . CYS A 1 40 ? 2.921 6.499 -3.933 1.00 0.00 39 CYS A N 8
ATOM 11753 C CA . CYS A 1 40 ? 2.530 5.482 -4.893 1.00 0.00 39 CYS A CA 8
ATOM 11754 C C . CYS A 1 40 ? 2.427 6.137 -6.272 1.00 0.00 39 CYS A C 8
ATOM 11755 O O . CYS A 1 40 ? 1.889 5.545 -7.206 1.00 0.00 39 CYS A O 8
ATOM 11763 N N . ALA A 1 41 ? 2.951 7.351 -6.355 1.00 0.00 40 ALA A N 8
ATOM 11764 C CA . ALA A 1 41 ? 2.924 8.093 -7.604 1.00 0.00 40 ALA A CA 8
ATOM 11765 C C . ALA A 1 41 ? 4.242 7.875 -8.350 1.00 0.00 40 ALA A C 8
ATOM 11766 O O . ALA A 1 41 ? 4.244 7.439 -9.500 1.00 0.00 40 ALA A O 8
ATOM 11773 N N . SER A 1 42 ? 5.332 8.189 -7.665 1.00 0.00 41 SER A N 8
ATOM 11774 C CA . SER A 1 42 ? 6.654 8.033 -8.249 1.00 0.00 41 SER A CA 8
ATOM 11775 C C . SER A 1 42 ? 7.708 7.953 -7.143 1.00 0.00 41 SER A C 8
ATOM 11776 O O . SER A 1 42 ? 8.795 8.513 -7.275 1.00 0.00 41 SER A O 8
ATOM 11784 N N . GLU A 1 43 ? 7.350 7.251 -6.078 1.00 0.00 42 GLU A N 8
ATOM 11785 C CA . GLU A 1 43 ? 8.251 7.090 -4.950 1.00 0.00 42 GLU A CA 8
ATOM 11786 C C . GLU A 1 43 ? 8.619 5.616 -4.770 1.00 0.00 42 GLU A C 8
ATOM 11787 O O . GLU A 1 43 ? 9.796 5.274 -4.666 1.00 0.00 42 GLU A O 8
ATOM 11799 N N . TRP A 1 44 ? 7.589 4.782 -4.739 1.00 0.00 43 TRP A N 8
ATOM 11800 C CA . TRP A 1 44 ? 7.789 3.352 -4.573 1.00 0.00 43 TRP A CA 8
ATOM 11801 C C . TRP A 1 44 ? 8.291 2.788 -5.904 1.00 0.00 43 TRP A C 8
ATOM 11802 O O . TRP A 1 44 ? 9.223 1.985 -5.930 1.00 0.00 43 TRP A O 8
ATOM 11823 N N . PRO A 1 45 ? 7.634 3.241 -7.005 1.00 0.00 44 PRO A N 8
ATOM 11824 C CA . PRO A 1 45 ? 8.004 2.790 -8.336 1.00 0.00 44 PRO A CA 8
ATOM 11825 C C . PRO A 1 45 ? 9.304 3.451 -8.797 1.00 0.00 44 PRO A C 8
ATOM 11826 O O . PRO A 1 45 ? 9.762 3.215 -9.914 1.00 0.00 44 PRO A O 8
ATOM 11837 N N . THR A 1 46 ? 9.862 4.266 -7.914 1.00 0.00 45 THR A N 8
ATOM 11838 C CA . THR A 1 46 ? 11.100 4.963 -8.217 1.00 0.00 45 THR A CA 8
ATOM 11839 C C . THR A 1 46 ? 12.233 4.448 -7.327 1.00 0.00 45 THR A C 8
ATOM 11840 O O . THR A 1 46 ? 13.275 5.091 -7.207 1.00 0.00 45 THR A O 8
ATOM 11851 N N . PHE A 1 47 ? 11.991 3.292 -6.725 1.00 0.00 46 PHE A N 8
ATOM 11852 C CA . PHE A 1 47 ? 12.978 2.683 -5.850 1.00 0.00 46 PHE A CA 8
ATOM 11853 C C . PHE A 1 47 ? 13.802 1.634 -6.598 1.00 0.00 46 PHE A C 8
ATOM 11854 O O . PHE A 1 47 ? 14.895 1.272 -6.165 1.00 0.00 46 PHE A O 8
ATOM 11871 N N . ASP A 1 48 ? 13.245 1.173 -7.709 1.00 0.00 47 ASP A N 8
ATOM 11872 C CA . ASP A 1 48 ? 13.914 0.172 -8.522 1.00 0.00 47 ASP A CA 8
ATOM 11873 C C . ASP A 1 48 ? 13.817 -1.189 -7.831 1.00 0.00 47 ASP A C 8
ATOM 11874 O O . ASP A 1 48 ? 14.693 -1.557 -7.050 1.00 0.00 47 ASP A O 8
ATOM 11883 N N . VAL A 1 49 ? 12.743 -1.900 -8.142 1.00 0.00 48 VAL A N 8
ATOM 11884 C CA . VAL A 1 49 ? 12.519 -3.212 -7.561 1.00 0.00 48 VAL A CA 8
ATOM 11885 C C . VAL A 1 49 ? 11.502 -3.976 -8.411 1.00 0.00 48 VAL A C 8
ATOM 11886 O O . VAL A 1 49 ? 11.692 -5.156 -8.702 1.00 0.00 48 VAL A O 8
ATOM 11899 N N . GLY A 1 50 ? 10.444 -3.271 -8.786 1.00 0.00 49 GLY A N 8
ATOM 11900 C CA . GLY A 1 50 ? 9.397 -3.868 -9.597 1.00 0.00 49 GLY A CA 8
ATOM 11901 C C . GLY A 1 50 ? 8.013 -3.434 -9.111 1.00 0.00 49 GLY A C 8
ATOM 11902 O O . GLY A 1 50 ? 7.085 -4.240 -9.067 1.00 0.00 49 GLY A O 8
ATOM 11906 N N . TRP A 1 51 ? 7.917 -2.160 -8.759 1.00 0.00 50 TRP A N 8
ATOM 11907 C CA . TRP A 1 51 ? 6.661 -1.609 -8.278 1.00 0.00 50 TRP A CA 8
ATOM 11908 C C . TRP A 1 51 ? 6.066 -0.746 -9.392 1.00 0.00 50 TRP A C 8
ATOM 11909 O O . TRP A 1 51 ? 6.704 0.193 -9.864 1.00 0.00 50 TRP A O 8
ATOM 11930 N N . PRO A 1 52 ? 4.816 -1.106 -9.792 1.00 0.00 51 PRO A N 8
ATOM 11931 C CA . PRO A 1 52 ? 4.127 -0.375 -10.842 1.00 0.00 51 PRO A CA 8
ATOM 11932 C C . PRO A 1 52 ? 3.613 0.971 -10.327 1.00 0.00 51 PRO A C 8
ATOM 11933 O O . PRO A 1 52 ? 3.560 1.198 -9.119 1.00 0.00 51 PRO A O 8
ATOM 11944 N N . PRO A 1 53 ? 3.238 1.851 -11.294 1.00 0.00 52 PRO A N 8
ATOM 11945 C CA . PRO A 1 53 ? 2.730 3.168 -10.951 1.00 0.00 52 PRO A CA 8
ATOM 11946 C C . PRO A 1 53 ? 1.296 3.082 -10.423 1.00 0.00 52 PRO A C 8
ATOM 11947 O O . PRO A 1 53 ? 0.914 3.833 -9.527 1.00 0.00 52 PRO A O 8
ATOM 11958 N N . GLU A 1 54 ? 0.541 2.160 -11.002 1.00 0.00 53 GLU A N 8
ATOM 11959 C CA . GLU A 1 54 ? -0.843 1.967 -10.602 1.00 0.00 53 GLU A CA 8
ATOM 11960 C C . GLU A 1 54 ? -0.909 1.255 -9.249 1.00 0.00 53 GLU A C 8
ATOM 11961 O O . GLU A 1 54 ? -1.945 1.268 -8.587 1.00 0.00 53 GLU A O 8
ATOM 11973 N N . GLY A 1 55 ? 0.210 0.650 -8.879 1.00 0.00 54 GLY A N 8
ATOM 11974 C CA . GLY A 1 55 ? 0.292 -0.066 -7.617 1.00 0.00 54 GLY A CA 8
ATOM 11975 C C . GLY A 1 55 ? 0.089 -1.568 -7.824 1.00 0.00 54 GLY A C 8
ATOM 11976 O O . GLY A 1 55 ? -0.142 -2.018 -8.946 1.00 0.00 54 GLY A O 8
ATOM 11980 N N . THR A 1 56 ? 0.182 -2.302 -6.726 1.00 0.00 55 THR A N 8
ATOM 11981 C CA . THR A 1 56 ? 0.012 -3.745 -6.773 1.00 0.00 55 THR A CA 8
ATOM 11982 C C . THR A 1 56 ? -0.297 -4.291 -5.378 1.00 0.00 55 THR A C 8
ATOM 11983 O O . THR A 1 56 ? 0.201 -3.772 -4.380 1.00 0.00 55 THR A O 8
ATOM 11994 N N . PHE A 1 57 ? -1.117 -5.332 -5.353 1.00 0.00 56 PHE A N 8
ATOM 11995 C CA . PHE A 1 57 ? -1.498 -5.954 -4.096 1.00 0.00 56 PHE A CA 8
ATOM 11996 C C . PHE A 1 57 ? -0.711 -7.245 -3.863 1.00 0.00 56 PHE A C 8
ATOM 11997 O O . PHE A 1 57 ? -1.272 -8.248 -3.424 1.00 0.00 56 PHE A O 8
ATOM 12014 N N . ASP A 1 58 ? 0.577 -7.178 -4.168 1.00 0.00 57 ASP A N 8
ATOM 12015 C CA . ASP A 1 58 ? 1.447 -8.330 -3.997 1.00 0.00 57 ASP A CA 8
ATOM 12016 C C . ASP A 1 58 ? 2.242 -8.174 -2.700 1.00 0.00 57 ASP A C 8
ATOM 12017 O O . ASP A 1 58 ? 2.847 -7.130 -2.459 1.00 0.00 57 ASP A O 8
ATOM 12026 N N . LEU A 1 59 ? 2.217 -9.228 -1.898 1.00 0.00 58 LEU A N 8
ATOM 12027 C CA . LEU A 1 59 ? 2.928 -9.222 -0.630 1.00 0.00 58 LEU A CA 8
ATOM 12028 C C . LEU A 1 59 ? 4.432 -9.323 -0.894 1.00 0.00 58 LEU A C 8
ATOM 12029 O O . LEU A 1 59 ? 5.239 -8.878 -0.080 1.00 0.00 58 LEU A O 8
ATOM 12045 N N . THR A 1 60 ? 4.762 -9.910 -2.035 1.00 0.00 59 THR A N 8
ATOM 12046 C CA . THR A 1 60 ? 6.154 -10.076 -2.416 1.00 0.00 59 THR A CA 8
ATOM 12047 C C . THR A 1 60 ? 6.757 -8.731 -2.829 1.00 0.00 59 THR A C 8
ATOM 12048 O O . THR A 1 60 ? 7.813 -8.342 -2.333 1.00 0.00 59 THR A O 8
ATOM 12059 N N . VAL A 1 61 ? 6.060 -8.059 -3.732 1.00 0.00 60 VAL A N 8
ATOM 12060 C CA . VAL A 1 61 ? 6.513 -6.766 -4.217 1.00 0.00 60 VAL A CA 8
ATOM 12061 C C . VAL A 1 61 ? 6.397 -5.735 -3.093 1.00 0.00 60 VAL A C 8
ATOM 12062 O O . VAL A 1 61 ? 7.269 -4.881 -2.937 1.00 0.00 60 VAL A O 8
ATOM 12075 N N . ILE A 1 62 ? 5.313 -5.848 -2.339 1.00 0.00 61 ILE A N 8
ATOM 12076 C CA . ILE A 1 62 ? 5.072 -4.936 -1.234 1.00 0.00 61 ILE A CA 8
ATOM 12077 C C . ILE A 1 62 ? 6.243 -5.011 -0.252 1.00 0.00 61 ILE A C 8
ATOM 12078 O O . ILE A 1 62 ? 6.766 -3.983 0.175 1.00 0.00 61 ILE A O 8
ATOM 12094 N N . PHE A 1 63 ? 6.619 -6.238 0.078 1.00 0.00 62 PHE A N 8
ATOM 12095 C CA . PHE A 1 63 ? 7.718 -6.461 1.002 1.00 0.00 62 PHE A CA 8
ATOM 12096 C C . PHE A 1 63 ? 9.002 -5.798 0.497 1.00 0.00 62 PHE A C 8
ATOM 12097 O O . PHE A 1 63 ? 9.808 -5.314 1.289 1.00 0.00 62 PHE A O 8
ATOM 12114 N N . GLU A 1 64 ? 9.152 -5.799 -0.819 1.00 0.00 63 GLU A N 8
ATOM 12115 C CA . GLU A 1 64 ? 10.323 -5.205 -1.440 1.00 0.00 63 GLU A CA 8
ATOM 12116 C C . GLU A 1 64 ? 10.390 -3.709 -1.124 1.00 0.00 63 GLU A C 8
ATOM 12117 O O . GLU A 1 64 ? 11.413 -3.216 -0.651 1.00 0.00 63 GLU A O 8
ATOM 12129 N N . VAL A 1 65 ? 9.286 -3.029 -1.398 1.00 0.00 64 VAL A N 8
ATOM 12130 C CA . VAL A 1 65 ? 9.206 -1.600 -1.148 1.00 0.00 64 VAL A CA 8
ATOM 12131 C C . VAL A 1 65 ? 9.295 -1.344 0.357 1.00 0.00 64 VAL A C 8
ATOM 12132 O O . VAL A 1 65 ? 9.930 -0.383 0.791 1.00 0.00 64 VAL A O 8
ATOM 12145 N N . LYS A 1 66 ? 8.649 -2.219 1.114 1.00 0.00 65 LYS A N 8
ATOM 12146 C CA . LYS A 1 66 ? 8.647 -2.099 2.562 1.00 0.00 65 LYS A CA 8
ATOM 12147 C C . LYS A 1 66 ? 10.072 -2.287 3.086 1.00 0.00 65 LYS A C 8
ATOM 12148 O O . LYS A 1 66 ? 10.565 -1.468 3.862 1.00 0.00 65 LYS A O 8
ATOM 12167 N N . ALA A 1 67 ? 10.694 -3.369 2.643 1.00 0.00 66 ALA A N 8
ATOM 12168 C CA . ALA A 1 67 ? 12.053 -3.675 3.058 1.00 0.00 66 ALA A CA 8
ATOM 12169 C C . ALA A 1 67 ? 12.956 -2.479 2.751 1.00 0.00 66 ALA A C 8
ATOM 12170 O O . ALA A 1 67 ? 13.989 -2.294 3.394 1.00 0.00 66 ALA A O 8
ATOM 12177 N N . ILE A 1 68 ? 12.536 -1.697 1.767 1.00 0.00 67 ILE A N 8
ATOM 12178 C CA . ILE A 1 68 ? 13.294 -0.524 1.367 1.00 0.00 67 ILE A CA 8
ATOM 12179 C C . ILE A 1 68 ? 13.053 0.602 2.374 1.00 0.00 67 ILE A C 8
ATOM 12180 O O . ILE A 1 68 ? 14.001 1.185 2.897 1.00 0.00 67 ILE A O 8
ATOM 12196 N N . VAL A 1 69 ? 11.779 0.874 2.615 1.00 0.00 68 VAL A N 8
ATOM 12197 C CA . VAL A 1 69 ? 11.401 1.920 3.550 1.00 0.00 68 VAL A CA 8
ATOM 12198 C C . VAL A 1 69 ? 11.830 1.516 4.962 1.00 0.00 68 VAL A C 8
ATOM 12199 O O . VAL A 1 69 ? 12.179 2.369 5.776 1.00 0.00 68 VAL A O 8
ATOM 12212 N N . PHE A 1 70 ? 11.789 0.215 5.208 1.00 0.00 69 PHE A N 8
ATOM 12213 C CA . PHE A 1 70 ? 12.169 -0.313 6.508 1.00 0.00 69 PHE A CA 8
ATOM 12214 C C . PHE A 1 70 ? 13.635 -0.752 6.514 1.00 0.00 69 PHE A C 8
ATOM 12215 O O . PHE A 1 70 ? 13.987 -1.745 7.149 1.00 0.00 69 PHE A O 8
ATOM 12232 N N . GLN A 1 71 ? 14.450 0.009 5.799 1.00 0.00 70 GLN A N 8
ATOM 12233 C CA . GLN A 1 71 ? 15.870 -0.289 5.714 1.00 0.00 70 GLN A CA 8
ATOM 12234 C C . GLN A 1 71 ? 16.623 0.385 6.862 1.00 0.00 70 GLN A C 8
ATOM 12235 O O . GLN A 1 71 ? 16.008 0.950 7.766 1.00 0.00 70 GLN A O 8
ATOM 12249 N N . ASP A 1 72 ? 17.943 0.302 6.791 1.00 0.00 71 ASP A N 8
ATOM 12250 C CA . ASP A 1 72 ? 18.787 0.897 7.813 1.00 0.00 71 ASP A CA 8
ATOM 12251 C C . ASP A 1 72 ? 19.453 2.155 7.252 1.00 0.00 71 ASP A C 8
ATOM 12252 O O . ASP A 1 72 ? 19.878 2.174 6.097 1.00 0.00 71 ASP A O 8
ATOM 12261 N N . GLY A 1 73 ? 19.523 3.175 8.094 1.00 0.00 72 GLY A N 8
ATOM 12262 C CA . GLY A 1 73 ? 20.130 4.434 7.696 1.00 0.00 72 GLY A CA 8
ATOM 12263 C C . GLY A 1 73 ? 19.066 5.514 7.488 1.00 0.00 72 GLY A C 8
ATOM 12264 O O . GLY A 1 73 ? 17.885 5.285 7.746 1.00 0.00 72 GLY A O 8
ATOM 12268 N N . PRO A 1 74 ? 19.535 6.698 7.012 1.00 0.00 73 PRO A N 8
ATOM 12269 C CA . PRO A 1 74 ? 18.637 7.814 6.766 1.00 0.00 73 PRO A CA 8
ATOM 12270 C C . PRO A 1 74 ? 17.816 7.588 5.495 1.00 0.00 73 PRO A C 8
ATOM 12271 O O . PRO A 1 74 ? 16.951 8.395 5.159 1.00 0.00 73 PRO A O 8
ATOM 12282 N N . GLY A 1 75 ? 18.116 6.486 4.823 1.00 0.00 74 GLY A N 8
ATOM 12283 C CA . GLY A 1 75 ? 17.416 6.144 3.597 1.00 0.00 74 GLY A CA 8
ATOM 12284 C C . GLY A 1 75 ? 16.001 5.645 3.894 1.00 0.00 74 GLY A C 8
ATOM 12285 O O . GLY A 1 75 ? 15.071 5.916 3.136 1.00 0.00 74 GLY A O 8
ATOM 12289 N N . SER A 1 76 ? 15.881 4.924 5.000 1.00 0.00 75 SER A N 8
ATOM 12290 C CA . SER A 1 76 ? 14.595 4.385 5.406 1.00 0.00 75 SER A CA 8
ATOM 12291 C C . SER A 1 76 ? 13.539 5.493 5.406 1.00 0.00 75 SER A C 8
ATOM 12292 O O . SER A 1 76 ? 13.869 6.669 5.552 1.00 0.00 75 SER A O 8
ATOM 12300 N N . HIS A 1 77 ? 12.292 5.079 5.240 1.00 0.00 76 HIS A N 8
ATOM 12301 C CA . HIS A 1 77 ? 11.187 6.021 5.219 1.00 0.00 76 HIS A CA 8
ATOM 12302 C C . HIS A 1 77 ? 10.201 5.681 6.338 1.00 0.00 76 HIS A C 8
ATOM 12303 O O . HIS A 1 77 ? 9.371 4.786 6.189 1.00 0.00 76 HIS A O 8
ATOM 12317 N N . PRO A 1 78 ? 10.328 6.433 7.464 1.00 0.00 77 PRO A N 8
ATOM 12318 C CA . PRO A 1 78 ? 9.458 6.221 8.609 1.00 0.00 77 PRO A CA 8
ATOM 12319 C C . PRO A 1 78 ? 8.060 6.786 8.347 1.00 0.00 77 PRO A C 8
ATOM 12320 O O . PRO A 1 78 ? 7.135 6.547 9.122 1.00 0.00 77 PRO A O 8
ATOM 12331 N N . ASP A 1 79 ? 7.951 7.525 7.253 1.00 0.00 78 ASP A N 8
ATOM 12332 C CA . ASP A 1 79 ? 6.681 8.126 6.880 1.00 0.00 78 ASP A CA 8
ATOM 12333 C C . ASP A 1 79 ? 5.879 7.131 6.039 1.00 0.00 78 ASP A C 8
ATOM 12334 O O . ASP A 1 79 ? 4.658 7.045 6.170 1.00 0.00 78 ASP A O 8
ATOM 12343 N N . GLN A 1 80 ? 6.596 6.404 5.196 1.00 0.00 79 GLN A N 8
ATOM 12344 C CA . GLN A 1 80 ? 5.966 5.418 4.334 1.00 0.00 79 GLN A CA 8
ATOM 12345 C C . GLN A 1 80 ? 5.869 4.070 5.051 1.00 0.00 79 GLN A C 8
ATOM 12346 O O . GLN A 1 80 ? 5.111 3.195 4.636 1.00 0.00 79 GLN A O 8
ATOM 12360 N N . GLN A 1 81 ? 6.649 3.945 6.115 1.00 0.00 80 GLN A N 8
ATOM 12361 C CA . GLN A 1 81 ? 6.661 2.718 6.893 1.00 0.00 80 GLN A CA 8
ATOM 12362 C C . GLN A 1 81 ? 5.232 2.285 7.223 1.00 0.00 80 GLN A C 8
ATOM 12363 O O . GLN A 1 81 ? 4.869 1.126 7.024 1.00 0.00 80 GLN A O 8
ATOM 12377 N N . PRO A 1 82 ? 4.438 3.263 7.735 1.00 0.00 81 PRO A N 8
ATOM 12378 C CA . PRO A 1 82 ? 3.056 2.995 8.094 1.00 0.00 81 PRO A CA 8
ATOM 12379 C C . PRO A 1 82 ? 2.176 2.886 6.847 1.00 0.00 81 PRO A C 8
ATOM 12380 O O . PRO A 1 82 ? 1.107 2.279 6.888 1.00 0.00 81 PRO A O 8
ATOM 12391 N N . TYR A 1 83 ? 2.659 3.483 5.768 1.00 0.00 82 TYR A N 8
ATOM 12392 C CA . TYR A 1 83 ? 1.931 3.460 4.511 1.00 0.00 82 TYR A CA 8
ATOM 12393 C C . TYR A 1 83 ? 2.092 2.111 3.807 1.00 0.00 82 TYR A C 8
ATOM 12394 O O . TYR A 1 83 ? 1.107 1.498 3.399 1.00 0.00 82 TYR A O 8
ATOM 12412 N N . ILE A 1 84 ? 3.342 1.689 3.687 1.00 0.00 83 ILE A N 8
ATOM 12413 C CA . ILE A 1 84 ? 3.645 0.423 3.040 1.00 0.00 83 ILE A CA 8
ATOM 12414 C C . ILE A 1 84 ? 3.066 -0.722 3.873 1.00 0.00 83 ILE A C 8
ATOM 12415 O O . ILE A 1 84 ? 2.598 -1.719 3.324 1.00 0.00 83 ILE A O 8
ATOM 12431 N N . THR A 1 85 ? 3.117 -0.542 5.184 1.00 0.00 84 THR A N 8
ATOM 12432 C CA . THR A 1 85 ? 2.605 -1.548 6.099 1.00 0.00 84 THR A CA 8
ATOM 12433 C C . THR A 1 85 ? 1.139 -1.856 5.785 1.00 0.00 84 THR A C 8
ATOM 12434 O O . THR A 1 85 ? 0.763 -3.019 5.640 1.00 0.00 84 THR A O 8
ATOM 12445 N N . VAL A 1 86 ? 0.352 -0.795 5.688 1.00 0.00 85 VAL A N 8
ATOM 12446 C CA . VAL A 1 86 ? -1.064 -0.938 5.394 1.00 0.00 85 VAL A CA 8
ATOM 12447 C C . VAL A 1 86 ? -1.234 -1.752 4.109 1.00 0.00 85 VAL A C 8
ATOM 12448 O O . VAL A 1 86 ? -2.086 -2.636 4.039 1.00 0.00 85 VAL A O 8
ATOM 12461 N N . TRP A 1 87 ? -0.409 -1.425 3.126 1.00 0.00 86 TRP A N 8
ATOM 12462 C CA . TRP A 1 87 ? -0.457 -2.114 1.848 1.00 0.00 86 TRP A CA 8
ATOM 12463 C C . TRP A 1 87 ? -0.308 -3.614 2.114 1.00 0.00 86 TRP A C 8
ATOM 12464 O O . TRP A 1 87 ? -1.032 -4.424 1.538 1.00 0.00 86 TRP A O 8
ATOM 12485 N N . GLN A 1 88 ? 0.635 -3.937 2.986 1.00 0.00 87 GLN A N 8
ATOM 12486 C CA . GLN A 1 88 ? 0.887 -5.324 3.336 1.00 0.00 87 GLN A CA 8
ATOM 12487 C C . GLN A 1 88 ? -0.318 -5.915 4.069 1.00 0.00 87 GLN A C 8
ATOM 12488 O O . GLN A 1 88 ? -0.712 -7.051 3.809 1.00 0.00 87 GLN A O 8
ATOM 12502 N N . ASP A 1 89 ? -0.871 -5.118 4.971 1.00 0.00 88 ASP A N 8
ATOM 12503 C CA . ASP A 1 89 ? -2.024 -5.548 5.744 1.00 0.00 88 ASP A CA 8
ATOM 12504 C C . ASP A 1 89 ? -3.203 -5.790 4.800 1.00 0.00 88 ASP A C 8
ATOM 12505 O O . ASP A 1 89 ? -3.929 -6.772 4.947 1.00 0.00 88 ASP A O 8
ATOM 12514 N N . LEU A 1 90 ? -3.359 -4.876 3.853 1.00 0.00 89 LEU A N 8
ATOM 12515 C CA . LEU A 1 90 ? -4.438 -4.978 2.886 1.00 0.00 89 LEU A CA 8
ATOM 12516 C C . LEU A 1 90 ? -4.371 -6.342 2.195 1.00 0.00 89 LEU A C 8
ATOM 12517 O O . LEU A 1 90 ? -5.352 -7.084 2.183 1.00 0.00 89 LEU A O 8
ATOM 12533 N N . VAL A 1 91 ? -3.205 -6.630 1.637 1.00 0.00 90 VAL A N 8
ATOM 12534 C CA . VAL A 1 91 ? -2.997 -7.892 0.946 1.00 0.00 90 VAL A CA 8
ATOM 12535 C C . VAL A 1 91 ? -3.264 -9.047 1.913 1.00 0.00 90 VAL A C 8
ATOM 12536 O O . VAL A 1 91 ? -4.117 -9.894 1.653 1.00 0.00 90 VAL A O 8
ATOM 12549 N N . GLN A 1 92 ? -2.517 -9.045 3.007 1.00 0.00 91 GLN A N 8
ATOM 12550 C CA . GLN A 1 92 ? -2.662 -10.083 4.014 1.00 0.00 91 GLN A CA 8
ATOM 12551 C C . GLN A 1 92 ? -4.135 -10.462 4.178 1.00 0.00 91 GLN A C 8
ATOM 12552 O O . GLN A 1 92 ? -4.477 -11.643 4.204 1.00 0.00 91 GLN A O 8
ATOM 12566 N N . ASN A 1 93 ? -4.968 -9.437 4.285 1.00 0.00 92 ASN A N 8
ATOM 12567 C CA . ASN A 1 93 ? -6.397 -9.647 4.446 1.00 0.00 92 ASN A CA 8
ATOM 12568 C C . ASN A 1 93 ? -7.139 -8.992 3.279 1.00 0.00 92 ASN A C 8
ATOM 12569 O O . ASN A 1 93 ? -8.069 -8.215 3.488 1.00 0.00 92 ASN A O 8
ATOM 12580 N N . SER A 1 94 ? -6.700 -9.331 2.076 1.00 0.00 93 SER A N 8
ATOM 12581 C CA . SER A 1 94 ? -7.311 -8.786 0.875 1.00 0.00 93 SER A CA 8
ATOM 12582 C C . SER A 1 94 ? -8.821 -8.640 1.077 1.00 0.00 93 SER A C 8
ATOM 12583 O O . SER A 1 94 ? -9.521 -9.629 1.289 1.00 0.00 93 SER A O 8
ATOM 12591 N N . PRO A 1 95 ? -9.290 -7.366 1.002 1.00 0.00 94 PRO A N 8
ATOM 12592 C CA . PRO A 1 95 ? -10.704 -7.078 1.173 1.00 0.00 94 PRO A CA 8
ATOM 12593 C C . PRO A 1 95 ? -11.501 -7.482 -0.069 1.00 0.00 94 PRO A C 8
ATOM 12594 O O . PRO A 1 95 ? -10.922 -7.857 -1.087 1.00 0.00 94 PRO A O 8
ATOM 12605 N N . PRO A 1 96 ? -12.852 -7.389 0.059 1.00 0.00 95 PRO A N 8
ATOM 12606 C CA . PRO A 1 96 ? -13.734 -7.740 -1.041 1.00 0.00 95 PRO A CA 8
ATOM 12607 C C . PRO A 1 96 ? -13.727 -6.654 -2.118 1.00 0.00 95 PRO A C 8
ATOM 12608 O O . PRO A 1 96 ? -14.035 -6.922 -3.278 1.00 0.00 95 PRO A O 8
ATOM 12619 N N . TRP A 1 97 ? -13.371 -5.449 -1.696 1.00 0.00 96 TRP A N 8
ATOM 12620 C CA . TRP A 1 97 ? -13.320 -4.321 -2.609 1.00 0.00 96 TRP A CA 8
ATOM 12621 C C . TRP A 1 97 ? -12.007 -4.403 -3.390 1.00 0.00 96 TRP A C 8
ATOM 12622 O O . TRP A 1 97 ? -11.743 -3.572 -4.257 1.00 0.00 96 TRP A O 8
ATOM 12643 N N . ILE A 1 98 ? -11.218 -5.414 -3.053 1.00 0.00 97 ILE A N 8
ATOM 12644 C CA . ILE A 1 98 ? -9.939 -5.616 -3.711 1.00 0.00 97 ILE A CA 8
ATOM 12645 C C . ILE A 1 98 ? -9.976 -6.928 -4.497 1.00 0.00 97 ILE A C 8
ATOM 12646 O O . ILE A 1 98 ? -9.837 -6.928 -5.719 1.00 0.00 97 ILE A O 8
ATOM 12662 N N . LYS A 1 99 ? -10.163 -8.015 -3.762 1.00 0.00 98 LYS A N 8
ATOM 12663 C CA . LYS A 1 99 ? -10.220 -9.331 -4.375 1.00 0.00 98 LYS A CA 8
ATOM 12664 C C . LYS A 1 99 ? -11.489 -10.050 -3.913 1.00 0.00 98 LYS A C 8
ATOM 12665 O O . LYS A 1 99 ? -11.739 -10.166 -2.714 1.00 0.00 98 LYS A O 8
ATOM 12684 N N . SER A 1 100 ? -12.257 -10.514 -4.888 1.00 0.00 99 SER A N 8
ATOM 12685 C CA . SER A 1 100 ? -13.494 -11.218 -4.596 1.00 0.00 99 SER A CA 8
ATOM 12686 C C . SER A 1 100 ? -13.796 -12.227 -5.705 1.00 0.00 99 SER A C 8
ATOM 12687 O O . SER A 1 100 ? -13.911 -13.424 -5.445 1.00 0.00 99 SER A O 8
ATOM 12695 N N . GLY A 1 101 ? -13.916 -11.708 -6.918 1.00 0.00 100 GLY A N 8
ATOM 12696 C CA . GLY A 1 101 ? -14.202 -12.549 -8.067 1.00 0.00 100 GLY A CA 8
ATOM 12697 C C . GLY A 1 101 ? -13.034 -12.543 -9.055 1.00 0.00 100 GLY A C 8
ATOM 12698 O O . GLY A 1 101 ? -12.906 -11.627 -9.866 1.00 0.00 100 GLY A O 8
ATOM 12702 N N . PRO A 1 102 ? -12.189 -13.604 -8.952 1.00 0.00 101 PRO A N 8
ATOM 12703 C CA . PRO A 1 102 ? -11.035 -13.729 -9.827 1.00 0.00 101 PRO A CA 8
ATOM 12704 C C . PRO A 1 102 ? -11.458 -14.159 -11.233 1.00 0.00 101 PRO A C 8
ATOM 12705 O O . PRO A 1 102 ? -12.470 -14.838 -11.401 1.00 0.00 101 PRO A O 8
ATOM 12716 N N . SER A 1 103 ? -10.661 -13.746 -12.208 1.00 0.00 102 SER A N 8
ATOM 12717 C CA . SER A 1 103 ? -10.940 -14.079 -13.594 1.00 0.00 102 SER A CA 8
ATOM 12718 C C . SER A 1 103 ? -12.245 -13.417 -14.040 1.00 0.00 102 SER A C 8
ATOM 12719 O O . SER A 1 103 ? -13.283 -14.072 -14.117 1.00 0.00 102 SER A O 8
ATOM 12727 N N . SER A 1 104 ? -12.151 -12.125 -14.321 1.00 0.00 103 SER A N 8
ATOM 12728 C CA . SER A 1 104 ? -13.311 -11.367 -14.756 1.00 0.00 103 SER A CA 8
ATOM 12729 C C . SER A 1 104 ? -13.028 -10.707 -16.107 1.00 0.00 103 SER A C 8
ATOM 12730 O O . SER A 1 104 ? -12.744 -9.512 -16.170 1.00 0.00 103 SER A O 8
ATOM 12738 N N . GLY A 1 105 ? -13.115 -11.514 -17.154 1.00 0.00 104 GLY A N 8
ATOM 12739 C CA . GLY A 1 105 ? -12.872 -11.023 -18.500 1.00 0.00 104 GLY A CA 8
ATOM 12740 C C . GLY A 1 105 ? -13.609 -11.875 -19.536 1.00 0.00 104 GLY A C 8
ATOM 12741 O O . GLY A 1 105 ? -13.391 -13.082 -19.620 1.00 0.00 104 GLY A O 8
ATOM 12745 N N . GLY A 1 1 ? -13.608 -8.329 -8.380 1.00 0.00 0 GLY A N 9
ATOM 12746 C CA . GLY A 1 1 ? -13.257 -9.723 -8.166 1.00 0.00 0 GLY A CA 9
ATOM 12747 C C . GLY A 1 1 ? -13.121 -10.464 -9.498 1.00 0.00 0 GLY A C 9
ATOM 12748 O O . GLY A 1 1 ? -14.031 -10.434 -10.325 1.00 0.00 0 GLY A O 9
ATOM 12752 N N . SER A 1 2 ? -11.978 -11.113 -9.663 1.00 0.00 1 SER A N 9
ATOM 12753 C CA . SER A 1 2 ? -11.711 -11.861 -10.880 1.00 0.00 1 SER A CA 9
ATOM 12754 C C . SER A 1 2 ? -11.938 -10.970 -12.102 1.00 0.00 1 SER A C 9
ATOM 12755 O O . SER A 1 2 ? -13.045 -10.909 -12.634 1.00 0.00 1 SER A O 9
ATOM 12763 N N . SER A 1 3 ? -10.870 -10.301 -12.513 1.00 0.00 2 SER A N 9
ATOM 12764 C CA . SER A 1 3 ? -10.939 -9.416 -13.664 1.00 0.00 2 SER A CA 9
ATOM 12765 C C . SER A 1 3 ? -9.585 -9.378 -14.376 1.00 0.00 2 SER A C 9
ATOM 12766 O O . SER A 1 3 ? -8.545 -9.582 -13.751 1.00 0.00 2 SER A O 9
ATOM 12774 N N . GLY A 1 4 ? -9.642 -9.116 -15.673 1.00 0.00 3 GLY A N 9
ATOM 12775 C CA . GLY A 1 4 ? -8.434 -9.049 -16.477 1.00 0.00 3 GLY A CA 9
ATOM 12776 C C . GLY A 1 4 ? -8.196 -7.627 -16.991 1.00 0.00 3 GLY A C 9
ATOM 12777 O O . GLY A 1 4 ? -9.049 -7.058 -17.670 1.00 0.00 3 GLY A O 9
ATOM 12781 N N . SER A 1 5 ? -7.032 -7.095 -16.648 1.00 0.00 4 SER A N 9
ATOM 12782 C CA . SER A 1 5 ? -6.671 -5.752 -17.066 1.00 0.00 4 SER A CA 9
ATOM 12783 C C . SER A 1 5 ? -7.848 -4.800 -16.841 1.00 0.00 4 SER A C 9
ATOM 12784 O O . SER A 1 5 ? -8.519 -4.402 -17.792 1.00 0.00 4 SER A O 9
ATOM 12792 N N . SER A 1 6 ? -8.061 -4.462 -15.578 1.00 0.00 5 SER A N 9
ATOM 12793 C CA . SER A 1 6 ? -9.145 -3.564 -15.217 1.00 0.00 5 SER A CA 9
ATOM 12794 C C . SER A 1 6 ? -9.075 -3.235 -13.724 1.00 0.00 5 SER A C 9
ATOM 12795 O O . SER A 1 6 ? -8.768 -4.101 -12.907 1.00 0.00 5 SER A O 9
ATOM 12803 N N . GLY A 1 7 ? -9.367 -1.980 -13.413 1.00 0.00 6 GLY A N 9
ATOM 12804 C CA . GLY A 1 7 ? -9.341 -1.526 -12.033 1.00 0.00 6 GLY A CA 9
ATOM 12805 C C . GLY A 1 7 ? -7.917 -1.552 -11.474 1.00 0.00 6 GLY A C 9
ATOM 12806 O O . GLY A 1 7 ? -7.222 -2.561 -11.583 1.00 0.00 6 GLY A O 9
ATOM 12810 N N . THR A 1 8 ? -7.526 -0.431 -10.886 1.00 0.00 7 THR A N 9
ATOM 12811 C CA . THR A 1 8 ? -6.198 -0.313 -10.309 1.00 0.00 7 THR A CA 9
ATOM 12812 C C . THR A 1 8 ? -6.270 -0.395 -8.783 1.00 0.00 7 THR A C 9
ATOM 12813 O O . THR A 1 8 ? -7.336 -0.211 -8.197 1.00 0.00 7 THR A O 9
ATOM 12824 N N . PRO A 1 9 ? -5.092 -0.680 -8.166 1.00 0.00 8 PRO A N 9
ATOM 12825 C CA . PRO A 1 9 ? -5.011 -0.790 -6.720 1.00 0.00 8 PRO A CA 9
ATOM 12826 C C . PRO A 1 9 ? -5.062 0.591 -6.062 1.00 0.00 8 PRO A C 9
ATOM 12827 O O . PRO A 1 9 ? -5.804 0.799 -5.103 1.00 0.00 8 PRO A O 9
ATOM 12838 N N . LEU A 1 10 ? -4.263 1.499 -6.603 1.00 0.00 9 LEU A N 9
ATOM 12839 C CA . LEU A 1 10 ? -4.207 2.853 -6.080 1.00 0.00 9 LEU A CA 9
ATOM 12840 C C . LEU A 1 10 ? -5.623 3.429 -6.015 1.00 0.00 9 LEU A C 9
ATOM 12841 O O . LEU A 1 10 ? -6.024 3.984 -4.993 1.00 0.00 9 LEU A O 9
ATOM 12857 N N . SER A 1 11 ? -6.342 3.275 -7.117 1.00 0.00 10 SER A N 9
ATOM 12858 C CA . SER A 1 11 ? -7.704 3.773 -7.198 1.00 0.00 10 SER A CA 9
ATOM 12859 C C . SER A 1 11 ? -8.603 2.995 -6.235 1.00 0.00 10 SER A C 9
ATOM 12860 O O . SER A 1 11 ? -9.520 3.560 -5.642 1.00 0.00 10 SER A O 9
ATOM 12868 N N . LEU A 1 12 ? -8.309 1.709 -6.110 1.00 0.00 11 LEU A N 9
ATOM 12869 C CA . LEU A 1 12 ? -9.079 0.847 -5.229 1.00 0.00 11 LEU A CA 9
ATOM 12870 C C . LEU A 1 12 ? -8.821 1.249 -3.775 1.00 0.00 11 LEU A C 9
ATOM 12871 O O . LEU A 1 12 ? -9.727 1.205 -2.945 1.00 0.00 11 LEU A O 9
ATOM 12887 N N . THR A 1 13 ? -7.580 1.632 -3.513 1.00 0.00 12 THR A N 9
ATOM 12888 C CA . THR A 1 13 ? -7.191 2.042 -2.174 1.00 0.00 12 THR A CA 9
ATOM 12889 C C . THR A 1 13 ? -7.701 3.454 -1.879 1.00 0.00 12 THR A C 9
ATOM 12890 O O . THR A 1 13 ? -8.386 3.674 -0.882 1.00 0.00 12 THR A O 9
ATOM 12901 N N . LEU A 1 14 ? -7.347 4.373 -2.764 1.00 0.00 13 LEU A N 9
ATOM 12902 C CA . LEU A 1 14 ? -7.760 5.758 -2.611 1.00 0.00 13 LEU A CA 9
ATOM 12903 C C . LEU A 1 14 ? -9.281 5.818 -2.459 1.00 0.00 13 LEU A C 9
ATOM 12904 O O . LEU A 1 14 ? -9.801 6.636 -1.702 1.00 0.00 13 LEU A O 9
ATOM 12920 N N . ASP A 1 15 ? -9.952 4.940 -3.190 1.00 0.00 14 ASP A N 9
ATOM 12921 C CA . ASP A 1 15 ? -11.403 4.883 -3.145 1.00 0.00 14 ASP A CA 9
ATOM 12922 C C . ASP A 1 15 ? -11.851 4.508 -1.731 1.00 0.00 14 ASP A C 9
ATOM 12923 O O . ASP A 1 15 ? -12.815 5.069 -1.213 1.00 0.00 14 ASP A O 9
ATOM 12932 N N . HIS A 1 16 ? -11.130 3.562 -1.148 1.00 0.00 15 HIS A N 9
ATOM 12933 C CA . HIS A 1 16 ? -11.442 3.106 0.196 1.00 0.00 15 HIS A CA 9
ATOM 12934 C C . HIS A 1 16 ? -10.428 3.687 1.183 1.00 0.00 15 HIS A C 9
ATOM 12935 O O . HIS A 1 16 ? -9.958 2.989 2.080 1.00 0.00 15 HIS A O 9
ATOM 12949 N N . TRP A 1 17 ? -10.120 4.961 0.985 1.00 0.00 16 TRP A N 9
ATOM 12950 C CA . TRP A 1 17 ? -9.170 5.644 1.847 1.00 0.00 16 TRP A CA 9
ATOM 12951 C C . TRP A 1 17 ? -9.589 5.402 3.298 1.00 0.00 16 TRP A C 9
ATOM 12952 O O . TRP A 1 17 ? -8.740 5.240 4.174 1.00 0.00 16 TRP A O 9
ATOM 12973 N N . SER A 1 18 ? -10.897 5.383 3.508 1.00 0.00 17 SER A N 9
ATOM 12974 C CA . SER A 1 18 ? -11.438 5.163 4.838 1.00 0.00 17 SER A CA 9
ATOM 12975 C C . SER A 1 18 ? -10.875 3.866 5.424 1.00 0.00 17 SER A C 9
ATOM 12976 O O . SER A 1 18 ? -10.443 3.837 6.576 1.00 0.00 17 SER A O 9
ATOM 12984 N N . GLU A 1 19 ? -10.898 2.825 4.605 1.00 0.00 18 GLU A N 9
ATOM 12985 C CA . GLU A 1 19 ? -10.395 1.529 5.028 1.00 0.00 18 GLU A CA 9
ATOM 12986 C C . GLU A 1 19 ? -8.894 1.609 5.313 1.00 0.00 18 GLU A C 9
ATOM 12987 O O . GLU A 1 19 ? -8.424 1.099 6.328 1.00 0.00 18 GLU A O 9
ATOM 12999 N N . ILE A 1 20 ? -8.184 2.254 4.399 1.00 0.00 19 ILE A N 9
ATOM 13000 C CA . ILE A 1 20 ? -6.746 2.408 4.540 1.00 0.00 19 ILE A CA 9
ATOM 13001 C C . ILE A 1 20 ? -6.444 3.195 5.817 1.00 0.00 19 ILE A C 9
ATOM 13002 O O . ILE A 1 20 ? -5.466 2.913 6.507 1.00 0.00 19 ILE A O 9
ATOM 13018 N N . ARG A 1 21 ? -7.303 4.166 6.092 1.00 0.00 20 ARG A N 9
ATOM 13019 C CA . ARG A 1 21 ? -7.140 4.996 7.274 1.00 0.00 20 ARG A CA 9
ATOM 13020 C C . ARG A 1 21 ? -7.459 4.191 8.535 1.00 0.00 20 ARG A C 9
ATOM 13021 O O . ARG A 1 21 ? -6.887 4.439 9.595 1.00 0.00 20 ARG A O 9
ATOM 13042 N N . SER A 1 22 ? -8.372 3.243 8.379 1.00 0.00 21 SER A N 9
ATOM 13043 C CA . SER A 1 22 ? -8.774 2.401 9.493 1.00 0.00 21 SER A CA 9
ATOM 13044 C C . SER A 1 22 ? -7.604 1.516 9.928 1.00 0.00 21 SER A C 9
ATOM 13045 O O . SER A 1 22 ? -7.322 1.397 11.120 1.00 0.00 21 SER A O 9
ATOM 13053 N N . ARG A 1 23 ? -6.955 0.919 8.940 1.00 0.00 22 ARG A N 9
ATOM 13054 C CA . ARG A 1 23 ? -5.822 0.049 9.206 1.00 0.00 22 ARG A CA 9
ATOM 13055 C C . ARG A 1 23 ? -4.718 0.822 9.931 1.00 0.00 22 ARG A C 9
ATOM 13056 O O . ARG A 1 23 ? -3.972 0.248 10.723 1.00 0.00 22 ARG A O 9
ATOM 13077 N N . ALA A 1 24 ? -4.650 2.111 9.635 1.00 0.00 23 ALA A N 9
ATOM 13078 C CA . ALA A 1 24 ? -3.650 2.968 10.249 1.00 0.00 23 ALA A CA 9
ATOM 13079 C C . ALA A 1 24 ? -3.976 3.143 11.733 1.00 0.00 23 ALA A C 9
ATOM 13080 O O . ALA A 1 24 ? -3.080 3.121 12.576 1.00 0.00 23 ALA A O 9
ATOM 13087 N N . HIS A 1 25 ? -5.261 3.312 12.008 1.00 0.00 24 HIS A N 9
ATOM 13088 C CA . HIS A 1 25 ? -5.716 3.490 13.376 1.00 0.00 24 HIS A CA 9
ATOM 13089 C C . HIS A 1 25 ? -5.437 2.218 14.180 1.00 0.00 24 HIS A C 9
ATOM 13090 O O . HIS A 1 25 ? -4.960 2.286 15.312 1.00 0.00 24 HIS A O 9
ATOM 13104 N N . ASN A 1 26 ? -5.747 1.087 13.563 1.00 0.00 25 ASN A N 9
ATOM 13105 C CA . ASN A 1 26 ? -5.535 -0.199 14.206 1.00 0.00 25 ASN A CA 9
ATOM 13106 C C . ASN A 1 26 ? -4.034 -0.431 14.391 1.00 0.00 25 ASN A C 9
ATOM 13107 O O . ASN A 1 26 ? -3.615 -1.060 15.361 1.00 0.00 25 ASN A O 9
ATOM 13118 N N . LEU A 1 27 ? -3.267 0.090 13.445 1.00 0.00 26 LEU A N 9
ATOM 13119 C CA . LEU A 1 27 ? -1.821 -0.053 13.491 1.00 0.00 26 LEU A CA 9
ATOM 13120 C C . LEU A 1 27 ? -1.230 1.065 14.353 1.00 0.00 26 LEU A C 9
ATOM 13121 O O . LEU A 1 27 ? -0.041 1.049 14.666 1.00 0.00 26 LEU A O 9
ATOM 13137 N N . SER A 1 28 ? -2.088 2.009 14.712 1.00 0.00 27 SER A N 9
ATOM 13138 C CA . SER A 1 28 ? -1.666 3.132 15.531 1.00 0.00 27 SER A CA 9
ATOM 13139 C C . SER A 1 28 ? -0.698 4.019 14.745 1.00 0.00 27 SER A C 9
ATOM 13140 O O . SER A 1 28 ? 0.340 4.425 15.265 1.00 0.00 27 SER A O 9
ATOM 13148 N N . VAL A 1 29 ? -1.072 4.292 13.503 1.00 0.00 28 VAL A N 9
ATOM 13149 C CA . VAL A 1 29 ? -0.250 5.123 12.640 1.00 0.00 28 VAL A CA 9
ATOM 13150 C C . VAL A 1 29 ? -1.143 6.114 11.892 1.00 0.00 28 VAL A C 9
ATOM 13151 O O . VAL A 1 29 ? -2.324 5.847 11.671 1.00 0.00 28 VAL A O 9
ATOM 13164 N N . GLU A 1 30 ? -0.546 7.238 11.523 1.00 0.00 29 GLU A N 9
ATOM 13165 C CA . GLU A 1 30 ? -1.273 8.271 10.804 1.00 0.00 29 GLU A CA 9
ATOM 13166 C C . GLU A 1 30 ? -0.724 8.416 9.383 1.00 0.00 29 GLU A C 9
ATOM 13167 O O . GLU A 1 30 ? 0.489 8.449 9.183 1.00 0.00 29 GLU A O 9
ATOM 13179 N N . ILE A 1 31 ? -1.644 8.498 8.433 1.00 0.00 30 ILE A N 9
ATOM 13180 C CA . ILE A 1 31 ? -1.268 8.638 7.037 1.00 0.00 30 ILE A CA 9
ATOM 13181 C C . ILE A 1 31 ? -2.217 9.624 6.354 1.00 0.00 30 ILE A C 9
ATOM 13182 O O . ILE A 1 31 ? -3.351 9.806 6.795 1.00 0.00 30 ILE A O 9
ATOM 13198 N N . LYS A 1 32 ? -1.719 10.235 5.289 1.00 0.00 31 LYS A N 9
ATOM 13199 C CA . LYS A 1 32 ? -2.509 11.198 4.541 1.00 0.00 31 LYS A CA 9
ATOM 13200 C C . LYS A 1 32 ? -2.893 10.595 3.188 1.00 0.00 31 LYS A C 9
ATOM 13201 O O . LYS A 1 32 ? -2.344 9.571 2.782 1.00 0.00 31 LYS A O 9
ATOM 13220 N N . LYS A 1 33 ? -3.832 11.255 2.526 1.00 0.00 32 LYS A N 9
ATOM 13221 C CA . LYS A 1 33 ? -4.295 10.797 1.228 1.00 0.00 32 LYS A CA 9
ATOM 13222 C C . LYS A 1 33 ? -3.462 11.462 0.130 1.00 0.00 32 LYS A C 9
ATOM 13223 O O . LYS A 1 33 ? -3.484 11.028 -1.020 1.00 0.00 32 LYS A O 9
ATOM 13242 N N . GLY A 1 34 ? -2.747 12.506 0.524 1.00 0.00 33 GLY A N 9
ATOM 13243 C CA . GLY A 1 34 ? -1.908 13.235 -0.411 1.00 0.00 33 GLY A CA 9
ATOM 13244 C C . GLY A 1 34 ? -0.591 12.497 -0.658 1.00 0.00 33 GLY A C 9
ATOM 13245 O O . GLY A 1 34 ? -0.200 12.284 -1.804 1.00 0.00 33 GLY A O 9
ATOM 13249 N N . PRO A 1 35 ? 0.073 12.116 0.466 1.00 0.00 34 PRO A N 9
ATOM 13250 C CA . PRO A 1 35 ? 1.338 11.406 0.383 1.00 0.00 34 PRO A CA 9
ATOM 13251 C C . PRO A 1 35 ? 1.122 9.947 -0.025 1.00 0.00 34 PRO A C 9
ATOM 13252 O O . PRO A 1 35 ? 1.920 9.383 -0.773 1.00 0.00 34 PRO A O 9
ATOM 13263 N N . TRP A 1 36 ? 0.039 9.377 0.483 1.00 0.00 35 TRP A N 9
ATOM 13264 C CA . TRP A 1 36 ? -0.292 7.995 0.180 1.00 0.00 35 TRP A CA 9
ATOM 13265 C C . TRP A 1 36 ? -0.216 7.812 -1.337 1.00 0.00 35 TRP A C 9
ATOM 13266 O O . TRP A 1 36 ? 0.335 6.824 -1.819 1.00 0.00 35 TRP A O 9
ATOM 13287 N N . ARG A 1 37 ? -0.778 8.780 -2.046 1.00 0.00 36 ARG A N 9
ATOM 13288 C CA . ARG A 1 37 ? -0.781 8.738 -3.499 1.00 0.00 36 ARG A CA 9
ATOM 13289 C C . ARG A 1 37 ? 0.621 9.026 -4.041 1.00 0.00 36 ARG A C 9
ATOM 13290 O O . ARG A 1 37 ? 1.111 8.313 -4.915 1.00 0.00 36 ARG A O 9
ATOM 13311 N N . THR A 1 38 ? 1.227 10.073 -3.500 1.00 0.00 37 THR A N 9
ATOM 13312 C CA . THR A 1 38 ? 2.562 10.464 -3.918 1.00 0.00 37 THR A CA 9
ATOM 13313 C C . THR A 1 38 ? 3.529 9.286 -3.783 1.00 0.00 37 THR A C 9
ATOM 13314 O O . THR A 1 38 ? 4.228 8.940 -4.735 1.00 0.00 37 THR A O 9
ATOM 13325 N N . PHE A 1 39 ? 3.539 8.703 -2.594 1.00 0.00 38 PHE A N 9
ATOM 13326 C CA . PHE A 1 39 ? 4.409 7.571 -2.322 1.00 0.00 38 PHE A CA 9
ATOM 13327 C C . PHE A 1 39 ? 4.147 6.430 -3.306 1.00 0.00 38 PHE A C 9
ATOM 13328 O O . PHE A 1 39 ? 5.010 5.580 -3.521 1.00 0.00 38 PHE A O 9
ATOM 13345 N N . CYS A 1 40 ? 2.952 6.446 -3.878 1.00 0.00 39 CYS A N 9
ATOM 13346 C CA . CYS A 1 40 ? 2.565 5.423 -4.834 1.00 0.00 39 CYS A CA 9
ATOM 13347 C C . CYS A 1 40 ? 2.417 6.080 -6.208 1.00 0.00 39 CYS A C 9
ATOM 13348 O O . CYS A 1 40 ? 1.852 5.488 -7.126 1.00 0.00 39 CYS A O 9
ATOM 13356 N N . ALA A 1 41 ? 2.936 7.295 -6.306 1.00 0.00 40 ALA A N 9
ATOM 13357 C CA . ALA A 1 41 ? 2.869 8.039 -7.552 1.00 0.00 40 ALA A CA 9
ATOM 13358 C C . ALA A 1 41 ? 4.200 7.905 -8.293 1.00 0.00 40 ALA A C 9
ATOM 13359 O O . ALA A 1 41 ? 4.224 7.591 -9.482 1.00 0.00 40 ALA A O 9
ATOM 13366 N N . SER A 1 42 ? 5.277 8.149 -7.560 1.00 0.00 41 SER A N 9
ATOM 13367 C CA . SER A 1 42 ? 6.609 8.059 -8.133 1.00 0.00 41 SER A CA 9
ATOM 13368 C C . SER A 1 42 ? 7.651 7.938 -7.020 1.00 0.00 41 SER A C 9
ATOM 13369 O O . SER A 1 42 ? 8.734 8.512 -7.113 1.00 0.00 41 SER A O 9
ATOM 13377 N N . GLU A 1 43 ? 7.286 7.186 -5.991 1.00 0.00 42 GLU A N 9
ATOM 13378 C CA . GLU A 1 43 ? 8.176 6.983 -4.861 1.00 0.00 42 GLU A CA 9
ATOM 13379 C C . GLU A 1 43 ? 8.527 5.500 -4.722 1.00 0.00 42 GLU A C 9
ATOM 13380 O O . GLU A 1 43 ? 9.700 5.142 -4.630 1.00 0.00 42 GLU A O 9
ATOM 13392 N N . TRP A 1 44 ? 7.489 4.677 -4.712 1.00 0.00 43 TRP A N 9
ATOM 13393 C CA . TRP A 1 44 ? 7.673 3.241 -4.586 1.00 0.00 43 TRP A CA 9
ATOM 13394 C C . TRP A 1 44 ? 8.103 2.699 -5.950 1.00 0.00 43 TRP A C 9
ATOM 13395 O O . TRP A 1 44 ? 8.998 1.859 -6.034 1.00 0.00 43 TRP A O 9
ATOM 13416 N N . PRO A 1 45 ? 7.428 3.213 -7.013 1.00 0.00 44 PRO A N 9
ATOM 13417 C CA . PRO A 1 45 ? 7.732 2.790 -8.369 1.00 0.00 44 PRO A CA 9
ATOM 13418 C C . PRO A 1 45 ? 9.043 3.410 -8.857 1.00 0.00 44 PRO A C 9
ATOM 13419 O O . PRO A 1 45 ? 9.437 3.213 -10.005 1.00 0.00 44 PRO A O 9
ATOM 13430 N N . THR A 1 46 ? 9.681 4.147 -7.960 1.00 0.00 45 THR A N 9
ATOM 13431 C CA . THR A 1 46 ? 10.939 4.797 -8.285 1.00 0.00 45 THR A CA 9
ATOM 13432 C C . THR A 1 46 ? 12.047 4.315 -7.346 1.00 0.00 45 THR A C 9
ATOM 13433 O O . THR A 1 46 ? 13.057 4.995 -7.171 1.00 0.00 45 THR A O 9
ATOM 13444 N N . PHE A 1 47 ? 11.820 3.146 -6.765 1.00 0.00 46 PHE A N 9
ATOM 13445 C CA . PHE A 1 47 ? 12.785 2.566 -5.848 1.00 0.00 46 PHE A CA 9
ATOM 13446 C C . PHE A 1 47 ? 13.738 1.619 -6.582 1.00 0.00 46 PHE A C 9
ATOM 13447 O O . PHE A 1 47 ? 14.734 1.172 -6.015 1.00 0.00 46 PHE A O 9
ATOM 13464 N N . ASP A 1 48 ? 13.397 1.340 -7.832 1.00 0.00 47 ASP A N 9
ATOM 13465 C CA . ASP A 1 48 ? 14.209 0.455 -8.649 1.00 0.00 47 ASP A CA 9
ATOM 13466 C C . ASP A 1 48 ? 14.107 -0.971 -8.104 1.00 0.00 47 ASP A C 9
ATOM 13467 O O . ASP A 1 48 ? 15.049 -1.476 -7.494 1.00 0.00 47 ASP A O 9
ATOM 13476 N N . VAL A 1 49 ? 12.956 -1.581 -8.344 1.00 0.00 48 VAL A N 9
ATOM 13477 C CA . VAL A 1 49 ? 12.718 -2.940 -7.886 1.00 0.00 48 VAL A CA 9
ATOM 13478 C C . VAL A 1 49 ? 11.730 -3.627 -8.830 1.00 0.00 48 VAL A C 9
ATOM 13479 O O . VAL A 1 49 ? 12.053 -4.646 -9.437 1.00 0.00 48 VAL A O 9
ATOM 13492 N N . GLY A 1 50 ? 10.545 -3.041 -8.923 1.00 0.00 49 GLY A N 9
ATOM 13493 C CA . GLY A 1 50 ? 9.507 -3.584 -9.783 1.00 0.00 49 GLY A CA 9
ATOM 13494 C C . GLY A 1 50 ? 8.116 -3.204 -9.271 1.00 0.00 49 GLY A C 9
ATOM 13495 O O . GLY A 1 50 ? 7.203 -4.027 -9.275 1.00 0.00 49 GLY A O 9
ATOM 13499 N N . TRP A 1 51 ? 7.999 -1.955 -8.843 1.00 0.00 50 TRP A N 9
ATOM 13500 C CA . TRP A 1 51 ? 6.735 -1.455 -8.329 1.00 0.00 50 TRP A CA 9
ATOM 13501 C C . TRP A 1 51 ? 6.119 -0.545 -9.393 1.00 0.00 50 TRP A C 9
ATOM 13502 O O . TRP A 1 51 ? 6.744 0.422 -9.825 1.00 0.00 50 TRP A O 9
ATOM 13523 N N . PRO A 1 52 ? 4.868 -0.896 -9.795 1.00 0.00 51 PRO A N 9
ATOM 13524 C CA . PRO A 1 52 ? 4.161 -0.122 -10.801 1.00 0.00 51 PRO A CA 9
ATOM 13525 C C . PRO A 1 52 ? 3.641 1.192 -10.215 1.00 0.00 51 PRO A C 9
ATOM 13526 O O . PRO A 1 52 ? 3.597 1.359 -8.997 1.00 0.00 51 PRO A O 9
ATOM 13537 N N . PRO A 1 53 ? 3.250 2.116 -11.134 1.00 0.00 52 PRO A N 9
ATOM 13538 C CA . PRO A 1 53 ? 2.735 3.410 -10.721 1.00 0.00 52 PRO A CA 9
ATOM 13539 C C . PRO A 1 53 ? 1.306 3.287 -10.186 1.00 0.00 52 PRO A C 9
ATOM 13540 O O . PRO A 1 53 ? 0.931 3.980 -9.242 1.00 0.00 52 PRO A O 9
ATOM 13551 N N . GLU A 1 54 ? 0.549 2.398 -10.812 1.00 0.00 53 GLU A N 9
ATOM 13552 C CA . GLU A 1 54 ? -0.830 2.175 -10.411 1.00 0.00 53 GLU A CA 9
ATOM 13553 C C . GLU A 1 54 ? -0.880 1.393 -9.097 1.00 0.00 53 GLU A C 9
ATOM 13554 O O . GLU A 1 54 ? -1.930 1.306 -8.462 1.00 0.00 53 GLU A O 9
ATOM 13566 N N . GLY A 1 55 ? 0.267 0.843 -8.729 1.00 0.00 54 GLY A N 9
ATOM 13567 C CA . GLY A 1 55 ? 0.367 0.071 -7.502 1.00 0.00 54 GLY A CA 9
ATOM 13568 C C . GLY A 1 55 ? 0.179 -1.423 -7.777 1.00 0.00 54 GLY A C 9
ATOM 13569 O O . GLY A 1 55 ? -0.069 -1.822 -8.914 1.00 0.00 54 GLY A O 9
ATOM 13573 N N . THR A 1 56 ? 0.303 -2.207 -6.717 1.00 0.00 55 THR A N 9
ATOM 13574 C CA . THR A 1 56 ? 0.149 -3.648 -6.830 1.00 0.00 55 THR A CA 9
ATOM 13575 C C . THR A 1 56 ? -0.136 -4.263 -5.459 1.00 0.00 55 THR A C 9
ATOM 13576 O O . THR A 1 56 ? 0.347 -3.770 -4.440 1.00 0.00 55 THR A O 9
ATOM 13587 N N . PHE A 1 57 ? -0.919 -5.332 -5.476 1.00 0.00 56 PHE A N 9
ATOM 13588 C CA . PHE A 1 57 ? -1.274 -6.020 -4.246 1.00 0.00 56 PHE A CA 9
ATOM 13589 C C . PHE A 1 57 ? -0.470 -7.312 -4.089 1.00 0.00 56 PHE A C 9
ATOM 13590 O O . PHE A 1 57 ? -1.026 -8.356 -3.753 1.00 0.00 56 PHE A O 9
ATOM 13607 N N . ASP A 1 58 ? 0.826 -7.199 -4.340 1.00 0.00 57 ASP A N 9
ATOM 13608 C CA . ASP A 1 58 ? 1.712 -8.346 -4.231 1.00 0.00 57 ASP A CA 9
ATOM 13609 C C . ASP A 1 58 ? 2.479 -8.268 -2.909 1.00 0.00 57 ASP A C 9
ATOM 13610 O O . ASP A 1 58 ? 3.150 -7.275 -2.634 1.00 0.00 57 ASP A O 9
ATOM 13619 N N . LEU A 1 59 ? 2.353 -9.329 -2.126 1.00 0.00 58 LEU A N 9
ATOM 13620 C CA . LEU A 1 59 ? 3.025 -9.394 -0.839 1.00 0.00 58 LEU A CA 9
ATOM 13621 C C . LEU A 1 59 ? 4.537 -9.464 -1.062 1.00 0.00 58 LEU A C 9
ATOM 13622 O O . LEU A 1 59 ? 5.314 -9.063 -0.197 1.00 0.00 58 LEU A O 9
ATOM 13638 N N . THR A 1 60 ? 4.909 -9.976 -2.226 1.00 0.00 59 THR A N 9
ATOM 13639 C CA . THR A 1 60 ? 6.314 -10.103 -2.573 1.00 0.00 59 THR A CA 9
ATOM 13640 C C . THR A 1 60 ? 6.902 -8.735 -2.926 1.00 0.00 59 THR A C 9
ATOM 13641 O O . THR A 1 60 ? 7.939 -8.345 -2.391 1.00 0.00 59 THR A O 9
ATOM 13652 N N . VAL A 1 61 ? 6.214 -8.044 -3.823 1.00 0.00 60 VAL A N 9
ATOM 13653 C CA . VAL A 1 61 ? 6.656 -6.728 -4.252 1.00 0.00 60 VAL A CA 9
ATOM 13654 C C . VAL A 1 61 ? 6.527 -5.746 -3.086 1.00 0.00 60 VAL A C 9
ATOM 13655 O O . VAL A 1 61 ? 7.407 -4.914 -2.871 1.00 0.00 60 VAL A O 9
ATOM 13668 N N . ILE A 1 62 ? 5.423 -5.875 -2.365 1.00 0.00 61 ILE A N 9
ATOM 13669 C CA . ILE A 1 62 ? 5.168 -5.009 -1.226 1.00 0.00 61 ILE A CA 9
ATOM 13670 C C . ILE A 1 62 ? 6.331 -5.118 -0.237 1.00 0.00 61 ILE A C 9
ATOM 13671 O O . ILE A 1 62 ? 6.858 -4.105 0.220 1.00 0.00 61 ILE A O 9
ATOM 13687 N N . PHE A 1 63 ? 6.697 -6.355 0.063 1.00 0.00 62 PHE A N 9
ATOM 13688 C CA . PHE A 1 63 ? 7.787 -6.609 0.989 1.00 0.00 62 PHE A CA 9
ATOM 13689 C C . PHE A 1 63 ? 9.078 -5.941 0.512 1.00 0.00 62 PHE A C 9
ATOM 13690 O O . PHE A 1 63 ? 9.894 -5.508 1.325 1.00 0.00 62 PHE A O 9
ATOM 13707 N N . GLU A 1 64 ? 9.224 -5.879 -0.803 1.00 0.00 63 GLU A N 9
ATOM 13708 C CA . GLU A 1 64 ? 10.402 -5.271 -1.398 1.00 0.00 63 GLU A CA 9
ATOM 13709 C C . GLU A 1 64 ? 10.442 -3.773 -1.085 1.00 0.00 63 GLU A C 9
ATOM 13710 O O . GLU A 1 64 ? 11.447 -3.265 -0.591 1.00 0.00 63 GLU A O 9
ATOM 13722 N N . VAL A 1 65 ? 9.336 -3.109 -1.386 1.00 0.00 64 VAL A N 9
ATOM 13723 C CA . VAL A 1 65 ? 9.232 -1.680 -1.143 1.00 0.00 64 VAL A CA 9
ATOM 13724 C C . VAL A 1 65 ? 9.304 -1.416 0.362 1.00 0.00 64 VAL A C 9
ATOM 13725 O O . VAL A 1 65 ? 9.946 -0.462 0.799 1.00 0.00 64 VAL A O 9
ATOM 13738 N N . LYS A 1 66 ? 8.638 -2.280 1.115 1.00 0.00 65 LYS A N 9
ATOM 13739 C CA . LYS A 1 66 ? 8.619 -2.152 2.562 1.00 0.00 65 LYS A CA 9
ATOM 13740 C C . LYS A 1 66 ? 10.034 -2.360 3.107 1.00 0.00 65 LYS A C 9
ATOM 13741 O O . LYS A 1 66 ? 10.526 -1.551 3.891 1.00 0.00 65 LYS A O 9
ATOM 13760 N N . ALA A 1 67 ? 10.647 -3.450 2.669 1.00 0.00 66 ALA A N 9
ATOM 13761 C CA . ALA A 1 67 ? 11.995 -3.775 3.103 1.00 0.00 66 ALA A CA 9
ATOM 13762 C C . ALA A 1 67 ? 12.919 -2.591 2.813 1.00 0.00 66 ALA A C 9
ATOM 13763 O O . ALA A 1 67 ? 13.936 -2.414 3.482 1.00 0.00 66 ALA A O 9
ATOM 13770 N N . ILE A 1 68 ? 12.532 -1.811 1.814 1.00 0.00 67 ILE A N 9
ATOM 13771 C CA . ILE A 1 68 ? 13.313 -0.648 1.427 1.00 0.00 67 ILE A CA 9
ATOM 13772 C C . ILE A 1 68 ? 13.093 0.471 2.446 1.00 0.00 67 ILE A C 9
ATOM 13773 O O . ILE A 1 68 ? 14.051 1.024 2.984 1.00 0.00 67 ILE A O 9
ATOM 13789 N N . VAL A 1 69 ? 11.824 0.773 2.681 1.00 0.00 68 VAL A N 9
ATOM 13790 C CA . VAL A 1 69 ? 11.465 1.817 3.626 1.00 0.00 68 VAL A CA 9
ATOM 13791 C C . VAL A 1 69 ? 11.880 1.388 5.035 1.00 0.00 68 VAL A C 9
ATOM 13792 O O . VAL A 1 69 ? 12.292 2.217 5.844 1.00 0.00 68 VAL A O 9
ATOM 13805 N N . PHE A 1 70 ? 11.756 0.093 5.285 1.00 0.00 69 PHE A N 9
ATOM 13806 C CA . PHE A 1 70 ? 12.112 -0.457 6.582 1.00 0.00 69 PHE A CA 9
ATOM 13807 C C . PHE A 1 70 ? 13.584 -0.872 6.615 1.00 0.00 69 PHE A C 9
ATOM 13808 O O . PHE A 1 70 ? 13.971 -1.739 7.398 1.00 0.00 69 PHE A O 9
ATOM 13825 N N . GLN A 1 71 ? 14.366 -0.234 5.756 1.00 0.00 70 GLN A N 9
ATOM 13826 C CA . GLN A 1 71 ? 15.787 -0.527 5.678 1.00 0.00 70 GLN A CA 9
ATOM 13827 C C . GLN A 1 71 ? 16.544 0.217 6.780 1.00 0.00 70 GLN A C 9
ATOM 13828 O O . GLN A 1 71 ? 15.932 0.807 7.668 1.00 0.00 70 GLN A O 9
ATOM 13842 N N . ASP A 1 72 ? 17.864 0.164 6.686 1.00 0.00 71 ASP A N 9
ATOM 13843 C CA . ASP A 1 72 ? 18.711 0.826 7.664 1.00 0.00 71 ASP A CA 9
ATOM 13844 C C . ASP A 1 72 ? 19.266 2.117 7.061 1.00 0.00 71 ASP A C 9
ATOM 13845 O O . ASP A 1 72 ? 19.174 2.333 5.853 1.00 0.00 71 ASP A O 9
ATOM 13854 N N . GLY A 1 73 ? 19.830 2.944 7.929 1.00 0.00 72 GLY A N 9
ATOM 13855 C CA . GLY A 1 73 ? 20.400 4.209 7.497 1.00 0.00 72 GLY A CA 9
ATOM 13856 C C . GLY A 1 73 ? 19.314 5.274 7.339 1.00 0.00 72 GLY A C 9
ATOM 13857 O O . GLY A 1 73 ? 18.142 5.016 7.611 1.00 0.00 72 GLY A O 9
ATOM 13861 N N . PRO A 1 74 ? 19.752 6.480 6.888 1.00 0.00 73 PRO A N 9
ATOM 13862 C CA . PRO A 1 74 ? 18.830 7.585 6.690 1.00 0.00 73 PRO A CA 9
ATOM 13863 C C . PRO A 1 74 ? 17.991 7.380 5.428 1.00 0.00 73 PRO A C 9
ATOM 13864 O O . PRO A 1 74 ? 17.091 8.168 5.141 1.00 0.00 73 PRO A O 9
ATOM 13875 N N . GLY A 1 75 ? 18.314 6.316 4.707 1.00 0.00 74 GLY A N 9
ATOM 13876 C CA . GLY A 1 75 ? 17.601 5.997 3.482 1.00 0.00 74 GLY A CA 9
ATOM 13877 C C . GLY A 1 75 ? 16.188 5.494 3.785 1.00 0.00 74 GLY A C 9
ATOM 13878 O O . GLY A 1 75 ? 15.271 5.691 2.989 1.00 0.00 74 GLY A O 9
ATOM 13882 N N . SER A 1 76 ? 16.056 4.855 4.939 1.00 0.00 75 SER A N 9
ATOM 13883 C CA . SER A 1 76 ? 14.771 4.323 5.357 1.00 0.00 75 SER A CA 9
ATOM 13884 C C . SER A 1 76 ? 13.713 5.429 5.331 1.00 0.00 75 SER A C 9
ATOM 13885 O O . SER A 1 76 ? 14.047 6.612 5.337 1.00 0.00 75 SER A O 9
ATOM 13893 N N . HIS A 1 77 ? 12.459 5.003 5.302 1.00 0.00 76 HIS A N 9
ATOM 13894 C CA . HIS A 1 77 ? 11.350 5.942 5.274 1.00 0.00 76 HIS A CA 9
ATOM 13895 C C . HIS A 1 77 ? 10.350 5.587 6.376 1.00 0.00 76 HIS A C 9
ATOM 13896 O O . HIS A 1 77 ? 9.496 4.722 6.188 1.00 0.00 76 HIS A O 9
ATOM 13910 N N . PRO A 1 78 ? 10.492 6.291 7.530 1.00 0.00 77 PRO A N 9
ATOM 13911 C CA . PRO A 1 78 ? 9.610 6.059 8.662 1.00 0.00 77 PRO A CA 9
ATOM 13912 C C . PRO A 1 78 ? 8.230 6.673 8.417 1.00 0.00 77 PRO A C 9
ATOM 13913 O O . PRO A 1 78 ? 7.313 6.484 9.214 1.00 0.00 77 PRO A O 9
ATOM 13924 N N . ASP A 1 79 ? 8.127 7.395 7.311 1.00 0.00 78 ASP A N 9
ATOM 13925 C CA . ASP A 1 79 ? 6.874 8.037 6.951 1.00 0.00 78 ASP A CA 9
ATOM 13926 C C . ASP A 1 79 ? 6.036 7.074 6.108 1.00 0.00 78 ASP A C 9
ATOM 13927 O O . ASP A 1 79 ? 4.812 7.044 6.227 1.00 0.00 78 ASP A O 9
ATOM 13936 N N . GLN A 1 80 ? 6.728 6.310 5.277 1.00 0.00 79 GLN A N 9
ATOM 13937 C CA . GLN A 1 80 ? 6.062 5.348 4.415 1.00 0.00 79 GLN A CA 9
ATOM 13938 C C . GLN A 1 80 ? 5.902 4.009 5.138 1.00 0.00 79 GLN A C 9
ATOM 13939 O O . GLN A 1 80 ? 5.112 3.164 4.719 1.00 0.00 79 GLN A O 9
ATOM 13953 N N . GLN A 1 81 ? 6.664 3.857 6.211 1.00 0.00 80 GLN A N 9
ATOM 13954 C CA . GLN A 1 81 ? 6.616 2.636 6.996 1.00 0.00 80 GLN A CA 9
ATOM 13955 C C . GLN A 1 81 ? 5.165 2.256 7.300 1.00 0.00 80 GLN A C 9
ATOM 13956 O O . GLN A 1 81 ? 4.766 1.109 7.106 1.00 0.00 80 GLN A O 9
ATOM 13970 N N . PRO A 1 82 ? 4.395 3.268 7.783 1.00 0.00 81 PRO A N 9
ATOM 13971 C CA . PRO A 1 82 ? 2.997 3.052 8.115 1.00 0.00 81 PRO A CA 9
ATOM 13972 C C . PRO A 1 82 ? 2.141 2.959 6.850 1.00 0.00 81 PRO A C 9
ATOM 13973 O O . PRO A 1 82 ? 1.046 2.400 6.878 1.00 0.00 81 PRO A O 9
ATOM 13984 N N . TYR A 1 83 ? 2.673 3.515 5.772 1.00 0.00 82 TYR A N 9
ATOM 13985 C CA . TYR A 1 83 ? 1.972 3.501 4.499 1.00 0.00 82 TYR A CA 9
ATOM 13986 C C . TYR A 1 83 ? 2.133 2.150 3.799 1.00 0.00 82 TYR A C 9
ATOM 13987 O O . TYR A 1 83 ? 1.151 1.553 3.361 1.00 0.00 82 TYR A O 9
ATOM 14005 N N . ILE A 1 84 ? 3.379 1.708 3.715 1.00 0.00 83 ILE A N 9
ATOM 14006 C CA . ILE A 1 84 ? 3.681 0.439 3.076 1.00 0.00 83 ILE A CA 9
ATOM 14007 C C . ILE A 1 84 ? 3.086 -0.700 3.906 1.00 0.00 83 ILE A C 9
ATOM 14008 O O . ILE A 1 84 ? 2.547 -1.658 3.354 1.00 0.00 83 ILE A O 9
ATOM 14024 N N . THR A 1 85 ? 3.204 -0.558 5.218 1.00 0.00 84 THR A N 9
ATOM 14025 C CA . THR A 1 85 ? 2.685 -1.563 6.129 1.00 0.00 84 THR A CA 9
ATOM 14026 C C . THR A 1 85 ? 1.221 -1.871 5.805 1.00 0.00 84 THR A C 9
ATOM 14027 O O . THR A 1 85 ? 0.851 -3.031 5.633 1.00 0.00 84 THR A O 9
ATOM 14038 N N . VAL A 1 86 ? 0.429 -0.811 5.732 1.00 0.00 85 VAL A N 9
ATOM 14039 C CA . VAL A 1 86 ? -0.985 -0.954 5.433 1.00 0.00 85 VAL A CA 9
ATOM 14040 C C . VAL A 1 86 ? -1.149 -1.715 4.116 1.00 0.00 85 VAL A C 9
ATOM 14041 O O . VAL A 1 86 ? -1.983 -2.614 4.014 1.00 0.00 85 VAL A O 9
ATOM 14054 N N . TRP A 1 87 ? -0.340 -1.328 3.141 1.00 0.00 86 TRP A N 9
ATOM 14055 C CA . TRP A 1 87 ? -0.385 -1.963 1.835 1.00 0.00 86 TRP A CA 9
ATOM 14056 C C . TRP A 1 87 ? -0.209 -3.470 2.035 1.00 0.00 86 TRP A C 9
ATOM 14057 O O . TRP A 1 87 ? -0.865 -4.269 1.369 1.00 0.00 86 TRP A O 9
ATOM 14078 N N . GLN A 1 88 ? 0.680 -3.812 2.956 1.00 0.00 87 GLN A N 9
ATOM 14079 C CA . GLN A 1 88 ? 0.951 -5.208 3.253 1.00 0.00 87 GLN A CA 9
ATOM 14080 C C . GLN A 1 88 ? -0.257 -5.849 3.940 1.00 0.00 87 GLN A C 9
ATOM 14081 O O . GLN A 1 88 ? -0.598 -6.997 3.660 1.00 0.00 87 GLN A O 9
ATOM 14095 N N . ASP A 1 89 ? -0.871 -5.078 4.826 1.00 0.00 88 ASP A N 9
ATOM 14096 C CA . ASP A 1 89 ? -2.033 -5.556 5.555 1.00 0.00 88 ASP A CA 9
ATOM 14097 C C . ASP A 1 89 ? -3.182 -5.796 4.573 1.00 0.00 88 ASP A C 9
ATOM 14098 O O . ASP A 1 89 ? -3.938 -6.755 4.719 1.00 0.00 88 ASP A O 9
ATOM 14107 N N . LEU A 1 90 ? -3.277 -4.908 3.594 1.00 0.00 89 LEU A N 9
ATOM 14108 C CA . LEU A 1 90 ? -4.321 -5.011 2.589 1.00 0.00 89 LEU A CA 9
ATOM 14109 C C . LEU A 1 90 ? -4.261 -6.394 1.938 1.00 0.00 89 LEU A C 9
ATOM 14110 O O . LEU A 1 90 ? -5.258 -7.114 1.908 1.00 0.00 89 LEU A O 9
ATOM 14126 N N . VAL A 1 91 ? -3.082 -6.724 1.432 1.00 0.00 90 VAL A N 9
ATOM 14127 C CA . VAL A 1 91 ? -2.879 -8.008 0.783 1.00 0.00 90 VAL A CA 9
ATOM 14128 C C . VAL A 1 91 ? -3.154 -9.131 1.785 1.00 0.00 90 VAL A C 9
ATOM 14129 O O . VAL A 1 91 ? -4.005 -9.986 1.547 1.00 0.00 90 VAL A O 9
ATOM 14142 N N . GLN A 1 92 ? -2.417 -9.091 2.886 1.00 0.00 91 GLN A N 9
ATOM 14143 C CA . GLN A 1 92 ? -2.571 -10.094 3.926 1.00 0.00 91 GLN A CA 9
ATOM 14144 C C . GLN A 1 92 ? -4.043 -10.487 4.071 1.00 0.00 91 GLN A C 9
ATOM 14145 O O . GLN A 1 92 ? -4.386 -11.666 3.987 1.00 0.00 91 GLN A O 9
ATOM 14159 N N . ASN A 1 93 ? -4.874 -9.478 4.286 1.00 0.00 92 ASN A N 9
ATOM 14160 C CA . ASN A 1 93 ? -6.300 -9.703 4.443 1.00 0.00 92 ASN A CA 9
ATOM 14161 C C . ASN A 1 93 ? -7.042 -9.100 3.249 1.00 0.00 92 ASN A C 9
ATOM 14162 O O . ASN A 1 93 ? -7.891 -8.226 3.418 1.00 0.00 92 ASN A O 9
ATOM 14173 N N . SER A 1 94 ? -6.695 -9.591 2.068 1.00 0.00 93 SER A N 9
ATOM 14174 C CA . SER A 1 94 ? -7.318 -9.111 0.846 1.00 0.00 93 SER A CA 9
ATOM 14175 C C . SER A 1 94 ? -8.791 -8.786 1.101 1.00 0.00 93 SER A C 9
ATOM 14176 O O . SER A 1 94 ? -9.576 -9.672 1.436 1.00 0.00 93 SER A O 9
ATOM 14184 N N . PRO A 1 95 ? -9.130 -7.480 0.930 1.00 0.00 94 PRO A N 9
ATOM 14185 C CA . PRO A 1 95 ? -10.495 -7.028 1.139 1.00 0.00 94 PRO A CA 9
ATOM 14186 C C . PRO A 1 95 ? -11.396 -7.450 -0.023 1.00 0.00 94 PRO A C 9
ATOM 14187 O O . PRO A 1 95 ? -10.908 -7.869 -1.072 1.00 0.00 94 PRO A O 9
ATOM 14198 N N . PRO A 1 96 ? -12.730 -7.322 0.207 1.00 0.00 95 PRO A N 9
ATOM 14199 C CA . PRO A 1 96 ? -13.704 -7.685 -0.808 1.00 0.00 95 PRO A CA 9
ATOM 14200 C C . PRO A 1 96 ? -13.759 -6.632 -1.916 1.00 0.00 95 PRO A C 9
ATOM 14201 O O . PRO A 1 96 ? -14.159 -6.929 -3.041 1.00 0.00 95 PRO A O 9
ATOM 14212 N N . TRP A 1 97 ? -13.351 -5.422 -1.560 1.00 0.00 96 TRP A N 9
ATOM 14213 C CA . TRP A 1 97 ? -13.349 -4.324 -2.511 1.00 0.00 96 TRP A CA 9
ATOM 14214 C C . TRP A 1 97 ? -12.093 -4.448 -3.375 1.00 0.00 96 TRP A C 9
ATOM 14215 O O . TRP A 1 97 ? -11.920 -3.700 -4.336 1.00 0.00 96 TRP A O 9
ATOM 14236 N N . ILE A 1 98 ? -11.249 -5.399 -3.002 1.00 0.00 97 ILE A N 9
ATOM 14237 C CA . ILE A 1 98 ? -10.013 -5.631 -3.731 1.00 0.00 97 ILE A CA 9
ATOM 14238 C C . ILE A 1 98 ? -10.146 -6.914 -4.555 1.00 0.00 97 ILE A C 9
ATOM 14239 O O . ILE A 1 98 ? -10.063 -6.879 -5.782 1.00 0.00 97 ILE A O 9
ATOM 14255 N N . LYS A 1 99 ? -10.349 -8.015 -3.847 1.00 0.00 98 LYS A N 9
ATOM 14256 C CA . LYS A 1 99 ? -10.494 -9.306 -4.497 1.00 0.00 98 LYS A CA 9
ATOM 14257 C C . LYS A 1 99 ? -11.510 -10.150 -3.726 1.00 0.00 98 LYS A C 9
ATOM 14258 O O . LYS A 1 99 ? -11.273 -10.516 -2.575 1.00 0.00 98 LYS A O 9
ATOM 14277 N N . SER A 1 100 ? -12.621 -10.434 -4.390 1.00 0.00 99 SER A N 9
ATOM 14278 C CA . SER A 1 100 ? -13.675 -11.228 -3.780 1.00 0.00 99 SER A CA 9
ATOM 14279 C C . SER A 1 100 ? -13.455 -12.711 -4.085 1.00 0.00 99 SER A C 9
ATOM 14280 O O . SER A 1 100 ? -13.913 -13.213 -5.110 1.00 0.00 99 SER A O 9
ATOM 14288 N N . GLY A 1 101 ? -12.753 -13.372 -3.175 1.00 0.00 100 GLY A N 9
ATOM 14289 C CA . GLY A 1 101 ? -12.467 -14.787 -3.333 1.00 0.00 100 GLY A CA 9
ATOM 14290 C C . GLY A 1 101 ? -12.262 -15.461 -1.975 1.00 0.00 100 GLY A C 9
ATOM 14291 O O . GLY A 1 101 ? -12.009 -14.788 -0.976 1.00 0.00 100 GLY A O 9
ATOM 14295 N N . PRO A 1 102 ? -12.384 -16.815 -1.980 1.00 0.00 101 PRO A N 9
ATOM 14296 C CA . PRO A 1 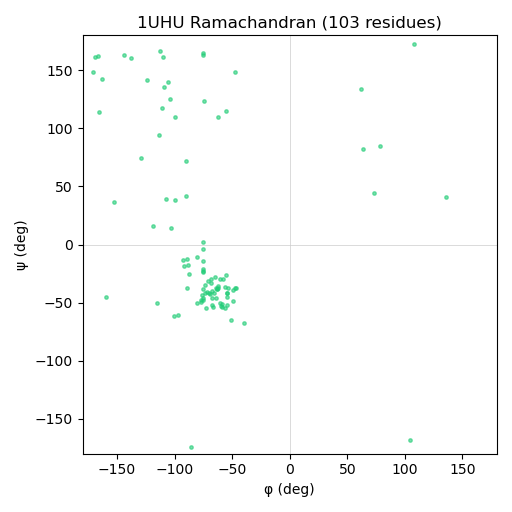102 ? -12.215 -17.587 -0.761 1.00 0.00 101 PRO A CA 9
ATOM 14297 C C . PRO A 1 102 ? -10.738 -17.686 -0.375 1.00 0.00 101 PRO A C 9
ATOM 14298 O O . PRO A 1 102 ? -10.166 -18.775 -0.371 1.00 0.00 101 PRO A O 9
ATOM 14309 N N . SER A 1 103 ? -10.163 -16.535 -0.060 1.00 0.00 102 SER A N 9
ATOM 14310 C CA . SER A 1 103 ? -8.763 -16.479 0.327 1.00 0.00 102 SER A CA 9
ATOM 14311 C C . SER A 1 103 ? -7.942 -17.434 -0.542 1.00 0.00 102 SER A C 9
ATOM 14312 O O . SER A 1 103 ? -7.720 -18.584 -0.167 1.00 0.00 102 SER A O 9
ATOM 14320 N N . SER A 1 104 ? -7.513 -16.921 -1.686 1.00 0.00 103 SER A N 9
ATOM 14321 C CA . SER A 1 104 ? -6.720 -17.714 -2.610 1.00 0.00 103 SER A CA 9
ATOM 14322 C C . SER A 1 104 ? -5.490 -18.276 -1.896 1.00 0.00 103 SER A C 9
ATOM 14323 O O . SER A 1 104 ? -5.299 -19.490 -1.843 1.00 0.00 103 SER A O 9
ATOM 14331 N N . GLY A 1 105 ? -4.686 -17.366 -1.365 1.00 0.00 104 GLY A N 9
ATOM 14332 C CA . GLY A 1 105 ? -3.479 -17.756 -0.656 1.00 0.00 104 GLY A CA 9
ATOM 14333 C C . GLY A 1 105 ? -2.229 -17.285 -1.402 1.00 0.00 104 GLY A C 9
ATOM 14334 O O . GLY A 1 105 ? -1.385 -16.596 -0.831 1.00 0.00 104 GLY A O 9
ATOM 14338 N N . GLY A 1 1 ? -11.240 -13.302 -8.297 1.00 0.00 0 GLY A N 10
ATOM 14339 C CA . GLY A 1 1 ? -11.964 -12.044 -8.221 1.00 0.00 0 GLY A CA 10
ATOM 14340 C C . GLY A 1 1 ? -11.626 -11.144 -9.412 1.00 0.00 0 GLY A C 10
ATOM 14341 O O . GLY A 1 1 ? -10.788 -10.251 -9.300 1.00 0.00 0 GLY A O 10
ATOM 14345 N N . SER A 1 2 ? -12.294 -11.412 -10.524 1.00 0.00 1 SER A N 10
ATOM 14346 C CA . SER A 1 2 ? -12.074 -10.637 -11.733 1.00 0.00 1 SER A CA 10
ATOM 14347 C C . SER A 1 2 ? -10.612 -10.751 -12.169 1.00 0.00 1 SER A C 10
ATOM 14348 O O . SER A 1 2 ? -9.728 -10.160 -11.550 1.00 0.00 1 SER A O 10
ATOM 14356 N N . SER A 1 3 ? -10.402 -11.515 -13.231 1.00 0.00 2 SER A N 10
ATOM 14357 C CA . SER A 1 3 ? -9.062 -11.713 -13.757 1.00 0.00 2 SER A CA 10
ATOM 14358 C C . SER A 1 3 ? -8.921 -11.011 -15.109 1.00 0.00 2 SER A C 10
ATOM 14359 O O . SER A 1 3 ? -9.884 -10.922 -15.870 1.00 0.00 2 SER A O 10
ATOM 14367 N N . GLY A 1 4 ? -7.714 -10.532 -15.368 1.00 0.00 3 GLY A N 10
ATOM 14368 C CA . GLY A 1 4 ? -7.434 -9.841 -16.615 1.00 0.00 3 GLY A CA 10
ATOM 14369 C C . GLY A 1 4 ? -6.511 -8.643 -16.384 1.00 0.00 3 GLY A C 10
ATOM 14370 O O . GLY A 1 4 ? -5.355 -8.811 -15.998 1.00 0.00 3 GLY A O 10
ATOM 14374 N N . SER A 1 5 ? -7.056 -7.460 -16.629 1.00 0.00 4 SER A N 10
ATOM 14375 C CA . SER A 1 5 ? -6.296 -6.235 -16.451 1.00 0.00 4 SER A CA 10
ATOM 14376 C C . SER A 1 5 ? -7.246 -5.042 -16.331 1.00 0.00 4 SER A C 10
ATOM 14377 O O . SER A 1 5 ? -7.407 -4.273 -17.277 1.00 0.00 4 SER A O 10
ATOM 14385 N N . SER A 1 6 ? -7.852 -4.926 -15.158 1.00 0.00 5 SER A N 10
ATOM 14386 C CA . SER A 1 6 ? -8.782 -3.839 -14.901 1.00 0.00 5 SER A CA 10
ATOM 14387 C C . SER A 1 6 ? -8.745 -3.458 -13.420 1.00 0.00 5 SER A C 10
ATOM 14388 O O . SER A 1 6 ? -8.342 -4.260 -12.579 1.00 0.00 5 SER A O 10
ATOM 14396 N N . GLY A 1 7 ? -9.171 -2.233 -13.146 1.00 0.00 6 GLY A N 10
ATOM 14397 C CA . GLY A 1 7 ? -9.192 -1.736 -11.781 1.00 0.00 6 GLY A CA 10
ATOM 14398 C C . GLY A 1 7 ? -7.787 -1.739 -11.175 1.00 0.00 6 GLY A C 10
ATOM 14399 O O . GLY A 1 7 ? -7.124 -2.775 -11.140 1.00 0.00 6 GLY A O 10
ATOM 14403 N N . THR A 1 8 ? -7.374 -0.569 -10.713 1.00 0.00 7 THR A N 10
ATOM 14404 C CA . THR A 1 8 ? -6.059 -0.423 -10.110 1.00 0.00 7 THR A CA 10
ATOM 14405 C C . THR A 1 8 ? -6.166 -0.460 -8.584 1.00 0.00 7 THR A C 10
ATOM 14406 O O . THR A 1 8 ? -7.249 -0.286 -8.029 1.00 0.00 7 THR A O 10
ATOM 14417 N N . PRO A 1 9 ? -4.995 -0.694 -7.932 1.00 0.00 8 PRO A N 10
ATOM 14418 C CA . PRO A 1 9 ? -4.946 -0.756 -6.481 1.00 0.00 8 PRO A CA 10
ATOM 14419 C C . PRO A 1 9 ? -5.048 0.642 -5.869 1.00 0.00 8 PRO A C 10
ATOM 14420 O O . PRO A 1 9 ? -5.820 0.861 -4.937 1.00 0.00 8 PRO A O 10
ATOM 14431 N N . LEU A 1 10 ? -4.256 1.552 -6.417 1.00 0.00 9 LEU A N 10
ATOM 14432 C CA . LEU A 1 10 ? -4.247 2.923 -5.937 1.00 0.00 9 LEU A CA 10
ATOM 14433 C C . LEU A 1 10 ? -5.679 3.463 -5.920 1.00 0.00 9 LEU A C 10
ATOM 14434 O O . LEU A 1 10 ? -6.113 4.051 -4.930 1.00 0.00 9 LEU A O 10
ATOM 14450 N N . SER A 1 11 ? -6.373 3.243 -7.027 1.00 0.00 10 SER A N 10
ATOM 14451 C CA . SER A 1 11 ? -7.747 3.700 -7.151 1.00 0.00 10 SER A CA 10
ATOM 14452 C C . SER A 1 11 ? -8.635 2.969 -6.143 1.00 0.00 10 SER A C 10
ATOM 14453 O O . SER A 1 11 ? -9.520 3.572 -5.538 1.00 0.00 10 SER A O 10
ATOM 14461 N N . LEU A 1 12 ? -8.368 1.680 -5.992 1.00 0.00 11 LEU A N 10
ATOM 14462 C CA . LEU A 1 12 ? -9.132 0.860 -5.067 1.00 0.00 11 LEU A CA 10
ATOM 14463 C C . LEU A 1 12 ? -8.873 1.337 -3.637 1.00 0.00 11 LEU A C 10
ATOM 14464 O O . LEU A 1 12 ? -9.812 1.608 -2.889 1.00 0.00 11 LEU A O 10
ATOM 14480 N N . THR A 1 13 ? -7.595 1.426 -3.298 1.00 0.00 12 THR A N 10
ATOM 14481 C CA . THR A 1 13 ? -7.201 1.866 -1.971 1.00 0.00 12 THR A CA 10
ATOM 14482 C C . THR A 1 13 ? -7.734 3.274 -1.695 1.00 0.00 12 THR A C 10
ATOM 14483 O O . THR A 1 13 ? -8.395 3.504 -0.684 1.00 0.00 12 THR A O 10
ATOM 14494 N N . LEU A 1 14 ? -7.425 4.178 -2.613 1.00 0.00 13 LEU A N 10
ATOM 14495 C CA . LEU A 1 14 ? -7.864 5.557 -2.482 1.00 0.00 13 LEU A CA 10
ATOM 14496 C C . LEU A 1 14 ? -9.390 5.594 -2.377 1.00 0.00 13 LEU A C 10
ATOM 14497 O O . LEU A 1 14 ? -9.943 6.349 -1.578 1.00 0.00 13 LEU A O 10
ATOM 14513 N N . ASP A 1 15 ? -10.028 4.770 -3.195 1.00 0.00 14 ASP A N 10
ATOM 14514 C CA . ASP A 1 15 ? -11.479 4.699 -3.204 1.00 0.00 14 ASP A CA 10
ATOM 14515 C C . ASP A 1 15 ? -11.974 4.285 -1.817 1.00 0.00 14 ASP A C 10
ATOM 14516 O O . ASP A 1 15 ? -13.082 4.640 -1.418 1.00 0.00 14 ASP A O 10
ATOM 14525 N N . HIS A 1 16 ? -11.129 3.539 -1.120 1.00 0.00 15 HIS A N 10
ATOM 14526 C CA . HIS A 1 16 ? -11.466 3.073 0.214 1.00 0.00 15 HIS A CA 10
ATOM 14527 C C . HIS A 1 16 ? -10.471 3.646 1.225 1.00 0.00 15 HIS A C 10
ATOM 14528 O O . HIS A 1 16 ? -10.068 2.959 2.162 1.00 0.00 15 HIS A O 10
ATOM 14542 N N . TRP A 1 17 ? -10.103 4.899 1.000 1.00 0.00 16 TRP A N 10
ATOM 14543 C CA . TRP A 1 17 ? -9.163 5.572 1.879 1.00 0.00 16 TRP A CA 10
ATOM 14544 C C . TRP A 1 17 ? -9.614 5.337 3.322 1.00 0.00 16 TRP A C 10
ATOM 14545 O O . TRP A 1 17 ? -8.785 5.169 4.216 1.00 0.00 16 TRP A O 10
ATOM 14566 N N . SER A 1 18 ? -10.926 5.332 3.505 1.00 0.00 17 SER A N 10
ATOM 14567 C CA . SER A 1 18 ? -11.497 5.121 4.825 1.00 0.00 17 SER A CA 10
ATOM 14568 C C . SER A 1 18 ? -10.946 3.829 5.432 1.00 0.00 17 SER A C 10
ATOM 14569 O O . SER A 1 18 ? -10.627 3.784 6.619 1.00 0.00 17 SER A O 10
ATOM 14577 N N . GLU A 1 19 ? -10.850 2.811 4.590 1.00 0.00 18 GLU A N 10
ATOM 14578 C CA . GLU A 1 19 ? -10.344 1.521 5.029 1.00 0.00 18 GLU A CA 10
ATOM 14579 C C . GLU A 1 19 ? -8.845 1.613 5.324 1.00 0.00 18 GLU A C 10
ATOM 14580 O O . GLU A 1 19 ? -8.371 1.069 6.320 1.00 0.00 18 GLU A O 10
ATOM 14592 N N . ILE A 1 20 ? -8.141 2.305 4.440 1.00 0.00 19 ILE A N 10
ATOM 14593 C CA . ILE A 1 20 ? -6.707 2.474 4.593 1.00 0.00 19 ILE A CA 10
ATOM 14594 C C . ILE A 1 20 ? -6.426 3.293 5.854 1.00 0.00 19 ILE A C 10
ATOM 14595 O O . ILE A 1 20 ? -5.463 3.025 6.572 1.00 0.00 19 ILE A O 10
ATOM 14611 N N . ARG A 1 21 ? -7.284 4.275 6.087 1.00 0.00 20 ARG A N 10
ATOM 14612 C CA . ARG A 1 21 ? -7.141 5.135 7.249 1.00 0.00 20 ARG A CA 10
ATOM 14613 C C . ARG A 1 21 ? -7.483 4.364 8.525 1.00 0.00 20 ARG A C 10
ATOM 14614 O O . ARG A 1 21 ? -6.957 4.663 9.596 1.00 0.00 20 ARG A O 10
ATOM 14635 N N . SER A 1 22 ? -8.364 3.386 8.370 1.00 0.00 21 SER A N 10
ATOM 14636 C CA . SER A 1 22 ? -8.783 2.570 9.496 1.00 0.00 21 SER A CA 10
ATOM 14637 C C . SER A 1 22 ? -7.659 1.612 9.895 1.00 0.00 21 SER A C 10
ATOM 14638 O O . SER A 1 22 ? -7.382 1.433 11.080 1.00 0.00 21 SER A O 10
ATOM 14646 N N . ARG A 1 23 ? -7.041 1.021 8.882 1.00 0.00 22 ARG A N 10
ATOM 14647 C CA . ARG A 1 23 ? -5.954 0.085 9.113 1.00 0.00 22 ARG A CA 10
ATOM 14648 C C . ARG A 1 23 ? -4.791 0.786 9.818 1.00 0.00 22 ARG A C 10
ATOM 14649 O O . ARG A 1 23 ? -4.041 0.156 10.562 1.00 0.00 22 ARG A O 10
ATOM 14670 N N . ALA A 1 24 ? -4.678 2.081 9.561 1.00 0.00 23 ALA A N 10
ATOM 14671 C CA . ALA A 1 24 ? -3.620 2.874 10.162 1.00 0.00 23 ALA A CA 10
ATOM 14672 C C . ALA A 1 24 ? -3.941 3.109 11.639 1.00 0.00 23 ALA A C 10
ATOM 14673 O O . ALA A 1 24 ? -3.049 3.072 12.485 1.00 0.00 23 ALA A O 10
ATOM 14680 N N . HIS A 1 25 ? -5.217 3.345 11.904 1.00 0.00 24 HIS A N 10
ATOM 14681 C CA . HIS A 1 25 ? -5.667 3.586 13.265 1.00 0.00 24 HIS A CA 10
ATOM 14682 C C . HIS A 1 25 ? -5.444 2.330 14.109 1.00 0.00 24 HIS A C 10
ATOM 14683 O O . HIS A 1 25 ? -5.002 2.417 15.253 1.00 0.00 24 HIS A O 10
ATOM 14697 N N . ASN A 1 26 ? -5.760 1.190 13.511 1.00 0.00 25 ASN A N 10
ATOM 14698 C CA . ASN A 1 26 ? -5.600 -0.082 14.194 1.00 0.00 25 ASN A CA 10
ATOM 14699 C C . ASN A 1 26 ? -4.109 -0.386 14.354 1.00 0.00 25 ASN A C 10
ATOM 14700 O O . ASN A 1 26 ? -3.703 -1.034 15.318 1.00 0.00 25 ASN A O 10
ATOM 14711 N N . LEU A 1 27 ? -3.333 0.098 13.395 1.00 0.00 26 LEU A N 10
ATOM 14712 C CA . LEU A 1 27 ? -1.895 -0.114 13.418 1.00 0.00 26 LEU A CA 10
ATOM 14713 C C . LEU A 1 27 ? -1.234 0.994 14.241 1.00 0.00 26 LEU A C 10
ATOM 14714 O O . LEU A 1 27 ? -0.018 0.993 14.425 1.00 0.00 26 LEU A O 10
ATOM 14730 N N . SER A 1 28 ? -2.064 1.912 14.714 1.00 0.00 27 SER A N 10
ATOM 14731 C CA . SER A 1 28 ? -1.576 3.022 15.513 1.00 0.00 27 SER A CA 10
ATOM 14732 C C . SER A 1 28 ? -0.614 3.878 14.686 1.00 0.00 27 SER A C 10
ATOM 14733 O O . SER A 1 28 ? 0.493 4.179 15.129 1.00 0.00 27 SER A O 10
ATOM 14741 N N . VAL A 1 29 ? -1.072 4.247 13.498 1.00 0.00 28 VAL A N 10
ATOM 14742 C CA . VAL A 1 29 ? -0.266 5.062 12.606 1.00 0.00 28 VAL A CA 10
ATOM 14743 C C . VAL A 1 29 ? -1.178 6.019 11.834 1.00 0.00 28 VAL A C 10
ATOM 14744 O O . VAL A 1 29 ? -2.327 5.689 11.545 1.00 0.00 28 VAL A O 10
ATOM 14757 N N . GLU A 1 30 ? -0.630 7.184 11.521 1.00 0.00 29 GLU A N 10
ATOM 14758 C CA . GLU A 1 30 ? -1.379 8.190 10.788 1.00 0.00 29 GLU A CA 10
ATOM 14759 C C . GLU A 1 30 ? -0.793 8.373 9.387 1.00 0.00 29 GLU A C 10
ATOM 14760 O O . GLU A 1 30 ? 0.425 8.402 9.218 1.00 0.00 29 GLU A O 10
ATOM 14772 N N . ILE A 1 31 ? -1.688 8.490 8.417 1.00 0.00 30 ILE A N 10
ATOM 14773 C CA . ILE A 1 31 ? -1.274 8.669 7.035 1.00 0.00 30 ILE A CA 10
ATOM 14774 C C . ILE A 1 31 ? -2.243 9.626 6.337 1.00 0.00 30 ILE A C 10
ATOM 14775 O O . ILE A 1 31 ? -3.272 9.994 6.901 1.00 0.00 30 ILE A O 10
ATOM 14791 N N . LYS A 1 32 ? -1.879 10.001 5.119 1.00 0.00 31 LYS A N 10
ATOM 14792 C CA . LYS A 1 32 ? -2.703 10.908 4.339 1.00 0.00 31 LYS A CA 10
ATOM 14793 C C . LYS A 1 32 ? -2.948 10.304 2.954 1.00 0.00 31 LYS A C 10
ATOM 14794 O O . LYS A 1 32 ? -2.292 9.337 2.570 1.00 0.00 31 LYS A O 10
ATOM 14813 N N . LYS A 1 33 ? -3.894 10.899 2.243 1.00 0.00 32 LYS A N 10
ATOM 14814 C CA . LYS A 1 33 ? -4.233 10.431 0.910 1.00 0.00 32 LYS A CA 10
ATOM 14815 C C . LYS A 1 33 ? -3.317 11.108 -0.112 1.00 0.00 32 LYS A C 10
ATOM 14816 O O . LYS A 1 33 ? -2.883 10.478 -1.075 1.00 0.00 32 LYS A O 10
ATOM 14835 N N . GLY A 1 34 ? -3.052 12.383 0.133 1.00 0.00 33 GLY A N 10
ATOM 14836 C CA . GLY A 1 34 ? -2.196 13.153 -0.754 1.00 0.00 33 GLY A CA 10
ATOM 14837 C C . GLY A 1 34 ? -0.831 12.480 -0.919 1.00 0.00 33 GLY A C 10
ATOM 14838 O O . GLY A 1 34 ? -0.369 12.273 -2.040 1.00 0.00 33 GLY A O 10
ATOM 14842 N N . PRO A 1 35 ? -0.209 12.148 0.244 1.00 0.00 34 PRO A N 10
ATOM 14843 C CA . PRO A 1 35 ? 1.092 11.503 0.239 1.00 0.00 34 PRO A CA 10
ATOM 14844 C C . PRO A 1 35 ? 0.973 10.030 -0.157 1.00 0.00 34 PRO A C 10
ATOM 14845 O O . PRO A 1 35 ? 1.781 9.525 -0.935 1.00 0.00 34 PRO A O 10
ATOM 14856 N N . TRP A 1 36 ? -0.042 9.382 0.395 1.00 0.00 35 TRP A N 10
ATOM 14857 C CA . TRP A 1 36 ? -0.278 7.977 0.109 1.00 0.00 35 TRP A CA 10
ATOM 14858 C C . TRP A 1 36 ? -0.217 7.786 -1.408 1.00 0.00 35 TRP A C 10
ATOM 14859 O O . TRP A 1 36 ? 0.280 6.769 -1.889 1.00 0.00 35 TRP A O 10
ATOM 14880 N N . ARG A 1 37 ? -0.728 8.781 -2.118 1.00 0.00 36 ARG A N 10
ATOM 14881 C CA . ARG A 1 37 ? -0.737 8.735 -3.571 1.00 0.00 36 ARG A CA 10
ATOM 14882 C C . ARG A 1 37 ? 0.657 9.045 -4.120 1.00 0.00 36 ARG A C 10
ATOM 14883 O O . ARG A 1 37 ? 1.148 8.348 -5.006 1.00 0.00 36 ARG A O 10
ATOM 14904 N N . THR A 1 38 ? 1.254 10.093 -3.572 1.00 0.00 37 THR A N 10
ATOM 14905 C CA . THR A 1 38 ? 2.582 10.505 -3.996 1.00 0.00 37 THR A CA 10
ATOM 14906 C C . THR A 1 38 ? 3.563 9.336 -3.886 1.00 0.00 37 THR A C 10
ATOM 14907 O O . THR A 1 38 ? 4.254 9.008 -4.849 1.00 0.00 37 THR A O 10
ATOM 14918 N N . PHE A 1 39 ? 3.592 8.739 -2.703 1.00 0.00 38 PHE A N 10
ATOM 14919 C CA . PHE A 1 39 ? 4.477 7.614 -2.455 1.00 0.00 38 PHE A CA 10
ATOM 14920 C C . PHE A 1 39 ? 4.208 6.476 -3.442 1.00 0.00 38 PHE A C 10
ATOM 14921 O O . PHE A 1 39 ? 5.084 5.652 -3.698 1.00 0.00 38 PHE A O 10
ATOM 14938 N N . CYS A 1 40 ? 2.993 6.468 -3.969 1.00 0.00 39 CYS A N 10
ATOM 14939 C CA . CYS A 1 40 ? 2.597 5.446 -4.922 1.00 0.00 39 CYS A CA 10
ATOM 14940 C C . CYS A 1 40 ? 2.430 6.105 -6.293 1.00 0.00 39 CYS A C 10
ATOM 14941 O O . CYS A 1 40 ? 1.852 5.514 -7.203 1.00 0.00 39 CYS A O 10
ATOM 14949 N N . ALA A 1 41 ? 2.945 7.321 -6.396 1.00 0.00 40 ALA A N 10
ATOM 14950 C CA . ALA A 1 41 ? 2.860 8.067 -7.639 1.00 0.00 40 ALA A CA 10
ATOM 14951 C C . ALA A 1 41 ? 4.184 7.943 -8.396 1.00 0.00 40 ALA A C 10
ATOM 14952 O O . ALA A 1 41 ? 4.197 7.614 -9.581 1.00 0.00 40 ALA A O 10
ATOM 14959 N N . SER A 1 42 ? 5.265 8.213 -7.680 1.00 0.00 41 SER A N 10
ATOM 14960 C CA . SER A 1 42 ? 6.591 8.135 -8.268 1.00 0.00 41 SER A CA 10
ATOM 14961 C C . SER A 1 42 ? 7.648 8.038 -7.166 1.00 0.00 41 SER A C 10
ATOM 14962 O O . SER A 1 42 ? 8.707 8.657 -7.260 1.00 0.00 41 SER A O 10
ATOM 14970 N N . GLU A 1 43 ? 7.324 7.255 -6.147 1.00 0.00 42 GLU A N 10
ATOM 14971 C CA . GLU A 1 43 ? 8.233 7.069 -5.029 1.00 0.00 42 GLU A CA 10
ATOM 14972 C C . GLU A 1 43 ? 8.573 5.587 -4.863 1.00 0.00 42 GLU A C 10
ATOM 14973 O O . GLU A 1 43 ? 9.743 5.224 -4.746 1.00 0.00 42 GLU A O 10
ATOM 14985 N N . TRP A 1 44 ? 7.530 4.770 -4.858 1.00 0.00 43 TRP A N 10
ATOM 14986 C CA . TRP A 1 44 ? 7.704 3.335 -4.708 1.00 0.00 43 TRP A CA 10
ATOM 14987 C C . TRP A 1 44 ? 8.182 2.774 -6.049 1.00 0.00 43 TRP A C 10
ATOM 14988 O O . TRP A 1 44 ? 9.109 1.967 -6.094 1.00 0.00 43 TRP A O 10
ATOM 15009 N N . PRO A 1 45 ? 7.510 3.236 -7.137 1.00 0.00 44 PRO A N 10
ATOM 15010 C CA . PRO A 1 45 ? 7.856 2.789 -8.476 1.00 0.00 44 PRO A CA 10
ATOM 15011 C C . PRO A 1 45 ? 9.152 3.445 -8.955 1.00 0.00 44 PRO A C 10
ATOM 15012 O O . PRO A 1 45 ? 9.591 3.213 -10.080 1.00 0.00 44 PRO A O 10
ATOM 15023 N N . THR A 1 46 ? 9.728 4.253 -8.077 1.00 0.00 45 THR A N 10
ATOM 15024 C CA . THR A 1 46 ? 10.966 4.945 -8.396 1.00 0.00 45 THR A CA 10
ATOM 15025 C C . THR A 1 46 ? 12.093 4.475 -7.474 1.00 0.00 45 THR A C 10
ATOM 15026 O O . THR A 1 46 ? 13.091 5.172 -7.303 1.00 0.00 45 THR A O 10
ATOM 15037 N N . PHE A 1 47 ? 11.895 3.295 -6.904 1.00 0.00 46 PHE A N 10
ATOM 15038 C CA . PHE A 1 47 ? 12.882 2.724 -6.004 1.00 0.00 46 PHE A CA 10
ATOM 15039 C C . PHE A 1 47 ? 13.727 1.666 -6.716 1.00 0.00 46 PHE A C 10
ATOM 15040 O O . PHE A 1 47 ? 14.686 1.146 -6.148 1.00 0.00 46 PHE A O 10
ATOM 15057 N N . ASP A 1 48 ? 13.340 1.379 -7.951 1.00 0.00 47 ASP A N 10
ATOM 15058 C CA . ASP A 1 48 ? 14.050 0.393 -8.747 1.00 0.00 47 ASP A CA 10
ATOM 15059 C C . ASP A 1 48 ? 13.931 -0.978 -8.078 1.00 0.00 47 ASP A C 10
ATOM 15060 O O . ASP A 1 48 ? 14.814 -1.384 -7.325 1.00 0.00 47 ASP A O 10
ATOM 15069 N N . VAL A 1 49 ? 12.831 -1.654 -8.378 1.00 0.00 48 VAL A N 10
ATOM 15070 C CA . VAL A 1 49 ? 12.584 -2.970 -7.815 1.00 0.00 48 VAL A CA 10
ATOM 15071 C C . VAL A 1 49 ? 11.583 -3.718 -8.698 1.00 0.00 48 VAL A C 10
ATOM 15072 O O . VAL A 1 49 ? 11.791 -4.885 -9.027 1.00 0.00 48 VAL A O 10
ATOM 15085 N N . GLY A 1 50 ? 10.519 -3.015 -9.056 1.00 0.00 49 GLY A N 10
ATOM 15086 C CA . GLY A 1 50 ? 9.485 -3.598 -9.895 1.00 0.00 49 GLY A CA 10
ATOM 15087 C C . GLY A 1 50 ? 8.091 -3.258 -9.363 1.00 0.00 49 GLY A C 10
ATOM 15088 O O . GLY A 1 50 ? 7.208 -4.114 -9.333 1.00 0.00 49 GLY A O 10
ATOM 15092 N N . TRP A 1 51 ? 7.937 -2.007 -8.956 1.00 0.00 50 TRP A N 10
ATOM 15093 C CA . TRP A 1 51 ? 6.666 -1.543 -8.427 1.00 0.00 50 TRP A CA 10
ATOM 15094 C C . TRP A 1 51 ? 5.994 -0.682 -9.498 1.00 0.00 50 TRP A C 10
ATOM 15095 O O . TRP A 1 51 ? 6.612 0.231 -10.044 1.00 0.00 50 TRP A O 10
ATOM 15116 N N . PRO A 1 52 ? 4.703 -1.011 -9.774 1.00 0.00 51 PRO A N 10
ATOM 15117 C CA . PRO A 1 52 ? 3.940 -0.279 -10.770 1.00 0.00 51 PRO A CA 10
ATOM 15118 C C . PRO A 1 52 ? 3.513 1.090 -10.236 1.00 0.00 51 PRO A C 10
ATOM 15119 O O . PRO A 1 52 ? 3.570 1.336 -9.033 1.00 0.00 51 PRO A O 10
ATOM 15130 N N . PRO A 1 53 ? 3.084 1.967 -11.182 1.00 0.00 52 PRO A N 10
ATOM 15131 C CA . PRO A 1 53 ? 2.647 3.305 -10.820 1.00 0.00 52 PRO A CA 10
ATOM 15132 C C . PRO A 1 53 ? 1.262 3.272 -10.172 1.00 0.00 52 PRO A C 10
ATOM 15133 O O . PRO A 1 53 ? 0.987 4.037 -9.248 1.00 0.00 52 PRO A O 10
ATOM 15144 N N . GLU A 1 54 ? 0.426 2.380 -10.681 1.00 0.00 53 GLU A N 10
ATOM 15145 C CA . GLU A 1 54 ? -0.924 2.238 -10.163 1.00 0.00 53 GLU A CA 10
ATOM 15146 C C . GLU A 1 54 ? -0.912 1.433 -8.862 1.00 0.00 53 GLU A C 10
ATOM 15147 O O . GLU A 1 54 ? -1.908 1.397 -8.141 1.00 0.00 53 GLU A O 10
ATOM 15159 N N . GLY A 1 55 ? 0.227 0.807 -8.601 1.00 0.00 54 GLY A N 10
ATOM 15160 C CA . GLY A 1 55 ? 0.382 0.005 -7.400 1.00 0.00 54 GLY A CA 10
ATOM 15161 C C . GLY A 1 55 ? 0.108 -1.472 -7.687 1.00 0.00 54 GLY A C 10
ATOM 15162 O O . GLY A 1 55 ? -0.296 -1.828 -8.793 1.00 0.00 54 GLY A O 10
ATOM 15166 N N . THR A 1 56 ? 0.338 -2.292 -6.672 1.00 0.00 55 THR A N 10
ATOM 15167 C CA . THR A 1 56 ? 0.120 -3.723 -6.802 1.00 0.00 55 THR A CA 10
ATOM 15168 C C . THR A 1 56 ? -0.098 -4.356 -5.427 1.00 0.00 55 THR A C 10
ATOM 15169 O O . THR A 1 56 ? 0.588 -4.013 -4.465 1.00 0.00 55 THR A O 10
ATOM 15180 N N . PHE A 1 57 ? -1.057 -5.269 -5.377 1.00 0.00 56 PHE A N 10
ATOM 15181 C CA . PHE A 1 57 ? -1.375 -5.953 -4.135 1.00 0.00 56 PHE A CA 10
ATOM 15182 C C . PHE A 1 57 ? -0.559 -7.240 -3.993 1.00 0.00 56 PHE A C 10
ATOM 15183 O O . PHE A 1 57 ? -1.083 -8.268 -3.566 1.00 0.00 56 PHE A O 10
ATOM 15200 N N . ASP A 1 58 ? 0.711 -7.141 -4.360 1.00 0.00 57 ASP A N 10
ATOM 15201 C CA . ASP A 1 58 ? 1.604 -8.284 -4.279 1.00 0.00 57 ASP A CA 10
ATOM 15202 C C . ASP A 1 58 ? 2.560 -8.096 -3.099 1.00 0.00 57 ASP A C 10
ATOM 15203 O O . ASP A 1 58 ? 3.522 -7.335 -3.189 1.00 0.00 57 ASP A O 10
ATOM 15212 N N . LEU A 1 59 ? 2.261 -8.803 -2.019 1.00 0.00 58 LEU A N 10
ATOM 15213 C CA . LEU A 1 59 ? 3.082 -8.724 -0.822 1.00 0.00 58 LEU A CA 10
ATOM 15214 C C . LEU A 1 59 ? 4.558 -8.811 -1.215 1.00 0.00 58 LEU A C 10
ATOM 15215 O O . LEU A 1 59 ? 5.398 -8.120 -0.641 1.00 0.00 58 LEU A O 10
ATOM 15231 N N . THR A 1 60 ? 4.829 -9.667 -2.190 1.00 0.00 59 THR A N 10
ATOM 15232 C CA . THR A 1 60 ? 6.189 -9.853 -2.666 1.00 0.00 59 THR A CA 10
ATOM 15233 C C . THR A 1 60 ? 6.801 -8.510 -3.070 1.00 0.00 59 THR A C 10
ATOM 15234 O O . THR A 1 60 ? 7.879 -8.149 -2.600 1.00 0.00 59 THR A O 10
ATOM 15245 N N . VAL A 1 61 ? 6.087 -7.807 -3.936 1.00 0.00 60 VAL A N 10
ATOM 15246 C CA . VAL A 1 61 ? 6.546 -6.512 -4.408 1.00 0.00 60 VAL A CA 10
ATOM 15247 C C . VAL A 1 61 ? 6.528 -5.515 -3.248 1.00 0.00 60 VAL A C 10
ATOM 15248 O O . VAL A 1 61 ? 7.392 -4.643 -3.161 1.00 0.00 60 VAL A O 10
ATOM 15261 N N . ILE A 1 62 ? 5.535 -5.677 -2.386 1.00 0.00 61 ILE A N 10
ATOM 15262 C CA . ILE A 1 62 ? 5.394 -4.802 -1.235 1.00 0.00 61 ILE A CA 10
ATOM 15263 C C . ILE A 1 62 ? 6.615 -4.958 -0.327 1.00 0.00 61 ILE A C 10
ATOM 15264 O O . ILE A 1 62 ? 7.250 -3.971 0.041 1.00 0.00 61 ILE A O 10
ATOM 15280 N N . PHE A 1 63 ? 6.908 -6.206 0.008 1.00 0.00 62 PHE A N 10
ATOM 15281 C CA . PHE A 1 63 ? 8.042 -6.505 0.865 1.00 0.00 62 PHE A CA 10
ATOM 15282 C C . PHE A 1 63 ? 9.323 -5.872 0.320 1.00 0.00 62 PHE A C 10
ATOM 15283 O O . PHE A 1 63 ? 10.216 -5.510 1.085 1.00 0.00 62 PHE A O 10
ATOM 15300 N N . GLU A 1 64 ? 9.374 -5.759 -1.000 1.00 0.00 63 GLU A N 10
ATOM 15301 C CA . GLU A 1 64 ? 10.532 -5.176 -1.657 1.00 0.00 63 GLU A CA 10
ATOM 15302 C C . GLU A 1 64 ? 10.664 -3.697 -1.287 1.00 0.00 63 GLU A C 10
ATOM 15303 O O . GLU A 1 64 ? 11.722 -3.258 -0.839 1.00 0.00 63 GLU A O 10
ATOM 15315 N N . VAL A 1 65 ? 9.574 -2.971 -1.488 1.00 0.00 64 VAL A N 10
ATOM 15316 C CA . VAL A 1 65 ? 9.555 -1.550 -1.181 1.00 0.00 64 VAL A CA 10
ATOM 15317 C C . VAL A 1 65 ? 9.569 -1.361 0.337 1.00 0.00 64 VAL A C 10
ATOM 15318 O O . VAL A 1 65 ? 10.169 -0.413 0.842 1.00 0.00 64 VAL A O 10
ATOM 15331 N N . LYS A 1 66 ? 8.901 -2.277 1.022 1.00 0.00 65 LYS A N 10
ATOM 15332 C CA . LYS A 1 66 ? 8.829 -2.223 2.472 1.00 0.00 65 LYS A CA 10
ATOM 15333 C C . LYS A 1 66 ? 10.245 -2.274 3.051 1.00 0.00 65 LYS A C 10
ATOM 15334 O O . LYS A 1 66 ? 10.658 -1.366 3.770 1.00 0.00 65 LYS A O 10
ATOM 15353 N N . ALA A 1 67 ? 10.949 -3.345 2.715 1.00 0.00 66 ALA A N 10
ATOM 15354 C CA . ALA A 1 67 ? 12.309 -3.526 3.192 1.00 0.00 66 ALA A CA 10
ATOM 15355 C C . ALA A 1 67 ? 13.127 -2.272 2.879 1.00 0.00 66 ALA A C 10
ATOM 15356 O O . ALA A 1 67 ? 13.982 -1.871 3.666 1.00 0.00 66 ALA A O 10
ATOM 15363 N N . ILE A 1 68 ? 12.834 -1.686 1.727 1.00 0.00 67 ILE A N 10
ATOM 15364 C CA . ILE A 1 68 ? 13.531 -0.485 1.299 1.00 0.00 67 ILE A CA 10
ATOM 15365 C C . ILE A 1 68 ? 13.295 0.628 2.322 1.00 0.00 67 ILE A C 10
ATOM 15366 O O . ILE A 1 68 ? 14.245 1.229 2.820 1.00 0.00 67 ILE A O 10
ATOM 15382 N N . VAL A 1 69 ? 12.023 0.868 2.605 1.00 0.00 68 VAL A N 10
ATOM 15383 C CA . VAL A 1 69 ? 11.650 1.898 3.559 1.00 0.00 68 VAL A CA 10
ATOM 15384 C C . VAL A 1 69 ? 12.044 1.448 4.968 1.00 0.00 68 VAL A C 10
ATOM 15385 O O . VAL A 1 69 ? 12.430 2.268 5.800 1.00 0.00 68 VAL A O 10
ATOM 15398 N N . PHE A 1 70 ? 11.933 0.147 5.192 1.00 0.00 69 PHE A N 10
ATOM 15399 C CA . PHE A 1 70 ? 12.272 -0.421 6.485 1.00 0.00 69 PHE A CA 10
ATOM 15400 C C . PHE A 1 70 ? 13.755 -0.793 6.549 1.00 0.00 69 PHE A C 10
ATOM 15401 O O . PHE A 1 70 ? 14.187 -1.482 7.471 1.00 0.00 69 PHE A O 10
ATOM 15418 N N . GLN A 1 71 ? 14.494 -0.320 5.556 1.00 0.00 70 GLN A N 10
ATOM 15419 C CA . GLN A 1 71 ? 15.919 -0.594 5.487 1.00 0.00 70 GLN A CA 10
ATOM 15420 C C . GLN A 1 71 ? 16.637 0.023 6.689 1.00 0.00 70 GLN A C 10
ATOM 15421 O O . GLN A 1 71 ? 15.994 0.502 7.622 1.00 0.00 70 GLN A O 10
ATOM 15435 N N . ASP A 1 72 ? 17.960 -0.010 6.628 1.00 0.00 71 ASP A N 10
ATOM 15436 C CA . ASP A 1 72 ? 18.772 0.540 7.700 1.00 0.00 71 ASP A CA 10
ATOM 15437 C C . ASP A 1 72 ? 19.347 1.888 7.259 1.00 0.00 71 ASP A C 10
ATOM 15438 O O . ASP A 1 72 ? 19.319 2.221 6.075 1.00 0.00 71 ASP A O 10
ATOM 15447 N N . GLY A 1 73 ? 19.855 2.627 8.234 1.00 0.00 72 GLY A N 10
ATOM 15448 C CA . GLY A 1 73 ? 20.435 3.931 7.961 1.00 0.00 72 GLY A CA 10
ATOM 15449 C C . GLY A 1 73 ? 19.346 4.993 7.800 1.00 0.00 72 GLY A C 10
ATOM 15450 O O . GLY A 1 73 ? 18.167 4.715 8.013 1.00 0.00 72 GLY A O 10
ATOM 15454 N N . PRO A 1 74 ? 19.791 6.219 7.414 1.00 0.00 73 PRO A N 10
ATOM 15455 C CA . PRO A 1 74 ? 18.868 7.324 7.221 1.00 0.00 73 PRO A CA 10
ATOM 15456 C C . PRO A 1 74 ? 18.082 7.161 5.919 1.00 0.00 73 PRO A C 10
ATOM 15457 O O . PRO A 1 74 ? 17.199 7.962 5.618 1.00 0.00 73 PRO A O 10
ATOM 15468 N N . GLY A 1 75 ? 18.432 6.118 5.180 1.00 0.00 74 GLY A N 10
ATOM 15469 C CA . GLY A 1 75 ? 17.771 5.840 3.917 1.00 0.00 74 GLY A CA 10
ATOM 15470 C C . GLY A 1 75 ? 16.341 5.345 4.143 1.00 0.00 74 GLY A C 10
ATOM 15471 O O . GLY A 1 75 ? 15.462 5.574 3.314 1.00 0.00 74 GLY A O 10
ATOM 15475 N N . SER A 1 76 ? 16.153 4.675 5.271 1.00 0.00 75 SER A N 10
ATOM 15476 C CA . SER A 1 76 ? 14.845 4.145 5.617 1.00 0.00 75 SER A CA 10
ATOM 15477 C C . SER A 1 76 ? 13.814 5.275 5.648 1.00 0.00 75 SER A C 10
ATOM 15478 O O . SER A 1 76 ? 14.148 6.416 5.963 1.00 0.00 75 SER A O 10
ATOM 15486 N N . HIS A 1 77 ? 12.582 4.919 5.316 1.00 0.00 76 HIS A N 10
ATOM 15487 C CA . HIS A 1 77 ? 11.500 5.889 5.302 1.00 0.00 76 HIS A CA 10
ATOM 15488 C C . HIS A 1 77 ? 10.447 5.497 6.340 1.00 0.00 76 HIS A C 10
ATOM 15489 O O . HIS A 1 77 ? 9.580 4.668 6.068 1.00 0.00 76 HIS A O 10
ATOM 15503 N N . PRO A 1 78 ? 10.558 6.130 7.539 1.00 0.00 77 PRO A N 10
ATOM 15504 C CA . PRO A 1 78 ? 9.625 5.856 8.619 1.00 0.00 77 PRO A CA 10
ATOM 15505 C C . PRO A 1 78 ? 8.272 6.520 8.356 1.00 0.00 77 PRO A C 10
ATOM 15506 O O . PRO A 1 78 ? 7.319 6.314 9.106 1.00 0.00 77 PRO A O 10
ATOM 15517 N N . ASP A 1 79 ? 8.231 7.303 7.288 1.00 0.00 78 ASP A N 10
ATOM 15518 C CA . ASP A 1 79 ? 7.010 7.998 6.917 1.00 0.00 78 ASP A CA 10
ATOM 15519 C C . ASP A 1 79 ? 6.116 7.054 6.111 1.00 0.00 78 ASP A C 10
ATOM 15520 O O . ASP A 1 79 ? 4.897 7.052 6.281 1.00 0.00 78 ASP A O 10
ATOM 15529 N N . GLN A 1 80 ? 6.755 6.275 5.251 1.00 0.00 79 GLN A N 10
ATOM 15530 C CA . GLN A 1 80 ? 6.032 5.328 4.419 1.00 0.00 79 GLN A CA 10
ATOM 15531 C C . GLN A 1 80 ? 5.873 3.993 5.149 1.00 0.00 79 GLN A C 10
ATOM 15532 O O . GLN A 1 80 ? 5.047 3.167 4.765 1.00 0.00 79 GLN A O 10
ATOM 15546 N N . GLN A 1 81 ? 6.676 3.824 6.189 1.00 0.00 80 GLN A N 10
ATOM 15547 C CA . GLN A 1 81 ? 6.635 2.604 6.976 1.00 0.00 80 GLN A CA 10
ATOM 15548 C C . GLN A 1 81 ? 5.190 2.259 7.345 1.00 0.00 80 GLN A C 10
ATOM 15549 O O . GLN A 1 81 ? 4.757 1.121 7.174 1.00 0.00 80 GLN A O 10
ATOM 15563 N N . PRO A 1 82 ? 4.467 3.290 7.858 1.00 0.00 81 PRO A N 10
ATOM 15564 C CA . PRO A 1 82 ? 3.080 3.108 8.253 1.00 0.00 81 PRO A CA 10
ATOM 15565 C C . PRO A 1 82 ? 2.167 3.031 7.028 1.00 0.00 81 PRO A C 10
ATOM 15566 O O . PRO A 1 82 ? 1.057 2.507 7.108 1.00 0.00 81 PRO A O 10
ATOM 15577 N N . TYR A 1 83 ? 2.668 3.561 5.922 1.00 0.00 82 TYR A N 10
ATOM 15578 C CA . TYR A 1 83 ? 1.911 3.559 4.681 1.00 0.00 82 TYR A CA 10
ATOM 15579 C C . TYR A 1 83 ? 2.005 2.200 3.984 1.00 0.00 82 TYR A C 10
ATOM 15580 O O . TYR A 1 83 ? 0.990 1.630 3.588 1.00 0.00 82 TYR A O 10
ATOM 15598 N N . ILE A 1 84 ? 3.233 1.721 3.855 1.00 0.00 83 ILE A N 10
ATOM 15599 C CA . ILE A 1 84 ? 3.473 0.440 3.213 1.00 0.00 83 ILE A CA 10
ATOM 15600 C C . ILE A 1 84 ? 2.906 -0.680 4.088 1.00 0.00 83 ILE A C 10
ATOM 15601 O O . ILE A 1 84 ? 2.408 -1.681 3.577 1.00 0.00 83 ILE A O 10
ATOM 15617 N N . THR A 1 85 ? 3.001 -0.471 5.394 1.00 0.00 84 THR A N 10
ATOM 15618 C CA . THR A 1 85 ? 2.503 -1.450 6.345 1.00 0.00 84 THR A CA 10
ATOM 15619 C C . THR A 1 85 ? 1.045 -1.797 6.040 1.00 0.00 84 THR A C 10
ATOM 15620 O O . THR A 1 85 ? 0.665 -2.967 6.056 1.00 0.00 84 THR A O 10
ATOM 15631 N N . VAL A 1 86 ? 0.267 -0.759 5.770 1.00 0.00 85 VAL A N 10
ATOM 15632 C CA . VAL A 1 86 ? -1.142 -0.939 5.463 1.00 0.00 85 VAL A CA 10
ATOM 15633 C C . VAL A 1 86 ? -1.278 -1.767 4.183 1.00 0.00 85 VAL A C 10
ATOM 15634 O O . VAL A 1 86 ? -2.137 -2.643 4.094 1.00 0.00 85 VAL A O 10
ATOM 15647 N N . TRP A 1 87 ? -0.417 -1.459 3.223 1.00 0.00 86 TRP A N 10
ATOM 15648 C CA . TRP A 1 87 ? -0.431 -2.163 1.952 1.00 0.00 86 TRP A CA 10
ATOM 15649 C C . TRP A 1 87 ? -0.290 -3.659 2.239 1.00 0.00 86 TRP A C 10
ATOM 15650 O O . TRP A 1 87 ? -1.099 -4.462 1.776 1.00 0.00 86 TRP A O 10
ATOM 15671 N N . GLN A 1 88 ? 0.743 -3.989 3.001 1.00 0.00 87 GLN A N 10
ATOM 15672 C CA . GLN A 1 88 ? 0.999 -5.374 3.355 1.00 0.00 87 GLN A CA 10
ATOM 15673 C C . GLN A 1 88 ? -0.217 -5.976 4.061 1.00 0.00 87 GLN A C 10
ATOM 15674 O O . GLN A 1 88 ? -0.499 -7.165 3.915 1.00 0.00 87 GLN A O 10
ATOM 15688 N N . ASP A 1 89 ? -0.906 -5.128 4.810 1.00 0.00 88 ASP A N 10
ATOM 15689 C CA . ASP A 1 89 ? -2.087 -5.562 5.538 1.00 0.00 88 ASP A CA 10
ATOM 15690 C C . ASP A 1 89 ? -3.247 -5.745 4.558 1.00 0.00 88 ASP A C 10
ATOM 15691 O O . ASP A 1 89 ? -4.098 -6.611 4.754 1.00 0.00 88 ASP A O 10
ATOM 15700 N N . LEU A 1 90 ? -3.244 -4.916 3.525 1.00 0.00 89 LEU A N 10
ATOM 15701 C CA . LEU A 1 90 ? -4.286 -4.975 2.514 1.00 0.00 89 LEU A CA 10
ATOM 15702 C C . LEU A 1 90 ? -4.229 -6.332 1.809 1.00 0.00 89 LEU A C 10
ATOM 15703 O O . LEU A 1 90 ? -5.228 -7.047 1.750 1.00 0.00 89 LEU A O 10
ATOM 15719 N N . VAL A 1 91 ? -3.050 -6.645 1.292 1.00 0.00 90 VAL A N 10
ATOM 15720 C CA . VAL A 1 91 ? -2.850 -7.903 0.593 1.00 0.00 90 VAL A CA 10
ATOM 15721 C C . VAL A 1 91 ? -3.166 -9.063 1.539 1.00 0.00 90 VAL A C 10
ATOM 15722 O O . VAL A 1 91 ? -3.858 -10.007 1.161 1.00 0.00 90 VAL A O 10
ATOM 15735 N N . GLN A 1 92 ? -2.644 -8.955 2.752 1.00 0.00 91 GLN A N 10
ATOM 15736 C CA . GLN A 1 92 ? -2.862 -9.983 3.756 1.00 0.00 91 GLN A CA 10
ATOM 15737 C C . GLN A 1 92 ? -4.360 -10.232 3.943 1.00 0.00 91 GLN A C 10
ATOM 15738 O O . GLN A 1 92 ? -4.845 -11.335 3.695 1.00 0.00 91 GLN A O 10
ATOM 15752 N N . ASN A 1 93 ? -5.051 -9.189 4.380 1.00 0.00 92 ASN A N 10
ATOM 15753 C CA . ASN A 1 93 ? -6.484 -9.281 4.603 1.00 0.00 92 ASN A CA 10
ATOM 15754 C C . ASN A 1 93 ? -7.223 -8.775 3.363 1.00 0.00 92 ASN A C 10
ATOM 15755 O O . ASN A 1 93 ? -8.105 -7.923 3.466 1.00 0.00 92 ASN A O 10
ATOM 15766 N N . SER A 1 94 ? -6.836 -9.320 2.219 1.00 0.00 93 SER A N 10
ATOM 15767 C CA . SER A 1 94 ? -7.451 -8.935 0.961 1.00 0.00 93 SER A CA 10
ATOM 15768 C C . SER A 1 94 ? -8.955 -8.734 1.153 1.00 0.00 93 SER A C 10
ATOM 15769 O O . SER A 1 94 ? -9.690 -9.695 1.377 1.00 0.00 93 SER A O 10
ATOM 15777 N N . PRO A 1 95 ? -9.381 -7.446 1.055 1.00 0.00 94 PRO A N 10
ATOM 15778 C CA . PRO A 1 95 ? -10.784 -7.107 1.216 1.00 0.00 94 PRO A CA 10
ATOM 15779 C C . PRO A 1 95 ? -11.589 -7.503 -0.023 1.00 0.00 94 PRO A C 10
ATOM 15780 O O . PRO A 1 95 ? -11.019 -7.908 -1.035 1.00 0.00 94 PRO A O 10
ATOM 15791 N N . PRO A 1 96 ? -12.937 -7.369 0.100 1.00 0.00 95 PRO A N 10
ATOM 15792 C CA . PRO A 1 96 ? -13.826 -7.708 -0.998 1.00 0.00 95 PRO A CA 10
ATOM 15793 C C . PRO A 1 96 ? -13.784 -6.636 -2.089 1.00 0.00 95 PRO A C 10
ATOM 15794 O O . PRO A 1 96 ? -14.086 -6.913 -3.249 1.00 0.00 95 PRO A O 10
ATOM 15805 N N . TRP A 1 97 ? -13.407 -5.434 -1.679 1.00 0.00 96 TRP A N 10
ATOM 15806 C CA . TRP A 1 97 ? -13.322 -4.319 -2.606 1.00 0.00 96 TRP A CA 10
ATOM 15807 C C . TRP A 1 97 ? -12.009 -4.448 -3.381 1.00 0.00 96 TRP A C 10
ATOM 15808 O O . TRP A 1 97 ? -11.715 -3.632 -4.253 1.00 0.00 96 TRP A O 10
ATOM 15829 N N . ILE A 1 98 ? -11.254 -5.481 -3.035 1.00 0.00 97 ILE A N 10
ATOM 15830 C CA . ILE A 1 98 ? -9.979 -5.728 -3.688 1.00 0.00 97 ILE A CA 10
ATOM 15831 C C . ILE A 1 98 ? -10.031 -7.079 -4.403 1.00 0.00 97 ILE A C 10
ATOM 15832 O O . ILE A 1 98 ? -9.920 -7.142 -5.627 1.00 0.00 97 ILE A O 10
ATOM 15848 N N . LYS A 1 99 ? -10.199 -8.127 -3.610 1.00 0.00 98 LYS A N 10
ATOM 15849 C CA . LYS A 1 99 ? -10.266 -9.473 -4.152 1.00 0.00 98 LYS A CA 10
ATOM 15850 C C . LYS A 1 99 ? -11.026 -10.374 -3.176 1.00 0.00 98 LYS A C 10
ATOM 15851 O O . LYS A 1 99 ? -10.652 -10.485 -2.010 1.00 0.00 98 LYS A O 10
ATOM 15870 N N . SER A 1 100 ? -12.078 -10.994 -3.690 1.00 0.00 99 SER A N 10
ATOM 15871 C CA . SER A 1 100 ? -12.893 -11.882 -2.878 1.00 0.00 99 SER A CA 10
ATOM 15872 C C . SER A 1 100 ? -13.766 -12.759 -3.777 1.00 0.00 99 SER A C 10
ATOM 15873 O O . SER A 1 100 ? -14.930 -12.443 -4.017 1.00 0.00 99 SER A O 10
ATOM 15881 N N . GLY A 1 101 ? -13.170 -13.844 -4.250 1.00 0.00 100 GLY A N 10
ATOM 15882 C CA . GLY A 1 101 ? -13.879 -14.769 -5.118 1.00 0.00 100 GLY A CA 10
ATOM 15883 C C . GLY A 1 101 ? -13.262 -16.167 -5.049 1.00 0.00 100 GLY A C 10
ATOM 15884 O O . GLY A 1 101 ? -12.105 -16.321 -4.660 1.00 0.00 100 GLY A O 10
ATOM 15888 N N . PRO A 1 102 ? -14.083 -17.178 -5.441 1.00 0.00 101 PRO A N 10
ATOM 15889 C CA . PRO A 1 102 ? -13.631 -18.559 -5.428 1.00 0.00 101 PRO A CA 10
ATOM 15890 C C . PRO A 1 102 ? -12.677 -18.835 -6.592 1.00 0.00 101 PRO A C 10
ATOM 15891 O O . PRO A 1 102 ? -13.080 -18.789 -7.753 1.00 0.00 101 PRO A O 10
ATOM 15902 N N . SER A 1 103 ? -11.431 -19.114 -6.241 1.00 0.00 102 SER A N 10
ATOM 15903 C CA . SER A 1 103 ? -10.417 -19.398 -7.242 1.00 0.00 102 SER A CA 10
ATOM 15904 C C . SER A 1 103 ? -10.560 -20.838 -7.739 1.00 0.00 102 SER A C 10
ATOM 15905 O O . SER A 1 103 ? -11.292 -21.632 -7.150 1.00 0.00 102 SER A O 10
ATOM 15913 N N . SER A 1 104 ? -9.849 -21.131 -8.818 1.00 0.00 103 SER A N 10
ATOM 15914 C CA . SER A 1 104 ? -9.888 -22.462 -9.401 1.00 0.00 103 SER A CA 10
ATOM 15915 C C . SER A 1 104 ? -11.295 -22.765 -9.919 1.00 0.00 103 SER A C 10
ATOM 15916 O O . SER A 1 104 ? -12.281 -22.262 -9.381 1.00 0.00 103 SER A O 10
ATOM 15924 N N . GLY A 1 105 ? -11.344 -23.586 -10.958 1.00 0.00 104 GLY A N 10
ATOM 15925 C CA . GLY A 1 105 ? -12.615 -23.962 -11.555 1.00 0.00 104 GLY A CA 10
ATOM 15926 C C . GLY A 1 105 ? -12.662 -23.573 -13.034 1.00 0.00 104 GLY A C 10
ATOM 15927 O O . GLY A 1 105 ? -13.557 -22.844 -13.459 1.00 0.00 104 GLY A O 10
ATOM 15931 N N . GLY A 1 1 ? -0.031 -13.814 -14.437 1.00 0.00 0 GLY A N 11
ATOM 15932 C CA . GLY A 1 1 ? -1.201 -13.059 -14.021 1.00 0.00 0 GLY A CA 11
ATOM 15933 C C . GLY A 1 1 ? -2.345 -13.225 -15.023 1.00 0.00 0 GLY A C 11
ATOM 15934 O O . GLY A 1 1 ? -2.408 -14.223 -15.739 1.00 0.00 0 GLY A O 11
ATOM 15938 N N . SER A 1 2 ? -3.222 -12.232 -15.040 1.00 0.00 1 SER A N 11
ATOM 15939 C CA . SER A 1 2 ? -4.361 -12.255 -15.942 1.00 0.00 1 SER A CA 11
ATOM 15940 C C . SER A 1 2 ? -4.284 -11.074 -16.912 1.00 0.00 1 SER A C 11
ATOM 15941 O O . SER A 1 2 ? -3.447 -10.187 -16.751 1.00 0.00 1 SER A O 11
ATOM 15949 N N . SER A 1 3 ? -5.170 -11.100 -17.898 1.00 0.00 2 SER A N 11
ATOM 15950 C CA . SER A 1 3 ? -5.213 -10.043 -18.893 1.00 0.00 2 SER A CA 11
ATOM 15951 C C . SER A 1 3 ? -6.110 -8.903 -18.407 1.00 0.00 2 SER A C 11
ATOM 15952 O O . SER A 1 3 ? -6.886 -9.076 -17.469 1.00 0.00 2 SER A O 11
ATOM 15960 N N . GLY A 1 4 ? -5.973 -7.762 -19.067 1.00 0.00 3 GLY A N 11
ATOM 15961 C CA . GLY A 1 4 ? -6.761 -6.594 -18.714 1.00 0.00 3 GLY A CA 11
ATOM 15962 C C . GLY A 1 4 ? -6.528 -6.196 -17.256 1.00 0.00 3 GLY A C 11
ATOM 15963 O O . GLY A 1 4 ? -6.069 -7.007 -16.453 1.00 0.00 3 GLY A O 11
ATOM 15967 N N . SER A 1 5 ? -6.854 -4.947 -16.957 1.00 0.00 4 SER A N 11
ATOM 15968 C CA . SER A 1 5 ? -6.685 -4.431 -15.609 1.00 0.00 4 SER A CA 11
ATOM 15969 C C . SER A 1 5 ? -8.051 -4.113 -14.996 1.00 0.00 4 SER A C 11
ATOM 15970 O O . SER A 1 5 ? -8.432 -4.697 -13.983 1.00 0.00 4 SER A O 11
ATOM 15978 N N . SER A 1 6 ? -8.750 -3.187 -15.636 1.00 0.00 5 SER A N 11
ATOM 15979 C CA . SER A 1 6 ? -10.065 -2.784 -15.167 1.00 0.00 5 SER A CA 11
ATOM 15980 C C . SER A 1 6 ? -10.040 -2.584 -13.650 1.00 0.00 5 SER A C 11
ATOM 15981 O O . SER A 1 6 ? -10.396 -3.487 -12.895 1.00 0.00 5 SER A O 11
ATOM 15989 N N . GLY A 1 7 ? -9.615 -1.394 -13.250 1.00 0.00 6 GLY A N 11
ATOM 15990 C CA . GLY A 1 7 ? -9.539 -1.063 -11.837 1.00 0.00 6 GLY A CA 11
ATOM 15991 C C . GLY A 1 7 ? -8.100 -1.160 -11.328 1.00 0.00 6 GLY A C 11
ATOM 15992 O O . GLY A 1 7 ? -7.452 -2.195 -11.480 1.00 0.00 6 GLY A O 11
ATOM 15996 N N . THR A 1 8 ? -7.641 -0.068 -10.734 1.00 0.00 7 THR A N 11
ATOM 15997 C CA . THR A 1 8 ? -6.290 -0.017 -10.202 1.00 0.00 7 THR A CA 11
ATOM 15998 C C . THR A 1 8 ? -6.309 -0.186 -8.681 1.00 0.00 7 THR A C 11
ATOM 15999 O O . THR A 1 8 ? -7.350 -0.019 -8.047 1.00 0.00 7 THR A O 11
ATOM 16010 N N . PRO A 1 9 ? -5.115 -0.524 -8.125 1.00 0.00 8 PRO A N 11
ATOM 16011 C CA . PRO A 1 9 ? -4.985 -0.717 -6.691 1.00 0.00 8 PRO A CA 11
ATOM 16012 C C . PRO A 1 9 ? -4.988 0.624 -5.955 1.00 0.00 8 PRO A C 11
ATOM 16013 O O . PRO A 1 9 ? -5.651 0.772 -4.929 1.00 0.00 8 PRO A O 11
ATOM 16024 N N . LEU A 1 10 ? -4.239 1.568 -6.507 1.00 0.00 9 LEU A N 11
ATOM 16025 C CA . LEU A 1 10 ? -4.147 2.892 -5.915 1.00 0.00 9 LEU A CA 11
ATOM 16026 C C . LEU A 1 10 ? -5.541 3.521 -5.863 1.00 0.00 9 LEU A C 11
ATOM 16027 O O . LEU A 1 10 ? -5.924 4.108 -4.852 1.00 0.00 9 LEU A O 11
ATOM 16043 N N . SER A 1 11 ? -6.261 3.377 -6.966 1.00 0.00 10 SER A N 11
ATOM 16044 C CA . SER A 1 11 ? -7.605 3.923 -7.058 1.00 0.00 10 SER A CA 11
ATOM 16045 C C . SER A 1 11 ? -8.516 3.249 -6.031 1.00 0.00 10 SER A C 11
ATOM 16046 O O . SER A 1 11 ? -9.252 3.923 -5.312 1.00 0.00 10 SER A O 11
ATOM 16054 N N . LEU A 1 12 ? -8.438 1.927 -5.995 1.00 0.00 11 LEU A N 11
ATOM 16055 C CA . LEU A 1 12 ? -9.246 1.154 -5.067 1.00 0.00 11 LEU A CA 11
ATOM 16056 C C . LEU A 1 12 ? -8.910 1.572 -3.634 1.00 0.00 11 LEU A C 11
ATOM 16057 O O . LEU A 1 12 ? -9.805 1.868 -2.844 1.00 0.00 11 LEU A O 11
ATOM 16073 N N . THR A 1 13 ? -7.618 1.582 -3.343 1.00 0.00 12 THR A N 11
ATOM 16074 C CA . THR A 1 13 ? -7.152 1.959 -2.019 1.00 0.00 12 THR A CA 11
ATOM 16075 C C . THR A 1 13 ? -7.695 3.337 -1.634 1.00 0.00 12 THR A C 11
ATOM 16076 O O . THR A 1 13 ? -8.278 3.502 -0.564 1.00 0.00 12 THR A O 11
ATOM 16087 N N . LEU A 1 14 ? -7.483 4.291 -2.529 1.00 0.00 13 LEU A N 11
ATOM 16088 C CA . LEU A 1 14 ? -7.944 5.650 -2.297 1.00 0.00 13 LEU A CA 11
ATOM 16089 C C . LEU A 1 14 ? -9.468 5.651 -2.161 1.00 0.00 13 LEU A C 11
ATOM 16090 O O . LEU A 1 14 ? -10.017 6.325 -1.291 1.00 0.00 13 LEU A O 11
ATOM 16106 N N . ASP A 1 15 ? -10.108 4.888 -3.035 1.00 0.00 14 ASP A N 11
ATOM 16107 C CA . ASP A 1 15 ? -11.558 4.793 -3.024 1.00 0.00 14 ASP A CA 11
ATOM 16108 C C . ASP A 1 15 ? -12.021 4.285 -1.657 1.00 0.00 14 ASP A C 11
ATOM 16109 O O . ASP A 1 15 ? -13.185 4.444 -1.294 1.00 0.00 14 ASP A O 11
ATOM 16118 N N . HIS A 1 16 ? -11.085 3.685 -0.936 1.00 0.00 15 HIS A N 11
ATOM 16119 C CA . HIS A 1 16 ? -11.383 3.153 0.383 1.00 0.00 15 HIS A CA 11
ATOM 16120 C C . HIS A 1 16 ? -10.407 3.740 1.405 1.00 0.00 15 HIS A C 11
ATOM 16121 O O . HIS A 1 16 ? -10.024 3.067 2.360 1.00 0.00 15 HIS A O 11
ATOM 16135 N N . TRP A 1 17 ? -10.033 4.989 1.169 1.00 0.00 16 TRP A N 11
ATOM 16136 C CA . TRP A 1 17 ? -9.109 5.674 2.056 1.00 0.00 16 TRP A CA 11
ATOM 16137 C C . TRP A 1 17 ? -9.588 5.459 3.494 1.00 0.00 16 TRP A C 11
ATOM 16138 O O . TRP A 1 17 ? -8.777 5.288 4.403 1.00 0.00 16 TRP A O 11
ATOM 16159 N N . SER A 1 18 ? -10.903 5.476 3.655 1.00 0.00 17 SER A N 11
ATOM 16160 C CA . SER A 1 18 ? -11.499 5.285 4.966 1.00 0.00 17 SER A CA 11
ATOM 16161 C C . SER A 1 18 ? -10.975 3.992 5.595 1.00 0.00 17 SER A C 11
ATOM 16162 O O . SER A 1 18 ? -10.612 3.972 6.770 1.00 0.00 17 SER A O 11
ATOM 16170 N N . GLU A 1 19 ? -10.954 2.944 4.786 1.00 0.00 18 GLU A N 11
ATOM 16171 C CA . GLU A 1 19 ? -10.482 1.650 5.248 1.00 0.00 18 GLU A CA 11
ATOM 16172 C C . GLU A 1 19 ? -8.984 1.711 5.555 1.00 0.00 18 GLU A C 11
ATOM 16173 O O . GLU A 1 19 ? -8.542 1.245 6.604 1.00 0.00 18 GLU A O 11
ATOM 16185 N N . ILE A 1 20 ? -8.244 2.288 4.619 1.00 0.00 19 ILE A N 11
ATOM 16186 C CA . ILE A 1 20 ? -6.805 2.415 4.776 1.00 0.00 19 ILE A CA 11
ATOM 16187 C C . ILE A 1 20 ? -6.504 3.237 6.031 1.00 0.00 19 ILE A C 11
ATOM 16188 O O . ILE A 1 20 ? -5.527 2.973 6.730 1.00 0.00 19 ILE A O 11
ATOM 16204 N N . ARG A 1 21 ? -7.362 4.216 6.278 1.00 0.00 20 ARG A N 11
ATOM 16205 C CA . ARG A 1 21 ? -7.199 5.078 7.437 1.00 0.00 20 ARG A CA 11
ATOM 16206 C C . ARG A 1 21 ? -7.522 4.309 8.720 1.00 0.00 20 ARG A C 11
ATOM 16207 O O . ARG A 1 21 ? -6.936 4.571 9.769 1.00 0.00 20 ARG A O 11
ATOM 16228 N N . SER A 1 22 ? -8.454 3.375 8.593 1.00 0.00 21 SER A N 11
ATOM 16229 C CA . SER A 1 22 ? -8.862 2.567 9.730 1.00 0.00 21 SER A CA 11
ATOM 16230 C C . SER A 1 22 ? -7.714 1.651 10.159 1.00 0.00 21 SER A C 11
ATOM 16231 O O . SER A 1 22 ? -7.392 1.566 11.343 1.00 0.00 21 SER A O 11
ATOM 16239 N N . ARG A 1 23 ? -7.127 0.988 9.173 1.00 0.00 22 ARG A N 11
ATOM 16240 C CA . ARG A 1 23 ? -6.022 0.082 9.434 1.00 0.00 22 ARG A CA 11
ATOM 16241 C C . ARG A 1 23 ? -4.901 0.811 10.176 1.00 0.00 22 ARG A C 11
ATOM 16242 O O . ARG A 1 23 ? -4.289 0.254 11.086 1.00 0.00 22 ARG A O 11
ATOM 16263 N N . ALA A 1 24 ? -4.666 2.047 9.760 1.00 0.00 23 ALA A N 11
ATOM 16264 C CA . ALA A 1 24 ? -3.629 2.859 10.375 1.00 0.00 23 ALA A CA 11
ATOM 16265 C C . ALA A 1 24 ? -4.004 3.142 11.831 1.00 0.00 23 ALA A C 11
ATOM 16266 O O . ALA A 1 24 ? -3.138 3.181 12.703 1.00 0.00 23 ALA A O 11
ATOM 16273 N N . HIS A 1 25 ? -5.297 3.331 12.049 1.00 0.00 24 HIS A N 11
ATOM 16274 C CA . HIS A 1 25 ? -5.798 3.609 13.384 1.00 0.00 24 HIS A CA 11
ATOM 16275 C C . HIS A 1 25 ? -5.585 2.385 14.277 1.00 0.00 24 HIS A C 11
ATOM 16276 O O . HIS A 1 25 ? -5.121 2.512 15.410 1.00 0.00 24 HIS A O 11
ATOM 16290 N N . ASN A 1 26 ? -5.933 1.228 13.734 1.00 0.00 25 ASN A N 11
ATOM 16291 C CA . ASN A 1 26 ? -5.785 -0.018 14.468 1.00 0.00 25 ASN A CA 11
ATOM 16292 C C . ASN A 1 26 ? -4.297 -0.340 14.622 1.00 0.00 25 ASN A C 11
ATOM 16293 O O . ASN A 1 26 ? -3.900 -1.021 15.567 1.00 0.00 25 ASN A O 11
ATOM 16304 N N . LEU A 1 27 ? -3.514 0.164 13.680 1.00 0.00 26 LEU A N 11
ATOM 16305 C CA . LEU A 1 27 ? -2.079 -0.062 13.699 1.00 0.00 26 LEU A CA 11
ATOM 16306 C C . LEU A 1 27 ? -1.407 1.024 14.542 1.00 0.00 26 LEU A C 11
ATOM 16307 O O . LEU A 1 27 ? -0.237 0.903 14.899 1.00 0.00 26 LEU A O 11
ATOM 16323 N N . SER A 1 28 ? -2.178 2.062 14.836 1.00 0.00 27 SER A N 11
ATOM 16324 C CA . SER A 1 28 ? -1.672 3.168 15.630 1.00 0.00 27 SER A CA 11
ATOM 16325 C C . SER A 1 28 ? -0.669 3.984 14.812 1.00 0.00 27 SER A C 11
ATOM 16326 O O . SER A 1 28 ? 0.409 4.320 15.300 1.00 0.00 27 SER A O 11
ATOM 16334 N N . VAL A 1 29 ? -1.061 4.281 13.581 1.00 0.00 28 VAL A N 11
ATOM 16335 C CA . VAL A 1 29 ? -0.209 5.051 12.690 1.00 0.00 28 VAL A CA 11
ATOM 16336 C C . VAL A 1 29 ? -1.065 6.056 11.917 1.00 0.00 28 VAL A C 11
ATOM 16337 O O . VAL A 1 29 ? -2.251 5.821 11.688 1.00 0.00 28 VAL A O 11
ATOM 16350 N N . GLU A 1 30 ? -0.431 7.156 11.537 1.00 0.00 29 GLU A N 11
ATOM 16351 C CA . GLU A 1 30 ? -1.120 8.198 10.794 1.00 0.00 29 GLU A CA 11
ATOM 16352 C C . GLU A 1 30 ? -0.556 8.299 9.375 1.00 0.00 29 GLU A C 11
ATOM 16353 O O . GLU A 1 30 ? 0.657 8.238 9.180 1.00 0.00 29 GLU A O 11
ATOM 16365 N N . ILE A 1 31 ? -1.463 8.454 8.422 1.00 0.00 30 ILE A N 11
ATOM 16366 C CA . ILE A 1 31 ? -1.071 8.565 7.027 1.00 0.00 30 ILE A CA 11
ATOM 16367 C C . ILE A 1 31 ? -1.966 9.592 6.331 1.00 0.00 30 ILE A C 11
ATOM 16368 O O . ILE A 1 31 ? -3.068 9.877 6.796 1.00 0.00 30 ILE A O 11
ATOM 16384 N N . LYS A 1 32 ? -1.458 10.119 5.226 1.00 0.00 31 LYS A N 11
ATOM 16385 C CA . LYS A 1 32 ? -2.198 11.109 4.461 1.00 0.00 31 LYS A CA 11
ATOM 16386 C C . LYS A 1 32 ? -2.551 10.527 3.091 1.00 0.00 31 LYS A C 11
ATOM 16387 O O . LYS A 1 32 ? -2.020 9.491 2.696 1.00 0.00 31 LYS A O 11
ATOM 16406 N N . LYS A 1 33 ? -3.447 11.220 2.403 1.00 0.00 32 LYS A N 11
ATOM 16407 C CA . LYS A 1 33 ? -3.878 10.785 1.085 1.00 0.00 32 LYS A CA 11
ATOM 16408 C C . LYS A 1 33 ? -2.953 11.387 0.026 1.00 0.00 32 LYS A C 11
ATOM 16409 O O . LYS A 1 33 ? -2.640 10.738 -0.971 1.00 0.00 32 LYS A O 11
ATOM 16428 N N . GLY A 1 34 ? -2.539 12.620 0.279 1.00 0.00 33 GLY A N 11
ATOM 16429 C CA . GLY A 1 34 ? -1.656 13.317 -0.640 1.00 0.00 33 GLY A CA 11
ATOM 16430 C C . GLY A 1 34 ? -0.370 12.520 -0.874 1.00 0.00 33 GLY A C 11
ATOM 16431 O O . GLY A 1 34 ? 0.029 12.300 -2.016 1.00 0.00 33 GLY A O 11
ATOM 16435 N N . PRO A 1 35 ? 0.259 12.101 0.257 1.00 0.00 34 PRO A N 11
ATOM 16436 C CA . PRO A 1 35 ? 1.491 11.334 0.186 1.00 0.00 34 PRO A CA 11
ATOM 16437 C C . PRO A 1 35 ? 1.215 9.890 -0.238 1.00 0.00 34 PRO A C 11
ATOM 16438 O O . PRO A 1 35 ? 1.949 9.326 -1.049 1.00 0.00 34 PRO A O 11
ATOM 16449 N N . TRP A 1 36 ? 0.156 9.333 0.329 1.00 0.00 35 TRP A N 11
ATOM 16450 C CA . TRP A 1 36 ? -0.226 7.965 0.020 1.00 0.00 35 TRP A CA 11
ATOM 16451 C C . TRP A 1 36 ? -0.255 7.815 -1.502 1.00 0.00 35 TRP A C 11
ATOM 16452 O O . TRP A 1 36 ? 0.160 6.788 -2.036 1.00 0.00 35 TRP A O 11
ATOM 16473 N N . ARG A 1 37 ? -0.749 8.855 -2.158 1.00 0.00 36 ARG A N 11
ATOM 16474 C CA . ARG A 1 37 ? -0.837 8.852 -3.609 1.00 0.00 36 ARG A CA 11
ATOM 16475 C C . ARG A 1 37 ? 0.539 9.115 -4.225 1.00 0.00 36 ARG A C 11
ATOM 16476 O O . ARG A 1 37 ? 0.973 8.387 -5.117 1.00 0.00 36 ARG A O 11
ATOM 16497 N N . THR A 1 38 ? 1.187 10.156 -3.724 1.00 0.00 37 THR A N 11
ATOM 16498 C CA . THR A 1 38 ? 2.505 10.524 -4.214 1.00 0.00 37 THR A CA 11
ATOM 16499 C C . THR A 1 38 ? 3.462 9.335 -4.112 1.00 0.00 37 THR A C 11
ATOM 16500 O O . THR A 1 38 ? 4.186 9.034 -5.060 1.00 0.00 37 THR A O 11
ATOM 16511 N N . PHE A 1 39 ? 3.435 8.692 -2.954 1.00 0.00 38 PHE A N 11
ATOM 16512 C CA . PHE A 1 39 ? 4.292 7.543 -2.716 1.00 0.00 38 PHE A CA 11
ATOM 16513 C C . PHE A 1 39 ? 4.049 6.452 -3.761 1.00 0.00 38 PHE A C 11
ATOM 16514 O O . PHE A 1 39 ? 4.988 5.795 -4.207 1.00 0.00 38 PHE A O 11
ATOM 16531 N N . CYS A 1 40 ? 2.783 6.293 -4.120 1.00 0.00 39 CYS A N 11
ATOM 16532 C CA . CYS A 1 40 ? 2.405 5.293 -5.104 1.00 0.00 39 CYS A CA 11
ATOM 16533 C C . CYS A 1 40 ? 2.359 5.964 -6.478 1.00 0.00 39 CYS A C 11
ATOM 16534 O O . CYS A 1 40 ? 1.877 5.375 -7.444 1.00 0.00 39 CYS A O 11
ATOM 16542 N N . ALA A 1 41 ? 2.868 7.186 -6.521 1.00 0.00 40 ALA A N 11
ATOM 16543 C CA . ALA A 1 41 ? 2.891 7.944 -7.761 1.00 0.00 40 ALA A CA 11
ATOM 16544 C C . ALA A 1 41 ? 4.212 7.683 -8.488 1.00 0.00 40 ALA A C 11
ATOM 16545 O O . ALA A 1 41 ? 4.222 7.134 -9.588 1.00 0.00 40 ALA A O 11
ATOM 16552 N N . SER A 1 42 ? 5.296 8.091 -7.843 1.00 0.00 41 SER A N 11
ATOM 16553 C CA . SER A 1 42 ? 6.619 7.909 -8.414 1.00 0.00 41 SER A CA 11
ATOM 16554 C C . SER A 1 42 ? 7.657 7.776 -7.298 1.00 0.00 41 SER A C 11
ATOM 16555 O O . SER A 1 42 ? 8.777 8.269 -7.424 1.00 0.00 41 SER A O 11
ATOM 16563 N N . GLU A 1 43 ? 7.248 7.107 -6.230 1.00 0.00 42 GLU A N 11
ATOM 16564 C CA . GLU A 1 43 ? 8.128 6.903 -5.092 1.00 0.00 42 GLU A CA 11
ATOM 16565 C C . GLU A 1 43 ? 8.418 5.412 -4.906 1.00 0.00 42 GLU A C 11
ATOM 16566 O O . GLU A 1 43 ? 9.576 5.009 -4.803 1.00 0.00 42 GLU A O 11
ATOM 16578 N N . TRP A 1 44 ? 7.347 4.634 -4.868 1.00 0.00 43 TRP A N 11
ATOM 16579 C CA . TRP A 1 44 ? 7.471 3.196 -4.697 1.00 0.00 43 TRP A CA 11
ATOM 16580 C C . TRP A 1 44 ? 7.944 2.601 -6.024 1.00 0.00 43 TRP A C 11
ATOM 16581 O O . TRP A 1 44 ? 8.833 1.750 -6.046 1.00 0.00 43 TRP A O 11
ATOM 16602 N N . PRO A 1 45 ? 7.313 3.083 -7.128 1.00 0.00 44 PRO A N 11
ATOM 16603 C CA . PRO A 1 45 ? 7.660 2.608 -8.456 1.00 0.00 44 PRO A CA 11
ATOM 16604 C C . PRO A 1 45 ? 8.994 3.198 -8.919 1.00 0.00 44 PRO A C 11
ATOM 16605 O O . PRO A 1 45 ? 9.441 2.933 -10.034 1.00 0.00 44 PRO A O 11
ATOM 16616 N N . THR A 1 46 ? 9.593 3.986 -8.039 1.00 0.00 45 THR A N 11
ATOM 16617 C CA . THR A 1 46 ? 10.866 4.616 -8.343 1.00 0.00 45 THR A CA 11
ATOM 16618 C C . THR A 1 46 ? 11.970 4.043 -7.451 1.00 0.00 45 THR A C 11
ATOM 16619 O O . THR A 1 46 ? 13.059 4.610 -7.364 1.00 0.00 45 THR A O 11
ATOM 16630 N N . PHE A 1 47 ? 11.652 2.927 -6.813 1.00 0.00 46 PHE A N 11
ATOM 16631 C CA . PHE A 1 47 ? 12.603 2.272 -5.931 1.00 0.00 46 PHE A CA 11
ATOM 16632 C C . PHE A 1 47 ? 13.394 1.198 -6.680 1.00 0.00 46 PHE A C 11
ATOM 16633 O O . PHE A 1 47 ? 14.163 0.452 -6.075 1.00 0.00 46 PHE A O 11
ATOM 16650 N N . ASP A 1 48 ? 13.179 1.153 -7.987 1.00 0.00 47 ASP A N 11
ATOM 16651 C CA . ASP A 1 48 ? 13.862 0.182 -8.825 1.00 0.00 47 ASP A CA 11
ATOM 16652 C C . ASP A 1 48 ? 13.678 -1.216 -8.233 1.00 0.00 47 ASP A C 11
ATOM 16653 O O . ASP A 1 48 ? 14.634 -1.984 -8.134 1.00 0.00 47 ASP A O 11
ATOM 16662 N N . VAL A 1 49 ? 12.441 -1.505 -7.854 1.00 0.00 48 VAL A N 11
ATOM 16663 C CA . VAL A 1 49 ? 12.119 -2.798 -7.275 1.00 0.00 48 VAL A CA 11
ATOM 16664 C C . VAL A 1 49 ? 11.157 -3.543 -8.202 1.00 0.00 48 VAL A C 11
ATOM 16665 O O . VAL A 1 49 ? 11.058 -4.767 -8.146 1.00 0.00 48 VAL A O 11
ATOM 16678 N N . GLY A 1 50 ? 10.472 -2.771 -9.034 1.00 0.00 49 GLY A N 11
ATOM 16679 C CA . GLY A 1 50 ? 9.521 -3.343 -9.972 1.00 0.00 49 GLY A CA 11
ATOM 16680 C C . GLY A 1 50 ? 8.095 -2.890 -9.652 1.00 0.00 49 GLY A C 11
ATOM 16681 O O . GLY A 1 50 ? 7.140 -3.336 -10.286 1.00 0.00 49 GLY A O 11
ATOM 16685 N N . TRP A 1 51 ? 7.995 -2.009 -8.667 1.00 0.00 50 TRP A N 11
ATOM 16686 C CA . TRP A 1 51 ? 6.702 -1.490 -8.255 1.00 0.00 50 TRP A CA 11
ATOM 16687 C C . TRP A 1 51 ? 6.156 -0.623 -9.391 1.00 0.00 50 TRP A C 11
ATOM 16688 O O . TRP A 1 51 ? 6.847 0.266 -9.885 1.00 0.00 50 TRP A O 11
ATOM 16709 N N . PRO A 1 52 ? 4.888 -0.920 -9.782 1.00 0.00 51 PRO A N 11
ATOM 16710 C CA . PRO A 1 52 ? 4.241 -0.178 -10.851 1.00 0.00 51 PRO A CA 11
ATOM 16711 C C . PRO A 1 52 ? 3.805 1.208 -10.370 1.00 0.00 51 PRO A C 11
ATOM 16712 O O . PRO A 1 52 ? 3.780 1.473 -9.169 1.00 0.00 51 PRO A O 11
ATOM 16723 N N . PRO A 1 53 ? 3.464 2.078 -11.358 1.00 0.00 52 PRO A N 11
ATOM 16724 C CA . PRO A 1 53 ? 3.031 3.430 -11.048 1.00 0.00 52 PRO A CA 11
ATOM 16725 C C . PRO A 1 53 ? 1.601 3.436 -10.502 1.00 0.00 52 PRO A C 11
ATOM 16726 O O . PRO A 1 53 ? 1.277 4.219 -9.611 1.00 0.00 52 PRO A O 11
ATOM 16737 N N . GLU A 1 54 ? 0.785 2.554 -11.060 1.00 0.00 53 GLU A N 11
ATOM 16738 C CA . GLU A 1 54 ? -0.602 2.447 -10.640 1.00 0.00 53 GLU A CA 11
ATOM 16739 C C . GLU A 1 54 ? -0.691 1.778 -9.267 1.00 0.00 53 GLU A C 11
ATOM 16740 O O . GLU A 1 54 ? -1.585 2.085 -8.480 1.00 0.00 53 GLU A O 11
ATOM 16752 N N . GLY A 1 55 ? 0.248 0.875 -9.023 1.00 0.00 54 GLY A N 11
ATOM 16753 C CA . GLY A 1 55 ? 0.286 0.160 -7.759 1.00 0.00 54 GLY A CA 11
ATOM 16754 C C . GLY A 1 55 ? 0.123 -1.346 -7.976 1.00 0.00 54 GLY A C 11
ATOM 16755 O O . GLY A 1 55 ? -0.185 -1.787 -9.082 1.00 0.00 54 GLY A O 11
ATOM 16759 N N . THR A 1 56 ? 0.336 -2.093 -6.903 1.00 0.00 55 THR A N 11
ATOM 16760 C CA . THR A 1 56 ? 0.217 -3.540 -6.962 1.00 0.00 55 THR A CA 11
ATOM 16761 C C . THR A 1 56 ? 0.062 -4.120 -5.555 1.00 0.00 55 THR A C 11
ATOM 16762 O O . THR A 1 56 ? 0.602 -3.577 -4.592 1.00 0.00 55 THR A O 11
ATOM 16773 N N . PHE A 1 57 ? -0.677 -5.218 -5.480 1.00 0.00 56 PHE A N 11
ATOM 16774 C CA . PHE A 1 57 ? -0.909 -5.878 -4.207 1.00 0.00 56 PHE A CA 11
ATOM 16775 C C . PHE A 1 57 ? -0.057 -7.142 -4.081 1.00 0.00 56 PHE A C 11
ATOM 16776 O O . PHE A 1 57 ? -0.499 -8.139 -3.511 1.00 0.00 56 PHE A O 11
ATOM 16793 N N . ASP A 1 58 ? 1.149 -7.061 -4.623 1.00 0.00 57 ASP A N 11
ATOM 16794 C CA . ASP A 1 58 ? 2.067 -8.186 -4.579 1.00 0.00 57 ASP A CA 11
ATOM 16795 C C . ASP A 1 58 ? 2.965 -8.059 -3.347 1.00 0.00 57 ASP A C 11
ATOM 16796 O O . ASP A 1 58 ? 3.824 -7.180 -3.289 1.00 0.00 57 ASP A O 11
ATOM 16805 N N . LEU A 1 59 ? 2.735 -8.949 -2.392 1.00 0.00 58 LEU A N 11
ATOM 16806 C CA . LEU A 1 59 ? 3.513 -8.946 -1.165 1.00 0.00 58 LEU A CA 11
ATOM 16807 C C . LEU A 1 59 ? 5.002 -8.879 -1.509 1.00 0.00 58 LEU A C 11
ATOM 16808 O O . LEU A 1 59 ? 5.765 -8.179 -0.846 1.00 0.00 58 LEU A O 11
ATOM 16824 N N . THR A 1 60 ? 5.371 -9.615 -2.547 1.00 0.00 59 THR A N 11
ATOM 16825 C CA . THR A 1 60 ? 6.755 -9.648 -2.988 1.00 0.00 59 THR A CA 11
ATOM 16826 C C . THR A 1 60 ? 7.248 -8.233 -3.300 1.00 0.00 59 THR A C 11
ATOM 16827 O O . THR A 1 60 ? 8.304 -7.821 -2.824 1.00 0.00 59 THR A O 11
ATOM 16838 N N . VAL A 1 61 ? 6.459 -7.529 -4.099 1.00 0.00 60 VAL A N 11
ATOM 16839 C CA . VAL A 1 61 ? 6.803 -6.170 -4.481 1.00 0.00 60 VAL A CA 11
ATOM 16840 C C . VAL A 1 61 ? 6.666 -5.253 -3.264 1.00 0.00 60 VAL A C 11
ATOM 16841 O O . VAL A 1 61 ? 7.481 -4.353 -3.066 1.00 0.00 60 VAL A O 11
ATOM 16854 N N . ILE A 1 62 ? 5.630 -5.513 -2.480 1.00 0.00 61 ILE A N 11
ATOM 16855 C CA . ILE A 1 62 ? 5.376 -4.723 -1.288 1.00 0.00 61 ILE A CA 11
ATOM 16856 C C . ILE A 1 62 ? 6.558 -4.863 -0.327 1.00 0.00 61 ILE A C 11
ATOM 16857 O O . ILE A 1 62 ? 7.128 -3.865 0.112 1.00 0.00 61 ILE A O 11
ATOM 16873 N N . PHE A 1 63 ? 6.892 -6.110 -0.028 1.00 0.00 62 PHE A N 11
ATOM 16874 C CA . PHE A 1 63 ? 7.996 -6.394 0.873 1.00 0.00 62 PHE A CA 11
ATOM 16875 C C . PHE A 1 63 ? 9.275 -5.693 0.410 1.00 0.00 62 PHE A C 11
ATOM 16876 O O . PHE A 1 63 ? 10.022 -5.156 1.226 1.00 0.00 62 PHE A O 11
ATOM 16893 N N . GLU A 1 64 ? 9.488 -5.723 -0.897 1.00 0.00 63 GLU A N 11
ATOM 16894 C CA . GLU A 1 64 ? 10.664 -5.097 -1.478 1.00 0.00 63 GLU A CA 11
ATOM 16895 C C . GLU A 1 64 ? 10.698 -3.607 -1.133 1.00 0.00 63 GLU A C 11
ATOM 16896 O O . GLU A 1 64 ? 11.697 -3.107 -0.619 1.00 0.00 63 GLU A O 11
ATOM 16908 N N . VAL A 1 65 ? 9.593 -2.939 -1.430 1.00 0.00 64 VAL A N 11
ATOM 16909 C CA . VAL A 1 65 ? 9.483 -1.516 -1.157 1.00 0.00 64 VAL A CA 11
ATOM 16910 C C . VAL A 1 65 ? 9.415 -1.294 0.355 1.00 0.00 64 VAL A C 11
ATOM 16911 O O . VAL A 1 65 ? 9.940 -0.306 0.866 1.00 0.00 64 VAL A O 11
ATOM 16924 N N . LYS A 1 66 ? 8.762 -2.229 1.029 1.00 0.00 65 LYS A N 11
ATOM 16925 C CA . LYS A 1 66 ? 8.618 -2.149 2.473 1.00 0.00 65 LYS A CA 11
ATOM 16926 C C . LYS A 1 66 ? 10.003 -2.193 3.122 1.00 0.00 65 LYS A C 11
ATOM 16927 O O . LYS A 1 66 ? 10.302 -1.394 4.009 1.00 0.00 65 LYS A O 11
ATOM 16946 N N . ALA A 1 67 ? 10.810 -3.135 2.656 1.00 0.00 66 ALA A N 11
ATOM 16947 C CA . ALA A 1 67 ? 12.156 -3.294 3.181 1.00 0.00 66 ALA A CA 11
ATOM 16948 C C . ALA A 1 67 ? 12.960 -2.022 2.903 1.00 0.00 66 ALA A C 11
ATOM 16949 O O . ALA A 1 67 ? 13.929 -1.731 3.603 1.00 0.00 66 ALA A O 11
ATOM 16956 N N . ILE A 1 68 ? 12.529 -1.299 1.880 1.00 0.00 67 ILE A N 11
ATOM 16957 C CA . ILE A 1 68 ? 13.197 -0.066 1.501 1.00 0.00 67 ILE A CA 11
ATOM 16958 C C . ILE A 1 68 ? 12.811 1.041 2.484 1.00 0.00 67 ILE A C 11
ATOM 16959 O O . ILE A 1 68 ? 13.647 1.860 2.863 1.00 0.00 67 ILE A O 11
ATOM 16975 N N . VAL A 1 69 ? 11.543 1.031 2.869 1.00 0.00 68 VAL A N 11
ATOM 16976 C CA . VAL A 1 69 ? 11.036 2.024 3.800 1.00 0.00 68 VAL A CA 11
ATOM 16977 C C . VAL A 1 69 ? 11.394 1.607 5.228 1.00 0.00 68 VAL A C 11
ATOM 16978 O O . VAL A 1 69 ? 11.527 2.454 6.111 1.00 0.00 68 VAL A O 11
ATOM 16991 N N . PHE A 1 70 ? 11.541 0.303 5.411 1.00 0.00 69 PHE A N 11
ATOM 16992 C CA . PHE A 1 70 ? 11.881 -0.236 6.717 1.00 0.00 69 PHE A CA 11
ATOM 16993 C C . PHE A 1 70 ? 13.370 -0.580 6.797 1.00 0.00 69 PHE A C 11
ATOM 16994 O O . PHE A 1 70 ? 13.755 -1.531 7.476 1.00 0.00 69 PHE A O 11
ATOM 17011 N N . GLN A 1 71 ? 14.166 0.212 6.094 1.00 0.00 70 GLN A N 11
ATOM 17012 C CA . GLN A 1 71 ? 15.604 0.002 6.076 1.00 0.00 70 GLN A CA 11
ATOM 17013 C C . GLN A 1 71 ? 16.192 0.240 7.469 1.00 0.00 70 GLN A C 11
ATOM 17014 O O . GLN A 1 71 ? 15.464 0.559 8.408 1.00 0.00 70 GLN A O 11
ATOM 17028 N N . ASP A 1 72 ? 17.503 0.074 7.559 1.00 0.00 71 ASP A N 11
ATOM 17029 C CA . ASP A 1 72 ? 18.197 0.267 8.821 1.00 0.00 71 ASP A CA 11
ATOM 17030 C C . ASP A 1 72 ? 19.191 1.421 8.681 1.00 0.00 71 ASP A C 11
ATOM 17031 O O . ASP A 1 72 ? 20.145 1.520 9.451 1.00 0.00 71 ASP A O 11
ATOM 17040 N N . GLY A 1 73 ? 18.934 2.265 7.693 1.00 0.00 72 GLY A N 11
ATOM 17041 C CA . GLY A 1 73 ? 19.794 3.408 7.442 1.00 0.00 72 GLY A CA 11
ATOM 17042 C C . GLY A 1 73 ? 18.970 4.645 7.079 1.00 0.00 72 GLY A C 11
ATOM 17043 O O . GLY A 1 73 ? 17.783 4.719 7.393 1.00 0.00 72 GLY A O 11
ATOM 17047 N N . PRO A 1 74 ? 19.650 5.611 6.405 1.00 0.00 73 PRO A N 11
ATOM 17048 C CA . PRO A 1 74 ? 18.994 6.842 5.996 1.00 0.00 73 PRO A CA 11
ATOM 17049 C C . PRO A 1 74 ? 18.077 6.601 4.795 1.00 0.00 73 PRO A C 11
ATOM 17050 O O . PRO A 1 74 ? 17.385 7.513 4.345 1.00 0.00 73 PRO A O 11
ATOM 17061 N N . GLY A 1 75 ? 18.102 5.368 4.310 1.00 0.00 74 GLY A N 11
ATOM 17062 C CA . GLY A 1 75 ? 17.281 4.995 3.170 1.00 0.00 74 GLY A CA 11
ATOM 17063 C C . GLY A 1 75 ? 15.840 4.715 3.600 1.00 0.00 74 GLY A C 11
ATOM 17064 O O . GLY A 1 75 ? 14.898 5.054 2.886 1.00 0.00 74 GLY A O 11
ATOM 17068 N N . SER A 1 76 ? 15.714 4.097 4.766 1.00 0.00 75 SER A N 11
ATOM 17069 C CA . SER A 1 76 ? 14.403 3.767 5.300 1.00 0.00 75 SER A CA 11
ATOM 17070 C C . SER A 1 76 ? 13.479 4.983 5.207 1.00 0.00 75 SER A C 11
ATOM 17071 O O . SER A 1 76 ? 13.946 6.115 5.096 1.00 0.00 75 SER A O 11
ATOM 17079 N N . HIS A 1 77 ? 12.184 4.707 5.258 1.00 0.00 76 HIS A N 11
ATOM 17080 C CA . HIS A 1 77 ? 11.190 5.764 5.182 1.00 0.00 76 HIS A CA 11
ATOM 17081 C C . HIS A 1 77 ? 10.153 5.574 6.290 1.00 0.00 76 HIS A C 11
ATOM 17082 O O . HIS A 1 77 ? 9.270 4.724 6.180 1.00 0.00 76 HIS A O 11
ATOM 17096 N N . PRO A 1 78 ? 10.296 6.401 7.360 1.00 0.00 77 PRO A N 11
ATOM 17097 C CA . PRO A 1 78 ? 9.382 6.332 8.487 1.00 0.00 77 PRO A CA 11
ATOM 17098 C C . PRO A 1 78 ? 8.032 6.963 8.138 1.00 0.00 77 PRO A C 11
ATOM 17099 O O . PRO A 1 78 ? 7.095 6.913 8.933 1.00 0.00 77 PRO A O 11
ATOM 17110 N N . ASP A 1 79 ? 7.976 7.541 6.947 1.00 0.00 78 ASP A N 11
ATOM 17111 C CA . ASP A 1 79 ? 6.757 8.180 6.482 1.00 0.00 78 ASP A CA 11
ATOM 17112 C C . ASP A 1 79 ? 5.897 7.153 5.744 1.00 0.00 78 ASP A C 11
ATOM 17113 O O . ASP A 1 79 ? 4.680 7.113 5.923 1.00 0.00 78 ASP A O 11
ATOM 17122 N N . GLN A 1 80 ? 6.562 6.347 4.930 1.00 0.00 79 GLN A N 11
ATOM 17123 C CA . GLN A 1 80 ? 5.874 5.322 4.163 1.00 0.00 79 GLN A CA 11
ATOM 17124 C C . GLN A 1 80 ? 5.774 4.030 4.976 1.00 0.00 79 GLN A C 11
ATOM 17125 O O . GLN A 1 80 ? 4.978 3.149 4.653 1.00 0.00 79 GLN A O 11
ATOM 17139 N N . GLN A 1 81 ? 6.592 3.957 6.015 1.00 0.00 80 GLN A N 11
ATOM 17140 C CA . GLN A 1 81 ? 6.606 2.786 6.876 1.00 0.00 80 GLN A CA 11
ATOM 17141 C C . GLN A 1 81 ? 5.180 2.412 7.285 1.00 0.00 80 GLN A C 11
ATOM 17142 O O . GLN A 1 81 ? 4.782 1.253 7.174 1.00 0.00 80 GLN A O 11
ATOM 17156 N N . PRO A 1 82 ? 4.430 3.441 7.762 1.00 0.00 81 PRO A N 11
ATOM 17157 C CA . PRO A 1 82 ? 3.056 3.232 8.188 1.00 0.00 81 PRO A CA 11
ATOM 17158 C C . PRO A 1 82 ? 2.127 3.067 6.984 1.00 0.00 81 PRO A C 11
ATOM 17159 O O . PRO A 1 82 ? 1.045 2.496 7.103 1.00 0.00 81 PRO A O 11
ATOM 17170 N N . TYR A 1 83 ? 2.585 3.579 5.850 1.00 0.00 82 TYR A N 11
ATOM 17171 C CA . TYR A 1 83 ? 1.808 3.497 4.625 1.00 0.00 82 TYR A CA 11
ATOM 17172 C C . TYR A 1 83 ? 1.916 2.104 4.000 1.00 0.00 82 TYR A C 11
ATOM 17173 O O . TYR A 1 83 ? 0.905 1.492 3.660 1.00 0.00 82 TYR A O 11
ATOM 17191 N N . ILE A 1 84 ? 3.152 1.644 3.868 1.00 0.00 83 ILE A N 11
ATOM 17192 C CA . ILE A 1 84 ? 3.405 0.335 3.290 1.00 0.00 83 ILE A CA 11
ATOM 17193 C C . ILE A 1 84 ? 2.833 -0.744 4.212 1.00 0.00 83 ILE A C 11
ATOM 17194 O O . ILE A 1 84 ? 2.290 -1.743 3.742 1.00 0.00 83 ILE A O 11
ATOM 17210 N N . THR A 1 85 ? 2.973 -0.506 5.508 1.00 0.00 84 THR A N 11
ATOM 17211 C CA . THR A 1 85 ? 2.477 -1.445 6.499 1.00 0.00 84 THR A CA 11
ATOM 17212 C C . THR A 1 85 ? 1.048 -1.873 6.159 1.00 0.00 84 THR A C 11
ATOM 17213 O O . THR A 1 85 ? 0.743 -3.065 6.135 1.00 0.00 84 THR A O 11
ATOM 17224 N N . VAL A 1 86 ? 0.210 -0.879 5.905 1.00 0.00 85 VAL A N 11
ATOM 17225 C CA . VAL A 1 86 ? -1.179 -1.138 5.568 1.00 0.00 85 VAL A CA 11
ATOM 17226 C C . VAL A 1 86 ? -1.243 -1.931 4.261 1.00 0.00 85 VAL A C 11
ATOM 17227 O O . VAL A 1 86 ? -2.025 -2.872 4.139 1.00 0.00 85 VAL A O 11
ATOM 17240 N N . TRP A 1 87 ? -0.408 -1.521 3.317 1.00 0.00 86 TRP A N 11
ATOM 17241 C CA . TRP A 1 87 ? -0.360 -2.181 2.023 1.00 0.00 86 TRP A CA 11
ATOM 17242 C C . TRP A 1 87 ? -0.136 -3.676 2.263 1.00 0.00 86 TRP A C 11
ATOM 17243 O O . TRP A 1 87 ? -0.807 -4.512 1.661 1.00 0.00 86 TRP A O 11
ATOM 17264 N N . GLN A 1 88 ? 0.811 -3.965 3.144 1.00 0.00 87 GLN A N 11
ATOM 17265 C CA . GLN A 1 88 ? 1.132 -5.344 3.471 1.00 0.00 87 GLN A CA 11
ATOM 17266 C C . GLN A 1 88 ? -0.077 -6.035 4.104 1.00 0.00 87 GLN A C 11
ATOM 17267 O O . GLN A 1 88 ? -0.444 -7.140 3.708 1.00 0.00 87 GLN A O 11
ATOM 17281 N N . ASP A 1 89 ? -0.664 -5.355 5.078 1.00 0.00 88 ASP A N 11
ATOM 17282 C CA . ASP A 1 89 ? -1.824 -5.890 5.770 1.00 0.00 88 ASP A CA 11
ATOM 17283 C C . ASP A 1 89 ? -2.950 -6.128 4.762 1.00 0.00 88 ASP A C 11
ATOM 17284 O O . ASP A 1 89 ? -3.671 -7.120 4.854 1.00 0.00 88 ASP A O 11
ATOM 17293 N N . LEU A 1 90 ? -3.064 -5.201 3.821 1.00 0.00 89 LEU A N 11
ATOM 17294 C CA . LEU A 1 90 ? -4.090 -5.298 2.796 1.00 0.00 89 LEU A CA 11
ATOM 17295 C C . LEU A 1 90 ? -3.968 -6.648 2.086 1.00 0.00 89 LEU A C 11
ATOM 17296 O O . LEU A 1 90 ? -4.946 -7.386 1.977 1.00 0.00 89 LEU A O 11
ATOM 17312 N N . VAL A 1 91 ? -2.760 -6.929 1.620 1.00 0.00 90 VAL A N 11
ATOM 17313 C CA . VAL A 1 91 ? -2.498 -8.176 0.923 1.00 0.00 90 VAL A CA 11
ATOM 17314 C C . VAL A 1 91 ? -2.948 -9.348 1.797 1.00 0.00 90 VAL A C 11
ATOM 17315 O O . VAL A 1 91 ? -3.760 -10.169 1.371 1.00 0.00 90 VAL A O 11
ATOM 17328 N N . GLN A 1 92 ? -2.402 -9.390 3.003 1.00 0.00 91 GLN A N 11
ATOM 17329 C CA . GLN A 1 92 ? -2.738 -10.448 3.941 1.00 0.00 91 GLN A CA 11
ATOM 17330 C C . GLN A 1 92 ? -4.253 -10.658 3.984 1.00 0.00 91 GLN A C 11
ATOM 17331 O O . GLN A 1 92 ? -4.752 -11.692 3.543 1.00 0.00 91 GLN A O 11
ATOM 17345 N N . ASN A 1 93 ? -4.941 -9.661 4.520 1.00 0.00 92 ASN A N 11
ATOM 17346 C CA . ASN A 1 93 ? -6.389 -9.723 4.626 1.00 0.00 92 ASN A CA 11
ATOM 17347 C C . ASN A 1 93 ? -7.015 -9.098 3.378 1.00 0.00 92 ASN A C 11
ATOM 17348 O O . ASN A 1 93 ? -7.698 -8.079 3.466 1.00 0.00 92 ASN A O 11
ATOM 17359 N N . SER A 1 94 ? -6.760 -9.735 2.245 1.00 0.00 93 SER A N 11
ATOM 17360 C CA . SER A 1 94 ? -7.291 -9.254 0.981 1.00 0.00 93 SER A CA 11
ATOM 17361 C C . SER A 1 94 ? -8.790 -8.976 1.114 1.00 0.00 93 SER A C 11
ATOM 17362 O O . SER A 1 94 ? -9.580 -9.896 1.316 1.00 0.00 93 SER A O 11
ATOM 17370 N N . PRO A 1 95 ? -9.145 -7.669 0.991 1.00 0.00 94 PRO A N 11
ATOM 17371 C CA . PRO A 1 95 ? -10.535 -7.258 1.096 1.00 0.00 94 PRO A CA 11
ATOM 17372 C C . PRO A 1 95 ? -11.311 -7.624 -0.171 1.00 0.00 94 PRO A C 11
ATOM 17373 O O . PRO A 1 95 ? -10.716 -7.958 -1.194 1.00 0.00 94 PRO A O 11
ATOM 17384 N N . PRO A 1 96 ? -12.664 -7.546 -0.058 1.00 0.00 95 PRO A N 11
ATOM 17385 C CA . PRO A 1 96 ? -13.529 -7.865 -1.182 1.00 0.00 95 PRO A CA 11
ATOM 17386 C C . PRO A 1 96 ? -13.516 -6.740 -2.219 1.00 0.00 95 PRO A C 11
ATOM 17387 O O . PRO A 1 96 ? -13.803 -6.971 -3.393 1.00 0.00 95 PRO A O 11
ATOM 17398 N N . TRP A 1 97 ? -13.180 -5.548 -1.749 1.00 0.00 96 TRP A N 11
ATOM 17399 C CA . TRP A 1 97 ? -13.126 -4.388 -2.621 1.00 0.00 96 TRP A CA 11
ATOM 17400 C C . TRP A 1 97 ? -11.800 -4.430 -3.384 1.00 0.00 96 TRP A C 11
ATOM 17401 O O . TRP A 1 97 ? -11.580 -3.637 -4.298 1.00 0.00 96 TRP A O 11
ATOM 17422 N N . ILE A 1 98 ? -10.952 -5.365 -2.981 1.00 0.00 97 ILE A N 11
ATOM 17423 C CA . ILE A 1 98 ? -9.654 -5.522 -3.615 1.00 0.00 97 ILE A CA 11
ATOM 17424 C C . ILE A 1 98 ? -9.652 -6.802 -4.453 1.00 0.00 97 ILE A C 11
ATOM 17425 O O . ILE A 1 98 ? -9.590 -6.745 -5.680 1.00 0.00 97 ILE A O 11
ATOM 17441 N N . LYS A 1 99 ? -9.720 -7.927 -3.756 1.00 0.00 98 LYS A N 11
ATOM 17442 C CA . LYS A 1 99 ? -9.727 -9.220 -4.420 1.00 0.00 98 LYS A CA 11
ATOM 17443 C C . LYS A 1 99 ? -10.781 -10.117 -3.770 1.00 0.00 98 LYS A C 11
ATOM 17444 O O . LYS A 1 99 ? -10.745 -10.349 -2.562 1.00 0.00 98 LYS A O 11
ATOM 17463 N N . SER A 1 100 ? -11.696 -10.598 -4.599 1.00 0.00 99 SER A N 11
ATOM 17464 C CA . SER A 1 100 ? -12.759 -11.465 -4.120 1.00 0.00 99 SER A CA 11
ATOM 17465 C C . SER A 1 100 ? -12.474 -12.914 -4.522 1.00 0.00 99 SER A C 11
ATOM 17466 O O . SER A 1 100 ? -11.626 -13.169 -5.375 1.00 0.00 99 SER A O 11
ATOM 17474 N N . GLY A 1 101 ? -13.199 -13.824 -3.888 1.00 0.00 100 GLY A N 11
ATOM 17475 C CA . GLY A 1 101 ? -13.035 -15.240 -4.169 1.00 0.00 100 GLY A CA 11
ATOM 17476 C C . GLY A 1 101 ? -11.567 -15.655 -4.053 1.00 0.00 100 GLY A C 11
ATOM 17477 O O . GLY A 1 101 ? -10.916 -15.932 -5.059 1.00 0.00 100 GLY A O 11
ATOM 17481 N N . PRO A 1 102 ? -11.077 -15.686 -2.785 1.00 0.00 101 PRO A N 11
ATOM 17482 C CA . PRO A 1 102 ? -9.698 -16.063 -2.525 1.00 0.00 101 PRO A CA 11
ATOM 17483 C C . PRO A 1 102 ? -9.505 -17.573 -2.673 1.00 0.00 101 PRO A C 11
ATOM 17484 O O . PRO A 1 102 ? -9.458 -18.297 -1.679 1.00 0.00 101 PRO A O 11
ATOM 17495 N N . SER A 1 103 ? -9.399 -18.004 -3.921 1.00 0.00 102 SER A N 11
ATOM 17496 C CA . SER A 1 103 ? -9.212 -19.416 -4.212 1.00 0.00 102 SER A CA 11
ATOM 17497 C C . SER A 1 103 ? -7.727 -19.775 -4.131 1.00 0.00 102 SER A C 11
ATOM 17498 O O . SER A 1 103 ? -6.867 -18.932 -4.379 1.00 0.00 102 SER A O 11
ATOM 17506 N N . SER A 1 104 ? -7.473 -21.028 -3.782 1.00 0.00 103 SER A N 11
ATOM 17507 C CA . SER A 1 104 ? -6.107 -21.509 -3.665 1.00 0.00 103 SER A CA 11
ATOM 17508 C C . SER A 1 104 ? -5.369 -20.729 -2.574 1.00 0.00 103 SER A C 11
ATOM 17509 O O . SER A 1 104 ? -5.588 -19.530 -2.407 1.00 0.00 103 SER A O 11
ATOM 17517 N N . GLY A 1 105 ? -4.510 -21.442 -1.860 1.00 0.00 104 GLY A N 11
ATOM 17518 C CA . GLY A 1 105 ? -3.739 -20.832 -0.790 1.00 0.00 104 GLY A CA 11
ATOM 17519 C C . GLY A 1 105 ? -4.640 -20.453 0.388 1.00 0.00 104 GLY A C 11
ATOM 17520 O O . GLY A 1 105 ? -5.516 -19.600 0.255 1.00 0.00 104 GLY A O 11
ATOM 17524 N N . GLY A 1 1 ? -0.751 -16.663 -10.019 1.00 0.00 0 GLY A N 12
ATOM 17525 C CA . GLY A 1 1 ? -1.725 -16.805 -11.088 1.00 0.00 0 GLY A CA 12
ATOM 17526 C C . GLY A 1 1 ? -2.795 -15.715 -11.003 1.00 0.00 0 GLY A C 12
ATOM 17527 O O . GLY A 1 1 ? -3.606 -15.707 -10.078 1.00 0.00 0 GLY A O 12
ATOM 17531 N N . SER A 1 2 ? -2.763 -14.821 -11.980 1.00 0.00 1 SER A N 12
ATOM 17532 C CA . SER A 1 2 ? -3.720 -13.729 -12.027 1.00 0.00 1 SER A CA 12
ATOM 17533 C C . SER A 1 2 ? -3.870 -13.227 -13.465 1.00 0.00 1 SER A C 12
ATOM 17534 O O . SER A 1 2 ? -3.063 -13.561 -14.330 1.00 0.00 1 SER A O 12
ATOM 17542 N N . SER A 1 3 ? -4.910 -12.433 -13.674 1.00 0.00 2 SER A N 12
ATOM 17543 C CA . SER A 1 3 ? -5.176 -11.881 -14.992 1.00 0.00 2 SER A CA 12
ATOM 17544 C C . SER A 1 3 ? -6.237 -10.783 -14.895 1.00 0.00 2 SER A C 12
ATOM 17545 O O . SER A 1 3 ? -6.865 -10.612 -13.851 1.00 0.00 2 SER A O 12
ATOM 17553 N N . GLY A 1 4 ? -6.405 -10.068 -15.997 1.00 0.00 3 GLY A N 12
ATOM 17554 C CA . GLY A 1 4 ? -7.380 -8.991 -16.049 1.00 0.00 3 GLY A CA 12
ATOM 17555 C C . GLY A 1 4 ? -6.692 -7.639 -16.251 1.00 0.00 3 GLY A C 12
ATOM 17556 O O . GLY A 1 4 ? -5.594 -7.415 -15.744 1.00 0.00 3 GLY A O 12
ATOM 17560 N N . SER A 1 5 ? -7.367 -6.773 -16.993 1.00 0.00 4 SER A N 12
ATOM 17561 C CA . SER A 1 5 ? -6.836 -5.449 -17.268 1.00 0.00 4 SER A CA 12
ATOM 17562 C C . SER A 1 5 ? -7.879 -4.384 -16.923 1.00 0.00 4 SER A C 12
ATOM 17563 O O . SER A 1 5 ? -8.434 -3.742 -17.813 1.00 0.00 4 SER A O 12
ATOM 17571 N N . SER A 1 6 ? -8.113 -4.229 -15.628 1.00 0.00 5 SER A N 12
ATOM 17572 C CA . SER A 1 6 ? -9.080 -3.253 -15.155 1.00 0.00 5 SER A CA 12
ATOM 17573 C C . SER A 1 6 ? -8.981 -3.113 -13.634 1.00 0.00 5 SER A C 12
ATOM 17574 O O . SER A 1 6 ? -8.623 -4.065 -12.942 1.00 0.00 5 SER A O 12
ATOM 17582 N N . GLY A 1 7 ? -9.304 -1.919 -13.159 1.00 0.00 6 GLY A N 12
ATOM 17583 C CA . GLY A 1 7 ? -9.256 -1.642 -11.734 1.00 0.00 6 GLY A CA 12
ATOM 17584 C C . GLY A 1 7 ? -7.816 -1.682 -11.216 1.00 0.00 6 GLY A C 12
ATOM 17585 O O . GLY A 1 7 ? -7.133 -2.696 -11.348 1.00 0.00 6 GLY A O 12
ATOM 17589 N N . THR A 1 8 ? -7.399 -0.565 -10.637 1.00 0.00 7 THR A N 12
ATOM 17590 C CA . THR A 1 8 ? -6.053 -0.459 -10.099 1.00 0.00 7 THR A CA 12
ATOM 17591 C C . THR A 1 8 ? -6.081 -0.551 -8.572 1.00 0.00 7 THR A C 12
ATOM 17592 O O . THR A 1 8 ? -7.131 -0.380 -7.955 1.00 0.00 7 THR A O 12
ATOM 17603 N N . PRO A 1 9 ? -4.883 -0.828 -7.991 1.00 0.00 8 PRO A N 12
ATOM 17604 C CA . PRO A 1 9 ? -4.760 -0.945 -6.548 1.00 0.00 8 PRO A CA 12
ATOM 17605 C C . PRO A 1 9 ? -4.804 0.432 -5.881 1.00 0.00 8 PRO A C 12
ATOM 17606 O O . PRO A 1 9 ? -5.531 0.631 -4.909 1.00 0.00 8 PRO A O 12
ATOM 17617 N N . LEU A 1 10 ? -4.018 1.346 -6.431 1.00 0.00 9 LEU A N 12
ATOM 17618 C CA . LEU A 1 10 ? -3.958 2.697 -5.901 1.00 0.00 9 LEU A CA 12
ATOM 17619 C C . LEU A 1 10 ? -5.372 3.278 -5.835 1.00 0.00 9 LEU A C 12
ATOM 17620 O O . LEU A 1 10 ? -5.775 3.827 -4.811 1.00 0.00 9 LEU A O 12
ATOM 17636 N N . SER A 1 11 ? -6.088 3.135 -6.941 1.00 0.00 10 SER A N 12
ATOM 17637 C CA . SER A 1 11 ? -7.448 3.638 -7.022 1.00 0.00 10 SER A CA 12
ATOM 17638 C C . SER A 1 11 ? -8.337 2.909 -6.013 1.00 0.00 10 SER A C 12
ATOM 17639 O O . SER A 1 11 ? -9.130 3.536 -5.312 1.00 0.00 10 SER A O 12
ATOM 17647 N N . LEU A 1 12 ? -8.174 1.595 -5.970 1.00 0.00 11 LEU A N 12
ATOM 17648 C CA . LEU A 1 12 ? -8.952 0.774 -5.058 1.00 0.00 11 LEU A CA 12
ATOM 17649 C C . LEU A 1 12 ? -8.743 1.272 -3.626 1.00 0.00 11 LEU A C 12
ATOM 17650 O O . LEU A 1 12 ? -9.706 1.454 -2.882 1.00 0.00 11 LEU A O 12
ATOM 17666 N N . THR A 1 13 ? -7.480 1.480 -3.284 1.00 0.00 12 THR A N 12
ATOM 17667 C CA . THR A 1 13 ? -7.133 1.953 -1.955 1.00 0.00 12 THR A CA 12
ATOM 17668 C C . THR A 1 13 ? -7.712 3.350 -1.718 1.00 0.00 12 THR A C 12
ATOM 17669 O O . THR A 1 13 ? -8.406 3.579 -0.729 1.00 0.00 12 THR A O 12
ATOM 17680 N N . LEU A 1 14 ? -7.404 4.247 -2.643 1.00 0.00 13 LEU A N 12
ATOM 17681 C CA . LEU A 1 14 ? -7.885 5.615 -2.548 1.00 0.00 13 LEU A CA 12
ATOM 17682 C C . LEU A 1 14 ? -9.415 5.612 -2.514 1.00 0.00 13 LEU A C 12
ATOM 17683 O O . LEU A 1 14 ? -10.025 6.422 -1.818 1.00 0.00 13 LEU A O 12
ATOM 17699 N N . ASP A 1 15 ? -9.990 4.692 -3.275 1.00 0.00 14 ASP A N 12
ATOM 17700 C CA . ASP A 1 15 ? -11.437 4.574 -3.340 1.00 0.00 14 ASP A CA 12
ATOM 17701 C C . ASP A 1 15 ? -11.980 4.238 -1.950 1.00 0.00 14 ASP A C 12
ATOM 17702 O O . ASP A 1 15 ? -13.088 4.641 -1.599 1.00 0.00 14 ASP A O 12
ATOM 17711 N N . HIS A 1 16 ? -11.175 3.504 -1.196 1.00 0.00 15 HIS A N 12
ATOM 17712 C CA . HIS A 1 16 ? -11.561 3.110 0.148 1.00 0.00 15 HIS A CA 12
ATOM 17713 C C . HIS A 1 16 ? -10.587 3.715 1.160 1.00 0.00 15 HIS A C 12
ATOM 17714 O O . HIS A 1 16 ? -10.209 3.062 2.131 1.00 0.00 15 HIS A O 12
ATOM 17728 N N . TRP A 1 17 ? -10.207 4.958 0.898 1.00 0.00 16 TRP A N 12
ATOM 17729 C CA . TRP A 1 17 ? -9.284 5.659 1.774 1.00 0.00 16 TRP A CA 12
ATOM 17730 C C . TRP A 1 17 ? -9.761 5.467 3.215 1.00 0.00 16 TRP A C 12
ATOM 17731 O O . TRP A 1 17 ? -8.949 5.327 4.128 1.00 0.00 16 TRP A O 12
ATOM 17752 N N . SER A 1 18 ? -11.077 5.467 3.374 1.00 0.00 17 SER A N 12
ATOM 17753 C CA . SER A 1 18 ? -11.672 5.295 4.688 1.00 0.00 17 SER A CA 12
ATOM 17754 C C . SER A 1 18 ? -11.131 4.023 5.345 1.00 0.00 17 SER A C 12
ATOM 17755 O O . SER A 1 18 ? -10.859 4.007 6.544 1.00 0.00 17 SER A O 12
ATOM 17763 N N . GLU A 1 19 ? -10.992 2.987 4.530 1.00 0.00 18 GLU A N 12
ATOM 17764 C CA . GLU A 1 19 ? -10.489 1.714 5.016 1.00 0.00 18 GLU A CA 12
ATOM 17765 C C . GLU A 1 19 ? -8.997 1.820 5.336 1.00 0.00 18 GLU A C 12
ATOM 17766 O O . GLU A 1 19 ? -8.546 1.344 6.377 1.00 0.00 18 GLU A O 12
ATOM 17778 N N . ILE A 1 20 ? -8.271 2.448 4.422 1.00 0.00 19 ILE A N 12
ATOM 17779 C CA . ILE A 1 20 ? -6.839 2.623 4.594 1.00 0.00 19 ILE A CA 12
ATOM 17780 C C . ILE A 1 20 ? -6.578 3.450 5.854 1.00 0.00 19 ILE A C 12
ATOM 17781 O O . ILE A 1 20 ? -5.606 3.209 6.568 1.00 0.00 19 ILE A O 12
ATOM 17797 N N . ARG A 1 21 ? -7.463 4.408 6.088 1.00 0.00 20 ARG A N 12
ATOM 17798 C CA . ARG A 1 21 ? -7.341 5.272 7.250 1.00 0.00 20 ARG A CA 12
ATOM 17799 C C . ARG A 1 21 ? -7.641 4.488 8.529 1.00 0.00 20 ARG A C 12
ATOM 17800 O O . ARG A 1 21 ? -7.090 4.785 9.588 1.00 0.00 20 ARG A O 12
ATOM 17821 N N . SER A 1 22 ? -8.514 3.501 8.389 1.00 0.00 21 SER A N 12
ATOM 17822 C CA . SER A 1 22 ? -8.895 2.672 9.520 1.00 0.00 21 SER A CA 12
ATOM 17823 C C . SER A 1 22 ? -7.742 1.738 9.895 1.00 0.00 21 SER A C 12
ATOM 17824 O O . SER A 1 22 ? -7.483 1.509 11.075 1.00 0.00 21 SER A O 12
ATOM 17832 N N . ARG A 1 23 ? -7.081 1.224 8.868 1.00 0.00 22 ARG A N 12
ATOM 17833 C CA . ARG A 1 23 ? -5.963 0.320 9.075 1.00 0.00 22 ARG A CA 12
ATOM 17834 C C . ARG A 1 23 ? -4.880 0.999 9.916 1.00 0.00 22 ARG A C 12
ATOM 17835 O O . ARG A 1 23 ? -4.182 0.341 10.686 1.00 0.00 22 ARG A O 12
ATOM 17856 N N . ALA A 1 24 ? -4.773 2.308 9.740 1.00 0.00 23 ALA A N 12
ATOM 17857 C CA . ALA A 1 24 ? -3.787 3.084 10.473 1.00 0.00 23 ALA A CA 12
ATOM 17858 C C . ALA A 1 24 ? -4.170 3.119 11.954 1.00 0.00 23 ALA A C 12
ATOM 17859 O O . ALA A 1 24 ? -3.311 2.985 12.824 1.00 0.00 23 ALA A O 12
ATOM 17866 N N . HIS A 1 25 ? -5.460 3.300 12.195 1.00 0.00 24 HIS A N 12
ATOM 17867 C CA . HIS A 1 25 ? -5.967 3.354 13.555 1.00 0.00 24 HIS A CA 12
ATOM 17868 C C . HIS A 1 25 ? -5.601 2.064 14.291 1.00 0.00 24 HIS A C 12
ATOM 17869 O O . HIS A 1 25 ? -5.113 2.106 15.420 1.00 0.00 24 HIS A O 12
ATOM 17883 N N . ASN A 1 26 ? -5.850 0.948 13.622 1.00 0.00 25 ASN A N 12
ATOM 17884 C CA . ASN A 1 26 ? -5.552 -0.353 14.199 1.00 0.00 25 ASN A CA 12
ATOM 17885 C C . ASN A 1 26 ? -4.035 -0.552 14.240 1.00 0.00 25 ASN A C 12
ATOM 17886 O O . ASN A 1 26 ? -3.512 -1.170 15.166 1.00 0.00 25 ASN A O 12
ATOM 17897 N N . LEU A 1 27 ? -3.373 -0.017 13.225 1.00 0.00 26 LEU A N 12
ATOM 17898 C CA . LEU A 1 27 ? -1.927 -0.129 13.134 1.00 0.00 26 LEU A CA 12
ATOM 17899 C C . LEU A 1 27 ? -1.280 0.953 14.001 1.00 0.00 26 LEU A C 12
ATOM 17900 O O . LEU A 1 27 ? -0.056 1.041 14.080 1.00 0.00 26 LEU A O 12
ATOM 17916 N N . SER A 1 28 ? -2.132 1.750 14.630 1.00 0.00 27 SER A N 12
ATOM 17917 C CA . SER A 1 28 ? -1.659 2.823 15.488 1.00 0.00 27 SER A CA 12
ATOM 17918 C C . SER A 1 28 ? -0.697 3.727 14.714 1.00 0.00 27 SER A C 12
ATOM 17919 O O . SER A 1 28 ? 0.377 4.064 15.210 1.00 0.00 27 SER A O 12
ATOM 17927 N N . VAL A 1 29 ? -1.117 4.093 13.512 1.00 0.00 28 VAL A N 12
ATOM 17928 C CA . VAL A 1 29 ? -0.306 4.951 12.665 1.00 0.00 28 VAL A CA 12
ATOM 17929 C C . VAL A 1 29 ? -1.212 5.952 11.946 1.00 0.00 28 VAL A C 12
ATOM 17930 O O . VAL A 1 29 ? -2.409 5.714 11.793 1.00 0.00 28 VAL A O 12
ATOM 17943 N N . GLU A 1 30 ? -0.605 7.052 11.523 1.00 0.00 29 GLU A N 12
ATOM 17944 C CA . GLU A 1 30 ? -1.342 8.091 10.823 1.00 0.00 29 GLU A CA 12
ATOM 17945 C C . GLU A 1 30 ? -0.748 8.317 9.432 1.00 0.00 29 GLU A C 12
ATOM 17946 O O . GLU A 1 30 ? 0.471 8.328 9.268 1.00 0.00 29 GLU A O 12
ATOM 17958 N N . ILE A 1 31 ? -1.636 8.493 8.465 1.00 0.00 30 ILE A N 12
ATOM 17959 C CA . ILE A 1 31 ? -1.215 8.718 7.093 1.00 0.00 30 ILE A CA 12
ATOM 17960 C C . ILE A 1 31 ? -2.133 9.757 6.446 1.00 0.00 30 ILE A C 12
ATOM 17961 O O . ILE A 1 31 ? -3.141 10.151 7.032 1.00 0.00 30 ILE A O 12
ATOM 17977 N N . LYS A 1 32 ? -1.752 10.172 5.247 1.00 0.00 31 LYS A N 12
ATOM 17978 C CA . LYS A 1 32 ? -2.529 11.158 4.514 1.00 0.00 31 LYS A CA 12
ATOM 17979 C C . LYS A 1 32 ? -2.902 10.590 3.143 1.00 0.00 31 LYS A C 12
ATOM 17980 O O . LYS A 1 32 ? -2.354 9.574 2.718 1.00 0.00 31 LYS A O 12
ATOM 17999 N N . LYS A 1 33 ? -3.832 11.271 2.489 1.00 0.00 32 LYS A N 12
ATOM 18000 C CA . LYS A 1 33 ? -4.284 10.848 1.175 1.00 0.00 32 LYS A CA 12
ATOM 18001 C C . LYS A 1 33 ? -3.451 11.551 0.102 1.00 0.00 32 LYS A C 12
ATOM 18002 O O . LYS A 1 33 ? -3.495 11.176 -1.068 1.00 0.00 32 LYS A O 12
ATOM 18021 N N . GLY A 1 34 ? -2.710 12.559 0.540 1.00 0.00 33 GLY A N 12
ATOM 18022 C CA . GLY A 1 34 ? -1.868 13.318 -0.368 1.00 0.00 33 GLY A CA 12
ATOM 18023 C C . GLY A 1 34 ? -0.541 12.597 -0.618 1.00 0.00 33 GLY A C 12
ATOM 18024 O O . GLY A 1 34 ? -0.138 12.410 -1.765 1.00 0.00 33 GLY A O 12
ATOM 18028 N N . PRO A 1 35 ? 0.118 12.203 0.504 1.00 0.00 34 PRO A N 12
ATOM 18029 C CA . PRO A 1 35 ? 1.391 11.507 0.419 1.00 0.00 34 PRO A CA 12
ATOM 18030 C C . PRO A 1 35 ? 1.193 10.054 -0.018 1.00 0.00 34 PRO A C 12
ATOM 18031 O O . PRO A 1 35 ? 1.991 9.518 -0.785 1.00 0.00 34 PRO A O 12
ATOM 18042 N N . TRP A 1 36 ? 0.125 9.457 0.491 1.00 0.00 35 TRP A N 12
ATOM 18043 C CA . TRP A 1 36 ? -0.188 8.077 0.163 1.00 0.00 35 TRP A CA 12
ATOM 18044 C C . TRP A 1 36 ? -0.115 7.923 -1.358 1.00 0.00 35 TRP A C 12
ATOM 18045 O O . TRP A 1 36 ? 0.494 6.981 -1.862 1.00 0.00 35 TRP A O 12
ATOM 18066 N N . ARG A 1 37 ? -0.745 8.864 -2.046 1.00 0.00 36 ARG A N 12
ATOM 18067 C CA . ARG A 1 37 ? -0.759 8.846 -3.499 1.00 0.00 36 ARG A CA 12
ATOM 18068 C C . ARG A 1 37 ? 0.634 9.158 -4.048 1.00 0.00 36 ARG A C 12
ATOM 18069 O O . ARG A 1 37 ? 1.141 8.441 -4.910 1.00 0.00 36 ARG A O 12
ATOM 18090 N N . THR A 1 38 ? 1.215 10.228 -3.525 1.00 0.00 37 THR A N 12
ATOM 18091 C CA . THR A 1 38 ? 2.541 10.643 -3.951 1.00 0.00 37 THR A CA 12
ATOM 18092 C C . THR A 1 38 ? 3.532 9.485 -3.817 1.00 0.00 37 THR A C 12
ATOM 18093 O O . THR A 1 38 ? 4.228 9.145 -4.773 1.00 0.00 37 THR A O 12
ATOM 18104 N N . PHE A 1 39 ? 3.564 8.911 -2.623 1.00 0.00 38 PHE A N 12
ATOM 18105 C CA . PHE A 1 39 ? 4.458 7.798 -2.352 1.00 0.00 38 PHE A CA 12
ATOM 18106 C C . PHE A 1 39 ? 4.228 6.656 -3.343 1.00 0.00 38 PHE A C 12
ATOM 18107 O O . PHE A 1 39 ? 5.152 5.910 -3.661 1.00 0.00 38 PHE A O 12
ATOM 18124 N N . CYS A 1 40 ? 2.989 6.554 -3.802 1.00 0.00 39 CYS A N 12
ATOM 18125 C CA . CYS A 1 40 ? 2.625 5.515 -4.750 1.00 0.00 39 CYS A CA 12
ATOM 18126 C C . CYS A 1 40 ? 2.503 6.150 -6.136 1.00 0.00 39 CYS A C 12
ATOM 18127 O O . CYS A 1 40 ? 1.957 5.543 -7.056 1.00 0.00 39 CYS A O 12
ATOM 18135 N N . ALA A 1 41 ? 3.021 7.365 -6.243 1.00 0.00 40 ALA A N 12
ATOM 18136 C CA . ALA A 1 41 ? 2.977 8.090 -7.502 1.00 0.00 40 ALA A CA 12
ATOM 18137 C C . ALA A 1 41 ? 4.307 7.911 -8.235 1.00 0.00 40 ALA A C 12
ATOM 18138 O O . ALA A 1 41 ? 4.340 7.400 -9.354 1.00 0.00 40 ALA A O 12
ATOM 18145 N N . SER A 1 42 ? 5.373 8.341 -7.576 1.00 0.00 41 SER A N 12
ATOM 18146 C CA . SER A 1 42 ? 6.703 8.234 -8.151 1.00 0.00 41 SER A CA 12
ATOM 18147 C C . SER A 1 42 ? 7.747 8.121 -7.039 1.00 0.00 41 SER A C 12
ATOM 18148 O O . SER A 1 42 ? 8.852 8.646 -7.164 1.00 0.00 41 SER A O 12
ATOM 18156 N N . GLU A 1 43 ? 7.360 7.432 -5.975 1.00 0.00 42 GLU A N 12
ATOM 18157 C CA . GLU A 1 43 ? 8.249 7.244 -4.842 1.00 0.00 42 GLU A CA 12
ATOM 18158 C C . GLU A 1 43 ? 8.586 5.761 -4.673 1.00 0.00 42 GLU A C 12
ATOM 18159 O O . GLU A 1 43 ? 9.755 5.396 -4.556 1.00 0.00 42 GLU A O 12
ATOM 18171 N N . TRP A 1 44 ? 7.542 4.946 -4.666 1.00 0.00 43 TRP A N 12
ATOM 18172 C CA . TRP A 1 44 ? 7.713 3.511 -4.513 1.00 0.00 43 TRP A CA 12
ATOM 18173 C C . TRP A 1 44 ? 8.202 2.949 -5.850 1.00 0.00 43 TRP A C 12
ATOM 18174 O O . TRP A 1 44 ? 9.113 2.123 -5.884 1.00 0.00 43 TRP A O 12
ATOM 18195 N N . PRO A 1 45 ? 7.559 3.432 -6.946 1.00 0.00 44 PRO A N 12
ATOM 18196 C CA . PRO A 1 45 ? 7.919 2.986 -8.282 1.00 0.00 44 PRO A CA 12
ATOM 18197 C C . PRO A 1 45 ? 9.237 3.619 -8.734 1.00 0.00 44 PRO A C 12
ATOM 18198 O O . PRO A 1 45 ? 9.691 3.384 -9.853 1.00 0.00 44 PRO A O 12
ATOM 18209 N N . THR A 1 46 ? 9.816 4.407 -7.840 1.00 0.00 45 THR A N 12
ATOM 18210 C CA . THR A 1 46 ? 11.073 5.075 -8.133 1.00 0.00 45 THR A CA 12
ATOM 18211 C C . THR A 1 46 ? 12.175 4.568 -7.201 1.00 0.00 45 THR A C 12
ATOM 18212 O O . THR A 1 46 ? 13.185 5.242 -7.005 1.00 0.00 45 THR A O 12
ATOM 18223 N N . PHE A 1 47 ? 11.944 3.384 -6.652 1.00 0.00 46 PHE A N 12
ATOM 18224 C CA . PHE A 1 47 ? 12.905 2.779 -5.746 1.00 0.00 46 PHE A CA 12
ATOM 18225 C C . PHE A 1 47 ? 13.740 1.716 -6.462 1.00 0.00 46 PHE A C 12
ATOM 18226 O O . PHE A 1 47 ? 14.642 1.126 -5.869 1.00 0.00 46 PHE A O 12
ATOM 18243 N N . ASP A 1 48 ? 13.411 1.504 -7.728 1.00 0.00 47 ASP A N 12
ATOM 18244 C CA . ASP A 1 48 ? 14.119 0.522 -8.531 1.00 0.00 47 ASP A CA 12
ATOM 18245 C C . ASP A 1 48 ? 13.996 -0.853 -7.874 1.00 0.00 47 ASP A C 12
ATOM 18246 O O . ASP A 1 48 ? 14.906 -1.294 -7.173 1.00 0.00 47 ASP A O 12
ATOM 18255 N N . VAL A 1 49 ? 12.863 -1.494 -8.122 1.00 0.00 48 VAL A N 12
ATOM 18256 C CA . VAL A 1 49 ? 12.609 -2.810 -7.562 1.00 0.00 48 VAL A CA 12
ATOM 18257 C C . VAL A 1 49 ? 11.647 -3.571 -8.477 1.00 0.00 48 VAL A C 12
ATOM 18258 O O . VAL A 1 49 ? 11.870 -4.742 -8.782 1.00 0.00 48 VAL A O 12
ATOM 18271 N N . GLY A 1 50 ? 10.597 -2.875 -8.888 1.00 0.00 49 GLY A N 12
ATOM 18272 C CA . GLY A 1 50 ? 9.600 -3.471 -9.761 1.00 0.00 49 GLY A CA 12
ATOM 18273 C C . GLY A 1 50 ? 8.185 -3.115 -9.301 1.00 0.00 49 GLY A C 12
ATOM 18274 O O . GLY A 1 50 ? 7.285 -3.953 -9.344 1.00 0.00 49 GLY A O 12
ATOM 18278 N N . TRP A 1 51 ? 8.033 -1.871 -8.870 1.00 0.00 50 TRP A N 12
ATOM 18279 C CA . TRP A 1 51 ? 6.742 -1.395 -8.402 1.00 0.00 50 TRP A CA 12
ATOM 18280 C C . TRP A 1 51 ? 6.156 -0.481 -9.481 1.00 0.00 50 TRP A C 12
ATOM 18281 O O . TRP A 1 51 ? 6.784 0.500 -9.877 1.00 0.00 50 TRP A O 12
ATOM 18302 N N . PRO A 1 52 ? 4.928 -0.845 -9.936 1.00 0.00 51 PRO A N 12
ATOM 18303 C CA . PRO A 1 52 ? 4.250 -0.069 -10.961 1.00 0.00 51 PRO A CA 12
ATOM 18304 C C . PRO A 1 52 ? 3.688 1.231 -10.383 1.00 0.00 51 PRO A C 12
ATOM 18305 O O . PRO A 1 52 ? 3.631 1.400 -9.166 1.00 0.00 51 PRO A O 12
ATOM 18316 N N . PRO A 1 53 ? 3.278 2.141 -11.306 1.00 0.00 52 PRO A N 12
ATOM 18317 C CA . PRO A 1 53 ? 2.723 3.421 -10.901 1.00 0.00 52 PRO A CA 12
ATOM 18318 C C . PRO A 1 53 ? 1.295 3.258 -10.376 1.00 0.00 52 PRO A C 12
ATOM 18319 O O . PRO A 1 53 ? 0.817 4.084 -9.599 1.00 0.00 52 PRO A O 12
ATOM 18330 N N . GLU A 1 54 ? 0.653 2.188 -10.821 1.00 0.00 53 GLU A N 12
ATOM 18331 C CA . GLU A 1 54 ? -0.710 1.906 -10.406 1.00 0.00 53 GLU A CA 12
ATOM 18332 C C . GLU A 1 54 ? -0.716 1.173 -9.064 1.00 0.00 53 GLU A C 12
ATOM 18333 O O . GLU A 1 54 ? -1.727 1.159 -8.363 1.00 0.00 53 GLU A O 12
ATOM 18345 N N . GLY A 1 55 ? 0.426 0.580 -8.745 1.00 0.00 54 GLY A N 12
ATOM 18346 C CA . GLY A 1 55 ? 0.566 -0.155 -7.499 1.00 0.00 54 GLY A CA 12
ATOM 18347 C C . GLY A 1 55 ? 0.378 -1.656 -7.724 1.00 0.00 54 GLY A C 12
ATOM 18348 O O . GLY A 1 55 ? 0.162 -2.097 -8.852 1.00 0.00 54 GLY A O 12
ATOM 18352 N N . THR A 1 56 ? 0.467 -2.401 -6.631 1.00 0.00 55 THR A N 12
ATOM 18353 C CA . THR A 1 56 ? 0.309 -3.844 -6.695 1.00 0.00 55 THR A CA 12
ATOM 18354 C C . THR A 1 56 ? 0.116 -4.422 -5.291 1.00 0.00 55 THR A C 12
ATOM 18355 O O . THR A 1 56 ? 0.684 -3.916 -4.324 1.00 0.00 55 THR A O 12
ATOM 18366 N N . PHE A 1 57 ? -0.687 -5.473 -5.224 1.00 0.00 56 PHE A N 12
ATOM 18367 C CA . PHE A 1 57 ? -0.962 -6.125 -3.955 1.00 0.00 56 PHE A CA 12
ATOM 18368 C C . PHE A 1 57 ? -0.120 -7.392 -3.795 1.00 0.00 56 PHE A C 12
ATOM 18369 O O . PHE A 1 57 ? -0.546 -8.347 -3.148 1.00 0.00 56 PHE A O 12
ATOM 18386 N N . ASP A 1 58 ? 1.060 -7.359 -4.397 1.00 0.00 57 ASP A N 12
ATOM 18387 C CA . ASP A 1 58 ? 1.966 -8.493 -4.330 1.00 0.00 57 ASP A CA 12
ATOM 18388 C C . ASP A 1 58 ? 2.906 -8.319 -3.136 1.00 0.00 57 ASP A C 12
ATOM 18389 O O . ASP A 1 58 ? 3.821 -7.498 -3.176 1.00 0.00 57 ASP A O 12
ATOM 18398 N N . LEU A 1 59 ? 2.649 -9.106 -2.101 1.00 0.00 58 LEU A N 12
ATOM 18399 C CA . LEU A 1 59 ? 3.462 -9.050 -0.898 1.00 0.00 58 LEU A CA 12
ATOM 18400 C C . LEU A 1 59 ? 4.941 -9.029 -1.287 1.00 0.00 58 LEU A C 12
ATOM 18401 O O . LEU A 1 59 ? 5.743 -8.342 -0.657 1.00 0.00 58 LEU A O 12
ATOM 18417 N N . THR A 1 60 ? 5.258 -9.792 -2.323 1.00 0.00 59 THR A N 12
ATOM 18418 C CA . THR A 1 60 ? 6.627 -9.870 -2.803 1.00 0.00 59 THR A CA 12
ATOM 18419 C C . THR A 1 60 ? 7.137 -8.480 -3.191 1.00 0.00 59 THR A C 12
ATOM 18420 O O . THR A 1 60 ? 8.207 -8.063 -2.753 1.00 0.00 59 THR A O 12
ATOM 18431 N N . VAL A 1 61 ? 6.345 -7.803 -4.010 1.00 0.00 60 VAL A N 12
ATOM 18432 C CA . VAL A 1 61 ? 6.703 -6.469 -4.462 1.00 0.00 60 VAL A CA 12
ATOM 18433 C C . VAL A 1 61 ? 6.607 -5.494 -3.287 1.00 0.00 60 VAL A C 12
ATOM 18434 O O . VAL A 1 61 ? 7.397 -4.556 -3.188 1.00 0.00 60 VAL A O 12
ATOM 18447 N N . ILE A 1 62 ? 5.633 -5.749 -2.426 1.00 0.00 61 ILE A N 12
ATOM 18448 C CA . ILE A 1 62 ? 5.424 -4.906 -1.261 1.00 0.00 61 ILE A CA 12
ATOM 18449 C C . ILE A 1 62 ? 6.630 -5.027 -0.326 1.00 0.00 61 ILE A C 12
ATOM 18450 O O . ILE A 1 62 ? 7.227 -4.022 0.056 1.00 0.00 61 ILE A O 12
ATOM 18466 N N . PHE A 1 63 ? 6.951 -6.266 0.015 1.00 0.00 62 PHE A N 12
ATOM 18467 C CA . PHE A 1 63 ? 8.074 -6.532 0.898 1.00 0.00 62 PHE A CA 12
ATOM 18468 C C . PHE A 1 63 ? 9.352 -5.875 0.372 1.00 0.00 62 PHE A C 12
ATOM 18469 O O . PHE A 1 63 ? 10.266 -5.583 1.142 1.00 0.00 62 PHE A O 12
ATOM 18486 N N . GLU A 1 64 ? 9.375 -5.662 -0.935 1.00 0.00 63 GLU A N 12
ATOM 18487 C CA . GLU A 1 64 ? 10.526 -5.046 -1.573 1.00 0.00 63 GLU A CA 12
ATOM 18488 C C . GLU A 1 64 ? 10.580 -3.553 -1.242 1.00 0.00 63 GLU A C 12
ATOM 18489 O O . GLU A 1 64 ? 11.603 -3.054 -0.775 1.00 0.00 63 GLU A O 12
ATOM 18501 N N . VAL A 1 65 ? 9.466 -2.882 -1.496 1.00 0.00 64 VAL A N 12
ATOM 18502 C CA . VAL A 1 65 ? 9.374 -1.457 -1.230 1.00 0.00 64 VAL A CA 12
ATOM 18503 C C . VAL A 1 65 ? 9.380 -1.223 0.282 1.00 0.00 64 VAL A C 12
ATOM 18504 O O . VAL A 1 65 ? 9.986 -0.266 0.763 1.00 0.00 64 VAL A O 12
ATOM 18517 N N . LYS A 1 66 ? 8.699 -2.112 0.989 1.00 0.00 65 LYS A N 12
ATOM 18518 C CA . LYS A 1 66 ? 8.619 -2.014 2.436 1.00 0.00 65 LYS A CA 12
ATOM 18519 C C . LYS A 1 66 ? 10.017 -2.187 3.033 1.00 0.00 65 LYS A C 12
ATOM 18520 O O . LYS A 1 66 ? 10.449 -1.381 3.856 1.00 0.00 65 LYS A O 12
ATOM 18539 N N . ALA A 1 67 ? 10.686 -3.244 2.596 1.00 0.00 66 ALA A N 12
ATOM 18540 C CA . ALA A 1 67 ? 12.026 -3.533 3.077 1.00 0.00 66 ALA A CA 12
ATOM 18541 C C . ALA A 1 67 ? 12.924 -2.319 2.833 1.00 0.00 66 ALA A C 12
ATOM 18542 O O . ALA A 1 67 ? 13.932 -2.140 3.515 1.00 0.00 66 ALA A O 12
ATOM 18549 N N . ILE A 1 68 ? 12.526 -1.515 1.857 1.00 0.00 67 ILE A N 12
ATOM 18550 C CA . ILE A 1 68 ? 13.282 -0.323 1.515 1.00 0.00 67 ILE A CA 12
ATOM 18551 C C . ILE A 1 68 ? 12.960 0.786 2.518 1.00 0.00 67 ILE A C 12
ATOM 18552 O O . ILE A 1 68 ? 13.863 1.435 3.044 1.00 0.00 67 ILE A O 12
ATOM 18568 N N . VAL A 1 69 ? 11.669 0.970 2.755 1.00 0.00 68 VAL A N 12
ATOM 18569 C CA . VAL A 1 69 ? 11.216 1.989 3.686 1.00 0.00 68 VAL A CA 12
ATOM 18570 C C . VAL A 1 69 ? 11.574 1.566 5.112 1.00 0.00 68 VAL A C 12
ATOM 18571 O O . VAL A 1 69 ? 11.887 2.407 5.953 1.00 0.00 68 VAL A O 12
ATOM 18584 N N . PHE A 1 70 ? 11.517 0.262 5.340 1.00 0.00 69 PHE A N 12
ATOM 18585 C CA . PHE A 1 70 ? 11.831 -0.283 6.650 1.00 0.00 69 PHE A CA 12
ATOM 18586 C C . PHE A 1 70 ? 13.294 -0.725 6.723 1.00 0.00 69 PHE A C 12
ATOM 18587 O O . PHE A 1 70 ? 13.606 -1.753 7.322 1.00 0.00 69 PHE A O 12
ATOM 18604 N N . GLN A 1 71 ? 14.152 0.074 6.105 1.00 0.00 70 GLN A N 12
ATOM 18605 C CA . GLN A 1 71 ? 15.574 -0.222 6.093 1.00 0.00 70 GLN A CA 12
ATOM 18606 C C . GLN A 1 71 ? 16.273 0.483 7.257 1.00 0.00 70 GLN A C 12
ATOM 18607 O O . GLN A 1 71 ? 15.706 1.383 7.873 1.00 0.00 70 GLN A O 12
ATOM 18621 N N . ASP A 1 72 ? 17.495 0.046 7.524 1.00 0.00 71 ASP A N 12
ATOM 18622 C CA . ASP A 1 72 ? 18.278 0.623 8.604 1.00 0.00 71 ASP A CA 12
ATOM 18623 C C . ASP A 1 72 ? 19.360 1.530 8.015 1.00 0.00 71 ASP A C 12
ATOM 18624 O O . ASP A 1 72 ? 20.287 1.933 8.716 1.00 0.00 71 ASP A O 12
ATOM 18633 N N . GLY A 1 73 ? 19.206 1.826 6.732 1.00 0.00 72 GLY A N 12
ATOM 18634 C CA . GLY A 1 73 ? 20.158 2.678 6.041 1.00 0.00 72 GLY A CA 12
ATOM 18635 C C . GLY A 1 73 ? 19.593 4.086 5.845 1.00 0.00 72 GLY A C 12
ATOM 18636 O O . GLY A 1 73 ? 18.607 4.457 6.480 1.00 0.00 72 GLY A O 12
ATOM 18640 N N . PRO A 1 74 ? 20.259 4.852 4.940 1.00 0.00 73 PRO A N 12
ATOM 18641 C CA . PRO A 1 74 ? 19.833 6.211 4.652 1.00 0.00 73 PRO A CA 12
ATOM 18642 C C . PRO A 1 74 ? 18.574 6.219 3.783 1.00 0.00 73 PRO A C 12
ATOM 18643 O O . PRO A 1 74 ? 18.029 7.280 3.483 1.00 0.00 73 PRO A O 12
ATOM 18654 N N . GLY A 1 75 ? 18.148 5.023 3.404 1.00 0.00 74 GLY A N 12
ATOM 18655 C CA . GLY A 1 75 ? 16.963 4.879 2.575 1.00 0.00 74 GLY A CA 12
ATOM 18656 C C . GLY A 1 75 ? 15.748 4.488 3.419 1.00 0.00 74 GLY A C 12
ATOM 18657 O O . GLY A 1 75 ? 14.834 3.827 2.929 1.00 0.00 74 GLY A O 12
ATOM 18661 N N . SER A 1 76 ? 15.778 4.913 4.674 1.00 0.00 75 SER A N 12
ATOM 18662 C CA . SER A 1 76 ? 14.691 4.616 5.591 1.00 0.00 75 SER A CA 12
ATOM 18663 C C . SER A 1 76 ? 13.592 5.672 5.459 1.00 0.00 75 SER A C 12
ATOM 18664 O O . SER A 1 76 ? 13.880 6.851 5.259 1.00 0.00 75 SER A O 12
ATOM 18672 N N . HIS A 1 77 ? 12.356 5.211 5.578 1.00 0.00 76 HIS A N 12
ATOM 18673 C CA . HIS A 1 77 ? 11.212 6.102 5.474 1.00 0.00 76 HIS A CA 12
ATOM 18674 C C . HIS A 1 77 ? 10.186 5.746 6.552 1.00 0.00 76 HIS A C 12
ATOM 18675 O O . HIS A 1 77 ? 9.344 4.872 6.349 1.00 0.00 76 HIS A O 12
ATOM 18689 N N . PRO A 1 78 ? 10.292 6.461 7.705 1.00 0.00 77 PRO A N 12
ATOM 18690 C CA . PRO A 1 78 ? 9.384 6.230 8.815 1.00 0.00 77 PRO A CA 12
ATOM 18691 C C . PRO A 1 78 ? 8.006 6.830 8.529 1.00 0.00 77 PRO A C 12
ATOM 18692 O O . PRO A 1 78 ? 7.071 6.644 9.307 1.00 0.00 77 PRO A O 12
ATOM 18703 N N . ASP A 1 79 ? 7.923 7.537 7.412 1.00 0.00 78 ASP A N 12
ATOM 18704 C CA . ASP A 1 79 ? 6.675 8.165 7.014 1.00 0.00 78 ASP A CA 12
ATOM 18705 C C . ASP A 1 79 ? 5.860 7.182 6.172 1.00 0.00 78 ASP A C 12
ATOM 18706 O O . ASP A 1 79 ? 4.639 7.113 6.300 1.00 0.00 78 ASP A O 12
ATOM 18715 N N . GLN A 1 80 ? 6.569 6.446 5.328 1.00 0.00 79 GLN A N 12
ATOM 18716 C CA . GLN A 1 80 ? 5.926 5.470 4.465 1.00 0.00 79 GLN A CA 12
ATOM 18717 C C . GLN A 1 80 ? 5.810 4.123 5.181 1.00 0.00 79 GLN A C 12
ATOM 18718 O O . GLN A 1 80 ? 5.041 3.259 4.763 1.00 0.00 79 GLN A O 12
ATOM 18732 N N . GLN A 1 81 ? 6.586 3.986 6.246 1.00 0.00 80 GLN A N 12
ATOM 18733 C CA . GLN A 1 81 ? 6.579 2.759 7.024 1.00 0.00 80 GLN A CA 12
ATOM 18734 C C . GLN A 1 81 ? 5.144 2.351 7.361 1.00 0.00 80 GLN A C 12
ATOM 18735 O O . GLN A 1 81 ? 4.759 1.200 7.163 1.00 0.00 80 GLN A O 12
ATOM 18749 N N . PRO A 1 82 ? 4.370 3.344 7.877 1.00 0.00 81 PRO A N 12
ATOM 18750 C CA . PRO A 1 82 ? 2.985 3.100 8.243 1.00 0.00 81 PRO A CA 12
ATOM 18751 C C . PRO A 1 82 ? 2.098 3.008 7.000 1.00 0.00 81 PRO A C 12
ATOM 18752 O O . PRO A 1 82 ? 1.039 2.383 7.034 1.00 0.00 81 PRO A O 12
ATOM 18763 N N . TYR A 1 83 ? 2.563 3.639 5.932 1.00 0.00 82 TYR A N 12
ATOM 18764 C CA . TYR A 1 83 ? 1.824 3.636 4.680 1.00 0.00 82 TYR A CA 12
ATOM 18765 C C . TYR A 1 83 ? 1.904 2.267 4.000 1.00 0.00 82 TYR A C 12
ATOM 18766 O O . TYR A 1 83 ? 0.883 1.710 3.599 1.00 0.00 82 TYR A O 12
ATOM 18784 N N . ILE A 1 84 ? 3.125 1.766 3.892 1.00 0.00 83 ILE A N 12
ATOM 18785 C CA . ILE A 1 84 ? 3.351 0.474 3.267 1.00 0.00 83 ILE A CA 12
ATOM 18786 C C . ILE A 1 84 ? 2.775 -0.627 4.160 1.00 0.00 83 ILE A C 12
ATOM 18787 O O . ILE A 1 84 ? 2.257 -1.626 3.664 1.00 0.00 83 ILE A O 12
ATOM 18803 N N . THR A 1 85 ? 2.883 -0.406 5.462 1.00 0.00 84 THR A N 12
ATOM 18804 C CA . THR A 1 85 ? 2.379 -1.367 6.429 1.00 0.00 84 THR A CA 12
ATOM 18805 C C . THR A 1 85 ? 0.938 -1.755 6.092 1.00 0.00 84 THR A C 12
ATOM 18806 O O . THR A 1 85 ? 0.590 -2.935 6.107 1.00 0.00 84 THR A O 12
ATOM 18817 N N . VAL A 1 86 ? 0.139 -0.741 5.797 1.00 0.00 85 VAL A N 12
ATOM 18818 C CA . VAL A 1 86 ? -1.257 -0.962 5.458 1.00 0.00 85 VAL A CA 12
ATOM 18819 C C . VAL A 1 86 ? -1.340 -1.791 4.175 1.00 0.00 85 VAL A C 12
ATOM 18820 O O . VAL A 1 86 ? -2.142 -2.719 4.082 1.00 0.00 85 VAL A O 12
ATOM 18833 N N . TRP A 1 87 ? -0.500 -1.427 3.217 1.00 0.00 86 TRP A N 12
ATOM 18834 C CA . TRP A 1 87 ? -0.468 -2.125 1.944 1.00 0.00 86 TRP A CA 12
ATOM 18835 C C . TRP A 1 87 ? -0.240 -3.612 2.225 1.00 0.00 86 TRP A C 12
ATOM 18836 O O . TRP A 1 87 ? -0.992 -4.460 1.749 1.00 0.00 86 TRP A O 12
ATOM 18857 N N . GLN A 1 88 ? 0.802 -3.881 2.998 1.00 0.00 87 GLN A N 12
ATOM 18858 C CA . GLN A 1 88 ? 1.140 -5.250 3.349 1.00 0.00 87 GLN A CA 12
ATOM 18859 C C . GLN A 1 88 ? -0.062 -5.945 3.993 1.00 0.00 87 GLN A C 12
ATOM 18860 O O . GLN A 1 88 ? -0.270 -7.141 3.798 1.00 0.00 87 GLN A O 12
ATOM 18874 N N . ASP A 1 89 ? -0.821 -5.164 4.747 1.00 0.00 88 ASP A N 12
ATOM 18875 C CA . ASP A 1 89 ? -1.996 -5.689 5.422 1.00 0.00 88 ASP A CA 12
ATOM 18876 C C . ASP A 1 89 ? -3.091 -5.966 4.389 1.00 0.00 88 ASP A C 12
ATOM 18877 O O . ASP A 1 89 ? -3.821 -6.949 4.501 1.00 0.00 88 ASP A O 12
ATOM 18886 N N . LEU A 1 90 ? -3.169 -5.081 3.406 1.00 0.00 89 LEU A N 12
ATOM 18887 C CA . LEU A 1 90 ? -4.162 -5.218 2.354 1.00 0.00 89 LEU A CA 12
ATOM 18888 C C . LEU A 1 90 ? -4.033 -6.601 1.713 1.00 0.00 89 LEU A C 12
ATOM 18889 O O . LEU A 1 90 ? -5.033 -7.279 1.483 1.00 0.00 89 LEU A O 12
ATOM 18905 N N . VAL A 1 91 ? -2.792 -6.979 1.442 1.00 0.00 90 VAL A N 12
ATOM 18906 C CA . VAL A 1 91 ? -2.519 -8.269 0.832 1.00 0.00 90 VAL A CA 12
ATOM 18907 C C . VAL A 1 91 ? -2.975 -9.382 1.777 1.00 0.00 90 VAL A C 12
ATOM 18908 O O . VAL A 1 91 ? -3.741 -10.260 1.384 1.00 0.00 90 VAL A O 12
ATOM 18921 N N . GLN A 1 92 ? -2.485 -9.308 3.006 1.00 0.00 91 GLN A N 12
ATOM 18922 C CA . GLN A 1 92 ? -2.833 -10.299 4.011 1.00 0.00 91 GLN A CA 12
ATOM 18923 C C . GLN A 1 92 ? -4.353 -10.413 4.139 1.00 0.00 91 GLN A C 12
ATOM 18924 O O . GLN A 1 92 ? -4.931 -11.450 3.817 1.00 0.00 91 GLN A O 12
ATOM 18938 N N . ASN A 1 93 ? -4.958 -9.333 4.611 1.00 0.00 92 ASN A N 12
ATOM 18939 C CA . ASN A 1 93 ? -6.400 -9.299 4.786 1.00 0.00 92 ASN A CA 12
ATOM 18940 C C . ASN A 1 93 ? -7.053 -8.769 3.508 1.00 0.00 92 ASN A C 12
ATOM 18941 O O . ASN A 1 93 ? -7.632 -7.684 3.506 1.00 0.00 92 ASN A O 12
ATOM 18952 N N . SER A 1 94 ? -6.937 -9.559 2.450 1.00 0.00 93 SER A N 12
ATOM 18953 C CA . SER A 1 94 ? -7.508 -9.182 1.169 1.00 0.00 93 SER A CA 12
ATOM 18954 C C . SER A 1 94 ? -8.971 -8.773 1.348 1.00 0.00 93 SER A C 12
ATOM 18955 O O . SER A 1 94 ? -9.806 -9.592 1.729 1.00 0.00 93 SER A O 12
ATOM 18963 N N . PRO A 1 95 ? -9.245 -7.473 1.056 1.00 0.00 94 PRO A N 12
ATOM 18964 C CA . PRO A 1 95 ? -10.593 -6.945 1.181 1.00 0.00 94 PRO A CA 12
ATOM 18965 C C . PRO A 1 95 ? -11.478 -7.426 0.030 1.00 0.00 94 PRO A C 12
ATOM 18966 O O . PRO A 1 95 ? -10.978 -7.931 -0.974 1.00 0.00 94 PRO A O 12
ATOM 18977 N N . PRO A 1 96 ? -12.813 -7.246 0.218 1.00 0.00 95 PRO A N 12
ATOM 18978 C CA . PRO A 1 96 ? -13.773 -7.656 -0.793 1.00 0.00 95 PRO A CA 12
ATOM 18979 C C . PRO A 1 96 ? -13.774 -6.683 -1.974 1.00 0.00 95 PRO A C 12
ATOM 18980 O O . PRO A 1 96 ? -14.159 -7.049 -3.084 1.00 0.00 95 PRO A O 12
ATOM 18991 N N . TRP A 1 97 ? -13.338 -5.463 -1.695 1.00 0.00 96 TRP A N 12
ATOM 18992 C CA . TRP A 1 97 ? -13.284 -4.436 -2.721 1.00 0.00 96 TRP A CA 12
ATOM 18993 C C . TRP A 1 97 ? -12.016 -4.660 -3.548 1.00 0.00 96 TRP A C 12
ATOM 18994 O O . TRP A 1 97 ? -11.816 -4.010 -4.573 1.00 0.00 96 TRP A O 12
ATOM 19015 N N . ILE A 1 98 ? -11.192 -5.582 -3.072 1.00 0.00 97 ILE A N 12
ATOM 19016 C CA . ILE A 1 98 ? -9.950 -5.900 -3.754 1.00 0.00 97 ILE A CA 12
ATOM 19017 C C . ILE A 1 98 ? -10.101 -7.236 -4.485 1.00 0.00 97 ILE A C 12
ATOM 19018 O O . ILE A 1 98 ? -9.962 -7.299 -5.705 1.00 0.00 97 ILE A O 12
ATOM 19034 N N . LYS A 1 99 ? -10.385 -8.270 -3.707 1.00 0.00 98 LYS A N 12
ATOM 19035 C CA . LYS A 1 99 ? -10.557 -9.601 -4.265 1.00 0.00 98 LYS A CA 12
ATOM 19036 C C . LYS A 1 99 ? -11.785 -10.259 -3.632 1.00 0.00 98 LYS A C 12
ATOM 19037 O O . LYS A 1 99 ? -11.968 -10.202 -2.417 1.00 0.00 98 LYS A O 12
ATOM 19056 N N . SER A 1 100 ? -12.595 -10.869 -4.485 1.00 0.00 99 SER A N 12
ATOM 19057 C CA . SER A 1 100 ? -13.800 -11.537 -4.026 1.00 0.00 99 SER A CA 12
ATOM 19058 C C . SER A 1 100 ? -13.697 -13.041 -4.289 1.00 0.00 99 SER A C 12
ATOM 19059 O O . SER A 1 100 ? -12.885 -13.478 -5.103 1.00 0.00 99 SER A O 12
ATOM 19067 N N . GLY A 1 101 ? -14.532 -13.791 -3.584 1.00 0.00 100 GLY A N 12
ATOM 19068 C CA . GLY A 1 101 ? -14.546 -15.236 -3.732 1.00 0.00 100 GLY A CA 12
ATOM 19069 C C . GLY A 1 101 ? -15.723 -15.689 -4.597 1.00 0.00 100 GLY A C 12
ATOM 19070 O O . GLY A 1 101 ? -16.877 -15.404 -4.280 1.00 0.00 100 GLY A O 12
ATOM 19074 N N . PRO A 1 102 ? -15.383 -16.403 -5.703 1.00 0.00 101 PRO A N 12
ATOM 19075 C CA . PRO A 1 102 ? -16.398 -16.898 -6.617 1.00 0.00 101 PRO A CA 12
ATOM 19076 C C . PRO A 1 102 ? -17.132 -18.101 -6.022 1.00 0.00 101 PRO A C 12
ATOM 19077 O O . PRO A 1 102 ? -17.072 -19.202 -6.569 1.00 0.00 101 PRO A O 12
ATOM 19088 N N . SER A 1 103 ? -17.808 -17.852 -4.911 1.00 0.00 102 SER A N 12
ATOM 19089 C CA . SER A 1 103 ? -18.553 -18.901 -4.236 1.00 0.00 102 SER A CA 12
ATOM 19090 C C . SER A 1 103 ? -19.894 -19.125 -4.938 1.00 0.00 102 SER A C 12
ATOM 19091 O O . SER A 1 103 ? -20.806 -18.309 -4.817 1.00 0.00 102 SER A O 12
ATOM 19099 N N . SER A 1 104 ? -19.972 -20.236 -5.656 1.00 0.00 103 SER A N 12
ATOM 19100 C CA . SER A 1 104 ? -21.186 -20.578 -6.377 1.00 0.00 103 SER A CA 12
ATOM 19101 C C . SER A 1 104 ? -22.180 -21.258 -5.434 1.00 0.00 103 SER A C 12
ATOM 19102 O O . SER A 1 104 ? -22.126 -22.471 -5.238 1.00 0.00 103 SER A O 12
ATOM 19110 N N . GLY A 1 105 ? -23.066 -20.446 -4.874 1.00 0.00 104 GLY A N 12
ATOM 19111 C CA . GLY A 1 105 ? -24.071 -20.954 -3.956 1.00 0.00 104 GLY A CA 12
ATOM 19112 C C . GLY A 1 105 ? -25.329 -20.084 -3.984 1.00 0.00 104 GLY A C 12
ATOM 19113 O O . GLY A 1 105 ? -26.207 -20.282 -4.823 1.00 0.00 104 GLY A O 12
ATOM 19117 N N . GLY A 1 1 ? -2.188 8.972 -13.938 1.00 0.00 0 GLY A N 13
ATOM 19118 C CA . GLY A 1 1 ? -3.298 8.087 -13.626 1.00 0.00 0 GLY A CA 13
ATOM 19119 C C . GLY A 1 1 ? -4.631 8.836 -13.692 1.00 0.00 0 GLY A C 13
ATOM 19120 O O . GLY A 1 1 ? -4.721 9.897 -14.306 1.00 0.00 0 GLY A O 13
ATOM 19124 N N . SER A 1 2 ? -5.633 8.253 -13.050 1.00 0.00 1 SER A N 13
ATOM 19125 C CA . SER A 1 2 ? -6.957 8.851 -13.028 1.00 0.00 1 SER A CA 13
ATOM 19126 C C . SER A 1 2 ? -7.436 9.114 -14.457 1.00 0.00 1 SER A C 13
ATOM 19127 O O . SER A 1 2 ? -7.187 10.183 -15.013 1.00 0.00 1 SER A O 13
ATOM 19135 N N . SER A 1 3 ? -8.115 8.120 -15.012 1.00 0.00 2 SER A N 13
ATOM 19136 C CA . SER A 1 3 ? -8.631 8.230 -16.366 1.00 0.00 2 SER A CA 13
ATOM 19137 C C . SER A 1 3 ? -9.574 7.062 -16.663 1.00 0.00 2 SER A C 13
ATOM 19138 O O . SER A 1 3 ? -10.752 7.269 -16.951 1.00 0.00 2 SER A O 13
ATOM 19146 N N . GLY A 1 4 ? -9.020 5.861 -16.582 1.00 0.00 3 GLY A N 13
ATOM 19147 C CA . GLY A 1 4 ? -9.797 4.661 -16.839 1.00 0.00 3 GLY A CA 13
ATOM 19148 C C . GLY A 1 4 ? -8.979 3.404 -16.535 1.00 0.00 3 GLY A C 13
ATOM 19149 O O . GLY A 1 4 ? -8.509 3.220 -15.413 1.00 0.00 3 GLY A O 13
ATOM 19153 N N . SER A 1 5 ? -8.834 2.570 -17.555 1.00 0.00 4 SER A N 13
ATOM 19154 C CA . SER A 1 5 ? -8.082 1.335 -17.411 1.00 0.00 4 SER A CA 13
ATOM 19155 C C . SER A 1 5 ? -8.738 0.442 -16.356 1.00 0.00 4 SER A C 13
ATOM 19156 O O . SER A 1 5 ? -9.521 0.918 -15.536 1.00 0.00 4 SER A O 13
ATOM 19164 N N . SER A 1 6 ? -8.394 -0.836 -16.412 1.00 0.00 5 SER A N 13
ATOM 19165 C CA . SER A 1 6 ? -8.939 -1.800 -15.472 1.00 0.00 5 SER A CA 13
ATOM 19166 C C . SER A 1 6 ? -8.822 -1.262 -14.044 1.00 0.00 5 SER A C 13
ATOM 19167 O O . SER A 1 6 ? -8.246 -0.198 -13.823 1.00 0.00 5 SER A O 13
ATOM 19175 N N . GLY A 1 7 ? -9.377 -2.023 -13.112 1.00 0.00 6 GLY A N 13
ATOM 19176 C CA . GLY A 1 7 ? -9.342 -1.636 -11.712 1.00 0.00 6 GLY A CA 13
ATOM 19177 C C . GLY A 1 7 ? -7.910 -1.653 -11.174 1.00 0.00 6 GLY A C 13
ATOM 19178 O O . GLY A 1 7 ? -7.233 -2.679 -11.232 1.00 0.00 6 GLY A O 13
ATOM 19182 N N . THR A 1 8 ? -7.490 -0.505 -10.664 1.00 0.00 7 THR A N 13
ATOM 19183 C CA . THR A 1 8 ? -6.150 -0.375 -10.117 1.00 0.00 7 THR A CA 13
ATOM 19184 C C . THR A 1 8 ? -6.187 -0.462 -8.590 1.00 0.00 7 THR A C 13
ATOM 19185 O O . THR A 1 8 ? -7.238 -0.276 -7.979 1.00 0.00 7 THR A O 13
ATOM 19196 N N . PRO A 1 9 ? -4.996 -0.753 -8.001 1.00 0.00 8 PRO A N 13
ATOM 19197 C CA . PRO A 1 9 ? -4.882 -0.867 -6.557 1.00 0.00 8 PRO A CA 13
ATOM 19198 C C . PRO A 1 9 ? -4.912 0.511 -5.894 1.00 0.00 8 PRO A C 13
ATOM 19199 O O . PRO A 1 9 ? -5.615 0.713 -4.905 1.00 0.00 8 PRO A O 13
ATOM 19210 N N . LEU A 1 10 ? -4.140 1.424 -6.466 1.00 0.00 9 LEU A N 13
ATOM 19211 C CA . LEU A 1 10 ? -4.070 2.778 -5.943 1.00 0.00 9 LEU A CA 13
ATOM 19212 C C . LEU A 1 10 ? -5.477 3.377 -5.899 1.00 0.00 9 LEU A C 13
ATOM 19213 O O . LEU A 1 10 ? -5.881 3.946 -4.886 1.00 0.00 9 LEU A O 13
ATOM 19229 N N . SER A 1 11 ? -6.183 3.229 -7.009 1.00 0.00 10 SER A N 13
ATOM 19230 C CA . SER A 1 11 ? -7.536 3.748 -7.110 1.00 0.00 10 SER A CA 13
ATOM 19231 C C . SER A 1 11 ? -8.463 2.982 -6.164 1.00 0.00 10 SER A C 13
ATOM 19232 O O . SER A 1 11 ? -9.471 3.519 -5.707 1.00 0.00 10 SER A O 13
ATOM 19240 N N . LEU A 1 12 ? -8.089 1.739 -5.899 1.00 0.00 11 LEU A N 13
ATOM 19241 C CA . LEU A 1 12 ? -8.874 0.894 -5.015 1.00 0.00 11 LEU A CA 13
ATOM 19242 C C . LEU A 1 12 ? -8.672 1.349 -3.569 1.00 0.00 11 LEU A C 13
ATOM 19243 O O . LEU A 1 12 ? -9.608 1.332 -2.772 1.00 0.00 11 LEU A O 13
ATOM 19259 N N . THR A 1 13 ? -7.442 1.744 -3.273 1.00 0.00 12 THR A N 13
ATOM 19260 C CA . THR A 1 13 ? -7.105 2.203 -1.936 1.00 0.00 12 THR A CA 13
ATOM 19261 C C . THR A 1 13 ? -7.697 3.590 -1.682 1.00 0.00 12 THR A C 13
ATOM 19262 O O . THR A 1 13 ? -8.420 3.792 -0.707 1.00 0.00 12 THR A O 13
ATOM 19273 N N . LEU A 1 14 ? -7.370 4.511 -2.577 1.00 0.00 13 LEU A N 13
ATOM 19274 C CA . LEU A 1 14 ? -7.861 5.874 -2.462 1.00 0.00 13 LEU A CA 13
ATOM 19275 C C . LEU A 1 14 ? -9.388 5.855 -2.367 1.00 0.00 13 LEU A C 13
ATOM 19276 O O . LEU A 1 14 ? -9.978 6.648 -1.635 1.00 0.00 13 LEU A O 13
ATOM 19292 N N . ASP A 1 15 ? -9.985 4.940 -3.117 1.00 0.00 14 ASP A N 13
ATOM 19293 C CA . ASP A 1 15 ? -11.431 4.807 -3.126 1.00 0.00 14 ASP A CA 13
ATOM 19294 C C . ASP A 1 15 ? -11.907 4.358 -1.743 1.00 0.00 14 ASP A C 13
ATOM 19295 O O . ASP A 1 15 ? -13.041 4.631 -1.353 1.00 0.00 14 ASP A O 13
ATOM 19304 N N . HIS A 1 16 ? -11.015 3.678 -1.038 1.00 0.00 15 HIS A N 13
ATOM 19305 C CA . HIS A 1 16 ? -11.329 3.188 0.294 1.00 0.00 15 HIS A CA 13
ATOM 19306 C C . HIS A 1 16 ? -10.333 3.766 1.301 1.00 0.00 15 HIS A C 13
ATOM 19307 O O . HIS A 1 16 ? -9.846 3.053 2.177 1.00 0.00 15 HIS A O 13
ATOM 19321 N N . TRP A 1 17 ? -10.059 5.053 1.143 1.00 0.00 16 TRP A N 13
ATOM 19322 C CA . TRP A 1 17 ? -9.130 5.735 2.028 1.00 0.00 16 TRP A CA 13
ATOM 19323 C C . TRP A 1 17 ? -9.585 5.493 3.468 1.00 0.00 16 TRP A C 13
ATOM 19324 O O . TRP A 1 17 ? -8.759 5.314 4.362 1.00 0.00 16 TRP A O 13
ATOM 19345 N N . SER A 1 18 ? -10.897 5.497 3.649 1.00 0.00 17 SER A N 13
ATOM 19346 C CA . SER A 1 18 ? -11.472 5.281 4.966 1.00 0.00 17 SER A CA 13
ATOM 19347 C C . SER A 1 18 ? -10.925 3.985 5.569 1.00 0.00 17 SER A C 13
ATOM 19348 O O . SER A 1 18 ? -10.554 3.950 6.741 1.00 0.00 17 SER A O 13
ATOM 19356 N N . GLU A 1 19 ? -10.893 2.952 4.741 1.00 0.00 18 GLU A N 13
ATOM 19357 C CA . GLU A 1 19 ? -10.397 1.658 5.178 1.00 0.00 18 GLU A CA 13
ATOM 19358 C C . GLU A 1 19 ? -8.900 1.737 5.479 1.00 0.00 18 GLU A C 13
ATOM 19359 O O . GLU A 1 19 ? -8.430 1.167 6.463 1.00 0.00 18 GLU A O 13
ATOM 19371 N N . ILE A 1 20 ? -8.191 2.449 4.615 1.00 0.00 19 ILE A N 13
ATOM 19372 C CA . ILE A 1 20 ? -6.756 2.610 4.776 1.00 0.00 19 ILE A CA 13
ATOM 19373 C C . ILE A 1 20 ? -6.478 3.428 6.039 1.00 0.00 19 ILE A C 13
ATOM 19374 O O . ILE A 1 20 ? -5.482 3.199 6.724 1.00 0.00 19 ILE A O 13
ATOM 19390 N N . ARG A 1 21 ? -7.376 4.364 6.308 1.00 0.00 20 ARG A N 13
ATOM 19391 C CA . ARG A 1 21 ? -7.240 5.218 7.476 1.00 0.00 20 ARG A CA 13
ATOM 19392 C C . ARG A 1 21 ? -7.511 4.418 8.752 1.00 0.00 20 ARG A C 13
ATOM 19393 O O . ARG A 1 21 ? -7.000 4.753 9.820 1.00 0.00 20 ARG A O 13
ATOM 19414 N N . SER A 1 22 ? -8.316 3.377 8.600 1.00 0.00 21 SER A N 13
ATOM 19415 C CA . SER A 1 22 ? -8.662 2.527 9.727 1.00 0.00 21 SER A CA 13
ATOM 19416 C C . SER A 1 22 ? -7.518 1.554 10.019 1.00 0.00 21 SER A C 13
ATOM 19417 O O . SER A 1 22 ? -7.116 1.390 11.169 1.00 0.00 21 SER A O 13
ATOM 19425 N N . ARG A 1 23 ? -7.027 0.933 8.956 1.00 0.00 22 ARG A N 13
ATOM 19426 C CA . ARG A 1 23 ? -5.937 -0.020 9.084 1.00 0.00 22 ARG A CA 13
ATOM 19427 C C . ARG A 1 23 ? -4.774 0.604 9.858 1.00 0.00 22 ARG A C 13
ATOM 19428 O O . ARG A 1 23 ? -4.144 -0.059 10.680 1.00 0.00 22 ARG A O 13
ATOM 19449 N N . ALA A 1 24 ? -4.525 1.872 9.567 1.00 0.00 23 ALA A N 13
ATOM 19450 C CA . ALA A 1 24 ? -3.449 2.593 10.226 1.00 0.00 23 ALA A CA 13
ATOM 19451 C C . ALA A 1 24 ? -3.830 2.849 11.685 1.00 0.00 23 ALA A C 13
ATOM 19452 O O . ALA A 1 24 ? -2.971 2.844 12.565 1.00 0.00 23 ALA A O 13
ATOM 19459 N N . HIS A 1 25 ? -5.120 3.066 11.897 1.00 0.00 24 HIS A N 13
ATOM 19460 C CA . HIS A 1 25 ? -5.625 3.324 13.235 1.00 0.00 24 HIS A CA 13
ATOM 19461 C C . HIS A 1 25 ? -5.442 2.076 14.101 1.00 0.00 24 HIS A C 13
ATOM 19462 O O . HIS A 1 25 ? -4.987 2.169 15.241 1.00 0.00 24 HIS A O 13
ATOM 19476 N N . ASN A 1 26 ? -5.805 0.938 13.529 1.00 0.00 25 ASN A N 13
ATOM 19477 C CA . ASN A 1 26 ? -5.686 -0.326 14.234 1.00 0.00 25 ASN A CA 13
ATOM 19478 C C . ASN A 1 26 ? -4.207 -0.632 14.478 1.00 0.00 25 ASN A C 13
ATOM 19479 O O . ASN A 1 26 ? -3.854 -1.247 15.483 1.00 0.00 25 ASN A O 13
ATOM 19490 N N . LEU A 1 27 ? -3.382 -0.189 13.541 1.00 0.00 26 LEU A N 13
ATOM 19491 C CA . LEU A 1 27 ? -1.949 -0.408 13.641 1.00 0.00 26 LEU A CA 13
ATOM 19492 C C . LEU A 1 27 ? -1.334 0.672 14.533 1.00 0.00 26 LEU A C 13
ATOM 19493 O O . LEU A 1 27 ? -0.227 0.504 15.044 1.00 0.00 26 LEU A O 13
ATOM 19509 N N . SER A 1 28 ? -2.078 1.756 14.695 1.00 0.00 27 SER A N 13
ATOM 19510 C CA . SER A 1 28 ? -1.619 2.863 15.516 1.00 0.00 27 SER A CA 13
ATOM 19511 C C . SER A 1 28 ? -0.629 3.724 14.730 1.00 0.00 27 SER A C 13
ATOM 19512 O O . SER A 1 28 ? 0.460 4.024 15.215 1.00 0.00 27 SER A O 13
ATOM 19520 N N . VAL A 1 29 ? -1.043 4.096 13.527 1.00 0.00 28 VAL A N 13
ATOM 19521 C CA . VAL A 1 29 ? -0.206 4.917 12.668 1.00 0.00 28 VAL A CA 13
ATOM 19522 C C . VAL A 1 29 ? -1.077 5.949 11.950 1.00 0.00 28 VAL A C 13
ATOM 19523 O O . VAL A 1 29 ? -2.278 5.744 11.783 1.00 0.00 28 VAL A O 13
ATOM 19536 N N . GLU A 1 30 ? -0.438 7.037 11.545 1.00 0.00 29 GLU A N 13
ATOM 19537 C CA . GLU A 1 30 ? -1.139 8.102 10.849 1.00 0.00 29 GLU A CA 13
ATOM 19538 C C . GLU A 1 30 ? -0.551 8.299 9.450 1.00 0.00 29 GLU A C 13
ATOM 19539 O O . GLU A 1 30 ? 0.664 8.237 9.270 1.00 0.00 29 GLU A O 13
ATOM 19551 N N . ILE A 1 31 ? -1.440 8.533 8.497 1.00 0.00 30 ILE A N 13
ATOM 19552 C CA . ILE A 1 31 ? -1.024 8.740 7.120 1.00 0.00 30 ILE A CA 13
ATOM 19553 C C . ILE A 1 31 ? -1.926 9.792 6.472 1.00 0.00 30 ILE A C 13
ATOM 19554 O O . ILE A 1 31 ? -2.961 10.156 7.029 1.00 0.00 30 ILE A O 13
ATOM 19570 N N . LYS A 1 32 ? -1.501 10.251 5.304 1.00 0.00 31 LYS A N 13
ATOM 19571 C CA . LYS A 1 32 ? -2.257 11.254 4.574 1.00 0.00 31 LYS A CA 13
ATOM 19572 C C . LYS A 1 32 ? -2.722 10.666 3.240 1.00 0.00 31 LYS A C 13
ATOM 19573 O O . LYS A 1 32 ? -2.245 9.612 2.823 1.00 0.00 31 LYS A O 13
ATOM 19592 N N . LYS A 1 33 ? -3.646 11.374 2.607 1.00 0.00 32 LYS A N 13
ATOM 19593 C CA . LYS A 1 33 ? -4.180 10.936 1.329 1.00 0.00 32 LYS A CA 13
ATOM 19594 C C . LYS A 1 33 ? -3.387 11.594 0.198 1.00 0.00 32 LYS A C 13
ATOM 19595 O O . LYS A 1 33 ? -3.507 11.197 -0.961 1.00 0.00 32 LYS A O 13
ATOM 19614 N N . GLY A 1 34 ? -2.596 12.588 0.573 1.00 0.00 33 GLY A N 13
ATOM 19615 C CA . GLY A 1 34 ? -1.784 13.305 -0.396 1.00 0.00 33 GLY A CA 13
ATOM 19616 C C . GLY A 1 34 ? -0.497 12.539 -0.707 1.00 0.00 33 GLY A C 13
ATOM 19617 O O . GLY A 1 34 ? -0.160 12.332 -1.871 1.00 0.00 33 GLY A O 13
ATOM 19621 N N . PRO A 1 35 ? 0.205 12.128 0.383 1.00 0.00 34 PRO A N 13
ATOM 19622 C CA . PRO A 1 35 ? 1.447 11.389 0.238 1.00 0.00 34 PRO A CA 13
ATOM 19623 C C . PRO A 1 35 ? 1.179 9.941 -0.178 1.00 0.00 34 PRO A C 13
ATOM 19624 O O . PRO A 1 35 ? 1.906 9.382 -0.997 1.00 0.00 34 PRO A O 13
ATOM 19635 N N . TRP A 1 36 ? 0.133 9.375 0.407 1.00 0.00 35 TRP A N 13
ATOM 19636 C CA . TRP A 1 36 ? -0.240 8.003 0.107 1.00 0.00 35 TRP A CA 13
ATOM 19637 C C . TRP A 1 36 ? -0.272 7.844 -1.414 1.00 0.00 35 TRP A C 13
ATOM 19638 O O . TRP A 1 36 ? 0.149 6.816 -1.943 1.00 0.00 35 TRP A O 13
ATOM 19659 N N . ARG A 1 37 ? -0.776 8.876 -2.075 1.00 0.00 36 ARG A N 13
ATOM 19660 C CA . ARG A 1 37 ? -0.868 8.863 -3.525 1.00 0.00 36 ARG A CA 13
ATOM 19661 C C . ARG A 1 37 ? 0.500 9.151 -4.147 1.00 0.00 36 ARG A C 13
ATOM 19662 O O . ARG A 1 37 ? 0.948 8.426 -5.034 1.00 0.00 36 ARG A O 13
ATOM 19683 N N . THR A 1 38 ? 1.126 10.210 -3.656 1.00 0.00 37 THR A N 13
ATOM 19684 C CA . THR A 1 38 ? 2.434 10.603 -4.153 1.00 0.00 37 THR A CA 13
ATOM 19685 C C . THR A 1 38 ? 3.415 9.433 -4.054 1.00 0.00 37 THR A C 13
ATOM 19686 O O . THR A 1 38 ? 4.073 9.086 -5.034 1.00 0.00 37 THR A O 13
ATOM 19697 N N . PHE A 1 39 ? 3.482 8.857 -2.863 1.00 0.00 38 PHE A N 13
ATOM 19698 C CA . PHE A 1 39 ? 4.372 7.733 -2.624 1.00 0.00 38 PHE A CA 13
ATOM 19699 C C . PHE A 1 39 ? 4.115 6.607 -3.628 1.00 0.00 38 PHE A C 13
ATOM 19700 O O . PHE A 1 39 ? 5.035 5.882 -4.002 1.00 0.00 38 PHE A O 13
ATOM 19717 N N . CYS A 1 40 ? 2.859 6.497 -4.036 1.00 0.00 39 CYS A N 13
ATOM 19718 C CA . CYS A 1 40 ? 2.469 5.472 -4.989 1.00 0.00 39 CYS A CA 13
ATOM 19719 C C . CYS A 1 40 ? 2.274 6.134 -6.354 1.00 0.00 39 CYS A C 13
ATOM 19720 O O . CYS A 1 40 ? 1.699 5.536 -7.262 1.00 0.00 39 CYS A O 13
ATOM 19728 N N . ALA A 1 41 ? 2.764 7.361 -6.457 1.00 0.00 40 ALA A N 13
ATOM 19729 C CA . ALA A 1 41 ? 2.651 8.111 -7.696 1.00 0.00 40 ALA A CA 13
ATOM 19730 C C . ALA A 1 41 ? 3.942 7.954 -8.502 1.00 0.00 40 ALA A C 13
ATOM 19731 O O . ALA A 1 41 ? 3.900 7.678 -9.700 1.00 0.00 40 ALA A O 13
ATOM 19738 N N . SER A 1 42 ? 5.059 8.136 -7.812 1.00 0.00 41 SER A N 13
ATOM 19739 C CA . SER A 1 42 ? 6.359 8.018 -8.449 1.00 0.00 41 SER A CA 13
ATOM 19740 C C . SER A 1 42 ? 7.457 7.941 -7.386 1.00 0.00 41 SER A C 13
ATOM 19741 O O . SER A 1 42 ? 8.542 8.493 -7.568 1.00 0.00 41 SER A O 13
ATOM 19749 N N . GLU A 1 43 ? 7.138 7.252 -6.301 1.00 0.00 42 GLU A N 13
ATOM 19750 C CA . GLU A 1 43 ? 8.084 7.096 -5.209 1.00 0.00 42 GLU A CA 13
ATOM 19751 C C . GLU A 1 43 ? 8.430 5.618 -5.013 1.00 0.00 42 GLU A C 13
ATOM 19752 O O . GLU A 1 43 ? 9.602 5.259 -4.914 1.00 0.00 42 GLU A O 13
ATOM 19764 N N . TRP A 1 44 ? 7.388 4.801 -4.965 1.00 0.00 43 TRP A N 13
ATOM 19765 C CA . TRP A 1 44 ? 7.567 3.370 -4.783 1.00 0.00 43 TRP A CA 13
ATOM 19766 C C . TRP A 1 44 ? 8.061 2.784 -6.107 1.00 0.00 43 TRP A C 13
ATOM 19767 O O . TRP A 1 44 ? 8.986 1.973 -6.123 1.00 0.00 43 TRP A O 13
ATOM 19788 N N . PRO A 1 45 ? 7.407 3.228 -7.213 1.00 0.00 44 PRO A N 13
ATOM 19789 C CA . PRO A 1 45 ? 7.770 2.756 -8.538 1.00 0.00 44 PRO A CA 13
ATOM 19790 C C . PRO A 1 45 ? 9.076 3.399 -9.010 1.00 0.00 44 PRO A C 13
ATOM 19791 O O . PRO A 1 45 ? 9.511 3.172 -10.138 1.00 0.00 44 PRO A O 13
ATOM 19802 N N . THR A 1 46 ? 9.663 4.189 -8.123 1.00 0.00 45 THR A N 13
ATOM 19803 C CA . THR A 1 46 ? 10.910 4.867 -8.435 1.00 0.00 45 THR A CA 13
ATOM 19804 C C . THR A 1 46 ? 12.020 4.402 -7.491 1.00 0.00 45 THR A C 13
ATOM 19805 O O . THR A 1 46 ? 13.021 5.095 -7.315 1.00 0.00 45 THR A O 13
ATOM 19816 N N . PHE A 1 47 ? 11.806 3.231 -6.909 1.00 0.00 46 PHE A N 13
ATOM 19817 C CA . PHE A 1 47 ? 12.777 2.666 -5.987 1.00 0.00 46 PHE A CA 13
ATOM 19818 C C . PHE A 1 47 ? 13.626 1.595 -6.675 1.00 0.00 46 PHE A C 13
ATOM 19819 O O . PHE A 1 47 ? 14.563 1.064 -6.080 1.00 0.00 46 PHE A O 13
ATOM 19836 N N . ASP A 1 48 ? 13.269 1.310 -7.918 1.00 0.00 47 ASP A N 13
ATOM 19837 C CA . ASP A 1 48 ? 13.987 0.312 -8.693 1.00 0.00 47 ASP A CA 13
ATOM 19838 C C . ASP A 1 48 ? 13.908 -1.037 -7.977 1.00 0.00 47 ASP A C 13
ATOM 19839 O O . ASP A 1 48 ? 14.824 -1.412 -7.247 1.00 0.00 47 ASP A O 13
ATOM 19848 N N . VAL A 1 49 ? 12.804 -1.731 -8.212 1.00 0.00 48 VAL A N 13
ATOM 19849 C CA . VAL A 1 49 ? 12.592 -3.032 -7.599 1.00 0.00 48 VAL A CA 13
ATOM 19850 C C . VAL A 1 49 ? 11.581 -3.824 -8.429 1.00 0.00 48 VAL A C 13
ATOM 19851 O O . VAL A 1 49 ? 11.789 -5.004 -8.707 1.00 0.00 48 VAL A O 13
ATOM 19864 N N . GLY A 1 50 ? 10.507 -3.144 -8.802 1.00 0.00 49 GLY A N 13
ATOM 19865 C CA . GLY A 1 50 ? 9.463 -3.769 -9.596 1.00 0.00 49 GLY A CA 13
ATOM 19866 C C . GLY A 1 50 ? 8.076 -3.331 -9.121 1.00 0.00 49 GLY A C 13
ATOM 19867 O O . GLY A 1 50 ? 7.159 -4.146 -9.033 1.00 0.00 49 GLY A O 13
ATOM 19871 N N . TRP A 1 51 ? 7.966 -2.043 -8.827 1.00 0.00 50 TRP A N 13
ATOM 19872 C CA . TRP A 1 51 ? 6.707 -1.486 -8.363 1.00 0.00 50 TRP A CA 13
ATOM 19873 C C . TRP A 1 51 ? 6.090 -0.690 -9.514 1.00 0.00 50 TRP A C 13
ATOM 19874 O O . TRP A 1 51 ? 6.723 0.213 -10.059 1.00 0.00 50 TRP A O 13
ATOM 19895 N N . PRO A 1 52 ? 4.829 -1.064 -9.860 1.00 0.00 51 PRO A N 13
ATOM 19896 C CA . PRO A 1 52 ? 4.119 -0.394 -10.937 1.00 0.00 51 PRO A CA 13
ATOM 19897 C C . PRO A 1 52 ? 3.626 0.985 -10.495 1.00 0.00 51 PRO A C 13
ATOM 19898 O O . PRO A 1 52 ? 3.641 1.302 -9.306 1.00 0.00 51 PRO A O 13
ATOM 19909 N N . PRO A 1 53 ? 3.189 1.789 -11.501 1.00 0.00 52 PRO A N 13
ATOM 19910 C CA . PRO A 1 53 ? 2.693 3.127 -11.228 1.00 0.00 52 PRO A CA 13
ATOM 19911 C C . PRO A 1 53 ? 1.292 3.077 -10.613 1.00 0.00 52 PRO A C 13
ATOM 19912 O O . PRO A 1 53 ? 0.959 3.890 -9.752 1.00 0.00 52 PRO A O 13
ATOM 19923 N N . GLU A 1 54 ? 0.510 2.115 -11.079 1.00 0.00 53 GLU A N 13
ATOM 19924 C CA . GLU A 1 54 ? -0.847 1.949 -10.586 1.00 0.00 53 GLU A CA 13
ATOM 19925 C C . GLU A 1 54 ? -0.833 1.292 -9.204 1.00 0.00 53 GLU A C 13
ATOM 19926 O O . GLU A 1 54 ? -1.770 1.458 -8.425 1.00 0.00 53 GLU A O 13
ATOM 19938 N N . GLY A 1 55 ? 0.241 0.562 -8.943 1.00 0.00 54 GLY A N 13
ATOM 19939 C CA . GLY A 1 55 ? 0.390 -0.120 -7.668 1.00 0.00 54 GLY A CA 13
ATOM 19940 C C . GLY A 1 55 ? 0.192 -1.629 -7.827 1.00 0.00 54 GLY A C 13
ATOM 19941 O O . GLY A 1 55 ? -0.151 -2.103 -8.909 1.00 0.00 54 GLY A O 13
ATOM 19945 N N . THR A 1 56 ? 0.418 -2.342 -6.733 1.00 0.00 55 THR A N 13
ATOM 19946 C CA . THR A 1 56 ? 0.269 -3.787 -6.738 1.00 0.00 55 THR A CA 13
ATOM 19947 C C . THR A 1 56 ? -0.004 -4.299 -5.322 1.00 0.00 55 THR A C 13
ATOM 19948 O O . THR A 1 56 ? 0.457 -3.711 -4.346 1.00 0.00 55 THR A O 13
ATOM 19959 N N . PHE A 1 57 ? -0.753 -5.391 -5.257 1.00 0.00 56 PHE A N 13
ATOM 19960 C CA . PHE A 1 57 ? -1.093 -5.989 -3.977 1.00 0.00 56 PHE A CA 13
ATOM 19961 C C . PHE A 1 57 ? -0.331 -7.299 -3.765 1.00 0.00 56 PHE A C 13
ATOM 19962 O O . PHE A 1 57 ? -0.884 -8.264 -3.240 1.00 0.00 56 PHE A O 13
ATOM 19979 N N . ASP A 1 58 ? 0.926 -7.290 -4.183 1.00 0.00 57 ASP A N 13
ATOM 19980 C CA . ASP A 1 58 ? 1.769 -8.466 -4.046 1.00 0.00 57 ASP A CA 13
ATOM 19981 C C . ASP A 1 58 ? 2.630 -8.326 -2.789 1.00 0.00 57 ASP A C 13
ATOM 19982 O O . ASP A 1 58 ? 3.574 -7.538 -2.764 1.00 0.00 57 ASP A O 13
ATOM 19991 N N . LEU A 1 59 ? 2.274 -9.103 -1.777 1.00 0.00 58 LEU A N 13
ATOM 19992 C CA . LEU A 1 59 ? 3.003 -9.075 -0.520 1.00 0.00 58 LEU A CA 13
ATOM 19993 C C . LEU A 1 59 ? 4.506 -9.104 -0.806 1.00 0.00 58 LEU A C 13
ATOM 19994 O O . LEU A 1 59 ? 5.272 -8.363 -0.192 1.00 0.00 58 LEU A O 13
ATOM 20010 N N . THR A 1 60 ? 4.882 -9.966 -1.739 1.00 0.00 59 THR A N 13
ATOM 20011 C CA . THR A 1 60 ? 6.279 -10.100 -2.114 1.00 0.00 59 THR A CA 13
ATOM 20012 C C . THR A 1 60 ? 6.847 -8.748 -2.548 1.00 0.00 59 THR A C 13
ATOM 20013 O O . THR A 1 60 ? 7.871 -8.305 -2.030 1.00 0.00 59 THR A O 13
ATOM 20024 N N . VAL A 1 61 ? 6.158 -8.129 -3.495 1.00 0.00 60 VAL A N 13
ATOM 20025 C CA . VAL A 1 61 ? 6.581 -6.835 -4.005 1.00 0.00 60 VAL A CA 13
ATOM 20026 C C . VAL A 1 61 ? 6.543 -5.808 -2.871 1.00 0.00 60 VAL A C 13
ATOM 20027 O O . VAL A 1 61 ? 7.454 -4.993 -2.737 1.00 0.00 60 VAL A O 13
ATOM 20040 N N . ILE A 1 62 ? 5.479 -5.881 -2.085 1.00 0.00 61 ILE A N 13
ATOM 20041 C CA . ILE A 1 62 ? 5.310 -4.967 -0.968 1.00 0.00 61 ILE A CA 13
ATOM 20042 C C . ILE A 1 62 ? 6.539 -5.046 -0.060 1.00 0.00 61 ILE A C 13
ATOM 20043 O O . ILE A 1 62 ? 6.991 -4.032 0.469 1.00 0.00 61 ILE A O 13
ATOM 20059 N N . PHE A 1 63 ? 7.046 -6.261 0.092 1.00 0.00 62 PHE A N 13
ATOM 20060 C CA . PHE A 1 63 ? 8.214 -6.486 0.927 1.00 0.00 62 PHE A CA 13
ATOM 20061 C C . PHE A 1 63 ? 9.455 -5.827 0.322 1.00 0.00 62 PHE A C 13
ATOM 20062 O O . PHE A 1 63 ? 10.394 -5.486 1.040 1.00 0.00 62 PHE A O 13
ATOM 20079 N N . GLU A 1 64 ? 9.419 -5.667 -0.993 1.00 0.00 63 GLU A N 13
ATOM 20080 C CA . GLU A 1 64 ? 10.530 -5.055 -1.703 1.00 0.00 63 GLU A CA 13
ATOM 20081 C C . GLU A 1 64 ? 10.594 -3.557 -1.397 1.00 0.00 63 GLU A C 13
ATOM 20082 O O . GLU A 1 64 ? 11.646 -3.041 -1.023 1.00 0.00 63 GLU A O 13
ATOM 20094 N N . VAL A 1 65 ? 9.456 -2.901 -1.568 1.00 0.00 64 VAL A N 13
ATOM 20095 C CA . VAL A 1 65 ? 9.370 -1.473 -1.315 1.00 0.00 64 VAL A CA 13
ATOM 20096 C C . VAL A 1 65 ? 9.369 -1.226 0.195 1.00 0.00 64 VAL A C 13
ATOM 20097 O O . VAL A 1 65 ? 9.953 -0.252 0.668 1.00 0.00 64 VAL A O 13
ATOM 20110 N N . LYS A 1 66 ? 8.708 -2.125 0.909 1.00 0.00 65 LYS A N 13
ATOM 20111 C CA . LYS A 1 66 ? 8.625 -2.017 2.356 1.00 0.00 65 LYS A CA 13
ATOM 20112 C C . LYS A 1 66 ? 10.032 -2.093 2.951 1.00 0.00 65 LYS A C 13
ATOM 20113 O O . LYS A 1 66 ? 10.395 -1.283 3.802 1.00 0.00 65 LYS A O 13
ATOM 20132 N N . ALA A 1 67 ? 10.787 -3.075 2.479 1.00 0.00 66 ALA A N 13
ATOM 20133 C CA . ALA A 1 67 ? 12.146 -3.267 2.954 1.00 0.00 66 ALA A CA 13
ATOM 20134 C C . ALA A 1 67 ? 12.962 -2.002 2.681 1.00 0.00 66 ALA A C 13
ATOM 20135 O O . ALA A 1 67 ? 13.956 -1.742 3.357 1.00 0.00 66 ALA A O 13
ATOM 20142 N N . ILE A 1 68 ? 12.510 -1.248 1.690 1.00 0.00 67 ILE A N 13
ATOM 20143 C CA . ILE A 1 68 ? 13.185 -0.016 1.319 1.00 0.00 67 ILE A CA 13
ATOM 20144 C C . ILE A 1 68 ? 12.779 1.095 2.290 1.00 0.00 67 ILE A C 13
ATOM 20145 O O . ILE A 1 68 ? 13.605 1.921 2.676 1.00 0.00 67 ILE A O 13
ATOM 20161 N N . VAL A 1 69 ? 11.505 1.080 2.656 1.00 0.00 68 VAL A N 13
ATOM 20162 C CA . VAL A 1 69 ? 10.979 2.076 3.574 1.00 0.00 68 VAL A CA 13
ATOM 20163 C C . VAL A 1 69 ? 11.363 1.697 5.006 1.00 0.00 68 VAL A C 13
ATOM 20164 O O . VAL A 1 69 ? 11.521 2.567 5.861 1.00 0.00 68 VAL A O 13
ATOM 20177 N N . PHE A 1 70 ? 11.501 0.397 5.223 1.00 0.00 69 PHE A N 13
ATOM 20178 C CA . PHE A 1 70 ? 11.863 -0.108 6.536 1.00 0.00 69 PHE A CA 13
ATOM 20179 C C . PHE A 1 70 ? 13.356 -0.434 6.606 1.00 0.00 69 PHE A C 13
ATOM 20180 O O . PHE A 1 70 ? 13.773 -1.286 7.389 1.00 0.00 69 PHE A O 13
ATOM 20197 N N . GLN A 1 71 ? 14.120 0.262 5.777 1.00 0.00 70 GLN A N 13
ATOM 20198 C CA . GLN A 1 71 ? 15.558 0.057 5.734 1.00 0.00 70 GLN A CA 13
ATOM 20199 C C . GLN A 1 71 ? 16.146 0.127 7.145 1.00 0.00 70 GLN A C 13
ATOM 20200 O O . GLN A 1 71 ? 15.415 0.304 8.118 1.00 0.00 70 GLN A O 13
ATOM 20214 N N . ASP A 1 72 ? 17.462 -0.014 7.211 1.00 0.00 71 ASP A N 13
ATOM 20215 C CA . ASP A 1 72 ? 18.156 0.031 8.487 1.00 0.00 71 ASP A CA 13
ATOM 20216 C C . ASP A 1 72 ? 19.158 1.188 8.476 1.00 0.00 71 ASP A C 13
ATOM 20217 O O . ASP A 1 72 ? 20.095 1.209 9.272 1.00 0.00 71 ASP A O 13
ATOM 20226 N N . GLY A 1 73 ? 18.925 2.122 7.566 1.00 0.00 72 GLY A N 13
ATOM 20227 C CA . GLY A 1 73 ? 19.795 3.279 7.442 1.00 0.00 72 GLY A CA 13
ATOM 20228 C C . GLY A 1 73 ? 18.980 4.561 7.258 1.00 0.00 72 GLY A C 13
ATOM 20229 O O . GLY A 1 73 ? 17.783 4.586 7.542 1.00 0.00 72 GLY A O 13
ATOM 20233 N N . PRO A 1 74 ? 19.678 5.621 6.772 1.00 0.00 73 PRO A N 13
ATOM 20234 C CA . PRO A 1 74 ? 19.032 6.903 6.547 1.00 0.00 73 PRO A CA 13
ATOM 20235 C C . PRO A 1 74 ? 18.155 6.863 5.294 1.00 0.00 73 PRO A C 13
ATOM 20236 O O . PRO A 1 74 ? 17.475 7.837 4.976 1.00 0.00 73 PRO A O 13
ATOM 20247 N N . GLY A 1 75 ? 18.198 5.725 4.617 1.00 0.00 74 GLY A N 13
ATOM 20248 C CA . GLY A 1 75 ? 17.415 5.544 3.406 1.00 0.00 74 GLY A CA 13
ATOM 20249 C C . GLY A 1 75 ? 15.964 5.190 3.738 1.00 0.00 74 GLY A C 13
ATOM 20250 O O . GLY A 1 75 ? 15.042 5.626 3.051 1.00 0.00 74 GLY A O 13
ATOM 20254 N N . SER A 1 76 ? 15.807 4.404 4.793 1.00 0.00 75 SER A N 13
ATOM 20255 C CA . SER A 1 76 ? 14.484 3.987 5.225 1.00 0.00 75 SER A CA 13
ATOM 20256 C C . SER A 1 76 ? 13.514 5.168 5.154 1.00 0.00 75 SER A C 13
ATOM 20257 O O . SER A 1 76 ? 13.937 6.318 5.043 1.00 0.00 75 SER A O 13
ATOM 20265 N N . HIS A 1 77 ? 12.231 4.843 5.220 1.00 0.00 76 HIS A N 13
ATOM 20266 C CA . HIS A 1 77 ? 11.197 5.863 5.164 1.00 0.00 76 HIS A CA 13
ATOM 20267 C C . HIS A 1 77 ? 10.189 5.634 6.292 1.00 0.00 76 HIS A C 13
ATOM 20268 O O . HIS A 1 77 ? 9.315 4.776 6.184 1.00 0.00 76 HIS A O 13
ATOM 20282 N N . PRO A 1 78 ? 10.349 6.438 7.378 1.00 0.00 77 PRO A N 13
ATOM 20283 C CA . PRO A 1 78 ? 9.464 6.332 8.525 1.00 0.00 77 PRO A CA 13
ATOM 20284 C C . PRO A 1 78 ? 8.099 6.953 8.223 1.00 0.00 77 PRO A C 13
ATOM 20285 O O . PRO A 1 78 ? 7.183 6.875 9.040 1.00 0.00 77 PRO A O 13
ATOM 20296 N N . ASP A 1 79 ? 8.005 7.556 7.046 1.00 0.00 78 ASP A N 13
ATOM 20297 C CA . ASP A 1 79 ? 6.768 8.190 6.626 1.00 0.00 78 ASP A CA 13
ATOM 20298 C C . ASP A 1 79 ? 5.913 7.176 5.863 1.00 0.00 78 ASP A C 13
ATOM 20299 O O . ASP A 1 79 ? 4.695 7.136 6.028 1.00 0.00 78 ASP A O 13
ATOM 20308 N N . GLN A 1 80 ? 6.586 6.381 5.044 1.00 0.00 79 GLN A N 13
ATOM 20309 C CA . GLN A 1 80 ? 5.904 5.369 4.255 1.00 0.00 79 GLN A CA 13
ATOM 20310 C C . GLN A 1 80 ? 5.787 4.067 5.048 1.00 0.00 79 GLN A C 13
ATOM 20311 O O . GLN A 1 80 ? 4.991 3.195 4.703 1.00 0.00 79 GLN A O 13
ATOM 20325 N N . GLN A 1 81 ? 6.592 3.975 6.097 1.00 0.00 80 GLN A N 13
ATOM 20326 C CA . GLN A 1 81 ? 6.588 2.793 6.942 1.00 0.00 80 GLN A CA 13
ATOM 20327 C C . GLN A 1 81 ? 5.156 2.426 7.335 1.00 0.00 80 GLN A C 13
ATOM 20328 O O . GLN A 1 81 ? 4.751 1.272 7.210 1.00 0.00 80 GLN A O 13
ATOM 20342 N N . PRO A 1 82 ? 4.410 3.457 7.815 1.00 0.00 81 PRO A N 13
ATOM 20343 C CA . PRO A 1 82 ? 3.031 3.254 8.227 1.00 0.00 81 PRO A CA 13
ATOM 20344 C C . PRO A 1 82 ? 2.112 3.108 7.013 1.00 0.00 81 PRO A C 13
ATOM 20345 O O . PRO A 1 82 ? 1.021 2.549 7.119 1.00 0.00 81 PRO A O 13
ATOM 20356 N N . TYR A 1 83 ? 2.586 3.619 5.886 1.00 0.00 82 TYR A N 13
ATOM 20357 C CA . TYR A 1 83 ? 1.820 3.552 4.653 1.00 0.00 82 TYR A CA 13
ATOM 20358 C C . TYR A 1 83 ? 1.929 2.166 4.015 1.00 0.00 82 TYR A C 13
ATOM 20359 O O . TYR A 1 83 ? 0.919 1.568 3.646 1.00 0.00 82 TYR A O 13
ATOM 20377 N N . ILE A 1 84 ? 3.163 1.696 3.903 1.00 0.00 83 ILE A N 13
ATOM 20378 C CA . ILE A 1 84 ? 3.416 0.392 3.316 1.00 0.00 83 ILE A CA 13
ATOM 20379 C C . ILE A 1 84 ? 2.826 -0.693 4.219 1.00 0.00 83 ILE A C 13
ATOM 20380 O O . ILE A 1 84 ? 2.300 -1.692 3.732 1.00 0.00 83 ILE A O 13
ATOM 20396 N N . THR A 1 85 ? 2.935 -0.459 5.519 1.00 0.00 84 THR A N 13
ATOM 20397 C CA . THR A 1 85 ? 2.418 -1.404 6.494 1.00 0.00 84 THR A CA 13
ATOM 20398 C C . THR A 1 85 ? 0.975 -1.783 6.158 1.00 0.00 84 THR A C 13
ATOM 20399 O O . THR A 1 85 ? 0.611 -2.957 6.201 1.00 0.00 84 THR A O 13
ATOM 20410 N N . VAL A 1 86 ? 0.191 -0.767 5.830 1.00 0.00 85 VAL A N 13
ATOM 20411 C CA . VAL A 1 86 ? -1.205 -0.978 5.486 1.00 0.00 85 VAL A CA 13
ATOM 20412 C C . VAL A 1 86 ? -1.290 -1.816 4.209 1.00 0.00 85 VAL A C 13
ATOM 20413 O O . VAL A 1 86 ? -2.140 -2.698 4.096 1.00 0.00 85 VAL A O 13
ATOM 20426 N N . TRP A 1 87 ? -0.397 -1.512 3.279 1.00 0.00 86 TRP A N 13
ATOM 20427 C CA . TRP A 1 87 ? -0.360 -2.226 2.014 1.00 0.00 86 TRP A CA 13
ATOM 20428 C C . TRP A 1 87 ? -0.162 -3.713 2.316 1.00 0.00 86 TRP A C 13
ATOM 20429 O O . TRP A 1 87 ? -0.862 -4.560 1.764 1.00 0.00 86 TRP A O 13
ATOM 20450 N N . GLN A 1 88 ? 0.793 -3.984 3.193 1.00 0.00 87 GLN A N 13
ATOM 20451 C CA . GLN A 1 88 ? 1.092 -5.354 3.575 1.00 0.00 87 GLN A CA 13
ATOM 20452 C C . GLN A 1 88 ? -0.146 -6.016 4.185 1.00 0.00 87 GLN A C 13
ATOM 20453 O O . GLN A 1 88 ? -0.385 -7.204 3.976 1.00 0.00 87 GLN A O 13
ATOM 20467 N N . ASP A 1 89 ? -0.899 -5.218 4.927 1.00 0.00 88 ASP A N 13
ATOM 20468 C CA . ASP A 1 89 ? -2.106 -5.7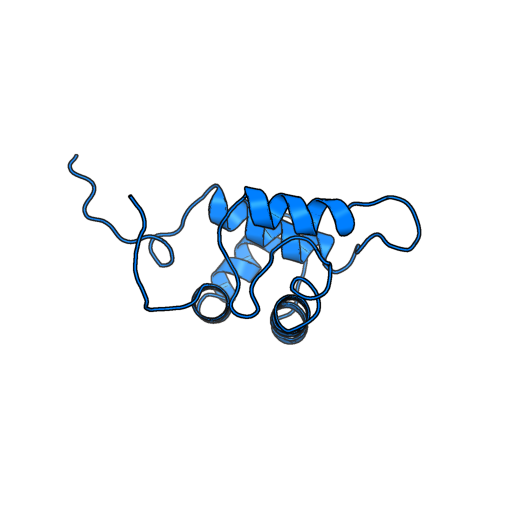12 5.569 1.00 0.00 88 ASP A CA 13
ATOM 20469 C C . ASP A 1 89 ? -3.202 -5.890 4.516 1.00 0.00 88 ASP A C 13
ATOM 20470 O O . ASP A 1 89 ? -4.036 -6.787 4.629 1.00 0.00 88 ASP A O 13
ATOM 20479 N N . LEU A 1 90 ? -3.164 -5.022 3.516 1.00 0.00 89 LEU A N 13
ATOM 20480 C CA . LEU A 1 90 ? -4.143 -5.072 2.444 1.00 0.00 89 LEU A CA 13
ATOM 20481 C C . LEU A 1 90 ? -4.037 -6.419 1.725 1.00 0.00 89 LEU A C 13
ATOM 20482 O O . LEU A 1 90 ? -5.029 -7.134 1.590 1.00 0.00 89 LEU A O 13
ATOM 20498 N N . VAL A 1 91 ? -2.826 -6.724 1.283 1.00 0.00 90 VAL A N 13
ATOM 20499 C CA . VAL A 1 91 ? -2.578 -7.972 0.581 1.00 0.00 90 VAL A CA 13
ATOM 20500 C C . VAL A 1 91 ? -2.813 -9.144 1.536 1.00 0.00 90 VAL A C 13
ATOM 20501 O O . VAL A 1 91 ? -3.521 -10.092 1.199 1.00 0.00 90 VAL A O 13
ATOM 20514 N N . GLN A 1 92 ? -2.205 -9.041 2.709 1.00 0.00 91 GLN A N 13
ATOM 20515 C CA . GLN A 1 92 ? -2.339 -10.081 3.715 1.00 0.00 91 GLN A CA 13
ATOM 20516 C C . GLN A 1 92 ? -3.813 -10.438 3.916 1.00 0.00 91 GLN A C 13
ATOM 20517 O O . GLN A 1 92 ? -4.179 -11.612 3.903 1.00 0.00 91 GLN A O 13
ATOM 20531 N N . ASN A 1 93 ? -4.620 -9.403 4.098 1.00 0.00 92 ASN A N 13
ATOM 20532 C CA . ASN A 1 93 ? -6.046 -9.593 4.302 1.00 0.00 92 ASN A CA 13
ATOM 20533 C C . ASN A 1 93 ? -6.809 -9.014 3.109 1.00 0.00 92 ASN A C 13
ATOM 20534 O O . ASN A 1 93 ? -7.615 -8.099 3.267 1.00 0.00 92 ASN A O 13
ATOM 20545 N N . SER A 1 94 ? -6.527 -9.572 1.940 1.00 0.00 93 SER A N 13
ATOM 20546 C CA . SER A 1 94 ? -7.177 -9.123 0.721 1.00 0.00 93 SER A CA 13
ATOM 20547 C C . SER A 1 94 ? -8.639 -8.773 1.005 1.00 0.00 93 SER A C 13
ATOM 20548 O O . SER A 1 94 ? -9.432 -9.644 1.357 1.00 0.00 93 SER A O 13
ATOM 20556 N N . PRO A 1 95 ? -8.959 -7.462 0.837 1.00 0.00 94 PRO A N 13
ATOM 20557 C CA . PRO A 1 95 ? -10.311 -6.986 1.071 1.00 0.00 94 PRO A CA 13
ATOM 20558 C C . PRO A 1 95 ? -11.243 -7.395 -0.072 1.00 0.00 94 PRO A C 13
ATOM 20559 O O . PRO A 1 95 ? -10.782 -7.817 -1.131 1.00 0.00 94 PRO A O 13
ATOM 20570 N N . PRO A 1 96 ? -12.570 -7.252 0.189 1.00 0.00 95 PRO A N 13
ATOM 20571 C CA . PRO A 1 96 ? -13.570 -7.602 -0.805 1.00 0.00 95 PRO A CA 13
ATOM 20572 C C . PRO A 1 96 ? -13.638 -6.546 -1.910 1.00 0.00 95 PRO A C 13
ATOM 20573 O O . PRO A 1 96 ? -14.052 -6.840 -3.030 1.00 0.00 95 PRO A O 13
ATOM 20584 N N . TRP A 1 97 ? -13.225 -5.338 -1.556 1.00 0.00 96 TRP A N 13
ATOM 20585 C CA . TRP A 1 97 ? -13.234 -4.237 -2.503 1.00 0.00 96 TRP A CA 13
ATOM 20586 C C . TRP A 1 97 ? -11.993 -4.365 -3.390 1.00 0.00 96 TRP A C 13
ATOM 20587 O O . TRP A 1 97 ? -11.851 -3.641 -4.373 1.00 0.00 96 TRP A O 13
ATOM 20608 N N . ILE A 1 98 ? -11.127 -5.293 -3.010 1.00 0.00 97 ILE A N 13
ATOM 20609 C CA . ILE A 1 98 ? -9.904 -5.526 -3.758 1.00 0.00 97 ILE A CA 13
ATOM 20610 C C . ILE A 1 98 ? -10.055 -6.801 -4.590 1.00 0.00 97 ILE A C 13
ATOM 20611 O O . ILE A 1 98 ? -10.010 -6.754 -5.818 1.00 0.00 97 ILE A O 13
ATOM 20627 N N . LYS A 1 99 ? -10.231 -7.911 -3.888 1.00 0.00 98 LYS A N 13
ATOM 20628 C CA . LYS A 1 99 ? -10.389 -9.196 -4.546 1.00 0.00 98 LYS A CA 13
ATOM 20629 C C . LYS A 1 99 ? -9.430 -9.277 -5.736 1.00 0.00 98 LYS A C 13
ATOM 20630 O O . LYS A 1 99 ? -9.865 -9.338 -6.885 1.00 0.00 98 LYS A O 13
ATOM 20649 N N . SER A 1 100 ? -8.144 -9.273 -5.419 1.00 0.00 99 SER A N 13
ATOM 20650 C CA . SER A 1 100 ? -7.120 -9.344 -6.448 1.00 0.00 99 SER A CA 13
ATOM 20651 C C . SER A 1 100 ? -7.465 -10.443 -7.454 1.00 0.00 99 SER A C 13
ATOM 20652 O O . SER A 1 100 ? -7.777 -11.569 -7.068 1.00 0.00 99 SER A O 13
ATOM 20660 N N . GLY A 1 101 ? -7.398 -10.078 -8.727 1.00 0.00 100 GLY A N 13
ATOM 20661 C CA . GLY A 1 101 ? -7.700 -11.020 -9.792 1.00 0.00 100 GLY A CA 13
ATOM 20662 C C . GLY A 1 101 ? -8.096 -10.287 -11.075 1.00 0.00 100 GLY A C 13
ATOM 20663 O O . GLY A 1 101 ? -9.275 -10.016 -11.301 1.00 0.00 100 GLY A O 13
ATOM 20667 N N . PRO A 1 102 ? -7.063 -9.978 -11.903 1.00 0.00 101 PRO A N 13
ATOM 20668 C CA . PRO A 1 102 ? -7.291 -9.282 -13.158 1.00 0.00 101 PRO A CA 13
ATOM 20669 C C . PRO A 1 102 ? -7.894 -10.221 -14.204 1.00 0.00 101 PRO A C 13
ATOM 20670 O O . PRO A 1 102 ? -8.764 -9.819 -14.976 1.00 0.00 101 PRO A O 13
ATOM 20681 N N . SER A 1 103 ? -7.409 -11.453 -14.196 1.00 0.00 102 SER A N 13
ATOM 20682 C CA . SER A 1 103 ? -7.889 -12.453 -15.135 1.00 0.00 102 SER A CA 13
ATOM 20683 C C . SER A 1 103 ? -7.863 -13.837 -14.485 1.00 0.00 102 SER A C 13
ATOM 20684 O O . SER A 1 103 ? -6.913 -14.179 -13.781 1.00 0.00 102 SER A O 13
ATOM 20692 N N . SER A 1 104 ? -8.917 -14.597 -14.743 1.00 0.00 103 SER A N 13
ATOM 20693 C CA . SER A 1 104 ? -9.027 -15.937 -14.191 1.00 0.00 103 SER A CA 13
ATOM 20694 C C . SER A 1 104 ? -9.057 -15.873 -12.663 1.00 0.00 103 SER A C 13
ATOM 20695 O O . SER A 1 104 ? -8.027 -16.037 -12.011 1.00 0.00 103 SER A O 13
ATOM 20703 N N . GLY A 1 105 ? -10.248 -15.634 -12.135 1.00 0.00 104 GLY A N 13
ATOM 20704 C CA . GLY A 1 105 ? -10.426 -15.546 -10.696 1.00 0.00 104 GLY A CA 13
ATOM 20705 C C . GLY A 1 105 ? -11.637 -14.679 -10.345 1.00 0.00 104 GLY A C 13
ATOM 20706 O O . GLY A 1 105 ? -11.579 -13.870 -9.420 1.00 0.00 104 GLY A O 13
ATOM 20710 N N . GLY A 1 1 ? -21.060 5.322 -2.395 1.00 0.00 0 GLY A N 14
ATOM 20711 C CA . GLY A 1 1 ? -21.365 5.421 -3.812 1.00 0.00 0 GLY A CA 14
ATOM 20712 C C . GLY A 1 1 ? -20.648 4.327 -4.605 1.00 0.00 0 GLY A C 14
ATOM 20713 O O . GLY A 1 1 ? -19.420 4.310 -4.675 1.00 0.00 0 GLY A O 14
ATOM 20717 N N . SER A 1 2 ? -21.446 3.440 -5.182 1.00 0.00 1 SER A N 14
ATOM 20718 C CA . SER A 1 2 ? -20.902 2.344 -5.967 1.00 0.00 1 SER A CA 14
ATOM 20719 C C . SER A 1 2 ? -19.993 1.476 -5.096 1.00 0.00 1 SER A C 14
ATOM 20720 O O . SER A 1 2 ? -18.776 1.651 -5.096 1.00 0.00 1 SER A O 14
ATOM 20728 N N . SER A 1 3 ? -20.619 0.558 -4.374 1.00 0.00 2 SER A N 14
ATOM 20729 C CA . SER A 1 3 ? -19.882 -0.338 -3.499 1.00 0.00 2 SER A CA 14
ATOM 20730 C C . SER A 1 3 ? -19.580 -1.649 -4.228 1.00 0.00 2 SER A C 14
ATOM 20731 O O . SER A 1 3 ? -20.400 -2.565 -4.229 1.00 0.00 2 SER A O 14
ATOM 20739 N N . GLY A 1 4 ? -18.401 -1.696 -4.830 1.00 0.00 3 GLY A N 14
ATOM 20740 C CA . GLY A 1 4 ? -17.981 -2.880 -5.561 1.00 0.00 3 GLY A CA 14
ATOM 20741 C C . GLY A 1 4 ? -17.131 -2.502 -6.776 1.00 0.00 3 GLY A C 14
ATOM 20742 O O . GLY A 1 4 ? -17.542 -2.712 -7.916 1.00 0.00 3 GLY A O 14
ATOM 20746 N N . SER A 1 5 ? -15.960 -1.950 -6.490 1.00 0.00 4 SER A N 14
ATOM 20747 C CA . SER A 1 5 ? -15.049 -1.541 -7.545 1.00 0.00 4 SER A CA 14
ATOM 20748 C C . SER A 1 5 ? -13.922 -2.565 -7.689 1.00 0.00 4 SER A C 14
ATOM 20749 O O . SER A 1 5 ? -13.488 -3.159 -6.704 1.00 0.00 4 SER A O 14
ATOM 20757 N N . SER A 1 6 ? -13.480 -2.741 -8.926 1.00 0.00 5 SER A N 14
ATOM 20758 C CA . SER A 1 6 ? -12.412 -3.683 -9.212 1.00 0.00 5 SER A CA 14
ATOM 20759 C C . SER A 1 6 ? -11.491 -3.118 -10.295 1.00 0.00 5 SER A C 14
ATOM 20760 O O . SER A 1 6 ? -11.581 -3.508 -11.458 1.00 0.00 5 SER A O 14
ATOM 20768 N N . GLY A 1 7 ? -10.625 -2.207 -9.875 1.00 0.00 6 GLY A N 14
ATOM 20769 C CA . GLY A 1 7 ? -9.689 -1.583 -10.794 1.00 0.00 6 GLY A CA 14
ATOM 20770 C C . GLY A 1 7 ? -8.269 -1.599 -10.225 1.00 0.00 6 GLY A C 14
ATOM 20771 O O . GLY A 1 7 ? -7.856 -2.579 -9.606 1.00 0.00 6 GLY A O 14
ATOM 20775 N N . THR A 1 8 ? -7.560 -0.504 -10.456 1.00 0.00 7 THR A N 14
ATOM 20776 C CA . THR A 1 8 ? -6.195 -0.380 -9.974 1.00 0.00 7 THR A CA 14
ATOM 20777 C C . THR A 1 8 ? -6.165 -0.412 -8.444 1.00 0.00 7 THR A C 14
ATOM 20778 O O . THR A 1 8 ? -7.188 -0.205 -7.795 1.00 0.00 7 THR A O 14
ATOM 20789 N N . PRO A 1 9 ? -4.948 -0.680 -7.900 1.00 0.00 8 PRO A N 14
ATOM 20790 C CA . PRO A 1 9 ? -4.770 -0.742 -6.459 1.00 0.00 8 PRO A CA 14
ATOM 20791 C C . PRO A 1 9 ? -4.775 0.660 -5.845 1.00 0.00 8 PRO A C 14
ATOM 20792 O O . PRO A 1 9 ? -5.481 0.912 -4.869 1.00 0.00 8 PRO A O 14
ATOM 20803 N N . LEU A 1 10 ? -3.980 1.535 -6.442 1.00 0.00 9 LEU A N 14
ATOM 20804 C CA . LEU A 1 10 ? -3.884 2.905 -5.966 1.00 0.00 9 LEU A CA 14
ATOM 20805 C C . LEU A 1 10 ? -5.286 3.511 -5.882 1.00 0.00 9 LEU A C 14
ATOM 20806 O O . LEU A 1 10 ? -5.646 4.115 -4.873 1.00 0.00 9 LEU A O 14
ATOM 20822 N N . SER A 1 11 ? -6.041 3.327 -6.956 1.00 0.00 10 SER A N 14
ATOM 20823 C CA . SER A 1 11 ? -7.396 3.848 -7.016 1.00 0.00 10 SER A CA 14
ATOM 20824 C C . SER A 1 11 ? -8.286 3.107 -6.017 1.00 0.00 10 SER A C 14
ATOM 20825 O O . SER A 1 11 ? -9.010 3.732 -5.243 1.00 0.00 10 SER A O 14
ATOM 20833 N N . LEU A 1 12 ? -8.203 1.786 -6.065 1.00 0.00 11 LEU A N 14
ATOM 20834 C CA . LEU A 1 12 ? -8.993 0.953 -5.174 1.00 0.00 11 LEU A CA 14
ATOM 20835 C C . LEU A 1 12 ? -8.715 1.359 -3.725 1.00 0.00 11 LEU A C 14
ATOM 20836 O O . LEU A 1 12 ? -9.640 1.499 -2.927 1.00 0.00 11 LEU A O 14
ATOM 20852 N N . THR A 1 13 ? -7.435 1.536 -3.429 1.00 0.00 12 THR A N 14
ATOM 20853 C CA . THR A 1 13 ? -7.024 1.922 -2.090 1.00 0.00 12 THR A CA 14
ATOM 20854 C C . THR A 1 13 ? -7.597 3.295 -1.731 1.00 0.00 12 THR A C 14
ATOM 20855 O O . THR A 1 13 ? -8.264 3.445 -0.708 1.00 0.00 12 THR A O 14
ATOM 20866 N N . LEU A 1 14 ? -7.316 4.261 -2.592 1.00 0.00 13 LEU A N 14
ATOM 20867 C CA . LEU A 1 14 ? -7.796 5.616 -2.379 1.00 0.00 13 LEU A CA 14
ATOM 20868 C C . LEU A 1 14 ? -9.321 5.599 -2.256 1.00 0.00 13 LEU A C 14
ATOM 20869 O O . LEU A 1 14 ? -9.880 6.204 -1.342 1.00 0.00 13 LEU A O 14
ATOM 20885 N N . ASP A 1 15 ? -9.950 4.900 -3.189 1.00 0.00 14 ASP A N 14
ATOM 20886 C CA . ASP A 1 15 ? -11.400 4.797 -3.196 1.00 0.00 14 ASP A CA 14
ATOM 20887 C C . ASP A 1 15 ? -11.880 4.329 -1.820 1.00 0.00 14 ASP A C 14
ATOM 20888 O O . ASP A 1 15 ? -13.026 4.571 -1.444 1.00 0.00 14 ASP A O 14
ATOM 20897 N N . HIS A 1 16 ? -10.980 3.667 -1.108 1.00 0.00 15 HIS A N 14
ATOM 20898 C CA . HIS A 1 16 ? -11.297 3.163 0.217 1.00 0.00 15 HIS A CA 14
ATOM 20899 C C . HIS A 1 16 ? -10.299 3.724 1.232 1.00 0.00 15 HIS A C 14
ATOM 20900 O O . HIS A 1 16 ? -9.817 2.998 2.100 1.00 0.00 15 HIS A O 14
ATOM 20914 N N . TRP A 1 17 ? -10.020 5.012 1.090 1.00 0.00 16 TRP A N 14
ATOM 20915 C CA . TRP A 1 17 ? -9.088 5.678 1.984 1.00 0.00 16 TRP A CA 14
ATOM 20916 C C . TRP A 1 17 ? -9.556 5.438 3.420 1.00 0.00 16 TRP A C 14
ATOM 20917 O O . TRP A 1 17 ? -8.739 5.257 4.321 1.00 0.00 16 TRP A O 14
ATOM 20938 N N . SER A 1 18 ? -10.871 5.443 3.589 1.00 0.00 17 SER A N 14
ATOM 20939 C CA . SER A 1 18 ? -11.457 5.228 4.900 1.00 0.00 17 SER A CA 14
ATOM 20940 C C . SER A 1 18 ? -10.925 3.927 5.505 1.00 0.00 17 SER A C 14
ATOM 20941 O O . SER A 1 18 ? -10.614 3.873 6.694 1.00 0.00 17 SER A O 14
ATOM 20949 N N . GLU A 1 19 ? -10.836 2.911 4.659 1.00 0.00 18 GLU A N 14
ATOM 20950 C CA . GLU A 1 19 ? -10.347 1.615 5.095 1.00 0.00 18 GLU A CA 14
ATOM 20951 C C . GLU A 1 19 ? -8.851 1.690 5.406 1.00 0.00 18 GLU A C 14
ATOM 20952 O O . GLU A 1 19 ? -8.383 1.088 6.372 1.00 0.00 18 GLU A O 14
ATOM 20964 N N . ILE A 1 20 ? -8.141 2.433 4.570 1.00 0.00 19 ILE A N 14
ATOM 20965 C CA . ILE A 1 20 ? -6.707 2.594 4.744 1.00 0.00 19 ILE A CA 14
ATOM 20966 C C . ILE A 1 20 ? -6.440 3.390 6.023 1.00 0.00 19 ILE A C 14
ATOM 20967 O O . ILE A 1 20 ? -5.467 3.129 6.729 1.00 0.00 19 ILE A O 14
ATOM 20983 N N . ARG A 1 21 ? -7.321 4.345 6.283 1.00 0.00 20 ARG A N 14
ATOM 20984 C CA . ARG A 1 21 ? -7.192 5.181 7.464 1.00 0.00 20 ARG A CA 14
ATOM 20985 C C . ARG A 1 21 ? -7.521 4.375 8.723 1.00 0.00 20 ARG A C 14
ATOM 20986 O O . ARG A 1 21 ? -7.049 4.697 9.812 1.00 0.00 20 ARG A O 14
ATOM 21007 N N . SER A 1 22 ? -8.330 3.343 8.531 1.00 0.00 21 SER A N 14
ATOM 21008 C CA . SER A 1 22 ? -8.729 2.490 9.637 1.00 0.00 21 SER A CA 14
ATOM 21009 C C . SER A 1 22 ? -7.590 1.533 9.996 1.00 0.00 21 SER A C 14
ATOM 21010 O O . SER A 1 22 ? -7.290 1.333 11.172 1.00 0.00 21 SER A O 14
ATOM 21018 N N . ARG A 1 23 ? -6.987 0.967 8.961 1.00 0.00 22 ARG A N 14
ATOM 21019 C CA . ARG A 1 23 ? -5.888 0.036 9.153 1.00 0.00 22 ARG A CA 14
ATOM 21020 C C . ARG A 1 23 ? -4.741 0.716 9.903 1.00 0.00 22 ARG A C 14
ATOM 21021 O O . ARG A 1 23 ? -4.015 0.067 10.655 1.00 0.00 22 ARG A O 14
ATOM 21042 N N . ALA A 1 24 ? -4.612 2.014 9.672 1.00 0.00 23 ALA A N 14
ATOM 21043 C CA . ALA A 1 24 ? -3.566 2.790 10.316 1.00 0.00 23 ALA A CA 14
ATOM 21044 C C . ALA A 1 24 ? -3.942 3.029 11.780 1.00 0.00 23 ALA A C 14
ATOM 21045 O O . ALA A 1 24 ? -3.075 3.041 12.653 1.00 0.00 23 ALA A O 14
ATOM 21052 N N . HIS A 1 25 ? -5.235 3.213 12.003 1.00 0.00 24 HIS A N 14
ATOM 21053 C CA . HIS A 1 25 ? -5.736 3.450 13.346 1.00 0.00 24 HIS A CA 14
ATOM 21054 C C . HIS A 1 25 ? -5.487 2.215 14.213 1.00 0.00 24 HIS A C 14
ATOM 21055 O O . HIS A 1 25 ? -5.012 2.329 15.342 1.00 0.00 24 HIS A O 14
ATOM 21069 N N . ASN A 1 26 ? -5.818 1.061 13.652 1.00 0.00 25 ASN A N 14
ATOM 21070 C CA . ASN A 1 26 ? -5.636 -0.195 14.360 1.00 0.00 25 ASN A CA 14
ATOM 21071 C C . ASN A 1 26 ? -4.143 -0.513 14.450 1.00 0.00 25 ASN A C 14
ATOM 21072 O O . ASN A 1 26 ? -3.698 -1.161 15.396 1.00 0.00 25 ASN A O 14
ATOM 21083 N N . LEU A 1 27 ? -3.409 -0.042 13.452 1.00 0.00 26 LEU A N 14
ATOM 21084 C CA . LEU A 1 27 ? -1.974 -0.269 13.407 1.00 0.00 26 LEU A CA 14
ATOM 21085 C C . LEU A 1 27 ? -1.265 0.816 14.221 1.00 0.00 26 LEU A C 14
ATOM 21086 O O . LEU A 1 27 ? -0.041 0.810 14.336 1.00 0.00 26 LEU A O 14
ATOM 21102 N N . SER A 1 28 ? -2.066 1.721 14.765 1.00 0.00 27 SER A N 14
ATOM 21103 C CA . SER A 1 28 ? -1.530 2.809 15.565 1.00 0.00 27 SER A CA 14
ATOM 21104 C C . SER A 1 28 ? -0.510 3.606 14.749 1.00 0.00 27 SER A C 14
ATOM 21105 O O . SER A 1 28 ? 0.632 3.775 15.172 1.00 0.00 27 SER A O 14
ATOM 21113 N N . VAL A 1 29 ? -0.960 4.074 13.594 1.00 0.00 28 VAL A N 14
ATOM 21114 C CA . VAL A 1 29 ? -0.101 4.848 12.715 1.00 0.00 28 VAL A CA 14
ATOM 21115 C C . VAL A 1 29 ? -0.936 5.913 12.001 1.00 0.00 28 VAL A C 14
ATOM 21116 O O . VAL A 1 29 ? -2.114 5.697 11.720 1.00 0.00 28 VAL A O 14
ATOM 21129 N N . GLU A 1 30 ? -0.293 7.038 11.726 1.00 0.00 29 GLU A N 14
ATOM 21130 C CA . GLU A 1 30 ? -0.962 8.136 11.050 1.00 0.00 29 GLU A CA 14
ATOM 21131 C C . GLU A 1 30 ? -0.409 8.303 9.633 1.00 0.00 29 GLU A C 14
ATOM 21132 O O . GLU A 1 30 ? 0.803 8.259 9.427 1.00 0.00 29 GLU A O 14
ATOM 21144 N N . ILE A 1 31 ? -1.324 8.491 8.693 1.00 0.00 30 ILE A N 14
ATOM 21145 C CA . ILE A 1 31 ? -0.943 8.665 7.302 1.00 0.00 30 ILE A CA 14
ATOM 21146 C C . ILE A 1 31 ? -1.849 9.716 6.657 1.00 0.00 30 ILE A C 14
ATOM 21147 O O . ILE A 1 31 ? -2.909 10.039 7.191 1.00 0.00 30 ILE A O 14
ATOM 21163 N N . LYS A 1 32 ? -1.398 10.219 5.517 1.00 0.00 31 LYS A N 14
ATOM 21164 C CA . LYS A 1 32 ? -2.155 11.227 4.794 1.00 0.00 31 LYS A CA 14
ATOM 21165 C C . LYS A 1 32 ? -2.616 10.648 3.455 1.00 0.00 31 LYS A C 14
ATOM 21166 O O . LYS A 1 32 ? -2.126 9.606 3.023 1.00 0.00 31 LYS A O 14
ATOM 21185 N N . LYS A 1 33 ? -3.554 11.350 2.835 1.00 0.00 32 LYS A N 14
ATOM 21186 C CA . LYS A 1 33 ? -4.087 10.918 1.554 1.00 0.00 32 LYS A CA 14
ATOM 21187 C C . LYS A 1 33 ? -3.312 11.603 0.427 1.00 0.00 32 LYS A C 14
ATOM 21188 O O . LYS A 1 33 ? -3.433 11.222 -0.736 1.00 0.00 32 LYS A O 14
ATOM 21207 N N . GLY A 1 34 ? -2.532 12.604 0.811 1.00 0.00 33 GLY A N 14
ATOM 21208 C CA . GLY A 1 34 ? -1.737 13.346 -0.153 1.00 0.00 33 GLY A CA 14
ATOM 21209 C C . GLY A 1 34 ? -0.443 12.600 -0.486 1.00 0.00 33 GLY A C 14
ATOM 21210 O O . GLY A 1 34 ? -0.115 12.412 -1.656 1.00 0.00 33 GLY A O 14
ATOM 21214 N N . PRO A 1 35 ? 0.275 12.185 0.592 1.00 0.00 34 PRO A N 14
ATOM 21215 C CA . PRO A 1 35 ? 1.525 11.464 0.425 1.00 0.00 34 PRO A CA 14
ATOM 21216 C C . PRO A 1 35 ? 1.272 10.018 -0.006 1.00 0.00 34 PRO A C 14
ATOM 21217 O O . PRO A 1 35 ? 2.003 9.476 -0.833 1.00 0.00 34 PRO A O 14
ATOM 21228 N N . TRP A 1 36 ? 0.233 9.435 0.574 1.00 0.00 35 TRP A N 14
ATOM 21229 C CA . TRP A 1 36 ? -0.126 8.062 0.260 1.00 0.00 35 TRP A CA 14
ATOM 21230 C C . TRP A 1 36 ? -0.169 7.921 -1.263 1.00 0.00 35 TRP A C 14
ATOM 21231 O O . TRP A 1 36 ? 0.267 6.909 -1.808 1.00 0.00 35 TRP A O 14
ATOM 21252 N N . ARG A 1 37 ? -0.699 8.952 -1.906 1.00 0.00 36 ARG A N 14
ATOM 21253 C CA . ARG A 1 37 ? -0.804 8.955 -3.355 1.00 0.00 36 ARG A CA 14
ATOM 21254 C C . ARG A 1 37 ? 0.571 9.183 -3.987 1.00 0.00 36 ARG A C 14
ATOM 21255 O O . ARG A 1 37 ? 0.973 8.449 -4.888 1.00 0.00 36 ARG A O 14
ATOM 21276 N N . THR A 1 38 ? 1.254 10.204 -3.489 1.00 0.00 37 THR A N 14
ATOM 21277 C CA . THR A 1 38 ? 2.575 10.537 -3.993 1.00 0.00 37 THR A CA 14
ATOM 21278 C C . THR A 1 38 ? 3.505 9.326 -3.895 1.00 0.00 37 THR A C 14
ATOM 21279 O O . THR A 1 38 ? 4.145 8.950 -4.875 1.00 0.00 37 THR A O 14
ATOM 21290 N N . PHE A 1 39 ? 3.549 8.750 -2.702 1.00 0.00 38 PHE A N 14
ATOM 21291 C CA . PHE A 1 39 ? 4.390 7.589 -2.463 1.00 0.00 38 PHE A CA 14
ATOM 21292 C C . PHE A 1 39 ? 4.051 6.457 -3.435 1.00 0.00 38 PHE A C 14
ATOM 21293 O O . PHE A 1 39 ? 4.927 5.688 -3.828 1.00 0.00 38 PHE A O 14
ATOM 21310 N N . CYS A 1 40 ? 2.777 6.390 -3.793 1.00 0.00 39 CYS A N 14
ATOM 21311 C CA . CYS A 1 40 ? 2.311 5.364 -4.711 1.00 0.00 39 CYS A CA 14
ATOM 21312 C C . CYS A 1 40 ? 2.220 5.977 -6.110 1.00 0.00 39 CYS A C 14
ATOM 21313 O O . CYS A 1 40 ? 1.646 5.378 -7.018 1.00 0.00 39 CYS A O 14
ATOM 21321 N N . ALA A 1 41 ? 2.795 7.163 -6.240 1.00 0.00 40 ALA A N 14
ATOM 21322 C CA . ALA A 1 41 ? 2.787 7.864 -7.513 1.00 0.00 40 ALA A CA 14
ATOM 21323 C C . ALA A 1 41 ? 4.085 7.564 -8.265 1.00 0.00 40 ALA A C 14
ATOM 21324 O O . ALA A 1 41 ? 4.066 6.923 -9.314 1.00 0.00 40 ALA A O 14
ATOM 21331 N N . SER A 1 42 ? 5.183 8.043 -7.698 1.00 0.00 41 SER A N 14
ATOM 21332 C CA . SER A 1 42 ? 6.489 7.834 -8.301 1.00 0.00 41 SER A CA 14
ATOM 21333 C C . SER A 1 42 ? 7.554 7.703 -7.210 1.00 0.00 41 SER A C 14
ATOM 21334 O O . SER A 1 42 ? 8.664 8.212 -7.357 1.00 0.00 41 SER A O 14
ATOM 21342 N N . GLU A 1 43 ? 7.178 7.018 -6.140 1.00 0.00 42 GLU A N 14
ATOM 21343 C CA . GLU A 1 43 ? 8.088 6.814 -5.025 1.00 0.00 42 GLU A CA 14
ATOM 21344 C C . GLU A 1 43 ? 8.405 5.325 -4.865 1.00 0.00 42 GLU A C 14
ATOM 21345 O O . GLU A 1 43 ? 9.571 4.942 -4.777 1.00 0.00 42 GLU A O 14
ATOM 21357 N N . TRP A 1 44 ? 7.348 4.528 -4.832 1.00 0.00 43 TRP A N 14
ATOM 21358 C CA . TRP A 1 44 ? 7.499 3.090 -4.684 1.00 0.00 43 TRP A CA 14
ATOM 21359 C C . TRP A 1 44 ? 7.927 2.518 -6.037 1.00 0.00 43 TRP A C 14
ATOM 21360 O O . TRP A 1 44 ? 8.822 1.677 -6.104 1.00 0.00 43 TRP A O 14
ATOM 21381 N N . PRO A 1 45 ? 7.251 3.009 -7.109 1.00 0.00 44 PRO A N 14
ATOM 21382 C CA . PRO A 1 45 ? 7.552 2.556 -8.456 1.00 0.00 44 PRO A CA 14
ATOM 21383 C C . PRO A 1 45 ? 8.862 3.166 -8.960 1.00 0.00 44 PRO A C 14
ATOM 21384 O O . PRO A 1 45 ? 9.265 2.926 -10.097 1.00 0.00 44 PRO A O 14
ATOM 21395 N N . THR A 1 46 ? 9.489 3.942 -8.089 1.00 0.00 45 THR A N 14
ATOM 21396 C CA . THR A 1 46 ? 10.745 4.588 -8.431 1.00 0.00 45 THR A CA 14
ATOM 21397 C C . THR A 1 46 ? 11.886 4.016 -7.588 1.00 0.00 45 THR A C 14
ATOM 21398 O O . THR A 1 46 ? 12.924 4.656 -7.424 1.00 0.00 45 THR A O 14
ATOM 21409 N N . PHE A 1 47 ? 11.656 2.816 -7.074 1.00 0.00 46 PHE A N 14
ATOM 21410 C CA . PHE A 1 47 ? 12.651 2.150 -6.252 1.00 0.00 46 PHE A CA 14
ATOM 21411 C C . PHE A 1 47 ? 13.391 1.074 -7.050 1.00 0.00 46 PHE A C 14
ATOM 21412 O O . PHE A 1 47 ? 14.405 0.547 -6.597 1.00 0.00 46 PHE A O 14
ATOM 21429 N N . ASP A 1 48 ? 12.854 0.781 -8.226 1.00 0.00 47 ASP A N 14
ATOM 21430 C CA . ASP A 1 48 ? 13.450 -0.223 -9.091 1.00 0.00 47 ASP A CA 14
ATOM 21431 C C . ASP A 1 48 ? 13.385 -1.587 -8.403 1.00 0.00 47 ASP A C 14
ATOM 21432 O O . ASP A 1 48 ? 14.380 -2.056 -7.851 1.00 0.00 47 ASP A O 14
ATOM 21441 N N . VAL A 1 49 ? 12.205 -2.186 -8.458 1.00 0.00 48 VAL A N 14
ATOM 21442 C CA . VAL A 1 49 ? 11.997 -3.488 -7.846 1.00 0.00 48 VAL A CA 14
ATOM 21443 C C . VAL A 1 49 ? 10.907 -4.239 -8.613 1.00 0.00 48 VAL A C 14
ATOM 21444 O O . VAL A 1 49 ? 11.185 -5.232 -9.282 1.00 0.00 48 VAL A O 14
ATOM 21457 N N . GLY A 1 50 ? 9.687 -3.734 -8.490 1.00 0.00 49 GLY A N 14
ATOM 21458 C CA . GLY A 1 50 ? 8.554 -4.345 -9.163 1.00 0.00 49 GLY A CA 14
ATOM 21459 C C . GLY A 1 50 ? 7.249 -3.636 -8.793 1.00 0.00 49 GLY A C 14
ATOM 21460 O O . GLY A 1 50 ? 6.197 -4.267 -8.711 1.00 0.00 49 GLY A O 14
ATOM 21464 N N . TRP A 1 51 ? 7.362 -2.333 -8.580 1.00 0.00 50 TRP A N 14
ATOM 21465 C CA . TRP A 1 51 ? 6.204 -1.531 -8.221 1.00 0.00 50 TRP A CA 14
ATOM 21466 C C . TRP A 1 51 ? 5.811 -0.695 -9.441 1.00 0.00 50 TRP A C 14
ATOM 21467 O O . TRP A 1 51 ? 6.578 0.156 -9.888 1.00 0.00 50 TRP A O 14
ATOM 21488 N N . PRO A 1 52 ? 4.585 -0.975 -9.958 1.00 0.00 51 PRO A N 14
ATOM 21489 C CA . PRO A 1 52 ? 4.081 -0.258 -11.118 1.00 0.00 51 PRO A CA 14
ATOM 21490 C C . PRO A 1 52 ? 3.636 1.156 -10.738 1.00 0.00 51 PRO A C 14
ATOM 21491 O O . PRO A 1 52 ? 3.535 1.482 -9.556 1.00 0.00 51 PRO A O 14
ATOM 21502 N N . PRO A 1 53 ? 3.376 1.978 -11.789 1.00 0.00 52 PRO A N 14
ATOM 21503 C CA . PRO A 1 53 ? 2.944 3.349 -11.578 1.00 0.00 52 PRO A CA 14
ATOM 21504 C C . PRO A 1 53 ? 1.482 3.401 -11.130 1.00 0.00 52 PRO A C 14
ATOM 21505 O O . PRO A 1 53 ? 0.941 4.479 -10.890 1.00 0.00 52 PRO A O 14
ATOM 21516 N N . GLU A 1 54 ? 0.884 2.223 -11.032 1.00 0.00 53 GLU A N 14
ATOM 21517 C CA . GLU A 1 54 ? -0.504 2.120 -10.617 1.00 0.00 53 GLU A CA 14
ATOM 21518 C C . GLU A 1 54 ? -0.609 1.355 -9.297 1.00 0.00 53 GLU A C 14
ATOM 21519 O O . GLU A 1 54 ? -1.676 1.305 -8.687 1.00 0.00 53 GLU A O 14
ATOM 21531 N N . GLY A 1 55 ? 0.513 0.776 -8.895 1.00 0.00 54 GLY A N 14
ATOM 21532 C CA . GLY A 1 55 ? 0.561 0.015 -7.658 1.00 0.00 54 GLY A CA 14
ATOM 21533 C C . GLY A 1 55 ? 0.231 -1.458 -7.907 1.00 0.00 54 GLY A C 14
ATOM 21534 O O . GLY A 1 55 ? -0.251 -1.817 -8.981 1.00 0.00 54 GLY A O 14
ATOM 21538 N N . THR A 1 56 ? 0.505 -2.271 -6.898 1.00 0.00 55 THR A N 14
ATOM 21539 C CA . THR A 1 56 ? 0.244 -3.698 -6.994 1.00 0.00 55 THR A CA 14
ATOM 21540 C C . THR A 1 56 ? -0.018 -4.287 -5.607 1.00 0.00 55 THR A C 14
ATOM 21541 O O . THR A 1 56 ? 0.524 -3.807 -4.612 1.00 0.00 55 THR A O 14
ATOM 21552 N N . PHE A 1 57 ? -0.850 -5.318 -5.585 1.00 0.00 56 PHE A N 14
ATOM 21553 C CA . PHE A 1 57 ? -1.191 -5.977 -4.336 1.00 0.00 56 PHE A CA 14
ATOM 21554 C C . PHE A 1 57 ? -0.407 -7.281 -4.172 1.00 0.00 56 PHE A C 14
ATOM 21555 O O . PHE A 1 57 ? -0.989 -8.328 -3.892 1.00 0.00 56 PHE A O 14
ATOM 21572 N N . ASP A 1 58 ? 0.900 -7.175 -4.355 1.00 0.00 57 ASP A N 14
ATOM 21573 C CA . ASP A 1 58 ? 1.770 -8.333 -4.232 1.00 0.00 57 ASP A CA 14
ATOM 21574 C C . ASP A 1 58 ? 2.608 -8.202 -2.958 1.00 0.00 57 ASP A C 14
ATOM 21575 O O . ASP A 1 58 ? 3.486 -7.346 -2.874 1.00 0.00 57 ASP A O 14
ATOM 21584 N N . LEU A 1 59 ? 2.306 -9.065 -1.999 1.00 0.00 58 LEU A N 14
ATOM 21585 C CA . LEU A 1 59 ? 3.020 -9.057 -0.734 1.00 0.00 58 LEU A CA 14
ATOM 21586 C C . LEU A 1 59 ? 4.519 -9.208 -0.998 1.00 0.00 58 LEU A C 14
ATOM 21587 O O . LEU A 1 59 ? 5.342 -8.722 -0.224 1.00 0.00 58 LEU A O 14
ATOM 21603 N N . THR A 1 60 ? 4.829 -9.883 -2.095 1.00 0.00 59 THR A N 14
ATOM 21604 C CA . THR A 1 60 ? 6.215 -10.104 -2.472 1.00 0.00 59 THR A CA 14
ATOM 21605 C C . THR A 1 60 ? 6.907 -8.771 -2.766 1.00 0.00 59 THR A C 14
ATOM 21606 O O . THR A 1 60 ? 7.947 -8.465 -2.184 1.00 0.00 59 THR A O 14
ATOM 21617 N N . VAL A 1 61 ? 6.301 -8.013 -3.668 1.00 0.00 60 VAL A N 14
ATOM 21618 C CA . VAL A 1 61 ? 6.845 -6.720 -4.046 1.00 0.00 60 VAL A CA 14
ATOM 21619 C C . VAL A 1 61 ? 6.716 -5.753 -2.868 1.00 0.00 60 VAL A C 14
ATOM 21620 O O . VAL A 1 61 ? 7.650 -5.014 -2.560 1.00 0.00 60 VAL A O 14
ATOM 21633 N N . ILE A 1 62 ? 5.549 -5.788 -2.240 1.00 0.00 61 ILE A N 14
ATOM 21634 C CA . ILE A 1 62 ? 5.285 -4.923 -1.103 1.00 0.00 61 ILE A CA 14
ATOM 21635 C C . ILE A 1 62 ? 6.386 -5.113 -0.057 1.00 0.00 61 ILE A C 14
ATOM 21636 O O . ILE A 1 62 ? 6.818 -4.151 0.576 1.00 0.00 61 ILE A O 14
ATOM 21652 N N . PHE A 1 63 ? 6.808 -6.360 0.092 1.00 0.00 62 PHE A N 14
ATOM 21653 C CA . PHE A 1 63 ? 7.850 -6.689 1.050 1.00 0.00 62 PHE A CA 14
ATOM 21654 C C . PHE A 1 63 ? 9.194 -6.096 0.622 1.00 0.00 62 PHE A C 14
ATOM 21655 O O . PHE A 1 63 ? 10.057 -5.839 1.460 1.00 0.00 62 PHE A O 14
ATOM 21672 N N . GLU A 1 64 ? 9.329 -5.896 -0.680 1.00 0.00 63 GLU A N 14
ATOM 21673 C CA . GLU A 1 64 ? 10.553 -5.338 -1.229 1.00 0.00 63 GLU A CA 14
ATOM 21674 C C . GLU A 1 64 ? 10.605 -3.829 -0.985 1.00 0.00 63 GLU A C 14
ATOM 21675 O O . GLU A 1 64 ? 11.589 -3.315 -0.456 1.00 0.00 63 GLU A O 14
ATOM 21687 N N . VAL A 1 65 ? 9.532 -3.160 -1.383 1.00 0.00 64 VAL A N 14
ATOM 21688 C CA . VAL A 1 65 ? 9.443 -1.720 -1.214 1.00 0.00 64 VAL A CA 14
ATOM 21689 C C . VAL A 1 65 ? 9.438 -1.385 0.279 1.00 0.00 64 VAL A C 14
ATOM 21690 O O . VAL A 1 65 ? 10.063 -0.414 0.703 1.00 0.00 64 VAL A O 14
ATOM 21703 N N . LYS A 1 66 ? 8.726 -2.208 1.035 1.00 0.00 65 LYS A N 14
ATOM 21704 C CA . LYS A 1 66 ? 8.632 -2.011 2.471 1.00 0.00 65 LYS A CA 14
ATOM 21705 C C . LYS A 1 66 ? 10.029 -2.108 3.088 1.00 0.00 65 LYS A C 14
ATOM 21706 O O . LYS A 1 66 ? 10.457 -1.208 3.809 1.00 0.00 65 LYS A O 14
ATOM 21725 N N . ALA A 1 67 ? 10.701 -3.208 2.782 1.00 0.00 66 ALA A N 14
ATOM 21726 C CA . ALA A 1 67 ? 12.041 -3.435 3.297 1.00 0.00 66 ALA A CA 14
ATOM 21727 C C . ALA A 1 67 ? 12.906 -2.205 3.014 1.00 0.00 66 ALA A C 14
ATOM 21728 O O . ALA A 1 67 ? 13.743 -1.829 3.833 1.00 0.00 66 ALA A O 14
ATOM 21735 N N . ILE A 1 68 ? 12.673 -1.612 1.852 1.00 0.00 67 ILE A N 14
ATOM 21736 C CA . ILE A 1 68 ? 13.421 -0.432 1.451 1.00 0.00 67 ILE A CA 14
ATOM 21737 C C . ILE A 1 68 ? 13.133 0.706 2.432 1.00 0.00 67 ILE A C 14
ATOM 21738 O O . ILE A 1 68 ? 14.057 1.301 2.986 1.00 0.00 67 ILE A O 14
ATOM 21754 N N . VAL A 1 69 ? 11.849 0.976 2.616 1.00 0.00 68 VAL A N 14
ATOM 21755 C CA . VAL A 1 69 ? 11.429 2.033 3.520 1.00 0.00 68 VAL A CA 14
ATOM 21756 C C . VAL A 1 69 ? 11.765 1.632 4.958 1.00 0.00 68 VAL A C 14
ATOM 21757 O O . VAL A 1 69 ? 11.964 2.491 5.815 1.00 0.00 68 VAL A O 14
ATOM 21770 N N . PHE A 1 70 ? 11.818 0.326 5.177 1.00 0.00 69 PHE A N 14
ATOM 21771 C CA . PHE A 1 70 ? 12.127 -0.199 6.496 1.00 0.00 69 PHE A CA 14
ATOM 21772 C C . PHE A 1 70 ? 13.594 -0.624 6.587 1.00 0.00 69 PHE A C 14
ATOM 21773 O O . PHE A 1 70 ? 13.936 -1.527 7.350 1.00 0.00 69 PHE A O 14
ATOM 21790 N N . GLN A 1 71 ? 14.421 0.047 5.800 1.00 0.00 70 GLN A N 14
ATOM 21791 C CA . GLN A 1 71 ? 15.843 -0.250 5.782 1.00 0.00 70 GLN A CA 14
ATOM 21792 C C . GLN A 1 71 ? 16.546 0.449 6.948 1.00 0.00 70 GLN A C 14
ATOM 21793 O O . GLN A 1 71 ? 15.892 1.029 7.814 1.00 0.00 70 GLN A O 14
ATOM 21807 N N . ASP A 1 72 ? 17.869 0.371 6.933 1.00 0.00 71 ASP A N 14
ATOM 21808 C CA . ASP A 1 72 ? 18.667 0.989 7.978 1.00 0.00 71 ASP A CA 14
ATOM 21809 C C . ASP A 1 72 ? 19.341 2.245 7.424 1.00 0.00 71 ASP A C 14
ATOM 21810 O O . ASP A 1 72 ? 19.762 2.270 6.268 1.00 0.00 71 ASP A O 14
ATOM 21819 N N . GLY A 1 73 ? 19.422 3.258 8.273 1.00 0.00 72 GLY A N 14
ATOM 21820 C CA . GLY A 1 73 ? 20.038 4.515 7.883 1.00 0.00 72 GLY A CA 14
ATOM 21821 C C . GLY A 1 73 ? 18.977 5.579 7.595 1.00 0.00 72 GLY A C 14
ATOM 21822 O O . GLY A 1 73 ? 17.785 5.335 7.769 1.00 0.00 72 GLY A O 14
ATOM 21826 N N . PRO A 1 74 ? 19.463 6.768 7.147 1.00 0.00 73 PRO A N 14
ATOM 21827 C CA . PRO A 1 74 ? 18.570 7.871 6.832 1.00 0.00 73 PRO A CA 14
ATOM 21828 C C . PRO A 1 74 ? 17.844 7.628 5.507 1.00 0.00 73 PRO A C 14
ATOM 21829 O O . PRO A 1 74 ? 16.987 8.416 5.112 1.00 0.00 73 PRO A O 14
ATOM 21840 N N . GLY A 1 75 ? 18.215 6.534 4.858 1.00 0.00 74 GLY A N 14
ATOM 21841 C CA . GLY A 1 75 ? 17.610 6.178 3.586 1.00 0.00 74 GLY A CA 14
ATOM 21842 C C . GLY A 1 75 ? 16.187 5.652 3.784 1.00 0.00 74 GLY A C 14
ATOM 21843 O O . GLY A 1 75 ? 15.333 5.819 2.914 1.00 0.00 74 GLY A O 14
ATOM 21847 N N . SER A 1 76 ? 15.975 5.027 4.933 1.00 0.00 75 SER A N 14
ATOM 21848 C CA . SER A 1 76 ? 14.670 4.476 5.256 1.00 0.00 75 SER A CA 14
ATOM 21849 C C . SER A 1 76 ? 13.612 5.581 5.223 1.00 0.00 75 SER A C 14
ATOM 21850 O O . SER A 1 76 ? 13.947 6.765 5.202 1.00 0.00 75 SER A O 14
ATOM 21858 N N . HIS A 1 77 ? 12.358 5.156 5.219 1.00 0.00 76 HIS A N 14
ATOM 21859 C CA . HIS A 1 77 ? 11.249 6.095 5.189 1.00 0.00 76 HIS A CA 14
ATOM 21860 C C . HIS A 1 77 ? 10.250 5.744 6.293 1.00 0.00 76 HIS A C 14
ATOM 21861 O O . HIS A 1 77 ? 9.409 4.863 6.118 1.00 0.00 76 HIS A O 14
ATOM 21875 N N . PRO A 1 78 ? 10.377 6.471 7.436 1.00 0.00 77 PRO A N 14
ATOM 21876 C CA . PRO A 1 78 ? 9.495 6.245 8.568 1.00 0.00 77 PRO A CA 14
ATOM 21877 C C . PRO A 1 78 ? 8.107 6.834 8.308 1.00 0.00 77 PRO A C 14
ATOM 21878 O O . PRO A 1 78 ? 7.183 6.623 9.091 1.00 0.00 77 PRO A O 14
ATOM 21889 N N . ASP A 1 79 ? 8.005 7.561 7.205 1.00 0.00 78 ASP A N 14
ATOM 21890 C CA . ASP A 1 79 ? 6.746 8.182 6.831 1.00 0.00 78 ASP A CA 14
ATOM 21891 C C . ASP A 1 79 ? 5.905 7.181 6.036 1.00 0.00 78 ASP A C 14
ATOM 21892 O O . ASP A 1 79 ? 4.691 7.102 6.218 1.00 0.00 78 ASP A O 14
ATOM 21901 N N . GLN A 1 80 ? 6.584 6.442 5.171 1.00 0.00 79 GLN A N 14
ATOM 21902 C CA . GLN A 1 80 ? 5.914 5.449 4.348 1.00 0.00 79 GLN A CA 14
ATOM 21903 C C . GLN A 1 80 ? 5.834 4.112 5.087 1.00 0.00 79 GLN A C 14
ATOM 21904 O O . GLN A 1 80 ? 5.053 3.239 4.714 1.00 0.00 79 GLN A O 14
ATOM 21918 N N . GLN A 1 81 ? 6.653 3.995 6.123 1.00 0.00 80 GLN A N 14
ATOM 21919 C CA . GLN A 1 81 ? 6.684 2.779 6.918 1.00 0.00 80 GLN A CA 14
ATOM 21920 C C . GLN A 1 81 ? 5.265 2.366 7.312 1.00 0.00 80 GLN A C 14
ATOM 21921 O O . GLN A 1 81 ? 4.879 1.212 7.136 1.00 0.00 80 GLN A O 14
ATOM 21935 N N . PRO A 1 82 ? 4.507 3.358 7.852 1.00 0.00 81 PRO A N 14
ATOM 21936 C CA . PRO A 1 82 ? 3.138 3.109 8.273 1.00 0.00 81 PRO A CA 14
ATOM 21937 C C . PRO A 1 82 ? 2.204 3.005 7.066 1.00 0.00 81 PRO A C 14
ATOM 21938 O O . PRO A 1 82 ? 1.134 2.405 7.155 1.00 0.00 81 PRO A O 14
ATOM 21949 N N . TYR A 1 83 ? 2.643 3.598 5.966 1.00 0.00 82 TYR A N 14
ATOM 21950 C CA . TYR A 1 83 ? 1.859 3.580 4.742 1.00 0.00 82 TYR A CA 14
ATOM 21951 C C . TYR A 1 83 ? 1.941 2.214 4.059 1.00 0.00 82 TYR A C 14
ATOM 21952 O O . TYR A 1 83 ? 0.918 1.630 3.705 1.00 0.00 82 TYR A O 14
ATOM 21970 N N . ILE A 1 84 ? 3.169 1.743 3.893 1.00 0.00 83 ILE A N 14
ATOM 21971 C CA . ILE A 1 84 ? 3.398 0.457 3.259 1.00 0.00 83 ILE A CA 14
ATOM 21972 C C . ILE A 1 84 ? 2.852 -0.655 4.157 1.00 0.00 83 ILE A C 14
ATOM 21973 O O . ILE A 1 84 ? 2.391 -1.684 3.666 1.00 0.00 83 ILE A O 14
ATOM 21989 N N . THR A 1 85 ? 2.922 -0.409 5.457 1.00 0.00 84 THR A N 14
ATOM 21990 C CA . THR A 1 85 ? 2.440 -1.377 6.428 1.00 0.00 84 THR A CA 14
ATOM 21991 C C . THR A 1 85 ? 0.997 -1.777 6.112 1.00 0.00 84 THR A C 14
ATOM 21992 O O . THR A 1 85 ? 0.656 -2.958 6.141 1.00 0.00 84 THR A O 14
ATOM 22003 N N . VAL A 1 86 ? 0.189 -0.770 5.817 1.00 0.00 85 VAL A N 14
ATOM 22004 C CA . VAL A 1 86 ? -1.209 -1.001 5.496 1.00 0.00 85 VAL A CA 14
ATOM 22005 C C . VAL A 1 86 ? -1.303 -1.821 4.207 1.00 0.00 85 VAL A C 14
ATOM 22006 O O . VAL A 1 86 ? -2.098 -2.755 4.118 1.00 0.00 85 VAL A O 14
ATOM 22019 N N . TRP A 1 87 ? -0.479 -1.442 3.241 1.00 0.00 86 TRP A N 14
ATOM 22020 C CA . TRP A 1 87 ? -0.459 -2.130 1.962 1.00 0.00 86 TRP A CA 14
ATOM 22021 C C . TRP A 1 87 ? -0.266 -3.624 2.231 1.00 0.00 86 TRP A C 14
ATOM 22022 O O . TRP A 1 87 ? -1.024 -4.452 1.729 1.00 0.00 86 TRP A O 14
ATOM 22043 N N . GLN A 1 88 ? 0.753 -3.923 3.024 1.00 0.00 87 GLN A N 14
ATOM 22044 C CA . GLN A 1 88 ? 1.055 -5.302 3.366 1.00 0.00 87 GLN A CA 14
ATOM 22045 C C . GLN A 1 88 ? -0.175 -5.981 3.971 1.00 0.00 87 GLN A C 14
ATOM 22046 O O . GLN A 1 88 ? -0.423 -7.160 3.724 1.00 0.00 87 GLN A O 14
ATOM 22060 N N . ASP A 1 89 ? -0.914 -5.206 4.752 1.00 0.00 88 ASP A N 14
ATOM 22061 C CA . ASP A 1 89 ? -2.113 -5.718 5.395 1.00 0.00 88 ASP A CA 14
ATOM 22062 C C . ASP A 1 89 ? -3.217 -5.881 4.348 1.00 0.00 88 ASP A C 14
ATOM 22063 O O . ASP A 1 89 ? -4.016 -6.813 4.423 1.00 0.00 88 ASP A O 14
ATOM 22072 N N . LEU A 1 90 ? -3.227 -4.958 3.397 1.00 0.00 89 LEU A N 14
ATOM 22073 C CA . LEU A 1 90 ? -4.220 -4.988 2.337 1.00 0.00 89 LEU A CA 14
ATOM 22074 C C . LEU A 1 90 ? -4.118 -6.316 1.585 1.00 0.00 89 LEU A C 14
ATOM 22075 O O . LEU A 1 90 ? -5.106 -7.037 1.453 1.00 0.00 89 LEU A O 14
ATOM 22091 N N . VAL A 1 91 ? -2.914 -6.600 1.111 1.00 0.00 90 VAL A N 14
ATOM 22092 C CA . VAL A 1 91 ? -2.669 -7.829 0.376 1.00 0.00 90 VAL A CA 14
ATOM 22093 C C . VAL A 1 91 ? -2.900 -9.026 1.300 1.00 0.00 90 VAL A C 14
ATOM 22094 O O . VAL A 1 91 ? -3.585 -9.978 0.930 1.00 0.00 90 VAL A O 14
ATOM 22107 N N . GLN A 1 92 ? -2.314 -8.939 2.486 1.00 0.00 91 GLN A N 14
ATOM 22108 C CA . GLN A 1 92 ? -2.446 -10.003 3.466 1.00 0.00 91 GLN A CA 14
ATOM 22109 C C . GLN A 1 92 ? -3.913 -10.416 3.606 1.00 0.00 91 GLN A C 14
ATOM 22110 O O . GLN A 1 92 ? -4.250 -11.588 3.446 1.00 0.00 91 GLN A O 14
ATOM 22124 N N . ASN A 1 93 ? -4.746 -9.430 3.904 1.00 0.00 92 ASN A N 14
ATOM 22125 C CA . ASN A 1 93 ? -6.169 -9.676 4.067 1.00 0.00 92 ASN A CA 14
ATOM 22126 C C . ASN A 1 93 ? -6.923 -9.096 2.869 1.00 0.00 92 ASN A C 14
ATOM 22127 O O . ASN A 1 93 ? -7.778 -8.226 3.031 1.00 0.00 92 ASN A O 14
ATOM 22138 N N . SER A 1 94 ? -6.580 -9.600 1.693 1.00 0.00 93 SER A N 14
ATOM 22139 C CA . SER A 1 94 ? -7.214 -9.143 0.468 1.00 0.00 93 SER A CA 14
ATOM 22140 C C . SER A 1 94 ? -8.691 -8.839 0.726 1.00 0.00 93 SER A C 14
ATOM 22141 O O . SER A 1 94 ? -9.473 -9.742 1.020 1.00 0.00 93 SER A O 14
ATOM 22149 N N . PRO A 1 95 ? -9.038 -7.530 0.603 1.00 0.00 94 PRO A N 14
ATOM 22150 C CA . PRO A 1 95 ? -10.407 -7.095 0.820 1.00 0.00 94 PRO A CA 14
ATOM 22151 C C . PRO A 1 95 ? -11.297 -7.477 -0.365 1.00 0.00 94 PRO A C 14
ATOM 22152 O O . PRO A 1 95 ? -10.799 -7.855 -1.424 1.00 0.00 94 PRO A O 14
ATOM 22163 N N . PRO A 1 96 ? -12.634 -7.363 -0.140 1.00 0.00 95 PRO A N 14
ATOM 22164 C CA . PRO A 1 96 ? -13.598 -7.692 -1.176 1.00 0.00 95 PRO A CA 14
ATOM 22165 C C . PRO A 1 96 ? -13.649 -6.599 -2.245 1.00 0.00 95 PRO A C 14
ATOM 22166 O O . PRO A 1 96 ? -14.037 -6.857 -3.383 1.00 0.00 95 PRO A O 14
ATOM 22177 N N . TRP A 1 97 ? -13.252 -5.401 -1.840 1.00 0.00 96 TRP A N 14
ATOM 22178 C CA . TRP A 1 97 ? -13.248 -4.268 -2.749 1.00 0.00 96 TRP A CA 14
ATOM 22179 C C . TRP A 1 97 ? -11.978 -4.348 -3.599 1.00 0.00 96 TRP A C 14
ATOM 22180 O O . TRP A 1 97 ? -11.804 -3.570 -4.536 1.00 0.00 96 TRP A O 14
ATOM 22201 N N . ILE A 1 98 ? -11.124 -5.295 -3.241 1.00 0.00 97 ILE A N 14
ATOM 22202 C CA . ILE A 1 98 ? -9.875 -5.487 -3.959 1.00 0.00 97 ILE A CA 14
ATOM 22203 C C . ILE A 1 98 ? -9.977 -6.744 -4.824 1.00 0.00 97 ILE A C 14
ATOM 22204 O O . ILE A 1 98 ? -9.896 -6.667 -6.049 1.00 0.00 97 ILE A O 14
ATOM 22220 N N . LYS A 1 99 ? -10.153 -7.873 -4.153 1.00 0.00 98 LYS A N 14
ATOM 22221 C CA . LYS A 1 99 ? -10.267 -9.145 -4.846 1.00 0.00 98 LYS A CA 14
ATOM 22222 C C . LYS A 1 99 ? -11.218 -10.059 -4.071 1.00 0.00 98 LYS A C 14
ATOM 22223 O O . LYS A 1 99 ? -10.975 -10.371 -2.906 1.00 0.00 98 LYS A O 14
ATOM 22242 N N . SER A 1 100 ? -12.283 -10.463 -4.749 1.00 0.00 99 SER A N 14
ATOM 22243 C CA . SER A 1 100 ? -13.272 -11.335 -4.139 1.00 0.00 99 SER A CA 14
ATOM 22244 C C . SER A 1 100 ? -13.454 -12.595 -4.988 1.00 0.00 99 SER A C 14
ATOM 22245 O O . SER A 1 100 ? -13.960 -12.525 -6.107 1.00 0.00 99 SER A O 14
ATOM 22253 N N . GLY A 1 101 ? -13.032 -13.717 -4.424 1.00 0.00 100 GLY A N 14
ATOM 22254 C CA . GLY A 1 101 ? -13.142 -14.990 -5.115 1.00 0.00 100 GLY A CA 14
ATOM 22255 C C . GLY A 1 101 ? -14.578 -15.514 -5.073 1.00 0.00 100 GLY A C 14
ATOM 22256 O O . GLY A 1 101 ? -15.421 -14.969 -4.362 1.00 0.00 100 GLY A O 14
ATOM 22260 N N . PRO A 1 102 ? -14.820 -16.594 -5.864 1.00 0.00 101 PRO A N 14
ATOM 22261 C CA . PRO A 1 102 ? -16.140 -17.198 -5.924 1.00 0.00 101 PRO A CA 14
ATOM 22262 C C . PRO A 1 102 ? -16.427 -18.015 -4.663 1.00 0.00 101 PRO A C 14
ATOM 22263 O O . PRO A 1 102 ? -16.719 -19.207 -4.744 1.00 0.00 101 PRO A O 14
ATOM 22274 N N . SER A 1 103 ? -16.333 -17.341 -3.526 1.00 0.00 102 SER A N 14
ATOM 22275 C CA . SER A 1 103 ? -16.578 -17.989 -2.249 1.00 0.00 102 SER A CA 14
ATOM 22276 C C . SER A 1 103 ? -18.049 -18.397 -2.144 1.00 0.00 102 SER A C 14
ATOM 22277 O O . SER A 1 103 ? -18.912 -17.560 -1.887 1.00 0.00 102 SER A O 14
ATOM 22285 N N . SER A 1 104 ? -18.289 -19.684 -2.347 1.00 0.00 103 SER A N 14
ATOM 22286 C CA . SER A 1 104 ? -19.640 -20.214 -2.278 1.00 0.00 103 SER A CA 14
ATOM 22287 C C . SER A 1 104 ? -19.800 -21.080 -1.027 1.00 0.00 103 SER A C 14
ATOM 22288 O O . SER A 1 104 ? -19.047 -22.031 -0.826 1.00 0.00 103 SER A O 14
ATOM 22296 N N . GLY A 1 105 ? -20.786 -20.719 -0.218 1.00 0.00 104 GLY A N 14
ATOM 22297 C CA . GLY A 1 105 ? -21.054 -21.451 1.008 1.00 0.00 104 GLY A CA 14
ATOM 22298 C C . GLY A 1 105 ? -19.889 -21.319 1.991 1.00 0.00 104 GLY A C 14
ATOM 22299 O O . GLY A 1 105 ? -19.368 -22.320 2.480 1.00 0.00 104 GLY A O 14
ATOM 22303 N N . GLY A 1 1 ? 1.025 -7.972 -15.628 1.00 0.00 0 GLY A N 15
ATOM 22304 C CA . GLY A 1 1 ? 2.020 -8.997 -15.367 1.00 0.00 0 GLY A CA 15
ATOM 22305 C C . GLY A 1 1 ? 1.369 -10.377 -15.253 1.00 0.00 0 GLY A C 15
ATOM 22306 O O . GLY A 1 1 ? 1.662 -11.273 -16.043 1.00 0.00 0 GLY A O 15
ATOM 22310 N N . SER A 1 2 ? 0.498 -10.505 -14.263 1.00 0.00 1 SER A N 15
ATOM 22311 C CA . SER A 1 2 ? -0.198 -11.760 -14.035 1.00 0.00 1 SER A CA 15
ATOM 22312 C C . SER A 1 2 ? -1.686 -11.598 -14.349 1.00 0.00 1 SER A C 15
ATOM 22313 O O . SER A 1 2 ? -2.225 -12.305 -15.200 1.00 0.00 1 SER A O 15
ATOM 22321 N N . SER A 1 3 ? -2.309 -10.664 -13.646 1.00 0.00 2 SER A N 15
ATOM 22322 C CA . SER A 1 3 ? -3.724 -10.400 -13.839 1.00 0.00 2 SER A CA 15
ATOM 22323 C C . SER A 1 3 ? -3.918 -9.027 -14.486 1.00 0.00 2 SER A C 15
ATOM 22324 O O . SER A 1 3 ? -4.490 -8.922 -15.570 1.00 0.00 2 SER A O 15
ATOM 22332 N N . GLY A 1 4 ? -3.429 -8.008 -13.794 1.00 0.00 3 GLY A N 15
ATOM 22333 C CA . GLY A 1 4 ? -3.541 -6.646 -14.287 1.00 0.00 3 GLY A CA 15
ATOM 22334 C C . GLY A 1 4 ? -4.959 -6.107 -14.091 1.00 0.00 3 GLY A C 15
ATOM 22335 O O . GLY A 1 4 ? -5.253 -5.477 -13.076 1.00 0.00 3 GLY A O 15
ATOM 22339 N N . SER A 1 5 ? -5.802 -6.374 -15.078 1.00 0.00 4 SER A N 15
ATOM 22340 C CA . SER A 1 5 ? -7.182 -5.923 -15.027 1.00 0.00 4 SER A CA 15
ATOM 22341 C C . SER A 1 5 ? -7.235 -4.394 -15.061 1.00 0.00 4 SER A C 15
ATOM 22342 O O . SER A 1 5 ? -6.218 -3.730 -14.869 1.00 0.00 4 SER A O 15
ATOM 22350 N N . SER A 1 6 ? -8.431 -3.881 -15.307 1.00 0.00 5 SER A N 15
ATOM 22351 C CA . SER A 1 6 ? -8.630 -2.443 -15.369 1.00 0.00 5 SER A CA 15
ATOM 22352 C C . SER A 1 6 ? -8.448 -1.829 -13.979 1.00 0.00 5 SER A C 15
ATOM 22353 O O . SER A 1 6 ? -7.584 -0.976 -13.782 1.00 0.00 5 SER A O 15
ATOM 22361 N N . GLY A 1 7 ? -9.275 -2.288 -13.051 1.00 0.00 6 GLY A N 15
ATOM 22362 C CA . GLY A 1 7 ? -9.216 -1.795 -11.686 1.00 0.00 6 GLY A CA 15
ATOM 22363 C C . GLY A 1 7 ? -7.776 -1.783 -11.169 1.00 0.00 6 GLY A C 15
ATOM 22364 O O . GLY A 1 7 ? -7.085 -2.799 -11.223 1.00 0.00 6 GLY A O 15
ATOM 22368 N N . THR A 1 8 ? -7.366 -0.622 -10.680 1.00 0.00 7 THR A N 15
ATOM 22369 C CA . THR A 1 8 ? -6.021 -0.464 -10.154 1.00 0.00 7 THR A CA 15
ATOM 22370 C C . THR A 1 8 ? -6.034 -0.531 -8.626 1.00 0.00 7 THR A C 15
ATOM 22371 O O . THR A 1 8 ? -7.077 -0.343 -8.002 1.00 0.00 7 THR A O 15
ATOM 22382 N N . PRO A 1 9 ? -4.833 -0.808 -8.052 1.00 0.00 8 PRO A N 15
ATOM 22383 C CA . PRO A 1 9 ? -4.697 -0.902 -6.608 1.00 0.00 8 PRO A CA 15
ATOM 22384 C C . PRO A 1 9 ? -4.725 0.485 -5.963 1.00 0.00 8 PRO A C 15
ATOM 22385 O O . PRO A 1 9 ? -5.451 0.709 -4.996 1.00 0.00 8 PRO A O 15
ATOM 22396 N N . LEU A 1 10 ? -3.926 1.380 -6.525 1.00 0.00 9 LEU A N 15
ATOM 22397 C CA . LEU A 1 10 ? -3.850 2.739 -6.016 1.00 0.00 9 LEU A CA 15
ATOM 22398 C C . LEU A 1 10 ? -5.261 3.323 -5.922 1.00 0.00 9 LEU A C 15
ATOM 22399 O O . LEU A 1 10 ? -5.635 3.889 -4.896 1.00 0.00 9 LEU A O 15
ATOM 22415 N N . SER A 1 11 ? -6.006 3.166 -7.006 1.00 0.00 10 SER A N 15
ATOM 22416 C CA . SER A 1 11 ? -7.367 3.671 -7.059 1.00 0.00 10 SER A CA 15
ATOM 22417 C C . SER A 1 11 ? -8.245 2.914 -6.060 1.00 0.00 10 SER A C 15
ATOM 22418 O O . SER A 1 11 ? -9.066 3.516 -5.369 1.00 0.00 10 SER A O 15
ATOM 22426 N N . LEU A 1 12 ? -8.041 1.606 -6.015 1.00 0.00 11 LEU A N 15
ATOM 22427 C CA . LEU A 1 12 ? -8.804 0.761 -5.112 1.00 0.00 11 LEU A CA 15
ATOM 22428 C C . LEU A 1 12 ? -8.602 1.246 -3.674 1.00 0.00 11 LEU A C 15
ATOM 22429 O O . LEU A 1 12 ? -9.568 1.410 -2.930 1.00 0.00 11 LEU A O 15
ATOM 22445 N N . THR A 1 13 ? -7.342 1.461 -3.327 1.00 0.00 12 THR A N 15
ATOM 22446 C CA . THR A 1 13 ? -7.002 1.924 -1.993 1.00 0.00 12 THR A CA 15
ATOM 22447 C C . THR A 1 13 ? -7.599 3.309 -1.740 1.00 0.00 12 THR A C 15
ATOM 22448 O O . THR A 1 13 ? -8.318 3.511 -0.763 1.00 0.00 12 THR A O 15
ATOM 22459 N N . LEU A 1 14 ? -7.279 4.229 -2.639 1.00 0.00 13 LEU A N 15
ATOM 22460 C CA . LEU A 1 14 ? -7.775 5.590 -2.526 1.00 0.00 13 LEU A CA 15
ATOM 22461 C C . LEU A 1 14 ? -9.301 5.565 -2.416 1.00 0.00 13 LEU A C 15
ATOM 22462 O O . LEU A 1 14 ? -9.875 6.219 -1.547 1.00 0.00 13 LEU A O 15
ATOM 22478 N N . ASP A 1 15 ? -9.914 4.803 -3.309 1.00 0.00 14 ASP A N 15
ATOM 22479 C CA . ASP A 1 15 ? -11.362 4.684 -3.323 1.00 0.00 14 ASP A CA 15
ATOM 22480 C C . ASP A 1 15 ? -11.849 4.271 -1.933 1.00 0.00 14 ASP A C 15
ATOM 22481 O O . ASP A 1 15 ? -12.989 4.549 -1.563 1.00 0.00 14 ASP A O 15
ATOM 22490 N N . HIS A 1 16 ? -10.962 3.614 -1.201 1.00 0.00 15 HIS A N 15
ATOM 22491 C CA . HIS A 1 16 ? -11.287 3.161 0.141 1.00 0.00 15 HIS A CA 15
ATOM 22492 C C . HIS A 1 16 ? -10.283 3.744 1.137 1.00 0.00 15 HIS A C 15
ATOM 22493 O O . HIS A 1 16 ? -9.734 3.021 1.967 1.00 0.00 15 HIS A O 15
ATOM 22507 N N . TRP A 1 17 ? -10.074 5.048 1.023 1.00 0.00 16 TRP A N 15
ATOM 22508 C CA . TRP A 1 17 ? -9.147 5.737 1.904 1.00 0.00 16 TRP A CA 15
ATOM 22509 C C . TRP A 1 17 ? -9.554 5.438 3.348 1.00 0.00 16 TRP A C 15
ATOM 22510 O O . TRP A 1 17 ? -8.700 5.287 4.219 1.00 0.00 16 TRP A O 15
ATOM 22531 N N . SER A 1 18 ? -10.861 5.361 3.556 1.00 0.00 17 SER A N 15
ATOM 22532 C CA . SER A 1 18 ? -11.392 5.082 4.879 1.00 0.00 17 SER A CA 15
ATOM 22533 C C . SER A 1 18 ? -10.762 3.805 5.438 1.00 0.00 17 SER A C 15
ATOM 22534 O O . SER A 1 18 ? -10.295 3.786 6.577 1.00 0.00 17 SER A O 15
ATOM 22542 N N . GLU A 1 19 ? -10.768 2.769 4.612 1.00 0.00 18 GLU A N 15
ATOM 22543 C CA . GLU A 1 19 ? -10.203 1.491 5.010 1.00 0.00 18 GLU A CA 15
ATOM 22544 C C . GLU A 1 19 ? -8.715 1.646 5.331 1.00 0.00 18 GLU A C 15
ATOM 22545 O O . GLU A 1 19 ? -8.232 1.109 6.327 1.00 0.00 18 GLU A O 15
ATOM 22557 N N . ILE A 1 20 ? -8.029 2.382 4.468 1.00 0.00 19 ILE A N 15
ATOM 22558 C CA . ILE A 1 20 ? -6.606 2.614 4.647 1.00 0.00 19 ILE A CA 15
ATOM 22559 C C . ILE A 1 20 ? -6.383 3.417 5.930 1.00 0.00 19 ILE A C 15
ATOM 22560 O O . ILE A 1 20 ? -5.435 3.159 6.671 1.00 0.00 19 ILE A O 15
ATOM 22576 N N . ARG A 1 21 ? -7.270 4.375 6.153 1.00 0.00 20 ARG A N 15
ATOM 22577 C CA . ARG A 1 21 ? -7.181 5.218 7.333 1.00 0.00 20 ARG A CA 15
ATOM 22578 C C . ARG A 1 21 ? -7.547 4.418 8.585 1.00 0.00 20 ARG A C 15
ATOM 22579 O O . ARG A 1 21 ? -7.071 4.719 9.679 1.00 0.00 20 ARG A O 15
ATOM 22600 N N . SER A 1 22 ? -8.388 3.415 8.383 1.00 0.00 21 SER A N 15
ATOM 22601 C CA . SER A 1 22 ? -8.822 2.570 9.482 1.00 0.00 21 SER A CA 15
ATOM 22602 C C . SER A 1 22 ? -7.667 1.682 9.948 1.00 0.00 21 SER A C 15
ATOM 22603 O O . SER A 1 22 ? -7.380 1.606 11.142 1.00 0.00 21 SER A O 15
ATOM 22611 N N . ARG A 1 23 ? -7.034 1.033 8.981 1.00 0.00 22 ARG A N 15
ATOM 22612 C CA . ARG A 1 23 ? -5.916 0.154 9.278 1.00 0.00 22 ARG A CA 15
ATOM 22613 C C . ARG A 1 23 ? -4.836 0.911 10.052 1.00 0.00 22 ARG A C 15
ATOM 22614 O O . ARG A 1 23 ? -4.120 0.324 10.862 1.00 0.00 22 ARG A O 15
ATOM 22635 N N . ALA A 1 24 ? -4.751 2.204 9.776 1.00 0.00 23 ALA A N 15
ATOM 22636 C CA . ALA A 1 24 ? -3.770 3.048 10.436 1.00 0.00 23 ALA A CA 15
ATOM 22637 C C . ALA A 1 24 ? -4.072 3.096 11.935 1.00 0.00 23 ALA A C 15
ATOM 22638 O O . ALA A 1 24 ? -3.158 3.058 12.758 1.00 0.00 23 ALA A O 15
ATOM 22645 N N . HIS A 1 25 ? -5.358 3.179 12.245 1.00 0.00 24 HIS A N 15
ATOM 22646 C CA . HIS A 1 25 ? -5.791 3.233 13.631 1.00 0.00 24 HIS A CA 15
ATOM 22647 C C . HIS A 1 25 ? -5.484 1.900 14.317 1.00 0.00 24 HIS A C 15
ATOM 22648 O O . HIS A 1 25 ? -5.043 1.876 15.465 1.00 0.00 24 HIS A O 15
ATOM 22662 N N . ASN A 1 26 ? -5.730 0.824 13.585 1.00 0.00 25 ASN A N 15
ATOM 22663 C CA . ASN A 1 26 ? -5.485 -0.509 14.108 1.00 0.00 25 ASN A CA 15
ATOM 22664 C C . ASN A 1 26 ? -3.977 -0.738 14.225 1.00 0.00 25 ASN A C 15
ATOM 22665 O O . ASN A 1 26 ? -3.524 -1.493 15.083 1.00 0.00 25 ASN A O 15
ATOM 22676 N N . LEU A 1 27 ? -3.240 -0.071 13.348 1.00 0.00 26 LEU A N 15
ATOM 22677 C CA . LEU A 1 27 ? -1.792 -0.192 13.342 1.00 0.00 26 LEU A CA 15
ATOM 22678 C C . LEU A 1 27 ? -1.188 0.924 14.197 1.00 0.00 26 LEU A C 15
ATOM 22679 O O . LEU A 1 27 ? 0.015 0.931 14.455 1.00 0.00 26 LEU A O 15
ATOM 22695 N N . SER A 1 28 ? -2.050 1.840 14.612 1.00 0.00 27 SER A N 15
ATOM 22696 C CA . SER A 1 28 ? -1.616 2.958 15.433 1.00 0.00 27 SER A CA 15
ATOM 22697 C C . SER A 1 28 ? -0.649 3.843 14.643 1.00 0.00 27 SER A C 15
ATOM 22698 O O . SER A 1 28 ? 0.459 4.119 15.099 1.00 0.00 27 SER A O 15
ATOM 22706 N N . VAL A 1 29 ? -1.104 4.262 13.471 1.00 0.00 28 VAL A N 15
ATOM 22707 C CA . VAL A 1 29 ? -0.293 5.110 12.613 1.00 0.00 28 VAL A CA 15
ATOM 22708 C C . VAL A 1 29 ? -1.196 6.115 11.896 1.00 0.00 28 VAL A C 15
ATOM 22709 O O . VAL A 1 29 ? -2.3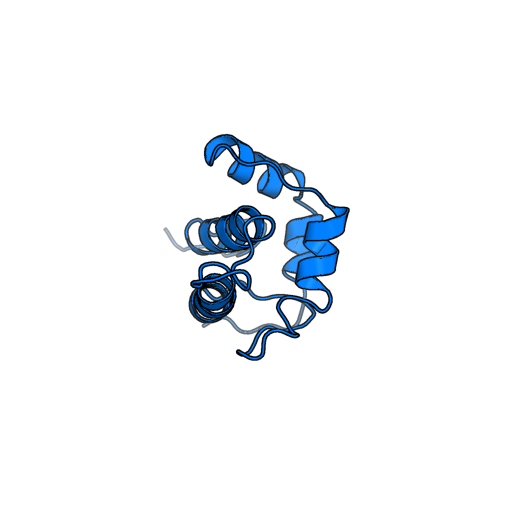74 5.843 11.666 1.00 0.00 28 VAL A O 15
ATOM 22722 N N . GLU A 1 30 ? -0.611 7.256 11.563 1.00 0.00 29 GLU A N 15
ATOM 22723 C CA . GLU A 1 30 ? -1.348 8.303 10.877 1.00 0.00 29 GLU A CA 15
ATOM 22724 C C . GLU A 1 30 ? -0.771 8.528 9.477 1.00 0.00 29 GLU A C 15
ATOM 22725 O O . GLU A 1 30 ? 0.445 8.585 9.305 1.00 0.00 29 GLU A O 15
ATOM 22737 N N . ILE A 1 31 ? -1.672 8.651 8.514 1.00 0.00 30 ILE A N 15
ATOM 22738 C CA . ILE A 1 31 ? -1.268 8.868 7.135 1.00 0.00 30 ILE A CA 15
ATOM 22739 C C . ILE A 1 31 ? -2.243 9.843 6.471 1.00 0.00 30 ILE A C 15
ATOM 22740 O O . ILE A 1 31 ? -3.341 10.070 6.976 1.00 0.00 30 ILE A O 15
ATOM 22756 N N . LYS A 1 32 ? -1.805 10.394 5.348 1.00 0.00 31 LYS A N 15
ATOM 22757 C CA . LYS A 1 32 ? -2.625 11.339 4.609 1.00 0.00 31 LYS A CA 15
ATOM 22758 C C . LYS A 1 32 ? -3.024 10.722 3.267 1.00 0.00 31 LYS A C 15
ATOM 22759 O O . LYS A 1 32 ? -2.466 9.705 2.857 1.00 0.00 31 LYS A O 15
ATOM 22778 N N . LYS A 1 33 ? -3.986 11.363 2.620 1.00 0.00 32 LYS A N 15
ATOM 22779 C CA . LYS A 1 33 ? -4.466 10.889 1.333 1.00 0.00 32 LYS A CA 15
ATOM 22780 C C . LYS A 1 33 ? -3.674 11.572 0.215 1.00 0.00 32 LYS A C 15
ATOM 22781 O O . LYS A 1 33 ? -3.727 11.146 -0.937 1.00 0.00 32 LYS A O 15
ATOM 22800 N N . GLY A 1 34 ? -2.957 12.619 0.596 1.00 0.00 33 GLY A N 15
ATOM 22801 C CA . GLY A 1 34 ? -2.155 13.364 -0.359 1.00 0.00 33 GLY A CA 15
ATOM 22802 C C . GLY A 1 34 ? -0.822 12.661 -0.622 1.00 0.00 33 GLY A C 15
ATOM 22803 O O . GLY A 1 34 ? -0.449 12.439 -1.773 1.00 0.00 33 GLY A O 15
ATOM 22807 N N . PRO A 1 35 ? -0.121 12.322 0.494 1.00 0.00 34 PRO A N 15
ATOM 22808 C CA . PRO A 1 35 ? 1.163 11.649 0.395 1.00 0.00 34 PRO A CA 15
ATOM 22809 C C . PRO A 1 35 ? 0.983 10.177 0.019 1.00 0.00 34 PRO A C 15
ATOM 22810 O O . PRO A 1 35 ? 1.759 9.634 -0.766 1.00 0.00 34 PRO A O 15
ATOM 22821 N N . TRP A 1 36 ? -0.045 9.573 0.598 1.00 0.00 35 TRP A N 15
ATOM 22822 C CA . TRP A 1 36 ? -0.336 8.175 0.333 1.00 0.00 35 TRP A CA 15
ATOM 22823 C C . TRP A 1 36 ? -0.306 7.964 -1.182 1.00 0.00 35 TRP A C 15
ATOM 22824 O O . TRP A 1 36 ? 0.149 6.925 -1.659 1.00 0.00 35 TRP A O 15
ATOM 22845 N N . ARG A 1 37 ? -0.797 8.966 -1.897 1.00 0.00 36 ARG A N 15
ATOM 22846 C CA . ARG A 1 37 ? -0.832 8.903 -3.348 1.00 0.00 36 ARG A CA 15
ATOM 22847 C C . ARG A 1 37 ? 0.564 9.147 -3.924 1.00 0.00 36 ARG A C 15
ATOM 22848 O O . ARG A 1 37 ? 1.017 8.409 -4.798 1.00 0.00 36 ARG A O 15
ATOM 22869 N N . THR A 1 38 ? 1.208 10.185 -3.410 1.00 0.00 37 THR A N 15
ATOM 22870 C CA . THR A 1 38 ? 2.544 10.535 -3.862 1.00 0.00 37 THR A CA 15
ATOM 22871 C C . THR A 1 38 ? 3.482 9.334 -3.735 1.00 0.00 37 THR A C 15
ATOM 22872 O O . THR A 1 38 ? 4.158 8.965 -4.694 1.00 0.00 37 THR A O 15
ATOM 22883 N N . PHE A 1 39 ? 3.494 8.756 -2.542 1.00 0.00 38 PHE A N 15
ATOM 22884 C CA . PHE A 1 39 ? 4.338 7.604 -2.277 1.00 0.00 38 PHE A CA 15
ATOM 22885 C C . PHE A 1 39 ? 4.026 6.461 -3.244 1.00 0.00 38 PHE A C 15
ATOM 22886 O O . PHE A 1 39 ? 4.908 5.676 -3.589 1.00 0.00 38 PHE A O 15
ATOM 22903 N N . CYS A 1 40 ? 2.767 6.403 -3.655 1.00 0.00 39 CYS A N 15
ATOM 22904 C CA . CYS A 1 40 ? 2.327 5.369 -4.575 1.00 0.00 39 CYS A CA 15
ATOM 22905 C C . CYS A 1 40 ? 2.202 5.988 -5.969 1.00 0.00 39 CYS A C 15
ATOM 22906 O O . CYS A 1 40 ? 1.598 5.397 -6.863 1.00 0.00 39 CYS A O 15
ATOM 22914 N N . ALA A 1 41 ? 2.782 7.170 -6.111 1.00 0.00 40 ALA A N 15
ATOM 22915 C CA . ALA A 1 41 ? 2.743 7.876 -7.380 1.00 0.00 40 ALA A CA 15
ATOM 22916 C C . ALA A 1 41 ? 4.047 7.624 -8.140 1.00 0.00 40 ALA A C 15
ATOM 22917 O O . ALA A 1 41 ? 4.040 7.007 -9.204 1.00 0.00 40 ALA A O 15
ATOM 22924 N N . SER A 1 42 ? 5.134 8.114 -7.563 1.00 0.00 41 SER A N 15
ATOM 22925 C CA . SER A 1 42 ? 6.443 7.949 -8.172 1.00 0.00 41 SER A CA 15
ATOM 22926 C C . SER A 1 42 ? 7.514 7.828 -7.087 1.00 0.00 41 SER A C 15
ATOM 22927 O O . SER A 1 42 ? 8.616 8.353 -7.236 1.00 0.00 41 SER A O 15
ATOM 22935 N N . GLU A 1 43 ? 7.153 7.133 -6.018 1.00 0.00 42 GLU A N 15
ATOM 22936 C CA . GLU A 1 43 ? 8.069 6.936 -4.908 1.00 0.00 42 GLU A CA 15
ATOM 22937 C C . GLU A 1 43 ? 8.391 5.450 -4.742 1.00 0.00 42 GLU A C 15
ATOM 22938 O O . GLU A 1 43 ? 9.557 5.071 -4.639 1.00 0.00 42 GLU A O 15
ATOM 22950 N N . TRP A 1 44 ? 7.337 4.647 -4.722 1.00 0.00 43 TRP A N 15
ATOM 22951 C CA . TRP A 1 44 ? 7.493 3.211 -4.571 1.00 0.00 43 TRP A CA 15
ATOM 22952 C C . TRP A 1 44 ? 7.941 2.639 -5.918 1.00 0.00 43 TRP A C 15
ATOM 22953 O O . TRP A 1 44 ? 8.844 1.806 -5.973 1.00 0.00 43 TRP A O 15
ATOM 22974 N N . PRO A 1 45 ? 7.271 3.122 -6.998 1.00 0.00 44 PRO A N 15
ATOM 22975 C CA . PRO A 1 45 ? 7.590 2.668 -8.341 1.00 0.00 44 PRO A CA 15
ATOM 22976 C C . PRO A 1 45 ? 8.900 3.288 -8.833 1.00 0.00 44 PRO A C 15
ATOM 22977 O O . PRO A 1 45 ? 9.321 3.044 -9.962 1.00 0.00 44 PRO A O 15
ATOM 22988 N N . THR A 1 46 ? 9.507 4.079 -7.960 1.00 0.00 45 THR A N 15
ATOM 22989 C CA . THR A 1 46 ? 10.760 4.736 -8.291 1.00 0.00 45 THR A CA 15
ATOM 22990 C C . THR A 1 46 ? 11.906 4.143 -7.469 1.00 0.00 45 THR A C 15
ATOM 22991 O O . THR A 1 46 ? 12.972 4.748 -7.357 1.00 0.00 45 THR A O 15
ATOM 23002 N N . PHE A 1 47 ? 11.649 2.967 -6.916 1.00 0.00 46 PHE A N 15
ATOM 23003 C CA . PHE A 1 47 ? 12.646 2.286 -6.107 1.00 0.00 46 PHE A CA 15
ATOM 23004 C C . PHE A 1 47 ? 13.378 1.219 -6.924 1.00 0.00 46 PHE A C 15
ATOM 23005 O O . PHE A 1 47 ? 14.432 0.735 -6.516 1.00 0.00 46 PHE A O 15
ATOM 23022 N N . ASP A 1 48 ? 12.789 0.884 -8.063 1.00 0.00 47 ASP A N 15
ATOM 23023 C CA . ASP A 1 48 ? 13.372 -0.117 -8.940 1.00 0.00 47 ASP A CA 15
ATOM 23024 C C . ASP A 1 48 ? 13.252 -1.495 -8.285 1.00 0.00 47 ASP A C 15
ATOM 23025 O O . ASP A 1 48 ? 14.094 -1.875 -7.472 1.00 0.00 47 ASP A O 15
ATOM 23034 N N . VAL A 1 49 ? 12.201 -2.205 -8.665 1.00 0.00 48 VAL A N 15
ATOM 23035 C CA . VAL A 1 49 ? 11.960 -3.533 -8.125 1.00 0.00 48 VAL A CA 15
ATOM 23036 C C . VAL A 1 49 ? 10.852 -4.213 -8.931 1.00 0.00 48 VAL A C 15
ATOM 23037 O O . VAL A 1 49 ? 11.126 -5.079 -9.761 1.00 0.00 48 VAL A O 15
ATOM 23050 N N . GLY A 1 50 ? 9.624 -3.797 -8.658 1.00 0.00 49 GLY A N 15
ATOM 23051 C CA . GLY A 1 50 ? 8.474 -4.356 -9.348 1.00 0.00 49 GLY A CA 15
ATOM 23052 C C . GLY A 1 50 ? 7.189 -3.628 -8.949 1.00 0.00 49 GLY A C 15
ATOM 23053 O O . GLY A 1 50 ? 6.120 -4.234 -8.891 1.00 0.00 49 GLY A O 15
ATOM 23057 N N . TRP A 1 51 ? 7.335 -2.338 -8.683 1.00 0.00 50 TRP A N 15
ATOM 23058 C CA . TRP A 1 51 ? 6.199 -1.521 -8.291 1.00 0.00 50 TRP A CA 15
ATOM 23059 C C . TRP A 1 51 ? 5.811 -0.647 -9.485 1.00 0.00 50 TRP A C 15
ATOM 23060 O O . TRP A 1 51 ? 6.564 0.242 -9.879 1.00 0.00 50 TRP A O 15
ATOM 23081 N N . PRO A 1 52 ? 4.605 -0.938 -10.043 1.00 0.00 51 PRO A N 15
ATOM 23082 C CA . PRO A 1 52 ? 4.108 -0.189 -11.184 1.00 0.00 51 PRO A CA 15
ATOM 23083 C C . PRO A 1 52 ? 3.615 1.196 -10.759 1.00 0.00 51 PRO A C 15
ATOM 23084 O O . PRO A 1 52 ? 3.534 1.491 -9.567 1.00 0.00 51 PRO A O 15
ATOM 23095 N N . PRO A 1 53 ? 3.292 2.030 -11.783 1.00 0.00 52 PRO A N 15
ATOM 23096 C CA . PRO A 1 53 ? 2.810 3.377 -11.527 1.00 0.00 52 PRO A CA 15
ATOM 23097 C C . PRO A 1 53 ? 1.360 3.357 -11.039 1.00 0.00 52 PRO A C 15
ATOM 23098 O O . PRO A 1 53 ? 0.778 4.406 -10.768 1.00 0.00 52 PRO A O 15
ATOM 23109 N N . GLU A 1 54 ? 0.818 2.151 -10.942 1.00 0.00 53 GLU A N 15
ATOM 23110 C CA . GLU A 1 54 ? -0.553 1.981 -10.492 1.00 0.00 53 GLU A CA 15
ATOM 23111 C C . GLU A 1 54 ? -0.586 1.205 -9.174 1.00 0.00 53 GLU A C 15
ATOM 23112 O O . GLU A 1 54 ? -1.619 1.148 -8.508 1.00 0.00 53 GLU A O 15
ATOM 23124 N N . GLY A 1 55 ? 0.557 0.626 -8.836 1.00 0.00 54 GLY A N 15
ATOM 23125 C CA . GLY A 1 55 ? 0.672 -0.145 -7.610 1.00 0.00 54 GLY A CA 15
ATOM 23126 C C . GLY A 1 55 ? 0.339 -1.618 -7.855 1.00 0.00 54 GLY A C 15
ATOM 23127 O O . GLY A 1 55 ? -0.045 -1.996 -8.960 1.00 0.00 54 GLY A O 15
ATOM 23131 N N . THR A 1 56 ? 0.498 -2.410 -6.804 1.00 0.00 55 THR A N 15
ATOM 23132 C CA . THR A 1 56 ? 0.219 -3.833 -6.892 1.00 0.00 55 THR A CA 15
ATOM 23133 C C . THR A 1 56 ? 0.035 -4.427 -5.494 1.00 0.00 55 THR A C 15
ATOM 23134 O O . THR A 1 56 ? 0.693 -4.005 -4.544 1.00 0.00 55 THR A O 15
ATOM 23145 N N . PHE A 1 57 ? -0.864 -5.397 -5.411 1.00 0.00 56 PHE A N 15
ATOM 23146 C CA . PHE A 1 57 ? -1.144 -6.053 -4.145 1.00 0.00 56 PHE A CA 15
ATOM 23147 C C . PHE A 1 57 ? -0.332 -7.343 -4.005 1.00 0.00 56 PHE A C 15
ATOM 23148 O O . PHE A 1 57 ? -0.863 -8.372 -3.591 1.00 0.00 56 PHE A O 15
ATOM 23165 N N . ASP A 1 58 ? 0.941 -7.244 -4.359 1.00 0.00 57 ASP A N 15
ATOM 23166 C CA . ASP A 1 58 ? 1.830 -8.390 -4.278 1.00 0.00 57 ASP A CA 15
ATOM 23167 C C . ASP A 1 58 ? 2.756 -8.228 -3.070 1.00 0.00 57 ASP A C 15
ATOM 23168 O O . ASP A 1 58 ? 3.731 -7.479 -3.127 1.00 0.00 57 ASP A O 15
ATOM 23177 N N . LEU A 1 59 ? 2.418 -8.941 -2.006 1.00 0.00 58 LEU A N 15
ATOM 23178 C CA . LEU A 1 59 ? 3.206 -8.885 -0.787 1.00 0.00 58 LEU A CA 15
ATOM 23179 C C . LEU A 1 59 ? 4.686 -9.066 -1.132 1.00 0.00 58 LEU A C 15
ATOM 23180 O O . LEU A 1 59 ? 5.559 -8.582 -0.413 1.00 0.00 58 LEU A O 15
ATOM 23196 N N . THR A 1 60 ? 4.922 -9.764 -2.233 1.00 0.00 59 THR A N 15
ATOM 23197 C CA . THR A 1 60 ? 6.281 -10.015 -2.683 1.00 0.00 59 THR A CA 15
ATOM 23198 C C . THR A 1 60 ? 6.984 -8.697 -3.016 1.00 0.00 59 THR A C 15
ATOM 23199 O O . THR A 1 60 ? 8.066 -8.420 -2.501 1.00 0.00 59 THR A O 15
ATOM 23210 N N . VAL A 1 61 ? 6.341 -7.921 -3.876 1.00 0.00 60 VAL A N 15
ATOM 23211 C CA . VAL A 1 61 ? 6.891 -6.640 -4.284 1.00 0.00 60 VAL A CA 15
ATOM 23212 C C . VAL A 1 61 ? 6.824 -5.663 -3.108 1.00 0.00 60 VAL A C 15
ATOM 23213 O O . VAL A 1 61 ? 7.762 -4.904 -2.872 1.00 0.00 60 VAL A O 15
ATOM 23226 N N . ILE A 1 62 ? 5.704 -5.714 -2.401 1.00 0.00 61 ILE A N 15
ATOM 23227 C CA . ILE A 1 62 ? 5.502 -4.843 -1.256 1.00 0.00 61 ILE A CA 15
ATOM 23228 C C . ILE A 1 62 ? 6.673 -5.006 -0.284 1.00 0.00 61 ILE A C 15
ATOM 23229 O O . ILE A 1 62 ? 7.250 -4.019 0.168 1.00 0.00 61 ILE A O 15
ATOM 23245 N N . PHE A 1 63 ? 6.987 -6.259 0.009 1.00 0.00 62 PHE A N 15
ATOM 23246 C CA . PHE A 1 63 ? 8.079 -6.564 0.919 1.00 0.00 62 PHE A CA 15
ATOM 23247 C C . PHE A 1 63 ? 9.377 -5.897 0.460 1.00 0.00 62 PHE A C 15
ATOM 23248 O O . PHE A 1 63 ? 10.195 -5.491 1.284 1.00 0.00 62 PHE A O 15
ATOM 23265 N N . GLU A 1 64 ? 9.526 -5.804 -0.853 1.00 0.00 63 GLU A N 15
ATOM 23266 C CA . GLU A 1 64 ? 10.711 -5.193 -1.431 1.00 0.00 63 GLU A CA 15
ATOM 23267 C C . GLU A 1 64 ? 10.721 -3.689 -1.154 1.00 0.00 63 GLU A C 15
ATOM 23268 O O . GLU A 1 64 ? 11.706 -3.154 -0.647 1.00 0.00 63 GLU A O 15
ATOM 23280 N N . VAL A 1 65 ? 9.614 -3.048 -1.499 1.00 0.00 64 VAL A N 15
ATOM 23281 C CA . VAL A 1 65 ? 9.483 -1.616 -1.294 1.00 0.00 64 VAL A CA 15
ATOM 23282 C C . VAL A 1 65 ? 9.496 -1.316 0.206 1.00 0.00 64 VAL A C 15
ATOM 23283 O O . VAL A 1 65 ? 10.088 -0.329 0.641 1.00 0.00 64 VAL A O 15
ATOM 23296 N N . LYS A 1 66 ? 8.837 -2.187 0.957 1.00 0.00 65 LYS A N 15
ATOM 23297 C CA . LYS A 1 66 ? 8.765 -2.028 2.399 1.00 0.00 65 LYS A CA 15
ATOM 23298 C C . LYS A 1 66 ? 10.159 -2.222 2.999 1.00 0.00 65 LYS A C 15
ATOM 23299 O O . LYS A 1 66 ? 10.629 -1.387 3.770 1.00 0.00 65 LYS A O 15
ATOM 23318 N N . ALA A 1 67 ? 10.781 -3.330 2.623 1.00 0.00 66 ALA A N 15
ATOM 23319 C CA . ALA A 1 67 ? 12.112 -3.644 3.114 1.00 0.00 66 ALA A CA 15
ATOM 23320 C C . ALA A 1 67 ? 13.035 -2.447 2.878 1.00 0.00 66 ALA A C 15
ATOM 23321 O O . ALA A 1 67 ? 14.037 -2.284 3.572 1.00 0.00 66 ALA A O 15
ATOM 23328 N N . ILE A 1 68 ? 12.663 -1.639 1.895 1.00 0.00 67 ILE A N 15
ATOM 23329 C CA . ILE A 1 68 ? 13.445 -0.461 1.559 1.00 0.00 67 ILE A CA 15
ATOM 23330 C C . ILE A 1 68 ? 13.141 0.651 2.564 1.00 0.00 67 ILE A C 15
ATOM 23331 O O . ILE A 1 68 ? 14.053 1.209 3.173 1.00 0.00 67 ILE A O 15
ATOM 23347 N N . VAL A 1 69 ? 11.856 0.942 2.706 1.00 0.00 68 VAL A N 15
ATOM 23348 C CA . VAL A 1 69 ? 11.420 1.978 3.627 1.00 0.00 68 VAL A CA 15
ATOM 23349 C C . VAL A 1 69 ? 11.740 1.548 5.060 1.00 0.00 68 VAL A C 15
ATOM 23350 O O . VAL A 1 69 ? 12.076 2.380 5.901 1.00 0.00 68 VAL A O 15
ATOM 23363 N N . PHE A 1 70 ? 11.623 0.249 5.294 1.00 0.00 69 PHE A N 15
ATOM 23364 C CA . PHE A 1 70 ? 11.895 -0.302 6.611 1.00 0.00 69 PHE A CA 15
ATOM 23365 C C . PHE A 1 70 ? 13.341 -0.790 6.713 1.00 0.00 69 PHE A C 15
ATOM 23366 O O . PHE A 1 70 ? 13.630 -1.740 7.439 1.00 0.00 69 PHE A O 15
ATOM 23383 N N . GLN A 1 71 ? 14.213 -0.117 5.975 1.00 0.00 70 GLN A N 15
ATOM 23384 C CA . GLN A 1 71 ? 15.622 -0.470 5.973 1.00 0.00 70 GLN A CA 15
ATOM 23385 C C . GLN A 1 71 ? 16.352 0.254 7.107 1.00 0.00 70 GLN A C 15
ATOM 23386 O O . GLN A 1 71 ? 15.719 0.862 7.968 1.00 0.00 70 GLN A O 15
ATOM 23400 N N . ASP A 1 72 ? 17.673 0.164 7.069 1.00 0.00 71 ASP A N 15
ATOM 23401 C CA . ASP A 1 72 ? 18.496 0.803 8.083 1.00 0.00 71 ASP A CA 15
ATOM 23402 C C . ASP A 1 72 ? 19.223 1.998 7.464 1.00 0.00 71 ASP A C 15
ATOM 23403 O O . ASP A 1 72 ? 19.567 1.976 6.283 1.00 0.00 71 ASP A O 15
ATOM 23412 N N . GLY A 1 73 ? 19.436 3.013 8.289 1.00 0.00 72 GLY A N 15
ATOM 23413 C CA . GLY A 1 73 ? 20.116 4.214 7.837 1.00 0.00 72 GLY A CA 15
ATOM 23414 C C . GLY A 1 73 ? 19.114 5.328 7.529 1.00 0.00 72 GLY A C 15
ATOM 23415 O O . GLY A 1 73 ? 17.910 5.153 7.710 1.00 0.00 72 GLY A O 15
ATOM 23419 N N . PRO A 1 74 ? 19.662 6.479 7.055 1.00 0.00 73 PRO A N 15
ATOM 23420 C CA . PRO A 1 74 ? 18.829 7.622 6.719 1.00 0.00 73 PRO A CA 15
ATOM 23421 C C . PRO A 1 74 ? 18.087 7.392 5.401 1.00 0.00 73 PRO A C 15
ATOM 23422 O O . PRO A 1 74 ? 17.258 8.207 5.000 1.00 0.00 73 PRO A O 15
ATOM 23433 N N . GLY A 1 75 ? 18.413 6.277 4.763 1.00 0.00 74 GLY A N 15
ATOM 23434 C CA . GLY A 1 75 ? 17.788 5.929 3.498 1.00 0.00 74 GLY A CA 15
ATOM 23435 C C . GLY A 1 75 ? 16.371 5.393 3.716 1.00 0.00 74 GLY A C 15
ATOM 23436 O O . GLY A 1 75 ? 15.525 5.488 2.828 1.00 0.00 74 GLY A O 15
ATOM 23440 N N . SER A 1 76 ? 16.157 4.841 4.901 1.00 0.00 75 SER A N 15
ATOM 23441 C CA . SER A 1 76 ? 14.858 4.289 5.246 1.00 0.00 75 SER A CA 15
ATOM 23442 C C . SER A 1 76 ? 13.816 5.407 5.312 1.00 0.00 75 SER A C 15
ATOM 23443 O O . SER A 1 76 ? 14.161 6.572 5.505 1.00 0.00 75 SER A O 15
ATOM 23451 N N . HIS A 1 77 ? 12.561 5.014 5.149 1.00 0.00 76 HIS A N 15
ATOM 23452 C CA . HIS A 1 77 ? 11.467 5.968 5.188 1.00 0.00 76 HIS A CA 15
ATOM 23453 C C . HIS A 1 77 ? 10.466 5.557 6.270 1.00 0.00 76 HIS A C 15
ATOM 23454 O O . HIS A 1 77 ? 9.588 4.731 6.027 1.00 0.00 76 HIS A O 15
ATOM 23468 N N . PRO A 1 78 ? 10.637 6.169 7.473 1.00 0.00 77 PRO A N 15
ATOM 23469 C CA . PRO A 1 78 ? 9.759 5.876 8.593 1.00 0.00 77 PRO A CA 15
ATOM 23470 C C . PRO A 1 78 ? 8.394 6.542 8.409 1.00 0.00 77 PRO A C 15
ATOM 23471 O O . PRO A 1 78 ? 7.478 6.317 9.199 1.00 0.00 77 PRO A O 15
ATOM 23482 N N . ASP A 1 79 ? 8.301 7.348 7.362 1.00 0.00 78 ASP A N 15
ATOM 23483 C CA . ASP A 1 79 ? 7.063 8.048 7.064 1.00 0.00 78 ASP A CA 15
ATOM 23484 C C . ASP A 1 79 ? 6.148 7.134 6.247 1.00 0.00 78 ASP A C 15
ATOM 23485 O O . ASP A 1 79 ? 4.933 7.135 6.437 1.00 0.00 78 ASP A O 15
ATOM 23494 N N . GLN A 1 80 ? 6.768 6.375 5.355 1.00 0.00 79 GLN A N 15
ATOM 23495 C CA . GLN A 1 80 ? 6.025 5.457 4.508 1.00 0.00 79 GLN A CA 15
ATOM 23496 C C . GLN A 1 80 ? 5.864 4.104 5.205 1.00 0.00 79 GLN A C 15
ATOM 23497 O O . GLN A 1 80 ? 5.033 3.291 4.804 1.00 0.00 79 GLN A O 15
ATOM 23511 N N . GLN A 1 81 ? 6.673 3.905 6.235 1.00 0.00 80 GLN A N 15
ATOM 23512 C CA . GLN A 1 81 ? 6.631 2.665 6.991 1.00 0.00 80 GLN A CA 15
ATOM 23513 C C . GLN A 1 81 ? 5.186 2.310 7.349 1.00 0.00 80 GLN A C 15
ATOM 23514 O O . GLN A 1 81 ? 4.752 1.178 7.143 1.00 0.00 80 GLN A O 15
ATOM 23528 N N . PRO A 1 82 ? 4.463 3.325 7.893 1.00 0.00 81 PRO A N 15
ATOM 23529 C CA . PRO A 1 82 ? 3.076 3.131 8.281 1.00 0.00 81 PRO A CA 15
ATOM 23530 C C . PRO A 1 82 ? 2.163 3.092 7.054 1.00 0.00 81 PRO A C 15
ATOM 23531 O O . PRO A 1 82 ? 1.053 2.567 7.118 1.00 0.00 81 PRO A O 15
ATOM 23542 N N . TYR A 1 83 ? 2.666 3.654 5.964 1.00 0.00 82 TYR A N 15
ATOM 23543 C CA . TYR A 1 83 ? 1.909 3.690 4.724 1.00 0.00 82 TYR A CA 15
ATOM 23544 C C . TYR A 1 83 ? 1.996 2.351 3.990 1.00 0.00 82 TYR A C 15
ATOM 23545 O O . TYR A 1 83 ? 0.976 1.794 3.584 1.00 0.00 82 TYR A O 15
ATOM 23563 N N . ILE A 1 84 ? 3.222 1.872 3.842 1.00 0.00 83 ILE A N 15
ATOM 23564 C CA . ILE A 1 84 ? 3.455 0.608 3.164 1.00 0.00 83 ILE A CA 15
ATOM 23565 C C . ILE A 1 84 ? 2.920 -0.536 4.028 1.00 0.00 83 ILE A C 15
ATOM 23566 O O . ILE A 1 84 ? 2.430 -1.536 3.506 1.00 0.00 83 ILE A O 15
ATOM 23582 N N . THR A 1 85 ? 3.032 -0.349 5.335 1.00 0.00 84 THR A N 15
ATOM 23583 C CA . THR A 1 85 ? 2.566 -1.353 6.277 1.00 0.00 84 THR A CA 15
ATOM 23584 C C . THR A 1 85 ? 1.107 -1.715 5.991 1.00 0.00 84 THR A C 15
ATOM 23585 O O . THR A 1 85 ? 0.745 -2.891 5.988 1.00 0.00 84 THR A O 15
ATOM 23596 N N . VAL A 1 86 ? 0.309 -0.684 5.758 1.00 0.00 85 VAL A N 15
ATOM 23597 C CA . VAL A 1 86 ? -1.102 -0.879 5.472 1.00 0.00 85 VAL A CA 15
ATOM 23598 C C . VAL A 1 86 ? -1.250 -1.673 4.173 1.00 0.00 85 VAL A C 15
ATOM 23599 O O . VAL A 1 86 ? -2.141 -2.512 4.052 1.00 0.00 85 VAL A O 15
ATOM 23612 N N . TRP A 1 87 ? -0.363 -1.380 3.234 1.00 0.00 86 TRP A N 15
ATOM 23613 C CA . TRP A 1 87 ? -0.383 -2.056 1.948 1.00 0.00 86 TRP A CA 15
ATOM 23614 C C . TRP A 1 87 ? -0.161 -3.549 2.195 1.00 0.00 86 TRP A C 15
ATOM 23615 O O . TRP A 1 87 ? -0.899 -4.385 1.677 1.00 0.00 86 TRP A O 15
ATOM 23636 N N . GLN A 1 88 ? 0.861 -3.839 2.988 1.00 0.00 87 GLN A N 15
ATOM 23637 C CA . GLN A 1 88 ? 1.190 -5.217 3.310 1.00 0.00 87 GLN A CA 15
ATOM 23638 C C . GLN A 1 88 ? 0.001 -5.903 3.986 1.00 0.00 87 GLN A C 15
ATOM 23639 O O . GLN A 1 88 ? -0.222 -7.098 3.794 1.00 0.00 87 GLN A O 15
ATOM 23653 N N . ASP A 1 89 ? -0.732 -5.118 4.761 1.00 0.00 88 ASP A N 15
ATOM 23654 C CA . ASP A 1 89 ? -1.893 -5.634 5.466 1.00 0.00 88 ASP A CA 15
ATOM 23655 C C . ASP A 1 89 ? -3.039 -5.834 4.473 1.00 0.00 88 ASP A C 15
ATOM 23656 O O . ASP A 1 89 ? -3.889 -6.703 4.666 1.00 0.00 88 ASP A O 15
ATOM 23665 N N . LEU A 1 90 ? -3.027 -5.016 3.431 1.00 0.00 89 LEU A N 15
ATOM 23666 C CA . LEU A 1 90 ? -4.055 -5.092 2.407 1.00 0.00 89 LEU A CA 15
ATOM 23667 C C . LEU A 1 90 ? -3.937 -6.427 1.670 1.00 0.00 89 LEU A C 15
ATOM 23668 O O . LEU A 1 90 ? -4.906 -7.180 1.582 1.00 0.00 89 LEU A O 15
ATOM 23684 N N . VAL A 1 91 ? -2.741 -6.680 1.158 1.00 0.00 90 VAL A N 15
ATOM 23685 C CA . VAL A 1 91 ? -2.483 -7.911 0.431 1.00 0.00 90 VAL A CA 15
ATOM 23686 C C . VAL A 1 91 ? -2.805 -9.107 1.330 1.00 0.00 90 VAL A C 15
ATOM 23687 O O . VAL A 1 91 ? -3.450 -10.060 0.895 1.00 0.00 90 VAL A O 15
ATOM 23700 N N . GLN A 1 92 ? -2.340 -9.017 2.568 1.00 0.00 91 GLN A N 15
ATOM 23701 C CA . GLN A 1 92 ? -2.570 -10.079 3.532 1.00 0.00 91 GLN A CA 15
ATOM 23702 C C . GLN A 1 92 ? -4.069 -10.359 3.667 1.00 0.00 91 GLN A C 15
ATOM 23703 O O . GLN A 1 92 ? -4.541 -11.429 3.286 1.00 0.00 91 GLN A O 15
ATOM 23717 N N . ASN A 1 93 ? -4.775 -9.378 4.210 1.00 0.00 92 ASN A N 15
ATOM 23718 C CA . ASN A 1 93 ? -6.210 -9.504 4.399 1.00 0.00 92 ASN A CA 15
ATOM 23719 C C . ASN A 1 93 ? -6.933 -8.938 3.176 1.00 0.00 92 ASN A C 15
ATOM 23720 O O . ASN A 1 93 ? -7.679 -7.966 3.286 1.00 0.00 92 ASN A O 15
ATOM 23731 N N . SER A 1 94 ? -6.689 -9.571 2.038 1.00 0.00 93 SER A N 15
ATOM 23732 C CA . SER A 1 94 ? -7.308 -9.143 0.796 1.00 0.00 93 SER A CA 15
ATOM 23733 C C . SER A 1 94 ? -8.769 -8.762 1.043 1.00 0.00 93 SER A C 15
ATOM 23734 O O . SER A 1 94 ? -9.587 -9.614 1.385 1.00 0.00 93 SER A O 15
ATOM 23742 N N . PRO A 1 95 ? -9.060 -7.446 0.855 1.00 0.00 94 PRO A N 15
ATOM 23743 C CA . PRO A 1 95 ? -10.408 -6.942 1.054 1.00 0.00 94 PRO A CA 15
ATOM 23744 C C . PRO A 1 95 ? -11.321 -7.345 -0.105 1.00 0.00 94 PRO A C 15
ATOM 23745 O O . PRO A 1 95 ? -10.844 -7.760 -1.161 1.00 0.00 94 PRO A O 15
ATOM 23756 N N . PRO A 1 96 ? -12.652 -7.206 0.136 1.00 0.00 95 PRO A N 15
ATOM 23757 C CA . PRO A 1 96 ? -13.636 -7.551 -0.876 1.00 0.00 95 PRO A CA 15
ATOM 23758 C C . PRO A 1 96 ? -13.689 -6.487 -1.975 1.00 0.00 95 PRO A C 15
ATOM 23759 O O . PRO A 1 96 ? -14.110 -6.768 -3.096 1.00 0.00 95 PRO A O 15
ATOM 23770 N N . TRP A 1 97 ? -13.255 -5.288 -1.615 1.00 0.00 96 TRP A N 15
ATOM 23771 C CA . TRP A 1 97 ? -13.247 -4.182 -2.556 1.00 0.00 96 TRP A CA 15
ATOM 23772 C C . TRP A 1 97 ? -12.003 -4.319 -3.437 1.00 0.00 96 TRP A C 15
ATOM 23773 O O . TRP A 1 97 ? -11.863 -3.612 -4.434 1.00 0.00 96 TRP A O 15
ATOM 23794 N N . ILE A 1 98 ? -11.132 -5.233 -3.037 1.00 0.00 97 ILE A N 15
ATOM 23795 C CA . ILE A 1 98 ? -9.905 -5.472 -3.777 1.00 0.00 97 ILE A CA 15
ATOM 23796 C C . ILE A 1 98 ? -10.077 -6.712 -4.656 1.00 0.00 97 ILE A C 15
ATOM 23797 O O . ILE A 1 98 ? -9.911 -6.644 -5.873 1.00 0.00 97 ILE A O 15
ATOM 23813 N N . LYS A 1 99 ? -10.408 -7.818 -4.005 1.00 0.00 98 LYS A N 15
ATOM 23814 C CA . LYS A 1 99 ? -10.605 -9.072 -4.711 1.00 0.00 98 LYS A CA 15
ATOM 23815 C C . LYS A 1 99 ? -12.085 -9.224 -5.070 1.00 0.00 98 LYS A C 15
ATOM 23816 O O . LYS A 1 99 ? -12.947 -9.178 -4.194 1.00 0.00 98 LYS A O 15
ATOM 23835 N N . SER A 1 100 ? -12.334 -9.400 -6.359 1.00 0.00 99 SER A N 15
ATOM 23836 C CA . SER A 1 100 ? -13.694 -9.559 -6.844 1.00 0.00 99 SER A CA 15
ATOM 23837 C C . SER A 1 100 ? -13.960 -11.026 -7.187 1.00 0.00 99 SER A C 15
ATOM 23838 O O . SER A 1 100 ? -14.998 -11.575 -6.821 1.00 0.00 99 SER A O 15
ATOM 23846 N N . GLY A 1 101 ? -13.003 -11.620 -7.885 1.00 0.00 100 GLY A N 15
ATOM 23847 C CA . GLY A 1 101 ? -13.121 -13.013 -8.282 1.00 0.00 100 GLY A CA 15
ATOM 23848 C C . GLY A 1 101 ? -12.074 -13.875 -7.574 1.00 0.00 100 GLY A C 15
ATOM 23849 O O . GLY A 1 101 ? -12.297 -14.336 -6.455 1.00 0.00 100 GLY A O 15
ATOM 23853 N N . PRO A 1 102 ? -10.923 -14.072 -8.272 1.00 0.00 101 PRO A N 15
ATOM 23854 C CA . PRO A 1 102 ? -9.841 -14.870 -7.722 1.00 0.00 101 PRO A CA 15
ATOM 23855 C C . PRO A 1 102 ? -9.090 -14.100 -6.634 1.00 0.00 101 PRO A C 15
ATOM 23856 O O . PRO A 1 102 ? -9.403 -12.943 -6.358 1.00 0.00 101 PRO A O 15
ATOM 23867 N N . SER A 1 103 ? -8.112 -14.773 -6.045 1.00 0.00 102 SER A N 15
ATOM 23868 C CA . SER A 1 103 ? -7.314 -14.166 -4.994 1.00 0.00 102 SER A CA 15
ATOM 23869 C C . SER A 1 103 ? -5.870 -14.665 -5.079 1.00 0.00 102 SER A C 15
ATOM 23870 O O . SER A 1 103 ? -5.631 -15.854 -5.289 1.00 0.00 102 SER A O 15
ATOM 23878 N N . SER A 1 104 ? -4.944 -13.732 -4.913 1.00 0.00 103 SER A N 15
ATOM 23879 C CA . SER A 1 104 ? -3.530 -14.062 -4.969 1.00 0.00 103 SER A CA 15
ATOM 23880 C C . SER A 1 104 ? -3.026 -14.440 -3.575 1.00 0.00 103 SER A C 15
ATOM 23881 O O . SER A 1 104 ? -2.746 -13.568 -2.754 1.00 0.00 103 SER A O 15
ATOM 23889 N N . GLY A 1 105 ? -2.924 -15.742 -3.351 1.00 0.00 104 GLY A N 15
ATOM 23890 C CA . GLY A 1 105 ? -2.458 -16.247 -2.070 1.00 0.00 104 GLY A CA 15
ATOM 23891 C C . GLY A 1 105 ? -0.929 -16.270 -2.014 1.00 0.00 104 GLY A C 15
ATOM 23892 O O . GLY A 1 105 ? -0.340 -16.054 -0.956 1.00 0.00 104 GLY A O 15
ATOM 23896 N N . GLY A 1 1 ? -11.468 -16.881 -8.147 1.00 0.00 0 GLY A N 16
ATOM 23897 C CA . GLY A 1 1 ? -10.564 -16.477 -9.210 1.00 0.00 0 GLY A CA 16
ATOM 23898 C C . GLY A 1 1 ? -11.294 -15.645 -10.266 1.00 0.00 0 GLY A C 16
ATOM 23899 O O . GLY A 1 1 ? -12.233 -16.125 -10.899 1.00 0.00 0 GLY A O 16
ATOM 23903 N N . SER A 1 2 ? -10.836 -14.412 -10.422 1.00 0.00 1 SER A N 16
ATOM 23904 C CA . SER A 1 2 ? -11.434 -13.508 -11.390 1.00 0.00 1 SER A CA 16
ATOM 23905 C C . SER A 1 2 ? -10.342 -12.717 -12.113 1.00 0.00 1 SER A C 16
ATOM 23906 O O . SER A 1 2 ? -9.338 -12.345 -11.508 1.00 0.00 1 SER A O 16
ATOM 23914 N N . SER A 1 3 ? -10.575 -12.485 -13.396 1.00 0.00 2 SER A N 16
ATOM 23915 C CA . SER A 1 3 ? -9.624 -11.745 -14.208 1.00 0.00 2 SER A CA 16
ATOM 23916 C C . SER A 1 3 ? -10.357 -10.705 -15.057 1.00 0.00 2 SER A C 16
ATOM 23917 O O . SER A 1 3 ? -11.552 -10.841 -15.316 1.00 0.00 2 SER A O 16
ATOM 23925 N N . GLY A 1 4 ? -9.611 -9.691 -15.468 1.00 0.00 3 GLY A N 16
ATOM 23926 C CA . GLY A 1 4 ? -10.175 -8.628 -16.283 1.00 0.00 3 GLY A CA 16
ATOM 23927 C C . GLY A 1 4 ? -9.164 -7.499 -16.488 1.00 0.00 3 GLY A C 16
ATOM 23928 O O . GLY A 1 4 ? -7.966 -7.688 -16.282 1.00 0.00 3 GLY A O 16
ATOM 23932 N N . SER A 1 5 ? -9.683 -6.349 -16.892 1.00 0.00 4 SER A N 16
ATOM 23933 C CA . SER A 1 5 ? -8.841 -5.189 -17.128 1.00 0.00 4 SER A CA 16
ATOM 23934 C C . SER A 1 5 ? -9.606 -3.908 -16.787 1.00 0.00 4 SER A C 16
ATOM 23935 O O . SER A 1 5 ? -10.128 -3.237 -17.676 1.00 0.00 4 SER A O 16
ATOM 23943 N N . SER A 1 6 ? -9.648 -3.608 -15.497 1.00 0.00 5 SER A N 16
ATOM 23944 C CA . SER A 1 6 ? -10.341 -2.420 -15.028 1.00 0.00 5 SER A CA 16
ATOM 23945 C C . SER A 1 6 ? -10.252 -2.331 -13.503 1.00 0.00 5 SER A C 16
ATOM 23946 O O . SER A 1 6 ? -10.861 -3.131 -12.794 1.00 0.00 5 SER A O 16
ATOM 23954 N N . GLY A 1 7 ? -9.488 -1.350 -13.043 1.00 0.00 6 GLY A N 16
ATOM 23955 C CA . GLY A 1 7 ? -9.312 -1.146 -11.615 1.00 0.00 6 GLY A CA 16
ATOM 23956 C C . GLY A 1 7 ? -7.830 -1.176 -11.236 1.00 0.00 6 GLY A C 16
ATOM 23957 O O . GLY A 1 7 ? -7.046 -1.908 -11.838 1.00 0.00 6 GLY A O 16
ATOM 23961 N N . THR A 1 8 ? -7.491 -0.371 -10.240 1.00 0.00 7 THR A N 16
ATOM 23962 C CA . THR A 1 8 ? -6.117 -0.295 -9.773 1.00 0.00 7 THR A CA 16
ATOM 23963 C C . THR A 1 8 ? -6.072 -0.301 -8.244 1.00 0.00 7 THR A C 16
ATOM 23964 O O . THR A 1 8 ? -7.085 -0.063 -7.588 1.00 0.00 7 THR A O 16
ATOM 23975 N N . PRO A 1 9 ? -4.855 -0.584 -7.706 1.00 0.00 8 PRO A N 16
ATOM 23976 C CA . PRO A 1 9 ? -4.665 -0.624 -6.266 1.00 0.00 8 PRO A CA 16
ATOM 23977 C C . PRO A 1 9 ? -4.636 0.788 -5.677 1.00 0.00 8 PRO A C 16
ATOM 23978 O O . PRO A 1 9 ? -5.338 1.074 -4.708 1.00 0.00 8 PRO A O 16
ATOM 23989 N N . LEU A 1 10 ? -3.817 1.632 -6.287 1.00 0.00 9 LEU A N 16
ATOM 23990 C CA . LEU A 1 10 ? -3.688 3.007 -5.835 1.00 0.00 9 LEU A CA 16
ATOM 23991 C C . LEU A 1 10 ? -5.065 3.672 -5.837 1.00 0.00 9 LEU A C 16
ATOM 23992 O O . LEU A 1 10 ? -5.436 4.343 -4.875 1.00 0.00 9 LEU A O 16
ATOM 24008 N N . SER A 1 11 ? -5.787 3.462 -6.928 1.00 0.00 10 SER A N 16
ATOM 24009 C CA . SER A 1 11 ? -7.116 4.032 -7.067 1.00 0.00 10 SER A CA 16
ATOM 24010 C C . SER A 1 11 ? -8.075 3.376 -6.071 1.00 0.00 10 SER A C 16
ATOM 24011 O O . SER A 1 11 ? -8.929 4.046 -5.493 1.00 0.00 10 SER A O 16
ATOM 24019 N N . LEU A 1 12 ? -7.900 2.074 -5.901 1.00 0.00 11 LEU A N 16
ATOM 24020 C CA . LEU A 1 12 ? -8.739 1.320 -4.985 1.00 0.00 11 LEU A CA 16
ATOM 24021 C C . LEU A 1 12 ? -8.462 1.779 -3.552 1.00 0.00 11 LEU A C 16
ATOM 24022 O O . LEU A 1 12 ? -9.391 2.048 -2.791 1.00 0.00 11 LEU A O 16
ATOM 24038 N N . THR A 1 13 ? -7.180 1.855 -3.226 1.00 0.00 12 THR A N 16
ATOM 24039 C CA . THR A 1 13 ? -6.769 2.276 -1.898 1.00 0.00 12 THR A CA 16
ATOM 24040 C C . THR A 1 13 ? -7.315 3.671 -1.588 1.00 0.00 12 THR A C 16
ATOM 24041 O O . THR A 1 13 ? -7.892 3.894 -0.524 1.00 0.00 12 THR A O 16
ATOM 24052 N N . LEU A 1 14 ? -7.115 4.574 -2.536 1.00 0.00 13 LEU A N 16
ATOM 24053 C CA . LEU A 1 14 ? -7.580 5.942 -2.378 1.00 0.00 13 LEU A CA 16
ATOM 24054 C C . LEU A 1 14 ? -9.110 5.957 -2.366 1.00 0.00 13 LEU A C 16
ATOM 24055 O O . LEU A 1 14 ? -9.721 6.770 -1.674 1.00 0.00 13 LEU A O 16
ATOM 24071 N N . ASP A 1 15 ? -9.685 5.048 -3.140 1.00 0.00 14 ASP A N 16
ATOM 24072 C CA . ASP A 1 15 ? -11.132 4.947 -3.228 1.00 0.00 14 ASP A CA 16
ATOM 24073 C C . ASP A 1 15 ? -11.694 4.542 -1.863 1.00 0.00 14 ASP A C 16
ATOM 24074 O O . ASP A 1 15 ? -12.779 4.976 -1.481 1.00 0.00 14 ASP A O 16
ATOM 24083 N N . HIS A 1 16 ? -10.929 3.713 -1.167 1.00 0.00 15 HIS A N 16
ATOM 24084 C CA . HIS A 1 16 ? -11.337 3.245 0.147 1.00 0.00 15 HIS A CA 16
ATOM 24085 C C . HIS A 1 16 ? -10.387 3.802 1.208 1.00 0.00 15 HIS A C 16
ATOM 24086 O O . HIS A 1 16 ? -10.002 3.092 2.136 1.00 0.00 15 HIS A O 16
ATOM 24100 N N . TRP A 1 17 ? -10.036 5.068 1.037 1.00 0.00 16 TRP A N 16
ATOM 24101 C CA . TRP A 1 17 ? -9.139 5.729 1.969 1.00 0.00 16 TRP A CA 16
ATOM 24102 C C . TRP A 1 17 ? -9.683 5.515 3.382 1.00 0.00 16 TRP A C 16
ATOM 24103 O O . TRP A 1 17 ? -8.917 5.319 4.324 1.00 0.00 16 TRP A O 16
ATOM 24124 N N . SER A 1 18 ? -11.004 5.561 3.486 1.00 0.00 17 SER A N 16
ATOM 24125 C CA . SER A 1 18 ? -11.660 5.375 4.769 1.00 0.00 17 SER A CA 16
ATOM 24126 C C . SER A 1 18 ? -11.187 4.071 5.415 1.00 0.00 17 SER A C 16
ATOM 24127 O O . SER A 1 18 ? -10.968 4.016 6.624 1.00 0.00 17 SER A O 16
ATOM 24135 N N . GLU A 1 19 ? -11.043 3.052 4.579 1.00 0.00 18 GLU A N 16
ATOM 24136 C CA . GLU A 1 19 ? -10.600 1.752 5.054 1.00 0.00 18 GLU A CA 16
ATOM 24137 C C . GLU A 1 19 ? -9.105 1.787 5.378 1.00 0.00 18 GLU A C 16
ATOM 24138 O O . GLU A 1 19 ? -8.672 1.229 6.386 1.00 0.00 18 GLU A O 16
ATOM 24150 N N . ILE A 1 20 ? -8.358 2.448 4.506 1.00 0.00 19 ILE A N 16
ATOM 24151 C CA . ILE A 1 20 ? -6.921 2.562 4.688 1.00 0.00 19 ILE A CA 16
ATOM 24152 C C . ILE A 1 20 ? -6.634 3.360 5.962 1.00 0.00 19 ILE A C 16
ATOM 24153 O O . ILE A 1 20 ? -5.647 3.104 6.650 1.00 0.00 19 ILE A O 16
ATOM 24169 N N . ARG A 1 21 ? -7.515 4.311 6.237 1.00 0.00 20 ARG A N 16
ATOM 24170 C CA . ARG A 1 21 ? -7.368 5.147 7.416 1.00 0.00 20 ARG A CA 16
ATOM 24171 C C . ARG A 1 21 ? -7.667 4.339 8.681 1.00 0.00 20 ARG A C 16
ATOM 24172 O O . ARG A 1 21 ? -7.146 4.643 9.753 1.00 0.00 20 ARG A O 16
ATOM 24193 N N . SER A 1 22 ? -8.504 3.326 8.513 1.00 0.00 21 SER A N 16
ATOM 24194 C CA . SER A 1 22 ? -8.878 2.472 9.628 1.00 0.00 21 SER A CA 16
ATOM 24195 C C . SER A 1 22 ? -7.709 1.559 10.003 1.00 0.00 21 SER A C 16
ATOM 24196 O O . SER A 1 22 ? -7.340 1.466 11.172 1.00 0.00 21 SER A O 16
ATOM 24204 N N . ARG A 1 23 ? -7.160 0.908 8.988 1.00 0.00 22 ARG A N 16
ATOM 24205 C CA . ARG A 1 23 ? -6.040 0.005 9.196 1.00 0.00 22 ARG A CA 16
ATOM 24206 C C . ARG A 1 23 ? -4.926 0.711 9.972 1.00 0.00 22 ARG A C 16
ATOM 24207 O O . ARG A 1 23 ? -4.307 0.118 10.854 1.00 0.00 22 ARG A O 16
ATOM 24228 N N . ALA A 1 24 ? -4.706 1.968 9.616 1.00 0.00 23 ALA A N 16
ATOM 24229 C CA . ALA A 1 24 ? -3.677 2.761 10.268 1.00 0.00 23 ALA A CA 16
ATOM 24230 C C . ALA A 1 24 ? -4.017 2.909 11.752 1.00 0.00 23 ALA A C 16
ATOM 24231 O O . ALA A 1 24 ? -3.131 2.854 12.604 1.00 0.00 23 ALA A O 16
ATOM 24238 N N . HIS A 1 25 ? -5.302 3.092 12.017 1.00 0.00 24 HIS A N 16
ATOM 24239 C CA . HIS A 1 25 ? -5.770 3.248 13.384 1.00 0.00 24 HIS A CA 16
ATOM 24240 C C . HIS A 1 25 ? -5.536 1.949 14.157 1.00 0.00 24 HIS A C 16
ATOM 24241 O O . HIS A 1 25 ? -5.031 1.972 15.279 1.00 0.00 24 HIS A O 16
ATOM 24255 N N . ASN A 1 26 ? -5.914 0.846 13.527 1.00 0.00 25 ASN A N 16
ATOM 24256 C CA . ASN A 1 26 ? -5.751 -0.460 14.142 1.00 0.00 25 ASN A CA 16
ATOM 24257 C C . ASN A 1 26 ? -4.260 -0.749 14.330 1.00 0.00 25 ASN A C 16
ATOM 24258 O O . ASN A 1 26 ? -3.865 -1.375 15.312 1.00 0.00 25 ASN A O 16
ATOM 24269 N N . LEU A 1 27 ? -3.474 -0.278 13.373 1.00 0.00 26 LEU A N 16
ATOM 24270 C CA . LEU A 1 27 ? -2.035 -0.478 13.421 1.00 0.00 26 LEU A CA 16
ATOM 24271 C C . LEU A 1 27 ? -1.415 0.540 14.381 1.00 0.00 26 LEU A C 16
ATOM 24272 O O . LEU A 1 27 ? -0.285 0.364 14.833 1.00 0.00 26 LEU A O 16
ATOM 24288 N N . SER A 1 28 ? -2.183 1.582 14.664 1.00 0.00 27 SER A N 16
ATOM 24289 C CA . SER A 1 28 ? -1.723 2.628 15.561 1.00 0.00 27 SER A CA 16
ATOM 24290 C C . SER A 1 28 ? -0.732 3.542 14.836 1.00 0.00 27 SER A C 16
ATOM 24291 O O . SER A 1 28 ? 0.327 3.864 15.372 1.00 0.00 27 SER A O 16
ATOM 24299 N N . VAL A 1 29 ? -1.113 3.934 13.629 1.00 0.00 28 VAL A N 16
ATOM 24300 C CA . VAL A 1 29 ? -0.271 4.805 12.826 1.00 0.00 28 VAL A CA 16
ATOM 24301 C C . VAL A 1 29 ? -1.151 5.805 12.074 1.00 0.00 28 VAL A C 16
ATOM 24302 O O . VAL A 1 29 ? -2.314 5.524 11.790 1.00 0.00 28 VAL A O 16
ATOM 24315 N N . GLU A 1 30 ? -0.562 6.953 11.772 1.00 0.00 29 GLU A N 16
ATOM 24316 C CA . GLU A 1 30 ? -1.277 7.997 11.059 1.00 0.00 29 GLU A CA 16
ATOM 24317 C C . GLU A 1 30 ? -0.703 8.168 9.651 1.00 0.00 29 GLU A C 16
ATOM 24318 O O . GLU A 1 30 ? 0.514 8.202 9.474 1.00 0.00 29 GLU A O 16
ATOM 24330 N N . ILE A 1 31 ? -1.605 8.271 8.687 1.00 0.00 30 ILE A N 16
ATOM 24331 C CA . ILE A 1 31 ? -1.203 8.438 7.300 1.00 0.00 30 ILE A CA 16
ATOM 24332 C C . ILE A 1 31 ? -2.126 9.453 6.624 1.00 0.00 30 ILE A C 16
ATOM 24333 O O . ILE A 1 31 ? -3.193 9.772 7.148 1.00 0.00 30 ILE A O 16
ATOM 24349 N N . LYS A 1 32 ? -1.683 9.933 5.472 1.00 0.00 31 LYS A N 16
ATOM 24350 C CA . LYS A 1 32 ? -2.457 10.906 4.719 1.00 0.00 31 LYS A CA 16
ATOM 24351 C C . LYS A 1 32 ? -2.787 10.331 3.340 1.00 0.00 31 LYS A C 16
ATOM 24352 O O . LYS A 1 32 ? -2.213 9.323 2.930 1.00 0.00 31 LYS A O 16
ATOM 24371 N N . LYS A 1 33 ? -3.711 10.996 2.663 1.00 0.00 32 LYS A N 16
ATOM 24372 C CA . LYS A 1 33 ? -4.124 10.564 1.338 1.00 0.00 32 LYS A CA 16
ATOM 24373 C C . LYS A 1 33 ? -3.265 11.267 0.286 1.00 0.00 32 LYS A C 16
ATOM 24374 O O . LYS A 1 33 ? -3.103 10.765 -0.825 1.00 0.00 32 LYS A O 16
ATOM 24393 N N . GLY A 1 34 ? -2.737 12.419 0.673 1.00 0.00 33 GLY A N 16
ATOM 24394 C CA . GLY A 1 34 ? -1.898 13.196 -0.224 1.00 0.00 33 GLY A CA 16
ATOM 24395 C C . GLY A 1 34 ? -0.568 12.486 -0.484 1.00 0.00 33 GLY A C 16
ATOM 24396 O O . GLY A 1 34 ? -0.158 12.329 -1.633 1.00 0.00 33 GLY A O 16
ATOM 24400 N N . PRO A 1 35 ? 0.086 12.064 0.631 1.00 0.00 34 PRO A N 16
ATOM 24401 C CA . PRO A 1 35 ? 1.361 11.374 0.535 1.00 0.00 34 PRO A CA 16
ATOM 24402 C C . PRO A 1 35 ? 1.170 9.932 0.059 1.00 0.00 34 PRO A C 16
ATOM 24403 O O . PRO A 1 35 ? 1.954 9.431 -0.745 1.00 0.00 34 PRO A O 16
ATOM 24414 N N . TRP A 1 36 ? 0.123 9.306 0.577 1.00 0.00 35 TRP A N 16
ATOM 24415 C CA . TRP A 1 36 ? -0.181 7.932 0.215 1.00 0.00 35 TRP A CA 16
ATOM 24416 C C . TRP A 1 36 ? -0.149 7.826 -1.311 1.00 0.00 35 TRP A C 16
ATOM 24417 O O . TRP A 1 36 ? 0.300 6.820 -1.857 1.00 0.00 35 TRP A O 16
ATOM 24438 N N . ARG A 1 37 ? -0.630 8.879 -1.955 1.00 0.00 36 ARG A N 16
ATOM 24439 C CA . ARG A 1 37 ? -0.662 8.917 -3.408 1.00 0.00 36 ARG A CA 16
ATOM 24440 C C . ARG A 1 37 ? 0.743 9.158 -3.963 1.00 0.00 36 ARG A C 16
ATOM 24441 O O . ARG A 1 37 ? 1.191 8.445 -4.860 1.00 0.00 36 ARG A O 16
ATOM 24462 N N . THR A 1 38 ? 1.400 10.165 -3.407 1.00 0.00 37 THR A N 16
ATOM 24463 C CA . THR A 1 38 ? 2.745 10.509 -3.836 1.00 0.00 37 THR A CA 16
ATOM 24464 C C . THR A 1 38 ? 3.670 9.297 -3.712 1.00 0.00 37 THR A C 16
ATOM 24465 O O . THR A 1 38 ? 4.360 8.938 -4.666 1.00 0.00 37 THR A O 16
ATOM 24476 N N . PHE A 1 39 ? 3.655 8.699 -2.530 1.00 0.00 38 PHE A N 16
ATOM 24477 C CA . PHE A 1 39 ? 4.484 7.534 -2.270 1.00 0.00 38 PHE A CA 16
ATOM 24478 C C . PHE A 1 39 ? 4.146 6.394 -3.233 1.00 0.00 38 PHE A C 16
ATOM 24479 O O . PHE A 1 39 ? 4.998 5.561 -3.539 1.00 0.00 38 PHE A O 16
ATOM 24496 N N . CYS A 1 40 ? 2.900 6.394 -3.685 1.00 0.00 39 CYS A N 16
ATOM 24497 C CA . CYS A 1 40 ? 2.439 5.370 -4.608 1.00 0.00 39 CYS A CA 16
ATOM 24498 C C . CYS A 1 40 ? 2.315 5.997 -5.998 1.00 0.00 39 CYS A C 16
ATOM 24499 O O . CYS A 1 40 ? 1.693 5.421 -6.889 1.00 0.00 39 CYS A O 16
ATOM 24507 N N . ALA A 1 41 ? 2.918 7.168 -6.140 1.00 0.00 40 ALA A N 16
ATOM 24508 C CA . ALA A 1 41 ? 2.883 7.879 -7.407 1.00 0.00 40 ALA A CA 16
ATOM 24509 C C . ALA A 1 41 ? 4.191 7.630 -8.162 1.00 0.00 40 ALA A C 16
ATOM 24510 O O . ALA A 1 41 ? 4.181 7.083 -9.264 1.00 0.00 40 ALA A O 16
ATOM 24517 N N . SER A 1 42 ? 5.284 8.045 -7.540 1.00 0.00 41 SER A N 16
ATOM 24518 C CA . SER A 1 42 ? 6.597 7.874 -8.139 1.00 0.00 41 SER A CA 16
ATOM 24519 C C . SER A 1 42 ? 7.660 7.750 -7.046 1.00 0.00 41 SER A C 16
ATOM 24520 O O . SER A 1 42 ? 8.761 8.282 -7.182 1.00 0.00 41 SER A O 16
ATOM 24528 N N . GLU A 1 43 ? 7.293 7.046 -5.986 1.00 0.00 42 GLU A N 16
ATOM 24529 C CA . GLU A 1 43 ? 8.201 6.846 -4.869 1.00 0.00 42 GLU A CA 16
ATOM 24530 C C . GLU A 1 43 ? 8.536 5.360 -4.717 1.00 0.00 42 GLU A C 16
ATOM 24531 O O . GLU A 1 43 ? 9.706 4.989 -4.641 1.00 0.00 42 GLU A O 16
ATOM 24543 N N . TRP A 1 44 ? 7.488 4.551 -4.678 1.00 0.00 43 TRP A N 16
ATOM 24544 C CA . TRP A 1 44 ? 7.656 3.115 -4.536 1.00 0.00 43 TRP A CA 16
ATOM 24545 C C . TRP A 1 44 ? 8.087 2.553 -5.892 1.00 0.00 43 TRP A C 16
ATOM 24546 O O . TRP A 1 44 ? 8.994 1.726 -5.965 1.00 0.00 43 TRP A O 16
ATOM 24567 N N . PRO A 1 45 ? 7.399 3.038 -6.960 1.00 0.00 44 PRO A N 16
ATOM 24568 C CA . PRO A 1 45 ? 7.702 2.594 -8.310 1.00 0.00 44 PRO A CA 16
ATOM 24569 C C . PRO A 1 45 ? 9.000 3.224 -8.817 1.00 0.00 44 PRO A C 16
ATOM 24570 O O . PRO A 1 45 ? 9.403 2.993 -9.956 1.00 0.00 44 PRO A O 16
ATOM 24581 N N . THR A 1 46 ? 9.620 4.007 -7.946 1.00 0.00 45 THR A N 16
ATOM 24582 C CA . THR A 1 46 ? 10.865 4.672 -8.291 1.00 0.00 45 THR A CA 16
ATOM 24583 C C . THR A 1 46 ? 12.011 4.139 -7.428 1.00 0.00 45 THR A C 16
ATOM 24584 O O . THR A 1 46 ? 13.043 4.793 -7.289 1.00 0.00 45 THR A O 16
ATOM 24595 N N . PHE A 1 47 ? 11.789 2.958 -6.871 1.00 0.00 46 PHE A N 16
ATOM 24596 C CA . PHE A 1 47 ? 12.791 2.330 -6.026 1.00 0.00 46 PHE A CA 16
ATOM 24597 C C . PHE A 1 47 ? 13.512 1.206 -6.774 1.00 0.00 46 PHE A C 16
ATOM 24598 O O . PHE A 1 47 ? 14.600 0.791 -6.377 1.00 0.00 46 PHE A O 16
ATOM 24615 N N . ASP A 1 48 ? 12.878 0.747 -7.842 1.00 0.00 47 ASP A N 16
ATOM 24616 C CA . ASP A 1 48 ? 13.446 -0.320 -8.648 1.00 0.00 47 ASP A CA 16
ATOM 24617 C C . ASP A 1 48 ? 13.337 -1.643 -7.886 1.00 0.00 47 ASP A C 16
ATOM 24618 O O . ASP A 1 48 ? 14.190 -1.957 -7.057 1.00 0.00 47 ASP A O 16
ATOM 24627 N N . VAL A 1 49 ? 12.282 -2.382 -8.194 1.00 0.00 48 VAL A N 16
ATOM 24628 C CA . VAL A 1 49 ? 12.051 -3.663 -7.548 1.00 0.00 48 VAL A CA 16
ATOM 24629 C C . VAL A 1 49 ? 10.945 -4.412 -8.293 1.00 0.00 48 VAL A C 16
ATOM 24630 O O . VAL A 1 49 ? 11.147 -5.540 -8.742 1.00 0.00 48 VAL A O 16
ATOM 24643 N N . GLY A 1 50 ? 9.799 -3.756 -8.401 1.00 0.00 49 GLY A N 16
ATOM 24644 C CA . GLY A 1 50 ? 8.660 -4.346 -9.084 1.00 0.00 49 GLY A CA 16
ATOM 24645 C C . GLY A 1 50 ? 7.361 -3.635 -8.699 1.00 0.00 49 GLY A C 16
ATOM 24646 O O . GLY A 1 50 ? 6.314 -4.270 -8.578 1.00 0.00 49 GLY A O 16
ATOM 24650 N N . TRP A 1 51 ? 7.471 -2.328 -8.516 1.00 0.00 50 TRP A N 16
ATOM 24651 C CA . TRP A 1 51 ? 6.319 -1.524 -8.147 1.00 0.00 50 TRP A CA 16
ATOM 24652 C C . TRP A 1 51 ? 5.916 -0.689 -9.364 1.00 0.00 50 TRP A C 16
ATOM 24653 O O . TRP A 1 51 ? 6.681 0.160 -9.820 1.00 0.00 50 TRP A O 16
ATOM 24674 N N . PRO A 1 52 ? 4.683 -0.965 -9.868 1.00 0.00 51 PRO A N 16
ATOM 24675 C CA . PRO A 1 52 ? 4.169 -0.249 -11.024 1.00 0.00 51 PRO A CA 16
ATOM 24676 C C . PRO A 1 52 ? 3.733 1.167 -10.642 1.00 0.00 51 PRO A C 16
ATOM 24677 O O . PRO A 1 52 ? 3.653 1.498 -9.460 1.00 0.00 51 PRO A O 16
ATOM 24688 N N . PRO A 1 53 ? 3.456 1.986 -11.691 1.00 0.00 52 PRO A N 16
ATOM 24689 C CA . PRO A 1 53 ? 3.031 3.359 -11.478 1.00 0.00 52 PRO A CA 16
ATOM 24690 C C . PRO A 1 53 ? 1.576 3.415 -11.006 1.00 0.00 52 PRO A C 16
ATOM 24691 O O . PRO A 1 53 ? 1.054 4.491 -10.718 1.00 0.00 52 PRO A O 16
ATOM 24702 N N . GLU A 1 54 ? 0.963 2.242 -10.941 1.00 0.00 53 GLU A N 16
ATOM 24703 C CA . GLU A 1 54 ? -0.421 2.144 -10.509 1.00 0.00 53 GLU A CA 16
ATOM 24704 C C . GLU A 1 54 ? -0.510 1.387 -9.182 1.00 0.00 53 GLU A C 16
ATOM 24705 O O . GLU A 1 54 ? -1.577 1.317 -8.574 1.00 0.00 53 GLU A O 16
ATOM 24717 N N . GLY A 1 55 ? 0.625 0.841 -8.771 1.00 0.00 54 GLY A N 16
ATOM 24718 C CA . GLY A 1 55 ? 0.689 0.093 -7.527 1.00 0.00 54 GLY A CA 16
ATOM 24719 C C . GLY A 1 55 ? 0.348 -1.381 -7.756 1.00 0.00 54 GLY A C 16
ATOM 24720 O O . GLY A 1 55 ? -0.121 -1.754 -8.831 1.00 0.00 54 GLY A O 16
ATOM 24724 N N . THR A 1 56 ? 0.596 -2.179 -6.728 1.00 0.00 55 THR A N 16
ATOM 24725 C CA . THR A 1 56 ? 0.321 -3.604 -6.803 1.00 0.00 55 THR A CA 16
ATOM 24726 C C . THR A 1 56 ? 0.112 -4.182 -5.402 1.00 0.00 55 THR A C 16
ATOM 24727 O O . THR A 1 56 ? 0.737 -3.733 -4.443 1.00 0.00 55 THR A O 16
ATOM 24738 N N . PHE A 1 57 ? -0.769 -5.169 -5.329 1.00 0.00 56 PHE A N 16
ATOM 24739 C CA . PHE A 1 57 ? -1.068 -5.812 -4.061 1.00 0.00 56 PHE A CA 16
ATOM 24740 C C . PHE A 1 57 ? -0.310 -7.135 -3.926 1.00 0.00 56 PHE A C 16
ATOM 24741 O O . PHE A 1 57 ? -0.902 -8.162 -3.597 1.00 0.00 56 PHE A O 16
ATOM 24758 N N . ASP A 1 58 ? 0.987 -7.066 -4.187 1.00 0.00 57 ASP A N 16
ATOM 24759 C CA . ASP A 1 58 ? 1.831 -8.246 -4.098 1.00 0.00 57 ASP A CA 16
ATOM 24760 C C . ASP A 1 58 ? 2.761 -8.112 -2.891 1.00 0.00 57 ASP A C 16
ATOM 24761 O O . ASP A 1 58 ? 3.710 -7.329 -2.917 1.00 0.00 57 ASP A O 16
ATOM 24770 N N . LEU A 1 59 ? 2.457 -8.889 -1.861 1.00 0.00 58 LEU A N 16
ATOM 24771 C CA . LEU A 1 59 ? 3.254 -8.867 -0.646 1.00 0.00 58 LEU A CA 16
ATOM 24772 C C . LEU A 1 59 ? 4.730 -9.044 -1.006 1.00 0.00 58 LEU A C 16
ATOM 24773 O O . LEU A 1 59 ? 5.610 -8.583 -0.281 1.00 0.00 58 LEU A O 16
ATOM 24789 N N . THR A 1 60 ? 4.956 -9.714 -2.127 1.00 0.00 59 THR A N 16
ATOM 24790 C CA . THR A 1 60 ? 6.311 -9.958 -2.592 1.00 0.00 59 THR A CA 16
ATOM 24791 C C . THR A 1 60 ? 7.019 -8.635 -2.892 1.00 0.00 59 THR A C 16
ATOM 24792 O O . THR A 1 60 ? 8.098 -8.371 -2.364 1.00 0.00 59 THR A O 16
ATOM 24803 N N . VAL A 1 61 ? 6.382 -7.839 -3.738 1.00 0.00 60 VAL A N 16
ATOM 24804 C CA . VAL A 1 61 ? 6.937 -6.550 -4.114 1.00 0.00 60 VAL A CA 16
ATOM 24805 C C . VAL A 1 61 ? 6.858 -5.598 -2.919 1.00 0.00 60 VAL A C 16
ATOM 24806 O O . VAL A 1 61 ? 7.791 -4.837 -2.664 1.00 0.00 60 VAL A O 16
ATOM 24819 N N . ILE A 1 62 ? 5.737 -5.670 -2.218 1.00 0.00 61 ILE A N 16
ATOM 24820 C CA . ILE A 1 62 ? 5.524 -4.824 -1.056 1.00 0.00 61 ILE A CA 16
ATOM 24821 C C . ILE A 1 62 ? 6.685 -5.009 -0.077 1.00 0.00 61 ILE A C 16
ATOM 24822 O O . ILE A 1 62 ? 7.274 -4.033 0.385 1.00 0.00 61 ILE A O 16
ATOM 24838 N N . PHE A 1 63 ? 6.980 -6.268 0.211 1.00 0.00 62 PHE A N 16
ATOM 24839 C CA . PHE A 1 63 ? 8.059 -6.594 1.127 1.00 0.00 62 PHE A CA 16
ATOM 24840 C C . PHE A 1 63 ? 9.361 -5.909 0.705 1.00 0.00 62 PHE A C 16
ATOM 24841 O O . PHE A 1 63 ? 10.157 -5.506 1.552 1.00 0.00 62 PHE A O 16
ATOM 24858 N N . GLU A 1 64 ? 9.537 -5.798 -0.603 1.00 0.00 63 GLU A N 16
ATOM 24859 C CA . GLU A 1 64 ? 10.729 -5.169 -1.147 1.00 0.00 63 GLU A CA 16
ATOM 24860 C C . GLU A 1 64 ? 10.712 -3.666 -0.864 1.00 0.00 63 GLU A C 16
ATOM 24861 O O . GLU A 1 64 ? 11.675 -3.120 -0.329 1.00 0.00 63 GLU A O 16
ATOM 24873 N N . VAL A 1 65 ? 9.606 -3.038 -1.237 1.00 0.00 64 VAL A N 16
ATOM 24874 C CA . VAL A 1 65 ? 9.451 -1.609 -1.031 1.00 0.00 64 VAL A CA 16
ATOM 24875 C C . VAL A 1 65 ? 9.517 -1.304 0.467 1.00 0.00 64 VAL A C 16
ATOM 24876 O O . VAL A 1 65 ? 10.123 -0.316 0.877 1.00 0.00 64 VAL A O 16
ATOM 24889 N N . LYS A 1 66 ? 8.885 -2.172 1.244 1.00 0.00 65 LYS A N 16
ATOM 24890 C CA . LYS A 1 66 ? 8.865 -2.009 2.687 1.00 0.00 65 LYS A CA 16
ATOM 24891 C C . LYS A 1 66 ? 10.290 -2.130 3.230 1.00 0.00 65 LYS A C 16
ATOM 24892 O O . LYS A 1 66 ? 10.746 -1.272 3.984 1.00 0.00 65 LYS A O 16
ATOM 24911 N N . ALA A 1 67 ? 10.954 -3.203 2.825 1.00 0.00 66 ALA A N 16
ATOM 24912 C CA . ALA A 1 67 ? 12.318 -3.448 3.262 1.00 0.00 66 ALA A CA 16
ATOM 24913 C C . ALA A 1 67 ? 13.188 -2.241 2.903 1.00 0.00 66 ALA A C 16
ATOM 24914 O O . ALA A 1 67 ? 14.212 -1.998 3.540 1.00 0.00 66 ALA A O 16
ATOM 24921 N N . ILE A 1 68 ? 12.748 -1.517 1.884 1.00 0.00 67 ILE A N 16
ATOM 24922 C CA . ILE A 1 68 ? 13.474 -0.341 1.433 1.00 0.00 67 ILE A CA 16
ATOM 24923 C C . ILE A 1 68 ? 13.209 0.817 2.397 1.00 0.00 67 ILE A C 16
ATOM 24924 O O . ILE A 1 68 ? 14.143 1.470 2.860 1.00 0.00 67 ILE A O 16
ATOM 24940 N N . VAL A 1 69 ? 11.932 1.037 2.671 1.00 0.00 68 VAL A N 16
ATOM 24941 C CA . VAL A 1 69 ? 11.532 2.105 3.571 1.00 0.00 68 VAL A CA 16
ATOM 24942 C C . VAL A 1 69 ? 11.972 1.758 4.995 1.00 0.00 68 VAL A C 16
ATOM 24943 O O . VAL A 1 69 ? 12.339 2.641 5.768 1.00 0.00 68 VAL A O 16
ATOM 24956 N N . PHE A 1 70 ? 11.921 0.469 5.298 1.00 0.00 69 PHE A N 16
ATOM 24957 C CA . PHE A 1 70 ? 12.310 -0.006 6.615 1.00 0.00 69 PHE A CA 16
ATOM 24958 C C . PHE A 1 70 ? 13.805 -0.329 6.662 1.00 0.00 69 PHE A C 16
ATOM 24959 O O . PHE A 1 70 ? 14.224 -1.248 7.364 1.00 0.00 69 PHE A O 16
ATOM 24976 N N . GLN A 1 71 ? 14.569 0.446 5.906 1.00 0.00 70 GLN A N 16
ATOM 24977 C CA . GLN A 1 71 ? 16.008 0.254 5.852 1.00 0.00 70 GLN A CA 16
ATOM 24978 C C . GLN A 1 71 ? 16.683 0.969 7.025 1.00 0.00 70 GLN A C 16
ATOM 24979 O O . GLN A 1 71 ? 16.069 1.811 7.679 1.00 0.00 70 GLN A O 16
ATOM 24993 N N . ASP A 1 72 ? 17.937 0.608 7.255 1.00 0.00 71 ASP A N 16
ATOM 24994 C CA . ASP A 1 72 ? 18.701 1.205 8.337 1.00 0.00 71 ASP A CA 16
ATOM 24995 C C . ASP A 1 72 ? 19.673 2.236 7.760 1.00 0.00 71 ASP A C 16
ATOM 24996 O O . ASP A 1 72 ? 20.652 2.601 8.409 1.00 0.00 71 ASP A O 16
ATOM 25005 N N . GLY A 1 73 ? 19.370 2.675 6.548 1.00 0.00 72 GLY A N 16
ATOM 25006 C CA . GLY A 1 73 ? 20.205 3.657 5.877 1.00 0.00 72 GLY A CA 16
ATOM 25007 C C . GLY A 1 73 ? 19.516 5.023 5.831 1.00 0.00 72 GLY A C 16
ATOM 25008 O O . GLY A 1 73 ? 18.462 5.211 6.437 1.00 0.00 72 GLY A O 16
ATOM 25012 N N . PRO A 1 74 ? 20.156 5.964 5.087 1.00 0.00 73 PRO A N 16
ATOM 25013 C CA . PRO A 1 74 ? 19.617 7.307 4.954 1.00 0.00 73 PRO A CA 16
ATOM 25014 C C . PRO A 1 74 ? 18.416 7.324 4.005 1.00 0.00 73 PRO A C 16
ATOM 25015 O O . PRO A 1 74 ? 17.784 8.362 3.817 1.00 0.00 73 PRO A O 16
ATOM 25026 N N . GLY A 1 75 ? 18.138 6.161 3.433 1.00 0.00 74 GLY A N 16
ATOM 25027 C CA . GLY A 1 75 ? 17.025 6.029 2.509 1.00 0.00 74 GLY A CA 16
ATOM 25028 C C . GLY A 1 75 ? 15.784 5.485 3.220 1.00 0.00 74 GLY A C 16
ATOM 25029 O O . GLY A 1 75 ? 14.868 4.977 2.575 1.00 0.00 74 GLY A O 16
ATOM 25033 N N . SER A 1 76 ? 15.793 5.611 4.539 1.00 0.00 75 SER A N 16
ATOM 25034 C CA . SER A 1 76 ? 14.680 5.138 5.344 1.00 0.00 75 SER A CA 16
ATOM 25035 C C . SER A 1 76 ? 13.516 6.127 5.259 1.00 0.00 75 SER A C 16
ATOM 25036 O O . SER A 1 76 ? 13.727 7.327 5.091 1.00 0.00 75 SER A O 16
ATOM 25044 N N . HIS A 1 77 ? 12.312 5.587 5.378 1.00 0.00 76 HIS A N 16
ATOM 25045 C CA . HIS A 1 77 ? 11.114 6.407 5.316 1.00 0.00 76 HIS A CA 16
ATOM 25046 C C . HIS A 1 77 ? 10.142 5.978 6.418 1.00 0.00 76 HIS A C 16
ATOM 25047 O O . HIS A 1 77 ? 9.354 5.053 6.231 1.00 0.00 76 HIS A O 16
ATOM 25061 N N . PRO A 1 78 ? 10.232 6.691 7.573 1.00 0.00 77 PRO A N 16
ATOM 25062 C CA . PRO A 1 78 ? 9.371 6.395 8.705 1.00 0.00 77 PRO A CA 16
ATOM 25063 C C . PRO A 1 78 ? 7.949 6.905 8.460 1.00 0.00 77 PRO A C 16
ATOM 25064 O O . PRO A 1 78 ? 7.043 6.628 9.244 1.00 0.00 77 PRO A O 16
ATOM 25075 N N . ASP A 1 79 ? 7.799 7.642 7.369 1.00 0.00 78 ASP A N 16
ATOM 25076 C CA . ASP A 1 79 ? 6.503 8.193 7.011 1.00 0.00 78 ASP A CA 16
ATOM 25077 C C . ASP A 1 79 ? 5.731 7.170 6.175 1.00 0.00 78 ASP A C 16
ATOM 25078 O O . ASP A 1 79 ? 4.513 7.053 6.300 1.00 0.00 78 ASP A O 16
ATOM 25087 N N . GLN A 1 80 ? 6.472 6.454 5.342 1.00 0.00 79 GLN A N 16
ATOM 25088 C CA . GLN A 1 80 ? 5.872 5.445 4.486 1.00 0.00 79 GLN A CA 16
ATOM 25089 C C . GLN A 1 80 ? 5.810 4.101 5.214 1.00 0.00 79 GLN A C 16
ATOM 25090 O O . GLN A 1 80 ? 5.071 3.205 4.808 1.00 0.00 79 GLN A O 16
ATOM 25104 N N . GLN A 1 81 ? 6.595 4.003 6.277 1.00 0.00 80 GLN A N 16
ATOM 25105 C CA . GLN A 1 81 ? 6.638 2.783 7.065 1.00 0.00 80 GLN A CA 16
ATOM 25106 C C . GLN A 1 81 ? 5.221 2.329 7.419 1.00 0.00 80 GLN A C 16
ATOM 25107 O O . GLN A 1 81 ? 4.875 1.162 7.238 1.00 0.00 80 GLN A O 16
ATOM 25121 N N . PRO A 1 82 ? 4.417 3.300 7.929 1.00 0.00 81 PRO A N 16
ATOM 25122 C CA . PRO A 1 82 ? 3.044 3.012 8.310 1.00 0.00 81 PRO A CA 16
ATOM 25123 C C . PRO A 1 82 ? 2.151 2.873 7.075 1.00 0.00 81 PRO A C 16
ATOM 25124 O O . PRO A 1 82 ? 1.100 2.235 7.134 1.00 0.00 81 PRO A O 16
ATOM 25135 N N . TYR A 1 83 ? 2.601 3.479 5.987 1.00 0.00 82 TYR A N 16
ATOM 25136 C CA . TYR A 1 83 ? 1.855 3.431 4.741 1.00 0.00 82 TYR A CA 16
ATOM 25137 C C . TYR A 1 83 ? 2.023 2.074 4.054 1.00 0.00 82 TYR A C 16
ATOM 25138 O O . TYR A 1 83 ? 1.040 1.445 3.665 1.00 0.00 82 TYR A O 16
ATOM 25156 N N . ILE A 1 84 ? 3.276 1.663 3.925 1.00 0.00 83 ILE A N 16
ATOM 25157 C CA . ILE A 1 84 ? 3.585 0.392 3.292 1.00 0.00 83 ILE A CA 16
ATOM 25158 C C . ILE A 1 84 ? 2.985 -0.745 4.121 1.00 0.00 83 ILE A C 16
ATOM 25159 O O . ILE A 1 84 ? 2.622 -1.789 3.579 1.00 0.00 83 ILE A O 16
ATOM 25175 N N . THR A 1 85 ? 2.898 -0.506 5.421 1.00 0.00 84 THR A N 16
ATOM 25176 C CA . THR A 1 85 ? 2.348 -1.497 6.330 1.00 0.00 84 THR A CA 16
ATOM 25177 C C . THR A 1 85 ? 0.912 -1.844 5.935 1.00 0.00 84 THR A C 16
ATOM 25178 O O . THR A 1 85 ? 0.571 -3.016 5.784 1.00 0.00 84 THR A O 16
ATOM 25189 N N . VAL A 1 86 ? 0.107 -0.803 5.778 1.00 0.00 85 VAL A N 16
ATOM 25190 C CA . VAL A 1 86 ? -1.285 -0.983 5.403 1.00 0.00 85 VAL A CA 16
ATOM 25191 C C . VAL A 1 86 ? -1.360 -1.813 4.120 1.00 0.00 85 VAL A C 16
ATOM 25192 O O . VAL A 1 86 ? -2.136 -2.764 4.037 1.00 0.00 85 VAL A O 16
ATOM 25205 N N . TRP A 1 87 ? -0.544 -1.424 3.152 1.00 0.00 86 TRP A N 16
ATOM 25206 C CA . TRP A 1 87 ? -0.508 -2.121 1.878 1.00 0.00 86 TRP A CA 16
ATOM 25207 C C . TRP A 1 87 ? -0.332 -3.614 2.160 1.00 0.00 86 TRP A C 16
ATOM 25208 O O . TRP A 1 87 ? -1.076 -4.440 1.634 1.00 0.00 86 TRP A O 16
ATOM 25229 N N . GLN A 1 88 ? 0.656 -3.915 2.990 1.00 0.00 87 GLN A N 16
ATOM 25230 C CA . GLN A 1 88 ? 0.938 -5.294 3.349 1.00 0.00 87 GLN A CA 16
ATOM 25231 C C . GLN A 1 88 ? -0.317 -5.963 3.914 1.00 0.00 87 GLN A C 16
ATOM 25232 O O . GLN A 1 88 ? -0.527 -7.160 3.720 1.00 0.00 87 GLN A O 16
ATOM 25246 N N . ASP A 1 89 ? -1.118 -5.162 4.600 1.00 0.00 88 ASP A N 16
ATOM 25247 C CA . ASP A 1 89 ? -2.346 -5.662 5.195 1.00 0.00 88 ASP A CA 16
ATOM 25248 C C . ASP A 1 89 ? -3.386 -5.884 4.095 1.00 0.00 88 ASP A C 16
ATOM 25249 O O . ASP A 1 89 ? -4.215 -6.787 4.193 1.00 0.00 88 ASP A O 16
ATOM 25258 N N . LEU A 1 90 ? -3.308 -5.044 3.072 1.00 0.00 89 LEU A N 16
ATOM 25259 C CA . LEU A 1 90 ? -4.232 -5.137 1.955 1.00 0.00 89 LEU A CA 16
ATOM 25260 C C . LEU A 1 90 ? -4.047 -6.486 1.257 1.00 0.00 89 LEU A C 16
ATOM 25261 O O . LEU A 1 90 ? -5.022 -7.176 0.964 1.00 0.00 89 LEU A O 16
ATOM 25277 N N . VAL A 1 91 ? -2.789 -6.821 1.011 1.00 0.00 90 VAL A N 16
ATOM 25278 C CA . VAL A 1 91 ? -2.464 -8.075 0.352 1.00 0.00 90 VAL A CA 16
ATOM 25279 C C . VAL A 1 91 ? -2.874 -9.241 1.254 1.00 0.00 90 VAL A C 16
ATOM 25280 O O . VAL A 1 91 ? -3.418 -10.236 0.778 1.00 0.00 90 VAL A O 16
ATOM 25293 N N . GLN A 1 92 ? -2.599 -9.079 2.540 1.00 0.00 91 GLN A N 16
ATOM 25294 C CA . GLN A 1 92 ? -2.933 -10.106 3.512 1.00 0.00 91 GLN A CA 16
ATOM 25295 C C . GLN A 1 92 ? -4.450 -10.284 3.595 1.00 0.00 91 GLN A C 16
ATOM 25296 O O . GLN A 1 92 ? -4.986 -11.293 3.140 1.00 0.00 91 GLN A O 16
ATOM 25310 N N . ASN A 1 93 ? -5.100 -9.288 4.181 1.00 0.00 92 ASN A N 16
ATOM 25311 C CA . ASN A 1 93 ? -6.545 -9.323 4.330 1.00 0.00 92 ASN A CA 16
ATOM 25312 C C . ASN A 1 93 ? -7.198 -8.853 3.029 1.00 0.00 92 ASN A C 16
ATOM 25313 O O . ASN A 1 93 ? -7.683 -7.725 2.945 1.00 0.00 92 ASN A O 16
ATOM 25324 N N . SER A 1 94 ? -7.191 -9.741 2.046 1.00 0.00 93 SER A N 16
ATOM 25325 C CA . SER A 1 94 ? -7.778 -9.432 0.753 1.00 0.00 93 SER A CA 16
ATOM 25326 C C . SER A 1 94 ? -9.220 -8.955 0.933 1.00 0.00 93 SER A C 16
ATOM 25327 O O . SER A 1 94 ? -10.094 -9.735 1.307 1.00 0.00 93 SER A O 16
ATOM 25335 N N . PRO A 1 95 ? -9.430 -7.641 0.651 1.00 0.00 94 PRO A N 16
ATOM 25336 C CA . PRO A 1 95 ? -10.752 -7.050 0.779 1.00 0.00 94 PRO A CA 16
ATOM 25337 C C . PRO A 1 95 ? -11.658 -7.479 -0.378 1.00 0.00 94 PRO A C 16
ATOM 25338 O O . PRO A 1 95 ? -11.183 -8.020 -1.375 1.00 0.00 94 PRO A O 16
ATOM 25349 N N . PRO A 1 96 ? -12.980 -7.215 -0.200 1.00 0.00 95 PRO A N 16
ATOM 25350 C CA . PRO A 1 96 ? -13.956 -7.567 -1.217 1.00 0.00 95 PRO A CA 16
ATOM 25351 C C . PRO A 1 96 ? -13.887 -6.602 -2.402 1.00 0.00 95 PRO A C 16
ATOM 25352 O O . PRO A 1 96 ? -14.276 -6.951 -3.515 1.00 0.00 95 PRO A O 16
ATOM 25363 N N . TRP A 1 97 ? -13.387 -5.407 -2.123 1.00 0.00 96 TRP A N 16
ATOM 25364 C CA . TRP A 1 97 ? -13.262 -4.389 -3.151 1.00 0.00 96 TRP A CA 16
ATOM 25365 C C . TRP A 1 97 ? -12.000 -4.690 -3.963 1.00 0.00 96 TRP A C 16
ATOM 25366 O O . TRP A 1 97 ? -11.752 -4.058 -4.989 1.00 0.00 96 TRP A O 16
ATOM 25387 N N . ILE A 1 98 ? -11.237 -5.656 -3.474 1.00 0.00 97 ILE A N 16
ATOM 25388 C CA . ILE A 1 98 ? -10.007 -6.049 -4.141 1.00 0.00 97 ILE A CA 16
ATOM 25389 C C . ILE A 1 98 ? -10.208 -7.409 -4.812 1.00 0.00 97 ILE A C 16
ATOM 25390 O O . ILE A 1 98 ? -10.093 -7.527 -6.031 1.00 0.00 97 ILE A O 16
ATOM 25406 N N . LYS A 1 99 ? -10.506 -8.402 -3.987 1.00 0.00 98 LYS A N 16
ATOM 25407 C CA . LYS A 1 99 ? -10.724 -9.749 -4.485 1.00 0.00 98 LYS A CA 16
ATOM 25408 C C . LYS A 1 99 ? -11.685 -10.485 -3.549 1.00 0.00 98 LYS A C 16
ATOM 25409 O O . LYS A 1 99 ? -11.460 -10.541 -2.341 1.00 0.00 98 LYS A O 16
ATOM 25428 N N . SER A 1 100 ? -12.736 -11.031 -4.143 1.00 0.00 99 SER A N 16
ATOM 25429 C CA . SER A 1 100 ? -13.732 -11.761 -3.377 1.00 0.00 99 SER A CA 16
ATOM 25430 C C . SER A 1 100 ? -13.624 -13.259 -3.672 1.00 0.00 99 SER A C 16
ATOM 25431 O O . SER A 1 100 ? -13.449 -13.658 -4.822 1.00 0.00 99 SER A O 16
ATOM 25439 N N . GLY A 1 101 ? -13.733 -14.047 -2.612 1.00 0.00 100 GLY A N 16
ATOM 25440 C CA . GLY A 1 101 ? -13.650 -15.492 -2.743 1.00 0.00 100 GLY A CA 16
ATOM 25441 C C . GLY A 1 101 ? -12.216 -15.980 -2.532 1.00 0.00 100 GLY A C 16
ATOM 25442 O O . GLY A 1 101 ? -11.290 -15.175 -2.438 1.00 0.00 100 GLY A O 16
ATOM 25446 N N . PRO A 1 102 ? -12.073 -17.331 -2.462 1.00 0.00 101 PRO A N 16
ATOM 25447 C CA . PRO A 1 102 ? -10.766 -17.935 -2.264 1.00 0.00 101 PRO A CA 16
ATOM 25448 C C . PRO A 1 102 ? -9.936 -17.879 -3.547 1.00 0.00 101 PRO A C 16
ATOM 25449 O O . PRO A 1 102 ? -10.407 -18.270 -4.614 1.00 0.00 101 PRO A O 16
ATOM 25460 N N . SER A 1 103 ? -8.713 -17.390 -3.402 1.00 0.00 102 SER A N 16
ATOM 25461 C CA . SER A 1 103 ? -7.812 -17.277 -4.537 1.00 0.00 102 SER A CA 16
ATOM 25462 C C . SER A 1 103 ? -6.655 -18.266 -4.386 1.00 0.00 102 SER A C 16
ATOM 25463 O O . SER A 1 103 ? -6.440 -19.114 -5.251 1.00 0.00 102 SER A O 16
ATOM 25471 N N . SER A 1 104 ? -5.938 -18.125 -3.280 1.00 0.00 103 SER A N 16
ATOM 25472 C CA . SER A 1 104 ? -4.808 -18.996 -3.004 1.00 0.00 103 SER A CA 16
ATOM 25473 C C . SER A 1 104 ? -4.628 -19.158 -1.494 1.00 0.00 103 SER A C 16
ATOM 25474 O O . SER A 1 104 ? -3.963 -18.346 -0.853 1.00 0.00 103 SER A O 16
ATOM 25482 N N . GLY A 1 105 ? -5.234 -20.213 -0.968 1.00 0.00 104 GLY A N 16
ATOM 25483 C CA . GLY A 1 105 ? -5.149 -20.492 0.455 1.00 0.00 104 GLY A CA 16
ATOM 25484 C C . GLY A 1 105 ? -5.773 -21.849 0.786 1.00 0.00 104 GLY A C 16
ATOM 25485 O O . GLY A 1 105 ? -5.106 -22.880 0.703 1.00 0.00 104 GLY A O 16
ATOM 25489 N N . GLY A 1 1 ? -23.914 -10.422 -0.866 1.00 0.00 0 GLY A N 17
ATOM 25490 C CA . GLY A 1 1 ? -22.685 -10.226 -1.615 1.00 0.00 0 GLY A CA 17
ATOM 25491 C C . GLY A 1 1 ? -22.467 -8.746 -1.936 1.00 0.00 0 GLY A C 17
ATOM 25492 O O . GLY A 1 1 ? -23.385 -7.938 -1.806 1.00 0.00 0 GLY A O 17
ATOM 25496 N N . SER A 1 2 ? -21.247 -8.436 -2.348 1.00 0.00 1 SER A N 17
ATOM 25497 C CA . SER A 1 2 ? -20.897 -7.068 -2.688 1.00 0.00 1 SER A CA 17
ATOM 25498 C C . SER A 1 2 ? -21.397 -6.734 -4.095 1.00 0.00 1 SER A C 17
ATOM 25499 O O . SER A 1 2 ? -21.452 -7.606 -4.961 1.00 0.00 1 SER A O 17
ATOM 25507 N N . SER A 1 3 ? -21.747 -5.469 -4.279 1.00 0.00 2 SER A N 17
ATOM 25508 C CA . SER A 1 3 ? -22.241 -5.010 -5.566 1.00 0.00 2 SER A CA 17
ATOM 25509 C C . SER A 1 3 ? -21.159 -5.184 -6.634 1.00 0.00 2 SER A C 17
ATOM 25510 O O . SER A 1 3 ? -21.413 -5.757 -7.693 1.00 0.00 2 SER A O 17
ATOM 25518 N N . GLY A 1 4 ? -19.975 -4.679 -6.319 1.00 0.00 3 GLY A N 17
ATOM 25519 C CA . GLY A 1 4 ? -18.854 -4.772 -7.239 1.00 0.00 3 GLY A CA 17
ATOM 25520 C C . GLY A 1 4 ? -17.786 -3.726 -6.909 1.00 0.00 3 GLY A C 17
ATOM 25521 O O . GLY A 1 4 ? -17.154 -3.791 -5.856 1.00 0.00 3 GLY A O 17
ATOM 25525 N N . SER A 1 5 ? -17.619 -2.787 -7.828 1.00 0.00 4 SER A N 17
ATOM 25526 C CA . SER A 1 5 ? -16.640 -1.729 -7.648 1.00 0.00 4 SER A CA 17
ATOM 25527 C C . SER A 1 5 ? -15.241 -2.331 -7.503 1.00 0.00 4 SER A C 17
ATOM 25528 O O . SER A 1 5 ? -14.875 -2.809 -6.430 1.00 0.00 4 SER A O 17
ATOM 25536 N N . SER A 1 6 ? -14.496 -2.288 -8.598 1.00 0.00 5 SER A N 17
ATOM 25537 C CA . SER A 1 6 ? -13.145 -2.823 -8.606 1.00 0.00 5 SER A CA 17
ATOM 25538 C C . SER A 1 6 ? -12.316 -2.134 -9.691 1.00 0.00 5 SER A C 17
ATOM 25539 O O . SER A 1 6 ? -12.849 -1.733 -10.725 1.00 0.00 5 SER A O 17
ATOM 25547 N N . GLY A 1 7 ? -11.024 -2.017 -9.419 1.00 0.00 6 GLY A N 17
ATOM 25548 C CA . GLY A 1 7 ? -10.116 -1.383 -10.360 1.00 0.00 6 GLY A CA 17
ATOM 25549 C C . GLY A 1 7 ? -8.661 -1.559 -9.921 1.00 0.00 6 GLY A C 17
ATOM 25550 O O . GLY A 1 7 ? -8.268 -2.639 -9.483 1.00 0.00 6 GLY A O 17
ATOM 25554 N N . THR A 1 8 ? -7.902 -0.482 -10.053 1.00 0.00 7 THR A N 17
ATOM 25555 C CA . THR A 1 8 ? -6.499 -0.504 -9.676 1.00 0.00 7 THR A CA 17
ATOM 25556 C C . THR A 1 8 ? -6.357 -0.590 -8.155 1.00 0.00 7 THR A C 17
ATOM 25557 O O . THR A 1 8 ? -7.323 -0.374 -7.424 1.00 0.00 7 THR A O 17
ATOM 25568 N N . PRO A 1 9 ? -5.113 -0.914 -7.711 1.00 0.00 8 PRO A N 17
ATOM 25569 C CA . PRO A 1 9 ? -4.833 -1.031 -6.290 1.00 0.00 8 PRO A CA 17
ATOM 25570 C C . PRO A 1 9 ? -4.746 0.348 -5.632 1.00 0.00 8 PRO A C 17
ATOM 25571 O O . PRO A 1 9 ? -5.302 0.562 -4.556 1.00 0.00 8 PRO A O 17
ATOM 25582 N N . LEU A 1 10 ? -4.045 1.247 -6.307 1.00 0.00 9 LEU A N 17
ATOM 25583 C CA . LEU A 1 10 ? -3.878 2.599 -5.802 1.00 0.00 9 LEU A CA 17
ATOM 25584 C C . LEU A 1 10 ? -5.234 3.309 -5.800 1.00 0.00 9 LEU A C 17
ATOM 25585 O O . LEU A 1 10 ? -5.549 4.050 -4.870 1.00 0.00 9 LEU A O 17
ATOM 25601 N N . SER A 1 11 ? -5.999 3.057 -6.852 1.00 0.00 10 SER A N 17
ATOM 25602 C CA . SER A 1 11 ? -7.313 3.663 -6.984 1.00 0.00 10 SER A CA 17
ATOM 25603 C C . SER A 1 11 ? -8.283 3.032 -5.983 1.00 0.00 10 SER A C 17
ATOM 25604 O O . SER A 1 11 ? -9.111 3.725 -5.394 1.00 0.00 10 SER A O 17
ATOM 25612 N N . LEU A 1 12 ? -8.148 1.724 -5.821 1.00 0.00 11 LEU A N 17
ATOM 25613 C CA . LEU A 1 12 ? -9.002 0.991 -4.902 1.00 0.00 11 LEU A CA 17
ATOM 25614 C C . LEU A 1 12 ? -8.735 1.470 -3.473 1.00 0.00 11 LEU A C 17
ATOM 25615 O O . LEU A 1 12 ? -9.668 1.782 -2.735 1.00 0.00 11 LEU A O 17
ATOM 25631 N N . THR A 1 13 ? -7.457 1.513 -3.127 1.00 0.00 12 THR A N 17
ATOM 25632 C CA . THR A 1 13 ? -7.055 1.948 -1.800 1.00 0.00 12 THR A CA 17
ATOM 25633 C C . THR A 1 13 ? -7.551 3.371 -1.533 1.00 0.00 12 THR A C 17
ATOM 25634 O O . THR A 1 13 ? -7.972 3.687 -0.422 1.00 0.00 12 THR A O 17
ATOM 25645 N N . LEU A 1 14 ? -7.484 4.191 -2.571 1.00 0.00 13 LEU A N 17
ATOM 25646 C CA . LEU A 1 14 ? -7.921 5.573 -2.463 1.00 0.00 13 LEU A CA 17
ATOM 25647 C C . LEU A 1 14 ? -9.444 5.613 -2.328 1.00 0.00 13 LEU A C 17
ATOM 25648 O O . LEU A 1 14 ? -9.979 6.355 -1.506 1.00 0.00 13 LEU A O 17
ATOM 25664 N N . ASP A 1 15 ? -10.100 4.805 -3.148 1.00 0.00 14 ASP A N 17
ATOM 25665 C CA . ASP A 1 15 ? -11.552 4.738 -3.131 1.00 0.00 14 ASP A CA 17
ATOM 25666 C C . ASP A 1 15 ? -12.024 4.365 -1.724 1.00 0.00 14 ASP A C 17
ATOM 25667 O O . ASP A 1 15 ? -13.061 4.843 -1.267 1.00 0.00 14 ASP A O 17
ATOM 25676 N N . HIS A 1 16 ? -11.240 3.516 -1.077 1.00 0.00 15 HIS A N 17
ATOM 25677 C CA . HIS A 1 16 ? -11.565 3.073 0.268 1.00 0.00 15 HIS A CA 17
ATOM 25678 C C . HIS A 1 16 ? -10.558 3.661 1.259 1.00 0.00 15 HIS A C 17
ATOM 25679 O O . HIS A 1 16 ? -10.127 2.981 2.189 1.00 0.00 15 HIS A O 17
ATOM 25693 N N . TRP A 1 17 ? -10.212 4.918 1.026 1.00 0.00 16 TRP A N 17
ATOM 25694 C CA . TRP A 1 17 ? -9.264 5.605 1.886 1.00 0.00 16 TRP A CA 17
ATOM 25695 C C . TRP A 1 17 ? -9.705 5.399 3.337 1.00 0.00 16 TRP A C 17
ATOM 25696 O O . TRP A 1 17 ? -8.872 5.219 4.223 1.00 0.00 16 TRP A O 17
ATOM 25717 N N . SER A 1 18 ? -11.015 5.432 3.533 1.00 0.00 17 SER A N 17
ATOM 25718 C CA . SER A 1 18 ? -11.578 5.251 4.860 1.00 0.00 17 SER A CA 17
ATOM 25719 C C . SER A 1 18 ? -11.045 3.959 5.483 1.00 0.00 17 SER A C 17
ATOM 25720 O O . SER A 1 18 ? -10.819 3.895 6.690 1.00 0.00 17 SER A O 17
ATOM 25728 N N . GLU A 1 19 ? -10.859 2.962 4.630 1.00 0.00 18 GLU A N 17
ATOM 25729 C CA . GLU A 1 19 ? -10.357 1.675 5.082 1.00 0.00 18 GLU A CA 17
ATOM 25730 C C . GLU A 1 19 ? -8.852 1.755 5.343 1.00 0.00 18 GLU A C 17
ATOM 25731 O O . GLU A 1 19 ? -8.357 1.193 6.319 1.00 0.00 18 GLU A O 17
ATOM 25743 N N . ILE A 1 20 ? -8.166 2.457 4.454 1.00 0.00 19 ILE A N 17
ATOM 25744 C CA . ILE A 1 20 ? -6.727 2.618 4.576 1.00 0.00 19 ILE A CA 17
ATOM 25745 C C . ILE A 1 20 ? -6.414 3.439 5.828 1.00 0.00 19 ILE A C 17
ATOM 25746 O O . ILE A 1 20 ? -5.416 3.192 6.504 1.00 0.00 19 ILE A O 17
ATOM 25762 N N . ARG A 1 21 ? -7.285 4.400 6.100 1.00 0.00 20 ARG A N 17
ATOM 25763 C CA . ARG A 1 21 ? -7.115 5.259 7.259 1.00 0.00 20 ARG A CA 17
ATOM 25764 C C . ARG A 1 21 ? -7.387 4.477 8.545 1.00 0.00 20 ARG A C 17
ATOM 25765 O O . ARG A 1 21 ? -6.874 4.823 9.607 1.00 0.00 20 ARG A O 17
ATOM 25786 N N . SER A 1 22 ? -8.196 3.436 8.406 1.00 0.00 21 SER A N 17
ATOM 25787 C CA . SER A 1 22 ? -8.543 2.601 9.544 1.00 0.00 21 SER A CA 17
ATOM 25788 C C . SER A 1 22 ? -7.392 1.644 9.860 1.00 0.00 21 SER A C 17
ATOM 25789 O O . SER A 1 22 ? -7.043 1.451 11.024 1.00 0.00 21 SER A O 17
ATOM 25797 N N . ARG A 1 23 ? -6.836 1.068 8.804 1.00 0.00 22 ARG A N 17
ATOM 25798 C CA . ARG A 1 23 ? -5.732 0.135 8.955 1.00 0.00 22 ARG A CA 17
ATOM 25799 C C . ARG A 1 23 ? -4.593 0.784 9.745 1.00 0.00 22 ARG A C 17
ATOM 25800 O O . ARG A 1 23 ? -3.875 0.104 10.477 1.00 0.00 22 ARG A O 17
ATOM 25821 N N . ALA A 1 24 ? -4.463 2.090 9.569 1.00 0.00 23 ALA A N 17
ATOM 25822 C CA . ALA A 1 24 ? -3.423 2.838 10.255 1.00 0.00 23 ALA A CA 17
ATOM 25823 C C . ALA A 1 24 ? -3.826 3.038 11.718 1.00 0.00 23 ALA A C 17
ATOM 25824 O O . ALA A 1 24 ? -2.996 2.912 12.617 1.00 0.00 23 ALA A O 17
ATOM 25831 N N . HIS A 1 25 ? -5.100 3.345 11.911 1.00 0.00 24 HIS A N 17
ATOM 25832 C CA . HIS A 1 25 ? -5.623 3.563 13.249 1.00 0.00 24 HIS A CA 17
ATOM 25833 C C . HIS A 1 25 ? -5.348 2.332 14.114 1.00 0.00 24 HIS A C 17
ATOM 25834 O O . HIS A 1 25 ? -4.871 2.455 15.242 1.00 0.00 24 HIS A O 17
ATOM 25848 N N . ASN A 1 26 ? -5.660 1.173 13.554 1.00 0.00 25 ASN A N 17
ATOM 25849 C CA . ASN A 1 26 ? -5.453 -0.080 14.261 1.00 0.00 25 ASN A CA 17
ATOM 25850 C C . ASN A 1 26 ? -3.951 -0.322 14.430 1.00 0.00 25 ASN A C 17
ATOM 25851 O O . ASN A 1 26 ? -3.525 -0.943 15.402 1.00 0.00 25 ASN A O 17
ATOM 25862 N N . LEU A 1 27 ? -3.191 0.182 13.469 1.00 0.00 26 LEU A N 17
ATOM 25863 C CA . LEU A 1 27 ? -1.747 0.028 13.500 1.00 0.00 26 LEU A CA 17
ATOM 25864 C C . LEU A 1 27 ? -1.134 1.166 14.319 1.00 0.00 26 LEU A C 17
ATOM 25865 O O . LEU A 1 27 ? 0.085 1.242 14.467 1.00 0.00 26 LEU A O 17
ATOM 25881 N N . SER A 1 28 ? -2.007 2.021 14.830 1.00 0.00 27 SER A N 17
ATOM 25882 C CA . SER A 1 28 ? -1.568 3.151 15.630 1.00 0.00 27 SER A CA 17
ATOM 25883 C C . SER A 1 28 ? -0.616 4.030 14.817 1.00 0.00 27 SER A C 17
ATOM 25884 O O . SER A 1 28 ? 0.430 4.445 15.314 1.00 0.00 27 SER A O 17
ATOM 25892 N N . VAL A 1 29 ? -1.012 4.289 13.579 1.00 0.00 28 VAL A N 17
ATOM 25893 C CA . VAL A 1 29 ? -0.207 5.111 12.692 1.00 0.00 28 VAL A CA 17
ATOM 25894 C C . VAL A 1 29 ? -1.120 6.072 11.927 1.00 0.00 28 VAL A C 17
ATOM 25895 O O . VAL A 1 29 ? -2.312 5.812 11.774 1.00 0.00 28 VAL A O 17
ATOM 25908 N N . GLU A 1 30 ? -0.524 7.162 11.466 1.00 0.00 29 GLU A N 17
ATOM 25909 C CA . GLU A 1 30 ? -1.268 8.163 10.720 1.00 0.00 29 GLU A CA 17
ATOM 25910 C C . GLU A 1 30 ? -0.677 8.329 9.319 1.00 0.00 29 GLU A C 17
ATOM 25911 O O . GLU A 1 30 ? 0.541 8.293 9.146 1.00 0.00 29 GLU A O 17
ATOM 25923 N N . ILE A 1 31 ? -1.566 8.506 8.353 1.00 0.00 30 ILE A N 17
ATOM 25924 C CA . ILE A 1 31 ? -1.148 8.678 6.972 1.00 0.00 30 ILE A CA 17
ATOM 25925 C C . ILE A 1 31 ? -2.081 9.674 6.281 1.00 0.00 30 ILE A C 17
ATOM 25926 O O . ILE A 1 31 ? -3.149 9.994 6.802 1.00 0.00 30 ILE A O 17
ATOM 25942 N N . LYS A 1 32 ? -1.644 10.137 5.119 1.00 0.00 31 LYS A N 17
ATOM 25943 C CA . LYS A 1 32 ? -2.427 11.091 4.352 1.00 0.00 31 LYS A CA 17
ATOM 25944 C C . LYS A 1 32 ? -2.717 10.509 2.967 1.00 0.00 31 LYS A C 17
ATOM 25945 O O . LYS A 1 32 ? -2.127 9.502 2.577 1.00 0.00 31 LYS A O 17
ATOM 25964 N N . LYS A 1 33 ? -3.626 11.167 2.262 1.00 0.00 32 LYS A N 17
ATOM 25965 C CA . LYS A 1 33 ? -4.002 10.727 0.929 1.00 0.00 32 LYS A CA 17
ATOM 25966 C C . LYS A 1 33 ? -3.034 11.328 -0.093 1.00 0.00 32 LYS A C 17
ATOM 25967 O O . LYS A 1 33 ? -2.620 10.651 -1.032 1.00 0.00 32 LYS A O 17
ATOM 25986 N N . GLY A 1 34 ? -2.704 12.592 0.126 1.00 0.00 33 GLY A N 17
ATOM 25987 C CA . GLY A 1 34 ? -1.793 13.292 -0.765 1.00 0.00 33 GLY A CA 17
ATOM 25988 C C . GLY A 1 34 ? -0.480 12.523 -0.921 1.00 0.00 33 GLY A C 17
ATOM 25989 O O . GLY A 1 34 ? -0.024 12.285 -2.038 1.00 0.00 33 GLY A O 17
ATOM 25993 N N . PRO A 1 35 ? 0.108 12.146 0.247 1.00 0.00 34 PRO A N 17
ATOM 25994 C CA . PRO A 1 35 ? 1.360 11.410 0.251 1.00 0.00 34 PRO A CA 17
ATOM 25995 C C . PRO A 1 35 ? 1.138 9.949 -0.149 1.00 0.00 34 PRO A C 17
ATOM 25996 O O . PRO A 1 35 ? 1.921 9.385 -0.912 1.00 0.00 34 PRO A O 17
ATOM 26007 N N . TRP A 1 36 ? 0.068 9.379 0.385 1.00 0.00 35 TRP A N 17
ATOM 26008 C CA . TRP A 1 36 ? -0.266 7.995 0.094 1.00 0.00 35 TRP A CA 17
ATOM 26009 C C . TRP A 1 36 ? -0.208 7.804 -1.423 1.00 0.00 35 TRP A C 17
ATOM 26010 O O . TRP A 1 36 ? 0.265 6.776 -1.905 1.00 0.00 35 TRP A O 17
ATOM 26031 N N . ARG A 1 37 ? -0.697 8.811 -2.133 1.00 0.00 36 ARG A N 17
ATOM 26032 C CA . ARG A 1 37 ? -0.707 8.766 -3.586 1.00 0.00 36 ARG A CA 17
ATOM 26033 C C . ARG A 1 37 ? 0.695 9.041 -4.134 1.00 0.00 36 ARG A C 17
ATOM 26034 O O . ARG A 1 37 ? 1.186 8.304 -4.988 1.00 0.00 36 ARG A O 17
ATOM 26055 N N . THR A 1 38 ? 1.300 10.102 -3.621 1.00 0.00 37 THR A N 17
ATOM 26056 C CA . THR A 1 38 ? 2.635 10.483 -4.049 1.00 0.00 37 THR A CA 17
ATOM 26057 C C . THR A 1 38 ? 3.599 9.304 -3.900 1.00 0.00 37 THR A C 17
ATOM 26058 O O . THR A 1 38 ? 4.298 8.945 -4.846 1.00 0.00 37 THR A O 17
ATOM 26069 N N . PHE A 1 39 ? 3.606 8.735 -2.703 1.00 0.00 38 PHE A N 17
ATOM 26070 C CA . PHE A 1 39 ? 4.473 7.604 -2.418 1.00 0.00 38 PHE A CA 17
ATOM 26071 C C . PHE A 1 39 ? 4.202 6.448 -3.382 1.00 0.00 38 PHE A C 17
ATOM 26072 O O . PHE A 1 39 ? 5.108 5.684 -3.711 1.00 0.00 38 PHE A O 17
ATOM 26089 N N . CYS A 1 40 ? 2.951 6.356 -3.809 1.00 0.00 39 CYS A N 17
ATOM 26090 C CA . CYS A 1 40 ? 2.549 5.306 -4.729 1.00 0.00 39 CYS A CA 17
ATOM 26091 C C . CYS A 1 40 ? 2.402 5.919 -6.123 1.00 0.00 39 CYS A C 17
ATOM 26092 O O . CYS A 1 40 ? 1.784 5.324 -7.005 1.00 0.00 39 CYS A O 17
ATOM 26100 N N . ALA A 1 41 ? 2.980 7.101 -6.279 1.00 0.00 40 ALA A N 17
ATOM 26101 C CA . ALA A 1 41 ? 2.920 7.802 -7.550 1.00 0.00 40 ALA A CA 17
ATOM 26102 C C . ALA A 1 41 ? 4.246 7.618 -8.291 1.00 0.00 40 ALA A C 17
ATOM 26103 O O . ALA A 1 41 ? 4.288 6.996 -9.352 1.00 0.00 40 ALA A O 17
ATOM 26110 N N . SER A 1 42 ? 5.297 8.171 -7.703 1.00 0.00 41 SER A N 17
ATOM 26111 C CA . SER A 1 42 ? 6.621 8.075 -8.294 1.00 0.00 41 SER A CA 17
ATOM 26112 C C . SER A 1 42 ? 7.671 7.882 -7.198 1.00 0.00 41 SER A C 17
ATOM 26113 O O . SER A 1 42 ? 8.803 8.346 -7.329 1.00 0.00 41 SER A O 17
ATOM 26121 N N . GLU A 1 43 ? 7.258 7.196 -6.142 1.00 0.00 42 GLU A N 17
ATOM 26122 C CA . GLU A 1 43 ? 8.149 6.936 -5.024 1.00 0.00 42 GLU A CA 17
ATOM 26123 C C . GLU A 1 43 ? 8.399 5.433 -4.883 1.00 0.00 42 GLU A C 17
ATOM 26124 O O . GLU A 1 43 ? 9.545 4.995 -4.804 1.00 0.00 42 GLU A O 17
ATOM 26136 N N . TRP A 1 44 ? 7.306 4.685 -4.855 1.00 0.00 43 TRP A N 17
ATOM 26137 C CA . TRP A 1 44 ? 7.392 3.240 -4.725 1.00 0.00 43 TRP A CA 17
ATOM 26138 C C . TRP A 1 44 ? 7.794 2.665 -6.085 1.00 0.00 43 TRP A C 17
ATOM 26139 O O . TRP A 1 44 ? 8.628 1.765 -6.160 1.00 0.00 43 TRP A O 17
ATOM 26160 N N . PRO A 1 45 ? 7.166 3.225 -7.153 1.00 0.00 44 PRO A N 17
ATOM 26161 C CA . PRO A 1 45 ? 7.450 2.778 -8.507 1.00 0.00 44 PRO A CA 17
ATOM 26162 C C . PRO A 1 45 ? 8.805 3.303 -8.985 1.00 0.00 44 PRO A C 17
ATOM 26163 O O . PRO A 1 45 ? 9.194 3.076 -10.129 1.00 0.00 44 PRO A O 17
ATOM 26174 N N . THR A 1 46 ? 9.486 3.995 -8.084 1.00 0.00 45 THR A N 17
ATOM 26175 C CA . THR A 1 46 ? 10.790 4.554 -8.399 1.00 0.00 45 THR A CA 17
ATOM 26176 C C . THR A 1 46 ? 11.853 3.998 -7.449 1.00 0.00 45 THR A C 17
ATOM 26177 O O . THR A 1 46 ? 12.901 4.612 -7.257 1.00 0.00 45 THR A O 17
ATOM 26188 N N . PHE A 1 47 ? 11.545 2.842 -6.880 1.00 0.00 46 PHE A N 17
ATOM 26189 C CA . PHE A 1 47 ? 12.461 2.197 -5.954 1.00 0.00 46 PHE A CA 17
ATOM 26190 C C . PHE A 1 47 ? 13.293 1.127 -6.664 1.00 0.00 46 PHE A C 17
ATOM 26191 O O . PHE A 1 47 ? 13.903 0.279 -6.015 1.00 0.00 46 PHE A O 17
ATOM 26208 N N . ASP A 1 48 ? 13.292 1.202 -7.987 1.00 0.00 47 ASP A N 17
ATOM 26209 C CA . ASP A 1 48 ? 14.039 0.251 -8.791 1.00 0.00 47 ASP A CA 17
ATOM 26210 C C . ASP A 1 48 ? 13.849 -1.155 -8.219 1.00 0.00 47 ASP A C 17
ATOM 26211 O O . ASP A 1 48 ? 14.817 -1.811 -7.839 1.00 0.00 47 ASP A O 17
ATOM 26220 N N . VAL A 1 49 ? 12.593 -1.577 -8.176 1.00 0.00 48 VAL A N 17
ATOM 26221 C CA . VAL A 1 49 ? 12.264 -2.893 -7.656 1.00 0.00 48 VAL A CA 17
ATOM 26222 C C . VAL A 1 49 ? 11.308 -3.594 -8.624 1.00 0.00 48 VAL A C 17
ATOM 26223 O O . VAL A 1 49 ? 11.482 -4.772 -8.930 1.00 0.00 48 VAL A O 17
ATOM 26236 N N . GLY A 1 50 ? 10.318 -2.838 -9.079 1.00 0.00 49 GLY A N 17
ATOM 26237 C CA . GLY A 1 50 ? 9.335 -3.372 -10.005 1.00 0.00 49 GLY A CA 17
ATOM 26238 C C . GLY A 1 50 ? 7.913 -3.048 -9.542 1.00 0.00 49 GLY A C 17
ATOM 26239 O O . GLY A 1 50 ? 7.016 -3.883 -9.649 1.00 0.00 49 GLY A O 17
ATOM 26243 N N . TRP A 1 51 ? 7.751 -1.834 -9.037 1.00 0.00 50 TRP A N 17
ATOM 26244 C CA . TRP A 1 51 ? 6.454 -1.390 -8.557 1.00 0.00 50 TRP A CA 17
ATOM 26245 C C . TRP A 1 51 ? 5.863 -0.441 -9.602 1.00 0.00 50 TRP A C 17
ATOM 26246 O O . TRP A 1 51 ? 6.496 0.544 -9.979 1.00 0.00 50 TRP A O 17
ATOM 26267 N N . PRO A 1 52 ? 4.625 -0.779 -10.051 1.00 0.00 51 PRO A N 17
ATOM 26268 C CA . PRO A 1 52 ? 3.942 0.032 -11.044 1.00 0.00 51 PRO A CA 17
ATOM 26269 C C . PRO A 1 52 ? 3.402 1.322 -10.422 1.00 0.00 51 PRO A C 17
ATOM 26270 O O . PRO A 1 52 ? 3.440 1.491 -9.204 1.00 0.00 51 PRO A O 17
ATOM 26281 N N . PRO A 1 53 ? 2.899 2.221 -11.310 1.00 0.00 52 PRO A N 17
ATOM 26282 C CA . PRO A 1 53 ? 2.352 3.490 -10.861 1.00 0.00 52 PRO A CA 17
ATOM 26283 C C . PRO A 1 53 ? 0.975 3.299 -10.222 1.00 0.00 52 PRO A C 17
ATOM 26284 O O . PRO A 1 53 ? 0.630 3.989 -9.264 1.00 0.00 52 PRO A O 17
ATOM 26295 N N . GLU A 1 54 ? 0.226 2.359 -10.778 1.00 0.00 53 GLU A N 17
ATOM 26296 C CA . GLU A 1 54 ? -1.106 2.068 -10.275 1.00 0.00 53 GLU A CA 17
ATOM 26297 C C . GLU A 1 54 ? -1.018 1.303 -8.953 1.00 0.00 53 GLU A C 17
ATOM 26298 O O . GLU A 1 54 ? -1.975 1.281 -8.180 1.00 0.00 53 GLU A O 17
ATOM 26310 N N . GLY A 1 55 ? 0.138 0.695 -8.733 1.00 0.00 54 GLY A N 17
ATOM 26311 C CA . GLY A 1 55 ? 0.363 -0.069 -7.518 1.00 0.00 54 GLY A CA 17
ATOM 26312 C C . GLY A 1 55 ? 0.192 -1.568 -7.773 1.00 0.00 54 GLY A C 17
ATOM 26313 O O . GLY A 1 55 ? -0.093 -1.982 -8.895 1.00 0.00 54 GLY A O 17
ATOM 26317 N N . THR A 1 56 ? 0.372 -2.341 -6.711 1.00 0.00 55 THR A N 17
ATOM 26318 C CA . THR A 1 56 ? 0.241 -3.784 -6.806 1.00 0.00 55 THR A CA 17
ATOM 26319 C C . THR A 1 56 ? 0.076 -4.397 -5.414 1.00 0.00 55 THR A C 17
ATOM 26320 O O . THR A 1 56 ? 0.727 -3.969 -4.462 1.00 0.00 55 THR A O 17
ATOM 26331 N N . PHE A 1 57 ? -0.797 -5.391 -5.339 1.00 0.00 56 PHE A N 17
ATOM 26332 C CA . PHE A 1 57 ? -1.056 -6.067 -4.079 1.00 0.00 56 PHE A CA 17
ATOM 26333 C C . PHE A 1 57 ? -0.192 -7.322 -3.943 1.00 0.00 56 PHE A C 17
ATOM 26334 O O . PHE A 1 57 ? -0.617 -8.311 -3.348 1.00 0.00 56 PHE A O 17
ATOM 26351 N N . ASP A 1 58 ? 1.006 -7.241 -4.505 1.00 0.00 57 ASP A N 17
ATOM 26352 C CA . ASP A 1 58 ? 1.933 -8.358 -4.454 1.00 0.00 57 ASP A CA 17
ATOM 26353 C C . ASP A 1 58 ? 2.872 -8.182 -3.259 1.00 0.00 57 ASP A C 17
ATOM 26354 O O . ASP A 1 58 ? 3.754 -7.325 -3.279 1.00 0.00 57 ASP A O 17
ATOM 26363 N N . LEU A 1 59 ? 2.650 -9.007 -2.246 1.00 0.00 58 LEU A N 17
ATOM 26364 C CA . LEU A 1 59 ? 3.466 -8.953 -1.044 1.00 0.00 58 LEU A CA 17
ATOM 26365 C C . LEU A 1 59 ? 4.943 -8.911 -1.438 1.00 0.00 58 LEU A C 17
ATOM 26366 O O . LEU A 1 59 ? 5.735 -8.203 -0.817 1.00 0.00 58 LEU A O 17
ATOM 26382 N N . THR A 1 60 ? 5.271 -9.679 -2.466 1.00 0.00 59 THR A N 17
ATOM 26383 C CA . THR A 1 60 ? 6.640 -9.739 -2.950 1.00 0.00 59 THR A CA 17
ATOM 26384 C C . THR A 1 60 ? 7.159 -8.332 -3.256 1.00 0.00 59 THR A C 17
ATOM 26385 O O . THR A 1 60 ? 8.217 -7.937 -2.769 1.00 0.00 59 THR A O 17
ATOM 26396 N N . VAL A 1 61 ? 6.391 -7.615 -4.063 1.00 0.00 60 VAL A N 17
ATOM 26397 C CA . VAL A 1 61 ? 6.760 -6.262 -4.440 1.00 0.00 60 VAL A CA 17
ATOM 26398 C C . VAL A 1 61 ? 6.660 -5.350 -3.215 1.00 0.00 60 VAL A C 17
ATOM 26399 O O . VAL A 1 61 ? 7.537 -4.520 -2.982 1.00 0.00 60 VAL A O 17
ATOM 26412 N N . ILE A 1 62 ? 5.585 -5.537 -2.464 1.00 0.00 61 ILE A N 17
ATOM 26413 C CA . ILE A 1 62 ? 5.360 -4.742 -1.268 1.00 0.00 61 ILE A CA 17
ATOM 26414 C C . ILE A 1 62 ? 6.557 -4.894 -0.328 1.00 0.00 61 ILE A C 17
ATOM 26415 O O . ILE A 1 62 ? 7.131 -3.901 0.117 1.00 0.00 61 ILE A O 17
ATOM 26431 N N . PHE A 1 63 ? 6.898 -6.144 -0.052 1.00 0.00 62 PHE A N 17
ATOM 26432 C CA . PHE A 1 63 ? 8.016 -6.438 0.828 1.00 0.00 62 PHE A CA 17
ATOM 26433 C C . PHE A 1 63 ? 9.284 -5.721 0.362 1.00 0.00 62 PHE A C 17
ATOM 26434 O O . PHE A 1 63 ? 10.080 -5.264 1.181 1.00 0.00 62 PHE A O 17
ATOM 26451 N N . GLU A 1 64 ? 9.433 -5.643 -0.953 1.00 0.00 63 GLU A N 17
ATOM 26452 C CA . GLU A 1 64 ? 10.590 -4.989 -1.538 1.00 0.00 63 GLU A CA 17
ATOM 26453 C C . GLU A 1 64 ? 10.581 -3.496 -1.204 1.00 0.00 63 GLU A C 17
ATOM 26454 O O . GLU A 1 64 ? 11.566 -2.964 -0.693 1.00 0.00 63 GLU A O 17
ATOM 26466 N N . VAL A 1 65 ? 9.458 -2.861 -1.507 1.00 0.00 64 VAL A N 17
ATOM 26467 C CA . VAL A 1 65 ? 9.308 -1.440 -1.246 1.00 0.00 64 VAL A CA 17
ATOM 26468 C C . VAL A 1 65 ? 9.304 -1.201 0.265 1.00 0.00 64 VAL A C 17
ATOM 26469 O O . VAL A 1 65 ? 9.910 -0.245 0.747 1.00 0.00 64 VAL A O 17
ATOM 26482 N N . LYS A 1 66 ? 8.615 -2.086 0.970 1.00 0.00 65 LYS A N 17
ATOM 26483 C CA . LYS A 1 66 ? 8.525 -1.983 2.417 1.00 0.00 65 LYS A CA 17
ATOM 26484 C C . LYS A 1 66 ? 9.923 -2.123 3.022 1.00 0.00 65 LYS A C 17
ATOM 26485 O O . LYS A 1 66 ? 10.360 -1.268 3.790 1.00 0.00 65 LYS A O 17
ATOM 26504 N N . ALA A 1 67 ? 10.587 -3.209 2.652 1.00 0.00 66 ALA A N 17
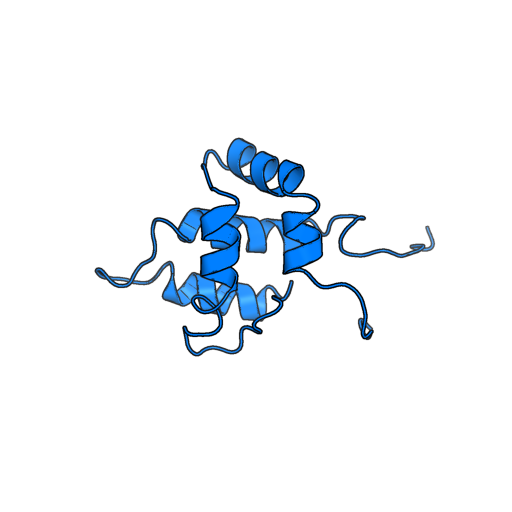ATOM 26505 C CA . ALA A 1 67 ? 11.927 -3.472 3.149 1.00 0.00 66 ALA A CA 17
ATOM 26506 C C . ALA A 1 67 ? 12.817 -2.259 2.869 1.00 0.00 66 ALA A C 17
ATOM 26507 O O . ALA A 1 67 ? 13.696 -1.932 3.666 1.00 0.00 66 ALA A O 17
ATOM 26514 N N . ILE A 1 68 ? 12.560 -1.626 1.734 1.00 0.00 67 ILE A N 17
ATOM 26515 C CA . ILE A 1 68 ? 13.327 -0.457 1.339 1.00 0.00 67 ILE A CA 17
ATOM 26516 C C . ILE A 1 68 ? 13.137 0.648 2.380 1.00 0.00 67 ILE A C 17
ATOM 26517 O O . ILE A 1 68 ? 14.111 1.216 2.873 1.00 0.00 67 ILE A O 17
ATOM 26533 N N . VAL A 1 69 ? 11.877 0.921 2.685 1.00 0.00 68 VAL A N 17
ATOM 26534 C CA . VAL A 1 69 ? 11.547 1.947 3.658 1.00 0.00 68 VAL A CA 17
ATOM 26535 C C . VAL A 1 69 ? 11.897 1.445 5.061 1.00 0.00 68 VAL A C 17
ATOM 26536 O O . VAL A 1 69 ? 12.313 2.225 5.917 1.00 0.00 68 VAL A O 17
ATOM 26549 N N . PHE A 1 70 ? 11.715 0.147 5.252 1.00 0.00 69 PHE A N 17
ATOM 26550 C CA . PHE A 1 70 ? 12.007 -0.468 6.536 1.00 0.00 69 PHE A CA 17
ATOM 26551 C C . PHE A 1 70 ? 13.459 -0.946 6.598 1.00 0.00 69 PHE A C 17
ATOM 26552 O O . PHE A 1 70 ? 13.782 -1.866 7.349 1.00 0.00 69 PHE A O 17
ATOM 26569 N N . GLN A 1 71 ? 14.295 -0.301 5.799 1.00 0.00 70 GLN A N 17
ATOM 26570 C CA . GLN A 1 71 ? 15.705 -0.649 5.753 1.00 0.00 70 GLN A CA 17
ATOM 26571 C C . GLN A 1 71 ? 16.444 -0.028 6.941 1.00 0.00 70 GLN A C 17
ATOM 26572 O O . GLN A 1 71 ? 15.820 0.529 7.842 1.00 0.00 70 GLN A O 17
ATOM 26586 N N . ASP A 1 72 ? 17.763 -0.146 6.903 1.00 0.00 71 ASP A N 17
ATOM 26587 C CA . ASP A 1 72 ? 18.593 0.397 7.965 1.00 0.00 71 ASP A CA 17
ATOM 26588 C C . ASP A 1 72 ? 19.353 1.617 7.439 1.00 0.00 71 ASP A C 17
ATOM 26589 O O . ASP A 1 72 ? 19.769 1.642 6.282 1.00 0.00 71 ASP A O 17
ATOM 26598 N N . GLY A 1 73 ? 19.511 2.598 8.315 1.00 0.00 72 GLY A N 17
ATOM 26599 C CA . GLY A 1 73 ? 20.214 3.817 7.954 1.00 0.00 72 GLY A CA 17
ATOM 26600 C C . GLY A 1 73 ? 19.235 4.978 7.765 1.00 0.00 72 GLY A C 17
ATOM 26601 O O . GLY A 1 73 ? 18.038 4.832 8.009 1.00 0.00 72 GLY A O 17
ATOM 26605 N N . PRO A 1 74 ? 19.795 6.135 7.321 1.00 0.00 73 PRO A N 17
ATOM 26606 C CA . PRO A 1 74 ? 18.985 7.320 7.096 1.00 0.00 73 PRO A CA 17
ATOM 26607 C C . PRO A 1 74 ? 18.161 7.186 5.814 1.00 0.00 73 PRO A C 17
ATOM 26608 O O . PRO A 1 74 ? 17.378 8.074 5.479 1.00 0.00 73 PRO A O 17
ATOM 26619 N N . GLY A 1 75 ? 18.366 6.070 5.131 1.00 0.00 74 GLY A N 17
ATOM 26620 C CA . GLY A 1 75 ? 17.652 5.808 3.893 1.00 0.00 74 GLY A CA 17
ATOM 26621 C C . GLY A 1 75 ? 16.220 5.348 4.173 1.00 0.00 74 GLY A C 17
ATOM 26622 O O . GLY A 1 75 ? 15.312 5.621 3.389 1.00 0.00 74 GLY A O 17
ATOM 26626 N N . SER A 1 76 ? 16.062 4.657 5.292 1.00 0.00 75 SER A N 17
ATOM 26627 C CA . SER A 1 76 ? 14.756 4.156 5.685 1.00 0.00 75 SER A CA 17
ATOM 26628 C C . SER A 1 76 ? 13.748 5.306 5.736 1.00 0.00 75 SER A C 17
ATOM 26629 O O . SER A 1 76 ? 14.090 6.418 6.135 1.00 0.00 75 SER A O 17
ATOM 26637 N N . HIS A 1 77 ? 12.527 4.998 5.325 1.00 0.00 76 HIS A N 17
ATOM 26638 C CA . HIS A 1 77 ? 11.467 5.992 5.319 1.00 0.00 76 HIS A CA 17
ATOM 26639 C C . HIS A 1 77 ? 10.400 5.611 6.347 1.00 0.00 76 HIS A C 17
ATOM 26640 O O . HIS A 1 77 ? 9.540 4.775 6.074 1.00 0.00 76 HIS A O 17
ATOM 26654 N N . PRO A 1 78 ? 10.492 6.260 7.539 1.00 0.00 77 PRO A N 17
ATOM 26655 C CA . PRO A 1 78 ? 9.545 5.997 8.609 1.00 0.00 77 PRO A CA 17
ATOM 26656 C C . PRO A 1 78 ? 8.194 6.653 8.318 1.00 0.00 77 PRO A C 17
ATOM 26657 O O . PRO A 1 78 ? 7.230 6.450 9.055 1.00 0.00 77 PRO A O 17
ATOM 26668 N N . ASP A 1 79 ? 8.167 7.426 7.243 1.00 0.00 78 ASP A N 17
ATOM 26669 C CA . ASP A 1 79 ? 6.949 8.113 6.845 1.00 0.00 78 ASP A CA 17
ATOM 26670 C C . ASP A 1 79 ? 6.070 7.156 6.038 1.00 0.00 78 ASP A C 17
ATOM 26671 O O . ASP A 1 79 ? 4.850 7.145 6.197 1.00 0.00 78 ASP A O 17
ATOM 26680 N N . GLN A 1 80 ? 6.723 6.377 5.189 1.00 0.00 79 GLN A N 17
ATOM 26681 C CA . GLN A 1 80 ? 6.015 5.419 4.356 1.00 0.00 79 GLN A CA 17
ATOM 26682 C C . GLN A 1 80 ? 5.858 4.088 5.094 1.00 0.00 79 GLN A C 17
ATOM 26683 O O . GLN A 1 80 ? 5.040 3.254 4.710 1.00 0.00 79 GLN A O 17
ATOM 26697 N N . GLN A 1 81 ? 6.656 3.930 6.140 1.00 0.00 80 GLN A N 17
ATOM 26698 C CA . GLN A 1 81 ? 6.615 2.715 6.935 1.00 0.00 80 GLN A CA 17
ATOM 26699 C C . GLN A 1 81 ? 5.171 2.370 7.305 1.00 0.00 80 GLN A C 17
ATOM 26700 O O . GLN A 1 81 ? 4.739 1.230 7.137 1.00 0.00 80 GLN A O 17
ATOM 26714 N N . PRO A 1 82 ? 4.446 3.402 7.813 1.00 0.00 81 PRO A N 17
ATOM 26715 C CA . PRO A 1 82 ? 3.059 3.219 8.208 1.00 0.00 81 PRO A CA 17
ATOM 26716 C C . PRO A 1 82 ? 2.147 3.136 6.982 1.00 0.00 81 PRO A C 17
ATOM 26717 O O . PRO A 1 82 ? 1.055 2.574 7.054 1.00 0.00 81 PRO A O 17
ATOM 26728 N N . TYR A 1 83 ? 2.629 3.704 5.886 1.00 0.00 82 TYR A N 17
ATOM 26729 C CA . TYR A 1 83 ? 1.870 3.701 4.647 1.00 0.00 82 TYR A CA 17
ATOM 26730 C C . TYR A 1 83 ? 1.927 2.329 3.972 1.00 0.00 82 TYR A C 17
ATOM 26731 O O . TYR A 1 83 ? 0.895 1.777 3.594 1.00 0.00 82 TYR A O 17
ATOM 26749 N N . ILE A 1 84 ? 3.143 1.819 3.842 1.00 0.00 83 ILE A N 17
ATOM 26750 C CA . ILE A 1 84 ? 3.348 0.523 3.220 1.00 0.00 83 ILE A CA 17
ATOM 26751 C C . ILE A 1 84 ? 2.811 -0.572 4.144 1.00 0.00 83 ILE A C 17
ATOM 26752 O O . ILE A 1 84 ? 2.273 -1.575 3.676 1.00 0.00 83 ILE A O 17
ATOM 26768 N N . THR A 1 85 ? 2.976 -0.343 5.438 1.00 0.00 84 THR A N 17
ATOM 26769 C CA . THR A 1 85 ? 2.514 -1.298 6.432 1.00 0.00 84 THR A CA 17
ATOM 26770 C C . THR A 1 85 ? 1.051 -1.666 6.178 1.00 0.00 84 THR A C 17
ATOM 26771 O O . THR A 1 85 ? 0.678 -2.835 6.264 1.00 0.00 84 THR A O 17
ATOM 26782 N N . VAL A 1 86 ? 0.262 -0.647 5.871 1.00 0.00 85 VAL A N 17
ATOM 26783 C CA . VAL A 1 86 ? -1.152 -0.849 5.605 1.00 0.00 85 VAL A CA 17
ATOM 26784 C C . VAL A 1 86 ? -1.313 -1.669 4.323 1.00 0.00 85 VAL A C 17
ATOM 26785 O O . VAL A 1 86 ? -2.197 -2.519 4.233 1.00 0.00 85 VAL A O 17
ATOM 26798 N N . TRP A 1 87 ? -0.444 -1.385 3.364 1.00 0.00 86 TRP A N 17
ATOM 26799 C CA . TRP A 1 87 ? -0.479 -2.085 2.091 1.00 0.00 86 TRP A CA 17
ATOM 26800 C C . TRP A 1 87 ? -0.291 -3.578 2.368 1.00 0.00 86 TRP A C 17
ATOM 26801 O O . TRP A 1 87 ? -1.049 -4.406 1.865 1.00 0.00 86 TRP A O 17
ATOM 26822 N N . GLN A 1 88 ? 0.722 -3.877 3.167 1.00 0.00 87 GLN A N 17
ATOM 26823 C CA . GLN A 1 88 ? 1.019 -5.255 3.517 1.00 0.00 87 GLN A CA 17
ATOM 26824 C C . GLN A 1 88 ? -0.219 -5.931 4.110 1.00 0.00 87 GLN A C 17
ATOM 26825 O O . GLN A 1 88 ? -0.435 -7.125 3.910 1.00 0.00 87 GLN A O 17
ATOM 26839 N N . ASP A 1 89 ? -1.001 -5.137 4.828 1.00 0.00 88 ASP A N 17
ATOM 26840 C CA . ASP A 1 89 ? -2.212 -5.643 5.451 1.00 0.00 88 ASP A CA 17
ATOM 26841 C C . ASP A 1 89 ? -3.262 -5.912 4.371 1.00 0.00 88 ASP A C 17
ATOM 26842 O O . ASP A 1 89 ? -4.002 -6.891 4.451 1.00 0.00 88 ASP A O 17
ATOM 26851 N N . LEU A 1 90 ? -3.293 -5.025 3.387 1.00 0.00 89 LEU A N 17
ATOM 26852 C CA . LEU A 1 90 ? -4.240 -5.155 2.293 1.00 0.00 89 LEU A CA 17
ATOM 26853 C C . LEU A 1 90 ? -4.087 -6.536 1.652 1.00 0.00 89 LEU A C 17
ATOM 26854 O O . LEU A 1 90 ? -5.079 -7.201 1.360 1.00 0.00 89 LEU A O 17
ATOM 26870 N N . VAL A 1 91 ? -2.837 -6.926 1.454 1.00 0.00 90 VAL A N 17
ATOM 26871 C CA . VAL A 1 91 ? -2.541 -8.216 0.854 1.00 0.00 90 VAL A CA 17
ATOM 26872 C C . VAL A 1 91 ? -3.018 -9.329 1.788 1.00 0.00 90 VAL A C 17
ATOM 26873 O O . VAL A 1 91 ? -3.783 -10.202 1.381 1.00 0.00 90 VAL A O 17
ATOM 26886 N N . GLN A 1 92 ? -2.546 -9.263 3.025 1.00 0.00 91 GLN A N 17
ATOM 26887 C CA . GLN A 1 92 ? -2.914 -10.255 4.021 1.00 0.00 91 GLN A CA 17
ATOM 26888 C C . GLN A 1 92 ? -4.425 -10.493 3.999 1.00 0.00 91 GLN A C 17
ATOM 26889 O O . GLN A 1 92 ? -4.885 -11.542 3.550 1.00 0.00 91 GLN A O 17
ATOM 26903 N N . ASN A 1 93 ? -5.155 -9.503 4.490 1.00 0.00 92 ASN A N 17
ATOM 26904 C CA . ASN A 1 93 ? -6.605 -9.592 4.532 1.00 0.00 92 ASN A CA 17
ATOM 26905 C C . ASN A 1 93 ? -7.185 -9.013 3.240 1.00 0.00 92 ASN A C 17
ATOM 26906 O O . ASN A 1 93 ? -7.548 -7.839 3.190 1.00 0.00 92 ASN A O 17
ATOM 26917 N N . SER A 1 94 ? -7.254 -9.865 2.227 1.00 0.00 93 SER A N 17
ATOM 26918 C CA . SER A 1 94 ? -7.784 -9.453 0.938 1.00 0.00 93 SER A CA 17
ATOM 26919 C C . SER A 1 94 ? -9.254 -9.051 1.081 1.00 0.00 93 SER A C 17
ATOM 26920 O O . SER A 1 94 ? -10.110 -9.895 1.339 1.00 0.00 93 SER A O 17
ATOM 26928 N N . PRO A 1 95 ? -9.507 -7.727 0.903 1.00 0.00 94 PRO A N 17
ATOM 26929 C CA . PRO A 1 95 ? -10.858 -7.202 1.009 1.00 0.00 94 PRO A CA 17
ATOM 26930 C C . PRO A 1 95 ? -11.685 -7.563 -0.227 1.00 0.00 94 PRO A C 17
ATOM 26931 O O . PRO A 1 95 ? -11.140 -8.018 -1.232 1.00 0.00 94 PRO A O 17
ATOM 26942 N N . PRO A 1 96 ? -13.021 -7.340 -0.110 1.00 0.00 95 PRO A N 17
ATOM 26943 C CA . PRO A 1 96 ? -13.928 -7.636 -1.206 1.00 0.00 95 PRO A CA 17
ATOM 26944 C C . PRO A 1 96 ? -13.815 -6.584 -2.311 1.00 0.00 95 PRO A C 17
ATOM 26945 O O . PRO A 1 96 ? -14.123 -6.860 -3.469 1.00 0.00 95 PRO A O 17
ATOM 26956 N N . TRP A 1 97 ? -13.373 -5.400 -1.914 1.00 0.00 96 TRP A N 17
ATOM 26957 C CA . TRP A 1 97 ? -13.215 -4.306 -2.856 1.00 0.00 96 TRP A CA 17
ATOM 26958 C C . TRP A 1 97 ? -11.892 -4.508 -3.598 1.00 0.00 96 TRP A C 17
ATOM 26959 O O . TRP A 1 97 ? -11.578 -3.764 -4.527 1.00 0.00 96 TRP A O 17
ATOM 26980 N N . ILE A 1 98 ? -11.154 -5.517 -3.162 1.00 0.00 97 ILE A N 17
ATOM 26981 C CA . ILE A 1 98 ? -9.873 -5.826 -3.773 1.00 0.00 97 ILE A CA 17
ATOM 26982 C C . ILE A 1 98 ? -9.974 -7.162 -4.512 1.00 0.00 97 ILE A C 17
ATOM 26983 O O . ILE A 1 98 ? -9.986 -7.197 -5.741 1.00 0.00 97 ILE A O 17
ATOM 26999 N N . LYS A 1 99 ? -10.044 -8.230 -3.730 1.00 0.00 98 LYS A N 17
ATOM 27000 C CA . LYS A 1 99 ? -10.144 -9.565 -4.295 1.00 0.00 98 LYS A CA 17
ATOM 27001 C C . LYS A 1 99 ? -9.212 -9.675 -5.503 1.00 0.00 98 LYS A C 17
ATOM 27002 O O . LYS A 1 99 ? -9.672 -9.823 -6.634 1.00 0.00 98 LYS A O 17
ATOM 27021 N N . SER A 1 100 ? -7.920 -9.597 -5.223 1.00 0.00 99 SER A N 17
ATOM 27022 C CA . SER A 1 100 ? -6.919 -9.685 -6.273 1.00 0.00 99 SER A CA 17
ATOM 27023 C C . SER A 1 100 ? -7.275 -10.816 -7.240 1.00 0.00 99 SER A C 17
ATOM 27024 O O . SER A 1 100 ? -7.852 -11.824 -6.837 1.00 0.00 99 SER A O 17
ATOM 27032 N N . GLY A 1 101 ? -6.915 -10.610 -8.499 1.00 0.00 100 GLY A N 17
ATOM 27033 C CA . GLY A 1 101 ? -7.189 -11.599 -9.527 1.00 0.00 100 GLY A CA 17
ATOM 27034 C C . GLY A 1 101 ? -6.122 -11.561 -10.622 1.00 0.00 100 GLY A C 17
ATOM 27035 O O . GLY A 1 101 ? -5.366 -10.596 -10.725 1.00 0.00 100 GLY A O 17
ATOM 27039 N N . PRO A 1 102 ? -6.092 -12.652 -11.435 1.00 0.00 101 PRO A N 17
ATOM 27040 C CA . PRO A 1 102 ? -5.130 -12.752 -12.519 1.00 0.00 101 PRO A CA 17
ATOM 27041 C C . PRO A 1 102 ? -5.526 -11.849 -13.688 1.00 0.00 101 PRO A C 17
ATOM 27042 O O . PRO A 1 102 ? -6.695 -11.792 -14.066 1.00 0.00 101 PRO A O 17
ATOM 27053 N N . SER A 1 103 ? -4.529 -11.165 -14.230 1.00 0.00 102 SER A N 17
ATOM 27054 C CA . SER A 1 103 ? -4.758 -10.267 -15.349 1.00 0.00 102 SER A CA 17
ATOM 27055 C C . SER A 1 103 ? -3.426 -9.711 -15.856 1.00 0.00 102 SER A C 17
ATOM 27056 O O . SER A 1 103 ? -2.414 -9.785 -15.160 1.00 0.00 102 SER A O 17
ATOM 27064 N N . SER A 1 104 ? -3.469 -9.166 -17.063 1.00 0.00 103 SER A N 17
ATOM 27065 C CA . SER A 1 104 ? -2.277 -8.598 -17.670 1.00 0.00 103 SER A CA 17
ATOM 27066 C C . SER A 1 104 ? -1.206 -9.679 -17.832 1.00 0.00 103 SER A C 17
ATOM 27067 O O . SER A 1 104 ? -1.197 -10.664 -17.096 1.00 0.00 103 SER A O 17
ATOM 27075 N N . GLY A 1 105 ? -0.330 -9.457 -18.800 1.00 0.00 104 GLY A N 17
ATOM 27076 C CA . GLY A 1 105 ? 0.743 -10.400 -19.068 1.00 0.00 104 GLY A CA 17
ATOM 27077 C C . GLY A 1 105 ? 1.291 -10.218 -20.485 1.00 0.00 104 GLY A C 17
ATOM 27078 O O . GLY A 1 105 ? 2.448 -9.839 -20.663 1.00 0.00 104 GLY A O 17
ATOM 27082 N N . GLY A 1 1 ? 0.567 -14.536 -19.899 1.00 0.00 0 GLY A N 18
ATOM 27083 C CA . GLY A 1 1 ? 0.686 -13.326 -19.103 1.00 0.00 0 GLY A CA 18
ATOM 27084 C C . GLY A 1 1 ? -0.429 -13.244 -18.059 1.00 0.00 0 GLY A C 18
ATOM 27085 O O . GLY A 1 1 ? -0.721 -14.226 -17.379 1.00 0.00 0 GLY A O 18
ATOM 27089 N N . SER A 1 2 ? -1.022 -12.063 -17.965 1.00 0.00 1 SER A N 18
ATOM 27090 C CA . SER A 1 2 ? -2.099 -11.840 -17.015 1.00 0.00 1 SER A CA 18
ATOM 27091 C C . SER A 1 2 ? -2.632 -10.412 -17.155 1.00 0.00 1 SER A C 18
ATOM 27092 O O . SER A 1 2 ? -1.865 -9.480 -17.390 1.00 0.00 1 SER A O 18
ATOM 27100 N N . SER A 1 3 ? -3.942 -10.287 -17.004 1.00 0.00 2 SER A N 18
ATOM 27101 C CA . SER A 1 3 ? -4.587 -8.989 -17.111 1.00 0.00 2 SER A CA 18
ATOM 27102 C C . SER A 1 3 ? -5.933 -9.012 -16.382 1.00 0.00 2 SER A C 18
ATOM 27103 O O . SER A 1 3 ? -6.443 -10.080 -16.048 1.00 0.00 2 SER A O 18
ATOM 27111 N N . GLY A 1 4 ? -6.468 -7.821 -16.158 1.00 0.00 3 GLY A N 18
ATOM 27112 C CA . GLY A 1 4 ? -7.744 -7.691 -15.476 1.00 0.00 3 GLY A CA 18
ATOM 27113 C C . GLY A 1 4 ? -8.585 -6.571 -16.093 1.00 0.00 3 GLY A C 18
ATOM 27114 O O . GLY A 1 4 ? -8.166 -5.938 -17.061 1.00 0.00 3 GLY A O 18
ATOM 27118 N N . SER A 1 5 ? -9.754 -6.361 -15.507 1.00 0.00 4 SER A N 18
ATOM 27119 C CA . SER A 1 5 ? -10.657 -5.328 -15.988 1.00 0.00 4 SER A CA 18
ATOM 27120 C C . SER A 1 5 ? -10.287 -3.980 -15.367 1.00 0.00 4 SER A C 18
ATOM 27121 O O . SER A 1 5 ? -9.529 -3.925 -14.399 1.00 0.00 4 SER A O 18
ATOM 27129 N N . SER A 1 6 ? -10.839 -2.925 -15.949 1.00 0.00 5 SER A N 18
ATOM 27130 C CA . SER A 1 6 ? -10.577 -1.581 -15.465 1.00 0.00 5 SER A CA 18
ATOM 27131 C C . SER A 1 6 ? -10.619 -1.557 -13.935 1.00 0.00 5 SER A C 18
ATOM 27132 O O . SER A 1 6 ? -11.651 -1.855 -13.335 1.00 0.00 5 SER A O 18
ATOM 27140 N N . GLY A 1 7 ? -9.486 -1.201 -13.349 1.00 0.00 6 GLY A N 18
ATOM 27141 C CA . GLY A 1 7 ? -9.381 -1.135 -11.901 1.00 0.00 6 GLY A CA 18
ATOM 27142 C C . GLY A 1 7 ? -7.920 -1.204 -11.454 1.00 0.00 6 GLY A C 18
ATOM 27143 O O . GLY A 1 7 ? -7.192 -2.119 -11.838 1.00 0.00 6 GLY A O 18
ATOM 27147 N N . THR A 1 8 ? -7.533 -0.226 -10.648 1.00 0.00 7 THR A N 18
ATOM 27148 C CA . THR A 1 8 ? -6.172 -0.165 -10.145 1.00 0.00 7 THR A CA 18
ATOM 27149 C C . THR A 1 8 ? -6.161 -0.288 -8.620 1.00 0.00 7 THR A C 18
ATOM 27150 O O . THR A 1 8 ? -7.190 -0.101 -7.971 1.00 0.00 7 THR A O 18
ATOM 27161 N N . PRO A 1 9 ? -4.956 -0.609 -8.077 1.00 0.00 8 PRO A N 18
ATOM 27162 C CA . PRO A 1 9 ? -4.798 -0.759 -6.641 1.00 0.00 8 PRO A CA 18
ATOM 27163 C C . PRO A 1 9 ? -4.787 0.603 -5.945 1.00 0.00 8 PRO A C 18
ATOM 27164 O O . PRO A 1 9 ? -5.512 0.815 -4.975 1.00 0.00 8 PRO A O 18
ATOM 27175 N N . LEU A 1 10 ? -3.955 1.492 -6.469 1.00 0.00 9 LEU A N 18
ATOM 27176 C CA . LEU A 1 10 ? -3.840 2.828 -5.910 1.00 0.00 9 LEU A CA 18
ATOM 27177 C C . LEU A 1 10 ? -5.227 3.469 -5.840 1.00 0.00 9 LEU A C 18
ATOM 27178 O O . LEU A 1 10 ? -5.569 4.111 -4.848 1.00 0.00 9 LEU A O 18
ATOM 27194 N N . SER A 1 11 ? -5.989 3.272 -6.906 1.00 0.00 10 SER A N 18
ATOM 27195 C CA . SER A 1 11 ? -7.332 3.823 -6.978 1.00 0.00 10 SER A CA 18
ATOM 27196 C C . SER A 1 11 ? -8.255 3.079 -6.010 1.00 0.00 10 SER A C 18
ATOM 27197 O O . SER A 1 11 ? -9.017 3.702 -5.272 1.00 0.00 10 SER A O 18
ATOM 27205 N N . LEU A 1 12 ? -8.156 1.759 -6.046 1.00 0.00 11 LEU A N 18
ATOM 27206 C CA . LEU A 1 12 ? -8.973 0.924 -5.181 1.00 0.00 11 LEU A CA 18
ATOM 27207 C C . LEU A 1 12 ? -8.724 1.311 -3.722 1.00 0.00 11 LEU A C 18
ATOM 27208 O O . LEU A 1 12 ? -9.661 1.397 -2.930 1.00 0.00 11 LEU A O 18
ATOM 27224 N N . THR A 1 13 ? -7.455 1.535 -3.411 1.00 0.00 12 THR A N 18
ATOM 27225 C CA . THR A 1 13 ? -7.071 1.911 -2.061 1.00 0.00 12 THR A CA 18
ATOM 27226 C C . THR A 1 13 ? -7.630 3.292 -1.713 1.00 0.00 12 THR A C 18
ATOM 27227 O O . THR A 1 13 ? -8.317 3.451 -0.705 1.00 0.00 12 THR A O 18
ATOM 27238 N N . LEU A 1 14 ? -7.315 4.255 -2.566 1.00 0.00 13 LEU A N 18
ATOM 27239 C CA . LEU A 1 14 ? -7.778 5.617 -2.361 1.00 0.00 13 LEU A CA 18
ATOM 27240 C C . LEU A 1 14 ? -9.307 5.628 -2.299 1.00 0.00 13 LEU A C 18
ATOM 27241 O O . LEU A 1 14 ? -9.893 6.302 -1.453 1.00 0.00 13 LEU A O 18
ATOM 27257 N N . ASP A 1 15 ? -9.909 4.875 -3.207 1.00 0.00 14 ASP A N 18
ATOM 27258 C CA . ASP A 1 15 ? -11.358 4.789 -3.267 1.00 0.00 14 ASP A CA 18
ATOM 27259 C C . ASP A 1 15 ? -11.895 4.336 -1.908 1.00 0.00 14 ASP A C 18
ATOM 27260 O O . ASP A 1 15 ? -13.071 4.529 -1.605 1.00 0.00 14 ASP A O 18
ATOM 27269 N N . HIS A 1 16 ? -11.006 3.742 -1.125 1.00 0.00 15 HIS A N 18
ATOM 27270 C CA . HIS A 1 16 ? -11.375 3.259 0.195 1.00 0.00 15 HIS A CA 18
ATOM 27271 C C . HIS A 1 16 ? -10.421 3.841 1.240 1.00 0.00 15 HIS A C 18
ATOM 27272 O O . HIS A 1 16 ? -10.047 3.160 2.193 1.00 0.00 15 HIS A O 18
ATOM 27286 N N . TRP A 1 17 ? -10.054 5.096 1.025 1.00 0.00 16 TRP A N 18
ATOM 27287 C CA . TRP A 1 17 ? -9.150 5.778 1.936 1.00 0.00 16 TRP A CA 18
ATOM 27288 C C . TRP A 1 17 ? -9.657 5.552 3.362 1.00 0.00 16 TRP A C 18
ATOM 27289 O O . TRP A 1 17 ? -8.865 5.374 4.285 1.00 0.00 16 TRP A O 18
ATOM 27310 N N . SER A 1 18 ? -10.975 5.567 3.496 1.00 0.00 17 SER A N 18
ATOM 27311 C CA . SER A 1 18 ? -11.597 5.366 4.794 1.00 0.00 17 SER A CA 18
ATOM 27312 C C . SER A 1 18 ? -11.080 4.073 5.428 1.00 0.00 17 SER A C 18
ATOM 27313 O O . SER A 1 18 ? -10.800 4.033 6.625 1.00 0.00 17 SER A O 18
ATOM 27321 N N . GLU A 1 19 ? -10.968 3.047 4.597 1.00 0.00 18 GLU A N 18
ATOM 27322 C CA . GLU A 1 19 ? -10.489 1.757 5.061 1.00 0.00 18 GLU A CA 18
ATOM 27323 C C . GLU A 1 19 ? -8.999 1.835 5.403 1.00 0.00 18 GLU A C 18
ATOM 27324 O O . GLU A 1 19 ? -8.572 1.343 6.446 1.00 0.00 18 GLU A O 18
ATOM 27336 N N . ILE A 1 20 ? -8.251 2.457 4.504 1.00 0.00 19 ILE A N 18
ATOM 27337 C CA . ILE A 1 20 ? -6.818 2.606 4.697 1.00 0.00 19 ILE A CA 18
ATOM 27338 C C . ILE A 1 20 ? -6.562 3.428 5.962 1.00 0.00 19 ILE A C 18
ATOM 27339 O O . ILE A 1 20 ? -5.582 3.197 6.669 1.00 0.00 19 ILE A O 18
ATOM 27355 N N . ARG A 1 21 ? -7.459 4.371 6.209 1.00 0.00 20 ARG A N 18
ATOM 27356 C CA . ARG A 1 21 ? -7.342 5.229 7.376 1.00 0.00 20 ARG A CA 18
ATOM 27357 C C . ARG A 1 21 ? -7.640 4.435 8.650 1.00 0.00 20 ARG A C 18
ATOM 27358 O O . ARG A 1 21 ? -7.073 4.714 9.705 1.00 0.00 20 ARG A O 18
ATOM 27379 N N . SER A 1 22 ? -8.528 3.462 8.509 1.00 0.00 21 SER A N 18
ATOM 27380 C CA . SER A 1 22 ? -8.907 2.626 9.635 1.00 0.00 21 SER A CA 18
ATOM 27381 C C . SER A 1 22 ? -7.752 1.696 10.009 1.00 0.00 21 SER A C 18
ATOM 27382 O O . SER A 1 22 ? -7.443 1.528 11.188 1.00 0.00 21 SER A O 18
ATOM 27390 N N . ARG A 1 23 ? -7.145 1.116 8.984 1.00 0.00 22 ARG A N 18
ATOM 27391 C CA . ARG A 1 23 ? -6.030 0.208 9.191 1.00 0.00 22 ARG A CA 18
ATOM 27392 C C . ARG A 1 23 ? -4.914 0.905 9.971 1.00 0.00 22 ARG A C 18
ATOM 27393 O O . ARG A 1 23 ? -4.218 0.273 10.764 1.00 0.00 22 ARG A O 18
ATOM 27414 N N . ALA A 1 24 ? -4.779 2.199 9.719 1.00 0.00 23 ALA A N 18
ATOM 27415 C CA . ALA A 1 24 ? -3.760 2.989 10.389 1.00 0.00 23 ALA A CA 18
ATOM 27416 C C . ALA A 1 24 ? -4.064 3.042 11.887 1.00 0.00 23 ALA A C 18
ATOM 27417 O O . ALA A 1 24 ? -3.159 2.928 12.712 1.00 0.00 23 ALA A O 18
ATOM 27424 N N . HIS A 1 25 ? -5.341 3.215 12.193 1.00 0.00 24 HIS A N 18
ATOM 27425 C CA . HIS A 1 25 ? -5.776 3.285 13.578 1.00 0.00 24 HIS A CA 18
ATOM 27426 C C . HIS A 1 25 ? -5.456 1.965 14.283 1.00 0.00 24 HIS A C 18
ATOM 27427 O O . HIS A 1 25 ? -4.979 1.963 15.417 1.00 0.00 24 HIS A O 18
ATOM 27441 N N . ASN A 1 26 ? -5.731 0.875 13.583 1.00 0.00 25 ASN A N 18
ATOM 27442 C CA . ASN A 1 26 ? -5.479 -0.448 14.128 1.00 0.00 25 ASN A CA 18
ATOM 27443 C C . ASN A 1 26 ? -3.969 -0.687 14.196 1.00 0.00 25 ASN A C 18
ATOM 27444 O O . ASN A 1 26 ? -3.480 -1.332 15.123 1.00 0.00 25 ASN A O 18
ATOM 27455 N N . LEU A 1 27 ? -3.272 -0.155 13.203 1.00 0.00 26 LEU A N 18
ATOM 27456 C CA . LEU A 1 27 ? -1.828 -0.302 13.139 1.00 0.00 26 LEU A CA 18
ATOM 27457 C C . LEU A 1 27 ? -1.174 0.723 14.068 1.00 0.00 26 LEU A C 18
ATOM 27458 O O . LEU A 1 27 ? 0.033 0.672 14.302 1.00 0.00 26 LEU A O 18
ATOM 27474 N N . SER A 1 28 ? -1.998 1.629 14.571 1.00 0.00 27 SER A N 18
ATOM 27475 C CA . SER A 1 28 ? -1.515 2.664 15.469 1.00 0.00 27 SER A CA 18
ATOM 27476 C C . SER A 1 28 ? -0.565 3.603 14.722 1.00 0.00 27 SER A C 18
ATOM 27477 O O . SER A 1 28 ? 0.476 3.988 15.252 1.00 0.00 27 SER A O 18
ATOM 27485 N N . VAL A 1 29 ? -0.957 3.943 13.503 1.00 0.00 28 VAL A N 18
ATOM 27486 C CA . VAL A 1 29 ? -0.153 4.828 12.678 1.00 0.00 28 VAL A CA 18
ATOM 27487 C C . VAL A 1 29 ? -1.073 5.782 11.914 1.00 0.00 28 VAL A C 18
ATOM 27488 O O . VAL A 1 29 ? -2.223 5.447 11.631 1.00 0.00 28 VAL A O 18
ATOM 27501 N N . GLU A 1 30 ? -0.534 6.950 11.600 1.00 0.00 29 GLU A N 18
ATOM 27502 C CA . GLU A 1 30 ? -1.292 7.955 10.874 1.00 0.00 29 GLU A CA 18
ATOM 27503 C C . GLU A 1 30 ? -0.709 8.150 9.473 1.00 0.00 29 GLU A C 18
ATOM 27504 O O . GLU A 1 30 ? 0.508 8.139 9.297 1.00 0.00 29 GLU A O 18
ATOM 27516 N N . ILE A 1 31 ? -1.605 8.325 8.513 1.00 0.00 30 ILE A N 18
ATOM 27517 C CA . ILE A 1 31 ? -1.194 8.523 7.134 1.00 0.00 30 ILE A CA 18
ATOM 27518 C C . ILE A 1 31 ? -2.103 9.566 6.480 1.00 0.00 30 ILE A C 18
ATOM 27519 O O . ILE A 1 31 ? -3.184 9.859 6.989 1.00 0.00 30 ILE A O 18
ATOM 27535 N N . LYS A 1 32 ? -1.631 10.098 5.362 1.00 0.00 31 LYS A N 18
ATOM 27536 C CA . LYS A 1 32 ? -2.388 11.102 4.633 1.00 0.00 31 LYS A CA 18
ATOM 27537 C C . LYS A 1 32 ? -2.791 10.540 3.268 1.00 0.00 31 LYS A C 18
ATOM 27538 O O . LYS A 1 32 ? -2.268 9.513 2.837 1.00 0.00 31 LYS A O 18
ATOM 27557 N N . LYS A 1 33 ? -3.716 11.237 2.626 1.00 0.00 32 LYS A N 18
ATOM 27558 C CA . LYS A 1 33 ? -4.195 10.821 1.319 1.00 0.00 32 LYS A CA 18
ATOM 27559 C C . LYS A 1 33 ? -3.362 11.505 0.234 1.00 0.00 32 LYS A C 18
ATOM 27560 O O . LYS A 1 33 ? -3.419 11.120 -0.933 1.00 0.00 32 LYS A O 18
ATOM 27579 N N . GLY A 1 34 ? -2.606 12.508 0.657 1.00 0.00 33 GLY A N 18
ATOM 27580 C CA . GLY A 1 34 ? -1.762 13.249 -0.264 1.00 0.00 33 GLY A CA 18
ATOM 27581 C C . GLY A 1 34 ? -0.460 12.495 -0.543 1.00 0.00 33 GLY A C 18
ATOM 27582 O O . GLY A 1 34 ? -0.083 12.306 -1.698 1.00 0.00 33 GLY A O 18
ATOM 27586 N N . PRO A 1 35 ? 0.209 12.074 0.564 1.00 0.00 34 PRO A N 18
ATOM 27587 C CA . PRO A 1 35 ? 1.460 11.345 0.450 1.00 0.00 34 PRO A CA 18
ATOM 27588 C C . PRO A 1 35 ? 1.216 9.901 0.006 1.00 0.00 34 PRO A C 18
ATOM 27589 O O . PRO A 1 35 ? 1.985 9.351 -0.780 1.00 0.00 34 PRO A O 18
ATOM 27600 N N . TRP A 1 36 ? 0.142 9.329 0.530 1.00 0.00 35 TRP A N 18
ATOM 27601 C CA . TRP A 1 36 ? -0.214 7.960 0.198 1.00 0.00 35 TRP A CA 18
ATOM 27602 C C . TRP A 1 36 ? -0.188 7.821 -1.326 1.00 0.00 35 TRP A C 18
ATOM 27603 O O . TRP A 1 36 ? 0.247 6.798 -1.852 1.00 0.00 35 TRP A O 18
ATOM 27624 N N . ARG A 1 37 ? -0.660 8.865 -1.991 1.00 0.00 36 ARG A N 18
ATOM 27625 C CA . ARG A 1 37 ? -0.696 8.873 -3.444 1.00 0.00 36 ARG A CA 18
ATOM 27626 C C . ARG A 1 37 ? 0.703 9.131 -4.008 1.00 0.00 36 ARG A C 18
ATOM 27627 O O . ARG A 1 37 ? 1.164 8.407 -4.889 1.00 0.00 36 ARG A O 18
ATOM 27648 N N . THR A 1 38 ? 1.338 10.166 -3.478 1.00 0.00 37 THR A N 18
ATOM 27649 C CA . THR A 1 38 ? 2.675 10.528 -3.918 1.00 0.00 37 THR A CA 18
ATOM 27650 C C . THR A 1 38 ? 3.618 9.329 -3.803 1.00 0.00 37 THR A C 18
ATOM 27651 O O . THR A 1 38 ? 4.294 8.973 -4.767 1.00 0.00 37 THR A O 18
ATOM 27662 N N . PHE A 1 39 ? 3.632 8.740 -2.617 1.00 0.00 38 PHE A N 18
ATOM 27663 C CA . PHE A 1 39 ? 4.481 7.588 -2.363 1.00 0.00 38 PHE A CA 18
ATOM 27664 C C . PHE A 1 39 ? 4.152 6.443 -3.323 1.00 0.00 38 PHE A C 18
ATOM 27665 O O . PHE A 1 39 ? 5.021 5.639 -3.657 1.00 0.00 38 PHE A O 18
ATOM 27682 N N . CYS A 1 40 ? 2.895 6.405 -3.739 1.00 0.00 39 CYS A N 18
ATOM 27683 C CA . CYS A 1 40 ? 2.441 5.372 -4.654 1.00 0.00 39 CYS A CA 18
ATOM 27684 C C . CYS A 1 40 ? 2.290 5.993 -6.044 1.00 0.00 39 CYS A C 18
ATOM 27685 O O . CYS A 1 40 ? 1.644 5.416 -6.919 1.00 0.00 39 CYS A O 18
ATOM 27693 N N . ALA A 1 41 ? 2.896 7.160 -6.205 1.00 0.00 40 ALA A N 18
ATOM 27694 C CA . ALA A 1 41 ? 2.837 7.865 -7.474 1.00 0.00 40 ALA A CA 18
ATOM 27695 C C . ALA A 1 41 ? 4.135 7.625 -8.246 1.00 0.00 40 ALA A C 18
ATOM 27696 O O . ALA A 1 41 ? 4.112 7.098 -9.358 1.00 0.00 40 ALA A O 18
ATOM 27703 N N . SER A 1 42 ? 5.237 8.023 -7.628 1.00 0.00 41 SER A N 18
ATOM 27704 C CA . SER A 1 42 ? 6.542 7.858 -8.244 1.00 0.00 41 SER A CA 18
ATOM 27705 C C . SER A 1 42 ? 7.618 7.728 -7.163 1.00 0.00 41 SER A C 18
ATOM 27706 O O . SER A 1 42 ? 8.729 8.231 -7.325 1.00 0.00 41 SER A O 18
ATOM 27714 N N . GLU A 1 43 ? 7.251 7.050 -6.086 1.00 0.00 42 GLU A N 18
ATOM 27715 C CA . GLU A 1 43 ? 8.170 6.848 -4.979 1.00 0.00 42 GLU A CA 18
ATOM 27716 C C . GLU A 1 43 ? 8.459 5.357 -4.795 1.00 0.00 42 GLU A C 18
ATOM 27717 O O . GLU A 1 43 ? 9.616 4.952 -4.696 1.00 0.00 42 GLU A O 18
ATOM 27729 N N . TRP A 1 44 ? 7.386 4.580 -4.754 1.00 0.00 43 TRP A N 18
ATOM 27730 C CA . TRP A 1 44 ? 7.510 3.142 -4.584 1.00 0.00 43 TRP A CA 18
ATOM 27731 C C . TRP A 1 44 ? 7.930 2.541 -5.926 1.00 0.00 43 TRP A C 18
ATOM 27732 O O . TRP A 1 44 ? 8.804 1.677 -5.977 1.00 0.00 43 TRP A O 18
ATOM 27753 N N . PRO A 1 45 ? 7.270 3.033 -7.008 1.00 0.00 44 PRO A N 18
ATOM 27754 C CA . PRO A 1 45 ? 7.566 2.554 -8.348 1.00 0.00 44 PRO A CA 18
ATOM 27755 C C . PRO A 1 45 ? 8.892 3.125 -8.854 1.00 0.00 44 PRO A C 18
ATOM 27756 O O . PRO A 1 45 ? 9.282 2.881 -9.994 1.00 0.00 44 PRO A O 18
ATOM 27767 N N . THR A 1 46 ? 9.549 3.873 -7.980 1.00 0.00 45 THR A N 18
ATOM 27768 C CA . THR A 1 46 ? 10.824 4.481 -8.324 1.00 0.00 45 THR A CA 18
ATOM 27769 C C . THR A 1 46 ? 11.955 3.840 -7.516 1.00 0.00 45 THR A C 18
ATOM 27770 O O . THR A 1 46 ? 13.069 4.360 -7.482 1.00 0.00 45 THR A O 18
ATOM 27781 N N . PHE A 1 47 ? 11.629 2.721 -6.887 1.00 0.00 46 PHE A N 18
ATOM 27782 C CA . PHE A 1 47 ? 12.603 2.004 -6.082 1.00 0.00 46 PHE A CA 18
ATOM 27783 C C . PHE A 1 47 ? 13.261 0.882 -6.888 1.00 0.00 46 PHE A C 18
ATOM 27784 O O . PHE A 1 47 ? 14.167 0.210 -6.398 1.00 0.00 46 PHE A O 18
ATOM 27801 N N . ASP A 1 48 ? 12.778 0.714 -8.110 1.00 0.00 47 ASP A N 18
ATOM 27802 C CA . ASP A 1 48 ? 13.308 -0.316 -8.989 1.00 0.00 47 ASP A CA 18
ATOM 27803 C C . ASP A 1 48 ? 13.179 -1.679 -8.306 1.00 0.00 47 ASP A C 18
ATOM 27804 O O . ASP A 1 48 ? 14.055 -2.078 -7.539 1.00 0.00 47 ASP A O 18
ATOM 27813 N N . VAL A 1 49 ? 12.081 -2.355 -8.608 1.00 0.00 48 VAL A N 18
ATOM 27814 C CA . VAL A 1 49 ? 11.827 -3.665 -8.033 1.00 0.00 48 VAL A CA 18
ATOM 27815 C C . VAL A 1 49 ? 10.722 -4.362 -8.830 1.00 0.00 48 VAL A C 18
ATOM 27816 O O . VAL A 1 49 ? 10.986 -5.317 -9.559 1.00 0.00 48 VAL A O 18
ATOM 27829 N N . GLY A 1 50 ? 9.509 -3.857 -8.665 1.00 0.00 49 GLY A N 18
ATOM 27830 C CA . GLY A 1 50 ? 8.363 -4.419 -9.360 1.00 0.00 49 GLY A CA 18
ATOM 27831 C C . GLY A 1 50 ? 7.075 -3.690 -8.973 1.00 0.00 49 GLY A C 18
ATOM 27832 O O . GLY A 1 50 ? 6.006 -4.297 -8.922 1.00 0.00 49 GLY A O 18
ATOM 27836 N N . TRP A 1 51 ? 7.219 -2.400 -8.709 1.00 0.00 50 TRP A N 18
ATOM 27837 C CA . TRP A 1 51 ? 6.080 -1.582 -8.328 1.00 0.00 50 TRP A CA 18
ATOM 27838 C C . TRP A 1 51 ? 5.722 -0.687 -9.516 1.00 0.00 50 TRP A C 18
ATOM 27839 O O . TRP A 1 51 ? 6.501 0.184 -9.898 1.00 0.00 50 TRP A O 18
ATOM 27860 N N . PRO A 1 52 ? 4.511 -0.940 -10.081 1.00 0.00 51 PRO A N 18
ATOM 27861 C CA . PRO A 1 52 ? 4.040 -0.168 -11.218 1.00 0.00 51 PRO A CA 18
ATOM 27862 C C . PRO A 1 52 ? 3.584 1.226 -10.783 1.00 0.00 51 PRO A C 18
ATOM 27863 O O . PRO A 1 52 ? 3.496 1.510 -9.589 1.00 0.00 51 PRO A O 18
ATOM 27874 N N . PRO A 1 53 ? 3.299 2.082 -11.801 1.00 0.00 52 PRO A N 18
ATOM 27875 C CA . PRO A 1 53 ? 2.854 3.439 -11.535 1.00 0.00 52 PRO A CA 18
ATOM 27876 C C . PRO A 1 53 ? 1.398 3.457 -11.066 1.00 0.00 52 PRO A C 18
ATOM 27877 O O . PRO A 1 53 ? 0.839 4.521 -10.805 1.00 0.00 52 PRO A O 18
ATOM 27888 N N . GLU A 1 54 ? 0.825 2.266 -10.974 1.00 0.00 53 GLU A N 18
ATOM 27889 C CA . GLU A 1 54 ? -0.556 2.132 -10.541 1.00 0.00 53 GLU A CA 18
ATOM 27890 C C . GLU A 1 54 ? -0.625 1.364 -9.219 1.00 0.00 53 GLU A C 18
ATOM 27891 O O . GLU A 1 54 ? -1.674 1.316 -8.579 1.00 0.00 53 GLU A O 18
ATOM 27903 N N . GLY A 1 55 ? 0.506 0.781 -8.850 1.00 0.00 54 GLY A N 18
ATOM 27904 C CA . GLY A 1 55 ? 0.587 0.017 -7.617 1.00 0.00 54 GLY A CA 18
ATOM 27905 C C . GLY A 1 55 ? 0.248 -1.455 -7.860 1.00 0.00 54 GLY A C 18
ATOM 27906 O O . GLY A 1 55 ? -0.114 -1.837 -8.972 1.00 0.00 54 GLY A O 18
ATOM 27910 N N . THR A 1 56 ? 0.376 -2.241 -6.802 1.00 0.00 55 THR A N 18
ATOM 27911 C CA . THR A 1 56 ? 0.087 -3.663 -6.886 1.00 0.00 55 THR A CA 18
ATOM 27912 C C . THR A 1 56 ? -0.154 -4.242 -5.491 1.00 0.00 55 THR A C 18
ATOM 27913 O O . THR A 1 56 ? 0.289 -3.674 -4.494 1.00 0.00 55 THR A O 18
ATOM 27924 N N . PHE A 1 57 ? -0.857 -5.365 -5.464 1.00 0.00 56 PHE A N 18
ATOM 27925 C CA . PHE A 1 57 ? -1.163 -6.027 -4.208 1.00 0.00 56 PHE A CA 18
ATOM 27926 C C . PHE A 1 57 ? -0.353 -7.316 -4.056 1.00 0.00 56 PHE A C 18
ATOM 27927 O O . PHE A 1 57 ? -0.902 -8.360 -3.707 1.00 0.00 56 PHE A O 18
ATOM 27944 N N . ASP A 1 58 ? 0.939 -7.201 -4.325 1.00 0.00 57 ASP A N 18
ATOM 27945 C CA . ASP A 1 58 ? 1.830 -8.344 -4.223 1.00 0.00 57 ASP A CA 18
ATOM 27946 C C . ASP A 1 58 ? 2.748 -8.163 -3.013 1.00 0.00 57 ASP A C 18
ATOM 27947 O O . ASP A 1 58 ? 3.667 -7.346 -3.044 1.00 0.00 57 ASP A O 18
ATOM 27956 N N . LEU A 1 59 ? 2.468 -8.939 -1.976 1.00 0.00 58 LEU A N 18
ATOM 27957 C CA . LEU A 1 59 ? 3.257 -8.874 -0.758 1.00 0.00 58 LEU A CA 18
ATOM 27958 C C . LEU A 1 59 ? 4.739 -9.029 -1.107 1.00 0.00 58 LEU A C 18
ATOM 27959 O O . LEU A 1 59 ? 5.604 -8.516 -0.399 1.00 0.00 58 LEU A O 18
ATOM 27975 N N . THR A 1 60 ? 4.986 -9.738 -2.199 1.00 0.00 59 THR A N 18
ATOM 27976 C CA . THR A 1 60 ? 6.348 -9.967 -2.650 1.00 0.00 59 THR A CA 18
ATOM 27977 C C . THR A 1 60 ? 7.033 -8.637 -2.972 1.00 0.00 59 THR A C 18
ATOM 27978 O O . THR A 1 60 ? 8.118 -8.355 -2.465 1.00 0.00 59 THR A O 18
ATOM 27989 N N . VAL A 1 61 ? 6.372 -7.856 -3.814 1.00 0.00 60 VAL A N 18
ATOM 27990 C CA . VAL A 1 61 ? 6.904 -6.563 -4.209 1.00 0.00 60 VAL A CA 18
ATOM 27991 C C . VAL A 1 61 ? 6.851 -5.607 -3.016 1.00 0.00 60 VAL A C 18
ATOM 27992 O O . VAL A 1 61 ? 7.785 -4.839 -2.789 1.00 0.00 60 VAL A O 18
ATOM 28005 N N . ILE A 1 62 ? 5.749 -5.686 -2.284 1.00 0.00 61 ILE A N 18
ATOM 28006 C CA . ILE A 1 62 ? 5.562 -4.838 -1.119 1.00 0.00 61 ILE A CA 18
ATOM 28007 C C . ILE A 1 62 ? 6.752 -5.010 -0.172 1.00 0.00 61 ILE A C 18
ATOM 28008 O O . ILE A 1 62 ? 7.342 -4.027 0.274 1.00 0.00 61 ILE A O 18
ATOM 28024 N N . PHE A 1 63 ? 7.068 -6.266 0.107 1.00 0.00 62 PHE A N 18
ATOM 28025 C CA . PHE A 1 63 ? 8.176 -6.579 0.993 1.00 0.00 62 PHE A CA 18
ATOM 28026 C C . PHE A 1 63 ? 9.462 -5.893 0.527 1.00 0.00 62 PHE A C 18
ATOM 28027 O O . PHE A 1 63 ? 10.286 -5.489 1.346 1.00 0.00 62 PHE A O 18
ATOM 28044 N N . GLU A 1 64 ? 9.592 -5.781 -0.787 1.00 0.00 63 GLU A N 18
ATOM 28045 C CA . GLU A 1 64 ? 10.763 -5.151 -1.372 1.00 0.00 63 GLU A CA 18
ATOM 28046 C C . GLU A 1 64 ? 10.758 -3.648 -1.081 1.00 0.00 63 GLU A C 18
ATOM 28047 O O . GLU A 1 64 ? 11.745 -3.104 -0.589 1.00 0.00 63 GLU A O 18
ATOM 28059 N N . VAL A 1 65 ? 9.635 -3.021 -1.399 1.00 0.00 64 VAL A N 18
ATOM 28060 C CA . VAL A 1 65 ? 9.488 -1.592 -1.179 1.00 0.00 64 VAL A CA 18
ATOM 28061 C C . VAL A 1 65 ? 9.523 -1.306 0.324 1.00 0.00 64 VAL A C 18
ATOM 28062 O O . VAL A 1 65 ? 10.106 -0.313 0.757 1.00 0.00 64 VAL A O 18
ATOM 28075 N N . LYS A 1 66 ? 8.893 -2.194 1.078 1.00 0.00 65 LYS A N 18
ATOM 28076 C CA . LYS A 1 66 ? 8.844 -2.050 2.523 1.00 0.00 65 LYS A CA 18
ATOM 28077 C C . LYS A 1 66 ? 10.258 -2.181 3.092 1.00 0.00 65 LYS A C 18
ATOM 28078 O O . LYS A 1 66 ? 10.699 -1.337 3.870 1.00 0.00 65 LYS A O 18
ATOM 28097 N N . ALA A 1 67 ? 10.931 -3.247 2.681 1.00 0.00 66 ALA A N 18
ATOM 28098 C CA . ALA A 1 67 ? 12.286 -3.499 3.140 1.00 0.00 66 ALA A CA 18
ATOM 28099 C C . ALA A 1 67 ? 13.157 -2.277 2.842 1.00 0.00 66 ALA A C 18
ATOM 28100 O O . ALA A 1 67 ? 14.158 -2.045 3.518 1.00 0.00 66 ALA A O 18
ATOM 28107 N N . ILE A 1 68 ? 12.744 -1.528 1.831 1.00 0.00 67 ILE A N 18
ATOM 28108 C CA . ILE A 1 68 ? 13.474 -0.335 1.436 1.00 0.00 67 ILE A CA 18
ATOM 28109 C C . ILE A 1 68 ? 13.200 0.782 2.444 1.00 0.00 67 ILE A C 18
ATOM 28110 O O . ILE A 1 68 ? 14.131 1.395 2.965 1.00 0.00 67 ILE A O 18
ATOM 28126 N N . VAL A 1 69 ? 11.919 1.014 2.689 1.00 0.00 68 VAL A N 18
ATOM 28127 C CA . VAL A 1 69 ? 11.511 2.047 3.626 1.00 0.00 68 VAL A CA 18
ATOM 28128 C C . VAL A 1 69 ? 11.897 1.625 5.045 1.00 0.00 68 VAL A C 18
ATOM 28129 O O . VAL A 1 69 ? 12.150 2.470 5.901 1.00 0.00 68 VAL A O 18
ATOM 28142 N N . PHE A 1 70 ? 11.931 0.316 5.249 1.00 0.00 69 PHE A N 18
ATOM 28143 C CA . PHE A 1 70 ? 12.282 -0.229 6.550 1.00 0.00 69 PHE A CA 18
ATOM 28144 C C . PHE A 1 70 ? 13.755 -0.641 6.592 1.00 0.00 69 PHE A C 18
ATOM 28145 O O . PHE A 1 70 ? 14.129 -1.546 7.337 1.00 0.00 69 PHE A O 18
ATOM 28162 N N . GLN A 1 71 ? 14.551 0.043 5.783 1.00 0.00 70 GLN A N 18
ATOM 28163 C CA . GLN A 1 71 ? 15.974 -0.240 5.719 1.00 0.00 70 GLN A CA 18
ATOM 28164 C C . GLN A 1 71 ? 16.709 0.475 6.855 1.00 0.00 70 GLN A C 18
ATOM 28165 O O . GLN A 1 71 ? 16.080 1.011 7.766 1.00 0.00 70 GLN A O 18
ATOM 28179 N N . ASP A 1 72 ? 18.031 0.459 6.764 1.00 0.00 71 ASP A N 18
ATOM 28180 C CA . ASP A 1 72 ? 18.858 1.099 7.773 1.00 0.00 71 ASP A CA 18
ATOM 28181 C C . ASP A 1 72 ? 19.383 2.428 7.228 1.00 0.00 71 ASP A C 18
ATOM 28182 O O . ASP A 1 72 ? 19.395 2.645 6.017 1.00 0.00 71 ASP A O 18
ATOM 28191 N N . GLY A 1 73 ? 19.804 3.284 8.148 1.00 0.00 72 GLY A N 18
ATOM 28192 C CA . GLY A 1 73 ? 20.329 4.586 7.774 1.00 0.00 72 GLY A CA 18
ATOM 28193 C C . GLY A 1 73 ? 19.200 5.606 7.610 1.00 0.00 72 GLY A C 18
ATOM 28194 O O . GLY A 1 73 ? 18.043 5.308 7.903 1.00 0.00 72 GLY A O 18
ATOM 28198 N N . PRO A 1 74 ? 19.586 6.818 7.131 1.00 0.00 73 PRO A N 18
ATOM 28199 C CA . PRO A 1 74 ? 18.619 7.884 6.924 1.00 0.00 73 PRO A CA 18
ATOM 28200 C C . PRO A 1 74 ? 17.772 7.621 5.677 1.00 0.00 73 PRO A C 18
ATOM 28201 O O . PRO A 1 74 ? 16.861 8.388 5.369 1.00 0.00 73 PRO A O 18
ATOM 28212 N N . GLY A 1 75 ? 18.103 6.536 4.994 1.00 0.00 74 GLY A N 18
ATOM 28213 C CA . GLY A 1 75 ? 17.385 6.163 3.787 1.00 0.00 74 GLY A CA 18
ATOM 28214 C C . GLY A 1 75 ? 15.971 5.680 4.118 1.00 0.00 74 GLY A C 18
ATOM 28215 O O . GLY A 1 75 ? 15.027 5.961 3.382 1.00 0.00 74 GLY A O 18
ATOM 28219 N N . SER A 1 76 ? 15.870 4.961 5.227 1.00 0.00 75 SER A N 18
ATOM 28220 C CA . SER A 1 76 ? 14.588 4.436 5.664 1.00 0.00 75 SER A CA 18
ATOM 28221 C C . SER A 1 76 ? 13.536 5.547 5.652 1.00 0.00 75 SER A C 18
ATOM 28222 O O . SER A 1 76 ? 13.869 6.723 5.788 1.00 0.00 75 SER A O 18
ATOM 28230 N N . HIS A 1 77 ? 12.288 5.134 5.487 1.00 0.00 76 HIS A N 18
ATOM 28231 C CA . HIS A 1 77 ? 11.185 6.080 5.454 1.00 0.00 76 HIS A CA 18
ATOM 28232 C C . HIS A 1 77 ? 10.176 5.729 6.549 1.00 0.00 76 HIS A C 18
ATOM 28233 O O . HIS A 1 77 ? 9.362 4.822 6.381 1.00 0.00 76 HIS A O 18
ATOM 28247 N N . PRO A 1 78 ? 10.264 6.485 7.676 1.00 0.00 77 PRO A N 18
ATOM 28248 C CA . PRO A 1 78 ? 9.368 6.263 8.798 1.00 0.00 77 PRO A CA 18
ATOM 28249 C C . PRO A 1 78 ? 7.970 6.808 8.500 1.00 0.00 77 PRO A C 18
ATOM 28250 O O . PRO A 1 78 ? 7.029 6.557 9.252 1.00 0.00 77 PRO A O 18
ATOM 28261 N N . ASP A 1 79 ? 7.878 7.544 7.402 1.00 0.00 78 ASP A N 18
ATOM 28262 C CA . ASP A 1 79 ? 6.611 8.126 6.995 1.00 0.00 78 ASP A CA 18
ATOM 28263 C C . ASP A 1 79 ? 5.846 7.121 6.131 1.00 0.00 78 ASP A C 18
ATOM 28264 O O . ASP A 1 79 ? 4.626 7.007 6.238 1.00 0.00 78 ASP A O 18
ATOM 28273 N N . GLN A 1 80 ? 6.596 6.417 5.296 1.00 0.00 79 GLN A N 18
ATOM 28274 C CA . GLN A 1 80 ? 6.004 5.425 4.414 1.00 0.00 79 GLN A CA 18
ATOM 28275 C C . GLN A 1 80 ? 5.923 4.069 5.119 1.00 0.00 79 GLN A C 18
ATOM 28276 O O . GLN A 1 80 ? 5.191 3.182 4.683 1.00 0.00 79 GLN A O 18
ATOM 28290 N N . GLN A 1 81 ? 6.685 3.952 6.196 1.00 0.00 80 GLN A N 18
ATOM 28291 C CA . GLN A 1 81 ? 6.709 2.720 6.966 1.00 0.00 80 GLN A CA 18
ATOM 28292 C C . GLN A 1 81 ? 5.283 2.252 7.263 1.00 0.00 80 GLN A C 18
ATOM 28293 O O . GLN A 1 81 ? 4.949 1.088 7.048 1.00 0.00 80 GLN A O 18
ATOM 28307 N N . PRO A 1 82 ? 4.458 3.209 7.767 1.00 0.00 81 PRO A N 18
ATOM 28308 C CA . PRO A 1 82 ? 3.075 2.907 8.096 1.00 0.00 81 PRO A CA 18
ATOM 28309 C C . PRO A 1 82 ? 2.223 2.789 6.831 1.00 0.00 81 PRO A C 18
ATOM 28310 O O . PRO A 1 82 ? 1.175 2.145 6.842 1.00 0.00 81 PRO A O 18
ATOM 28321 N N . TYR A 1 83 ? 2.704 3.422 5.771 1.00 0.00 82 TYR A N 18
ATOM 28322 C CA . TYR A 1 83 ? 2.000 3.396 4.501 1.00 0.00 82 TYR A CA 18
ATOM 28323 C C . TYR A 1 83 ? 2.198 2.055 3.791 1.00 0.00 82 TYR A C 18
ATOM 28324 O O . TYR A 1 83 ? 1.233 1.432 3.353 1.00 0.00 82 TYR A O 18
ATOM 28342 N N . ILE A 1 84 ? 3.457 1.651 3.699 1.00 0.00 83 ILE A N 18
ATOM 28343 C CA . ILE A 1 84 ? 3.794 0.396 3.049 1.00 0.00 83 ILE A CA 18
ATOM 28344 C C . ILE A 1 84 ? 3.241 -0.766 3.877 1.00 0.00 83 ILE A C 18
ATOM 28345 O O . ILE A 1 84 ? 2.979 -1.843 3.344 1.00 0.00 83 ILE A O 18
ATOM 28361 N N . THR A 1 85 ? 3.080 -0.508 5.166 1.00 0.00 84 THR A N 18
ATOM 28362 C CA . THR A 1 85 ? 2.563 -1.519 6.073 1.00 0.00 84 THR A CA 18
ATOM 28363 C C . THR A 1 85 ? 1.111 -1.854 5.726 1.00 0.00 84 THR A C 18
ATOM 28364 O O . THR A 1 85 ? 0.759 -3.022 5.571 1.00 0.00 84 THR A O 18
ATOM 28375 N N . VAL A 1 86 ? 0.306 -0.807 5.613 1.00 0.00 85 VAL A N 18
ATOM 28376 C CA . VAL A 1 86 ? -1.100 -0.975 5.287 1.00 0.00 85 VAL A CA 18
ATOM 28377 C C . VAL A 1 86 ? -1.226 -1.786 3.996 1.00 0.00 85 VAL A C 18
ATOM 28378 O O . VAL A 1 86 ? -2.098 -2.646 3.881 1.00 0.00 85 VAL A O 18
ATOM 28391 N N . TRP A 1 87 ? -0.342 -1.483 3.056 1.00 0.00 86 TRP A N 18
ATOM 28392 C CA . TRP A 1 87 ? -0.344 -2.173 1.777 1.00 0.00 86 TRP A CA 18
ATOM 28393 C C . TRP A 1 87 ? -0.083 -3.658 2.041 1.00 0.00 86 TRP A C 18
ATOM 28394 O O . TRP A 1 87 ? -0.656 -4.519 1.375 1.00 0.00 86 TRP A O 18
ATOM 28415 N N . GLN A 1 88 ? 0.781 -3.911 3.013 1.00 0.00 87 GLN A N 18
ATOM 28416 C CA . GLN A 1 88 ? 1.124 -5.276 3.372 1.00 0.00 87 GLN A CA 18
ATOM 28417 C C . GLN A 1 88 ? -0.076 -5.973 4.016 1.00 0.00 87 GLN A C 18
ATOM 28418 O O . GLN A 1 88 ? -0.303 -7.161 3.791 1.00 0.00 87 GLN A O 18
ATOM 28432 N N . ASP A 1 89 ? -0.813 -5.205 4.804 1.00 0.00 88 ASP A N 18
ATOM 28433 C CA . ASP A 1 89 ? -1.985 -5.734 5.482 1.00 0.00 88 ASP A CA 18
ATOM 28434 C C . ASP A 1 89 ? -3.122 -5.900 4.472 1.00 0.00 88 ASP A C 18
ATOM 28435 O O . ASP A 1 89 ? -3.978 -6.768 4.633 1.00 0.00 88 ASP A O 18
ATOM 28444 N N . LEU A 1 90 ? -3.094 -5.053 3.453 1.00 0.00 89 LEU A N 18
ATOM 28445 C CA . LEU A 1 90 ? -4.112 -5.095 2.417 1.00 0.00 89 LEU A CA 18
ATOM 28446 C C . LEU A 1 90 ? -4.009 -6.422 1.661 1.00 0.00 89 LEU A C 18
ATOM 28447 O O . LEU A 1 90 ? -4.996 -7.144 1.532 1.00 0.00 89 LEU A O 18
ATOM 28463 N N . VAL A 1 91 ? -2.806 -6.702 1.182 1.00 0.00 90 VAL A N 18
ATOM 28464 C CA . VAL A 1 91 ? -2.562 -7.928 0.442 1.00 0.00 90 VAL A CA 18
ATOM 28465 C C . VAL A 1 91 ? -2.911 -9.129 1.324 1.00 0.00 90 VAL A C 18
ATOM 28466 O O . VAL A 1 91 ? -3.543 -10.079 0.865 1.00 0.00 90 VAL A O 18
ATOM 28479 N N . GLN A 1 92 ? -2.485 -9.047 2.576 1.00 0.00 91 GLN A N 18
ATOM 28480 C CA . GLN A 1 92 ? -2.745 -10.114 3.527 1.00 0.00 91 GLN A CA 18
ATOM 28481 C C . GLN A 1 92 ? -4.252 -10.307 3.710 1.00 0.00 91 GLN A C 18
ATOM 28482 O O . GLN A 1 92 ? -4.795 -11.351 3.350 1.00 0.00 91 GLN A O 18
ATOM 28496 N N . ASN A 1 93 ? -4.883 -9.286 4.268 1.00 0.00 92 ASN A N 18
ATOM 28497 C CA . ASN A 1 93 ? -6.317 -9.330 4.503 1.00 0.00 92 ASN A CA 18
ATOM 28498 C C . ASN A 1 93 ? -7.049 -8.831 3.256 1.00 0.00 92 ASN A C 18
ATOM 28499 O O . ASN A 1 93 ? -7.867 -7.915 3.336 1.00 0.00 92 ASN A O 18
ATOM 28510 N N . SER A 1 94 ? -6.729 -9.454 2.131 1.00 0.00 93 SER A N 18
ATOM 28511 C CA . SER A 1 94 ? -7.346 -9.085 0.869 1.00 0.00 93 SER A CA 18
ATOM 28512 C C . SER A 1 94 ? -8.816 -8.723 1.091 1.00 0.00 93 SER A C 18
ATOM 28513 O O . SER A 1 94 ? -9.626 -9.584 1.433 1.00 0.00 93 SER A O 18
ATOM 28521 N N . PRO A 1 95 ? -9.124 -7.415 0.883 1.00 0.00 94 PRO A N 18
ATOM 28522 C CA . PRO A 1 95 ? -10.482 -6.929 1.057 1.00 0.00 94 PRO A CA 18
ATOM 28523 C C . PRO A 1 95 ? -11.373 -7.360 -0.110 1.00 0.00 94 PRO A C 18
ATOM 28524 O O . PRO A 1 95 ? -10.875 -7.781 -1.153 1.00 0.00 94 PRO A O 18
ATOM 28535 N N . PRO A 1 96 ? -12.709 -7.236 0.110 1.00 0.00 95 PRO A N 18
ATOM 28536 C CA . PRO A 1 96 ? -13.673 -7.608 -0.911 1.00 0.00 95 PRO A CA 18
ATOM 28537 C C . PRO A 1 96 ? -13.725 -6.560 -2.024 1.00 0.00 95 PRO A C 18
ATOM 28538 O O . PRO A 1 96 ? -14.124 -6.861 -3.148 1.00 0.00 95 PRO A O 18
ATOM 28549 N N . TRP A 1 97 ? -13.315 -5.350 -1.673 1.00 0.00 96 TRP A N 18
ATOM 28550 C CA . TRP A 1 97 ? -13.309 -4.255 -2.629 1.00 0.00 96 TRP A CA 18
ATOM 28551 C C . TRP A 1 97 ? -12.055 -4.390 -3.494 1.00 0.00 96 TRP A C 18
ATOM 28552 O O . TRP A 1 97 ? -11.918 -3.704 -4.506 1.00 0.00 96 TRP A O 18
ATOM 28573 N N . ILE A 1 98 ? -11.171 -5.278 -3.065 1.00 0.00 97 ILE A N 18
ATOM 28574 C CA . ILE A 1 98 ? -9.933 -5.511 -3.789 1.00 0.00 97 ILE A CA 18
ATOM 28575 C C . ILE A 1 98 ? -10.081 -6.764 -4.654 1.00 0.00 97 ILE A C 18
ATOM 28576 O O . ILE A 1 98 ? -9.900 -6.708 -5.869 1.00 0.00 97 ILE A O 18
ATOM 28592 N N . LYS A 1 99 ? -10.409 -7.865 -3.994 1.00 0.00 98 LYS A N 18
ATOM 28593 C CA . LYS A 1 99 ? -10.583 -9.130 -4.688 1.00 0.00 98 LYS A CA 18
ATOM 28594 C C . LYS A 1 99 ? -11.941 -9.729 -4.314 1.00 0.00 98 LYS A C 18
ATOM 28595 O O . LYS A 1 99 ? -12.758 -9.070 -3.673 1.00 0.00 98 LYS A O 18
ATOM 28614 N N . SER A 1 100 ? -12.139 -10.971 -4.730 1.00 0.00 99 SER A N 18
ATOM 28615 C CA . SER A 1 100 ? -13.383 -11.665 -4.447 1.00 0.00 99 SER A CA 18
ATOM 28616 C C . SER A 1 100 ? -13.207 -13.168 -4.676 1.00 0.00 99 SER A C 18
ATOM 28617 O O . SER A 1 100 ? -13.527 -13.974 -3.803 1.00 0.00 99 SER A O 18
ATOM 28625 N N . GLY A 1 101 ? -12.700 -13.500 -5.854 1.00 0.00 100 GLY A N 18
ATOM 28626 C CA . GLY A 1 101 ? -12.477 -14.891 -6.208 1.00 0.00 100 GLY A CA 18
ATOM 28627 C C . GLY A 1 101 ? -13.797 -15.664 -6.250 1.00 0.00 100 GLY A C 18
ATOM 28628 O O . GLY A 1 101 ? -14.267 -16.154 -5.224 1.00 0.00 100 GLY A O 18
ATOM 28632 N N . PRO A 1 102 ? -14.374 -15.751 -7.479 1.00 0.00 101 PRO A N 18
ATOM 28633 C CA . PRO A 1 102 ? -15.630 -16.456 -7.668 1.00 0.00 101 PRO A CA 18
ATOM 28634 C C . PRO A 1 102 ? -15.422 -17.971 -7.620 1.00 0.00 101 PRO A C 18
ATOM 28635 O O . PRO A 1 102 ? -16.139 -18.678 -6.914 1.00 0.00 101 PRO A O 18
ATOM 28646 N N . SER A 1 103 ? -14.436 -18.425 -8.381 1.00 0.00 102 SER A N 18
ATOM 28647 C CA . SER A 1 103 ? -14.124 -19.843 -8.434 1.00 0.00 102 SER A CA 18
ATOM 28648 C C . SER A 1 103 ? -12.642 -20.064 -8.126 1.00 0.00 102 SER A C 18
ATOM 28649 O O . SER A 1 103 ? -12.300 -20.787 -7.191 1.00 0.00 102 SER A O 18
ATOM 28657 N N . SER A 1 104 ? -11.802 -19.429 -8.930 1.00 0.00 103 SER A N 18
ATOM 28658 C CA . SER A 1 104 ? -10.364 -19.548 -8.755 1.00 0.00 103 SER A CA 18
ATOM 28659 C C . SER A 1 104 ? -9.703 -18.178 -8.912 1.00 0.00 103 SER A C 18
ATOM 28660 O O . SER A 1 104 ? -10.295 -17.260 -9.479 1.00 0.00 103 SER A O 18
ATOM 28668 N N . GLY A 1 105 ? -8.485 -18.081 -8.400 1.00 0.00 104 GLY A N 18
ATOM 28669 C CA . GLY A 1 105 ? -7.736 -16.838 -8.477 1.00 0.00 104 GLY A CA 18
ATOM 28670 C C . GLY A 1 105 ? -8.620 -15.643 -8.114 1.00 0.00 104 GLY A C 18
ATOM 28671 O O . GLY A 1 105 ? -9.112 -14.940 -8.995 1.00 0.00 104 GLY A O 18
ATOM 28675 N N . GLY A 1 1 ? -2.736 -11.907 -8.471 1.00 0.00 0 GLY A N 19
ATOM 28676 C CA . GLY A 1 1 ? -2.569 -10.639 -7.782 1.00 0.00 0 GLY A CA 19
ATOM 28677 C C . GLY A 1 1 ? -1.233 -9.989 -8.145 1.00 0.00 0 GLY A C 19
ATOM 28678 O O . GLY A 1 1 ? -0.223 -10.226 -7.485 1.00 0.00 0 GLY A O 19
ATOM 28682 N N . SER A 1 2 ? -1.270 -9.181 -9.195 1.00 0.00 1 SER A N 19
ATOM 28683 C CA . SER A 1 2 ? -0.075 -8.494 -9.654 1.00 0.00 1 SER A CA 19
ATOM 28684 C C . SER A 1 2 ? -0.461 -7.249 -10.454 1.00 0.00 1 SER A C 19
ATOM 28685 O O . SER A 1 2 ? -0.262 -6.125 -9.995 1.00 0.00 1 SER A O 19
ATOM 28693 N N . SER A 1 3 ? -1.006 -7.490 -11.637 1.00 0.00 2 SER A N 19
ATOM 28694 C CA . SER A 1 3 ? -1.422 -6.402 -12.506 1.00 0.00 2 SER A CA 19
ATOM 28695 C C . SER A 1 3 ? -2.289 -6.944 -13.644 1.00 0.00 2 SER A C 19
ATOM 28696 O O . SER A 1 3 ? -2.286 -8.143 -13.915 1.00 0.00 2 SER A O 19
ATOM 28704 N N . GLY A 1 4 ? -3.012 -6.032 -14.279 1.00 0.00 3 GLY A N 19
ATOM 28705 C CA . GLY A 1 4 ? -3.882 -6.403 -15.382 1.00 0.00 3 GLY A CA 19
ATOM 28706 C C . GLY A 1 4 ? -5.350 -6.160 -15.027 1.00 0.00 3 GLY A C 19
ATOM 28707 O O . GLY A 1 4 ? -5.688 -5.977 -13.858 1.00 0.00 3 GLY A O 19
ATOM 28711 N N . SER A 1 5 ? -6.184 -6.167 -16.057 1.00 0.00 4 SER A N 19
ATOM 28712 C CA . SER A 1 5 ? -7.608 -5.950 -15.868 1.00 0.00 4 SER A CA 19
ATOM 28713 C C . SER A 1 5 ? -7.853 -4.552 -15.295 1.00 0.00 4 SER A C 19
ATOM 28714 O O . SER A 1 5 ? -6.989 -3.994 -14.621 1.00 0.00 4 SER A O 19
ATOM 28722 N N . SER A 1 6 ? -9.035 -4.027 -15.585 1.00 0.00 5 SER A N 19
ATOM 28723 C CA . SER A 1 6 ? -9.404 -2.705 -15.108 1.00 0.00 5 SER A CA 19
ATOM 28724 C C . SER A 1 6 ? -9.333 -2.662 -13.580 1.00 0.00 5 SER A C 19
ATOM 28725 O O . SER A 1 6 ? -9.333 -3.704 -12.925 1.00 0.00 5 SER A O 19
ATOM 28733 N N . GLY A 1 7 ? -9.274 -1.447 -13.056 1.00 0.00 6 GLY A N 19
ATOM 28734 C CA . GLY A 1 7 ? -9.203 -1.254 -11.618 1.00 0.00 6 GLY A CA 19
ATOM 28735 C C . GLY A 1 7 ? -7.755 -1.308 -11.128 1.00 0.00 6 GLY A C 19
ATOM 28736 O O . GLY A 1 7 ? -7.036 -2.267 -11.409 1.00 0.00 6 GLY A O 19
ATOM 28740 N N . THR A 1 8 ? -7.369 -0.267 -10.405 1.00 0.00 7 THR A N 19
ATOM 28741 C CA . THR A 1 8 ? -6.019 -0.184 -9.874 1.00 0.00 7 THR A CA 19
ATOM 28742 C C . THR A 1 8 ? -6.032 -0.363 -8.355 1.00 0.00 7 THR A C 19
ATOM 28743 O O . THR A 1 8 ? -7.074 -0.218 -7.717 1.00 0.00 7 THR A O 19
ATOM 28754 N N . PRO A 1 9 ? -4.831 -0.684 -7.804 1.00 0.00 8 PRO A N 19
ATOM 28755 C CA . PRO A 1 9 ? -4.694 -0.885 -6.371 1.00 0.00 8 PRO A CA 19
ATOM 28756 C C . PRO A 1 9 ? -4.718 0.451 -5.626 1.00 0.00 8 PRO A C 19
ATOM 28757 O O . PRO A 1 9 ? -5.458 0.612 -4.656 1.00 0.00 8 PRO A O 19
ATOM 28768 N N . LEU A 1 10 ? -3.900 1.376 -6.107 1.00 0.00 9 LEU A N 19
ATOM 28769 C CA . LEU A 1 10 ? -3.818 2.692 -5.498 1.00 0.00 9 LEU A CA 19
ATOM 28770 C C . LEU A 1 10 ? -5.201 3.347 -5.520 1.00 0.00 9 LEU A C 19
ATOM 28771 O O . LEU A 1 10 ? -5.609 3.976 -4.545 1.00 0.00 9 LEU A O 19
ATOM 28787 N N . SER A 1 11 ? -5.883 3.176 -6.643 1.00 0.00 10 SER A N 19
ATOM 28788 C CA . SER A 1 11 ? -7.212 3.742 -6.804 1.00 0.00 10 SER A CA 19
ATOM 28789 C C . SER A 1 11 ? -8.189 3.065 -5.842 1.00 0.00 10 SER A C 19
ATOM 28790 O O . SER A 1 11 ? -8.998 3.734 -5.200 1.00 0.00 10 SER A O 19
ATOM 28798 N N . LEU A 1 12 ? -8.083 1.746 -5.771 1.00 0.00 11 LEU A N 19
ATOM 28799 C CA . LEU A 1 12 ? -8.948 0.971 -4.898 1.00 0.00 11 LEU A CA 19
ATOM 28800 C C . LEU A 1 12 ? -8.719 1.402 -3.448 1.00 0.00 11 LEU A C 19
ATOM 28801 O O . LEU A 1 12 ? -9.669 1.532 -2.678 1.00 0.00 11 LEU A O 19
ATOM 28817 N N . THR A 1 13 ? -7.453 1.610 -3.119 1.00 0.00 12 THR A N 19
ATOM 28818 C CA . THR A 1 13 ? -7.087 2.023 -1.775 1.00 0.00 12 THR A CA 19
ATOM 28819 C C . THR A 1 13 ? -7.616 3.430 -1.487 1.00 0.00 12 THR A C 19
ATOM 28820 O O . THR A 1 13 ? -8.261 3.656 -0.464 1.00 0.00 12 THR A O 19
ATOM 28831 N N . LEU A 1 14 ? -7.324 4.337 -2.407 1.00 0.00 13 LEU A N 19
ATOM 28832 C CA . LEU A 1 14 ? -7.763 5.715 -2.264 1.00 0.00 13 LEU A CA 19
ATOM 28833 C C . LEU A 1 14 ? -9.290 5.753 -2.169 1.00 0.00 13 LEU A C 19
ATOM 28834 O O . LEU A 1 14 ? -9.845 6.436 -1.310 1.00 0.00 13 LEU A O 19
ATOM 28850 N N . ASP A 1 15 ? -9.925 5.010 -3.064 1.00 0.00 14 ASP A N 19
ATOM 28851 C CA . ASP A 1 15 ? -11.376 4.950 -3.092 1.00 0.00 14 ASP A CA 19
ATOM 28852 C C . ASP A 1 15 ? -11.892 4.543 -1.710 1.00 0.00 14 ASP A C 19
ATOM 28853 O O . ASP A 1 15 ? -12.979 4.952 -1.305 1.00 0.00 14 ASP A O 19
ATOM 28862 N N . HIS A 1 16 ? -11.088 3.744 -1.024 1.00 0.00 15 HIS A N 19
ATOM 28863 C CA . HIS A 1 16 ? -11.449 3.278 0.304 1.00 0.00 15 HIS A CA 19
ATOM 28864 C C . HIS A 1 16 ? -10.457 3.830 1.329 1.00 0.00 15 HIS A C 19
ATOM 28865 O O . HIS A 1 16 ? -10.084 3.135 2.273 1.00 0.00 15 HIS A O 19
ATOM 28879 N N . TRP A 1 17 ? -10.057 5.074 1.109 1.00 0.00 16 TRP A N 19
ATOM 28880 C CA . TRP A 1 17 ? -9.115 5.726 2.002 1.00 0.00 16 TRP A CA 19
ATOM 28881 C C . TRP A 1 17 ? -9.605 5.522 3.437 1.00 0.00 16 TRP A C 19
ATOM 28882 O O . TRP A 1 17 ? -8.802 5.321 4.347 1.00 0.00 16 TRP A O 19
ATOM 28903 N N . SER A 1 18 ? -10.919 5.580 3.594 1.00 0.00 17 SER A N 19
ATOM 28904 C CA . SER A 1 18 ? -11.525 5.404 4.902 1.00 0.00 17 SER A CA 19
ATOM 28905 C C . SER A 1 18 ? -11.042 4.095 5.531 1.00 0.00 17 SER A C 19
ATOM 28906 O O . SER A 1 18 ? -10.737 4.049 6.721 1.00 0.00 17 SER A O 19
ATOM 28914 N N . GLU A 1 19 ? -10.988 3.063 4.702 1.00 0.00 18 GLU A N 19
ATOM 28915 C CA . GLU A 1 19 ? -10.548 1.756 5.161 1.00 0.00 18 GLU A CA 19
ATOM 28916 C C . GLU A 1 19 ? -9.049 1.780 5.471 1.00 0.00 18 GLU A C 19
ATOM 28917 O O . GLU A 1 19 ? -8.618 1.274 6.506 1.00 0.00 18 GLU A O 19
ATOM 28929 N N . ILE A 1 20 ? -8.298 2.373 4.555 1.00 0.00 19 ILE A N 19
ATOM 28930 C CA . ILE A 1 20 ? -6.857 2.469 4.718 1.00 0.00 19 ILE A CA 19
ATOM 28931 C C . ILE A 1 20 ? -6.543 3.285 5.973 1.00 0.00 19 ILE A C 19
ATOM 28932 O O . ILE A 1 20 ? -5.587 2.987 6.688 1.00 0.00 19 ILE A O 19
ATOM 28948 N N . ARG A 1 21 ? -7.365 4.298 6.204 1.00 0.00 20 ARG A N 19
ATOM 28949 C CA . ARG A 1 21 ? -7.188 5.158 7.361 1.00 0.00 20 ARG A CA 19
ATOM 28950 C C . ARG A 1 21 ? -7.558 4.408 8.642 1.00 0.00 20 ARG A C 19
ATOM 28951 O O . ARG A 1 21 ? -7.025 4.700 9.712 1.00 0.00 20 ARG A O 19
ATOM 28972 N N . SER A 1 22 ? -8.467 3.457 8.491 1.00 0.00 21 SER A N 19
ATOM 28973 C CA . SER A 1 22 ? -8.914 2.663 9.623 1.00 0.00 21 SER A CA 19
ATOM 28974 C C . SER A 1 22 ? -7.790 1.737 10.090 1.00 0.00 21 SER A C 19
ATOM 28975 O O . SER A 1 22 ? -7.480 1.681 11.279 1.00 0.00 21 SER A O 19
ATOM 28983 N N . ARG A 1 23 ? -7.208 1.033 9.129 1.00 0.00 22 ARG A N 19
ATOM 28984 C CA . ARG A 1 23 ? -6.125 0.112 9.427 1.00 0.00 22 ARG A CA 19
ATOM 28985 C C . ARG A 1 23 ? -5.012 0.832 10.191 1.00 0.00 22 ARG A C 19
ATOM 28986 O O . ARG A 1 23 ? -4.425 0.271 11.116 1.00 0.00 22 ARG A O 19
ATOM 29007 N N . ALA A 1 24 ? -4.754 2.064 9.777 1.00 0.00 23 ALA A N 19
ATOM 29008 C CA . ALA A 1 24 ? -3.722 2.867 10.412 1.00 0.00 23 ALA A CA 19
ATOM 29009 C C . ALA A 1 24 ? -4.047 3.025 11.898 1.00 0.00 23 ALA A C 19
ATOM 29010 O O . ALA A 1 24 ? -3.160 2.924 12.745 1.00 0.00 23 ALA A O 19
ATOM 29017 N N . HIS A 1 25 ? -5.320 3.270 12.170 1.00 0.00 24 HIS A N 19
ATOM 29018 C CA . HIS A 1 25 ? -5.773 3.443 13.540 1.00 0.00 24 HIS A CA 19
ATOM 29019 C C . HIS A 1 25 ? -5.553 2.146 14.321 1.00 0.00 24 HIS A C 19
ATOM 29020 O O . HIS A 1 25 ? -5.052 2.171 15.444 1.00 0.00 24 HIS A O 19
ATOM 29034 N N . ASN A 1 26 ? -5.939 1.044 13.696 1.00 0.00 25 ASN A N 19
ATOM 29035 C CA . ASN A 1 26 ? -5.790 -0.261 14.318 1.00 0.00 25 ASN A CA 19
ATOM 29036 C C . ASN A 1 26 ? -4.302 -0.583 14.468 1.00 0.00 25 ASN A C 19
ATOM 29037 O O . ASN A 1 26 ? -3.896 -1.218 15.440 1.00 0.00 25 ASN A O 19
ATOM 29048 N N . LEU A 1 27 ? -3.530 -0.132 13.490 1.00 0.00 26 LEU A N 19
ATOM 29049 C CA . LEU A 1 27 ? -2.096 -0.364 13.501 1.00 0.00 26 LEU A CA 19
ATOM 29050 C C . LEU A 1 27 ? -1.425 0.658 14.421 1.00 0.00 26 LEU A C 19
ATOM 29051 O O . LEU A 1 27 ? -0.271 0.484 14.810 1.00 0.00 26 LEU A O 19
ATOM 29067 N N . SER A 1 28 ? -2.177 1.701 14.742 1.00 0.00 27 SER A N 19
ATOM 29068 C CA . SER A 1 28 ? -1.669 2.750 15.608 1.00 0.00 27 SER A CA 19
ATOM 29069 C C . SER A 1 28 ? -0.679 3.629 14.842 1.00 0.00 27 SER A C 19
ATOM 29070 O O . SER A 1 28 ? 0.381 3.976 15.362 1.00 0.00 27 SER A O 19
ATOM 29078 N N . VAL A 1 29 ? -1.058 3.964 13.617 1.00 0.00 28 VAL A N 19
ATOM 29079 C CA . VAL A 1 29 ? -0.217 4.795 12.773 1.00 0.00 28 VAL A CA 19
ATOM 29080 C C . VAL A 1 29 ? -1.085 5.834 12.061 1.00 0.00 28 VAL A C 19
ATOM 29081 O O . VAL A 1 29 ? -2.291 5.645 11.914 1.00 0.00 28 VAL A O 19
ATOM 29094 N N . GLU A 1 30 ? -0.436 6.910 11.638 1.00 0.00 29 GLU A N 19
ATOM 29095 C CA . GLU A 1 30 ? -1.134 7.980 10.945 1.00 0.00 29 GLU A CA 19
ATOM 29096 C C . GLU A 1 30 ? -0.552 8.171 9.543 1.00 0.00 29 GLU A C 19
ATOM 29097 O O . GLU A 1 30 ? 0.666 8.168 9.367 1.00 0.00 29 GLU A O 19
ATOM 29109 N N . ILE A 1 31 ? -1.449 8.334 8.582 1.00 0.00 30 ILE A N 19
ATOM 29110 C CA . ILE A 1 31 ? -1.040 8.527 7.201 1.00 0.00 30 ILE A CA 19
ATOM 29111 C C . ILE A 1 31 ? -1.951 9.566 6.544 1.00 0.00 30 ILE A C 19
ATOM 29112 O O . ILE A 1 31 ? -2.980 9.937 7.105 1.00 0.00 30 ILE A O 19
ATOM 29128 N N . LYS A 1 32 ? -1.539 10.005 5.364 1.00 0.00 31 LYS A N 19
ATOM 29129 C CA . LYS A 1 32 ? -2.305 10.994 4.624 1.00 0.00 31 LYS A CA 19
ATOM 29130 C C . LYS A 1 32 ? -2.698 10.415 3.263 1.00 0.00 31 LYS A C 19
ATOM 29131 O O . LYS A 1 32 ? -2.168 9.386 2.846 1.00 0.00 31 LYS A O 19
ATOM 29150 N N . LYS A 1 33 ? -3.624 11.101 2.609 1.00 0.00 32 LYS A N 19
ATOM 29151 C CA . LYS A 1 33 ? -4.093 10.668 1.304 1.00 0.00 32 LYS A CA 19
ATOM 29152 C C . LYS A 1 33 ? -3.257 11.344 0.216 1.00 0.00 32 LYS A C 19
ATOM 29153 O O . LYS A 1 33 ? -3.189 10.857 -0.912 1.00 0.00 32 LYS A O 19
ATOM 29172 N N . GLY A 1 34 ? -2.643 12.456 0.592 1.00 0.00 33 GLY A N 19
ATOM 29173 C CA . GLY A 1 34 ? -1.814 13.204 -0.339 1.00 0.00 33 GLY A CA 19
ATOM 29174 C C . GLY A 1 34 ? -0.512 12.458 -0.635 1.00 0.00 33 GLY A C 19
ATOM 29175 O O . GLY A 1 34 ? -0.145 12.277 -1.795 1.00 0.00 33 GLY A O 19
ATOM 29179 N N . PRO A 1 35 ? 0.170 12.033 0.463 1.00 0.00 34 PRO A N 19
ATOM 29180 C CA . PRO A 1 35 ? 1.424 11.311 0.333 1.00 0.00 34 PRO A CA 19
ATOM 29181 C C . PRO A 1 35 ? 1.181 9.868 -0.117 1.00 0.00 34 PRO A C 19
ATOM 29182 O O . PRO A 1 35 ? 1.940 9.330 -0.922 1.00 0.00 34 PRO A O 19
ATOM 29193 N N . TRP A 1 36 ? 0.121 9.284 0.422 1.00 0.00 35 TRP A N 19
ATOM 29194 C CA . TRP A 1 36 ? -0.231 7.915 0.086 1.00 0.00 35 TRP A CA 19
ATOM 29195 C C . TRP A 1 36 ? -0.223 7.785 -1.439 1.00 0.00 35 TRP A C 19
ATOM 29196 O O . TRP A 1 36 ? 0.220 6.772 -1.977 1.00 0.00 35 TRP A O 19
ATOM 29217 N N . ARG A 1 37 ? -0.718 8.826 -2.092 1.00 0.00 36 ARG A N 19
ATOM 29218 C CA . ARG A 1 37 ? -0.773 8.842 -3.544 1.00 0.00 36 ARG A CA 19
ATOM 29219 C C . ARG A 1 37 ? 0.611 9.140 -4.125 1.00 0.00 36 ARG A C 19
ATOM 29220 O O . ARG A 1 37 ? 1.082 8.430 -5.011 1.00 0.00 36 ARG A O 19
ATOM 29241 N N . THR A 1 38 ? 1.222 10.193 -3.601 1.00 0.00 37 THR A N 19
ATOM 29242 C CA . THR A 1 38 ? 2.543 10.594 -4.057 1.00 0.00 37 THR A CA 19
ATOM 29243 C C . THR A 1 38 ? 3.522 9.423 -3.953 1.00 0.00 37 THR A C 19
ATOM 29244 O O . THR A 1 38 ? 4.197 9.085 -4.924 1.00 0.00 37 THR A O 19
ATOM 29255 N N . PHE A 1 39 ? 3.567 8.835 -2.766 1.00 0.00 38 PHE A N 19
ATOM 29256 C CA . PHE A 1 39 ? 4.452 7.709 -2.522 1.00 0.00 38 PHE A CA 19
ATOM 29257 C C . PHE A 1 39 ? 4.192 6.580 -3.522 1.00 0.00 38 PHE A C 19
ATOM 29258 O O . PHE A 1 39 ? 5.105 5.837 -3.876 1.00 0.00 38 PHE A O 19
ATOM 29275 N N . CYS A 1 40 ? 2.941 6.487 -3.948 1.00 0.00 39 CYS A N 19
ATOM 29276 C CA . CYS A 1 40 ? 2.548 5.462 -4.899 1.00 0.00 39 CYS A CA 19
ATOM 29277 C C . CYS A 1 40 ? 2.369 6.121 -6.269 1.00 0.00 39 CYS A C 19
ATOM 29278 O O . CYS A 1 40 ? 1.779 5.531 -7.173 1.00 0.00 39 CYS A O 19
ATOM 29286 N N . ALA A 1 41 ? 2.888 7.335 -6.378 1.00 0.00 40 ALA A N 19
ATOM 29287 C CA . ALA A 1 41 ? 2.792 8.080 -7.622 1.00 0.00 40 ALA A CA 19
ATOM 29288 C C . ALA A 1 41 ? 4.093 7.916 -8.411 1.00 0.00 40 ALA A C 19
ATOM 29289 O O . ALA A 1 41 ? 4.065 7.637 -9.609 1.00 0.00 40 ALA A O 19
ATOM 29296 N N . SER A 1 42 ? 5.201 8.096 -7.707 1.00 0.00 41 SER A N 19
ATOM 29297 C CA . SER A 1 42 ? 6.509 7.971 -8.327 1.00 0.00 41 SER A CA 19
ATOM 29298 C C . SER A 1 42 ? 7.596 7.929 -7.251 1.00 0.00 41 SER A C 19
ATOM 29299 O O . SER A 1 42 ? 8.669 8.506 -7.424 1.00 0.00 41 SER A O 19
ATOM 29307 N N . GLU A 1 43 ? 7.281 7.240 -6.164 1.00 0.00 42 GLU A N 19
ATOM 29308 C CA . GLU A 1 43 ? 8.218 7.115 -5.060 1.00 0.00 42 GLU A CA 19
ATOM 29309 C C . GLU A 1 43 ? 8.567 5.644 -4.824 1.00 0.00 42 GLU A C 19
ATOM 29310 O O . GLU A 1 43 ? 9.739 5.294 -4.688 1.00 0.00 42 GLU A O 19
ATOM 29322 N N . TRP A 1 44 ? 7.529 4.821 -4.783 1.00 0.00 43 TRP A N 19
ATOM 29323 C CA . TRP A 1 44 ? 7.712 3.396 -4.566 1.00 0.00 43 TRP A CA 19
ATOM 29324 C C . TRP A 1 44 ? 8.241 2.784 -5.865 1.00 0.00 43 TRP A C 19
ATOM 29325 O O . TRP A 1 44 ? 9.168 1.976 -5.841 1.00 0.00 43 TRP A O 19
ATOM 29346 N N . PRO A 1 45 ? 7.614 3.205 -6.996 1.00 0.00 44 PRO A N 19
ATOM 29347 C CA . PRO A 1 45 ? 8.013 2.707 -8.302 1.00 0.00 44 PRO A CA 19
ATOM 29348 C C . PRO A 1 45 ? 9.329 3.344 -8.753 1.00 0.00 44 PRO A C 19
ATOM 29349 O O . PRO A 1 45 ? 9.794 3.094 -9.864 1.00 0.00 44 PRO A O 19
ATOM 29360 N N . THR A 1 46 ? 9.891 4.154 -7.868 1.00 0.00 45 THR A N 19
ATOM 29361 C CA . THR A 1 46 ? 11.144 4.828 -8.162 1.00 0.00 45 THR A CA 19
ATOM 29362 C C . THR A 1 46 ? 12.245 4.344 -7.215 1.00 0.00 45 THR A C 19
ATOM 29363 O O . THR A 1 46 ? 13.245 5.032 -7.018 1.00 0.00 45 THR A O 19
ATOM 29374 N N . PHE A 1 47 ? 12.022 3.165 -6.655 1.00 0.00 46 PHE A N 19
ATOM 29375 C CA . PHE A 1 47 ? 12.983 2.581 -5.734 1.00 0.00 46 PHE A CA 19
ATOM 29376 C C . PHE A 1 47 ? 13.848 1.533 -6.436 1.00 0.00 46 PHE A C 19
ATOM 29377 O O . PHE A 1 47 ? 14.919 1.177 -5.946 1.00 0.00 46 PHE A O 19
ATOM 29394 N N . ASP A 1 48 ? 13.352 1.067 -7.573 1.00 0.00 47 ASP A N 19
ATOM 29395 C CA . ASP A 1 48 ? 14.067 0.067 -8.347 1.00 0.00 47 ASP A CA 19
ATOM 29396 C C . ASP A 1 48 ? 13.913 -1.299 -7.675 1.00 0.00 47 ASP A C 19
ATOM 29397 O O . ASP A 1 48 ? 14.746 -1.690 -6.860 1.00 0.00 47 ASP A O 19
ATOM 29406 N N . VAL A 1 49 ? 12.841 -1.986 -8.042 1.00 0.00 48 VAL A N 19
ATOM 29407 C CA . VAL A 1 49 ? 12.567 -3.299 -7.484 1.00 0.00 48 VAL A CA 19
ATOM 29408 C C . VAL A 1 49 ? 11.574 -4.034 -8.386 1.00 0.00 48 VAL A C 19
ATOM 29409 O O . VAL A 1 49 ? 11.750 -5.217 -8.675 1.00 0.00 48 VAL A O 19
ATOM 29422 N N . GLY A 1 50 ? 10.551 -3.304 -8.805 1.00 0.00 49 GLY A N 19
ATOM 29423 C CA . GLY A 1 50 ? 9.530 -3.872 -9.669 1.00 0.00 49 GLY A CA 19
ATOM 29424 C C . GLY A 1 50 ? 8.131 -3.462 -9.206 1.00 0.00 49 GLY A C 19
ATOM 29425 O O . GLY A 1 50 ? 7.206 -4.274 -9.217 1.00 0.00 49 GLY A O 19
ATOM 29429 N N . TRP A 1 51 ? 8.018 -2.202 -8.809 1.00 0.00 50 TRP A N 19
ATOM 29430 C CA . TRP A 1 51 ? 6.747 -1.675 -8.343 1.00 0.00 50 TRP A CA 19
ATOM 29431 C C . TRP A 1 51 ? 6.174 -0.782 -9.445 1.00 0.00 50 TRP A C 19
ATOM 29432 O O . TRP A 1 51 ? 6.851 0.121 -9.933 1.00 0.00 50 TRP A O 19
ATOM 29453 N N . PRO A 1 52 ? 4.897 -1.073 -9.815 1.00 0.00 51 PRO A N 19
ATOM 29454 C CA . PRO A 1 52 ? 4.225 -0.307 -10.850 1.00 0.00 51 PRO A CA 19
ATOM 29455 C C . PRO A 1 52 ? 3.797 1.065 -10.326 1.00 0.00 51 PRO A C 19
ATOM 29456 O O . PRO A 1 52 ? 3.845 1.317 -9.123 1.00 0.00 51 PRO A O 19
ATOM 29467 N N . PRO A 1 53 ? 3.377 1.940 -11.280 1.00 0.00 52 PRO A N 19
ATOM 29468 C CA . PRO A 1 53 ? 2.941 3.280 -10.927 1.00 0.00 52 PRO A CA 19
ATOM 29469 C C . PRO A 1 53 ? 1.550 3.254 -10.289 1.00 0.00 52 PRO A C 19
ATOM 29470 O O . PRO A 1 53 ? 1.243 4.076 -9.428 1.00 0.00 52 PRO A O 19
ATOM 29481 N N . GLU A 1 54 ? 0.747 2.300 -10.737 1.00 0.00 53 GLU A N 19
ATOM 29482 C CA . GLU A 1 54 ? -0.604 2.156 -10.222 1.00 0.00 53 GLU A CA 19
ATOM 29483 C C . GLU A 1 54 ? -0.588 1.386 -8.900 1.00 0.00 53 GLU A C 19
ATOM 29484 O O . GLU A 1 54 ? -1.488 1.541 -8.077 1.00 0.00 53 GLU A O 19
ATOM 29496 N N . GLY A 1 55 ? 0.445 0.572 -8.739 1.00 0.00 54 GLY A N 19
ATOM 29497 C CA . GLY A 1 55 ? 0.589 -0.223 -7.531 1.00 0.00 54 GLY A CA 19
ATOM 29498 C C . GLY A 1 55 ? 0.292 -1.699 -7.807 1.00 0.00 54 GLY A C 19
ATOM 29499 O O . GLY A 1 55 ? -0.100 -2.060 -8.916 1.00 0.00 54 GLY A O 19
ATOM 29503 N N . THR A 1 56 ? 0.490 -2.511 -6.780 1.00 0.00 55 THR A N 19
ATOM 29504 C CA . THR A 1 56 ? 0.248 -3.939 -6.898 1.00 0.00 55 THR A CA 19
ATOM 29505 C C . THR A 1 56 ? -0.034 -4.548 -5.523 1.00 0.00 55 THR A C 19
ATOM 29506 O O . THR A 1 56 ? 0.536 -4.118 -4.521 1.00 0.00 55 THR A O 19
ATOM 29517 N N . PHE A 1 57 ? -0.914 -5.539 -5.519 1.00 0.00 56 PHE A N 19
ATOM 29518 C CA . PHE A 1 57 ? -1.279 -6.210 -4.283 1.00 0.00 56 PHE A CA 19
ATOM 29519 C C . PHE A 1 57 ? -0.488 -7.509 -4.111 1.00 0.00 56 PHE A C 19
ATOM 29520 O O . PHE A 1 57 ? -1.059 -8.550 -3.790 1.00 0.00 56 PHE A O 19
ATOM 29537 N N . ASP A 1 58 ? 0.814 -7.405 -4.332 1.00 0.00 57 ASP A N 19
ATOM 29538 C CA . ASP A 1 58 ? 1.689 -8.558 -4.205 1.00 0.00 57 ASP A CA 19
ATOM 29539 C C . ASP A 1 58 ? 2.628 -8.352 -3.014 1.00 0.00 57 ASP A C 19
ATOM 29540 O O . ASP A 1 58 ? 3.557 -7.549 -3.082 1.00 0.00 57 ASP A O 19
ATOM 29549 N N . LEU A 1 59 ? 2.352 -9.092 -1.950 1.00 0.00 58 LEU A N 19
ATOM 29550 C CA . LEU A 1 59 ? 3.159 -9.000 -0.745 1.00 0.00 58 LEU A CA 19
ATOM 29551 C C . LEU A 1 59 ? 4.641 -9.021 -1.127 1.00 0.00 58 LEU A C 19
ATOM 29552 O O . LEU A 1 59 ? 5.441 -8.276 -0.563 1.00 0.00 58 LEU A O 19
ATOM 29568 N N . THR A 1 60 ? 4.961 -9.881 -2.083 1.00 0.00 59 THR A N 19
ATOM 29569 C CA . THR A 1 60 ? 6.332 -10.007 -2.546 1.00 0.00 59 THR A CA 19
ATOM 29570 C C . THR A 1 60 ? 6.874 -8.646 -2.987 1.00 0.00 59 THR A C 19
ATOM 29571 O O . THR A 1 60 ? 7.973 -8.255 -2.595 1.00 0.00 59 THR A O 19
ATOM 29582 N N . VAL A 1 61 ? 6.079 -7.962 -3.796 1.00 0.00 60 VAL A N 19
ATOM 29583 C CA . VAL A 1 61 ? 6.465 -6.652 -4.293 1.00 0.00 60 VAL A CA 19
ATOM 29584 C C . VAL A 1 61 ? 6.427 -5.643 -3.144 1.00 0.00 60 VAL A C 19
ATOM 29585 O O . VAL A 1 61 ? 7.229 -4.711 -3.105 1.00 0.00 60 VAL A O 19
ATOM 29598 N N . ILE A 1 62 ? 5.487 -5.863 -2.236 1.00 0.00 61 ILE A N 19
ATOM 29599 C CA . ILE A 1 62 ? 5.335 -4.984 -1.089 1.00 0.00 61 ILE A CA 19
ATOM 29600 C C . ILE A 1 62 ? 6.573 -5.097 -0.198 1.00 0.00 61 ILE A C 19
ATOM 29601 O O . ILE A 1 62 ? 7.193 -4.089 0.140 1.00 0.00 61 ILE A O 19
ATOM 29617 N N . PHE A 1 63 ? 6.895 -6.331 0.159 1.00 0.00 62 PHE A N 19
ATOM 29618 C CA . PHE A 1 63 ? 8.048 -6.588 1.005 1.00 0.00 62 PHE A CA 19
ATOM 29619 C C . PHE A 1 63 ? 9.315 -5.973 0.407 1.00 0.00 62 PHE A C 19
ATOM 29620 O O . PHE A 1 63 ? 10.260 -5.664 1.131 1.00 0.00 62 PHE A O 19
ATOM 29637 N N . GLU A 1 64 ? 9.294 -5.815 -0.908 1.00 0.00 63 GLU A N 19
ATOM 29638 C CA . GLU A 1 64 ? 10.429 -5.243 -1.612 1.00 0.00 63 GLU A CA 19
ATOM 29639 C C . GLU A 1 64 ? 10.544 -3.748 -1.306 1.00 0.00 63 GLU A C 19
ATOM 29640 O O . GLU A 1 64 ? 11.606 -3.272 -0.909 1.00 0.00 63 GLU A O 19
ATOM 29652 N N . VAL A 1 65 ? 9.436 -3.050 -1.503 1.00 0.00 64 VAL A N 19
ATOM 29653 C CA . VAL A 1 65 ? 9.398 -1.619 -1.254 1.00 0.00 64 VAL A CA 19
ATOM 29654 C C . VAL A 1 65 ? 9.431 -1.367 0.255 1.00 0.00 64 VAL A C 19
ATOM 29655 O O . VAL A 1 65 ? 10.053 -0.411 0.715 1.00 0.00 64 VAL A O 19
ATOM 29668 N N . LYS A 1 66 ? 8.752 -2.241 0.983 1.00 0.00 65 LYS A N 19
ATOM 29669 C CA . LYS A 1 66 ? 8.695 -2.126 2.430 1.00 0.00 65 LYS A CA 19
ATOM 29670 C C . LYS A 1 66 ? 10.111 -2.229 3.002 1.00 0.00 65 LYS A C 19
ATOM 29671 O O . LYS A 1 66 ? 10.544 -1.359 3.756 1.00 0.00 65 LYS A O 19
ATOM 29690 N N . ALA A 1 67 ? 10.793 -3.299 2.620 1.00 0.00 66 ALA A N 19
ATOM 29691 C CA . ALA A 1 67 ? 12.150 -3.526 3.085 1.00 0.00 66 ALA A CA 19
ATOM 29692 C C . ALA A 1 67 ? 13.005 -2.296 2.772 1.00 0.00 66 ALA A C 19
ATOM 29693 O O . ALA A 1 67 ? 13.916 -1.961 3.527 1.00 0.00 66 ALA A O 19
ATOM 29700 N N . ILE A 1 68 ? 12.680 -1.657 1.658 1.00 0.00 67 ILE A N 19
ATOM 29701 C CA . ILE A 1 68 ? 13.406 -0.471 1.237 1.00 0.00 67 ILE A CA 19
ATOM 29702 C C . ILE A 1 68 ? 13.167 0.654 2.246 1.00 0.00 67 ILE A C 19
ATOM 29703 O O . ILE A 1 68 ? 14.117 1.253 2.749 1.00 0.00 67 ILE A O 19
ATOM 29719 N N . VAL A 1 69 ? 11.894 0.906 2.513 1.00 0.00 68 VAL A N 19
ATOM 29720 C CA . VAL A 1 69 ? 11.519 1.948 3.454 1.00 0.00 68 VAL A CA 19
ATOM 29721 C C . VAL A 1 69 ? 11.942 1.532 4.864 1.00 0.00 68 VAL A C 19
ATOM 29722 O O . VAL A 1 69 ? 12.341 2.372 5.670 1.00 0.00 68 VAL A O 19
ATOM 29735 N N . PHE A 1 70 ? 11.841 0.236 5.120 1.00 0.00 69 PHE A N 19
ATOM 29736 C CA . PHE A 1 70 ? 12.208 -0.301 6.419 1.00 0.00 69 PHE A CA 19
ATOM 29737 C C . PHE A 1 70 ? 13.711 -0.578 6.493 1.00 0.00 69 PHE A C 19
ATOM 29738 O O . PHE A 1 70 ? 14.189 -1.178 7.455 1.00 0.00 69 PHE A O 19
ATOM 29755 N N . GLN A 1 71 ? 14.415 -0.127 5.465 1.00 0.00 70 GLN A N 19
ATOM 29756 C CA . GLN A 1 71 ? 15.854 -0.318 5.402 1.00 0.00 70 GLN A CA 19
ATOM 29757 C C . GLN A 1 71 ? 16.540 0.430 6.546 1.00 0.00 70 GLN A C 19
ATOM 29758 O O . GLN A 1 71 ? 15.873 0.973 7.426 1.00 0.00 70 GLN A O 19
ATOM 29772 N N . ASP A 1 72 ? 17.864 0.436 6.497 1.00 0.00 71 ASP A N 19
ATOM 29773 C CA . ASP A 1 72 ? 18.648 1.109 7.519 1.00 0.00 71 ASP A CA 19
ATOM 29774 C C . ASP A 1 72 ? 19.356 2.316 6.900 1.00 0.00 71 ASP A C 19
ATOM 29775 O O . ASP A 1 72 ? 19.720 2.291 5.725 1.00 0.00 71 ASP A O 19
ATOM 29784 N N . GLY A 1 73 ? 19.531 3.343 7.718 1.00 0.00 72 GLY A N 19
ATOM 29785 C CA . GLY A 1 73 ? 20.190 4.557 7.265 1.00 0.00 72 GLY A CA 19
ATOM 29786 C C . GLY A 1 73 ? 19.173 5.673 7.019 1.00 0.00 72 GLY A C 19
ATOM 29787 O O . GLY A 1 73 ? 17.991 5.520 7.323 1.00 0.00 72 GLY A O 19
ATOM 29791 N N . PRO A 1 74 ? 19.684 6.801 6.456 1.00 0.00 73 PRO A N 19
ATOM 29792 C CA . PRO A 1 74 ? 18.833 7.943 6.165 1.00 0.00 73 PRO A CA 19
ATOM 29793 C C . PRO A 1 74 ? 17.964 7.680 4.933 1.00 0.00 73 PRO A C 19
ATOM 29794 O O . PRO A 1 74 ? 17.120 8.501 4.578 1.00 0.00 73 PRO A O 19
ATOM 29805 N N . GLY A 1 75 ? 18.201 6.532 4.316 1.00 0.00 74 GLY A N 19
ATOM 29806 C CA . GLY A 1 75 ? 17.450 6.150 3.132 1.00 0.00 74 GLY A CA 19
ATOM 29807 C C . GLY A 1 75 ? 16.089 5.563 3.511 1.00 0.00 74 GLY A C 19
ATOM 29808 O O . GLY A 1 75 ? 15.172 5.531 2.692 1.00 0.00 74 GLY A O 19
ATOM 29812 N N . SER A 1 76 ? 16.001 5.112 4.754 1.00 0.00 75 SER A N 19
ATOM 29813 C CA . SER A 1 76 ? 14.767 4.527 5.252 1.00 0.00 75 SER A CA 19
ATOM 29814 C C . SER A 1 76 ? 13.666 5.588 5.297 1.00 0.00 75 SER A C 19
ATOM 29815 O O . SER A 1 76 ? 13.937 6.758 5.562 1.00 0.00 75 SER A O 19
ATOM 29823 N N . HIS A 1 77 ? 12.447 5.141 5.035 1.00 0.00 76 HIS A N 19
ATOM 29824 C CA . HIS A 1 77 ? 11.303 6.038 5.043 1.00 0.00 76 HIS A CA 19
ATOM 29825 C C . HIS A 1 77 ? 10.316 5.602 6.127 1.00 0.00 76 HIS A C 19
ATOM 29826 O O . HIS A 1 77 ? 9.481 4.729 5.897 1.00 0.00 76 HIS A O 19
ATOM 29840 N N . PRO A 1 78 ? 10.449 6.246 7.317 1.00 0.00 77 PRO A N 19
ATOM 29841 C CA . PRO A 1 78 ? 9.578 5.934 8.438 1.00 0.00 77 PRO A CA 19
ATOM 29842 C C . PRO A 1 78 ? 8.184 6.529 8.232 1.00 0.00 77 PRO A C 19
ATOM 29843 O O . PRO A 1 78 ? 7.255 6.215 8.975 1.00 0.00 77 PRO A O 19
ATOM 29854 N N . ASP A 1 79 ? 8.081 7.376 7.219 1.00 0.00 78 ASP A N 19
ATOM 29855 C CA . ASP A 1 79 ? 6.815 8.018 6.905 1.00 0.00 78 ASP A CA 19
ATOM 29856 C C . ASP A 1 79 ? 5.957 7.063 6.073 1.00 0.00 78 ASP A C 19
ATOM 29857 O O . ASP A 1 79 ? 4.737 7.030 6.221 1.00 0.00 78 ASP A O 19
ATOM 29866 N N . GLN A 1 80 ? 6.629 6.310 5.215 1.00 0.00 79 GLN A N 19
ATOM 29867 C CA . GLN A 1 80 ? 5.944 5.357 4.358 1.00 0.00 79 GLN A CA 19
ATOM 29868 C C . GLN A 1 80 ? 5.807 4.008 5.068 1.00 0.00 79 GLN A C 19
ATOM 29869 O O . GLN A 1 80 ? 5.003 3.169 4.665 1.00 0.00 79 GLN A O 19
ATOM 29883 N N . GLN A 1 81 ? 6.606 3.841 6.112 1.00 0.00 80 GLN A N 19
ATOM 29884 C CA . GLN A 1 81 ? 6.585 2.608 6.881 1.00 0.00 80 GLN A CA 19
ATOM 29885 C C . GLN A 1 81 ? 5.146 2.235 7.245 1.00 0.00 80 GLN A C 19
ATOM 29886 O O . GLN A 1 81 ? 4.733 1.091 7.063 1.00 0.00 80 GLN A O 19
ATOM 29900 N N . PRO A 1 82 ? 4.404 3.248 7.767 1.00 0.00 81 PRO A N 19
ATOM 29901 C CA . PRO A 1 82 ? 3.021 3.037 8.158 1.00 0.00 81 PRO A CA 19
ATOM 29902 C C . PRO A 1 82 ? 2.110 2.956 6.931 1.00 0.00 81 PRO A C 19
ATOM 29903 O O . PRO A 1 82 ? 1.033 2.365 6.991 1.00 0.00 81 PRO A O 19
ATOM 29914 N N . TYR A 1 83 ? 2.576 3.558 5.847 1.00 0.00 82 TYR A N 19
ATOM 29915 C CA . TYR A 1 83 ? 1.817 3.560 4.608 1.00 0.00 82 TYR A CA 19
ATOM 29916 C C . TYR A 1 83 ? 1.898 2.200 3.913 1.00 0.00 82 TYR A C 19
ATOM 29917 O O . TYR A 1 83 ? 0.876 1.639 3.519 1.00 0.00 82 TYR A O 19
ATOM 29935 N N . ILE A 1 84 ? 3.121 1.709 3.783 1.00 0.00 83 ILE A N 19
ATOM 29936 C CA . ILE A 1 84 ? 3.348 0.425 3.142 1.00 0.00 83 ILE A CA 19
ATOM 29937 C C . ILE A 1 84 ? 2.822 -0.692 4.046 1.00 0.00 83 ILE A C 19
ATOM 29938 O O . ILE A 1 84 ? 2.310 -1.699 3.560 1.00 0.00 83 ILE A O 19
ATOM 29954 N N . THR A 1 85 ? 2.966 -0.475 5.345 1.00 0.00 84 THR A N 19
ATOM 29955 C CA . THR A 1 85 ? 2.511 -1.450 6.322 1.00 0.00 84 THR A CA 19
ATOM 29956 C C . THR A 1 85 ? 1.045 -1.811 6.073 1.00 0.00 84 THR A C 19
ATOM 29957 O O . THR A 1 85 ? 0.668 -2.979 6.148 1.00 0.00 84 THR A O 19
ATOM 29968 N N . VAL A 1 86 ? 0.258 -0.785 5.781 1.00 0.00 85 VAL A N 19
ATOM 29969 C CA . VAL A 1 86 ? -1.158 -0.979 5.521 1.00 0.00 85 VAL A CA 19
ATOM 29970 C C . VAL A 1 86 ? -1.329 -1.818 4.253 1.00 0.00 85 VAL A C 19
ATOM 29971 O O . VAL A 1 86 ? -2.154 -2.730 4.214 1.00 0.00 85 VAL A O 19
ATOM 29984 N N . TRP A 1 87 ? -0.535 -1.480 3.247 1.00 0.00 86 TRP A N 19
ATOM 29985 C CA . TRP A 1 87 ? -0.589 -2.191 1.981 1.00 0.00 86 TRP A CA 19
ATOM 29986 C C . TRP A 1 87 ? -0.473 -3.688 2.274 1.00 0.00 86 TRP A C 19
ATOM 29987 O O . TRP A 1 87 ? -1.272 -4.484 1.783 1.00 0.00 86 TRP A O 19
ATOM 30008 N N . GLN A 1 88 ? 0.528 -4.027 3.073 1.00 0.00 87 GLN A N 19
ATOM 30009 C CA . GLN A 1 88 ? 0.758 -5.415 3.437 1.00 0.00 87 GLN A CA 19
ATOM 30010 C C . GLN A 1 88 ? -0.515 -6.027 4.026 1.00 0.00 87 GLN A C 19
ATOM 30011 O O . GLN A 1 88 ? -0.765 -7.221 3.866 1.00 0.00 87 GLN A O 19
ATOM 30025 N N . ASP A 1 89 ? -1.286 -5.182 4.694 1.00 0.00 88 ASP A N 19
ATOM 30026 C CA . ASP A 1 89 ? -2.526 -5.625 5.307 1.00 0.00 88 ASP A CA 19
ATOM 30027 C C . ASP A 1 89 ? -3.588 -5.812 4.222 1.00 0.00 88 ASP A C 19
ATOM 30028 O O . ASP A 1 89 ? -4.489 -6.637 4.365 1.00 0.00 88 ASP A O 19
ATOM 30037 N N . LEU A 1 90 ? -3.447 -5.031 3.160 1.00 0.00 89 LEU A N 19
ATOM 30038 C CA . LEU A 1 90 ? -4.383 -5.101 2.051 1.00 0.00 89 LEU A CA 19
ATOM 30039 C C . LEU A 1 90 ? -4.245 -6.456 1.356 1.00 0.00 89 LEU A C 19
ATOM 30040 O O . LEU A 1 90 ? -5.232 -7.165 1.167 1.00 0.00 89 LEU A O 19
ATOM 30056 N N . VAL A 1 91 ? -3.011 -6.777 0.995 1.00 0.00 90 VAL A N 19
ATOM 30057 C CA . VAL A 1 91 ? -2.730 -8.036 0.326 1.00 0.00 90 VAL A CA 19
ATOM 30058 C C . VAL A 1 91 ? -3.042 -9.194 1.275 1.00 0.00 90 VAL A C 19
ATOM 30059 O O . VAL A 1 91 ? -3.469 -10.262 0.837 1.00 0.00 90 VAL A O 19
ATOM 30072 N N . GLN A 1 92 ? -2.817 -8.945 2.556 1.00 0.00 91 GLN A N 19
ATOM 30073 C CA . GLN A 1 92 ? -3.069 -9.954 3.571 1.00 0.00 91 GLN A CA 19
ATOM 30074 C C . GLN A 1 92 ? -4.573 -10.179 3.734 1.00 0.00 91 GLN A C 19
ATOM 30075 O O . GLN A 1 92 ? -5.087 -11.241 3.385 1.00 0.00 91 GLN A O 19
ATOM 30089 N N . ASN A 1 93 ? -5.237 -9.162 4.263 1.00 0.00 92 ASN A N 19
ATOM 30090 C CA . ASN A 1 93 ? -6.673 -9.236 4.476 1.00 0.00 92 ASN A CA 19
ATOM 30091 C C . ASN A 1 93 ? -7.397 -8.777 3.209 1.00 0.00 92 ASN A C 19
ATOM 30092 O O . ASN A 1 93 ? -8.204 -7.851 3.252 1.00 0.00 92 ASN A O 19
ATOM 30103 N N . SER A 1 94 ? -7.081 -9.448 2.110 1.00 0.00 93 SER A N 19
ATOM 30104 C CA . SER A 1 94 ? -7.691 -9.121 0.833 1.00 0.00 93 SER A CA 19
ATOM 30105 C C . SER A 1 94 ? -9.161 -8.747 1.035 1.00 0.00 93 SER A C 19
ATOM 30106 O O . SER A 1 94 ? -9.980 -9.598 1.380 1.00 0.00 93 SER A O 19
ATOM 30114 N N . PRO A 1 95 ? -9.459 -7.440 0.806 1.00 0.00 94 PRO A N 19
ATOM 30115 C CA . PRO A 1 95 ? -10.816 -6.944 0.960 1.00 0.00 94 PRO A CA 19
ATOM 30116 C C . PRO A 1 95 ? -11.697 -7.386 -0.211 1.00 0.00 94 PRO A C 19
ATOM 30117 O O . PRO A 1 95 ? -11.194 -7.879 -1.219 1.00 0.00 94 PRO A O 19
ATOM 30128 N N . PRO A 1 96 ? -13.031 -7.187 -0.033 1.00 0.00 95 PRO A N 19
ATOM 30129 C CA . PRO A 1 96 ? -13.986 -7.560 -1.062 1.00 0.00 95 PRO A CA 19
ATOM 30130 C C . PRO A 1 96 ? -13.958 -6.563 -2.223 1.00 0.00 95 PRO A C 19
ATOM 30131 O O . PRO A 1 96 ? -14.328 -6.903 -3.346 1.00 0.00 95 PRO A O 19
ATOM 30142 N N . TRP A 1 97 ? -13.515 -5.354 -1.912 1.00 0.00 96 TRP A N 19
ATOM 30143 C CA . TRP A 1 97 ? -13.433 -4.306 -2.915 1.00 0.00 96 TRP A CA 19
ATOM 30144 C C . TRP A 1 97 ? -12.158 -4.531 -3.731 1.00 0.00 96 TRP A C 19
ATOM 30145 O O . TRP A 1 97 ? -11.910 -3.826 -4.708 1.00 0.00 96 TRP A O 19
ATOM 30166 N N . ILE A 1 98 ? -11.383 -5.515 -3.299 1.00 0.00 97 ILE A N 19
ATOM 30167 C CA . ILE A 1 98 ? -10.140 -5.841 -3.977 1.00 0.00 97 ILE A CA 19
ATOM 30168 C C . ILE A 1 98 ? -10.260 -7.226 -4.615 1.00 0.00 97 ILE A C 19
ATOM 30169 O O . ILE A 1 98 ? -10.323 -7.347 -5.837 1.00 0.00 97 ILE A O 19
ATOM 30185 N N . LYS A 1 99 ? -10.288 -8.237 -3.758 1.00 0.00 98 LYS A N 19
ATOM 30186 C CA . LYS A 1 99 ? -10.399 -9.609 -4.223 1.00 0.00 98 LYS A CA 19
ATOM 30187 C C . LYS A 1 99 ? -9.054 -10.059 -4.796 1.00 0.00 98 LYS A C 19
ATOM 30188 O O . LYS A 1 99 ? -8.392 -9.302 -5.503 1.00 0.00 98 LYS A O 19
ATOM 30207 N N . SER A 1 100 ? -8.690 -11.291 -4.469 1.00 0.00 99 SER A N 19
ATOM 30208 C CA . SER A 1 100 ? -7.436 -11.851 -4.943 1.00 0.00 99 SER A CA 19
ATOM 30209 C C . SER A 1 100 ? -7.699 -13.150 -5.707 1.00 0.00 99 SER A C 19
ATOM 30210 O O . SER A 1 100 ? -8.382 -14.042 -5.206 1.00 0.00 99 SER A O 19
ATOM 30218 N N . GLY A 1 101 ? -7.143 -13.216 -6.908 1.00 0.00 100 GLY A N 19
ATOM 30219 C CA . GLY A 1 101 ? -7.308 -14.391 -7.746 1.00 0.00 100 GLY A CA 19
ATOM 30220 C C . GLY A 1 101 ? -6.613 -15.607 -7.130 1.00 0.00 100 GLY A C 19
ATOM 30221 O O . GLY A 1 101 ? -5.411 -15.575 -6.872 1.00 0.00 100 GLY A O 19
ATOM 30225 N N . PRO A 1 102 ? -7.421 -16.678 -6.905 1.00 0.00 101 PRO A N 19
ATOM 30226 C CA . PRO A 1 102 ? -6.897 -17.902 -6.324 1.00 0.00 101 PRO A CA 19
ATOM 30227 C C . PRO A 1 102 ? -6.079 -18.690 -7.349 1.00 0.00 101 PRO A C 19
ATOM 30228 O O . PRO A 1 102 ? -6.618 -19.540 -8.056 1.00 0.00 101 PRO A O 19
ATOM 30239 N N . SER A 1 103 ? -4.792 -18.379 -7.398 1.00 0.00 102 SER A N 19
ATOM 30240 C CA . SER A 1 103 ? -3.895 -19.047 -8.325 1.00 0.00 102 SER A CA 19
ATOM 30241 C C . SER A 1 103 ? -2.598 -19.433 -7.612 1.00 0.00 102 SER A C 19
ATOM 30242 O O . SER A 1 103 ? -2.092 -18.677 -6.785 1.00 0.00 102 SER A O 19
ATOM 30250 N N . SER A 1 104 ? -2.098 -20.610 -7.959 1.00 0.00 103 SER A N 19
ATOM 30251 C CA . SER A 1 104 ? -0.869 -21.106 -7.363 1.00 0.00 103 SER A CA 19
ATOM 30252 C C . SER A 1 104 ? -0.378 -22.339 -8.124 1.00 0.00 103 SER A C 19
ATOM 30253 O O . SER A 1 104 ? -1.142 -22.966 -8.855 1.00 0.00 103 SER A O 19
ATOM 30261 N N . GLY A 1 105 ? 0.895 -22.649 -7.925 1.00 0.00 104 GLY A N 19
ATOM 30262 C CA . GLY A 1 105 ? 1.497 -23.796 -8.584 1.00 0.00 104 GLY A CA 19
ATOM 30263 C C . GLY A 1 105 ? 1.163 -23.808 -10.077 1.00 0.00 104 GLY A C 19
ATOM 30264 O O . GLY A 1 105 ? 0.694 -22.809 -10.620 1.00 0.00 104 GLY A O 19
ATOM 30268 N N . GLY A 1 1 ? -11.248 -13.262 -12.238 1.00 0.00 0 GLY A N 20
ATOM 30269 C CA . GLY A 1 1 ? -11.345 -12.726 -13.585 1.00 0.00 0 GLY A CA 20
ATOM 30270 C C . GLY A 1 1 ? -10.171 -11.793 -13.889 1.00 0.00 0 GLY A C 20
ATOM 30271 O O . GLY A 1 1 ? -9.553 -11.248 -12.976 1.00 0.00 0 GLY A O 20
ATOM 30275 N N . SER A 1 2 ? -9.899 -11.637 -15.177 1.00 0.00 1 SER A N 20
ATOM 30276 C CA . SER A 1 2 ? -8.811 -10.779 -15.613 1.00 0.00 1 SER A CA 20
ATOM 30277 C C . SER A 1 2 ? -9.314 -9.790 -16.666 1.00 0.00 1 SER A C 20
ATOM 30278 O O . SER A 1 2 ? -9.208 -8.578 -16.485 1.00 0.00 1 SER A O 20
ATOM 30286 N N . SER A 1 3 ? -9.851 -10.344 -17.743 1.00 0.00 2 SER A N 20
ATOM 30287 C CA . SER A 1 3 ? -10.371 -9.525 -18.825 1.00 0.00 2 SER A CA 20
ATOM 30288 C C . SER A 1 3 ? -11.530 -8.664 -18.320 1.00 0.00 2 SER A C 20
ATOM 30289 O O . SER A 1 3 ? -12.509 -9.185 -17.787 1.00 0.00 2 SER A O 20
ATOM 30297 N N . GLY A 1 4 ? -11.381 -7.361 -18.504 1.00 0.00 3 GLY A N 20
ATOM 30298 C CA . GLY A 1 4 ? -12.404 -6.422 -18.073 1.00 0.00 3 GLY A CA 20
ATOM 30299 C C . GLY A 1 4 ? -12.720 -6.600 -16.587 1.00 0.00 3 GLY A C 20
ATOM 30300 O O . GLY A 1 4 ? -13.536 -7.443 -16.219 1.00 0.00 3 GLY A O 20
ATOM 30304 N N . SER A 1 5 ? -12.056 -5.792 -15.773 1.00 0.00 4 SER A N 20
ATOM 30305 C CA . SER A 1 5 ? -12.257 -5.850 -14.335 1.00 0.00 4 SER A CA 20
ATOM 30306 C C . SER A 1 5 ? -12.494 -4.443 -13.783 1.00 0.00 4 SER A C 20
ATOM 30307 O O . SER A 1 5 ? -13.442 -4.219 -13.032 1.00 0.00 4 SER A O 20
ATOM 30315 N N . SER A 1 6 ? -11.617 -3.531 -14.176 1.00 0.00 5 SER A N 20
ATOM 30316 C CA . SER A 1 6 ? -11.719 -2.152 -13.730 1.00 0.00 5 SER A CA 20
ATOM 30317 C C . SER A 1 6 ? -11.554 -2.080 -12.211 1.00 0.00 5 SER A C 20
ATOM 30318 O O . SER A 1 6 ? -12.410 -2.558 -11.467 1.00 0.00 5 SER A O 20
ATOM 30326 N N . GLY A 1 7 ? -10.449 -1.479 -11.796 1.00 0.00 6 GLY A N 20
ATOM 30327 C CA . GLY A 1 7 ? -10.161 -1.338 -10.379 1.00 0.00 6 GLY A CA 20
ATOM 30328 C C . GLY A 1 7 ? -8.655 -1.403 -10.116 1.00 0.00 6 GLY A C 20
ATOM 30329 O O . GLY A 1 7 ? -8.039 -2.456 -10.269 1.00 0.00 6 GLY A O 20
ATOM 30333 N N . THR A 1 8 ? -8.106 -0.262 -9.725 1.00 0.00 7 THR A N 20
ATOM 30334 C CA . THR A 1 8 ? -6.684 -0.176 -9.439 1.00 0.00 7 THR A CA 20
ATOM 30335 C C . THR A 1 8 ? -6.442 -0.179 -7.929 1.00 0.00 7 THR A C 20
ATOM 30336 O O . THR A 1 8 ? -7.349 0.110 -7.150 1.00 0.00 7 THR A O 20
ATOM 30347 N N . PRO A 1 9 ? -5.180 -0.518 -7.549 1.00 0.00 8 PRO A N 20
ATOM 30348 C CA . PRO A 1 9 ? -4.808 -0.563 -6.146 1.00 0.00 8 PRO A CA 20
ATOM 30349 C C . PRO A 1 9 ? -4.636 0.848 -5.579 1.00 0.00 8 PRO A C 20
ATOM 30350 O O . PRO A 1 9 ? -5.025 1.116 -4.443 1.00 0.00 8 PRO A O 20
ATOM 30361 N N . LEU A 1 10 ? -4.053 1.713 -6.396 1.00 0.00 9 LEU A N 20
ATOM 30362 C CA . LEU A 1 10 ? -3.825 3.089 -5.990 1.00 0.00 9 LEU A CA 20
ATOM 30363 C C . LEU A 1 10 ? -5.165 3.824 -5.918 1.00 0.00 9 LEU A C 20
ATOM 30364 O O . LEU A 1 10 ? -5.370 4.665 -5.044 1.00 0.00 9 LEU A O 20
ATOM 30380 N N . SER A 1 11 ? -6.043 3.479 -6.848 1.00 0.00 10 SER A N 20
ATOM 30381 C CA . SER A 1 11 ? -7.358 4.095 -6.901 1.00 0.00 10 SER A CA 20
ATOM 30382 C C . SER A 1 11 ? -8.258 3.501 -5.816 1.00 0.00 10 SER A C 20
ATOM 30383 O O . SER A 1 11 ? -8.916 4.234 -5.079 1.00 0.00 10 SER A O 20
ATOM 30391 N N . LEU A 1 12 ? -8.260 2.177 -5.753 1.00 0.00 11 LEU A N 20
ATOM 30392 C CA . LEU A 1 12 ? -9.068 1.476 -4.770 1.00 0.00 11 LEU A CA 20
ATOM 30393 C C . LEU A 1 12 ? -8.759 2.025 -3.376 1.00 0.00 11 LEU A C 20
ATOM 30394 O O . LEU A 1 12 ? -9.659 2.474 -2.668 1.00 0.00 11 LEU A O 20
ATOM 30410 N N . THR A 1 13 ? -7.483 1.970 -3.023 1.00 0.00 12 THR A N 20
ATOM 30411 C CA . THR A 1 13 ? -7.044 2.456 -1.726 1.00 0.00 12 THR A CA 20
ATOM 30412 C C . THR A 1 13 ? -7.549 3.881 -1.491 1.00 0.00 12 THR A C 20
ATOM 30413 O O . THR A 1 13 ? -8.042 4.199 -0.410 1.00 0.00 12 THR A O 20
ATOM 30424 N N . LEU A 1 14 ? -7.410 4.702 -2.522 1.00 0.00 13 LEU A N 20
ATOM 30425 C CA . LEU A 1 14 ? -7.847 6.085 -2.442 1.00 0.00 13 LEU A CA 20
ATOM 30426 C C . LEU A 1 14 ? -9.375 6.130 -2.372 1.00 0.00 13 LEU A C 20
ATOM 30427 O O . LEU A 1 14 ? -9.944 6.995 -1.708 1.00 0.00 13 LEU A O 20
ATOM 30443 N N . ASP A 1 15 ? -9.995 5.187 -3.066 1.00 0.00 14 ASP A N 20
ATOM 30444 C CA . ASP A 1 15 ? -11.446 5.108 -3.092 1.00 0.00 14 ASP A CA 20
ATOM 30445 C C . ASP A 1 15 ? -11.940 4.471 -1.791 1.00 0.00 14 ASP A C 20
ATOM 30446 O O . ASP A 1 15 ? -13.143 4.421 -1.539 1.00 0.00 14 ASP A O 20
ATOM 30455 N N . HIS A 1 16 ? -10.987 4.001 -1.000 1.00 0.00 15 HIS A N 20
ATOM 30456 C CA . HIS A 1 16 ? -11.310 3.369 0.267 1.00 0.00 15 HIS A CA 20
ATOM 30457 C C . HIS A 1 16 ? -10.379 3.901 1.358 1.00 0.00 15 HIS A C 20
ATOM 30458 O O . HIS A 1 16 ? -9.993 3.164 2.264 1.00 0.00 15 HIS A O 20
ATOM 30472 N N . TRP A 1 17 ? -10.045 5.178 1.236 1.00 0.00 16 TRP A N 20
ATOM 30473 C CA . TRP A 1 17 ? -9.166 5.817 2.200 1.00 0.00 16 TRP A CA 20
ATOM 30474 C C . TRP A 1 17 ? -9.676 5.478 3.602 1.00 0.00 16 TRP A C 20
ATOM 30475 O O . TRP A 1 17 ? -8.885 5.241 4.514 1.00 0.00 16 TRP A O 20
ATOM 30496 N N . SER A 1 18 ? -10.995 5.467 3.730 1.00 0.00 17 SER A N 20
ATOM 30497 C CA . SER A 1 18 ? -11.620 5.162 5.006 1.00 0.00 17 SER A CA 20
ATOM 30498 C C . SER A 1 18 ? -11.087 3.832 5.545 1.00 0.00 17 SER A C 20
ATOM 30499 O O . SER A 1 18 ? -10.774 3.719 6.729 1.00 0.00 17 SER A O 20
ATOM 30507 N N . GLU A 1 19 ? -11.001 2.859 4.649 1.00 0.00 18 GLU A N 20
ATOM 30508 C CA . GLU A 1 19 ? -10.512 1.542 5.020 1.00 0.00 18 GLU A CA 20
ATOM 30509 C C . GLU A 1 19 ? -9.022 1.606 5.361 1.00 0.00 18 GLU A C 20
ATOM 30510 O O . GLU A 1 19 ? -8.587 1.049 6.368 1.00 0.00 18 GLU A O 20
ATOM 30522 N N . ILE A 1 20 ? -8.279 2.291 4.503 1.00 0.00 19 ILE A N 20
ATOM 30523 C CA . ILE A 1 20 ? -6.847 2.435 4.701 1.00 0.00 19 ILE A CA 20
ATOM 30524 C C . ILE A 1 20 ? -6.590 3.145 6.032 1.00 0.00 19 ILE A C 20
ATOM 30525 O O . ILE A 1 20 ? -5.628 2.831 6.731 1.00 0.00 19 ILE A O 20
ATOM 30541 N N . ARG A 1 21 ? -7.466 4.090 6.341 1.00 0.00 20 ARG A N 20
ATOM 30542 C CA . ARG A 1 21 ? -7.345 4.848 7.575 1.00 0.00 20 ARG A CA 20
ATOM 30543 C C . ARG A 1 21 ? -7.665 3.958 8.777 1.00 0.00 20 ARG A C 20
ATOM 30544 O O . ARG A 1 21 ? -7.131 4.163 9.866 1.00 0.00 20 ARG A O 20
ATOM 30565 N N . SER A 1 22 ? -8.536 2.987 8.540 1.00 0.00 21 SER A N 20
ATOM 30566 C CA . SER A 1 22 ? -8.934 2.065 9.590 1.00 0.00 21 SER A CA 20
ATOM 30567 C C . SER A 1 22 ? -7.752 1.175 9.980 1.00 0.00 21 SER A C 20
ATOM 30568 O O . SER A 1 22 ? -7.466 1.000 11.164 1.00 0.00 21 SER A O 20
ATOM 30576 N N . ARG A 1 23 ? -7.096 0.637 8.962 1.00 0.00 22 ARG A N 20
ATOM 30577 C CA . ARG A 1 23 ? -5.952 -0.230 9.184 1.00 0.00 22 ARG A CA 20
ATOM 30578 C C . ARG A 1 23 ? -4.857 0.520 9.945 1.00 0.00 22 ARG A C 20
ATOM 30579 O O . ARG A 1 23 ? -4.157 -0.066 10.770 1.00 0.00 22 ARG A O 20
ATOM 30600 N N . ALA A 1 24 ? -4.743 1.804 9.642 1.00 0.00 23 ALA A N 20
ATOM 30601 C CA . ALA A 1 24 ? -3.746 2.640 10.287 1.00 0.00 23 ALA A CA 20
ATOM 30602 C C . ALA A 1 24 ? -4.150 2.877 11.744 1.00 0.00 23 ALA A C 20
ATOM 30603 O O . ALA A 1 24 ? -3.294 2.961 12.623 1.00 0.00 23 ALA A O 20
ATOM 30610 N N . HIS A 1 25 ? -5.454 2.977 11.954 1.00 0.00 24 HIS A N 20
ATOM 30611 C CA . HIS A 1 25 ? -5.982 3.202 13.289 1.00 0.00 24 HIS A CA 20
ATOM 30612 C C . HIS A 1 25 ? -5.724 1.969 14.157 1.00 0.00 24 HIS A C 20
ATOM 30613 O O . HIS A 1 25 ? -5.267 2.089 15.293 1.00 0.00 24 HIS A O 20
ATOM 30627 N N . ASN A 1 26 ? -6.030 0.811 13.590 1.00 0.00 25 ASN A N 20
ATOM 30628 C CA . ASN A 1 26 ? -5.838 -0.443 14.298 1.00 0.00 25 ASN A CA 20
ATOM 30629 C C . ASN A 1 26 ? -4.342 -0.675 14.518 1.00 0.00 25 ASN A C 20
ATOM 30630 O O . ASN A 1 26 ? -3.944 -1.301 15.500 1.00 0.00 25 ASN A O 20
ATOM 30641 N N . LEU A 1 27 ? -3.552 -0.159 13.587 1.00 0.00 26 LEU A N 20
ATOM 30642 C CA . LEU A 1 27 ? -2.108 -0.302 13.667 1.00 0.00 26 LEU A CA 20
ATOM 30643 C C . LEU A 1 27 ? -1.531 0.845 14.498 1.00 0.00 26 LEU A C 20
ATOM 30644 O O . LEU A 1 27 ? -0.367 0.806 14.893 1.00 0.00 26 LEU A O 20
ATOM 30660 N N . SER A 1 28 ? -2.372 1.841 14.737 1.00 0.00 27 SER A N 20
ATOM 30661 C CA . SER A 1 28 ? -1.960 2.998 15.514 1.00 0.00 27 SER A CA 20
ATOM 30662 C C . SER A 1 28 ? -0.917 3.805 14.738 1.00 0.00 27 SER A C 20
ATOM 30663 O O . SER A 1 28 ? 0.182 4.047 15.235 1.00 0.00 27 SER A O 20
ATOM 30671 N N . VAL A 1 29 ? -1.298 4.199 13.532 1.00 0.00 28 VAL A N 20
ATOM 30672 C CA . VAL A 1 29 ? -0.410 4.973 12.682 1.00 0.00 28 VAL A CA 20
ATOM 30673 C C . VAL A 1 29 ? -1.231 5.986 11.881 1.00 0.00 28 VAL A C 20
ATOM 30674 O O . VAL A 1 29 ? -2.363 5.703 11.492 1.00 0.00 28 VAL A O 20
ATOM 30687 N N . GLU A 1 30 ? -0.629 7.145 11.659 1.00 0.00 29 GLU A N 20
ATOM 30688 C CA . GLU A 1 30 ? -1.291 8.201 10.912 1.00 0.00 29 GLU A CA 20
ATOM 30689 C C . GLU A 1 30 ? -0.683 8.322 9.513 1.00 0.00 29 GLU A C 20
ATOM 30690 O O . GLU A 1 30 ? 0.534 8.246 9.353 1.00 0.00 29 GLU A O 20
ATOM 30702 N N . ILE A 1 31 ? -1.559 8.509 8.536 1.00 0.00 30 ILE A N 20
ATOM 30703 C CA . ILE A 1 31 ? -1.123 8.642 7.156 1.00 0.00 30 ILE A CA 20
ATOM 30704 C C . ILE A 1 31 ? -1.992 9.685 6.450 1.00 0.00 30 ILE A C 20
ATOM 30705 O O . ILE A 1 31 ? -3.081 10.012 6.920 1.00 0.00 30 ILE A O 20
ATOM 30721 N N . LYS A 1 32 ? -1.478 10.178 5.333 1.00 0.00 31 LYS A N 20
ATOM 30722 C CA . LYS A 1 32 ? -2.193 11.177 4.558 1.00 0.00 31 LYS A CA 20
ATOM 30723 C C . LYS A 1 32 ? -2.580 10.583 3.202 1.00 0.00 31 LYS A C 20
ATOM 30724 O O . LYS A 1 32 ? -2.076 9.530 2.815 1.00 0.00 31 LYS A O 20
ATOM 30743 N N . LYS A 1 33 ? -3.472 11.284 2.517 1.00 0.00 32 LYS A N 20
ATOM 30744 C CA . LYS A 1 33 ? -3.932 10.839 1.213 1.00 0.00 32 LYS A CA 20
ATOM 30745 C C . LYS A 1 33 ? -3.084 11.500 0.125 1.00 0.00 32 LYS A C 20
ATOM 30746 O O . LYS A 1 33 ? -3.065 11.042 -1.017 1.00 0.00 32 LYS A O 20
ATOM 30765 N N . GLY A 1 34 ? -2.402 12.567 0.516 1.00 0.00 33 GLY A N 20
ATOM 30766 C CA . GLY A 1 34 ? -1.554 13.295 -0.411 1.00 0.00 33 GLY A CA 20
ATOM 30767 C C . GLY A 1 34 ? -0.255 12.533 -0.681 1.00 0.00 33 GLY A C 20
ATOM 30768 O O . GLY A 1 34 ? 0.127 12.338 -1.833 1.00 0.00 33 GLY A O 20
ATOM 30772 N N . PRO A 1 35 ? 0.406 12.113 0.431 1.00 0.00 34 PRO A N 20
ATOM 30773 C CA . PRO A 1 35 ? 1.654 11.376 0.327 1.00 0.00 34 PRO A CA 20
ATOM 30774 C C . PRO A 1 35 ? 1.403 9.933 -0.113 1.00 0.00 34 PRO A C 20
ATOM 30775 O O . PRO A 1 35 ? 2.172 9.376 -0.895 1.00 0.00 34 PRO A O 20
ATOM 30786 N N . TRP A 1 36 ? 0.325 9.367 0.410 1.00 0.00 35 TRP A N 20
ATOM 30787 C CA . TRP A 1 36 ? -0.036 7.999 0.081 1.00 0.00 35 TRP A CA 20
ATOM 30788 C C . TRP A 1 36 ? -0.001 7.853 -1.441 1.00 0.00 35 TRP A C 20
ATOM 30789 O O . TRP A 1 36 ? 0.560 6.891 -1.963 1.00 0.00 35 TRP A O 20
ATOM 30810 N N . ARG A 1 37 ? -0.607 8.822 -2.111 1.00 0.00 36 ARG A N 20
ATOM 30811 C CA . ARG A 1 37 ? -0.651 8.814 -3.563 1.00 0.00 36 ARG A CA 20
ATOM 30812 C C . ARG A 1 37 ? 0.739 9.092 -4.139 1.00 0.00 36 ARG A C 20
ATOM 30813 O O . ARG A 1 37 ? 1.210 8.365 -5.011 1.00 0.00 36 ARG A O 20
ATOM 30834 N N . THR A 1 38 ? 1.356 10.147 -3.627 1.00 0.00 37 THR A N 20
ATOM 30835 C CA . THR A 1 38 ? 2.682 10.531 -4.079 1.00 0.00 37 THR A CA 20
ATOM 30836 C C . THR A 1 38 ? 3.649 9.352 -3.955 1.00 0.00 37 THR A C 20
ATOM 30837 O O . THR A 1 38 ? 4.332 9.000 -4.916 1.00 0.00 37 THR A O 20
ATOM 30848 N N . PHE A 1 39 ? 3.677 8.773 -2.763 1.00 0.00 38 PHE A N 20
ATOM 30849 C CA . PHE A 1 39 ? 4.549 7.640 -2.501 1.00 0.00 38 PHE A CA 20
ATOM 30850 C C . PHE A 1 39 ? 4.272 6.497 -3.480 1.00 0.00 38 PHE A C 20
ATOM 30851 O O . PHE A 1 39 ? 5.167 5.714 -3.795 1.00 0.00 38 PHE A O 20
ATOM 30868 N N . CYS A 1 40 ? 3.029 6.438 -3.935 1.00 0.00 39 CYS A N 20
ATOM 30869 C CA . CYS A 1 40 ? 2.623 5.404 -4.871 1.00 0.00 39 CYS A CA 20
ATOM 30870 C C . CYS A 1 40 ? 2.483 6.038 -6.256 1.00 0.00 39 CYS A C 20
ATOM 30871 O O . CYS A 1 40 ? 1.913 5.435 -7.164 1.00 0.00 39 CYS A O 20
ATOM 30879 N N . ALA A 1 41 ? 3.012 7.247 -6.375 1.00 0.00 40 ALA A N 20
ATOM 30880 C CA . ALA A 1 41 ? 2.952 7.970 -7.634 1.00 0.00 40 ALA A CA 20
ATOM 30881 C C . ALA A 1 41 ? 4.269 7.778 -8.390 1.00 0.00 40 ALA A C 20
ATOM 30882 O O . ALA A 1 41 ? 4.274 7.303 -9.524 1.00 0.00 40 ALA A O 20
ATOM 30889 N N . SER A 1 42 ? 5.354 8.157 -7.730 1.00 0.00 41 SER A N 20
ATOM 30890 C CA . SER A 1 42 ? 6.673 8.032 -8.325 1.00 0.00 41 SER A CA 20
ATOM 30891 C C . SER A 1 42 ? 7.735 7.935 -7.228 1.00 0.00 41 SER A C 20
ATOM 30892 O O . SER A 1 42 ? 8.820 8.500 -7.358 1.00 0.00 41 SER A O 20
ATOM 30900 N N . GLU A 1 43 ? 7.386 7.214 -6.173 1.00 0.00 42 GLU A N 20
ATOM 30901 C CA . GLU A 1 43 ? 8.295 7.036 -5.054 1.00 0.00 42 GLU A CA 20
ATOM 30902 C C . GLU A 1 43 ? 8.652 5.557 -4.891 1.00 0.00 42 GLU A C 20
ATOM 30903 O O . GLU A 1 43 ? 9.826 5.205 -4.791 1.00 0.00 42 GLU A O 20
ATOM 30915 N N . TRP A 1 44 ? 7.616 4.730 -4.868 1.00 0.00 43 TRP A N 20
ATOM 30916 C CA . TRP A 1 44 ? 7.806 3.297 -4.719 1.00 0.00 43 TRP A CA 20
ATOM 30917 C C . TRP A 1 44 ? 8.275 2.740 -6.064 1.00 0.00 43 TRP A C 20
ATOM 30918 O O . TRP A 1 44 ? 9.196 1.926 -6.115 1.00 0.00 43 TRP A O 20
ATOM 30939 N N . PRO A 1 45 ? 7.604 3.212 -7.148 1.00 0.00 44 PRO A N 20
ATOM 30940 C CA . PRO A 1 45 ? 7.943 2.769 -8.490 1.00 0.00 44 PRO A CA 20
ATOM 30941 C C . PRO A 1 45 ? 9.242 3.418 -8.969 1.00 0.00 44 PRO A C 20
ATOM 30942 O O . PRO A 1 45 ? 9.677 3.186 -10.096 1.00 0.00 44 PRO A O 20
ATOM 30953 N N . THR A 1 46 ? 9.827 4.218 -8.089 1.00 0.00 45 THR A N 20
ATOM 30954 C CA . THR A 1 46 ? 11.068 4.902 -8.409 1.00 0.00 45 THR A CA 20
ATOM 30955 C C . THR A 1 46 ? 12.176 4.473 -7.445 1.00 0.00 45 THR A C 20
ATOM 30956 O O . THR A 1 46 ? 13.167 5.183 -7.277 1.00 0.00 45 THR A O 20
ATOM 30967 N N . PHE A 1 47 ? 11.972 3.314 -6.837 1.00 0.00 46 PHE A N 20
ATOM 30968 C CA . PHE A 1 47 ? 12.942 2.782 -5.895 1.00 0.00 46 PHE A CA 20
ATOM 30969 C C . PHE A 1 47 ? 13.860 1.761 -6.570 1.00 0.00 46 PHE A C 20
ATOM 30970 O O . PHE A 1 47 ? 14.928 1.442 -6.051 1.00 0.00 46 PHE A O 20
ATOM 30987 N N . ASP A 1 48 ? 13.409 1.276 -7.718 1.00 0.00 47 ASP A N 20
ATOM 30988 C CA . ASP A 1 48 ? 14.176 0.297 -8.469 1.00 0.00 47 ASP A CA 20
ATOM 30989 C C . ASP A 1 48 ? 14.019 -1.078 -7.816 1.00 0.00 47 ASP A C 20
ATOM 30990 O O . ASP A 1 48 ? 14.869 -1.497 -7.033 1.00 0.00 47 ASP A O 20
ATOM 30999 N N . VAL A 1 49 ? 12.926 -1.741 -8.164 1.00 0.00 48 VAL A N 20
ATOM 31000 C CA . VAL A 1 49 ? 12.647 -3.060 -7.621 1.00 0.00 48 VAL A CA 20
ATOM 31001 C C . VAL A 1 49 ? 11.657 -3.784 -8.536 1.00 0.00 48 VAL A C 20
ATOM 31002 O O . VAL A 1 49 ? 11.906 -4.912 -8.958 1.00 0.00 48 VAL A O 20
ATOM 31015 N N . GLY A 1 50 ? 10.553 -3.105 -8.814 1.00 0.00 49 GLY A N 20
ATOM 31016 C CA . GLY A 1 50 ? 9.524 -3.669 -9.671 1.00 0.00 49 GLY A CA 20
ATOM 31017 C C . GLY A 1 50 ? 8.129 -3.262 -9.193 1.00 0.00 49 GLY A C 20
ATOM 31018 O O . GLY A 1 50 ? 7.221 -4.091 -9.138 1.00 0.00 49 GLY A O 20
ATOM 31022 N N . TRP A 1 51 ? 8.001 -1.987 -8.859 1.00 0.00 50 TRP A N 20
ATOM 31023 C CA . TRP A 1 51 ? 6.732 -1.460 -8.387 1.00 0.00 50 TRP A CA 20
ATOM 31024 C C . TRP A 1 51 ? 6.100 -0.659 -9.527 1.00 0.00 50 TRP A C 20
ATOM 31025 O O . TRP A 1 51 ? 6.728 0.243 -10.080 1.00 0.00 50 TRP A O 20
ATOM 31046 N N . PRO A 1 52 ? 4.832 -1.026 -9.853 1.00 0.00 51 PRO A N 20
ATOM 31047 C CA . PRO A 1 52 ? 4.107 -0.352 -10.917 1.00 0.00 51 PRO A CA 20
ATOM 31048 C C . PRO A 1 52 ? 3.628 1.029 -10.465 1.00 0.00 51 PRO A C 20
ATOM 31049 O O . PRO A 1 52 ? 3.606 1.322 -9.271 1.00 0.00 51 PRO A O 20
ATOM 31060 N N . PRO A 1 53 ? 3.246 1.862 -11.470 1.00 0.00 52 PRO A N 20
ATOM 31061 C CA . PRO A 1 53 ? 2.769 3.205 -11.187 1.00 0.00 52 PRO A CA 20
ATOM 31062 C C . PRO A 1 53 ? 1.346 3.174 -10.625 1.00 0.00 52 PRO A C 20
ATOM 31063 O O . PRO A 1 53 ? 0.999 3.975 -9.759 1.00 0.00 52 PRO A O 20
ATOM 31074 N N . GLU A 1 54 ? 0.560 2.241 -11.142 1.00 0.00 53 GLU A N 20
ATOM 31075 C CA . GLU A 1 54 ? -0.817 2.095 -10.703 1.00 0.00 53 GLU A CA 20
ATOM 31076 C C . GLU A 1 54 ? -0.866 1.486 -9.300 1.00 0.00 53 GLU A C 20
ATOM 31077 O O . GLU A 1 54 ? -1.793 1.749 -8.536 1.00 0.00 53 GLU A O 20
ATOM 31089 N N . GLY A 1 55 ? 0.146 0.683 -9.003 1.00 0.00 54 GLY A N 20
ATOM 31090 C CA . GLY A 1 55 ? 0.230 0.034 -7.706 1.00 0.00 54 GLY A CA 20
ATOM 31091 C C . GLY A 1 55 ? 0.098 -1.484 -7.843 1.00 0.00 54 GLY A C 20
ATOM 31092 O O . GLY A 1 55 ? -0.158 -1.993 -8.933 1.00 0.00 54 GLY A O 20
ATOM 31096 N N . THR A 1 56 ? 0.279 -2.165 -6.721 1.00 0.00 55 THR A N 20
ATOM 31097 C CA . THR A 1 56 ? 0.183 -3.615 -6.701 1.00 0.00 55 THR A CA 20
ATOM 31098 C C . THR A 1 56 ? 0.006 -4.119 -5.268 1.00 0.00 55 THR A C 20
ATOM 31099 O O . THR A 1 56 ? 0.487 -3.495 -4.323 1.00 0.00 55 THR A O 20
ATOM 31110 N N . PHE A 1 57 ? -0.685 -5.243 -5.150 1.00 0.00 56 PHE A N 20
ATOM 31111 C CA . PHE A 1 57 ? -0.931 -5.838 -3.848 1.00 0.00 56 PHE A CA 20
ATOM 31112 C C . PHE A 1 57 ? -0.154 -7.146 -3.686 1.00 0.00 56 PHE A C 20
ATOM 31113 O O . PHE A 1 57 ? -0.643 -8.091 -3.070 1.00 0.00 56 PHE A O 20
ATOM 31130 N N . ASP A 1 58 ? 1.045 -7.158 -4.251 1.00 0.00 57 ASP A N 20
ATOM 31131 C CA . ASP A 1 58 ? 1.895 -8.334 -4.178 1.00 0.00 57 ASP A CA 20
ATOM 31132 C C . ASP A 1 58 ? 2.829 -8.209 -2.972 1.00 0.00 57 ASP A C 20
ATOM 31133 O O . ASP A 1 58 ? 3.747 -7.390 -2.976 1.00 0.00 57 ASP A O 20
ATOM 31142 N N . LEU A 1 59 ? 2.562 -9.033 -1.969 1.00 0.00 58 LEU A N 20
ATOM 31143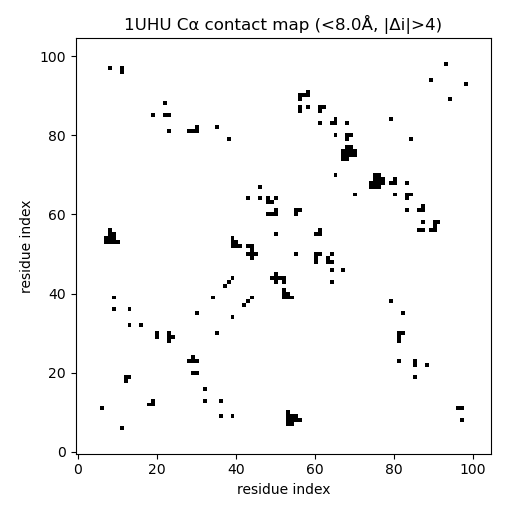 C CA . LEU A 1 59 ? 3.367 -9.024 -0.760 1.00 0.00 58 LEU A CA 20
ATOM 31144 C C . LEU A 1 59 ? 4.850 -9.022 -1.139 1.00 0.00 58 LEU A C 20
ATOM 31145 O O . LEU A 1 59 ? 5.640 -8.276 -0.564 1.00 0.00 58 LEU A O 20
ATOM 31161 N N . THR A 1 60 ? 5.182 -9.866 -2.105 1.00 0.00 59 THR A N 20
ATOM 31162 C CA . THR A 1 60 ? 6.555 -9.971 -2.568 1.00 0.00 59 THR A CA 20
ATOM 31163 C C . THR A 1 60 ? 7.085 -8.596 -2.981 1.00 0.00 59 THR A C 20
ATOM 31164 O O . THR A 1 60 ? 8.214 -8.237 -2.650 1.00 0.00 59 THR A O 20
ATOM 31175 N N . VAL A 1 61 ? 6.245 -7.865 -3.699 1.00 0.00 60 VAL A N 20
ATOM 31176 C CA . VAL A 1 61 ? 6.615 -6.538 -4.161 1.00 0.00 60 VAL A CA 20
ATOM 31177 C C . VAL A 1 61 ? 6.548 -5.557 -2.988 1.00 0.00 60 VAL A C 20
ATOM 31178 O O . VAL A 1 61 ? 7.396 -4.675 -2.863 1.00 0.00 60 VAL A O 20
ATOM 31191 N N . ILE A 1 62 ? 5.532 -5.745 -2.158 1.00 0.00 61 ILE A N 20
ATOM 31192 C CA . ILE A 1 62 ? 5.344 -4.889 -1.000 1.00 0.00 61 ILE A CA 20
ATOM 31193 C C . ILE A 1 62 ? 6.543 -5.037 -0.060 1.00 0.00 61 ILE A C 20
ATOM 31194 O O . ILE A 1 62 ? 7.170 -4.047 0.312 1.00 0.00 61 ILE A O 20
ATOM 31210 N N . PHE A 1 63 ? 6.824 -6.282 0.295 1.00 0.00 62 PHE A N 20
ATOM 31211 C CA . PHE A 1 63 ? 7.936 -6.573 1.184 1.00 0.00 62 PHE A CA 20
ATOM 31212 C C . PHE A 1 63 ? 9.238 -5.975 0.647 1.00 0.00 62 PHE A C 20
ATOM 31213 O O . PHE A 1 63 ? 10.143 -5.656 1.417 1.00 0.00 62 PHE A O 20
ATOM 31230 N N . GLU A 1 64 ? 9.292 -5.843 -0.670 1.00 0.00 63 GLU A N 20
ATOM 31231 C CA . GLU A 1 64 ? 10.468 -5.289 -1.319 1.00 0.00 63 GLU A CA 20
ATOM 31232 C C . GLU A 1 64 ? 10.579 -3.791 -1.028 1.00 0.00 63 GLU A C 20
ATOM 31233 O O . GLU A 1 64 ? 11.622 -3.318 -0.578 1.00 0.00 63 GLU A O 20
ATOM 31245 N N . VAL A 1 65 ? 9.490 -3.086 -1.298 1.00 0.00 64 VAL A N 20
ATOM 31246 C CA . VAL A 1 65 ? 9.452 -1.651 -1.070 1.00 0.00 64 VAL A CA 20
ATOM 31247 C C . VAL A 1 65 ? 9.431 -1.378 0.435 1.00 0.00 64 VAL A C 20
ATOM 31248 O O . VAL A 1 65 ? 10.081 -0.447 0.910 1.00 0.00 64 VAL A O 20
ATOM 31261 N N . LYS A 1 66 ? 8.679 -2.207 1.144 1.00 0.00 65 LYS A N 20
ATOM 31262 C CA . LYS A 1 66 ? 8.565 -2.066 2.586 1.00 0.00 65 LYS A CA 20
ATOM 31263 C C . LYS A 1 66 ? 9.953 -2.191 3.217 1.00 0.00 65 LYS A C 20
ATOM 31264 O O . LYS A 1 66 ? 10.342 -1.361 4.038 1.00 0.00 65 LYS A O 20
ATOM 31283 N N . ALA A 1 67 ? 10.661 -3.235 2.811 1.00 0.00 66 ALA A N 20
ATOM 31284 C CA . ALA A 1 67 ? 11.997 -3.479 3.327 1.00 0.00 66 ALA A CA 20
ATOM 31285 C C . ALA A 1 67 ? 12.895 -2.286 2.991 1.00 0.00 66 ALA A C 20
ATOM 31286 O O . ALA A 1 67 ? 13.887 -2.039 3.675 1.00 0.00 66 ALA A O 20
ATOM 31293 N N . ILE A 1 68 ? 12.514 -1.578 1.938 1.00 0.00 67 ILE A N 20
ATOM 31294 C CA . ILE A 1 68 ? 13.272 -0.417 1.503 1.00 0.00 67 ILE A CA 20
ATOM 31295 C C . ILE A 1 68 ? 12.953 0.767 2.418 1.00 0.00 67 ILE A C 20
ATOM 31296 O O . ILE A 1 68 ? 13.845 1.532 2.783 1.00 0.00 67 ILE A O 20
ATOM 31312 N N . VAL A 1 69 ? 11.679 0.881 2.762 1.00 0.00 68 VAL A N 20
ATOM 31313 C CA . VAL A 1 69 ? 11.231 1.959 3.627 1.00 0.00 68 VAL A CA 20
ATOM 31314 C C . VAL A 1 69 ? 11.584 1.624 5.077 1.00 0.00 68 VAL A C 20
ATOM 31315 O O . VAL A 1 69 ? 11.805 2.521 5.889 1.00 0.00 68 VAL A O 20
ATOM 31328 N N . PHE A 1 70 ? 11.626 0.330 5.358 1.00 0.00 69 PHE A N 20
ATOM 31329 C CA . PHE A 1 70 ? 11.948 -0.136 6.696 1.00 0.00 69 PHE A CA 20
ATOM 31330 C C . PHE A 1 70 ? 13.430 -0.499 6.808 1.00 0.00 69 PHE A C 20
ATOM 31331 O O . PHE A 1 70 ? 13.795 -1.414 7.545 1.00 0.00 69 PHE A O 20
ATOM 31348 N N . GLN A 1 71 ? 14.245 0.238 6.067 1.00 0.00 70 GLN A N 20
ATOM 31349 C CA . GLN A 1 71 ? 15.679 0.005 6.073 1.00 0.00 70 GLN A CA 20
ATOM 31350 C C . GLN A 1 71 ? 16.338 0.783 7.215 1.00 0.00 70 GLN A C 20
ATOM 31351 O O . GLN A 1 71 ? 15.692 1.601 7.867 1.00 0.00 70 GLN A O 20
ATOM 31365 N N . ASP A 1 72 ? 17.616 0.500 7.421 1.00 0.00 71 ASP A N 20
ATOM 31366 C CA . ASP A 1 72 ? 18.369 1.162 8.472 1.00 0.00 71 ASP A CA 20
ATOM 31367 C C . ASP A 1 72 ? 19.432 2.063 7.841 1.00 0.00 71 ASP A C 20
ATOM 31368 O O . ASP A 1 72 ? 20.402 2.439 8.498 1.00 0.00 71 ASP A O 20
ATOM 31377 N N . GLY A 1 73 ? 19.215 2.383 6.573 1.00 0.00 72 GLY A N 20
ATOM 31378 C CA . GLY A 1 73 ? 20.143 3.233 5.846 1.00 0.00 72 GLY A CA 20
ATOM 31379 C C . GLY A 1 73 ? 19.538 4.616 5.596 1.00 0.00 72 GLY A C 20
ATOM 31380 O O . GLY A 1 73 ? 18.547 4.987 6.222 1.00 0.00 72 GLY A O 20
ATOM 31384 N N . PRO A 1 74 ? 20.178 5.360 4.654 1.00 0.00 73 PRO A N 20
ATOM 31385 C CA . PRO A 1 74 ? 19.714 6.694 4.313 1.00 0.00 73 PRO A CA 20
ATOM 31386 C C . PRO A 1 74 ? 18.448 6.632 3.454 1.00 0.00 73 PRO A C 20
ATOM 31387 O O . PRO A 1 74 ? 17.862 7.664 3.131 1.00 0.00 73 PRO A O 20
ATOM 31398 N N . GLY A 1 75 ? 18.065 5.411 3.109 1.00 0.00 74 GLY A N 20
ATOM 31399 C CA . GLY A 1 75 ? 16.881 5.201 2.295 1.00 0.00 74 GLY A CA 20
ATOM 31400 C C . GLY A 1 75 ? 15.688 4.788 3.159 1.00 0.00 74 GLY A C 20
ATOM 31401 O O . GLY A 1 75 ? 14.757 4.146 2.673 1.00 0.00 74 GLY A O 20
ATOM 31405 N N . SER A 1 76 ? 15.754 5.172 4.425 1.00 0.00 75 SER A N 20
ATOM 31406 C CA . SER A 1 76 ? 14.690 4.849 5.362 1.00 0.00 75 SER A CA 20
ATOM 31407 C C . SER A 1 76 ? 13.552 5.863 5.231 1.00 0.00 75 SER A C 20
ATOM 31408 O O . SER A 1 76 ? 13.792 7.039 4.961 1.00 0.00 75 SER A O 20
ATOM 31416 N N . HIS A 1 77 ? 12.338 5.370 5.427 1.00 0.00 76 HIS A N 20
ATOM 31417 C CA . HIS A 1 77 ? 11.162 6.219 5.335 1.00 0.00 76 HIS A CA 20
ATOM 31418 C C . HIS A 1 77 ? 10.146 5.806 6.402 1.00 0.00 76 HIS A C 20
ATOM 31419 O O . HIS A 1 77 ? 9.325 4.920 6.172 1.00 0.00 76 HIS A O 20
ATOM 31433 N N . PRO A 1 78 ? 10.237 6.487 7.575 1.00 0.00 77 PRO A N 20
ATOM 31434 C CA . PRO A 1 78 ? 9.336 6.201 8.679 1.00 0.00 77 PRO A CA 20
ATOM 31435 C C . PRO A 1 78 ? 7.943 6.776 8.413 1.00 0.00 77 PRO A C 20
ATOM 31436 O O . PRO A 1 78 ? 7.011 6.534 9.177 1.00 0.00 77 PRO A O 20
ATOM 31447 N N . ASP A 1 79 ? 7.847 7.528 7.326 1.00 0.00 78 ASP A N 20
ATOM 31448 C CA . ASP A 1 79 ? 6.584 8.140 6.950 1.00 0.00 78 ASP A CA 20
ATOM 31449 C C . ASP A 1 79 ? 5.768 7.147 6.119 1.00 0.00 78 ASP A C 20
ATOM 31450 O O . ASP A 1 79 ? 4.547 7.081 6.249 1.00 0.00 78 ASP A O 20
ATOM 31459 N N . GLN A 1 80 ? 6.476 6.400 5.285 1.00 0.00 79 GLN A N 20
ATOM 31460 C CA . GLN A 1 80 ? 5.833 5.414 4.434 1.00 0.00 79 GLN A CA 20
ATOM 31461 C C . GLN A 1 80 ? 5.721 4.074 5.165 1.00 0.00 79 GLN A C 20
ATOM 31462 O O . GLN A 1 80 ? 4.938 3.211 4.770 1.00 0.00 79 GLN A O 20
ATOM 31476 N N . GLN A 1 81 ? 6.515 3.943 6.218 1.00 0.00 80 GLN A N 20
ATOM 31477 C CA . GLN A 1 81 ? 6.514 2.723 7.007 1.00 0.00 80 GLN A CA 20
ATOM 31478 C C . GLN A 1 81 ? 5.083 2.332 7.379 1.00 0.00 80 GLN A C 20
ATOM 31479 O O . GLN A 1 81 ? 4.686 1.180 7.208 1.00 0.00 80 GLN A O 20
ATOM 31493 N N . PRO A 1 82 ? 4.327 3.338 7.895 1.00 0.00 81 PRO A N 20
ATOM 31494 C CA . PRO A 1 82 ? 2.948 3.111 8.292 1.00 0.00 81 PRO A CA 20
ATOM 31495 C C . PRO A 1 82 ? 2.035 3.005 7.069 1.00 0.00 81 PRO A C 20
ATOM 31496 O O . PRO A 1 82 ? 0.965 2.402 7.139 1.00 0.00 81 PRO A O 20
ATOM 31507 N N . TYR A 1 83 ? 2.491 3.601 5.977 1.00 0.00 82 TYR A N 20
ATOM 31508 C CA . TYR A 1 83 ? 1.729 3.582 4.740 1.00 0.00 82 TYR A CA 20
ATOM 31509 C C . TYR A 1 83 ? 1.813 2.211 4.066 1.00 0.00 82 TYR A C 20
ATOM 31510 O O . TYR A 1 83 ? 0.792 1.631 3.700 1.00 0.00 82 TYR A O 20
ATOM 31528 N N . ILE A 1 84 ? 3.040 1.733 3.921 1.00 0.00 83 ILE A N 20
ATOM 31529 C CA . ILE A 1 84 ? 3.271 0.441 3.297 1.00 0.00 83 ILE A CA 20
ATOM 31530 C C . ILE A 1 84 ? 2.689 -0.661 4.185 1.00 0.00 83 ILE A C 20
ATOM 31531 O O . ILE A 1 84 ? 2.230 -1.687 3.686 1.00 0.00 83 ILE A O 20
ATOM 31547 N N . THR A 1 85 ? 2.729 -0.411 5.485 1.00 0.00 84 THR A N 20
ATOM 31548 C CA . THR A 1 85 ? 2.211 -1.369 6.448 1.00 0.00 84 THR A CA 20
ATOM 31549 C C . THR A 1 85 ? 0.770 -1.748 6.101 1.00 0.00 84 THR A C 20
ATOM 31550 O O . THR A 1 85 ? 0.414 -2.925 6.112 1.00 0.00 84 THR A O 20
ATOM 31561 N N . VAL A 1 86 ? -0.021 -0.727 5.801 1.00 0.00 85 VAL A N 20
ATOM 31562 C CA . VAL A 1 86 ? -1.415 -0.939 5.452 1.00 0.00 85 VAL A CA 20
ATOM 31563 C C . VAL A 1 86 ? -1.495 -1.774 4.172 1.00 0.00 85 VAL A C 20
ATOM 31564 O O . VAL A 1 86 ? -2.325 -2.676 4.066 1.00 0.00 85 VAL A O 20
ATOM 31577 N N . TRP A 1 87 ? -0.621 -1.444 3.233 1.00 0.00 86 TRP A N 20
ATOM 31578 C CA . TRP A 1 87 ? -0.582 -2.153 1.965 1.00 0.00 86 TRP A CA 20
ATOM 31579 C C . TRP A 1 87 ? -0.380 -3.640 2.261 1.00 0.00 86 TRP A C 20
ATOM 31580 O O . TRP A 1 87 ? -1.081 -4.487 1.710 1.00 0.00 86 TRP A O 20
ATOM 31601 N N . GLN A 1 88 ? 0.583 -3.913 3.129 1.00 0.00 87 GLN A N 20
ATOM 31602 C CA . GLN A 1 88 ? 0.886 -5.283 3.505 1.00 0.00 87 GLN A CA 20
ATOM 31603 C C . GLN A 1 88 ? -0.342 -5.945 4.134 1.00 0.00 87 GLN A C 20
ATOM 31604 O O . GLN A 1 88 ? -0.713 -7.056 3.758 1.00 0.00 87 GLN A O 20
ATOM 31618 N N . ASP A 1 89 ? -0.938 -5.235 5.080 1.00 0.00 88 ASP A N 20
ATOM 31619 C CA . ASP A 1 89 ? -2.116 -5.740 5.764 1.00 0.00 88 ASP A CA 20
ATOM 31620 C C . ASP A 1 89 ? -3.223 -6.000 4.740 1.00 0.00 88 ASP A C 20
ATOM 31621 O O . ASP A 1 89 ? -3.983 -6.958 4.872 1.00 0.00 88 ASP A O 20
ATOM 31630 N N . LEU A 1 90 ? -3.280 -5.128 3.744 1.00 0.00 89 LEU A N 20
ATOM 31631 C CA . LEU A 1 90 ? -4.281 -5.251 2.698 1.00 0.00 89 LEU A CA 20
ATOM 31632 C C . LEU A 1 90 ? -4.137 -6.614 2.017 1.00 0.00 89 LEU A C 20
ATOM 31633 O O . LEU A 1 90 ? -5.117 -7.338 1.856 1.00 0.00 89 LEU A O 20
ATOM 31649 N N . VAL A 1 91 ? -2.906 -6.921 1.635 1.00 0.00 90 VAL A N 20
ATOM 31650 C CA . VAL A 1 91 ? -2.620 -8.183 0.975 1.00 0.00 90 VAL A CA 20
ATOM 31651 C C . VAL A 1 91 ? -3.088 -9.336 1.865 1.00 0.00 90 VAL A C 20
ATOM 31652 O O . VAL A 1 91 ? -3.730 -10.272 1.389 1.00 0.00 90 VAL A O 20
ATOM 31665 N N . GLN A 1 92 ? -2.748 -9.232 3.141 1.00 0.00 91 GLN A N 20
ATOM 31666 C CA . GLN A 1 92 ? -3.125 -10.255 4.102 1.00 0.00 91 GLN A CA 20
ATOM 31667 C C . GLN A 1 92 ? -4.645 -10.431 4.120 1.00 0.00 91 GLN A C 20
ATOM 31668 O O . GLN A 1 92 ? -5.156 -11.478 3.724 1.00 0.00 91 GLN A O 20
ATOM 31682 N N . ASN A 1 93 ? -5.324 -9.392 4.584 1.00 0.00 92 ASN A N 20
ATOM 31683 C CA . ASN A 1 93 ? -6.774 -9.420 4.659 1.00 0.00 92 ASN A CA 20
ATOM 31684 C C . ASN A 1 93 ? -7.359 -8.970 3.319 1.00 0.00 92 ASN A C 20
ATOM 31685 O O . ASN A 1 93 ? -8.154 -8.033 3.268 1.00 0.00 92 ASN A O 20
ATOM 31696 N N . SER A 1 94 ? -6.942 -9.658 2.266 1.00 0.00 93 SER A N 20
ATOM 31697 C CA . SER A 1 94 ? -7.414 -9.341 0.929 1.00 0.00 93 SER A CA 20
ATOM 31698 C C . SER A 1 94 ? -8.889 -8.937 0.977 1.00 0.00 93 SER A C 20
ATOM 31699 O O . SER A 1 94 ? -9.751 -9.759 1.286 1.00 0.00 93 SER A O 20
ATOM 31707 N N . PRO A 1 95 ? -9.141 -7.639 0.658 1.00 0.00 94 PRO A N 20
ATOM 31708 C CA . PRO A 1 95 ? -10.497 -7.117 0.662 1.00 0.00 94 PRO A CA 20
ATOM 31709 C C . PRO A 1 95 ? -11.275 -7.605 -0.561 1.00 0.00 94 PRO A C 20
ATOM 31710 O O . PRO A 1 95 ? -10.688 -8.125 -1.509 1.00 0.00 94 PRO A O 20
ATOM 31721 N N . PRO A 1 96 ? -12.621 -7.415 -0.500 1.00 0.00 95 PRO A N 20
ATOM 31722 C CA . PRO A 1 96 ? -13.486 -7.829 -1.591 1.00 0.00 95 PRO A CA 20
ATOM 31723 C C . PRO A 1 96 ? -13.369 -6.870 -2.777 1.00 0.00 95 PRO A C 20
ATOM 31724 O O . PRO A 1 96 ? -13.632 -7.252 -3.917 1.00 0.00 95 PRO A O 20
ATOM 31735 N N . TRP A 1 97 ? -12.976 -5.643 -2.469 1.00 0.00 96 TRP A N 20
ATOM 31736 C CA . TRP A 1 97 ? -12.822 -4.627 -3.496 1.00 0.00 96 TRP A CA 20
ATOM 31737 C C . TRP A 1 97 ? -11.474 -4.851 -4.185 1.00 0.00 96 TRP A C 20
ATOM 31738 O O . TRP A 1 97 ? -11.178 -4.219 -5.198 1.00 0.00 96 TRP A O 20
ATOM 31759 N N . ILE A 1 98 ? -10.693 -5.752 -3.607 1.00 0.00 97 ILE A N 20
ATOM 31760 C CA . ILE A 1 98 ? -9.384 -6.067 -4.153 1.00 0.00 97 ILE A CA 20
ATOM 31761 C C . ILE A 1 98 ? -9.445 -7.420 -4.865 1.00 0.00 97 ILE A C 20
ATOM 31762 O O . ILE A 1 98 ? -9.257 -7.496 -6.078 1.00 0.00 97 ILE A O 20
ATOM 31778 N N . LYS A 1 99 ? -9.710 -8.454 -4.080 1.00 0.00 98 LYS A N 20
ATOM 31779 C CA . LYS A 1 99 ? -9.799 -9.800 -4.621 1.00 0.00 98 LYS A CA 20
ATOM 31780 C C . LYS A 1 99 ? -10.990 -10.522 -3.988 1.00 0.00 98 LYS A C 20
ATOM 31781 O O . LYS A 1 99 ? -11.333 -10.268 -2.834 1.00 0.00 98 LYS A O 20
ATOM 31800 N N . SER A 1 100 ? -11.588 -11.408 -4.770 1.00 0.00 99 SER A N 20
ATOM 31801 C CA . SER A 1 100 ? -12.734 -12.168 -4.301 1.00 0.00 99 SER A CA 20
ATOM 31802 C C . SER A 1 100 ? -12.637 -13.615 -4.788 1.00 0.00 99 SER A C 20
ATOM 31803 O O . SER A 1 100 ? -12.579 -13.866 -5.991 1.00 0.00 99 SER A O 20
ATOM 31811 N N . GLY A 1 101 ? -12.623 -14.530 -3.829 1.00 0.00 100 GLY A N 20
ATOM 31812 C CA . GLY A 1 101 ? -12.534 -15.945 -4.146 1.00 0.00 100 GLY A CA 20
ATOM 31813 C C . GLY A 1 101 ? -11.133 -16.309 -4.642 1.00 0.00 100 GLY A C 20
ATOM 31814 O O . GLY A 1 101 ? -10.800 -16.073 -5.802 1.00 0.00 100 GLY A O 20
ATOM 31818 N N . PRO A 1 102 ? -10.329 -16.893 -3.713 1.00 0.00 101 PRO A N 20
ATOM 31819 C CA . PRO A 1 102 ? -8.972 -17.293 -4.044 1.00 0.00 101 PRO A CA 20
ATOM 31820 C C . PRO A 1 102 ? -8.966 -18.562 -4.898 1.00 0.00 101 PRO A C 20
ATOM 31821 O O . PRO A 1 102 ? -9.290 -19.644 -4.411 1.00 0.00 101 PRO A O 20
ATOM 31832 N N . SER A 1 103 ? -8.595 -18.387 -6.158 1.00 0.00 102 SER A N 20
ATOM 31833 C CA . SER A 1 103 ? -8.543 -19.506 -7.085 1.00 0.00 102 SER A CA 20
ATOM 31834 C C . SER A 1 103 ? -7.495 -19.240 -8.167 1.00 0.00 102 SER A C 20
ATOM 31835 O O . SER A 1 103 ? -7.811 -18.690 -9.221 1.00 0.00 102 SER A O 20
ATOM 31843 N N . SER A 1 104 ? -6.268 -19.643 -7.870 1.00 0.00 103 SER A N 20
ATOM 31844 C CA . SER A 1 104 ? -5.172 -19.455 -8.805 1.00 0.00 103 SER A CA 20
ATOM 31845 C C . SER A 1 104 ? -4.031 -20.419 -8.473 1.00 0.00 103 SER A C 20
ATOM 31846 O O . SER A 1 104 ? -3.477 -20.377 -7.376 1.00 0.00 103 SER A O 20
ATOM 31854 N N . GLY A 1 105 ? -3.714 -21.266 -9.442 1.00 0.00 104 GLY A N 20
ATOM 31855 C CA . GLY A 1 105 ? -2.649 -22.239 -9.267 1.00 0.00 104 GLY A CA 20
ATOM 31856 C C . GLY A 1 105 ? -3.126 -23.645 -9.634 1.00 0.00 104 GLY A C 20
ATOM 31857 O O . GLY A 1 105 ? -2.358 -24.604 -9.561 1.00 0.00 104 GLY A O 20
#

CATH classification: 1.10.150.180

Solvent-accessible surface area: 6386 Å² total; per-residue (Å²): 125,98,112,81,119,112,60,51,16,21,52,52,0,26,108,74,28,76,57,0,121,63,27,2,151,141,67,97,48,151,12,144,102,48,35,0,142,73,30,0,48,75,64,0,34,75,35,132,53,53,12,44,74,82,8,28,47,60,55,92,26,0,90,70,0,53,57,48,0,86,74,139,38,149,28,27,48,92,95,3,44,18,15,0,35,0,0,35,37,0,33,120,93,69,7,114,47,25,124,112,56,139,95,126,124